Protein 8ZEQ (pdb70)

Secondary structure (DSSP, 8-state):
--PPP-EEEEE--TTS--SSS--B--SSSEEEEE--GGGTT---EEEE-PPPTTS---SS--EE---B-TT-SS-SSS-B------S-S--EEEEEETTEEEEEEE-B-----EETTTTEE--TTS-EEEE--TGGG-SSSTTHHHHHHHHHHT-SEEE------B-TT--TT-BS-TTS--STT--SS----HHHHHHHHHHHHHHH--EEE--B--S---SS-SS-SS-GGGB--TTT-TT-HHHHHHHHHHHHHHHHHHTT-TTSS-------SSTHHHHHHHHHHHHHHHH--HHHHHHHHHHHHHHHHHH----SS-------TT-------GGGSPSSS-----HHHHHHS--S-SSHHHHHHHHHHHHHHHHHHHHHHHHHHHHHHHHHHHHHHHHHHHHHT-SSS----S--SSS-SS--SEE--SPPP-SSTHHHHHT-HHHHHT-EE---B-TTS-TTS-S-SSS--SGGGS--B--SS---B---SSGGGSHHHHHHHHHHHHHHHHH-SEEEBSSTTTS-HHHHHHHHHHHHHH-SS-EEEE----SSHHHHHHHHHHH---EEEEESTT--SHHHHHHHHHHSS-EES------SEEE--------EEES--SSS--HHHHS-GGGHHHHHHHHHS-SS-EEEEHHHHS--SS---SSS---B------SSS--SSS---S-SSSHHHHHHHHHHHHHHHHHT--EE----SSTT--EE--B-TTT--BEEEE----SS-TTTS---S-----EEESEEEEEEEE-EEEE---PPP---SSB----TTEEEE---SB-TTT-SSEEEEEEEEEETTEEEEEEEESS--TT--EEEEEE--GGGHHHHHHHHHHHHTT-TTS-S-----SS--SS-S-TTHHHHHS--HHHHTTSS---SHHHHHT------STTTS---SS-HHHHHHHHHHHTTTT----HHHHHHHH--HHHHHHHHHHTTS-SHHHHHHHHHHHHHHHHSS-STT-HHHHHHHHHHHHHHHHHHHHHHSS-SSTTTS-HHHHHHHHHHHHH-B--SS--SPPPPTTSSS--EEE-TTT--EEE---B--SS--SS-SSTTS--SHHHHHHHHHHHHHT--HHHHHHHHHHHHHH-BTTB--S-B-SSS-B------SHHHHHHHHHHHHHHSTTGGGTTTSB-------SSSPPPPTTS---BHHHHHHHHHHHHHH-------S--SS--SS----S--S----BTTTTB-----SS---SS-------STT---SS-S----SB-SHHHHHHHHHHHHHHHHHHTTSS-------EETTEE----HHHHHHHHHHHHHHHT---SSS---S-S-TTTSSSTT---SSBSSS-TTTTSS--TTSHHHHHH-TTSS-TTHHHHHHHHHSSS---SSS--SS-TT-TT--S---SS---S-STTSSSTTTTSS---SSSTTHHHHHHHHHHHHH-HHHHHHHHHHHHHHHHHHHHHHHT-TTSS--S---TT---S-SS-S--STTSHHHHHHHHH-

Foldseek 3Di:
DPADQFEFEAADDLVDAAQLFFAEDALRHWYKYACHLQNFLADKWKKKQDDDPPDFGDQPDIDTFDWDDPLPDPGRRDIIGTDRDDFAFWIWMAMARVPHGRYTFTHGYAFFAAAAPVRDTDDQQQAFEAEDEPLQQAAPVSNPQVLVLVLLLQGLEYEYEDFAAADPLLFGPAHADLPWGYPRNADPVDGDTLVNLLVVQVCCRHVRRYAYAYEDDDFWYFQDHPPDDPALQFFDFCVLFVLCVVLVVLLLLVVVVLVCVQVPHPPVVHDQDDDDPDCSLVVVLVVVCVVSVVSDDPVVVVVVVVVLVVVVVVVDDDDPPDDADDDDPPDDDDDPSVSVDDPPDDDDDCNRLPNVDDFPDDDPVSVVVSVVVVVVVVVVNVVVVCVVVVVLLVQLSVVLSVVLVCQCPPPPHPNPDDADPVHHSDDRQFDDPDDDDDDPCPVVVVPDVPVRSPTFGADFDAPPDQLQDAQSDHPDCPSVSNRGDTDPTITGGDCDPDVVVPVPVLVVVLVSLCSVCSSHQEYEYDPPRNDHDPSLLVSLSSSCSSPSGYAYEYEDDPPDCSVVSSCCSRSPHQEYEDEQVVDPADVVNLVCLVPQAFAAPFDFDDDSHAHDFGDDGAYEYEQDDLPDDDCPQVFPVLCLLVSLLSNLLGRGYHYYYPCSQFSANDHDDSSDDNAHAAGAAADPDPQAFRHDHSAWARSVSSNLSSVSSNVVSVVDFRHWDFDDDDRAATWTWTADPQQGWTKIKGAFDGRDDCVVDPDDPDDDWDKDWAAFAWWAWWKDKDFDDDDDDDDDPHYTGHDPRIGIDIDGGAGQVRDPQKHWPDWDDPDPQTTITTIDGDHHDGSIMTMTGGDHDPPARVLQLVLLVVLCVLDVNSPDSHDDDDCPDPVDDCLQVVVLVDDDLAVLLALQFPQPQCCVPPNDPFCALVPPGHDGRTDPLLVVLVCSVCVSVSPCPDSVNVVVLVDDVSLVSSLCVQCVDDDNSVSVSVVSVVSCVSNVNHPPSSVVNSVVSVVVSVVVSSLVSVVVLFDPPQVSDDVLLSLLLVLLSNQWHWHLAAQAAAFDPVQPPFAWDAHPPVRDIDTGDIQAWFHDDPVDHRQNSDFALLSLLLCLLNCVLRPVLSVVLRVLLSQLLQDELLAGQGGDRNALETDRQARDRSLVSLLSVVVSQVVDPPSPVSQPFWGWRAAYDDPDGTDGIPPDGHGCLVVVLSSVLCVLVDDQDDPSVYCPPDDDAQDDDDGADWDFNDPPQLFTWTDDQRGARDPFAAADPDPVRDPHRGGGFHQTAHQQLVLLSVLLSLVVVVVCVVVVHSVPQFDQHQDPHGTDRDGSVVSNVSSLVNLLLQQPWDQPPDDPVDPPPVLAPHTLAGFRHDDDDDSVRTNFQALSNLSSCLSPVPSPDLPSVLVSLVVSPDPQQDLAAGALGDPVDPLADLDADQPDDDPDSCRHNRVCVRRRFGFQLSPLSSLLSQCVSDVVPDPVCNSVSSSVLSSNVSSVVVVQVPDSVSADQGGCGPPRDDDDPDDGHTSSNSSSVSVSSVSD

B-factor: mean 111.85, std 54.64, range [12.82, 262.92]

Structure (mmCIF, N/CA/C/O backbone):
data_8ZEQ
#
_entry.id   8ZEQ
#
_cell.length_a   1.00
_cell.length_b   1.00
_cell.length_c   1.00
_cell.angle_alpha   90.00
_cell.angle_beta   90.00
_cell.angle_gamma   90.00
#
_symmetry.space_group_name_H-M   'P 1'
#
loop_
_atom_site.group_PDB
_atom_site.id
_atom_site.type_symbol
_atom_site.label_atom_id
_atom_site.label_alt_id
_atom_site.label_comp_id
_atom_site.label_asym_id
_atom_site.label_entity_id
_atom_site.label_seq_id
_atom_site.pdbx_PDB_ins_code
_atom_site.Cartn_x
_atom_site.Cartn_y
_atom_site.Cartn_z
_atom_site.occupancy
_atom_site.B_iso_or_equiv
_atom_site.auth_seq_id
_atom_site.auth_comp_id
_atom_site.auth_asym_id
_atom_site.auth_atom_id
_atom_site.pdbx_PDB_model_num
ATOM 1 N N . MET A 1 1 ? 114.867 116.602 131.854 1.00 175.90 1 MET A N 1
ATOM 2 C CA . MET A 1 1 ? 116.182 116.656 132.481 1.00 178.40 1 MET A CA 1
ATOM 3 C C . MET A 1 1 ? 116.209 117.688 133.604 1.00 176.36 1 MET A C 1
ATOM 4 O O . MET A 1 1 ? 116.355 118.885 133.357 1.00 175.33 1 MET A O 1
ATOM 9 N N . GLY A 1 2 ? 116.067 117.215 134.840 1.00 176.04 2 GLY A N 1
ATOM 10 C CA . GLY A 1 2 ? 116.062 118.095 135.992 1.00 172.18 2 GLY A CA 1
ATOM 11 C C . GLY A 1 2 ? 117.450 118.492 136.451 1.00 166.53 2 GLY A C 1
ATOM 12 O O . GLY A 1 2 ? 117.920 118.033 137.496 1.00 160.04 2 GLY A O 1
ATOM 13 N N . HIS A 1 3 ? 118.117 119.342 135.675 1.00 166.94 3 HIS A N 1
ATOM 14 C CA . HIS A 1 3 ? 119.449 119.802 136.039 1.00 158.79 3 HIS A CA 1
ATOM 15 C C . HIS A 1 3 ? 119.392 120.680 137.283 1.00 149.41 3 HIS A C 1
ATOM 16 O O . HIS A 1 3 ? 118.441 121.441 137.485 1.00 145.86 3 HIS A O 1
ATOM 23 N N . SER A 1 4 ? 120.418 120.566 138.122 1.00 138.01 4 SER A N 1
ATOM 24 C CA . SER A 1 4 ? 120.482 121.361 139.340 1.00 123.67 4 SER A CA 1
ATOM 25 C C . SER A 1 4 ? 120.672 122.836 139.010 1.00 113.64 4 SER A C 1
ATOM 26 O O . SER A 1 4 ? 121.431 123.196 138.106 1.00 111.60 4 SER A O 1
ATOM 29 N N . LYS A 1 5 ? 119.969 123.691 139.749 1.00 104.61 5 LYS A N 1
ATOM 30 C CA . LYS A 1 5 ? 120.074 125.128 139.536 1.00 93.79 5 LYS A CA 1
ATOM 31 C C . LYS A 1 5 ? 121.457 125.630 139.932 1.00 88.52 5 LYS A C 1
ATOM 32 O O . LYS A 1 5 ? 122.028 125.203 140.939 1.00 88.95 5 LYS A O 1
ATOM 38 N N . GLN A 1 6 ? 121.995 126.543 139.129 1.00 79.09 6 GLN A N 1
ATOM 39 C CA . GLN A 1 6 ? 123.308 127.128 139.361 1.00 65.54 6 GLN A CA 1
ATOM 40 C C . GLN A 1 6 ? 123.148 128.592 139.746 1.00 60.20 6 GLN A C 1
ATOM 41 O O . GLN A 1 6 ? 122.461 129.349 139.053 1.00 53.65 6 GLN A O 1
ATOM 47 N N . ILE A 1 7 ? 123.783 128.983 140.848 1.00 62.67 7 ILE A N 1
ATOM 48 C CA . ILE A 1 7 ? 123.728 130.348 141.357 1.00 54.70 7 ILE A CA 1
ATOM 49 C C . ILE A 1 7 ? 125.146 130.899 141.403 1.00 54.14 7 ILE A C 1
ATOM 50 O O . ILE A 1 7 ? 126.041 130.273 141.982 1.00 59.10 7 ILE A O 1
ATOM 55 N N . ARG A 1 8 ? 125.346 132.064 140.794 1.00 47.45 8 ARG A N 1
ATOM 56 C CA . ARG A 1 8 ? 126.644 132.719 140.746 1.00 45.75 8 ARG A CA 1
ATOM 57 C C . ARG A 1 8 ? 126.631 133.959 141.629 1.00 44.99 8 ARG A C 1
ATOM 58 O O . ARG A 1 8 ? 125.683 134.749 141.593 1.00 46.67 8 ARG A O 1
ATOM 66 N N . ILE A 1 9 ? 127.688 134.123 142.420 1.00 48.26 9 ILE A N 1
ATOM 67 C CA . ILE A 1 9 ? 127.830 135.249 143.336 1.00 46.34 9 ILE A CA 1
ATOM 68 C C . ILE A 1 9 ? 128.883 136.189 142.767 1.00 51.18 9 ILE A C 1
ATOM 69 O O . ILE A 1 9 ? 130.022 135.778 142.514 1.00 60.44 9 ILE A O 1
ATOM 74 N N . LEU A 1 10 ? 128.503 137.448 142.565 1.00 48.72 10 LEU A N 1
ATOM 75 C CA . LEU A 1 10 ? 129.389 138.467 142.020 1.00 54.39 10 LEU A CA 1
ATOM 76 C C . LEU A 1 10 ? 129.593 139.561 143.057 1.00 59.19 10 LEU A C 1
ATOM 77 O O . LEU A 1 10 ? 128.623 140.064 143.634 1.00 56.85 10 LEU A O 1
ATOM 82 N N . LEU A 1 11 ? 130.850 139.926 143.289 1.00 63.95 11 LEU A N 1
ATOM 83 C CA . LEU A 1 11 ? 131.212 140.961 144.248 1.00 62.08 11 LEU A CA 1
ATOM 84 C C . LEU A 1 11 ? 131.657 142.209 143.500 1.00 74.99 11 LEU A C 1
ATOM 85 O O . LEU A 1 11 ? 132.509 142.133 142.608 1.00 78.08 11 LEU A O 1
ATOM 90 N N . LEU A 1 12 ? 131.081 143.351 143.863 1.00 80.98 12 LEU A N 1
ATOM 91 C CA . LEU A 1 12 ? 131.391 144.630 143.238 1.00 84.74 12 LEU A CA 1
ATOM 92 C C . LEU A 1 12 ? 132.127 145.517 144.232 1.00 88.30 12 LEU A C 1
ATOM 93 O O . LEU A 1 12 ? 131.670 145.699 145.366 1.00 82.38 12 LEU A O 1
ATOM 98 N N . ASN A 1 13 ? 133.263 146.064 143.805 1.00 93.54 13 ASN A N 1
ATOM 99 C CA . ASN A 1 13 ? 134.070 146.946 144.633 1.00 93.39 13 ASN A CA 1
ATOM 100 C C . ASN A 1 13 ? 134.433 148.195 143.843 1.00 94.74 13 ASN A C 1
ATOM 101 O O . ASN A 1 13 ? 134.549 148.161 142.615 1.00 97.14 13 ASN A O 1
ATOM 106 N N . GLU A 1 14 ? 134.613 149.299 144.563 1.00 92.48 14 GLU A N 1
ATOM 107 C CA . GLU A 1 14 ? 134.945 150.580 143.955 1.00 96.94 14 GLU A CA 1
ATOM 108 C C . GLU A 1 14 ? 136.443 150.774 143.756 1.00 101.03 14 GLU A C 1
ATOM 109 O O . GLU A 1 14 ? 136.851 151.798 143.197 1.00 100.32 14 GLU A O 1
ATOM 115 N N . MET A 1 15 ? 137.267 149.825 144.195 1.00 99.85 15 MET A N 1
ATOM 116 C CA . MET A 1 15 ? 138.713 149.937 144.062 1.00 100.54 15 MET A CA 1
ATOM 117 C C . MET A 1 15 ? 139.230 149.465 142.709 1.00 103.81 15 MET A C 1
ATOM 118 O O . MET A 1 15 ? 140.427 149.609 142.439 1.00 106.98 15 MET A O 1
ATOM 123 N N . GLU A 1 16 ? 138.368 148.912 141.859 1.00 102.44 16 GLU A N 1
ATOM 124 C CA . GLU A 1 16 ? 138.786 148.435 140.549 1.00 98.99 16 GLU A CA 1
ATOM 125 C C . GLU A 1 16 ? 137.611 148.528 139.587 1.00 89.92 16 GLU A C 1
ATOM 126 O O . GLU A 1 16 ? 136.450 148.610 139.997 1.00 88.16 16 GLU A O 1
ATOM 132 N N . LYS A 1 17 ? 137.930 148.517 138.297 1.00 83.78 17 LYS A N 1
ATOM 133 C CA . LYS A 1 17 ? 136.938 148.584 137.233 1.00 83.31 17 LYS A CA 1
ATOM 134 C C . LYS A 1 17 ? 136.919 147.263 136.477 1.00 84.01 17 LYS A C 1
ATOM 135 O O . LYS A 1 17 ? 137.970 146.772 136.052 1.00 84.06 17 LYS A O 1
ATOM 141 N N . LEU A 1 18 ? 135.727 146.693 136.314 1.00 80.50 18 LEU A N 1
ATOM 142 C CA . LEU A 1 18 ? 135.550 145.416 135.625 1.00 70.71 18 LEU A CA 1
ATOM 143 C C . LEU A 1 18 ? 135.078 145.710 134.204 1.00 69.20 18 LEU A C 1
ATOM 144 O O . LEU A 1 18 ? 133.880 145.773 133.925 1.00 67.20 18 LEU A O 1
ATOM 149 N N . GLU A 1 19 ? 136.039 145.891 133.297 1.00 73.73 19 GLU A N 1
ATOM 150 C CA . GLU A 1 19 ? 135.739 146.164 131.899 1.00 75.78 19 GLU A CA 1
ATOM 151 C C . GLU A 1 19 ? 136.401 145.201 130.925 1.00 74.58 19 GLU A C 1
ATOM 152 O O . GLU A 1 19 ? 136.019 145.190 129.749 1.00 71.81 19 GLU A O 1
ATOM 158 N N . LYS A 1 20 ? 137.370 144.397 131.365 1.00 71.29 20 LYS A N 1
ATOM 159 C CA . LYS A 1 20 ? 138.063 143.455 130.494 1.00 70.93 20 LYS A CA 1
ATOM 160 C C . LYS A 1 20 ? 138.027 142.044 131.070 1.00 75.23 20 LYS A C 1
ATOM 161 O O . LYS A 1 20 ? 138.921 141.236 130.806 1.00 84.30 20 LYS A O 1
ATOM 167 N N . THR A 1 21 ? 137.001 141.734 131.856 1.00 72.57 21 THR A N 1
ATOM 168 C CA . THR A 1 21 ? 136.841 140.424 132.473 1.00 72.76 21 THR A CA 1
ATOM 169 C C . THR A 1 21 ? 135.632 139.725 131.868 1.00 66.23 21 THR A C 1
ATOM 170 O O . THR A 1 21 ? 134.555 140.322 131.759 1.00 59.30 21 THR A O 1
ATOM 174 N N . LEU A 1 22 ? 135.815 138.468 131.472 1.00 68.61 22 LEU A N 1
ATOM 175 C CA . LEU A 1 22 ? 134.732 137.709 130.863 1.00 60.59 22 LEU A CA 1
ATOM 176 C C . LEU A 1 22 ? 133.628 137.438 131.878 1.00 54.74 22 LEU A C 1
ATOM 177 O O . LEU A 1 22 ? 133.890 137.066 133.025 1.00 64.05 22 LEU A O 1
ATOM 182 N N . PHE A 1 23 ? 132.384 137.627 131.445 1.00 44.25 23 PHE A N 1
ATOM 183 C CA . PHE A 1 23 ? 131.199 137.443 132.277 1.00 43.52 23 PHE A CA 1
ATOM 184 C C . PHE A 1 23 ? 130.144 136.645 131.522 1.00 39.40 23 PHE A C 1
ATOM 185 O O . PHE A 1 23 ? 128.974 137.025 131.444 1.00 41.36 23 PHE A O 1
ATOM 193 N N . ARG A 1 24 ? 130.557 135.524 130.937 1.00 38.04 24 ARG A N 1
ATOM 194 C CA . ARG A 1 24 ? 129.647 134.721 130.132 1.00 32.68 24 ARG A CA 1
ATOM 195 C C . ARG A 1 24 ? 128.805 133.807 131.014 1.00 34.34 24 ARG A C 1
ATOM 196 O O . ARG A 1 24 ? 129.332 132.920 131.692 1.00 41.53 24 ARG A O 1
ATOM 204 N N . LEU A 1 25 ? 127.491 134.027 131.003 1.00 30.59 25 LEU A N 1
ATOM 205 C CA . LEU A 1 25 ? 126.542 133.143 131.668 1.00 29.96 25 LEU A CA 1
ATOM 206 C C . LEU A 1 25 ? 125.404 132.843 130.705 1.00 29.88 25 LEU A C 1
ATOM 207 O O . LEU A 1 25 ? 124.910 133.748 130.026 1.00 34.04 25 LEU A O 1
ATOM 212 N N . GLU A 1 26 ? 124.991 131.579 130.649 1.00 31.98 26 GLU A N 1
ATOM 213 C CA . GLU A 1 26 ? 123.907 131.180 129.767 1.00 34.98 26 GLU A CA 1
ATOM 214 C C . GLU A 1 26 ? 122.558 131.463 130.426 1.00 37.05 26 GLU A C 1
ATOM 215 O O . GLU A 1 26 ? 122.473 131.985 131.542 1.00 45.06 26 GLU A O 1
ATOM 221 N N . GLN A 1 27 ? 121.482 131.117 129.715 1.00 31.64 27 GLN A N 1
ATOM 222 C CA . GLN A 1 27 ? 120.139 131.354 130.235 1.00 34.55 27 GLN A CA 1
ATOM 223 C C . GLN A 1 27 ? 119.869 130.518 131.479 1.00 41.09 27 GLN A C 1
ATOM 224 O O . GLN A 1 27 ? 119.221 130.986 132.423 1.00 47.26 27 GLN A O 1
ATOM 230 N N . GLY A 1 28 ? 120.351 129.273 131.497 1.00 37.15 28 GLY A N 1
ATOM 231 C CA . GLY A 1 28 ? 120.120 128.417 132.649 1.00 47.91 28 GLY A CA 1
ATOM 232 C C . GLY A 1 28 ? 120.791 128.929 133.910 1.00 48.45 28 GLY A C 1
ATOM 233 O O . GLY A 1 28 ? 120.231 128.828 135.005 1.00 49.95 28 GLY A O 1
ATOM 234 N N . TYR A 1 29 ? 121.995 129.479 133.777 1.00 44.59 29 TYR A N 1
ATOM 235 C CA . TYR A 1 29 ? 122.708 130.009 134.930 1.00 39.73 29 TYR A CA 1
ATOM 236 C C . TYR A 1 29 ? 122.016 131.258 135.467 1.00 41.98 29 TYR A C 1
ATOM 237 O O . TYR A 1 29 ? 121.426 132.042 134.719 1.00 38.32 29 TYR A O 1
ATOM 246 N N . GLU A 1 30 ? 122.096 131.435 136.782 1.00 52.59 30 GLU A N 1
ATOM 247 C CA . GLU A 1 30 ? 121.498 132.570 137.469 1.00 48.30 30 GLU A CA 1
ATOM 248 C C . GLU A 1 30 ? 122.597 133.436 138.067 1.00 45.88 30 GLU A C 1
ATOM 249 O O . GLU A 1 30 ? 123.519 132.921 138.709 1.00 53.75 30 GLU A O 1
ATOM 255 N N . LEU A 1 31 ? 122.498 134.745 137.854 1.00 34.57 31 LEU A N 1
ATOM 256 C CA . LEU A 1 31 ? 123.473 135.705 138.351 1.00 31.19 31 LEU A CA 1
ATOM 257 C C . LEU A 1 31 ? 122.868 136.485 139.510 1.00 32.08 31 LEU A C 1
ATOM 258 O O . LEU A 1 31 ? 121.747 136.995 139.403 1.00 38.70 31 LEU A O 1
ATOM 263 N N . GLN A 1 32 ? 123.609 136.575 140.611 1.00 36.57 32 GLN A N 1
ATOM 264 C CA . GLN A 1 32 ? 123.169 137.280 141.806 1.00 38.96 32 GLN A CA 1
ATOM 265 C C . GLN A 1 32 ? 124.126 138.423 142.108 1.00 38.81 32 GLN A C 1
ATOM 266 O O . GLN A 1 32 ? 125.335 138.312 141.879 1.00 41.48 32 GLN A O 1
ATOM 272 N N . PHE A 1 33 ? 123.580 139.520 142.623 1.00 38.74 33 PHE A N 1
ATOM 273 C CA . PHE A 1 33 ? 124.352 140.707 142.962 1.00 40.77 33 PHE A CA 1
ATOM 274 C C . PHE A 1 33 ? 124.486 140.809 144.475 1.00 48.70 33 PHE A C 1
ATOM 275 O O . PHE A 1 33 ? 123.489 140.715 145.199 1.00 55.89 33 PHE A O 1
ATOM 283 N N . ARG A 1 34 ? 125.714 141.000 144.946 1.00 53.51 34 ARG A N 1
ATOM 284 C CA . ARG A 1 34 ? 126.006 141.118 146.365 1.00 61.48 34 ARG A CA 1
ATOM 285 C C . ARG A 1 34 ? 126.524 142.516 146.677 1.00 71.29 34 ARG A C 1
ATOM 286 O O . ARG A 1 34 ? 127.128 143.177 145.827 1.00 75.99 34 ARG A O 1
ATOM 294 N N . LEU A 1 35 ? 126.272 142.963 147.909 1.00 73.11 35 LEU A N 1
ATOM 295 C CA . LEU A 1 35 ? 126.705 144.296 148.317 1.00 70.73 35 LEU A CA 1
ATOM 296 C C . LEU A 1 35 ? 128.223 144.420 148.285 1.00 67.37 35 LEU A C 1
ATOM 297 O O . LEU A 1 35 ? 128.761 145.426 147.808 1.00 62.22 35 LEU A O 1
ATOM 302 N N . GLY A 1 36 ? 128.929 143.407 148.779 1.00 69.89 36 GLY A N 1
ATOM 303 C CA . GLY A 1 36 ? 130.371 143.433 148.818 1.00 72.41 36 GLY A CA 1
ATOM 304 C C . GLY A 1 36 ? 130.903 143.640 150.221 1.00 70.78 36 GLY A C 1
ATOM 305 O O . GLY A 1 36 ? 130.288 144.319 151.049 1.00 75.05 36 GLY A O 1
ATOM 306 N N . PRO A 1 37 ? 132.061 143.045 150.517 1.00 63.26 37 PRO A N 1
ATOM 307 C CA . PRO A 1 37 ? 132.631 143.189 151.866 1.00 67.93 37 PRO A CA 1
ATOM 308 C C . PRO A 1 37 ? 132.979 144.621 152.234 1.00 74.60 37 PRO A C 1
ATOM 309 O O . PRO A 1 37 ? 132.853 144.996 153.407 1.00 73.92 37 PRO A O 1
ATOM 313 N N . THR A 1 38 ? 133.414 145.434 151.273 1.00 72.85 38 THR A N 1
ATOM 314 C CA . THR A 1 38 ? 133.805 146.809 151.549 1.00 66.03 38 THR A CA 1
ATOM 315 C C . THR A 1 38 ? 132.657 147.801 151.414 1.00 60.28 38 THR A C 1
ATOM 316 O O . THR A 1 38 ? 132.833 148.975 151.757 1.00 57.51 38 THR A O 1
ATOM 320 N N . LEU A 1 39 ? 131.497 147.366 150.927 1.00 65.61 39 LEU A N 1
ATOM 321 C CA . LEU A 1 39 ? 130.342 148.237 150.760 1.00 67.84 39 LEU A CA 1
ATOM 322 C C . LEU A 1 39 ? 129.286 148.028 151.837 1.00 69.70 39 LEU A C 1
ATOM 323 O O . LEU A 1 39 ? 128.172 148.546 151.706 1.00 69.56 39 LEU A O 1
ATOM 328 N N . GLN A 1 40 ? 129.605 147.280 152.890 1.00 69.10 40 GLN A N 1
ATOM 329 C CA . GLN A 1 40 ? 128.644 147.042 153.958 1.00 71.39 40 GLN A CA 1
ATOM 330 C C . GLN A 1 40 ? 128.348 148.334 154.710 1.00 69.73 40 GLN A C 1
ATOM 331 O O . GLN A 1 40 ? 129.226 149.182 154.892 1.00 67.44 40 GLN A O 1
ATOM 337 N N . GLY A 1 41 ? 127.100 148.478 155.147 1.00 65.96 41 GLY A N 1
ATOM 338 C CA . GLY A 1 41 ? 126.678 149.670 155.852 1.00 63.18 41 GLY A CA 1
ATOM 339 C C . GLY A 1 41 ? 126.265 150.827 154.972 1.00 67.34 41 GLY A C 1
ATOM 340 O O . GLY A 1 41 ? 126.002 151.916 155.494 1.00 68.40 41 GLY A O 1
ATOM 341 N N . LYS A 1 42 ? 126.198 150.631 153.657 1.00 72.94 42 LYS A N 1
ATOM 342 C CA . LYS A 1 42 ? 125.800 151.677 152.728 1.00 71.54 42 LYS A CA 1
ATOM 343 C C . LYS A 1 42 ? 124.674 151.170 151.839 1.00 69.35 42 LYS A C 1
ATOM 344 O O . LYS A 1 42 ? 124.599 149.979 151.523 1.00 72.24 42 LYS A O 1
ATOM 350 N N . ALA A 1 43 ? 123.799 152.087 151.440 1.00 65.06 43 ALA A N 1
ATOM 351 C CA . ALA A 1 43 ? 122.661 151.779 150.586 1.00 67.73 43 ALA A CA 1
ATOM 352 C C . ALA A 1 43 ? 122.929 152.294 149.180 1.00 67.10 43 ALA A C 1
ATOM 353 O O . ALA A 1 43 ? 123.257 153.471 148.997 1.00 74.14 43 ALA A O 1
ATOM 355 N N . VAL A 1 44 ? 122.787 151.411 148.190 1.00 56.13 44 VAL A N 1
ATOM 356 C CA . VAL A 1 44 ? 123.009 151.754 146.793 1.00 57.85 44 VAL A CA 1
ATOM 357 C C . VAL A 1 44 ? 121.869 151.188 145.959 1.00 56.17 44 VAL A C 1
ATOM 358 O O . VAL A 1 44 ? 121.148 150.280 146.379 1.00 52.22 44 VAL A O 1
ATOM 362 N N . THR A 1 45 ? 121.714 151.742 144.760 1.00 59.21 45 THR A N 1
ATOM 363 C CA . THR A 1 45 ? 120.685 151.324 143.819 1.00 50.83 45 THR A CA 1
ATOM 364 C C . THR A 1 45 ? 121.349 150.758 142.572 1.00 45.21 45 THR A C 1
ATOM 365 O O . THR A 1 45 ? 122.274 151.369 142.026 1.00 48.48 45 THR A O 1
ATOM 369 N N . VAL A 1 46 ? 120.878 149.596 142.128 1.00 39.11 46 VAL A N 1
ATOM 370 C CA . VAL A 1 46 ? 121.418 148.920 140.954 1.00 41.75 46 VAL A CA 1
ATOM 371 C C . VAL A 1 46 ? 120.484 149.167 139.779 1.00 39.88 46 VAL A C 1
ATOM 372 O O . VAL A 1 46 ? 119.277 148.908 139.868 1.00 40.00 46 VAL A O 1
ATOM 376 N N . TYR A 1 47 ? 121.040 149.668 138.678 1.00 41.37 47 TYR A N 1
ATOM 377 C CA . TYR A 1 47 ? 120.282 149.960 137.470 1.00 42.38 47 TYR A CA 1
ATOM 378 C C . TYR A 1 47 ? 120.784 149.076 136.338 1.00 44.91 47 TYR A C 1
ATOM 379 O O . TYR A 1 47 ? 121.994 148.990 136.102 1.00 43.72 47 TYR A O 1
ATOM 388 N N . THR A 1 48 ? 119.855 148.424 135.642 1.00 42.99 48 THR A N 1
ATOM 389 C CA . THR A 1 48 ? 120.190 147.554 134.526 1.00 35.71 48 THR A CA 1
ATOM 390 C C . THR A 1 48 ? 119.244 147.833 133.368 1.00 38.10 48 THR A C 1
ATOM 391 O O . THR A 1 48 ? 118.111 148.279 133.565 1.00 37.62 48 THR A O 1
ATOM 395 N N . ASN A 1 49 ? 119.725 147.568 132.156 1.00 38.13 49 ASN A N 1
ATOM 396 C CA . ASN A 1 49 ? 118.947 147.774 130.942 1.00 36.66 49 ASN A CA 1
ATOM 397 C C . ASN A 1 49 ? 118.212 146.518 130.490 1.00 34.79 49 ASN A C 1
ATOM 398 O O . ASN A 1 49 ? 117.603 146.526 129.415 1.00 33.42 49 ASN A O 1
ATOM 403 N N . TYR A 1 50 ? 118.260 145.449 131.274 1.00 36.84 50 TYR A N 1
ATOM 404 C CA . TYR A 1 50 ? 117.585 144.210 130.905 1.00 36.08 50 TYR A CA 1
ATOM 405 C C . TYR A 1 50 ? 116.076 144.413 130.923 1.00 42.85 50 TYR A C 1
ATOM 406 O O . TYR A 1 50 ? 115.526 144.810 131.959 1.00 47.65 50 TYR A O 1
ATOM 415 N N . PRO A 1 51 ? 115.374 144.160 129.824 1.00 44.48 51 PRO A N 1
ATOM 416 C CA . PRO A 1 51 ? 113.926 144.379 129.799 1.00 50.17 51 PRO A CA 1
ATOM 417 C C . PRO A 1 51 ? 113.168 143.254 130.488 1.00 59.53 51 PRO A C 1
ATOM 418 O O . PRO A 1 51 ? 113.672 142.147 130.685 1.00 63.92 51 PRO A O 1
ATOM 422 N N . PHE A 1 52 ? 111.928 143.566 130.857 1.00 61.43 52 PHE A N 1
ATOM 423 C CA . PHE A 1 52 ? 111.054 142.568 131.447 1.00 67.02 52 PHE A CA 1
ATOM 424 C C . PHE A 1 52 ? 110.659 141.528 130.399 1.00 70.81 52 PHE A C 1
ATOM 425 O O . PHE A 1 52 ? 110.579 141.837 129.207 1.00 70.67 52 PHE A O 1
ATOM 433 N N . PRO A 1 53 ? 110.425 140.284 130.816 1.00 72.40 53 PRO A N 1
ATOM 434 C CA . PRO A 1 53 ? 110.003 139.255 129.857 1.00 73.78 53 PRO A CA 1
ATOM 435 C C . PRO A 1 53 ? 108.684 139.623 129.192 1.00 84.25 53 PRO A C 1
ATOM 436 O O . PRO A 1 53 ? 107.788 140.193 129.817 1.00 85.38 53 PRO A O 1
ATOM 440 N N . GLY A 1 54 ? 108.575 139.289 127.908 1.00 84.39 54 GLY A N 1
ATOM 441 C CA . GLY A 1 54 ? 107.387 139.605 127.144 1.00 80.50 54 GLY A CA 1
ATOM 442 C C . GLY A 1 54 ? 107.312 141.024 126.629 1.00 84.07 54 GLY A C 1
ATOM 443 O O . GLY A 1 54 ? 106.261 141.422 126.112 1.00 85.18 54 GLY A O 1
ATOM 444 N N . GLU A 1 55 ? 108.386 141.800 126.750 1.00 81.60 55 GLU A N 1
ATOM 445 C CA . GLU A 1 55 ? 108.409 143.184 126.305 1.00 79.40 55 GLU A CA 1
ATOM 446 C C . GLU A 1 55 ? 109.605 143.409 125.391 1.00 76.56 55 GLU A C 1
ATOM 447 O O . GLU A 1 55 ? 110.598 142.678 125.440 1.00 65.81 55 GLU A O 1
ATOM 453 N N . THR A 1 56 ? 109.494 144.433 124.549 1.00 84.09 56 THR A N 1
ATOM 454 C CA . THR A 1 56 ? 110.565 144.761 123.619 1.00 78.81 56 THR A CA 1
ATOM 455 C C . THR A 1 56 ? 111.799 145.249 124.370 1.00 72.16 56 THR A C 1
ATOM 456 O O . THR A 1 56 ? 111.696 145.919 125.401 1.00 73.12 56 THR A O 1
ATOM 460 N N . PHE A 1 57 ? 112.972 144.907 123.844 1.00 66.37 57 PHE A N 1
ATOM 461 C CA . PHE A 1 57 ? 114.229 145.286 124.474 1.00 60.35 57 PHE A CA 1
ATOM 462 C C . PHE A 1 57 ? 114.614 146.704 124.073 1.00 58.88 57 PHE A C 1
ATOM 463 O O . PHE A 1 57 ? 114.640 147.038 122.884 1.00 61.49 57 PHE A O 1
ATOM 471 N N . ASN A 1 58 ? 114.913 147.536 125.067 1.00 60.59 58 ASN A N 1
ATOM 472 C CA . ASN A 1 58 ? 115.340 148.911 124.851 1.00 65.38 58 ASN A CA 1
ATOM 473 C C . ASN A 1 58 ? 116.716 149.109 125.470 1.00 62.14 58 ASN A C 1
ATOM 474 O O . ASN A 1 58 ? 116.921 148.802 126.649 1.00 61.93 58 ASN A O 1
ATOM 479 N N . ARG A 1 59 ? 117.654 149.623 124.672 1.00 61.31 59 ARG A N 1
ATOM 480 C CA . ARG A 1 59 ? 119.016 149.815 125.160 1.00 62.09 59 ARG A CA 1
ATOM 481 C C . ARG A 1 59 ? 119.105 151.005 126.108 1.00 58.72 59 ARG A C 1
ATOM 482 O O . ARG A 1 59 ? 119.793 150.939 127.134 1.00 59.29 59 ARG A O 1
ATOM 490 N N . GLU A 1 60 ? 118.412 152.096 125.791 1.00 58.45 60 GLU A N 1
ATOM 491 C CA . GLU A 1 60 ? 118.497 153.327 126.566 1.00 64.64 60 GLU A CA 1
ATOM 492 C C . GLU A 1 60 ? 117.572 153.342 127.776 1.00 60.39 60 GLU A C 1
ATOM 493 O O . GLU A 1 60 ? 117.599 154.310 128.543 1.00 60.30 60 GLU A O 1
ATOM 499 N N . LYS A 1 61 ? 116.761 152.306 127.969 1.00 60.52 61 LYS A N 1
ATOM 500 C CA . LYS A 1 61 ? 115.844 152.229 129.098 1.00 57.92 61 LYS A CA 1
ATOM 501 C C . LYS A 1 61 ? 116.469 151.397 130.210 1.00 54.87 61 LYS A C 1
ATOM 502 O O . LYS A 1 61 ? 116.971 150.296 129.961 1.00 59.41 61 LYS A O 1
ATOM 508 N N . PHE A 1 62 ? 116.435 151.926 131.430 1.00 50.84 62 PHE A N 1
ATOM 509 C CA . PHE A 1 62 ? 117.003 151.265 132.593 1.00 49.80 62 PHE A CA 1
ATOM 510 C C . PHE A 1 62 ? 115.921 151.030 133.639 1.00 52.86 62 PHE A C 1
ATOM 511 O O . PHE A 1 62 ? 114.966 151.804 133.753 1.00 62.15 62 PHE A O 1
ATOM 519 N N . ARG A 1 63 ? 116.082 149.952 134.403 1.00 43.80 63 ARG A N 1
ATOM 520 C CA . ARG A 1 63 ? 115.136 149.579 135.442 1.00 43.86 63 ARG A CA 1
ATOM 521 C C . ARG A 1 63 ? 115.881 149.344 136.749 1.00 45.09 63 ARG A C 1
ATOM 522 O O . ARG A 1 63 ? 117.081 149.058 136.764 1.00 51.45 63 ARG A O 1
ATOM 530 N N . SER A 1 64 ? 115.150 149.473 137.852 1.00 38.93 64 SER A N 1
ATOM 531 C CA . SER A 1 64 ? 115.698 149.303 139.189 1.00 39.46 64 SER A CA 1
ATOM 532 C C . SER A 1 64 ? 115.131 148.041 139.827 1.00 42.76 64 SER A C 1
ATOM 533 O O . SER A 1 64 ? 113.946 147.731 139.667 1.00 50.29 64 SER A O 1
ATOM 536 N N . LEU A 1 65 ? 115.983 147.319 140.548 1.00 38.88 65 LEU A N 1
ATOM 537 C CA . LEU A 1 65 ? 115.605 146.084 141.221 1.00 41.52 65 LEU A CA 1
ATOM 538 C C . LEU A 1 65 ? 115.568 146.319 142.724 1.00 48.18 65 LEU A C 1
ATOM 539 O O . LEU A 1 65 ? 116.513 146.877 143.293 1.00 44.81 65 LEU A O 1
ATOM 544 N N . ASP A 1 66 ? 114.480 145.895 143.361 1.00 57.60 66 ASP A N 1
ATOM 545 C CA . ASP A 1 66 ? 114.339 146.065 144.797 1.00 64.70 66 ASP A CA 1
ATOM 546 C C . ASP A 1 66 ? 115.227 145.075 145.547 1.00 62.90 66 ASP A C 1
ATOM 547 O O . ASP A 1 66 ? 115.719 144.090 144.990 1.00 58.29 66 ASP A O 1
ATOM 552 N N . TRP A 1 67 ? 115.427 145.351 146.832 1.00 60.82 67 TRP A N 1
ATOM 553 C CA . TRP A 1 67 ? 116.248 144.521 147.703 1.00 60.79 67 TRP A CA 1
ATOM 554 C C . TRP A 1 67 ? 115.348 143.714 148.628 1.00 71.19 67 TRP A C 1
ATOM 555 O O . TRP A 1 67 ? 114.444 144.268 149.261 1.00 75.48 67 TRP A O 1
ATOM 566 N N . GLU A 1 68 ? 115.598 142.409 148.702 1.00 70.46 68 GLU A N 1
ATOM 567 C CA . GLU A 1 68 ? 114.826 141.500 149.538 1.00 76.14 68 GLU A CA 1
ATOM 568 C C . GLU A 1 68 ? 115.754 140.831 150.540 1.00 83.31 68 GLU A C 1
ATOM 569 O O . GLU A 1 68 ? 116.847 140.382 150.177 1.00 76.64 68 GLU A O 1
ATOM 575 N N . ASN A 1 69 ? 115.318 140.767 151.798 1.00 95.68 69 ASN A N 1
ATOM 576 C CA . ASN A 1 69 ? 116.110 140.155 152.853 1.00 93.26 69 ASN A CA 1
ATOM 577 C C . ASN A 1 69 ? 115.532 138.789 153.187 1.00 93.11 69 ASN A C 1
ATOM 578 O O . ASN A 1 69 ? 114.418 138.717 153.730 1.00 97.19 69 ASN A O 1
ATOM 583 N N . PRO A 1 70 ? 116.226 137.691 152.879 1.00 91.90 70 PRO A N 1
ATOM 584 C CA . PRO A 1 70 ? 115.692 136.366 153.234 1.00 101.18 70 PRO A CA 1
ATOM 585 C C . PRO A 1 70 ? 115.502 136.171 154.728 1.00 107.06 70 PRO A C 1
ATOM 586 O O . PRO A 1 70 ? 114.574 135.462 155.138 1.00 111.68 70 PRO A O 1
ATOM 590 N N . THR A 1 71 ? 116.353 136.777 155.555 1.00 107.35 71 THR A N 1
ATOM 591 C CA . THR A 1 71 ? 116.244 136.638 157.001 1.00 105.36 71 THR A CA 1
ATOM 592 C C . THR A 1 71 ? 115.255 137.616 157.621 1.00 102.95 71 THR A C 1
ATOM 593 O O . THR A 1 71 ? 114.967 137.499 158.818 1.00 102.92 71 THR A O 1
ATOM 597 N N . GLU A 1 72 ? 114.728 138.561 156.839 1.00 102.00 72 GLU A N 1
ATOM 598 C CA . GLU A 1 72 ? 113.768 139.556 157.323 1.00 108.29 72 GLU A CA 1
ATOM 599 C C . GLU A 1 72 ? 114.334 140.363 158.490 1.00 110.05 72 GLU A C 1
ATOM 600 O O . GLU A 1 72 ? 113.635 140.660 159.461 1.00 112.10 72 GLU A O 1
ATOM 606 N N . ARG A 1 73 ? 115.613 140.722 158.396 1.00 109.56 73 ARG A N 1
ATOM 607 C CA . ARG A 1 73 ? 116.274 141.565 159.383 1.00 106.19 73 ARG A CA 1
ATOM 608 C C . ARG A 1 73 ? 116.886 142.772 158.682 1.00 102.54 73 ARG A C 1
ATOM 609 O O . ARG A 1 73 ? 116.798 142.923 157.459 1.00 105.30 73 ARG A O 1
ATOM 617 N N . GLU A 1 74 ? 117.512 143.640 159.472 1.00 95.74 74 GLU A N 1
ATOM 618 C CA . GLU A 1 74 ? 118.144 144.850 158.965 1.00 98.85 74 GLU A CA 1
ATOM 619 C C . GLU A 1 74 ? 119.583 144.630 158.518 1.00 100.96 74 GLU A C 1
ATOM 620 O O . GLU A 1 74 ? 120.203 145.564 157.998 1.00 102.56 74 GLU A O 1
ATOM 626 N N . ASP A 1 75 ? 120.129 143.432 158.710 1.00 100.20 75 ASP A N 1
ATOM 627 C CA . ASP A 1 75 ? 121.505 143.164 158.316 1.00 95.61 75 ASP A CA 1
ATOM 628 C C . ASP A 1 75 ? 121.647 143.201 156.799 1.00 88.14 75 ASP A C 1
ATOM 629 O O . ASP A 1 75 ? 120.767 142.746 156.063 1.00 82.31 75 ASP A O 1
ATOM 634 N N . ASP A 1 76 ? 122.764 143.757 156.333 1.00 86.06 76 ASP A N 1
ATOM 635 C CA . ASP A 1 76 ? 123.051 143.873 154.911 1.00 84.89 76 ASP A CA 1
ATOM 636 C C . ASP A 1 76 ? 124.017 142.803 154.416 1.00 82.75 76 ASP A C 1
ATOM 637 O O . ASP A 1 76 ? 124.447 142.860 153.260 1.00 86.45 76 ASP A O 1
ATOM 642 N N . SER A 1 77 ? 124.372 141.836 155.266 1.00 75.45 77 SER A N 1
ATOM 643 C CA . SER A 1 77 ? 125.289 140.782 154.845 1.00 76.52 77 SER A CA 1
ATOM 644 C C . SER A 1 77 ? 124.677 139.920 153.748 1.00 75.20 77 SER A C 1
ATOM 645 O O . SER A 1 77 ? 125.360 139.552 152.784 1.00 70.32 77 SER A O 1
ATOM 648 N N . ASP A 1 78 ? 123.396 139.589 153.874 1.00 73.87 78 ASP A N 1
ATOM 649 C CA . ASP A 1 78 ? 122.681 138.772 152.896 1.00 71.40 78 ASP A CA 1
ATOM 650 C C . ASP A 1 78 ? 121.621 139.653 152.239 1.00 71.53 78 ASP A C 1
ATOM 651 O O . ASP A 1 78 ? 120.510 139.804 152.751 1.00 78.51 78 ASP A O 1
ATOM 656 N N . LYS A 1 79 ? 121.974 140.237 151.093 1.00 67.03 79 LYS A N 1
ATOM 657 C CA . LYS A 1 79 ? 121.056 141.103 150.354 1.00 61.57 79 LYS A CA 1
ATOM 658 C C . LYS A 1 79 ? 121.366 140.940 148.869 1.00 62.50 79 LYS A C 1
ATOM 659 O O . LYS A 1 79 ? 122.352 141.495 148.375 1.00 59.25 79 LYS A O 1
ATOM 665 N N . TYR A 1 80 ? 120.525 140.181 148.170 1.00 63.20 80 TYR A N 1
ATOM 666 C CA . TYR A 1 80 ? 120.694 139.935 146.746 1.00 62.99 80 TYR A CA 1
ATOM 667 C C . TYR A 1 80 ? 119.358 140.086 146.035 1.00 68.40 80 TYR A C 1
ATOM 668 O O . TYR A 1 80 ? 118.293 139.912 146.634 1.00 72.82 80 TYR A O 1
ATOM 677 N N . CYS A 1 81 ? 119.426 140.413 144.748 1.00 70.85 81 CYS A N 1
ATOM 678 C CA . CYS A 1 81 ? 118.249 140.586 143.909 1.00 73.19 81 CYS A CA 1
ATOM 679 C C . CYS A 1 81 ? 118.220 139.493 142.850 1.00 69.53 81 CYS A C 1
ATOM 680 O O . CYS A 1 81 ? 119.236 139.229 142.198 1.00 57.94 81 CYS A O 1
ATOM 683 N N . LYS A 1 82 ? 117.061 138.862 142.687 1.00 70.04 82 LYS A N 1
ATOM 684 C CA . LYS A 1 82 ? 116.921 137.794 141.707 1.00 65.77 82 LYS A CA 1
ATOM 685 C C . LYS A 1 82 ? 117.041 138.345 140.291 1.00 66.30 82 LYS A C 1
ATOM 686 O O . LYS A 1 82 ? 116.506 139.410 139.972 1.00 71.07 82 LYS A O 1
ATOM 692 N N . LEU A 1 83 ? 117.753 137.607 139.438 1.00 59.18 83 LEU A N 1
ATOM 693 C CA . LEU A 1 83 ? 117.939 138.007 138.044 1.00 52.44 83 LEU A CA 1
ATOM 694 C C . LEU A 1 83 ? 118.086 136.733 137.217 1.00 53.10 83 LEU A C 1
ATOM 695 O O . LEU A 1 83 ? 119.173 136.151 137.158 1.00 56.93 83 LEU A O 1
ATOM 700 N N . ASN A 1 84 ? 116.993 136.310 136.586 1.00 52.05 84 ASN A N 1
ATOM 701 C CA . ASN A 1 84 ? 116.973 135.105 135.759 1.00 51.72 84 ASN A CA 1
ATOM 702 C C . ASN A 1 84 ? 117.061 135.531 134.298 1.00 45.18 84 ASN A C 1
ATOM 703 O O . ASN A 1 84 ? 116.070 135.964 133.704 1.00 44.94 84 ASN A O 1
ATOM 708 N N . LEU A 1 85 ? 118.254 135.410 133.721 1.00 40.93 85 LEU A N 1
ATOM 709 C CA . LEU A 1 85 ? 118.451 135.774 132.326 1.00 41.53 85 LEU A CA 1
ATOM 710 C C . LEU A 1 85 ? 117.730 134.792 131.410 1.00 38.78 85 LEU A C 1
ATOM 711 O O . LEU A 1 85 ? 117.767 133.577 131.621 1.00 41.08 85 LEU A O 1
ATOM 716 N N . GLN A 1 86 ? 117.066 135.331 130.382 1.00 32.81 86 GLN A N 1
ATOM 717 C CA . GLN A 1 86 ? 116.340 134.496 129.432 1.00 31.92 86 GLN A CA 1
ATOM 718 C C . GLN A 1 86 ? 116.548 134.949 127.990 1.00 31.85 86 GLN A C 1
ATOM 719 O O . GLN A 1 86 ? 115.773 134.555 127.110 1.00 38.60 86 GLN A O 1
ATOM 725 N N . GLN A 1 87 ? 117.568 135.762 127.724 1.00 28.78 87 GLN A N 1
ATOM 726 C CA . GLN A 1 87 ? 117.831 136.246 126.378 1.00 28.11 87 GLN A CA 1
ATOM 727 C C . GLN A 1 87 ? 119.327 136.465 126.211 1.00 28.57 87 GLN A C 1
ATOM 728 O O . GLN A 1 87 ? 120.066 136.613 127.188 1.00 30.77 87 GLN A O 1
ATOM 734 N N . SER A 1 88 ? 119.763 136.485 124.956 1.00 29.76 88 SER A N 1
ATOM 735 C CA . SER A 1 88 ? 121.164 136.686 124.612 1.00 30.15 88 SER A CA 1
ATOM 736 C C . SER A 1 88 ? 121.369 138.114 124.127 1.00 31.69 88 SER A C 1
ATOM 737 O O . SER A 1 88 ? 120.605 138.607 123.290 1.00 42.66 88 SER A O 1
ATOM 740 N N . GLY A 1 89 ? 122.394 138.771 124.651 1.00 25.15 89 GLY A N 1
ATOM 741 C CA . GLY A 1 89 ? 122.656 140.145 124.274 1.00 26.53 89 GLY A CA 1
ATOM 742 C C . GLY A 1 89 ? 123.885 140.680 124.968 1.00 24.13 89 GLY A C 1
ATOM 743 O O . GLY A 1 89 ? 124.724 139.919 125.455 1.00 26.64 89 GLY A O 1
ATOM 744 N N . SER A 1 90 ? 123.982 142.006 125.008 1.00 25.89 90 SER A N 1
ATOM 745 C CA . SER A 1 90 ? 125.105 142.719 125.608 1.00 26.59 90 SER A CA 1
ATOM 746 C C . SER A 1 90 ? 124.603 143.719 126.640 1.00 34.27 90 SER A C 1
ATOM 747 O O . SER A 1 90 ? 124.982 144.893 126.647 1.00 38.94 90 SER A O 1
ATOM 750 N N . PHE A 1 91 ? 123.723 143.256 127.525 1.00 33.25 91 PHE A N 1
ATOM 751 C CA . PHE A 1 91 ? 123.149 144.126 128.543 1.00 35.88 91 PHE A CA 1
ATOM 752 C C . PHE A 1 91 ? 124.231 144.651 129.480 1.00 32.68 91 PHE A C 1
ATOM 753 O O . PHE A 1 91 ? 125.167 143.933 129.843 1.00 32.95 91 PHE A O 1
ATOM 761 N N . GLN A 1 92 ? 124.095 145.915 129.870 1.00 31.94 92 GLN A N 1
ATOM 762 C CA . GLN A 1 92 ? 125.054 146.590 130.733 1.00 36.05 92 GLN A CA 1
ATOM 763 C C . GLN A 1 92 ? 124.405 146.888 132.077 1.00 39.64 92 GLN A C 1
ATOM 764 O O . GLN A 1 92 ? 123.264 147.360 132.130 1.00 42.30 92 GLN A O 1
ATOM 770 N N . TYR A 1 93 ? 125.132 146.614 133.157 1.00 36.68 93 TYR A N 1
ATOM 771 C CA . TYR A 1 93 ? 124.649 146.837 134.510 1.00 37.27 93 TYR A CA 1
ATOM 772 C C . TYR A 1 93 ? 125.617 147.737 135.265 1.00 40.43 93 TYR A C 1
ATOM 773 O O . TYR A 1 93 ? 126.835 147.670 135.070 1.00 46.29 93 TYR A O 1
ATOM 782 N N . TYR A 1 94 ? 125.063 148.586 136.126 1.00 38.53 94 TYR A N 1
ATOM 783 C CA . TYR A 1 94 ? 125.869 149.501 136.922 1.00 44.42 94 TYR A CA 1
ATOM 784 C C . TYR A 1 94 ? 125.101 149.863 138.183 1.00 43.56 94 TYR A C 1
ATOM 785 O O . TYR A 1 94 ? 123.879 149.707 138.256 1.00 45.93 94 TYR A O 1
ATOM 794 N N . PHE A 1 95 ? 125.838 150.351 139.178 1.00 44.09 95 PHE A N 1
ATOM 795 C CA . PHE A 1 95 ? 125.267 150.776 140.447 1.00 50.31 95 PHE A CA 1
ATOM 796 C C . PHE A 1 95 ? 125.726 152.193 140.755 1.00 60.71 95 PHE A C 1
ATOM 797 O O . PHE A 1 95 ? 126.862 152.568 140.447 1.00 65.51 95 PHE A O 1
ATOM 805 N N . LEU A 1 96 ? 124.838 152.976 141.361 1.00 65.02 96 LEU A N 1
ATOM 806 C CA . LEU A 1 96 ? 125.099 154.377 141.660 1.00 70.68 96 LEU A CA 1
ATOM 807 C C . LEU A 1 96 ? 125.384 154.545 143.146 1.00 77.75 96 LEU A C 1
ATOM 808 O O . LEU A 1 96 ? 124.636 154.038 143.989 1.00 73.22 96 LEU A O 1
ATOM 813 N N . GLN A 1 97 ? 126.466 155.256 143.462 1.00 83.13 97 GLN A N 1
ATOM 814 C CA . GLN A 1 97 ? 126.844 155.526 144.850 1.00 82.75 97 GLN A CA 1
ATOM 815 C C . GLN A 1 97 ? 126.117 156.780 145.337 1.00 86.22 97 GLN A C 1
ATOM 816 O O . GLN A 1 97 ? 126.705 157.831 145.599 1.00 89.12 97 GLN A O 1
ATOM 822 N N . GLY A 1 98 ? 124.798 156.647 145.449 1.00 88.81 98 GLY A N 1
ATOM 823 C CA . GLY A 1 98 ? 123.962 157.748 145.885 1.00 93.22 98 GLY A CA 1
ATOM 824 C C . GLY A 1 98 ? 123.636 158.719 144.771 1.00 88.61 98 GLY A C 1
ATOM 825 O O . GLY A 1 98 ? 122.512 158.737 144.261 1.00 89.69 98 GLY A O 1
ATOM 826 N N . ASN A 1 99 ? 124.617 159.536 144.383 1.00 84.69 99 ASN A N 1
ATOM 827 C CA . ASN A 1 99 ? 124.422 160.501 143.311 1.00 81.71 99 ASN A CA 1
ATOM 828 C C . ASN A 1 99 ? 125.591 160.578 142.338 1.00 86.52 99 ASN A C 1
ATOM 829 O O . ASN A 1 99 ? 125.514 161.348 141.376 1.00 86.68 99 ASN A O 1
ATOM 834 N N . GLU A 1 100 ? 126.660 159.817 142.551 1.00 87.49 100 GLU A N 1
ATOM 835 C CA . GLU A 1 100 ? 127.831 159.839 141.687 1.00 85.42 100 GLU A CA 1
ATOM 836 C C . GLU A 1 100 ? 128.111 158.439 141.160 1.00 82.99 100 GLU A C 1
ATOM 837 O O . GLU A 1 100 ? 128.000 157.454 141.897 1.00 78.80 100 GLU A O 1
ATOM 843 N N . LYS A 1 101 ? 128.469 158.358 139.881 1.00 85.28 101 LYS A N 1
ATOM 844 C CA . LYS A 1 101 ? 128.782 157.074 139.271 1.00 80.53 101 LYS A CA 1
ATOM 845 C C . LYS A 1 101 ? 130.076 156.510 139.843 1.00 78.88 101 LYS A C 1
ATOM 846 O O . LYS A 1 101 ? 131.030 157.246 140.111 1.00 82.84 101 LYS A O 1
ATOM 852 N N . SER A 1 102 ? 130.104 155.195 140.030 1.00 76.67 102 SER A N 1
ATOM 853 C CA . SER A 1 102 ? 131.266 154.505 140.579 1.00 80.87 102 SER A CA 1
ATOM 854 C C . SER A 1 102 ? 131.847 153.463 139.638 1.00 86.87 102 SER A C 1
ATOM 855 O O . SER A 1 102 ? 133.071 153.360 139.523 1.00 92.44 102 SER A O 1
ATOM 858 N N . GLY A 1 103 ? 131.007 152.689 138.963 1.00 80.01 103 GLY A N 1
ATOM 859 C CA . GLY A 1 103 ? 131.507 151.673 138.059 1.00 74.50 103 GLY A CA 1
ATOM 860 C C . GLY A 1 103 ? 130.372 150.850 137.494 1.00 66.27 103 GLY A C 1
ATOM 861 O O . GLY A 1 103 ? 129.195 151.130 137.733 1.00 64.31 103 GLY A O 1
ATOM 862 N N . GLY A 1 104 ? 130.745 149.824 136.734 1.00 60.32 104 GLY A N 1
ATOM 863 C CA . GLY A 1 104 ? 129.771 148.947 136.116 1.00 56.57 104 GLY A CA 1
ATOM 864 C C . GLY A 1 104 ? 130.383 147.698 135.519 1.00 57.69 104 GLY A C 1
ATOM 865 O O . GLY A 1 104 ? 131.414 147.214 135.994 1.00 61.05 104 GLY A O 1
ATOM 866 N N . GLY A 1 105 ? 129.756 147.167 134.476 1.00 55.31 105 GLY A N 1
ATOM 867 C CA . GLY A 1 105 ? 130.259 145.967 133.835 1.00 50.47 105 GLY A CA 1
ATOM 868 C C . GLY A 1 105 ? 129.358 145.566 132.689 1.00 44.27 105 GLY A C 1
ATOM 869 O O . GLY A 1 105 ? 128.394 146.259 132.350 1.00 40.97 105 GLY A O 1
ATOM 870 N N . TYR A 1 106 ? 129.689 144.423 132.092 1.00 39.22 106 TYR A N 1
ATOM 871 C CA . TYR A 1 106 ? 128.950 143.889 130.959 1.00 39.58 106 TYR A CA 1
ATOM 872 C C . TYR A 1 106 ? 128.621 142.424 131.204 1.00 38.91 106 TYR A C 1
ATOM 873 O O . TYR A 1 106 ? 129.385 141.697 131.846 1.00 36.24 106 TYR A O 1
ATOM 882 N N . ILE A 1 107 ? 127.474 141.997 130.682 1.00 34.15 107 ILE A N 1
ATOM 883 C CA . ILE A 1 107 ? 127.004 140.622 130.805 1.00 27.59 107 ILE A CA 1
ATOM 884 C C . ILE A 1 107 ? 126.839 140.048 129.405 1.00 29.05 107 ILE A C 1
ATOM 885 O O . ILE A 1 107 ? 126.184 140.659 128.552 1.00 32.85 107 ILE A O 1
ATOM 890 N N . VAL A 1 108 ? 127.431 138.880 129.173 1.00 24.59 108 VAL A N 1
ATOM 891 C CA . VAL A 1 108 ? 127.381 138.204 127.883 1.00 18.93 108 VAL A CA 1
ATOM 892 C C . VAL A 1 108 ? 126.623 136.896 128.055 1.00 21.95 108 VAL A C 1
ATOM 893 O O . VAL A 1 108 ? 126.936 136.105 128.953 1.00 31.62 108 VAL A O 1
ATOM 897 N N . VAL A 1 109 ? 125.629 136.673 127.200 1.00 19.84 109 VAL A N 1
ATOM 898 C CA . VAL A 1 109 ? 124.830 135.454 127.208 1.00 24.38 109 VAL A CA 1
ATOM 899 C C . VAL A 1 109 ? 124.977 134.782 125.851 1.00 30.90 109 VAL A C 1
ATOM 900 O O . VAL A 1 109 ? 124.768 135.418 124.812 1.00 42.84 109 VAL A O 1
ATOM 904 N N . ASP A 1 110 ? 125.339 133.501 125.862 1.00 29.31 110 ASP A N 1
ATOM 905 C CA . ASP A 1 110 ? 125.525 132.767 124.624 1.00 34.75 110 ASP A CA 1
ATOM 906 C C . ASP A 1 110 ? 124.188 132.532 123.917 1.00 37.79 110 ASP A C 1
ATOM 907 O O . ASP A 1 110 ? 123.125 132.560 124.544 1.00 35.58 110 ASP A O 1
ATOM 912 N N . PRO A 1 111 ? 124.213 132.351 122.593 1.00 37.30 111 PRO A N 1
ATOM 913 C CA . PRO A 1 111 ? 122.966 132.086 121.866 1.00 35.75 111 PRO A CA 1
ATOM 914 C C . PRO A 1 111 ? 122.670 130.600 121.749 1.00 34.61 111 PRO A C 1
ATOM 915 O O . PRO A 1 111 ? 123.459 129.763 122.201 1.00 29.19 111 PRO A O 1
ATOM 919 N N . ILE A 1 112 ? 121.532 130.263 121.143 1.00 39.17 112 ILE A N 1
ATOM 920 C CA . ILE A 1 112 ? 121.142 128.879 120.915 1.00 42.49 112 ILE A CA 1
ATOM 921 C C . ILE A 1 112 ? 120.761 128.717 119.450 1.00 49.01 112 ILE A C 1
ATOM 922 O O . ILE A 1 112 ? 120.413 129.679 118.761 1.00 54.17 112 ILE A O 1
ATOM 927 N N . LEU A 1 113 ? 120.846 127.477 118.973 1.00 46.02 113 LEU A N 1
ATOM 928 C CA . LEU A 1 113 ? 120.545 127.148 117.588 1.00 45.79 113 LEU A CA 1
ATOM 929 C C . LEU A 1 113 ? 119.573 125.979 117.539 1.00 54.08 113 LEU A C 1
ATOM 930 O O . LEU A 1 113 ? 119.692 125.027 118.316 1.00 61.30 113 LEU A O 1
ATOM 935 N N . ARG A 1 114 ? 118.613 126.058 116.622 1.00 56.00 114 ARG A N 1
ATOM 936 C CA . ARG A 1 114 ? 117.628 125.006 116.412 1.00 62.15 114 ARG A CA 1
ATOM 937 C C . ARG A 1 114 ? 117.975 124.246 115.140 1.00 62.85 114 ARG A C 1
ATOM 938 O O . ARG A 1 114 ? 118.140 124.852 114.076 1.00 66.14 114 ARG A O 1
ATOM 946 N N . VAL A 1 115 ? 118.083 122.925 115.252 1.00 67.46 115 VAL A N 1
ATOM 947 C CA . VAL A 1 115 ? 118.467 122.061 114.142 1.00 72.79 115 VAL A CA 1
ATOM 948 C C . VAL A 1 115 ? 117.325 121.095 113.865 1.00 71.58 115 VAL A C 1
ATOM 949 O O . VAL A 1 115 ? 116.852 120.408 114.778 1.00 74.33 115 VAL A O 1
ATOM 953 N N . GLY A 1 116 ? 116.885 121.046 112.610 1.00 63.06 116 GLY A N 1
ATOM 954 C CA . GLY A 1 116 ? 115.835 120.133 112.211 1.00 66.84 116 GLY A CA 1
ATOM 955 C C . GLY A 1 116 ? 114.460 120.584 112.668 1.00 75.26 116 GLY A C 1
ATOM 956 O O . GLY A 1 116 ? 114.268 121.658 113.241 1.00 74.95 116 GLY A O 1
ATOM 957 N N . ALA A 1 117 ? 113.476 119.723 112.399 1.00 74.53 117 ALA A N 1
ATOM 958 C CA . ALA A 1 117 ? 112.102 120.002 112.795 1.00 71.52 117 ALA A CA 1
ATOM 959 C C . ALA A 1 117 ? 111.867 119.807 114.287 1.00 79.14 117 ALA A C 1
ATOM 960 O O . ALA A 1 117 ? 110.910 120.370 114.828 1.00 81.22 117 ALA A O 1
ATOM 962 N N . ASP A 1 118 ? 112.713 119.026 114.960 1.00 76.56 118 ASP A N 1
ATOM 963 C CA . ASP A 1 118 ? 112.561 118.792 116.390 1.00 74.84 118 ASP A CA 1
ATOM 964 C C . ASP A 1 118 ? 113.084 119.942 117.240 1.00 76.39 118 ASP A C 1
ATOM 965 O O . ASP A 1 118 ? 112.790 119.982 118.440 1.00 77.13 118 ASP A O 1
ATOM 970 N N . ASN A 1 119 ? 113.845 120.867 116.650 1.00 76.93 119 ASN A N 1
ATOM 971 C CA . ASN A 1 119 ? 114.397 122.021 117.363 1.00 75.25 119 ASN A CA 1
ATOM 972 C C . ASN A 1 119 ? 115.233 121.588 118.566 1.00 76.15 119 ASN A C 1
ATOM 973 O O . ASN A 1 119 ? 115.195 122.211 119.629 1.00 73.55 119 ASN A O 1
ATOM 978 N N . HIS A 1 120 ? 115.994 120.510 118.397 1.00 78.97 120 HIS A N 1
ATOM 979 C CA . HIS A 1 120 ? 116.849 120.025 119.471 1.00 78.73 120 HIS A CA 1
ATOM 980 C C . HIS A 1 120 ? 118.038 120.957 119.669 1.00 73.08 120 HIS A C 1
ATOM 981 O O . HIS A 1 120 ? 118.578 121.516 118.710 1.00 65.25 120 HIS A O 1
ATOM 988 N N . VAL A 1 121 ? 118.446 121.122 120.927 1.00 73.36 121 VAL A N 1
ATOM 989 C CA . VAL A 1 121 ? 119.566 122.000 121.243 1.00 65.98 121 VAL A CA 1
ATOM 990 C C . VAL A 1 121 ? 120.865 121.338 120.809 1.00 65.54 121 VAL A C 1
ATOM 991 O O . VAL A 1 121 ? 121.156 120.194 121.185 1.00 73.58 121 VAL A O 1
ATOM 995 N N . LEU A 1 122 ? 121.656 122.057 120.012 1.00 56.67 122 LEU A N 1
ATOM 996 C CA . LEU A 1 122 ? 122.924 121.540 119.521 1.00 57.30 122 LEU A CA 1
ATOM 997 C C . LEU A 1 122 ? 124.061 122.143 120.328 1.00 55.11 122 LEU A C 1
ATOM 998 O O . LEU A 1 122 ? 124.281 123.362 120.253 1.00 51.68 122 LEU A O 1
ATOM 1003 N N . PRO A 1 123 ? 124.798 121.355 121.111 1.00 56.15 123 PRO A N 1
ATOM 1004 C CA . PRO A 1 123 ? 125.928 121.913 121.861 1.00 50.63 123 PRO A CA 1
ATOM 1005 C C . PRO A 1 123 ? 127.017 122.418 120.927 1.00 43.15 123 PRO A C 1
ATOM 1006 O O . PRO A 1 123 ? 127.207 121.908 119.821 1.00 40.09 123 PRO A O 1
ATOM 1010 N N . LEU A 1 124 ? 127.739 123.439 121.390 1.00 44.16 124 LEU A N 1
ATOM 1011 C CA . LEU A 1 124 ? 128.802 124.040 120.594 1.00 39.38 124 LEU A CA 1
ATOM 1012 C C . LEU A 1 124 ? 130.109 123.275 120.758 1.00 38.59 124 LEU A C 1
ATOM 1013 O O . LEU A 1 124 ? 131.144 123.864 121.085 1.00 37.93 124 LEU A O 1
ATOM 1018 N N . ASP A 1 125 ? 130.071 121.961 120.531 1.00 40.38 125 ASP A N 1
ATOM 1019 C CA . ASP A 1 125 ? 131.269 121.139 120.622 1.00 41.03 125 ASP A CA 1
ATOM 1020 C C . ASP A 1 125 ? 131.394 120.122 119.496 1.00 40.31 125 ASP A C 1
ATOM 1021 O O . ASP A 1 125 ? 132.400 119.407 119.449 1.00 43.67 125 ASP A O 1
ATOM 1026 N N . CYS A 1 126 ? 130.418 120.032 118.595 1.00 36.89 126 CYS A N 1
ATOM 1027 C CA . CYS A 1 126 ? 130.456 119.085 117.486 1.00 43.13 126 CYS A CA 1
ATOM 1028 C C . CYS A 1 126 ? 130.009 119.760 116.198 1.00 38.98 126 CYS A C 1
ATOM 1029 O O . CYS A 1 126 ? 129.238 119.197 115.413 1.00 41.68 126 CYS A O 1
ATOM 1032 N N . VAL A 1 127 ? 130.487 120.979 115.964 1.00 30.73 127 VAL A N 1
ATOM 1033 C CA . VAL A 1 127 ? 130.140 121.757 114.780 1.00 24.74 127 VAL A CA 1
ATOM 1034 C C . VAL A 1 127 ? 131.369 121.826 113.885 1.00 29.83 127 VAL A C 1
ATOM 1035 O O . VAL A 1 127 ? 132.443 122.255 114.326 1.00 38.83 127 VAL A O 1
ATOM 1039 N N . THR A 1 128 ? 131.213 121.405 112.633 1.00 29.01 128 THR A N 1
ATOM 1040 C CA . THR A 1 128 ? 132.291 121.414 111.647 1.00 28.95 128 THR A CA 1
ATOM 1041 C C . THR A 1 128 ? 131.945 122.450 110.583 1.00 29.12 128 THR A C 1
ATOM 1042 O O . THR A 1 128 ? 131.132 122.191 109.691 1.00 32.46 128 THR A O 1
ATOM 1046 N N . LEU A 1 129 ? 132.564 123.624 110.683 1.00 28.53 129 LEU A N 1
ATOM 1047 C CA . LEU A 1 129 ? 132.304 124.692 109.728 1.00 29.89 129 LEU A CA 1
ATOM 1048 C C . LEU A 1 129 ? 132.866 124.338 108.356 1.00 32.83 129 LEU A C 1
ATOM 1049 O O . LEU A 1 129 ? 133.979 123.820 108.236 1.00 38.28 129 LEU A O 1
ATOM 1054 N N . GLN A 1 130 ? 132.084 124.623 107.318 1.00 28.51 130 GLN A N 1
ATOM 1055 C CA . GLN A 1 130 ? 132.495 124.412 105.937 1.00 26.30 130 GLN A CA 1
ATOM 1056 C C . GLN A 1 130 ? 132.349 125.723 105.181 1.00 26.99 130 GLN A C 1
ATOM 1057 O O . GLN A 1 130 ? 131.300 126.371 105.255 1.00 29.12 130 GLN A O 1
ATOM 1063 N N . THR A 1 131 ? 133.395 126.108 104.456 1.00 28.59 131 THR A N 1
ATOM 1064 C CA . THR A 1 131 ? 133.425 127.374 103.737 1.00 29.07 131 THR A CA 1
ATOM 1065 C C . THR A 1 131 ? 133.044 127.153 102.279 1.00 30.63 131 THR A C 1
ATOM 1066 O O . THR A 1 131 ? 133.615 126.288 101.606 1.00 35.68 131 THR A O 1
ATOM 1070 N N . PHE A 1 132 ? 132.082 127.937 101.799 1.00 32.26 132 PHE A N 1
ATOM 1071 C CA . PHE A 1 132 ? 131.644 127.893 100.413 1.00 34.65 132 PHE A CA 1
ATOM 1072 C C . PHE A 1 132 ? 131.609 129.307 99.853 1.00 41.49 132 PHE A C 1
ATOM 1073 O O . PHE A 1 132 ? 131.288 130.264 100.561 1.00 47.50 132 PHE A O 1
ATOM 1081 N N . LEU A 1 133 ? 131.944 129.429 98.571 1.00 40.00 133 LEU A N 1
ATOM 1082 C CA . LEU A 1 133 ? 131.979 130.713 97.885 1.00 42.67 133 LEU A CA 1
ATOM 1083 C C . LEU A 1 133 ? 130.924 130.726 96.789 1.00 43.14 133 LEU A C 1
ATOM 1084 O O . LEU A 1 133 ? 130.740 129.726 96.087 1.00 54.01 133 LEU A O 1
ATOM 1089 N N . ALA A 1 134 ? 130.232 131.859 96.651 1.00 38.24 134 ALA A N 1
ATOM 1090 C CA . ALA A 1 134 ? 129.191 131.975 95.635 1.00 45.63 134 ALA A CA 1
ATOM 1091 C C . ALA A 1 134 ? 129.774 131.906 94.229 1.00 46.15 134 ALA A C 1
ATOM 1092 O O . ALA A 1 134 ? 129.144 131.357 93.317 1.00 47.60 134 ALA A O 1
ATOM 1094 N N . LYS A 1 135 ? 130.971 132.466 94.032 1.00 47.56 135 LYS A N 1
ATOM 1095 C CA . LYS A 1 135 ? 131.592 132.441 92.712 1.00 51.09 135 LYS A CA 1
ATOM 1096 C C . LYS A 1 135 ? 131.888 131.014 92.266 1.00 47.83 135 LYS A C 1
ATOM 1097 O O . LYS A 1 135 ? 131.682 130.666 91.097 1.00 46.43 135 LYS A O 1
ATOM 1103 N N . CYS A 1 136 ? 132.372 130.174 93.181 1.00 48.55 136 CYS A N 1
ATOM 1104 C CA . CYS A 1 136 ? 132.631 128.776 92.864 1.00 47.63 136 CYS A CA 1
ATOM 1105 C C . CYS A 1 136 ? 131.358 127.949 92.747 1.00 49.82 136 CYS A C 1
ATOM 1106 O O . CYS A 1 136 ? 131.418 126.818 92.252 1.00 57.17 136 CYS A O 1
ATOM 1109 N N . LEU A 1 137 ? 130.217 128.479 93.186 1.00 46.70 137 LEU A N 1
ATOM 1110 C CA . LEU A 1 137 ? 128.963 127.737 93.152 1.00 42.73 137 LEU A CA 1
ATOM 1111 C C . LEU A 1 137 ? 128.328 127.701 91.768 1.00 44.90 137 LEU A C 1
ATOM 1112 O O . LEU A 1 137 ? 127.412 126.902 91.548 1.00 50.05 137 LEU A O 1
ATOM 1117 N N . GLY A 1 138 ? 128.788 128.535 90.838 1.00 44.76 138 GLY A N 1
ATOM 1118 C CA . GLY A 1 138 ? 128.259 128.548 89.496 1.00 48.50 138 GLY A CA 1
ATOM 1119 C C . GLY A 1 138 ? 126.834 129.057 89.432 1.00 46.94 138 GLY A C 1
ATOM 1120 O O . GLY A 1 138 ? 126.415 129.906 90.226 1.00 49.88 138 GLY A O 1
ATOM 1121 N N . PRO A 1 139 ? 126.062 128.550 88.473 1.00 53.35 139 PRO A N 1
ATOM 1122 C CA . PRO A 1 139 ? 124.666 128.981 88.344 1.00 47.37 139 PRO A CA 1
ATOM 1123 C C . PRO A 1 139 ? 123.837 128.570 89.550 1.00 49.80 139 PRO A C 1
ATOM 1124 O O . PRO A 1 139 ? 124.127 127.583 90.230 1.00 54.95 139 PRO A O 1
ATOM 1128 N N . PHE A 1 140 ? 122.789 129.357 89.811 1.00 54.33 140 PHE A N 1
ATOM 1129 C CA . PHE A 1 140 ? 121.916 129.083 90.949 1.00 59.63 140 PHE A CA 1
ATOM 1130 C C . PHE A 1 140 ? 121.200 127.746 90.804 1.00 62.72 140 PHE A C 1
ATOM 1131 O O . PHE A 1 140 ? 120.943 127.069 91.806 1.00 64.33 140 PHE A O 1
ATOM 1139 N N . ASP A 1 141 ? 120.862 127.355 89.573 1.00 63.06 141 ASP A N 1
ATOM 1140 C CA . ASP A 1 141 ? 120.179 126.082 89.361 1.00 68.17 141 ASP A CA 1
ATOM 1141 C C . ASP A 1 141 ? 121.055 124.905 89.774 1.00 61.80 141 ASP A C 1
ATOM 1142 O O . ASP A 1 141 ? 120.570 123.944 90.382 1.00 59.23 141 ASP A O 1
ATOM 1147 N N . GLU A 1 142 ? 122.347 124.962 89.453 1.00 58.55 142 GLU A N 1
ATOM 1148 C CA . GLU A 1 142 ? 123.277 123.882 89.786 1.00 52.93 142 GLU A CA 1
ATOM 1149 C C . GLU A 1 142 ? 123.791 124.071 91.214 1.00 49.50 142 GLU A C 1
ATOM 1150 O O . GLU A 1 142 ? 124.938 124.448 91.464 1.00 47.74 142 GLU A O 1
ATOM 1156 N N . TRP A 1 143 ? 122.899 123.793 92.167 1.00 52.83 143 TRP A N 1
ATOM 1157 C CA . TRP A 1 143 ? 123.214 123.901 93.584 1.00 50.83 143 TRP A CA 1
ATOM 1158 C C . TRP A 1 143 ? 123.006 122.612 94.364 1.00 52.12 143 TRP A C 1
ATOM 1159 O O . TRP A 1 143 ? 123.584 122.471 95.446 1.00 48.59 143 TRP A O 1
ATOM 1170 N N . GLU A 1 144 ? 122.202 121.675 93.854 1.00 56.37 144 GLU A N 1
ATOM 1171 C CA . GLU A 1 144 ? 121.932 120.446 94.594 1.00 57.40 144 GLU A CA 1
ATOM 1172 C C . GLU A 1 144 ? 123.171 119.564 94.687 1.00 58.48 144 GLU A C 1
ATOM 1173 O O . GLU A 1 144 ? 123.401 118.917 95.716 1.00 62.07 144 GLU A O 1
ATOM 1179 N N . SER A 1 145 ? 123.975 119.516 93.622 1.00 54.89 145 SER A N 1
ATOM 1180 C CA . SER A 1 145 ? 125.155 118.655 93.623 1.00 55.93 145 SER A CA 1
ATOM 1181 C C . SER A 1 145 ? 126.168 119.099 94.671 1.00 57.24 145 SER A C 1
ATOM 1182 O O . SER A 1 145 ? 126.728 118.267 95.395 1.00 64.87 145 SER A O 1
ATOM 1185 N N . ARG A 1 146 ? 126.415 120.407 94.770 1.00 47.87 146 ARG A N 1
ATOM 1186 C CA . ARG A 1 146 ? 127.366 120.906 95.758 1.00 46.91 146 ARG A CA 1
ATOM 1187 C C . ARG A 1 146 ? 126.866 120.671 97.178 1.00 49.88 146 ARG A C 1
ATOM 1188 O O . ARG A 1 146 ? 127.647 120.309 98.066 1.00 48.43 146 ARG A O 1
ATOM 1196 N N . LEU A 1 147 ? 125.567 120.875 97.413 1.00 54.85 147 LEU A N 1
ATOM 1197 C CA . LEU A 1 147 ? 125.004 120.612 98.733 1.00 56.84 147 LEU A CA 1
ATOM 1198 C C . LEU A 1 147 ? 125.114 119.136 99.094 1.00 58.49 147 LEU A C 1
ATOM 1199 O O . LEU A 1 147 ? 125.433 118.792 100.238 1.00 57.73 147 LEU A O 1
ATOM 1204 N N . ARG A 1 148 ? 124.853 118.249 98.131 1.00 56.09 148 ARG A N 1
ATOM 1205 C CA . ARG A 1 148 ? 124.990 116.818 98.384 1.00 51.28 148 ARG A CA 1
ATOM 1206 C C . ARG A 1 148 ? 126.437 116.446 98.679 1.00 49.22 148 ARG A C 1
ATOM 1207 O O . ARG A 1 148 ? 126.707 115.624 99.563 1.00 56.43 148 ARG A O 1
ATOM 1215 N N . VAL A 1 149 ? 127.383 117.039 97.946 1.00 43.82 149 VAL A N 1
ATOM 1216 C CA . VAL A 1 149 ? 128.797 116.771 98.194 1.00 46.26 149 VAL A CA 1
ATOM 1217 C C . VAL A 1 149 ? 129.187 117.230 99.594 1.00 49.04 149 VAL A C 1
ATOM 1218 O O . VAL A 1 149 ? 129.888 116.519 100.326 1.00 55.76 149 VAL A O 1
ATOM 1222 N N . ALA A 1 150 ? 128.733 118.421 99.991 1.00 47.32 150 ALA A N 1
ATOM 1223 C CA . ALA A 1 150 ? 129.037 118.924 101.327 1.00 45.21 150 ALA A CA 1
ATOM 1224 C C . ALA A 1 150 ? 128.425 118.038 102.405 1.00 44.21 150 ALA A C 1
ATOM 1225 O O . ALA A 1 150 ? 129.058 117.774 103.435 1.00 42.81 150 ALA A O 1
ATOM 1227 N N . LYS A 1 151 ? 127.190 117.577 102.192 1.00 44.66 151 LYS A N 1
ATOM 1228 C CA . LYS A 1 151 ? 126.551 116.689 103.158 1.00 45.57 151 LYS A CA 1
ATOM 1229 C C . LYS A 1 151 ? 127.307 115.371 103.280 1.00 47.24 151 LYS A C 1
ATOM 1230 O O . LYS A 1 151 ? 127.512 114.863 104.389 1.00 49.16 151 LYS A O 1
ATOM 1236 N N . GLU A 1 152 ? 127.732 114.802 102.148 1.00 48.00 152 GLU A N 1
ATOM 1237 C CA . GLU A 1 152 ? 128.494 113.558 102.186 1.00 49.01 152 GLU A CA 1
ATOM 1238 C C . GLU A 1 152 ? 129.863 113.756 102.822 1.00 49.80 152 GLU A C 1
ATOM 1239 O O . GLU A 1 152 ? 130.417 112.815 103.402 1.00 54.74 152 GLU A O 1
ATOM 1245 N N . SER A 1 153 ? 130.426 114.963 102.720 1.00 43.45 153 SER A N 1
ATOM 1246 C CA . SER A 1 153 ? 131.713 115.234 103.353 1.00 41.21 153 SER A CA 1
ATOM 1247 C C . SER A 1 153 ? 131.622 115.157 104.872 1.00 44.80 153 SER A C 1
ATOM 1248 O O . SER A 1 153 ? 132.620 114.852 105.536 1.00 49.77 153 SER A O 1
ATOM 1251 N N . GLY A 1 154 ? 130.447 115.426 105.437 1.00 46.23 154 GLY A N 1
ATOM 1252 C CA . GLY A 1 154 ? 130.256 115.327 106.871 1.00 42.28 154 GLY A CA 1
ATOM 1253 C C . GLY A 1 154 ? 130.407 116.644 107.604 1.00 36.48 154 GLY A C 1
ATOM 1254 O O . GLY A 1 154 ? 131.098 116.716 108.624 1.00 39.51 154 GLY A O 1
ATOM 1255 N N . TYR A 1 155 ? 129.766 117.693 107.096 1.00 29.82 155 TYR A N 1
ATOM 1256 C CA . TYR A 1 155 ? 129.798 119.012 107.713 1.00 26.59 155 TYR A CA 1
ATOM 1257 C C . TYR A 1 155 ? 128.378 119.441 108.052 1.00 31.98 155 TYR A C 1
ATOM 1258 O O . TYR A 1 155 ? 127.504 119.454 107.179 1.00 34.92 155 TYR A O 1
ATOM 1267 N N . ASN A 1 156 ? 128.153 119.791 109.318 1.00 32.48 156 ASN A N 1
ATOM 1268 C CA . ASN A 1 156 ? 126.843 120.231 109.776 1.00 28.11 156 ASN A CA 1
ATOM 1269 C C . ASN A 1 156 ? 126.634 121.733 109.639 1.00 25.02 156 ASN A C 1
ATOM 1270 O O . ASN A 1 156 ? 125.512 122.207 109.848 1.00 30.00 156 ASN A O 1
ATOM 1275 N N . MET A 1 157 ? 127.675 122.488 109.295 1.00 23.72 157 MET A N 1
ATOM 1276 C CA . MET A 1 157 ? 127.582 123.930 109.125 1.00 26.10 157 MET A CA 1
ATOM 1277 C C . MET A 1 157 ? 128.249 124.325 107.816 1.00 28.67 157 MET A C 1
ATOM 1278 O O . MET A 1 157 ? 129.344 123.851 107.501 1.00 29.94 157 MET A O 1
ATOM 1283 N N . ILE A 1 158 ? 127.585 125.195 107.059 1.00 26.39 158 ILE A N 1
ATOM 1284 C CA . ILE A 1 158 ? 128.068 125.641 105.758 1.00 25.50 158 ILE A CA 1
ATOM 1285 C C . ILE A 1 158 ? 128.100 127.162 105.748 1.00 19.24 158 ILE A C 1
ATOM 1286 O O . ILE A 1 158 ? 127.103 127.811 106.085 1.00 17.75 158 ILE A O 1
ATOM 1291 N N . HIS A 1 159 ? 129.242 127.727 105.364 1.00 19.22 159 HIS A N 1
ATOM 1292 C CA . HIS A 1 159 ? 129.387 129.170 105.219 1.00 22.15 159 HIS A CA 1
ATOM 1293 C C . HIS A 1 159 ? 128.986 129.563 103.802 1.00 27.62 159 HIS A C 1
ATOM 1294 O O . HIS A 1 159 ? 129.563 129.065 102.829 1.00 32.33 159 HIS A O 1
ATOM 1301 N N . PHE A 1 160 ? 128.005 130.453 103.687 1.00 28.86 160 PHE A N 1
ATOM 1302 C CA . PHE A 1 160 ? 127.443 130.845 102.400 1.00 25.06 160 PHE A CA 1
ATOM 1303 C C . PHE A 1 160 ? 127.827 132.287 102.097 1.00 29.29 160 PHE A C 1
ATOM 1304 O O . PHE A 1 160 ? 127.566 133.186 102.904 1.00 35.95 160 PHE A O 1
ATOM 1312 N N . THR A 1 161 ? 128.442 132.499 100.941 1.00 31.05 161 THR A N 1
ATOM 1313 C CA . THR A 1 161 ? 128.772 133.850 100.504 1.00 40.80 161 THR A CA 1
ATOM 1314 C C . THR A 1 161 ? 127.496 134.583 100.103 1.00 54.28 161 THR A C 1
ATOM 1315 O O . THR A 1 161 ? 126.665 134.019 99.382 1.00 62.49 161 THR A O 1
ATOM 1319 N N . PRO A 1 162 ? 127.294 135.820 100.558 1.00 55.80 162 PRO A N 1
ATOM 1320 C CA . PRO A 1 162 ? 126.078 136.553 100.185 1.00 56.65 162 PRO A CA 1
ATOM 1321 C C . PRO A 1 162 ? 125.978 136.748 98.679 1.00 62.23 162 PRO A C 1
ATOM 1322 O O . PRO A 1 162 ? 126.980 136.961 97.992 1.00 60.01 162 PRO A O 1
ATOM 1326 N N . LEU A 1 163 ? 124.751 136.672 98.170 1.00 64.86 163 LEU A N 1
ATOM 1327 C CA . LEU A 1 163 ? 124.473 136.827 96.747 1.00 69.16 163 LEU A CA 1
ATOM 1328 C C . LEU A 1 163 ? 123.998 138.255 96.498 1.00 62.89 163 LEU A C 1
ATOM 1329 O O . LEU A 1 163 ? 122.872 138.614 96.857 1.00 65.83 163 LEU A O 1
ATOM 1334 N N . GLN A 1 164 ? 124.857 139.064 95.882 1.00 61.95 164 GLN A N 1
ATOM 1335 C CA . GLN A 1 164 ? 124.530 140.450 95.584 1.00 66.27 164 GLN A CA 1
ATOM 1336 C C . GLN A 1 164 ? 125.299 140.884 94.345 1.00 66.42 164 GLN A C 1
ATOM 1337 O O . GLN A 1 164 ? 126.286 140.256 93.951 1.00 70.02 164 GLN A O 1
ATOM 1343 N N . THR A 1 165 ? 124.829 141.967 93.731 1.00 62.22 165 THR A N 1
ATOM 1344 C CA . THR A 1 165 ? 125.473 142.485 92.532 1.00 64.47 165 THR A CA 1
ATOM 1345 C C . THR A 1 165 ? 126.883 142.969 92.849 1.00 70.79 165 THR A C 1
ATOM 1346 O O . THR A 1 165 ? 127.116 143.654 93.848 1.00 73.74 165 THR A O 1
ATOM 1350 N N . LEU A 1 166 ? 127.827 142.606 91.987 1.00 71.90 166 LEU A N 1
ATOM 1351 C CA . LEU A 1 166 ? 129.228 142.963 92.147 1.00 72.09 166 LEU A CA 1
ATOM 1352 C C . LEU A 1 166 ? 129.649 143.948 91.064 1.00 84.39 166 LEU A C 1
ATOM 1353 O O . LEU A 1 166 ? 128.953 144.155 90.067 1.00 86.78 166 LEU A O 1
ATOM 1358 N N . GLY A 1 167 ? 130.813 144.559 91.276 1.00 85.72 167 GLY A N 1
ATOM 1359 C CA . GLY A 1 167 ? 131.370 145.508 90.337 1.00 84.24 167 GLY A CA 1
ATOM 1360 C C . GLY A 1 167 ? 132.160 144.831 89.234 1.00 90.36 167 GLY A C 1
ATOM 1361 O O . GLY A 1 167 ? 132.174 143.607 89.090 1.00 92.77 167 GLY A O 1
ATOM 1362 N N . LEU A 1 168 ? 132.833 145.663 88.435 1.00 87.28 168 LEU A N 1
ATOM 1363 C CA . LEU A 1 168 ? 133.644 145.150 87.336 1.00 87.62 168 LEU A CA 1
ATOM 1364 C C . LEU A 1 168 ? 134.873 144.395 87.825 1.00 90.09 168 LEU A C 1
ATOM 1365 O O . LEU A 1 168 ? 135.455 143.623 87.056 1.00 93.63 168 LEU A O 1
ATOM 1370 N N . SER A 1 169 ? 135.281 144.599 89.080 1.00 88.02 169 SER A N 1
ATOM 1371 C CA . SER A 1 169 ? 136.445 143.900 89.611 1.00 87.02 169 SER A CA 1
ATOM 1372 C C . SER A 1 169 ? 136.197 142.408 89.788 1.00 85.85 169 SER A C 1
ATOM 1373 O O . SER A 1 169 ? 137.160 141.633 89.799 1.00 90.22 169 SER A O 1
ATOM 1376 N N . ARG A 1 170 ? 134.934 141.993 89.921 1.00 83.54 170 ARG A N 1
ATOM 1377 C CA . ARG A 1 170 ? 134.570 140.586 90.099 1.00 82.53 170 ARG A CA 1
ATOM 1378 C C . ARG A 1 170 ? 135.295 139.968 91.294 1.00 80.41 170 ARG A C 1
ATOM 1379 O O . ARG A 1 170 ? 135.797 138.844 91.227 1.00 75.93 170 ARG A O 1
ATOM 1387 N N . SER A 1 171 ? 135.351 140.711 92.396 1.00 77.23 171 SER A N 1
ATOM 1388 C CA . SER A 1 171 ? 136.017 140.269 93.611 1.00 73.15 171 SER A CA 1
ATOM 1389 C C . SER A 1 171 ? 135.000 140.106 94.732 1.00 69.38 171 SER A C 1
ATOM 1390 O O . SER A 1 171 ? 133.960 140.771 94.751 1.00 70.40 171 SER A O 1
ATOM 1393 N N . CYS A 1 172 ? 135.311 139.211 95.665 1.00 68.33 172 CYS A N 1
ATOM 1394 C CA . CYS A 1 172 ? 134.424 138.958 96.789 1.00 68.43 172 CYS A CA 1
ATOM 1395 C C . CYS A 1 172 ? 134.419 140.143 97.751 1.00 72.79 172 CYS A C 1
ATOM 1396 O O . CYS A 1 172 ? 135.344 140.960 97.781 1.00 78.13 172 CYS A O 1
ATOM 1399 N N . TYR A 1 173 ? 133.349 140.224 98.546 1.00 73.43 173 TYR A N 1
ATOM 1400 C CA . TYR A 1 173 ? 133.156 141.303 99.518 1.00 75.94 173 TYR A CA 1
ATOM 1401 C C . TYR A 1 173 ? 133.193 142.672 98.843 1.00 74.94 173 TYR A C 1
ATOM 1402 O O . TYR A 1 173 ? 133.720 143.643 99.390 1.00 76.01 173 TYR A O 1
ATOM 1411 N N . SER A 1 174 ? 132.627 142.750 97.642 1.00 69.90 174 SER A N 1
ATOM 1412 C CA . SER A 1 174 ? 132.565 143.979 96.857 1.00 67.05 174 SER A CA 1
ATOM 1413 C C . SER A 1 174 ? 131.164 144.174 96.293 1.00 75.85 174 SER A C 1
ATOM 1414 O O . SER A 1 174 ? 130.973 144.464 95.110 1.00 83.41 174 SER A O 1
ATOM 1417 N N . LEU A 1 175 ? 130.158 144.003 97.148 1.00 74.06 175 LEU A N 1
ATOM 1418 C CA . LEU A 1 175 ? 128.774 144.145 96.718 1.00 75.72 175 LEU A CA 1
ATOM 1419 C C . LEU A 1 175 ? 128.483 145.583 96.305 1.00 72.50 175 LEU A C 1
ATOM 1420 O O . LEU A 1 175 ? 128.895 146.535 96.973 1.00 72.02 175 LEU A O 1
ATOM 1425 N N . ALA A 1 176 ? 127.766 145.735 95.192 1.00 68.64 176 ALA A N 1
ATOM 1426 C CA . ALA A 1 176 ? 127.429 147.056 94.671 1.00 66.71 176 ALA A CA 1
ATOM 1427 C C . ALA A 1 176 ? 126.059 147.520 95.160 1.00 71.16 176 ALA A C 1
ATOM 1428 O O . ALA A 1 176 ? 125.944 148.561 95.813 1.00 73.40 176 ALA A O 1
ATOM 1430 N N . ASN A 1 177 ? 125.014 146.755 94.851 1.00 74.92 177 ASN A N 1
ATOM 1431 C CA . ASN A 1 177 ? 123.647 147.079 95.246 1.00 76.22 177 ASN A CA 1
ATOM 1432 C C . ASN A 1 177 ? 123.085 145.907 96.039 1.00 70.31 177 ASN A C 1
ATOM 1433 O O . ASN A 1 177 ? 122.862 144.826 95.485 1.00 67.14 177 ASN A O 1
ATOM 1438 N N . GLN A 1 178 ? 122.858 146.122 97.332 1.00 65.03 178 GLN A N 1
ATOM 1439 C CA . GLN A 1 178 ? 122.309 145.087 98.207 1.00 65.95 178 GLN A CA 1
ATOM 1440 C C . GLN A 1 178 ? 120.786 145.158 98.270 1.00 70.42 178 GLN A C 1
ATOM 1441 O O . GLN A 1 178 ? 120.187 145.215 99.343 1.00 76.08 178 GLN A O 1
ATOM 1447 N N . LEU A 1 179 ? 120.147 145.155 97.100 1.00 67.40 179 LEU A N 1
ATOM 1448 C CA . LEU A 1 179 ? 118.694 145.216 97.026 1.00 64.85 179 LEU A CA 1
ATOM 1449 C C . LEU A 1 179 ? 118.092 144.230 96.035 1.00 61.68 179 LEU A C 1
ATOM 1450 O O . LEU A 1 179 ? 116.863 144.135 95.963 1.00 56.33 179 LEU A O 1
ATOM 1455 N N . GLU A 1 180 ? 118.904 143.499 95.274 1.00 63.80 180 GLU A N 1
ATOM 1456 C CA . GLU A 1 180 ? 118.388 142.562 94.288 1.00 64.28 180 GLU A CA 1
ATOM 1457 C C . GLU A 1 180 ? 119.403 141.449 94.077 1.00 66.03 180 GLU A C 1
ATOM 1458 O O . GLU A 1 180 ? 120.577 141.573 94.438 1.00 65.22 180 GLU A O 1
ATOM 1464 N N . LEU A 1 181 ? 118.932 140.353 93.488 1.00 66.59 181 LEU A N 1
ATOM 1465 C CA . LEU A 1 181 ? 119.794 139.214 93.214 1.00 64.58 181 LEU A CA 1
ATOM 1466 C C . LEU A 1 181 ? 120.829 139.561 92.150 1.00 63.83 181 LEU A C 1
ATOM 1467 O O . LEU A 1 181 ? 120.609 140.417 91.289 1.00 65.84 181 LEU A O 1
ATOM 1472 N N . ASN A 1 182 ? 121.971 138.888 92.224 1.00 62.47 182 ASN A N 1
ATOM 1473 C CA . ASN A 1 182 ? 123.040 139.118 91.259 1.00 60.76 182 ASN A CA 1
ATOM 1474 C C . ASN A 1 182 ? 122.592 138.676 89.870 1.00 54.24 182 ASN A C 1
ATOM 1475 O O . ASN A 1 182 ? 122.067 137.566 89.718 1.00 54.44 182 ASN A O 1
ATOM 1480 N N . PRO A 1 183 ? 122.766 139.509 88.841 1.00 52.37 183 PRO A N 1
ATOM 1481 C CA . PRO A 1 183 ? 122.393 139.081 87.482 1.00 53.23 183 PRO A CA 1
ATOM 1482 C C . PRO A 1 183 ? 123.161 137.863 87.000 1.00 51.46 183 PRO A C 1
ATOM 1483 O O . PRO A 1 183 ? 122.651 137.118 86.153 1.00 50.72 183 PRO A O 1
ATOM 1487 N N . ASP A 1 184 ? 124.378 137.645 87.504 1.00 52.86 184 ASP A N 1
ATOM 1488 C CA . ASP A 1 184 ? 125.151 136.473 87.105 1.00 55.69 184 ASP A CA 1
ATOM 1489 C C . ASP A 1 184 ? 124.424 135.200 87.525 1.00 55.75 184 ASP A C 1
ATOM 1490 O O . ASP A 1 184 ? 124.280 134.260 86.733 1.00 55.94 184 ASP A O 1
ATOM 1495 N N . PHE A 1 185 ? 123.919 135.168 88.758 1.00 58.75 185 PHE A N 1
ATOM 1496 C CA . PHE A 1 185 ? 123.217 133.996 89.266 1.00 57.56 185 PHE A CA 1
ATOM 1497 C C . PHE A 1 185 ? 121.765 133.989 88.805 1.00 60.22 185 PHE A C 1
ATOM 1498 O O . PHE A 1 185 ? 120.848 133.881 89.625 1.00 64.35 185 PHE A O 1
ATOM 1506 N N . SER A 1 186 ? 121.548 134.104 87.497 1.00 55.91 186 SER A N 1
ATOM 1507 C CA . SER A 1 186 ? 120.204 134.105 86.939 1.00 61.05 186 SER A CA 1
ATOM 1508 C C . SER A 1 186 ? 120.283 133.716 85.471 1.00 68.11 186 SER A C 1
ATOM 1509 O O . SER A 1 186 ? 121.345 133.789 84.847 1.00 71.00 186 SER A O 1
ATOM 1512 N N . ARG A 1 187 ? 119.143 133.300 84.930 1.00 77.42 187 ARG A N 1
ATOM 1513 C CA . ARG A 1 187 ? 119.036 132.907 83.536 1.00 88.38 187 ARG A CA 1
ATOM 1514 C C . ARG A 1 187 ? 117.819 133.564 82.904 1.00 93.00 187 ARG A C 1
ATOM 1515 O O . ARG A 1 187 ? 116.834 133.849 83.592 1.00 92.27 187 ARG A O 1
ATOM 1523 N N . PRO A 1 188 ? 117.866 133.832 81.596 1.00 91.64 188 PRO A N 1
ATOM 1524 C CA . PRO A 1 188 ? 116.686 134.407 80.929 1.00 91.54 188 PRO A CA 1
ATOM 1525 C C . PRO A 1 188 ? 115.457 133.518 81.001 1.00 92.10 188 PRO A C 1
ATOM 1526 O O . PRO A 1 188 ? 114.334 134.035 81.062 1.00 95.38 188 PRO A O 1
ATOM 1530 N N . ASN A 1 189 ? 115.635 132.194 80.989 1.00 87.73 189 ASN A N 1
ATOM 1531 C CA . ASN A 1 189 ? 114.489 131.291 81.030 1.00 87.59 189 ASN A CA 1
ATOM 1532 C C . ASN A 1 189 ? 113.734 131.404 82.349 1.00 92.34 189 ASN A C 1
ATOM 1533 O O . ASN A 1 189 ? 112.498 131.434 82.362 1.00 93.39 189 ASN A O 1
ATOM 1538 N N . ARG A 1 190 ? 114.455 131.468 83.467 1.00 95.51 190 ARG A N 1
ATOM 1539 C CA . ARG A 1 190 ? 113.837 131.549 84.784 1.00 90.88 190 ARG A CA 1
ATOM 1540 C C . ARG A 1 190 ? 114.634 132.504 85.657 1.00 86.24 190 ARG A C 1
ATOM 1541 O O . ARG A 1 190 ? 115.855 132.369 85.774 1.00 82.27 190 ARG A O 1
ATOM 1549 N N . LYS A 1 191 ? 113.941 133.457 86.273 1.00 87.77 191 LYS A N 1
ATOM 1550 C CA . LYS A 1 191 ? 114.555 134.448 87.145 1.00 87.38 191 LYS A CA 1
ATOM 1551 C C . LYS A 1 191 ? 114.242 134.108 88.595 1.00 86.53 191 LYS A C 1
ATOM 1552 O O . LYS A 1 191 ? 113.083 133.859 88.943 1.00 87.11 191 LYS A O 1
ATOM 1558 N N . TYR A 1 192 ? 115.274 134.097 89.434 1.00 84.65 192 TYR A N 1
ATOM 1559 C CA . TYR A 1 192 ? 115.142 133.774 90.848 1.00 79.38 192 TYR A CA 1
ATOM 1560 C C . TYR A 1 192 ? 115.291 135.044 91.675 1.00 78.40 192 TYR A C 1
ATOM 1561 O O . TYR A 1 192 ? 116.258 135.793 91.503 1.00 76.58 192 TYR A O 1
ATOM 1570 N N . THR A 1 193 ? 114.334 135.280 92.566 1.00 73.92 193 THR A N 1
ATOM 1571 C CA . THR A 1 193 ? 114.337 136.442 93.437 1.00 63.69 193 THR A CA 1
ATOM 1572 C C . THR A 1 193 ? 114.802 136.038 94.835 1.00 64.22 193 THR A C 1
ATOM 1573 O O . THR A 1 193 ? 115.236 134.906 95.069 1.00 62.81 193 THR A O 1
ATOM 1577 N N . TRP A 1 194 ? 114.718 136.978 95.780 1.00 62.64 194 TRP A N 1
ATOM 1578 C CA . TRP A 1 194 ? 115.113 136.686 97.154 1.00 55.97 194 TRP A CA 1
ATOM 1579 C C . TRP A 1 194 ? 114.202 135.647 97.796 1.00 53.70 194 TRP A C 1
ATOM 1580 O O . TRP A 1 194 ? 114.650 134.877 98.653 1.00 53.86 194 TRP A O 1
ATOM 1591 N N . ASN A 1 195 ? 112.926 135.614 97.402 1.00 56.68 195 ASN A N 1
ATOM 1592 C CA . ASN A 1 195 ? 112.005 134.625 97.952 1.00 58.92 195 ASN A CA 1
ATOM 1593 C C . ASN A 1 195 ? 112.431 133.209 97.585 1.00 55.59 195 ASN A C 1
ATOM 1594 O O . ASN A 1 195 ? 112.350 132.294 98.414 1.00 52.74 195 ASN A O 1
ATOM 1599 N N . ASP A 1 196 ? 112.879 133.007 96.343 1.00 57.63 196 ASP A N 1
ATOM 1600 C CA . ASP A 1 196 ? 113.348 131.687 95.931 1.00 58.83 196 ASP A CA 1
ATOM 1601 C C . ASP A 1 196 ? 114.571 131.261 96.733 1.00 55.24 196 ASP A C 1
ATOM 1602 O O . ASP A 1 196 ? 114.668 130.106 97.167 1.00 52.23 196 ASP A O 1
ATOM 1607 N N . VAL A 1 197 ? 115.514 132.181 96.946 1.00 53.90 197 VAL A N 1
ATOM 1608 C CA . VAL A 1 197 ? 116.700 131.861 97.734 1.00 50.62 197 VAL A CA 1
ATOM 1609 C C . VAL A 1 197 ? 116.310 131.516 99.165 1.00 46.81 197 VAL A C 1
ATOM 1610 O O . VAL A 1 197 ? 116.821 130.552 99.749 1.00 44.16 197 VAL A O 1
ATOM 1614 N N . GLY A 1 198 ? 115.396 132.294 99.751 1.00 49.54 198 GLY A N 1
ATOM 1615 C CA . GLY A 1 198 ? 114.967 132.018 101.112 1.00 45.52 198 GLY A CA 1
ATOM 1616 C C . GLY A 1 198 ? 114.269 130.679 101.252 1.00 46.81 198 GLY A C 1
ATOM 1617 O O . GLY A 1 198 ? 114.521 129.933 102.204 1.00 47.73 198 GLY A O 1
ATOM 1618 N N . GLN A 1 199 ? 113.383 130.352 100.307 1.00 47.54 199 GLN A N 1
ATOM 1619 C CA . GLN A 1 199 ? 112.679 129.076 100.384 1.00 45.13 199 GLN A CA 1
ATOM 1620 C C . GLN A 1 199 ? 113.629 127.908 100.146 1.00 44.18 199 GLN A C 1
ATOM 1621 O O . GLN A 1 199 ? 113.499 126.859 100.787 1.00 45.14 199 GLN A O 1
ATOM 1627 N N . LEU A 1 200 ? 114.608 128.073 99.251 1.00 44.55 200 LEU A N 1
ATOM 1628 C CA . LEU A 1 200 ? 115.607 127.026 99.061 1.00 48.75 200 LEU A CA 1
ATOM 1629 C C . LEU A 1 200 ? 116.434 126.827 100.325 1.00 44.47 200 LEU A C 1
ATOM 1630 O O . LEU A 1 200 ? 116.720 125.689 100.717 1.00 44.79 200 LEU A O 1
ATOM 1635 N N . VAL A 1 201 ? 116.818 127.924 100.983 1.00 41.42 201 VAL A N 1
ATOM 1636 C CA . VAL A 1 201 ? 117.603 127.825 102.210 1.00 36.21 201 VAL A CA 1
ATOM 1637 C C . VAL A 1 201 ? 116.804 127.126 103.303 1.00 33.03 201 VAL A C 1
ATOM 1638 O O . VAL A 1 201 ? 117.322 126.250 104.007 1.00 34.18 201 VAL A O 1
ATOM 1642 N N . GLU A 1 202 ? 115.531 127.499 103.465 1.00 36.77 202 GLU A N 1
ATOM 1643 C CA . GLU A 1 202 ? 114.722 126.877 104.510 1.00 40.00 202 GLU A CA 1
ATOM 1644 C C . GLU A 1 202 ? 114.455 125.406 104.202 1.00 40.25 202 GLU A C 1
ATOM 1645 O O . GLU A 1 202 ? 114.435 124.573 105.115 1.00 41.96 202 GLU A O 1
ATOM 1651 N N . LYS A 1 203 ? 114.265 125.061 102.924 1.00 38.28 203 LYS A N 1
ATOM 1652 C CA . LYS A 1 203 ? 114.091 123.660 102.556 1.00 38.28 203 LYS A CA 1
ATOM 1653 C C . LYS A 1 203 ? 115.352 122.856 102.844 1.00 41.28 203 LYS A C 1
ATOM 1654 O O . LYS A 1 203 ? 115.278 121.732 103.356 1.00 42.58 203 LYS A O 1
ATOM 1660 N N . LEU A 1 204 ? 116.521 123.417 102.523 1.00 40.53 204 LEU A N 1
ATOM 1661 C CA . LEU A 1 204 ? 117.777 122.736 102.821 1.00 38.42 204 LEU A CA 1
ATOM 1662 C C . LEU A 1 204 ? 117.961 122.553 104.322 1.00 37.06 204 LEU A C 1
ATOM 1663 O O . LEU A 1 204 ? 118.409 121.493 104.777 1.00 36.89 204 LEU A O 1
ATOM 1668 N N . LYS A 1 205 ? 117.622 123.578 105.108 1.00 37.25 205 LYS A N 1
ATOM 1669 C CA . LYS A 1 205 ? 117.750 123.476 106.558 1.00 35.40 205 LYS A CA 1
ATOM 1670 C C . LYS A 1 205 ? 116.800 122.429 107.131 1.00 38.70 205 LYS A C 1
ATOM 1671 O O . LYS A 1 205 ? 117.172 121.677 108.039 1.00 40.45 205 LYS A O 1
ATOM 1677 N N . LYS A 1 206 ? 115.569 122.368 106.618 1.00 41.42 206 LYS A N 1
ATOM 1678 C CA . LYS A 1 206 ? 114.587 121.441 107.172 1.00 40.35 206 LYS A CA 1
ATOM 1679 C C . LYS A 1 206 ? 114.876 120.002 106.762 1.00 39.30 206 LYS A C 1
ATOM 1680 O O . LYS A 1 206 ? 114.750 119.083 107.580 1.00 41.98 206 LYS A O 1
ATOM 1686 N N . GLU A 1 207 ? 115.263 119.782 105.505 1.00 39.59 207 GLU A N 1
ATOM 1687 C CA . GLU A 1 207 ? 115.406 118.429 104.984 1.00 44.88 207 GLU A CA 1
ATOM 1688 C C . GLU A 1 207 ? 116.808 117.855 105.144 1.00 47.05 207 GLU A C 1
ATOM 1689 O O . GLU A 1 207 ? 116.973 116.634 105.040 1.00 46.16 207 GLU A O 1
ATOM 1695 N N . TRP A 1 208 ? 117.818 118.692 105.397 1.00 44.99 208 TRP A N 1
ATOM 1696 C CA . TRP A 1 208 ? 119.193 118.217 105.493 1.00 42.15 208 TRP A CA 1
ATOM 1697 C C . TRP A 1 208 ? 119.917 118.733 106.731 1.00 41.84 208 TRP A C 1
ATOM 1698 O O . TRP A 1 208 ? 121.127 118.506 106.856 1.00 42.78 208 TRP A O 1
ATOM 1709 N N . ASN A 1 209 ? 119.209 119.395 107.645 1.00 40.11 209 ASN A N 1
ATOM 1710 C CA . ASN A 1 209 ? 119.758 119.972 108.878 1.00 42.32 209 ASN A CA 1
ATOM 1711 C C . ASN A 1 209 ? 121.107 120.652 108.633 1.00 37.82 209 ASN A C 1
ATOM 1712 O O . ASN A 1 209 ? 122.136 120.300 109.210 1.00 31.88 209 ASN A O 1
ATOM 1717 N N . VAL A 1 210 ? 121.076 121.654 107.757 1.00 41.06 210 VAL A N 1
ATOM 1718 C CA . VAL A 1 210 ? 122.245 122.460 107.423 1.00 39.45 210 VAL A CA 1
ATOM 1719 C C . VAL A 1 210 ? 121.956 123.904 107.803 1.00 42.38 210 VAL A C 1
ATOM 1720 O O . VAL A 1 210 ? 120.903 124.446 107.447 1.00 39.08 210 VAL A O 1
ATOM 1724 N N . ILE A 1 211 ? 122.887 124.523 108.525 1.00 35.67 211 ILE A N 1
ATOM 1725 C CA . ILE A 1 211 ? 122.775 125.912 108.952 1.00 27.05 211 ILE A CA 1
ATOM 1726 C C . ILE A 1 211 ? 123.710 126.752 108.095 1.00 25.59 211 ILE A C 1
ATOM 1727 O O . ILE A 1 211 ? 124.896 126.428 107.957 1.00 28.13 211 ILE A O 1
ATOM 1732 N N . CYS A 1 212 ? 123.178 127.828 107.521 1.00 22.83 212 CYS A N 1
ATOM 1733 C CA . CYS A 1 212 ? 123.933 128.699 106.633 1.00 23.38 212 CYS A CA 1
ATOM 1734 C C . CYS A 1 212 ? 124.254 130.014 107.330 1.00 19.78 212 CYS A C 1
ATOM 1735 O O . CYS A 1 212 ? 123.402 130.596 108.007 1.00 21.37 212 CYS A O 1
ATOM 1738 N N . ILE A 1 213 ? 125.490 130.477 107.160 1.00 18.36 213 ILE A N 1
ATOM 1739 C CA . ILE A 1 213 ? 125.968 131.718 107.757 1.00 18.37 213 ILE A CA 1
ATOM 1740 C C . ILE A 1 213 ? 126.369 132.665 106.635 1.00 18.56 213 ILE A C 1
ATOM 1741 O O . ILE A 1 213 ? 127.151 132.294 105.752 1.00 21.85 213 ILE A O 1
ATOM 1746 N N . THR A 1 214 ? 125.833 133.882 106.670 1.00 19.97 214 THR A N 1
ATOM 1747 C CA . THR A 1 214 ? 126.098 134.888 105.655 1.00 22.20 214 THR A CA 1
ATOM 1748 C C . THR A 1 214 ? 127.106 135.910 106.177 1.00 26.00 214 THR A C 1
ATOM 1749 O O . THR A 1 214 ? 127.588 135.831 107.310 1.00 29.72 214 THR A O 1
ATOM 1753 N N . ASP A 1 215 ? 127.429 136.886 105.331 1.00 28.08 215 ASP A N 1
ATOM 1754 C CA . ASP A 1 215 ? 128.376 137.938 105.664 1.00 28.86 215 ASP A CA 1
ATOM 1755 C C . ASP A 1 215 ? 127.731 139.302 105.464 1.00 34.21 215 ASP A C 1
ATOM 1756 O O . ASP A 1 215 ? 126.864 139.479 104.603 1.00 42.18 215 ASP A O 1
ATOM 1761 N N . VAL A 1 216 ? 128.159 140.267 106.275 1.00 30.64 216 VAL A N 1
ATOM 1762 C CA . VAL A 1 216 ? 127.685 141.643 106.189 1.00 36.71 216 VAL A CA 1
ATOM 1763 C C . VAL A 1 216 ? 128.894 142.561 106.088 1.00 41.71 216 VAL A C 1
ATOM 1764 O O . VAL A 1 216 ? 129.859 142.411 106.845 1.00 37.60 216 VAL A O 1
ATOM 1768 N N . VAL A 1 217 ? 128.845 143.503 105.149 1.00 50.83 217 VAL A N 1
ATOM 1769 C CA . VAL A 1 217 ? 129.928 144.449 104.914 1.00 49.99 217 VAL A CA 1
ATOM 1770 C C . VAL A 1 217 ? 129.411 145.853 105.195 1.00 46.50 217 VAL A C 1
ATOM 1771 O O . VAL A 1 217 ? 128.346 146.239 104.699 1.00 47.26 217 VAL A O 1
ATOM 1775 N N . TYR A 1 218 ? 130.161 146.608 105.996 1.00 41.28 218 TYR A N 1
ATOM 1776 C CA . TYR A 1 218 ? 129.784 147.970 106.353 1.00 41.67 218 TYR A CA 1
ATOM 1777 C C . TYR A 1 218 ? 130.883 148.999 106.143 1.00 49.66 218 TYR A C 1
ATOM 1778 O O . TYR A 1 218 ? 130.562 150.179 105.954 1.00 59.41 218 TYR A O 1
ATOM 1787 N N . ASN A 1 219 ? 132.155 148.607 106.167 1.00 49.99 219 ASN A N 1
ATOM 1788 C CA . ASN A 1 219 ? 133.265 149.541 106.041 1.00 57.81 219 ASN A CA 1
ATOM 1789 C C . ASN A 1 219 ? 133.740 149.719 104.605 1.00 63.07 219 ASN A C 1
ATOM 1790 O O . ASN A 1 219 ? 134.646 150.523 104.364 1.00 70.68 219 ASN A O 1
ATOM 1795 N N . HIS A 1 220 ? 133.157 148.999 103.649 1.00 61.04 220 HIS A N 1
ATOM 1796 C CA . HIS A 1 220 ? 133.582 149.103 102.262 1.00 62.67 220 HIS A CA 1
ATOM 1797 C C . HIS A 1 220 ? 132.402 148.815 101.346 1.00 65.41 220 HIS A C 1
ATOM 1798 O O . HIS A 1 220 ? 131.423 148.176 101.740 1.00 64.63 220 HIS A O 1
ATOM 1805 N N . THR A 1 221 ? 132.511 149.299 100.111 1.00 68.13 221 THR A N 1
ATOM 1806 C CA . THR A 1 221 ? 131.483 149.091 99.102 1.00 70.13 221 THR A CA 1
ATOM 1807 C C . THR A 1 221 ? 132.116 149.242 97.727 1.00 77.76 221 THR A C 1
ATOM 1808 O O . THR A 1 221 ? 133.227 149.760 97.589 1.00 80.18 221 THR A O 1
ATOM 1812 N N . ALA A 1 222 ? 131.394 148.775 96.712 1.00 76.84 222 ALA A N 1
ATOM 1813 C CA . ALA A 1 222 ? 131.887 148.844 95.345 1.00 73.22 222 ALA A CA 1
ATOM 1814 C C . ALA A 1 222 ? 132.017 150.292 94.885 1.00 73.02 222 ALA A C 1
ATOM 1815 O O . ALA A 1 222 ? 131.229 151.163 95.263 1.00 66.64 222 ALA A O 1
ATOM 1817 N N . ALA A 1 223 ? 133.040 150.544 94.063 1.00 77.60 223 ALA A N 1
ATOM 1818 C CA . ALA A 1 223 ? 133.276 151.896 93.564 1.00 74.51 223 ALA A CA 1
ATOM 1819 C C . ALA A 1 223 ? 132.121 152.379 92.696 1.00 73.71 223 ALA A C 1
ATOM 1820 O O . ALA A 1 223 ? 131.687 153.531 92.812 1.00 79.78 223 ALA A O 1
ATOM 1822 N N . ASN A 1 224 ? 131.611 151.516 91.822 1.00 66.78 224 ASN A N 1
ATOM 1823 C CA . ASN A 1 224 ? 130.502 151.848 90.936 1.00 63.93 224 ASN A CA 1
ATOM 1824 C C . ASN A 1 224 ? 129.279 151.045 91.357 1.00 72.10 224 ASN A C 1
ATOM 1825 O O . ASN A 1 224 ? 129.337 149.813 91.432 1.00 85.51 224 ASN A O 1
ATOM 1830 N N . SER A 1 225 ? 128.179 151.742 91.629 1.00 67.68 225 SER A N 1
ATOM 1831 C CA . SER A 1 225 ? 126.947 151.090 92.047 1.00 73.61 225 SER A CA 1
ATOM 1832 C C . SER A 1 225 ? 125.779 152.027 91.781 1.00 76.85 225 SER A C 1
ATOM 1833 O O . SER A 1 225 ? 125.956 153.234 91.594 1.00 75.89 225 SER A O 1
ATOM 1836 N N . LYS A 1 226 ? 124.580 151.451 91.766 1.00 82.91 226 LYS A N 1
ATOM 1837 C CA . LYS A 1 226 ? 123.351 152.212 91.587 1.00 81.98 226 LYS A CA 1
ATOM 1838 C C . LYS A 1 226 ? 122.766 152.705 92.903 1.00 82.14 226 LYS A C 1
ATOM 1839 O O . LYS A 1 226 ? 121.735 153.385 92.890 1.00 80.84 226 LYS A O 1
ATOM 1845 N N . TRP A 1 227 ? 123.393 152.372 94.035 1.00 84.12 227 TRP A N 1
ATOM 1846 C CA . TRP A 1 227 ? 122.896 152.837 95.326 1.00 76.74 227 TRP A CA 1
ATOM 1847 C C . TRP A 1 227 ? 122.990 154.353 95.444 1.00 76.46 227 TRP A C 1
ATOM 1848 O O . TRP A 1 227 ? 122.080 154.997 95.978 1.00 74.89 227 TRP A O 1
ATOM 1859 N N . ILE A 1 228 ? 124.081 154.937 94.958 1.00 80.37 228 ILE A N 1
ATOM 1860 C CA . ILE A 1 228 ? 124.310 156.376 95.025 1.00 79.36 228 ILE A CA 1
ATOM 1861 C C . ILE A 1 228 ? 124.213 156.926 93.609 1.00 79.50 228 ILE A C 1
ATOM 1862 O O . ILE A 1 228 ? 125.052 156.616 92.754 1.00 76.07 228 ILE A O 1
ATOM 1867 N N . GLN A 1 229 ? 123.191 157.742 93.358 1.00 85.46 229 GLN A N 1
ATOM 1868 C CA . GLN A 1 229 ? 123.027 158.372 92.053 1.00 89.35 229 GLN A CA 1
ATOM 1869 C C . GLN A 1 229 ? 122.804 159.872 92.198 1.00 94.48 229 GLN A C 1
ATOM 1870 O O . GLN A 1 229 ? 123.158 160.646 91.303 1.00 96.65 229 GLN A O 1
ATOM 1876 N N . GLU A 1 230 ? 122.217 160.294 93.321 1.00 93.67 230 GLU A N 1
ATOM 1877 C CA . GLU A 1 230 ? 121.940 161.703 93.558 1.00 95.51 230 GLU A CA 1
ATOM 1878 C C . GLU A 1 230 ? 122.316 162.187 94.952 1.00 97.14 230 GLU A C 1
ATOM 1879 O O . GLU A 1 230 ? 122.379 163.404 95.160 1.00 102.21 230 GLU A O 1
ATOM 1885 N N . HIS A 1 231 ? 122.581 161.293 95.900 1.00 92.85 231 HIS A N 1
ATOM 1886 C CA . HIS A 1 231 ? 122.906 161.678 97.274 1.00 91.71 231 HIS A CA 1
ATOM 1887 C C . HIS A 1 231 ? 124.342 161.287 97.594 1.00 81.41 231 HIS A C 1
ATOM 1888 O O . HIS A 1 231 ? 124.616 160.114 97.906 1.00 77.27 231 HIS A O 1
ATOM 1895 N N . PRO A 1 232 ? 125.291 162.224 97.535 1.00 82.55 232 PRO A N 1
ATOM 1896 C CA . PRO A 1 232 ? 126.687 161.897 97.851 1.00 79.25 232 PRO A CA 1
ATOM 1897 C C . PRO A 1 232 ? 126.975 161.760 99.338 1.00 79.78 232 PRO A C 1
ATOM 1898 O O . PRO A 1 232 ? 128.109 161.426 99.700 1.00 77.35 232 PRO A O 1
ATOM 1902 N N . GLU A 1 233 ? 125.991 162.007 100.206 1.00 79.74 233 GLU A N 1
ATOM 1903 C CA . GLU A 1 233 ? 126.207 161.918 101.645 1.00 80.19 233 GLU A CA 1
ATOM 1904 C C . GLU A 1 233 ? 126.415 160.489 102.130 1.00 76.51 233 GLU A C 1
ATOM 1905 O O . GLU A 1 233 ? 126.813 160.301 103.285 1.00 74.87 233 GLU A O 1
ATOM 1911 N N . CYS A 1 234 ? 126.150 159.487 101.288 1.00 76.18 234 CYS A N 1
ATOM 1912 C CA . CYS A 1 234 ? 126.346 158.100 101.700 1.00 78.85 234 CYS A CA 1
ATOM 1913 C C . CYS A 1 234 ? 127.813 157.810 101.992 1.00 75.09 234 CYS A C 1
ATOM 1914 O O . CYS A 1 234 ? 128.135 157.111 102.960 1.00 68.25 234 CYS A O 1
ATOM 1917 N N . ALA A 1 235 ? 128.714 158.335 101.169 1.00 74.72 235 ALA A N 1
ATOM 1918 C CA . ALA A 1 235 ? 130.143 158.115 101.319 1.00 69.73 235 ALA A CA 1
ATOM 1919 C C . ALA A 1 235 ? 130.839 159.413 101.707 1.00 66.43 235 ALA A C 1
ATOM 1920 O O . ALA A 1 235 ? 130.358 160.509 101.408 1.00 65.20 235 ALA A O 1
ATOM 1922 N N . TYR A 1 236 ? 131.975 159.274 102.385 1.00 66.25 236 TYR A N 1
ATOM 1923 C CA . TYR A 1 236 ? 132.752 160.434 102.801 1.00 68.30 236 TYR A CA 1
ATOM 1924 C C . TYR A 1 236 ? 133.323 161.140 101.576 1.00 74.28 236 TYR A C 1
ATOM 1925 O O . TYR A 1 236 ? 133.918 160.505 100.700 1.00 80.83 236 TYR A O 1
ATOM 1934 N N . ASN A 1 237 ? 133.141 162.458 101.518 1.00 75.73 237 ASN A N 1
ATOM 1935 C CA . ASN A 1 237 ? 133.588 163.273 100.397 1.00 78.94 237 ASN A CA 1
ATOM 1936 C C . ASN A 1 237 ? 134.447 164.419 100.919 1.00 85.09 237 ASN A C 1
ATOM 1937 O O . ASN A 1 237 ? 134.590 164.620 102.129 1.00 90.12 237 ASN A O 1
ATOM 1942 N N . LEU A 1 238 ? 135.020 165.183 99.985 1.00 86.75 238 LEU A N 1
ATOM 1943 C CA . LEU A 1 238 ? 135.895 166.288 100.364 1.00 90.91 238 LEU A CA 1
ATOM 1944 C C . LEU A 1 238 ? 135.135 167.395 101.083 1.00 97.97 238 LEU A C 1
ATOM 1945 O O . LEU A 1 238 ? 135.714 168.099 101.918 1.00 103.99 238 LEU A O 1
ATOM 1950 N N . VAL A 1 239 ? 133.848 167.569 100.774 1.00 93.53 239 VAL A N 1
ATOM 1951 C CA . VAL A 1 239 ? 133.066 168.613 101.429 1.00 95.84 239 VAL A CA 1
ATOM 1952 C C . VAL A 1 239 ? 132.854 168.284 102.903 1.00 100.36 239 VAL A C 1
ATOM 1953 O O . VAL A 1 239 ? 132.709 169.184 103.739 1.00 98.55 239 VAL A O 1
ATOM 1957 N N . ASN A 1 240 ? 132.830 166.993 103.247 1.00 101.35 240 ASN A N 1
ATOM 1958 C CA . ASN A 1 240 ? 132.641 166.607 104.642 1.00 96.51 240 ASN A CA 1
ATOM 1959 C C . ASN A 1 240 ? 133.886 166.896 105.472 1.00 94.84 240 ASN A C 1
ATOM 1960 O O . ASN A 1 240 ? 133.787 167.425 106.585 1.00 101.34 240 ASN A O 1
ATOM 1965 N N . SER A 1 241 ? 135.064 166.558 104.950 1.00 89.60 241 SER A N 1
ATOM 1966 C CA . SER A 1 241 ? 136.336 166.761 105.643 1.00 98.98 241 SER A CA 1
ATOM 1967 C C . SER A 1 241 ? 137.293 167.480 104.702 1.00 106.72 241 SER A C 1
ATOM 1968 O O . SER A 1 241 ? 138.151 166.851 104.068 1.00 108.57 241 SER A O 1
ATOM 1971 N N . PRO A 1 242 ? 137.174 168.804 104.585 1.00 113.85 242 PRO A N 1
ATOM 1972 C CA . PRO A 1 242 ? 138.046 169.554 103.673 1.00 121.96 242 PRO A CA 1
ATOM 1973 C C . PRO A 1 242 ? 139.441 169.823 104.215 1.00 127.71 242 PRO A C 1
ATOM 1974 O O . PRO A 1 242 ? 140.241 170.457 103.518 1.00 133.45 242 PRO A O 1
ATOM 1978 N N . HIS A 1 243 ? 139.759 169.366 105.429 1.00 124.63 243 HIS A N 1
ATOM 1979 C CA . HIS A 1 243 ? 141.077 169.626 105.995 1.00 131.15 243 HIS A CA 1
ATOM 1980 C C . HIS A 1 243 ? 142.169 168.787 105.345 1.00 130.60 243 HIS A C 1
ATOM 1981 O O . HIS A 1 243 ? 143.346 169.151 105.434 1.00 134.21 243 HIS A O 1
ATOM 1988 N N . LEU A 1 244 ? 141.814 167.680 104.699 1.00 127.33 244 LEU A N 1
ATOM 1989 C CA . LEU A 1 244 ? 142.796 166.825 104.030 1.00 128.30 244 LEU A CA 1
ATOM 1990 C C . LEU A 1 244 ? 142.966 167.207 102.562 1.00 124.59 244 LEU A C 1
ATOM 1991 O O . LEU A 1 244 ? 142.912 166.365 101.667 1.00 121.39 244 LEU A O 1
ATOM 1996 N N . LYS A 1 245 ? 143.178 168.496 102.311 1.00 124.52 245 LYS A N 1
ATOM 1997 C CA . LYS A 1 245 ? 143.402 169.006 100.963 1.00 125.05 245 LYS A CA 1
ATOM 1998 C C . LYS A 1 245 ? 144.832 168.747 100.486 1.00 124.64 245 LYS A C 1
ATOM 1999 O O . LYS A 1 245 ? 145.015 168.291 99.348 1.00 123.82 245 LYS A O 1
ATOM 2005 N N . PRO A 1 246 ? 145.871 169.036 101.289 1.00 121.48 246 PRO A N 1
ATOM 2006 C CA . PRO A 1 246 ? 147.234 168.723 100.822 1.00 119.53 246 PRO A CA 1
ATOM 2007 C C . PRO A 1 246 ? 147.451 167.248 100.539 1.00 127.00 246 PRO A C 1
ATOM 2008 O O . PRO A 1 246 ? 148.196 166.906 99.613 1.00 131.85 246 PRO A O 1
ATOM 2012 N N . ALA A 1 247 ? 146.822 166.359 101.312 1.00 129.95 247 ALA A N 1
ATOM 2013 C CA . ALA A 1 247 ? 146.948 164.930 101.042 1.00 131.62 247 ALA A CA 1
ATOM 2014 C C . ALA A 1 247 ? 146.360 164.573 99.683 1.00 130.26 247 ALA A C 1
ATOM 2015 O O . ALA A 1 247 ? 146.967 163.819 98.913 1.00 130.11 247 ALA A O 1
ATOM 2017 N N . TRP A 1 248 ? 145.179 165.113 99.368 1.00 127.71 248 TRP A N 1
ATOM 2018 C CA . TRP A 1 248 ? 144.574 164.873 98.062 1.00 124.58 248 TRP A CA 1
ATOM 2019 C C . TRP A 1 248 ? 145.438 165.439 96.943 1.00 125.18 248 TRP A C 1
ATOM 2020 O O . TRP A 1 248 ? 145.606 164.803 95.895 1.00 124.27 248 TRP A O 1
ATOM 2031 N N . VAL A 1 249 ? 145.993 166.636 97.147 1.00 125.56 249 VAL A N 1
ATOM 2032 C CA . VAL A 1 249 ? 146.840 167.247 96.125 1.00 126.88 249 VAL A CA 1
ATOM 2033 C C . VAL A 1 249 ? 148.078 166.393 95.878 1.00 129.45 249 VAL A C 1
ATOM 2034 O O . VAL A 1 249 ? 148.459 166.145 94.727 1.00 131.14 249 VAL A O 1
ATOM 2038 N N . LEU A 1 250 ? 148.718 165.924 96.952 1.00 130.41 250 LEU A N 1
ATOM 2039 C CA . LEU A 1 250 ? 149.906 165.089 96.806 1.00 131.33 250 LEU A CA 1
ATOM 2040 C C . LEU A 1 250 ? 149.573 163.766 96.129 1.00 134.51 250 LEU A C 1
ATOM 2041 O O . LEU A 1 250 ? 150.334 163.287 95.280 1.00 140.26 250 LEU A O 1
ATOM 2046 N N . ASP A 1 251 ? 148.442 163.155 96.494 1.00 132.43 251 ASP A N 1
ATOM 2047 C CA . ASP A 1 251 ? 148.048 161.897 95.868 1.00 135.59 251 ASP A CA 1
ATOM 2048 C C . ASP A 1 251 ? 147.789 162.080 94.378 1.00 138.46 251 ASP A C 1
ATOM 2049 O O . ASP A 1 251 ? 148.219 161.257 93.559 1.00 144.25 251 ASP A O 1
ATOM 2054 N N . ARG A 1 252 ? 147.094 163.158 94.004 1.00 137.21 252 ARG A N 1
ATOM 2055 C CA . ARG A 1 252 ? 146.828 163.406 92.591 1.00 143.68 252 ARG A CA 1
ATOM 2056 C C . ARG A 1 252 ? 148.115 163.698 91.830 1.00 148.83 252 ARG A C 1
ATOM 2057 O O . ARG A 1 252 ? 148.288 163.243 90.693 1.00 151.65 252 ARG A O 1
ATOM 2065 N N . ALA A 1 253 ? 149.033 164.453 92.440 1.00 147.88 253 ALA A N 1
ATOM 2066 C CA . ALA A 1 253 ? 150.311 164.725 91.791 1.00 150.92 253 ALA A CA 1
ATOM 2067 C C . ALA A 1 253 ? 151.107 163.443 91.581 1.00 153.22 253 ALA A C 1
ATOM 2068 O O . ALA A 1 253 ? 151.700 163.239 90.515 1.00 157.62 253 ALA A O 1
ATOM 2070 N N . LEU A 1 254 ? 151.128 162.565 92.588 1.00 150.00 254 LEU A N 1
ATOM 2071 C CA . LEU A 1 254 ? 151.838 161.297 92.451 1.00 153.35 254 LEU A CA 1
ATOM 2072 C C . LEU A 1 254 ? 151.206 160.425 91.374 1.00 159.60 254 LEU A C 1
ATOM 2073 O O . LEU A 1 254 ? 151.916 159.788 90.585 1.00 164.21 254 LEU A O 1
ATOM 2078 N N . TRP A 1 255 ? 149.872 160.380 91.325 1.00 158.94 255 TRP A N 1
ATOM 2079 C CA . TRP A 1 255 ? 149.196 159.598 90.295 1.00 160.31 255 TRP A CA 1
ATOM 2080 C C . TRP A 1 255 ? 149.501 160.138 88.903 1.00 162.11 255 TRP A C 1
ATOM 2081 O O . TRP A 1 255 ? 149.756 159.365 87.970 1.00 163.69 255 TRP A O 1
ATOM 2092 N N . ARG A 1 256 ? 149.480 161.464 88.744 1.00 161.34 256 ARG A N 1
ATOM 2093 C CA . ARG A 1 256 ? 149.796 162.062 87.451 1.00 164.03 256 ARG A CA 1
ATOM 2094 C C . ARG A 1 256 ? 151.237 161.775 87.047 1.00 168.10 256 ARG A C 1
ATOM 2095 O O . ARG A 1 256 ? 151.512 161.468 85.881 1.00 170.31 256 ARG A O 1
ATOM 2103 N N . PHE A 1 257 ? 152.171 161.873 87.997 1.00 168.46 257 PHE A N 1
ATOM 2104 C CA . PHE A 1 257 ? 153.568 161.579 87.693 1.00 171.49 257 PHE A CA 1
ATOM 2105 C C . PHE A 1 257 ? 153.750 160.123 87.286 1.00 171.75 257 PHE A C 1
ATOM 2106 O O . PHE A 1 257 ? 154.479 159.824 86.333 1.00 172.92 257 PHE A O 1
ATOM 2114 N N . SER A 1 258 ? 153.094 159.201 87.997 1.00 168.91 258 SER A N 1
ATOM 2115 C CA . SER A 1 258 ? 153.190 157.788 87.646 1.00 169.86 258 SER A CA 1
ATOM 2116 C C . SER A 1 258 ? 152.603 157.522 86.265 1.00 170.07 258 SER A C 1
ATOM 2117 O O . SER A 1 258 ? 153.178 156.764 85.474 1.00 173.43 258 SER A O 1
ATOM 2120 N N . CYS A 1 259 ? 151.457 158.135 85.959 1.00 168.15 259 CYS A N 1
ATOM 2121 C CA . CYS A 1 259 ? 150.850 157.954 84.644 1.00 170.37 259 CYS A CA 1
ATOM 2122 C C . CYS A 1 259 ? 151.746 158.503 83.541 1.00 173.02 259 CYS A C 1
ATOM 2123 O O . CYS A 1 259 ? 151.886 157.884 82.480 1.00 176.03 259 CYS A O 1
ATOM 2126 N N . ASP A 1 260 ? 152.359 159.667 83.772 1.00 172.55 260 ASP A N 1
ATOM 2127 C CA . ASP A 1 260 ? 153.261 160.237 82.776 1.00 174.35 260 ASP A CA 1
ATOM 2128 C C . ASP A 1 260 ? 154.486 159.354 82.571 1.00 177.40 260 ASP A C 1
ATOM 2129 O O . ASP A 1 260 ? 154.914 159.129 81.433 1.00 177.79 260 ASP A O 1
ATOM 2134 N N . VAL A 1 261 ? 155.061 158.841 83.662 1.00 178.23 261 VAL A N 1
ATOM 2135 C CA . VAL A 1 261 ? 156.245 157.992 83.554 1.00 179.63 261 VAL A CA 1
ATOM 2136 C C . VAL A 1 261 ? 155.911 156.699 82.819 1.00 178.56 261 VAL A C 1
ATOM 2137 O O . VAL A 1 261 ? 156.690 156.223 81.984 1.00 179.31 261 VAL A O 1
ATOM 2141 N N . ALA A 1 262 ? 154.746 156.116 83.113 1.00 178.12 262 ALA A N 1
ATOM 2142 C CA . ALA A 1 262 ? 154.380 154.840 82.506 1.00 176.63 262 ALA A CA 1
ATOM 2143 C C . ALA A 1 262 ? 154.211 154.962 80.996 1.00 177.06 262 ALA A C 1
ATOM 2144 O O . ALA A 1 262 ? 154.580 154.049 80.248 1.00 177.56 262 ALA A O 1
ATOM 2146 N N . GLU A 1 263 ? 153.658 156.077 80.526 1.00 178.31 263 GLU A N 1
ATOM 2147 C CA . GLU A 1 263 ? 153.353 156.244 79.104 1.00 180.05 263 GLU A CA 1
ATOM 2148 C C . GLU A 1 263 ? 154.557 156.745 78.309 1.00 182.80 263 GLU A C 1
ATOM 2149 O O . GLU A 1 263 ? 154.466 157.713 77.554 1.00 182.67 263 GLU A O 1
ATOM 2155 N N . GLY A 1 264 ? 155.693 156.073 78.470 1.00 186.07 264 GLY A N 1
ATOM 2156 C CA . GLY A 1 264 ? 156.856 156.315 77.626 1.00 188.27 264 GLY A CA 1
ATOM 2157 C C . GLY A 1 264 ? 157.371 157.738 77.612 1.00 190.08 264 GLY A C 1
ATOM 2158 O O . GLY A 1 264 ? 157.665 158.275 76.537 1.00 191.46 264 GLY A O 1
ATOM 2159 N N . LYS A 1 265 ? 157.488 158.365 78.780 1.00 189.06 265 LYS A N 1
ATOM 2160 C CA . LYS A 1 265 ? 157.997 159.727 78.881 1.00 189.44 265 LYS A CA 1
ATOM 2161 C C . LYS A 1 265 ? 159.330 159.808 79.609 1.00 190.50 265 LYS A C 1
ATOM 2162 O O . LYS A 1 265 ? 160.289 160.380 79.082 1.00 192.57 265 LYS A O 1
ATOM 2168 N N . TYR A 1 266 ? 159.418 159.246 80.813 1.00 189.12 266 TYR A N 1
ATOM 2169 C CA . TYR A 1 266 ? 160.652 159.285 81.599 1.00 191.58 266 TYR A CA 1
ATOM 2170 C C . TYR A 1 266 ? 161.523 158.066 81.289 1.00 193.87 266 TYR A C 1
ATOM 2171 O O . TYR A 1 266 ? 161.864 157.262 82.156 1.00 195.84 266 TYR A O 1
ATOM 2180 N N . LYS A 1 267 ? 161.882 157.944 80.015 1.00 194.68 267 LYS A N 1
ATOM 2181 C CA . LYS A 1 267 ? 162.720 156.852 79.535 1.00 195.61 267 LYS A CA 1
ATOM 2182 C C . LYS A 1 267 ? 164.036 157.323 78.941 1.00 197.12 267 LYS A C 1
ATOM 2183 O O . LYS A 1 267 ? 165.058 156.654 79.113 1.00 196.30 267 LYS A O 1
ATOM 2189 N N . GLU A 1 268 ? 164.037 158.457 78.236 1.00 198.75 268 GLU A N 1
ATOM 2190 C CA . GLU A 1 268 ? 165.275 158.970 77.657 1.00 199.84 268 GLU A CA 1
ATOM 2191 C C . GLU A 1 268 ? 166.268 159.375 78.740 1.00 199.61 268 GLU A C 1
ATOM 2192 O O . GLU A 1 268 ? 167.476 159.148 78.598 1.00 201.39 268 GLU A O 1
ATOM 2198 N N . LYS A 1 269 ? 165.780 159.986 79.823 1.00 198.01 269 LYS A N 1
ATOM 2199 C CA . LYS A 1 269 ? 166.668 160.403 80.904 1.00 196.40 269 LYS A CA 1
ATOM 2200 C C . LYS A 1 269 ? 167.342 159.205 81.562 1.00 195.69 269 LYS A C 1
ATOM 2201 O O . LYS A 1 269 ? 168.542 159.244 81.859 1.00 194.03 269 LYS A O 1
ATOM 2207 N N . GLY A 1 270 ? 166.590 158.133 81.797 1.00 194.93 270 GLY A N 1
ATOM 2208 C CA . GLY A 1 270 ? 167.146 156.945 82.414 1.00 194.78 270 GLY A CA 1
ATOM 2209 C C . GLY A 1 270 ? 166.099 156.033 83.018 1.00 197.20 270 GLY A C 1
ATOM 2210 O O . GLY A 1 270 ? 165.117 156.502 83.601 1.00 196.77 270 GLY A O 1
ATOM 2211 N N . ILE A 1 271 ? 166.299 154.726 82.884 1.00 200.76 271 ILE A N 1
ATOM 2212 C CA . ILE A 1 271 ? 165.375 153.736 83.432 1.00 201.81 271 ILE A CA 1
ATOM 2213 C C . ILE A 1 271 ? 166.172 152.713 84.233 1.00 204.26 271 ILE A C 1
ATOM 2214 O O . ILE A 1 271 ? 167.140 152.139 83.712 1.00 204.49 271 ILE A O 1
ATOM 2219 N N . PRO A 1 272 ? 165.818 152.464 85.493 1.00 206.83 272 PRO A N 1
ATOM 2220 C CA . PRO A 1 272 ? 166.552 151.467 86.280 1.00 210.94 272 PRO A CA 1
ATOM 2221 C C . PRO A 1 272 ? 166.388 150.070 85.701 1.00 215.09 272 PRO A C 1
ATOM 2222 O O . PRO A 1 272 ? 165.356 149.728 85.120 1.00 214.79 272 PRO A O 1
ATOM 2226 N N . ALA A 1 273 ? 167.428 149.258 85.870 1.00 218.07 273 ALA A N 1
ATOM 2227 C CA . ALA A 1 273 ? 167.422 147.889 85.374 1.00 218.97 273 ALA A CA 1
ATOM 2228 C C . ALA A 1 273 ? 166.718 146.982 86.383 1.00 220.66 273 ALA A C 1
ATOM 2229 O O . ALA A 1 273 ? 166.110 147.443 87.353 1.00 219.43 273 ALA A O 1
ATOM 2231 N N . LEU A 1 274 ? 166.791 145.673 86.157 1.00 223.32 274 LEU A N 1
ATOM 2232 C CA . LEU A 1 274 ? 166.170 144.720 87.066 1.00 223.32 274 LEU A CA 1
ATOM 2233 C C . LEU A 1 274 ? 166.880 144.724 88.414 1.00 223.26 274 LEU A C 1
ATOM 2234 O O . LEU A 1 274 ? 168.105 144.856 88.491 1.00 224.21 274 LEU A O 1
ATOM 2239 N N . ILE A 1 275 ? 166.102 144.578 89.481 1.00 222.56 275 ILE A N 1
ATOM 2240 C CA . ILE A 1 275 ? 166.649 144.579 90.833 1.00 224.96 275 ILE A CA 1
ATOM 2241 C C . ILE A 1 275 ? 167.291 143.227 91.110 1.00 228.14 275 ILE A C 1
ATOM 2242 O O . ILE A 1 275 ? 166.659 142.178 90.944 1.00 228.12 275 ILE A O 1
ATOM 2247 N N . GLU A 1 276 ? 168.554 143.251 91.536 1.00 230.10 276 GLU A N 1
ATOM 2248 C CA . GLU A 1 276 ? 169.280 142.025 91.842 1.00 231.14 276 GLU A CA 1
ATOM 2249 C C . GLU A 1 276 ? 169.970 142.131 93.195 1.00 232.33 276 GLU A C 1
ATOM 2250 O O . GLU A 1 276 ? 169.760 143.100 93.932 1.00 230.97 276 GLU A O 1
ATOM 2256 N N . ASN A 1 277 ? 170.795 141.140 93.531 1.00 233.86 277 ASN A N 1
ATOM 2257 C CA . ASN A 1 277 ? 171.525 141.133 94.800 1.00 234.11 277 ASN A CA 1
ATOM 2258 C C . ASN A 1 277 ? 172.817 141.938 94.648 1.00 233.83 277 ASN A C 1
ATOM 2259 O O . ASN A 1 277 ? 173.932 141.413 94.651 1.00 233.37 277 ASN A O 1
ATOM 2264 N N . ASP A 1 278 ? 172.640 143.249 94.511 1.00 234.10 278 ASP A N 1
ATOM 2265 C CA . ASP A 1 278 ? 173.755 144.170 94.339 1.00 233.95 278 ASP A CA 1
ATOM 2266 C C . ASP A 1 278 ? 173.375 145.507 94.966 1.00 231.09 278 ASP A C 1
ATOM 2267 O O . ASP A 1 278 ? 172.404 145.605 95.722 1.00 229.80 278 ASP A O 1
ATOM 2272 N N . HIS A 1 279 ? 174.149 146.544 94.647 1.00 230.75 279 HIS A N 1
ATOM 2273 C CA . HIS A 1 279 ? 173.923 147.885 95.168 1.00 230.50 279 HIS A CA 1
ATOM 2274 C C . HIS A 1 279 ? 172.921 148.679 94.336 1.00 229.83 279 HIS A C 1
ATOM 2275 O O . HIS A 1 279 ? 172.841 149.905 94.483 1.00 228.71 279 HIS A O 1
ATOM 2282 N N . HIS A 1 280 ? 172.160 148.011 93.466 1.00 229.42 280 HIS A N 1
ATOM 2283 C CA . HIS A 1 280 ? 171.178 148.706 92.642 1.00 226.44 280 HIS A CA 1
ATOM 2284 C C . HIS A 1 280 ? 170.031 149.283 93.462 1.00 224.42 280 HIS A C 1
ATOM 2285 O O . HIS A 1 280 ? 169.370 150.221 93.003 1.00 223.62 280 HIS A O 1
ATOM 2292 N N . MET A 1 281 ? 169.777 148.741 94.656 1.00 225.38 281 MET A N 1
ATOM 2293 C CA . MET A 1 281 ? 168.704 149.267 95.495 1.00 223.90 281 MET A CA 1
ATOM 2294 C C . MET A 1 281 ? 168.982 150.706 95.911 1.00 222.01 281 MET A C 1
ATOM 2295 O O . MET A 1 281 ? 168.072 151.544 95.917 1.00 219.26 281 MET A O 1
ATOM 2300 N N . ASN A 1 282 ? 170.232 151.009 96.268 1.00 222.20 282 ASN A N 1
ATOM 2301 C CA . ASN A 1 282 ? 170.585 152.376 96.638 1.00 219.63 282 ASN A CA 1
ATOM 2302 C C . ASN A 1 282 ? 170.408 153.330 95.463 1.00 219.25 282 ASN A C 1
ATOM 2303 O O . ASN A 1 282 ? 169.910 154.449 95.631 1.00 217.27 282 ASN A O 1
ATOM 2308 N N . SER A 1 283 ? 170.815 152.904 94.264 1.00 220.77 283 SER A N 1
ATOM 2309 C CA . SER A 1 283 ? 170.637 153.741 93.082 1.00 218.90 283 SER A CA 1
ATOM 2310 C C . SER A 1 283 ? 169.161 153.976 92.788 1.00 216.94 283 SER A C 1
ATOM 2311 O O . SER A 1 283 ? 168.760 155.091 92.434 1.00 213.98 283 SER A O 1
ATOM 2314 N N . ILE A 1 284 ? 168.337 152.934 92.927 1.00 218.42 284 ILE A N 1
ATOM 2315 C CA . ILE A 1 284 ? 166.901 153.082 92.701 1.00 216.64 284 ILE A CA 1
ATOM 2316 C C . ILE A 1 284 ? 166.299 154.047 93.715 1.00 214.92 284 ILE A C 1
ATOM 2317 O O . ILE A 1 284 ? 165.487 154.913 93.365 1.00 212.66 284 ILE A O 1
ATOM 2322 N N . ARG A 1 285 ? 166.693 153.920 94.985 1.00 216.86 285 ARG A N 1
ATOM 2323 C CA . ARG A 1 285 ? 166.184 154.822 96.013 1.00 215.35 285 ARG A CA 1
ATOM 2324 C C . ARG A 1 285 ? 166.601 156.262 95.741 1.00 212.91 285 ARG A C 1
ATOM 2325 O O . ARG A 1 285 ? 165.801 157.190 95.908 1.00 210.86 285 ARG A O 1
ATOM 2333 N N . LYS A 1 286 ? 167.852 156.469 95.322 1.00 213.14 286 LYS A N 1
ATOM 2334 C CA . LYS A 1 286 ? 168.316 157.819 95.015 1.00 210.79 286 LYS A CA 1
ATOM 2335 C C . LYS A 1 286 ? 167.570 158.406 93.822 1.00 209.06 286 LYS A C 1
ATOM 2336 O O . LYS A 1 286 ? 167.201 159.587 93.835 1.00 206.98 286 LYS A O 1
ATOM 2342 N N . ILE A 1 287 ? 167.344 157.600 92.781 1.00 210.04 287 ILE A N 1
ATOM 2343 C CA . ILE A 1 287 ? 166.639 158.097 91.604 1.00 207.29 287 ILE A CA 1
ATOM 2344 C C . ILE A 1 287 ? 165.174 158.367 91.926 1.00 206.17 287 ILE A C 1
ATOM 2345 O O . ILE A 1 287 ? 164.545 159.233 91.305 1.00 201.90 287 ILE A O 1
ATOM 2350 N N . ILE A 1 288 ? 164.600 157.634 92.883 1.00 210.17 288 ILE A N 1
ATOM 2351 C CA . ILE A 1 288 ? 163.239 157.928 93.319 1.00 208.22 288 ILE A CA 1
ATOM 2352 C C . ILE A 1 288 ? 163.203 159.225 94.116 1.00 205.87 288 ILE A C 1
ATOM 2353 O O . ILE A 1 288 ? 162.311 160.062 93.928 1.00 203.07 288 ILE A O 1
ATOM 2355 N N . TRP A 1 289 ? 164.169 159.412 95.019 1.00 207.05 289 TRP A N 1
ATOM 2356 C CA . TRP A 1 289 ? 164.180 160.596 95.872 1.00 204.00 289 TRP A CA 1
ATOM 2357 C C . TRP A 1 289 ? 164.433 161.866 95.068 1.00 203.53 289 TRP A C 1
ATOM 2358 O O . TRP A 1 289 ? 163.834 162.912 95.349 1.00 202.06 289 TRP A O 1
ATOM 2369 N N . GLU A 1 290 ? 165.314 161.797 94.065 1.00 204.54 290 GLU A N 1
ATOM 2370 C CA . GLU A 1 290 ? 165.665 162.990 93.302 1.00 203.91 290 GLU A CA 1
ATOM 2371 C C . GLU A 1 290 ? 164.483 163.559 92.529 1.00 202.49 290 GLU A C 1
ATOM 2372 O O . GLU A 1 290 ? 164.537 164.720 92.108 1.00 200.78 290 GLU A O 1
ATOM 2378 N N . ASP A 1 291 ? 163.423 162.773 92.324 1.00 202.63 291 ASP A N 1
ATOM 2379 C CA . ASP A 1 291 ? 162.189 163.283 91.746 1.00 201.58 291 ASP A CA 1
ATOM 2380 C C . ASP A 1 291 ? 161.069 163.446 92.762 1.00 201.60 291 ASP A C 1
ATOM 2381 O O . ASP A 1 291 ? 160.168 164.259 92.534 1.00 199.46 291 ASP A O 1
ATOM 2386 N N . ILE A 1 292 ? 161.100 162.700 93.869 1.00 203.46 292 ILE A N 1
ATOM 2387 C CA . ILE A 1 292 ? 160.080 162.860 94.900 1.00 201.39 292 ILE A CA 1
ATOM 2388 C C . ILE A 1 292 ? 160.254 164.189 95.626 1.00 201.41 292 ILE A C 1
ATOM 2389 O O . ILE A 1 292 ? 159.275 164.896 95.896 1.00 200.02 292 ILE A O 1
ATOM 2394 N N . PHE A 1 293 ? 161.497 164.551 95.950 1.00 201.63 293 PHE A N 1
ATOM 2395 C CA . PHE A 1 293 ? 161.741 165.784 96.699 1.00 200.31 293 PHE A CA 1
ATOM 2396 C C . PHE A 1 293 ? 161.257 167.035 95.972 1.00 200.68 293 PHE A C 1
ATOM 2397 O O . PHE A 1 293 ? 160.569 167.856 96.604 1.00 201.51 293 PHE A O 1
ATOM 2405 N N . PRO A 1 294 ? 161.565 167.261 94.687 1.00 200.95 294 PRO A N 1
ATOM 2406 C CA . PRO A 1 294 ? 161.029 168.460 94.019 1.00 199.86 294 PRO A CA 1
ATOM 2407 C C . PRO A 1 294 ? 159.520 168.445 93.853 1.00 198.28 294 PRO A C 1
ATOM 2408 O O . PRO A 1 294 ? 158.930 169.514 93.647 1.00 195.05 294 PRO A O 1
ATOM 2412 N N . LYS A 1 295 ? 158.878 167.277 93.927 1.00 199.17 295 LYS A N 1
ATOM 2413 C CA . LYS A 1 295 ? 157.428 167.215 93.763 1.00 195.90 295 LYS A CA 1
ATOM 2414 C C . LYS A 1 295 ? 156.710 167.939 94.895 1.00 194.43 295 LYS A C 1
ATOM 2415 O O . LYS A 1 295 ? 155.699 168.614 94.666 1.00 192.78 295 LYS A O 1
ATOM 2421 N N . LEU A 1 296 ? 157.211 167.806 96.120 1.00 194.82 296 LEU A N 1
ATOM 2422 C CA . LEU A 1 296 ? 156.583 168.454 97.262 1.00 194.79 296 LEU A CA 1
ATOM 2423 C C . LEU A 1 296 ? 156.702 169.970 97.155 1.00 199.21 296 LEU A C 1
ATOM 2424 O O . LEU A 1 296 ? 157.730 170.501 96.726 1.00 200.19 296 LEU A O 1
ATOM 2429 N N . LYS A 1 297 ? 155.638 170.665 97.549 1.00 201.01 297 LYS A N 1
ATOM 2430 C CA . LYS A 1 297 ? 155.571 172.120 97.502 1.00 200.87 297 LYS A CA 1
ATOM 2431 C C . LYS A 1 297 ? 155.427 172.704 98.903 1.00 201.09 297 LYS A C 1
ATOM 2432 O O . LYS A 1 297 ? 154.654 173.637 99.132 1.00 201.10 297 LYS A O 1
ATOM 2434 N N . LEU A 1 298 ? 156.172 172.148 99.862 1.00 201.08 298 LEU A N 1
ATOM 2435 C CA . LEU A 1 298 ? 156.120 172.657 101.229 1.00 203.12 298 LEU A CA 1
ATOM 2436 C C . LEU A 1 298 ? 156.652 174.082 101.310 1.00 202.22 298 LEU A C 1
ATOM 2437 O O . LEU A 1 298 ? 156.102 174.918 102.038 1.00 201.32 298 LEU A O 1
ATOM 2442 N N . TRP A 1 299 ? 157.729 174.376 100.577 1.00 201.83 299 TRP A N 1
ATOM 2443 C CA . TRP A 1 299 ? 158.289 175.724 100.588 1.00 203.78 299 TRP A CA 1
ATOM 2444 C C . TRP A 1 299 ? 157.302 176.739 100.025 1.00 207.55 299 TRP A C 1
ATOM 2445 O O . TRP A 1 299 ? 157.168 177.847 100.557 1.00 210.46 299 TRP A O 1
ATOM 2456 N N . GLU A 1 300 ? 156.605 176.380 98.943 1.00 207.50 300 GLU A N 1
ATOM 2457 C CA . GLU A 1 300 ? 155.611 177.283 98.370 1.00 207.69 300 GLU A CA 1
ATOM 2458 C C . GLU A 1 300 ? 154.470 177.538 99.347 1.00 209.71 300 GLU A C 1
ATOM 2459 O O . GLU A 1 300 ? 154.004 178.676 99.486 1.00 210.15 300 GLU A O 1
ATOM 2465 N N . PHE A 1 301 ? 154.003 176.489 100.030 1.00 209.04 301 PHE A N 1
ATOM 2466 C CA . PHE A 1 301 ? 152.945 176.663 101.019 1.00 208.06 301 PHE A CA 1
ATOM 2467 C C . PHE A 1 301 ? 153.405 177.552 102.167 1.00 209.95 301 PHE A C 1
ATOM 2468 O O . PHE A 1 301 ? 152.659 178.426 102.624 1.00 208.60 301 PHE A O 1
ATOM 2476 N N . PHE A 1 302 ? 154.636 177.351 102.642 1.00 212.01 302 PHE A N 1
ATOM 2477 C CA . PHE A 1 302 ? 155.159 178.190 103.715 1.00 213.31 302 PHE A CA 1
ATOM 2478 C C . PHE A 1 302 ? 155.266 179.645 103.275 1.00 213.75 302 PHE A C 1
ATOM 2479 O O . PHE A 1 302 ? 154.911 180.558 104.031 1.00 213.88 302 PHE A O 1
ATOM 2487 N N . GLN A 1 303 ? 155.743 179.882 102.050 1.00 213.34 303 GLN A N 1
ATOM 2488 C CA . GLN A 1 303 ? 155.902 181.254 101.580 1.00 211.95 303 GLN A CA 1
ATOM 2489 C C . GLN A 1 303 ? 154.551 181.929 101.368 1.00 213.52 303 GLN A C 1
ATOM 2490 O O . GLN A 1 303 ? 154.396 183.118 101.670 1.00 215.27 303 GLN A O 1
ATOM 2496 N N . VAL A 1 304 ? 153.550 181.190 100.878 1.00 213.71 304 VAL A N 1
ATOM 2497 C CA . VAL A 1 304 ? 152.235 181.794 100.688 1.00 214.04 304 VAL A CA 1
ATOM 2498 C C . VAL A 1 304 ? 151.566 182.049 102.035 1.00 213.36 304 VAL A C 1
ATOM 2499 O O . VAL A 1 304 ? 150.848 183.043 102.206 1.00 210.79 304 VAL A O 1
ATOM 2503 N N . ASP A 1 305 ? 151.807 181.178 103.021 1.00 214.09 305 ASP A N 1
ATOM 2504 C CA . ASP A 1 305 ? 151.300 181.431 104.365 1.00 213.20 305 ASP A CA 1
ATOM 2505 C C . ASP A 1 305 ? 151.942 182.674 104.969 1.00 213.24 305 ASP A C 1
ATOM 2506 O O . ASP A 1 305 ? 151.258 183.490 105.596 1.00 213.48 305 ASP A O 1
ATOM 2511 N N . VAL A 1 306 ? 153.254 182.836 104.783 1.00 213.62 306 VAL A N 1
ATOM 2512 C CA . VAL A 1 306 ? 153.937 184.028 105.280 1.00 213.92 306 VAL A CA 1
ATOM 2513 C C . VAL A 1 306 ? 153.396 185.277 104.594 1.00 214.68 306 VAL A C 1
ATOM 2514 O O . VAL A 1 306 ? 153.174 186.313 105.237 1.00 215.18 306 VAL A O 1
ATOM 2518 N N . ASN A 1 307 ? 153.180 185.202 103.278 1.00 214.10 307 ASN A N 1
ATOM 2519 C CA . ASN A 1 307 ? 152.645 186.345 102.546 1.00 213.40 307 ASN A CA 1
ATOM 2520 C C . ASN A 1 307 ? 151.249 186.714 103.032 1.00 213.01 307 ASN A C 1
ATOM 2521 O O . ASN A 1 307 ? 150.947 187.896 103.234 1.00 212.91 307 ASN A O 1
ATOM 2526 N N . LYS A 1 308 ? 150.382 185.718 103.235 1.00 212.25 308 LYS A N 1
ATOM 2527 C CA . LYS A 1 308 ? 149.035 186.014 103.712 1.00 211.28 308 LYS A CA 1
ATOM 2528 C C . LYS A 1 308 ? 149.066 186.566 105.134 1.00 213.12 308 LYS A C 1
ATOM 2529 O O . LYS A 1 308 ? 148.291 187.467 105.473 1.00 211.17 308 LYS A O 1
ATOM 2535 N N . ALA A 1 309 ? 149.977 186.060 105.973 1.00 215.87 309 ALA A N 1
ATOM 2536 C CA . ALA A 1 309 ? 150.084 186.565 107.337 1.00 213.15 309 ALA A CA 1
ATOM 2537 C C . ALA A 1 309 ? 150.543 188.017 107.357 1.00 211.65 309 ALA A C 1
ATOM 2538 O O . ALA A 1 309 ? 149.984 188.842 108.090 1.00 211.85 309 ALA A O 1
ATOM 2540 N N . VAL A 1 310 ? 151.559 188.352 106.558 1.00 210.89 310 VAL A N 1
ATOM 2541 C CA . VAL A 1 310 ? 152.047 189.728 106.542 1.00 211.77 310 VAL A CA 1
ATOM 2542 C C . VAL A 1 310 ? 151.011 190.657 105.916 1.00 213.43 310 VAL A C 1
ATOM 2543 O O . VAL A 1 310 ? 150.860 191.809 106.338 1.00 214.73 310 VAL A O 1
ATOM 2547 N N . GLU A 1 311 ? 150.266 190.172 104.915 1.00 212.71 311 GLU A N 1
ATOM 2548 C CA . GLU A 1 311 ? 149.197 190.980 104.338 1.00 211.28 311 GLU A CA 1
ATOM 2549 C C . GLU A 1 311 ? 148.098 191.253 105.358 1.00 212.00 311 GLU A C 1
ATOM 2550 O O . GLU A 1 311 ? 147.593 192.379 105.447 1.00 211.06 311 GLU A O 1
ATOM 2556 N N . GLN A 1 312 ? 147.715 190.237 106.136 1.00 212.39 312 GLN A N 1
ATOM 2557 C CA . GLN A 1 312 ? 146.710 190.438 107.175 1.00 210.14 312 GLN A CA 1
ATOM 2558 C C . GLN A 1 312 ? 147.212 191.396 108.248 1.00 210.36 312 GLN A C 1
ATOM 2559 O O . GLN A 1 312 ? 146.453 192.239 108.742 1.00 209.16 312 GLN A O 1
ATOM 2565 N N . PHE A 1 313 ? 148.486 191.275 108.629 1.00 212.81 313 PHE A N 1
ATOM 2566 C CA . PHE A 1 313 ? 149.051 192.181 109.624 1.00 214.83 313 PHE A CA 1
ATOM 2567 C C . PHE A 1 313 ? 149.059 193.620 109.122 1.00 214.13 313 PHE A C 1
ATOM 2568 O O . PHE A 1 313 ? 148.733 194.549 109.870 1.00 213.81 313 PHE A O 1
ATOM 2576 N N . ARG A 1 314 ? 149.436 193.824 107.857 1.00 213.53 314 ARG A N 1
ATOM 2577 C CA . ARG A 1 314 ? 149.430 195.169 107.289 1.00 214.27 314 ARG A CA 1
ATOM 2578 C C . ARG A 1 314 ? 148.015 195.726 107.198 1.00 215.53 314 ARG A C 1
ATOM 2579 O O . ARG A 1 314 ? 147.788 196.908 107.482 1.00 217.13 314 ARG A O 1
ATOM 2587 N N . ARG A 1 315 ? 147.051 194.893 106.796 1.00 214.12 315 ARG A N 1
ATOM 2588 C CA . ARG A 1 315 ? 145.668 195.349 106.704 1.00 213.82 315 ARG A CA 1
ATOM 2589 C C . ARG A 1 315 ? 145.109 195.710 108.075 1.00 213.70 315 ARG A C 1
ATOM 2590 O O . ARG A 1 315 ? 144.391 196.707 108.216 1.00 213.92 315 ARG A O 1
ATOM 2598 N N . LEU A 1 316 ? 145.421 194.912 109.092 1.00 212.48 316 LEU A N 1
ATOM 2599 C CA . LEU A 1 316 ? 144.931 195.183 110.436 1.00 210.57 316 LEU A CA 1
ATOM 2600 C C . LEU A 1 316 ? 145.580 196.440 111.001 1.00 211.16 316 LEU A C 1
ATOM 2601 O O . LEU A 1 316 ? 146.751 196.729 110.738 1.00 211.31 316 LEU A O 1
ATOM 2606 N N . LEU A 1 317 ? 144.809 197.190 111.785 1.00 212.95 317 LEU A N 1
ATOM 2607 C CA . LEU A 1 317 ? 145.276 198.423 112.399 1.00 217.37 317 LEU A CA 1
ATOM 2608 C C . LEU A 1 317 ? 144.888 198.441 113.870 1.00 220.78 317 LEU A C 1
ATOM 2609 O O . LEU A 1 317 ? 143.922 197.792 114.282 1.00 221.79 317 LEU A O 1
ATOM 2614 N N . THR A 1 318 ? 145.656 199.188 114.658 1.00 223.38 318 THR A N 1
ATOM 2615 C CA . THR A 1 318 ? 145.393 199.287 116.086 1.00 227.43 318 THR A CA 1
ATOM 2616 C C . THR A 1 318 ? 144.079 200.014 116.342 1.00 228.13 318 THR A C 1
ATOM 2617 O O . THR A 1 318 ? 143.748 200.993 115.668 1.00 226.91 318 THR A O 1
ATOM 2621 N N . GLN A 1 319 ? 143.327 199.526 117.325 1.00 229.45 319 GLN A N 1
ATOM 2622 C CA . GLN A 1 319 ? 142.041 200.098 117.701 1.00 231.23 319 GLN A CA 1
ATOM 2623 C C . GLN A 1 319 ? 142.132 200.646 119.117 1.00 231.10 319 GLN A C 1
ATOM 2624 O O . GLN A 1 319 ? 142.651 199.974 120.014 1.00 230.65 319 GLN A O 1
ATOM 2630 N N . GLU A 1 320 ? 141.633 201.869 119.310 1.00 230.05 320 GLU A N 1
ATOM 2631 C CA . GLU A 1 320 ? 141.656 202.477 120.638 1.00 227.40 320 GLU A CA 1
ATOM 2632 C C . GLU A 1 320 ? 140.805 201.686 121.623 1.00 228.65 320 GLU A C 1
ATOM 2633 O O . GLU A 1 320 ? 141.204 201.482 122.776 1.00 228.03 320 GLU A O 1
ATOM 2639 N N . ASN A 1 321 ? 139.628 201.233 121.190 1.00 229.15 321 ASN A N 1
ATOM 2640 C CA . ASN A 1 321 ? 138.734 200.447 122.039 1.00 229.54 321 ASN A CA 1
ATOM 2641 C C . ASN A 1 321 ? 139.174 198.986 121.985 1.00 229.54 321 ASN A C 1
ATOM 2642 O O . ASN A 1 321 ? 138.591 198.144 121.298 1.00 228.24 321 ASN A O 1
ATOM 2647 N N . ARG A 1 322 ? 140.233 198.687 122.732 1.00 230.87 322 ARG A N 1
ATOM 2648 C CA . ARG A 1 322 ? 140.806 197.350 122.796 1.00 230.88 322 ARG A CA 1
ATOM 2649 C C . ARG A 1 322 ? 140.522 196.739 124.160 1.00 231.17 322 ARG A C 1
ATOM 2650 O O . ARG A 1 322 ? 140.750 197.379 125.192 1.00 232.60 322 ARG A O 1
ATOM 2658 N N . ARG A 1 323 ? 140.026 195.505 124.161 1.00 230.42 323 ARG A N 1
ATOM 2659 C CA . ARG A 1 323 ? 139.715 194.776 125.382 1.00 230.36 323 ARG A CA 1
ATOM 2660 C C . ARG A 1 323 ? 140.730 193.658 125.573 1.00 234.64 323 ARG A C 1
ATOM 2661 O O . ARG A 1 323 ? 140.976 192.873 124.650 1.00 236.55 323 ARG A O 1
ATOM 2669 N N .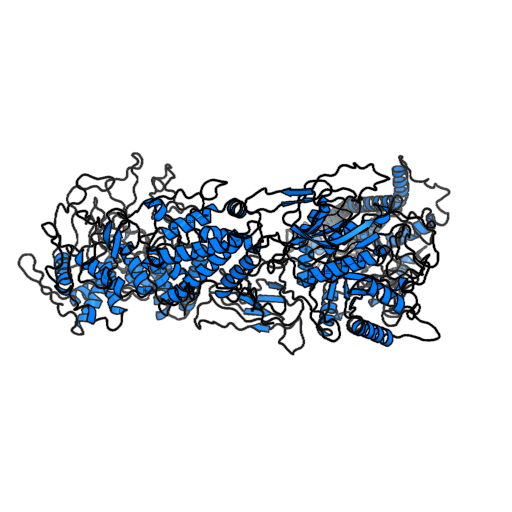 VAL A 1 324 ? 141.315 193.589 126.766 1.00 236.58 324 VAL A N 1
ATOM 2670 C CA . VAL A 1 324 ? 142.325 192.593 127.102 1.00 239.11 324 VAL A CA 1
ATOM 2671 C C . VAL A 1 324 ? 141.797 191.741 128.246 1.00 241.85 324 VAL A C 1
ATOM 2672 O O . VAL A 1 324 ? 141.379 192.273 129.282 1.00 242.19 324 VAL A O 1
ATOM 2676 N N . THR A 1 325 ? 141.816 190.426 128.059 1.00 244.41 325 THR A N 1
ATOM 2677 C CA . THR A 1 325 ? 141.361 189.481 129.066 1.00 245.57 325 THR A CA 1
ATOM 2678 C C . THR A 1 325 ? 142.553 188.830 129.757 1.00 243.45 325 THR A C 1
ATOM 2679 O O . THR A 1 325 ? 143.600 188.599 129.146 1.00 243.76 325 THR A O 1
ATOM 2683 N N . LYS A 1 326 ? 142.383 188.538 131.044 1.00 240.13 326 LYS A N 1
ATOM 2684 C CA . LYS A 1 326 ? 143.439 187.922 131.844 1.00 240.14 326 LYS A CA 1
ATOM 2685 C C . LYS A 1 326 ? 143.612 186.474 131.405 1.00 242.76 326 LYS A C 1
ATOM 2686 O O . LYS A 1 326 ? 142.806 185.605 131.745 1.00 244.49 326 LYS A O 1
ATOM 2692 N N . SER A 1 327 ? 144.669 186.209 130.645 1.00 244.88 327 SER A N 1
ATOM 2693 C CA . SER A 1 327 ? 144.957 184.869 130.160 1.00 248.23 327 SER A CA 1
ATOM 2694 C C . SER A 1 327 ? 145.795 184.098 131.175 1.00 250.80 327 SER A C 1
ATOM 2695 O O . SER A 1 327 ? 146.375 184.667 132.103 1.00 251.80 327 SER A O 1
ATOM 2698 N N . ASP A 1 328 ? 145.848 182.786 130.987 1.00 251.26 328 ASP A N 1
ATOM 2699 C CA . ASP A 1 328 ? 146.631 181.937 131.875 1.00 253.04 328 ASP A CA 1
ATOM 2700 C C . ASP A 1 328 ? 148.119 182.168 131.635 1.00 254.39 328 ASP A C 1
ATOM 2701 O O . ASP A 1 328 ? 148.575 182.090 130.487 1.00 254.78 328 ASP A O 1
ATOM 2706 N N . PRO A 1 329 ? 148.901 182.467 132.675 1.00 254.53 329 PRO A N 1
ATOM 2707 C CA . PRO A 1 329 ? 150.345 182.669 132.469 1.00 255.50 329 PRO A CA 1
ATOM 2708 C C . PRO A 1 329 ? 151.056 181.446 131.918 1.00 259.00 329 PRO A C 1
ATOM 2709 O O . PRO A 1 329 ? 152.020 181.592 131.156 1.00 260.71 329 PRO A O 1
ATOM 2713 N N . ASN A 1 330 ? 150.612 180.242 132.280 1.00 259.76 330 ASN A N 1
ATOM 2714 C CA . ASN A 1 330 ? 151.236 179.020 131.792 1.00 260.09 330 ASN A CA 1
ATOM 2715 C C . ASN A 1 330 ? 150.887 178.710 130.342 1.00 259.55 330 ASN A C 1
ATOM 2716 O O . ASN A 1 330 ? 151.553 177.867 129.731 1.00 259.42 330 ASN A O 1
ATOM 2721 N N . GLN A 1 331 ? 149.869 179.359 129.783 1.00 258.73 331 GLN A N 1
ATOM 2722 C CA . GLN A 1 331 ? 149.487 179.107 128.401 1.00 257.97 331 GLN A CA 1
ATOM 2723 C C . GLN A 1 331 ? 150.557 179.622 127.445 1.00 256.29 331 GLN A C 1
ATOM 2724 O O . GLN A 1 331 ? 151.195 180.649 127.693 1.00 256.06 331 GLN A O 1
ATOM 2730 N N . HIS A 1 332 ? 150.749 178.898 126.346 1.00 253.72 332 HIS A N 1
ATOM 2731 C CA . HIS A 1 332 ? 151.728 179.250 125.330 1.00 249.33 332 HIS A CA 1
ATOM 2732 C C . HIS A 1 332 ? 151.031 179.484 123.998 1.00 244.50 332 HIS A C 1
ATOM 2733 O O . HIS A 1 332 ? 150.003 178.867 123.699 1.00 243.79 332 HIS A O 1
ATOM 2740 N N . LEU A 1 333 ? 151.600 180.382 123.198 1.00 242.77 333 LEU A N 1
ATOM 2741 C CA . LEU A 1 333 ? 151.041 180.718 121.892 1.00 240.32 333 LEU A CA 1
ATOM 2742 C C . LEU A 1 333 ? 151.344 179.588 120.917 1.00 239.26 333 LEU A C 1
ATOM 2743 O O . LEU A 1 333 ? 152.506 179.348 120.572 1.00 239.80 333 LEU A O 1
ATOM 2748 N N . THR A 1 334 ? 150.300 178.890 120.473 1.00 236.94 334 THR A N 1
ATOM 2749 C CA . THR A 1 334 ? 150.442 177.788 119.534 1.00 234.13 334 THR A CA 1
ATOM 2750 C C . THR A 1 334 ? 149.372 177.902 118.459 1.00 230.20 334 THR A C 1
ATOM 2751 O O . THR A 1 334 ? 148.311 178.493 118.677 1.00 229.28 334 THR A O 1
ATOM 2755 N N . ILE A 1 335 ? 149.662 177.329 117.295 1.00 227.43 335 ILE A N 1
ATOM 2756 C CA . ILE A 1 335 ? 148.749 177.332 116.157 1.00 222.28 335 ILE A CA 1
ATOM 2757 C C . ILE A 1 335 ? 148.301 175.899 115.910 1.00 221.53 335 ILE A C 1
ATOM 2758 O O . ILE A 1 335 ? 149.133 175.007 115.701 1.00 221.66 335 ILE A O 1
ATOM 2763 N N . ILE A 1 336 ? 146.986 175.678 115.935 1.00 217.85 336 ILE A N 1
ATOM 2764 C CA . ILE A 1 336 ? 146.404 174.361 115.720 1.00 212.61 336 ILE A CA 1
ATOM 2765 C C . ILE A 1 336 ? 145.287 174.478 114.692 1.00 205.19 336 ILE A C 1
ATOM 2766 O O . ILE A 1 336 ? 144.736 175.556 114.456 1.00 202.91 336 ILE A O 1
ATOM 2771 N N . GLN A 1 337 ? 144.956 173.337 114.082 1.00 200.91 337 GLN A N 1
ATOM 2772 C CA . GLN A 1 337 ? 143.904 173.250 113.068 1.00 194.53 337 GLN A CA 1
ATOM 2773 C C . GLN A 1 337 ? 144.155 174.230 111.922 1.00 192.65 337 GLN A C 1
ATOM 2774 O O . GLN A 1 337 ? 143.261 174.957 111.485 1.00 190.91 337 GLN A O 1
ATOM 2780 N N . ASP A 1 338 ? 145.399 174.250 111.442 1.00 194.41 338 ASP A N 1
ATOM 2781 C CA . ASP A 1 338 ? 145.752 175.133 110.331 1.00 193.46 338 ASP A CA 1
ATOM 2782 C C . ASP A 1 338 ? 144.960 174.841 109.060 1.00 189.35 338 ASP A C 1
ATOM 2783 O O . ASP A 1 338 ? 144.445 175.797 108.453 1.00 186.03 338 ASP A O 1
ATOM 2788 N N . PRO A 1 339 ? 144.816 173.594 108.597 1.00 187.55 339 PRO A N 1
ATOM 2789 C CA . PRO A 1 339 ? 144.014 173.354 107.392 1.00 179.44 339 PRO A CA 1
ATOM 2790 C C . PRO A 1 339 ? 142.514 173.311 107.636 1.00 175.28 339 PRO A C 1
ATOM 2791 O O . PRO A 1 339 ? 141.760 173.060 106.688 1.00 165.65 339 PRO A O 1
ATOM 2795 N N . GLU A 1 340 ? 142.060 173.540 108.871 1.00 180.70 340 GLU A N 1
ATOM 2796 C CA . GLU A 1 340 ? 140.626 173.523 109.148 1.00 181.91 340 GLU A CA 1
ATOM 2797 C C . GLU A 1 340 ? 139.907 174.650 108.418 1.00 181.68 340 GLU A C 1
ATOM 2798 O O . GLU A 1 340 ? 138.810 174.452 107.883 1.00 181.41 340 GLU A O 1
ATOM 2804 N N . TYR A 1 341 ? 140.507 175.836 108.384 1.00 181.86 341 TYR A N 1
ATOM 2805 C CA . TYR A 1 341 ? 139.923 176.992 107.718 1.00 180.09 341 TYR A CA 1
ATOM 2806 C C . TYR A 1 341 ? 140.619 177.219 106.383 1.00 180.35 341 TYR A C 1
ATOM 2807 O O . TYR A 1 341 ? 141.852 177.208 106.309 1.00 182.84 341 TYR A O 1
ATOM 2816 N N . ARG A 1 342 ? 139.826 177.419 105.333 1.00 176.93 342 ARG A N 1
ATOM 2817 C CA . ARG A 1 342 ? 140.376 177.633 104.005 1.00 176.33 342 ARG A CA 1
ATOM 2818 C C . ARG A 1 342 ? 141.038 179.006 103.908 1.00 183.95 342 ARG A C 1
ATOM 2819 O O . ARG A 1 342 ? 140.763 179.919 104.692 1.00 187.70 342 ARG A O 1
ATOM 2827 N N . ARG A 1 343 ? 141.925 179.140 102.925 1.00 184.85 343 ARG A N 1
ATOM 2828 C CA . ARG A 1 343 ? 142.630 180.392 102.710 1.00 186.58 343 ARG A CA 1
ATOM 2829 C C . ARG A 1 343 ? 141.680 181.453 102.156 1.00 189.55 343 ARG A C 1
ATOM 2830 O O . ARG A 1 343 ? 140.561 181.164 101.720 1.00 189.66 343 ARG A O 1
ATOM 2838 N N . PHE A 1 344 ? 142.147 182.703 102.183 1.00 192.03 344 PHE A N 1
ATOM 2839 C CA . PHE A 1 344 ? 141.384 183.857 101.706 1.00 192.51 344 PHE A CA 1
ATOM 2840 C C . PHE A 1 344 ? 140.055 183.981 102.455 1.00 194.63 344 PHE A C 1
ATOM 2841 O O . PHE A 1 344 ? 138.968 183.871 101.883 1.00 193.45 344 PHE A O 1
ATOM 2849 N N . GLY A 1 345 ? 140.165 184.214 103.760 1.00 198.36 345 GLY A N 1
ATOM 2850 C CA . GLY A 1 345 ? 138.996 184.334 104.609 1.00 200.43 345 GLY A CA 1
ATOM 2851 C C . GLY A 1 345 ? 139.165 183.656 105.953 1.00 205.61 345 GLY A C 1
ATOM 2852 O O . GLY A 1 345 ? 138.250 183.669 106.782 1.00 208.35 345 GLY A O 1
ATOM 2853 N N . CYS A 1 346 ? 140.331 183.056 106.177 1.00 204.60 346 CYS A N 1
ATOM 2854 C CA . CYS A 1 346 ? 140.606 182.398 107.446 1.00 204.78 346 CYS A CA 1
ATOM 2855 C C . CYS A 1 346 ? 140.690 183.420 108.573 1.00 211.20 346 CYS A C 1
ATOM 2856 O O . CYS A 1 346 ? 141.185 184.536 108.388 1.00 211.37 346 CYS A O 1
ATOM 2859 N N . THR A 1 347 ? 140.202 183.032 109.748 1.00 214.47 347 THR A N 1
ATOM 2860 C CA . THR A 1 347 ? 140.186 183.892 110.923 1.00 220.68 347 THR A CA 1
ATOM 2861 C C . THR A 1 347 ? 141.034 183.263 112.019 1.00 221.91 347 THR A C 1
ATOM 2862 O O . THR A 1 347 ? 140.909 182.066 112.296 1.00 216.67 347 THR A O 1
ATOM 2866 N N . VAL A 1 348 ? 141.892 184.073 112.640 1.00 224.75 348 VAL A N 1
ATOM 2867 C CA . VAL A 1 348 ? 142.766 183.624 113.713 1.00 226.99 348 VAL A CA 1
ATOM 2868 C C . VAL A 1 348 ? 142.642 184.596 114.879 1.00 230.34 348 VAL A C 1
ATOM 2869 O O . VAL A 1 348 ? 142.202 185.738 114.725 1.00 229.39 348 VAL A O 1
ATOM 2873 N N . ASP A 1 349 ? 143.028 184.122 116.061 1.00 234.43 349 ASP A N 1
ATOM 2874 C CA . ASP A 1 349 ? 142.946 184.906 117.287 1.00 238.33 349 ASP A CA 1
ATOM 2875 C C . ASP A 1 349 ? 144.321 185.478 117.611 1.00 239.38 349 ASP A C 1
ATOM 2876 O O . ASP A 1 349 ? 145.283 184.726 117.800 1.00 241.19 349 ASP A O 1
ATOM 2881 N N . MET A 1 350 ? 144.407 186.806 117.674 1.00 238.87 350 MET A N 1
ATOM 2882 C CA . MET A 1 350 ? 145.648 187.497 117.995 1.00 240.55 350 MET A CA 1
ATOM 2883 C C . MET A 1 350 ? 145.775 187.836 119.474 1.00 242.26 350 MET A C 1
ATOM 2884 O O . MET A 1 350 ? 146.861 188.237 119.908 1.00 242.47 350 MET A O 1
ATOM 2889 N N . ASN A 1 351 ? 144.711 187.645 120.260 1.00 241.79 351 ASN A N 1
ATOM 2890 C CA . ASN A 1 351 ? 144.739 188.031 121.668 1.00 241.30 351 ASN A CA 1
ATOM 2891 C C . ASN A 1 351 ? 145.804 187.271 122.450 1.00 243.69 351 ASN A C 1
ATOM 2892 O O . ASN A 1 351 ? 146.334 187.791 123.438 1.00 245.29 351 ASN A O 1
ATOM 2897 N N . ILE A 1 352 ? 146.125 186.044 122.033 1.00 244.01 352 ILE A N 1
ATOM 2898 C CA . ILE A 1 352 ? 147.174 185.282 122.708 1.00 245.66 352 ILE A CA 1
ATOM 2899 C C . ILE A 1 352 ? 148.517 185.987 122.563 1.00 248.58 352 ILE A C 1
ATOM 2900 O O . ILE A 1 352 ? 149.276 186.125 123.530 1.00 251.22 352 ILE A O 1
ATOM 2905 N N . ALA A 1 353 ? 148.827 186.449 121.349 1.00 247.98 353 ALA A N 1
ATOM 2906 C CA . ALA A 1 353 ? 150.069 187.183 121.129 1.00 248.35 353 ALA A CA 1
ATOM 2907 C C . ALA A 1 353 ? 150.074 188.504 121.888 1.00 248.42 353 ALA A C 1
ATOM 2908 O O . ALA A 1 353 ? 151.110 188.915 122.423 1.00 250.00 353 ALA A O 1
ATOM 2910 N N . LEU A 1 354 ? 148.927 189.187 121.935 1.00 246.61 354 LEU A N 1
ATOM 2911 C CA . LEU A 1 354 ? 148.842 190.446 122.670 1.00 247.59 354 LEU A CA 1
ATOM 2912 C C . LEU A 1 354 ? 149.090 190.234 124.158 1.00 249.40 354 LEU A C 1
ATOM 2913 O O . LEU A 1 354 ? 149.768 191.041 124.804 1.00 249.90 354 LEU A O 1
ATOM 2918 N N . THR A 1 355 ? 148.541 189.157 124.724 1.00 249.28 355 THR A N 1
ATOM 2919 C CA . THR A 1 355 ? 148.771 188.869 126.135 1.00 248.96 355 THR A CA 1
ATOM 2920 C C . THR A 1 355 ? 150.198 188.399 126.391 1.00 250.90 355 THR A C 1
ATOM 2921 O O . THR A 1 355 ? 150.746 188.651 127.471 1.00 250.98 355 THR A O 1
ATOM 2925 N N . THR A 1 356 ? 150.810 187.713 125.422 1.00 252.76 356 THR A N 1
ATOM 2926 C CA . THR A 1 356 ? 152.161 187.196 125.619 1.00 252.33 356 THR A CA 1
ATOM 2927 C C . THR A 1 356 ? 153.178 188.321 125.776 1.00 253.41 356 THR A C 1
ATOM 2928 O O . THR A 1 356 ? 154.054 188.255 126.647 1.00 252.61 356 THR A O 1
ATOM 2932 N N . PHE A 1 357 ? 153.081 189.360 124.948 1.00 254.96 357 PHE A N 1
ATOM 2933 C CA . PHE A 1 357 ? 154.026 190.471 124.961 1.00 254.87 357 PHE A CA 1
ATOM 2934 C C . PHE A 1 357 ? 153.297 191.740 125.376 1.00 254.41 357 PHE A C 1
ATOM 2935 O O . PHE A 1 357 ? 152.300 192.118 124.753 1.00 254.13 357 PHE A O 1
ATOM 2943 N N . ILE A 1 358 ? 153.801 192.398 126.412 1.00 254.36 358 ILE A N 1
ATOM 2944 C CA . ILE A 1 358 ? 153.209 193.623 126.941 1.00 255.56 358 ILE A CA 1
ATOM 2945 C C . ILE A 1 358 ? 154.008 194.805 126.402 1.00 256.79 358 ILE A C 1
ATOM 2946 O O . ILE A 1 358 ? 155.200 194.926 126.724 1.00 256.50 358 ILE A O 1
ATOM 2951 N N . PRO A 1 359 ? 153.414 195.677 125.588 1.00 257.08 359 PRO A N 1
ATOM 2952 C CA . PRO A 1 359 ? 154.159 196.834 125.079 1.00 257.11 359 PRO A CA 1
ATOM 2953 C C . PRO A 1 359 ? 154.551 197.782 126.202 1.00 256.66 359 PRO A C 1
ATOM 2954 O O . PRO A 1 359 ? 153.844 197.926 127.202 1.00 256.33 359 PRO A O 1
ATOM 2958 N N . HIS A 1 360 ? 155.705 198.430 126.025 1.00 256.22 360 HIS A N 1
ATOM 2959 C CA . HIS A 1 360 ? 156.193 199.364 127.035 1.00 256.09 360 HIS A CA 1
ATOM 2960 C C . HIS A 1 360 ? 155.265 200.565 127.176 1.00 255.83 360 HIS A C 1
ATOM 2961 O O . HIS A 1 360 ? 154.971 201.004 128.294 1.00 256.44 360 HIS A O 1
ATOM 2968 N N . ASP A 1 361 ? 154.796 201.108 126.058 1.00 255.64 361 ASP A N 1
ATOM 2969 C CA . ASP A 1 361 ? 153.916 202.271 126.068 1.00 254.46 361 ASP A CA 1
ATOM 2970 C C . ASP A 1 361 ? 153.103 202.266 124.778 1.00 251.98 361 ASP A C 1
ATOM 2971 O O . ASP A 1 361 ? 153.089 201.278 124.036 1.00 252.16 361 ASP A O 1
ATOM 2976 N N . LYS A 1 362 ? 152.419 203.377 124.511 1.00 249.80 362 LYS A N 1
ATOM 2977 C CA . LYS A 1 362 ? 151.606 203.529 123.313 1.00 247.87 362 LYS A CA 1
ATOM 2978 C C . LYS A 1 362 ? 152.346 204.220 122.175 1.00 248.40 362 LYS A C 1
ATOM 2979 O O . LYS A 1 362 ? 151.741 204.483 121.131 1.00 247.60 362 LYS A O 1
ATOM 2985 N N . GLY A 1 363 ? 153.630 204.519 122.349 1.00 249.01 363 GLY A N 1
ATOM 2986 C CA . GLY A 1 363 ? 154.402 205.187 121.328 1.00 247.61 363 GLY A CA 1
ATOM 2987 C C . GLY A 1 363 ? 154.686 204.292 120.140 1.00 247.16 363 GLY A C 1
ATOM 2988 O O . GLY A 1 363 ? 154.594 203.063 120.221 1.00 247.56 363 GLY A O 1
ATOM 2989 N N . PRO A 1 364 ? 155.027 204.901 119.000 1.00 246.14 364 PRO A N 1
ATOM 2990 C CA . PRO A 1 364 ? 155.331 204.096 117.804 1.00 245.30 364 PRO A CA 1
ATOM 2991 C C . PRO A 1 364 ? 156.499 203.144 117.993 1.00 246.84 364 PRO A C 1
ATOM 2992 O O . PRO A 1 364 ? 156.497 202.054 117.407 1.00 248.23 364 PRO A O 1
ATOM 2996 N N . ALA A 1 365 ? 157.501 203.525 118.789 1.00 246.44 365 ALA A N 1
ATOM 2997 C CA . ALA A 1 365 ? 158.640 202.642 119.020 1.00 247.52 365 ALA A CA 1
ATOM 2998 C C . ALA A 1 365 ? 158.213 201.363 119.731 1.00 249.94 365 ALA A C 1
ATOM 2999 O O . ALA A 1 365 ? 158.667 200.268 119.379 1.00 250.18 365 ALA A O 1
ATOM 3001 N N . ALA A 1 366 ? 157.343 201.484 120.736 1.00 249.91 366 ALA A N 1
ATOM 3002 C CA . ALA A 1 366 ? 156.865 200.302 121.447 1.00 249.56 366 ALA A CA 1
ATOM 3003 C C . ALA A 1 366 ? 156.057 199.394 120.528 1.00 249.80 366 ALA A C 1
ATOM 3004 O O . ALA A 1 366 ? 156.190 198.166 120.583 1.00 249.37 366 ALA A O 1
ATOM 3006 N N . ILE A 1 367 ? 155.213 199.980 119.676 1.00 250.18 367 ILE A N 1
ATOM 3007 C CA . ILE A 1 367 ? 154.424 199.184 118.739 1.00 249.93 367 ILE A CA 1
ATOM 3008 C C . ILE A 1 367 ? 155.334 198.464 117.753 1.00 249.07 367 ILE A C 1
ATOM 3009 O O . ILE A 1 367 ? 155.122 197.287 117.433 1.00 248.05 367 ILE A O 1
ATOM 3014 N N . GLU A 1 368 ? 156.356 199.161 117.247 1.00 249.55 368 GLU A N 1
ATOM 3015 C CA . GLU A 1 368 ? 157.298 198.532 116.327 1.00 249.20 368 GLU A CA 1
ATOM 3016 C C . GLU A 1 368 ? 158.053 197.394 117.002 1.00 249.85 368 GLU A C 1
ATOM 3017 O O . GLU A 1 368 ? 158.246 196.327 116.407 1.00 250.25 368 GLU A O 1
ATOM 3023 N N . GLU A 1 369 ? 158.489 197.601 118.247 1.00 249.66 369 GLU A N 1
ATOM 3024 C CA . GLU A 1 369 ? 159.182 196.540 118.970 1.00 249.43 369 GLU A CA 1
ATOM 3025 C C . GLU A 1 369 ? 158.271 195.338 119.188 1.00 248.02 369 GLU A C 1
ATOM 3026 O O . GLU A 1 369 ? 158.697 194.188 119.019 1.00 247.45 369 GLU A O 1
ATOM 3032 N N . CYS A 1 370 ? 157.011 195.584 119.556 1.00 247.47 370 CYS A N 1
ATOM 3033 C CA . CYS A 1 370 ? 156.074 194.488 119.777 1.00 246.26 370 CYS A CA 1
ATOM 3034 C C . CYS A 1 370 ? 155.808 193.716 118.491 1.00 246.32 370 CYS A C 1
ATOM 3035 O O . CYS A 1 370 ? 155.768 192.480 118.498 1.00 245.47 370 CYS A O 1
ATOM 3038 N N . CYS A 1 371 ? 155.622 194.426 117.374 1.00 246.92 371 CYS A N 1
ATOM 3039 C CA . CYS A 1 371 ? 155.363 193.742 116.111 1.00 244.92 371 CYS A CA 1
ATOM 3040 C C . CYS A 1 371 ? 156.584 192.956 115.650 1.00 244.23 371 CYS A C 1
ATOM 3041 O O . CYS A 1 371 ? 156.450 191.844 115.125 1.00 242.49 371 CYS A O 1
ATOM 3044 N N . ASN A 1 372 ? 157.785 193.511 115.841 1.00 246.60 372 ASN A N 1
ATOM 3045 C CA . ASN A 1 372 ? 158.999 192.778 115.498 1.00 246.74 372 ASN A CA 1
ATOM 3046 C C . ASN A 1 372 ? 159.146 191.523 116.350 1.00 247.31 372 ASN A C 1
ATOM 3047 O O . ASN A 1 372 ? 159.520 190.459 115.843 1.00 245.70 372 ASN A O 1
ATOM 3052 N N . TRP A 1 373 ? 158.858 191.630 117.651 1.00 248.38 373 TRP A N 1
ATOM 3053 C CA . TRP A 1 373 ? 158.930 190.461 118.522 1.00 247.64 373 TRP A CA 1
ATOM 3054 C C . TRP A 1 373 ? 157.913 189.403 118.112 1.00 245.42 373 TRP A C 1
ATOM 3055 O O . TRP A 1 373 ? 158.220 188.206 118.108 1.00 244.18 373 TRP A O 1
ATOM 3066 N N . PHE A 1 374 ? 156.694 189.827 117.768 1.00 245.46 374 PHE A N 1
ATOM 3067 C CA . PHE A 1 374 ? 155.678 188.878 117.322 1.00 243.99 374 PHE A CA 1
ATOM 3068 C C . PHE A 1 374 ? 156.092 188.195 116.024 1.00 242.11 374 PHE A C 1
ATOM 3069 O O . PHE A 1 374 ? 155.897 186.984 115.861 1.00 240.78 374 PHE A O 1
ATOM 3077 N N . HIS A 1 375 ? 156.662 188.957 115.086 1.00 242.10 375 HIS A N 1
ATOM 3078 C CA . HIS A 1 375 ? 157.127 188.369 113.835 1.00 240.33 375 HIS A CA 1
ATOM 3079 C C . HIS A 1 375 ? 158.249 187.368 114.080 1.00 240.99 375 HIS A C 1
ATOM 3080 O O . HIS A 1 375 ? 158.271 186.289 113.476 1.00 240.54 375 HIS A O 1
ATOM 3087 N N . LYS A 1 376 ? 159.191 187.707 114.964 1.00 241.91 376 LYS A N 1
ATOM 3088 C CA . LYS A 1 376 ? 160.269 186.778 115.285 1.00 241.58 376 LYS A CA 1
ATOM 3089 C C . LYS A 1 376 ? 159.729 185.510 115.934 1.00 241.53 376 LYS A C 1
ATOM 3090 O O . LYS A 1 376 ? 160.172 184.400 115.612 1.00 242.54 376 LYS A O 1
ATOM 3096 N N . ARG A 1 377 ? 158.770 185.655 116.853 1.00 241.27 377 ARG A N 1
ATOM 3097 C CA . ARG A 1 377 ? 158.186 184.489 117.507 1.00 240.40 377 ARG A CA 1
ATOM 3098 C C . ARG A 1 377 ? 157.457 183.599 116.509 1.00 241.34 377 ARG A C 1
ATOM 3099 O O . ARG A 1 377 ? 157.581 182.369 116.556 1.00 241.92 377 ARG A O 1
ATOM 3107 N N . MET A 1 378 ? 156.692 184.199 115.593 1.00 240.42 378 MET A N 1
ATOM 3108 C CA . MET A 1 378 ? 155.966 183.397 114.613 1.00 238.88 378 MET A CA 1
ATOM 3109 C C . MET A 1 378 ? 156.923 182.731 113.629 1.00 238.49 378 MET A C 1
ATOM 3110 O O . MET A 1 378 ? 156.689 181.593 113.205 1.00 236.73 378 MET A O 1
ATOM 3115 N N . GLU A 1 379 ? 158.018 183.410 113.271 1.00 239.91 379 GLU A N 1
ATOM 3116 C CA . GLU A 1 379 ? 159.020 182.789 112.411 1.00 238.55 379 GLU A CA 1
ATOM 3117 C C . GLU A 1 379 ? 159.687 181.610 113.106 1.00 237.42 379 GLU A C 1
ATOM 3118 O O . GLU A 1 379 ? 159.909 180.561 112.489 1.00 236.51 379 GLU A O 1
ATOM 3124 N N . GLU A 1 380 ? 160.014 181.763 114.392 1.00 238.89 380 GLU A N 1
ATOM 3125 C CA . GLU A 1 380 ? 160.601 180.658 115.143 1.00 238.49 380 GLU A CA 1
ATOM 3126 C C . GLU A 1 380 ? 159.630 179.489 115.251 1.00 236.79 380 GLU A C 1
ATOM 3127 O O . GLU A 1 380 ? 160.030 178.325 115.122 1.00 235.49 380 GLU A O 1
ATOM 3133 N N . LEU A 1 381 ? 158.348 179.778 115.490 1.00 237.70 381 LEU A N 1
ATOM 3134 C CA . LEU A 1 381 ? 157.349 178.716 115.563 1.00 236.22 381 LEU A CA 1
ATOM 3135 C C . LEU A 1 381 ? 157.213 177.993 114.229 1.00 234.51 381 LEU A C 1
ATOM 3136 O O . LEU A 1 381 ? 157.116 176.760 114.189 1.00 232.42 381 LEU A O 1
ATOM 3141 N N . ASN A 1 382 ? 157.200 178.743 113.123 1.00 234.98 382 ASN A N 1
ATOM 3142 C CA . ASN A 1 382 ? 157.114 178.122 111.806 1.00 233.16 382 ASN A CA 1
ATOM 3143 C C . ASN A 1 382 ? 158.337 177.260 111.521 1.00 232.74 382 ASN A C 1
ATOM 3144 O O . ASN A 1 382 ? 158.216 176.160 110.970 1.00 229.60 382 ASN A O 1
ATOM 3149 N N . SER A 1 383 ? 159.527 177.746 111.885 1.00 235.27 383 SER A N 1
ATOM 3150 C CA . SER A 1 383 ? 160.741 176.959 111.686 1.00 233.09 383 SER A CA 1
ATOM 3151 C C . SER A 1 383 ? 160.712 175.680 112.514 1.00 232.51 383 SER A C 1
ATOM 3152 O O . SER A 1 383 ? 161.100 174.610 112.030 1.00 229.91 383 SER A O 1
ATOM 3155 N N . GLU A 1 384 ? 160.258 175.773 113.767 1.00 234.98 384 GLU A N 1
ATOM 3156 C CA . GLU A 1 384 ? 160.161 174.586 114.609 1.00 234.36 384 GLU A CA 1
ATOM 3157 C C . GLU A 1 384 ? 159.162 173.586 114.042 1.00 230.73 384 GLU A C 1
ATOM 3158 O O . GLU A 1 384 ? 159.415 172.376 114.042 1.00 228.51 384 GLU A O 1
ATOM 3164 N N . LYS A 1 385 ? 158.018 174.074 113.554 1.00 230.39 385 LYS A N 1
ATOM 3165 C CA . LYS A 1 385 ? 157.030 173.182 112.953 1.00 228.24 385 LYS A CA 1
ATOM 3166 C C . LYS A 1 385 ? 157.583 172.510 111.702 1.00 225.31 385 LYS A C 1
ATOM 3167 O O . LYS A 1 385 ? 157.362 171.312 111.482 1.00 222.62 385 LYS A O 1
ATOM 3173 N N . HIS A 1 386 ? 158.301 173.266 110.868 1.00 225.62 386 HIS A N 1
ATOM 3174 C CA . HIS A 1 386 ? 158.900 172.686 109.670 1.00 223.30 386 HIS A CA 1
ATOM 3175 C C . HIS A 1 386 ? 159.932 171.625 110.030 1.00 222.30 386 HIS A C 1
ATOM 3176 O O . HIS A 1 386 ? 159.980 170.558 109.406 1.00 220.26 386 HIS A O 1
ATOM 3183 N N . ARG A 1 387 ? 160.764 171.898 111.038 1.00 224.30 387 ARG A N 1
ATOM 3184 C CA . ARG A 1 387 ? 161.746 170.911 111.474 1.00 223.05 387 ARG A CA 1
ATOM 3185 C C . ARG A 1 387 ? 161.066 169.659 112.015 1.00 221.94 387 ARG A C 1
ATOM 3186 O O . ARG A 1 387 ? 161.516 168.537 111.755 1.00 219.26 387 ARG A O 1
ATOM 3194 N N . LEU A 1 388 ? 159.982 169.833 112.776 1.00 223.14 388 LEU A N 1
ATOM 3195 C CA . LEU A 1 388 ? 159.266 168.685 113.322 1.00 221.11 388 LEU A CA 1
ATOM 3196 C C . LEU A 1 388 ? 158.634 167.844 112.219 1.00 217.53 388 LEU A C 1
ATOM 3197 O O . LEU A 1 388 ? 158.680 166.609 112.271 1.00 213.24 388 LEU A O 1
ATOM 3202 N N . ILE A 1 389 ? 158.041 168.489 111.211 1.00 218.46 389 ILE A N 1
ATOM 3203 C CA . ILE A 1 389 ? 157.375 167.733 110.154 1.00 215.02 389 ILE A CA 1
ATOM 3204 C C . ILE A 1 389 ? 158.357 167.170 109.133 1.00 209.80 389 ILE A C 1
ATOM 3205 O O . ILE A 1 389 ? 158.003 166.237 108.401 1.00 204.13 389 ILE A O 1
ATOM 3210 N N . ASN A 1 390 ? 159.578 167.706 109.058 1.00 212.68 390 ASN A N 1
ATOM 3211 C CA . ASN A 1 390 ? 160.567 167.155 108.136 1.00 209.58 390 ASN A CA 1
ATOM 3212 C C . ASN A 1 390 ? 160.923 165.719 108.500 1.00 207.67 390 ASN A C 1
ATOM 3213 O O . ASN A 1 390 ? 161.046 164.860 107.619 1.00 205.21 390 ASN A O 1
ATOM 3218 N N . TYR A 1 391 ? 161.097 165.441 109.795 1.00 208.59 391 TYR A N 1
ATOM 3219 C CA . TYR A 1 391 ? 161.399 164.080 110.225 1.00 206.94 391 TYR A CA 1
ATOM 3220 C C . TYR A 1 391 ? 160.252 163.132 109.903 1.00 203.81 391 TYR A C 1
ATOM 3221 O O . TYR A 1 391 ? 160.478 162.000 109.457 1.00 202.00 391 TYR A O 1
ATOM 3230 N N . HIS A 1 392 ? 159.011 163.575 110.123 1.00 203.26 392 HIS A N 1
ATOM 3231 C CA . HIS A 1 392 ? 157.858 162.742 109.797 1.00 200.56 392 HIS A CA 1
ATOM 3232 C C . HIS A 1 392 ? 157.780 162.467 108.301 1.00 198.55 392 HIS A C 1
ATOM 3233 O O . HIS A 1 392 ? 157.493 161.339 107.884 1.00 197.89 392 HIS A O 1
ATOM 3240 N N . GLN A 1 393 ? 158.028 163.489 107.477 1.00 198.09 393 GLN A N 1
ATOM 3241 C CA . GLN A 1 393 ? 158.010 163.296 106.031 1.00 195.14 393 GLN A CA 1
ATOM 3242 C C . GLN A 1 393 ? 159.101 162.329 105.589 1.00 196.99 393 GLN A C 1
ATOM 3243 O O . GLN A 1 393 ? 158.867 161.465 104.736 1.00 195.60 393 GLN A O 1
ATOM 3249 N N . GLU A 1 394 ? 160.303 162.460 106.159 1.00 200.18 394 GLU A N 1
ATOM 3250 C CA . GLU A 1 394 ? 161.388 161.545 105.818 1.00 200.55 394 GLU A CA 1
ATOM 3251 C C . GLU A 1 394 ? 161.054 160.116 106.227 1.00 200.20 394 GLU A C 1
ATOM 3252 O O . GLU A 1 394 ? 161.318 159.169 105.476 1.00 200.40 394 GLU A O 1
ATOM 3258 N N . GLN A 1 395 ? 160.474 159.940 107.417 1.00 199.49 395 GLN A N 1
ATOM 3259 C CA . GLN A 1 395 ? 160.087 158.606 107.864 1.00 198.68 395 GLN A CA 1
ATOM 3260 C C . GLN A 1 395 ? 159.020 158.008 106.956 1.00 196.17 395 GLN A C 1
ATOM 3261 O O . GLN A 1 395 ? 159.079 156.821 106.615 1.00 195.43 395 GLN A O 1
ATOM 3267 N N . ALA A 1 396 ? 158.034 158.815 106.555 1.00 195.09 396 ALA A N 1
ATOM 3268 C CA . ALA A 1 396 ? 156.995 158.324 105.656 1.00 190.64 396 ALA A CA 1
ATOM 3269 C C . ALA A 1 396 ? 157.574 157.940 104.300 1.00 194.00 396 ALA A C 1
ATOM 3270 O O . ALA A 1 396 ? 157.191 156.916 103.721 1.00 193.72 396 ALA A O 1
ATOM 3272 N N . VAL A 1 397 ? 158.498 158.750 103.778 1.00 196.22 397 VAL A N 1
ATOM 3273 C CA . VAL A 1 397 ? 159.127 158.438 102.497 1.00 195.82 397 VAL A CA 1
ATOM 3274 C C . VAL A 1 397 ? 159.923 157.143 102.595 1.00 196.57 397 VAL A C 1
ATOM 3275 O O . VAL A 1 397 ? 159.864 156.290 101.699 1.00 194.98 397 VAL A O 1
ATOM 3279 N N . ASN A 1 398 ? 160.677 156.972 103.684 1.00 197.94 398 ASN A N 1
ATOM 3280 C CA . ASN A 1 398 ? 161.448 155.746 103.867 1.00 198.17 398 ASN A CA 1
ATOM 3281 C C . ASN A 1 398 ? 160.536 154.530 103.984 1.00 198.20 398 ASN A C 1
ATOM 3282 O O . ASN A 1 398 ? 160.828 153.469 103.419 1.00 198.77 398 ASN A O 1
ATOM 3287 N N . CYS A 1 399 ? 159.427 154.665 104.716 1.00 198.58 399 CYS A N 1
ATOM 3288 C CA . CYS A 1 399 ? 158.489 153.555 104.851 1.00 200.01 399 CYS A CA 1
ATOM 3289 C C . CYS A 1 399 ? 157.863 153.196 103.509 1.00 201.06 399 CYS A C 1
ATOM 3290 O O . CYS A 1 399 ? 157.718 152.012 103.181 1.00 201.66 399 CYS A O 1
ATOM 3293 N N . LEU A 1 400 ? 157.482 154.204 102.721 1.00 200.24 400 LEU A N 1
ATOM 3294 C CA . LEU A 1 400 ? 156.915 153.939 101.402 1.00 199.07 400 LEU A CA 1
ATOM 3295 C C . LEU A 1 400 ? 157.932 153.264 100.490 1.00 200.83 400 LEU A C 1
ATOM 3296 O O . LEU A 1 400 ? 157.591 152.335 99.746 1.00 199.84 400 LEU A O 1
ATOM 3301 N N . LEU A 1 401 ? 159.188 153.719 100.531 1.00 201.29 401 LEU A N 1
ATOM 3302 C CA . LEU A 1 401 ? 160.228 153.098 99.718 1.00 203.03 401 LEU A CA 1
ATOM 3303 C C . LEU A 1 401 ? 160.453 151.648 100.127 1.00 204.62 401 LEU A C 1
ATOM 3304 O O . LEU A 1 401 ? 160.588 150.767 99.270 1.00 205.67 401 LEU A O 1
ATOM 3309 N N . GLY A 1 402 ? 160.491 151.379 101.433 1.00 203.87 402 GLY A N 1
ATOM 3310 C CA . GLY A 1 402 ? 160.643 150.006 101.889 1.00 203.25 402 GLY A CA 1
ATOM 3311 C C . GLY A 1 402 ? 159.476 149.127 101.483 1.00 205.79 402 GLY A C 1
ATOM 3312 O O . GLY A 1 402 ? 159.664 147.979 101.071 1.00 206.67 402 GLY A O 1
ATOM 3313 N N . ASN A 1 403 ? 158.254 149.656 101.586 1.00 205.68 403 ASN A N 1
ATOM 3314 C CA . ASN A 1 403 ? 157.077 148.886 101.198 1.00 206.68 403 ASN A CA 1
ATOM 3315 C C . ASN A 1 403 ? 157.087 148.574 99.706 1.00 207.03 403 ASN A C 1
ATOM 3316 O O . ASN A 1 403 ? 156.784 147.446 99.300 1.00 207.10 403 ASN A O 1
ATOM 3321 N N . VAL A 1 404 ? 157.434 149.559 98.873 1.00 206.86 404 VAL A N 1
ATOM 3322 C CA . VAL A 1 404 ? 157.458 149.314 97.434 1.00 206.82 404 VAL A CA 1
ATOM 3323 C C . VAL A 1 404 ? 158.594 148.363 97.065 1.00 208.90 404 VAL A C 1
ATOM 3324 O O . VAL A 1 404 ? 158.450 147.546 96.147 1.00 208.01 404 VAL A O 1
ATOM 3328 N N . PHE A 1 405 ? 159.729 148.438 97.768 1.00 208.76 405 PHE A N 1
ATOM 3329 C CA . PHE A 1 405 ? 160.814 147.494 97.520 1.00 208.27 405 PHE A CA 1
ATOM 3330 C C . PHE A 1 405 ? 160.404 146.075 97.892 1.00 207.97 405 PHE A C 1
ATOM 3331 O O . PHE A 1 405 ? 160.712 145.123 97.165 1.00 208.31 405 PHE A O 1
ATOM 3339 N N . TYR A 1 406 ? 159.714 145.913 99.024 1.00 207.02 406 TYR A N 1
ATOM 3340 C CA . TYR A 1 406 ? 159.239 144.591 99.419 1.00 208.81 406 TYR A CA 1
ATOM 3341 C C . TYR A 1 406 ? 158.209 144.057 98.431 1.00 208.77 406 TYR A C 1
ATOM 3342 O O . TYR A 1 406 ? 158.226 142.870 98.085 1.00 212.11 406 TYR A O 1
ATOM 3351 N N . GLU A 1 407 ? 157.299 144.920 97.970 1.00 205.63 407 GLU A N 1
ATOM 3352 C CA . GLU A 1 407 ? 156.284 144.489 97.014 1.00 205.71 407 GLU A CA 1
ATOM 3353 C C . GLU A 1 407 ? 156.908 144.088 95.682 1.00 206.33 407 GLU A C 1
ATOM 3354 O O . GLU A 1 407 ? 156.501 143.089 95.076 1.00 204.09 407 GLU A O 1
ATOM 3360 N N . ARG A 1 408 ? 157.896 144.852 95.209 1.00 207.72 408 ARG A N 1
ATOM 3361 C CA . ARG A 1 408 ? 158.524 144.547 93.929 1.00 208.31 408 ARG A CA 1
ATOM 3362 C C . ARG A 1 408 ? 159.462 143.350 94.010 1.00 211.33 408 ARG A C 1
ATOM 3363 O O . ARG A 1 408 ? 159.792 142.768 92.971 1.00 207.47 408 ARG A O 1
ATOM 3371 N N . LEU A 1 409 ? 159.896 142.970 95.209 1.00 214.91 409 LEU A N 1
ATOM 3372 C CA . LEU A 1 409 ? 160.823 141.860 95.410 1.00 214.31 409 LEU A CA 1
ATOM 3373 C C . LEU A 1 409 ? 160.252 140.868 96.414 1.00 212.82 409 LEU A C 1
ATOM 3374 O O . LEU A 1 409 ? 160.925 140.425 97.347 1.00 210.74 409 LEU A O 1
ATOM 3379 N N . ALA A 1 410 ? 158.985 140.506 96.230 1.00 213.57 410 ALA A N 1
ATOM 3380 C CA . ALA A 1 410 ? 158.302 139.560 97.102 1.00 213.83 410 ALA A CA 1
ATOM 3381 C C . ALA A 1 410 ? 158.355 138.173 96.474 1.00 215.84 410 ALA A C 1
ATOM 3382 O O . ALA A 1 410 ? 157.877 137.977 95.351 1.00 215.53 410 ALA A O 1
ATOM 3384 N N . GLY A 1 411 ? 158.939 137.217 97.198 1.00 218.83 411 GLY A N 1
ATOM 3385 C CA . GLY A 1 411 ? 159.013 135.858 96.687 1.00 220.78 411 GLY A CA 1
ATOM 3386 C C . GLY A 1 411 ? 157.652 135.199 96.571 1.00 222.19 411 GLY A C 1
ATOM 3387 O O . GLY A 1 411 ? 157.372 134.499 95.594 1.00 221.17 411 GLY A O 1
ATOM 3388 N N . HIS A 1 412 ? 156.789 135.411 97.562 1.00 223.83 412 HIS A N 1
ATOM 3389 C CA . HIS A 1 412 ? 155.451 134.838 97.570 1.00 225.60 412 HIS A CA 1
ATOM 3390 C C . HIS A 1 412 ? 154.404 135.763 96.963 1.00 223.13 412 HIS A C 1
ATOM 3391 O O . HIS A 1 412 ? 153.219 135.414 96.959 1.00 221.80 412 HIS A O 1
ATOM 3398 N N . GLY A 1 413 ? 154.808 136.926 96.454 1.00 219.78 413 GLY A N 1
ATOM 3399 C CA . GLY A 1 413 ? 153.873 137.857 95.870 1.00 213.52 413 GLY A CA 1
ATOM 3400 C C . GLY A 1 413 ? 153.437 137.437 94.484 1.00 208.06 413 GLY A C 1
ATOM 3401 O O . GLY A 1 413 ? 153.918 136.451 93.909 1.00 208.51 413 GLY A O 1
ATOM 3402 N N . PRO A 1 414 ? 152.490 138.196 93.928 1.00 204.72 414 PRO A N 1
ATOM 3403 C CA . PRO A 1 414 ? 152.005 137.884 92.572 1.00 200.74 414 PRO A CA 1
ATOM 3404 C C . PRO A 1 414 ? 153.091 137.938 91.512 1.00 197.32 414 PRO A C 1
ATOM 3405 O O . PRO A 1 414 ? 153.035 137.165 90.547 1.00 196.56 414 PRO A O 1
ATOM 3409 N N . LYS A 1 415 ? 154.074 138.827 91.664 1.00 196.76 415 LYS A N 1
ATOM 3410 C CA . LYS A 1 415 ? 155.173 138.985 90.710 1.00 195.82 415 LYS A CA 1
ATOM 3411 C C . LYS A 1 415 ? 154.640 139.285 89.307 1.00 195.40 415 LYS A C 1
ATOM 3412 O O . LYS A 1 415 ? 154.847 138.531 88.354 1.00 194.57 415 LYS A O 1
ATOM 3418 N N . LEU A 1 416 ? 153.934 140.414 89.203 1.00 196.80 416 LEU A N 1
ATOM 3419 C CA . LEU A 1 416 ? 153.364 140.816 87.920 1.00 197.68 416 LEU A CA 1
ATOM 3420 C C . LEU A 1 416 ? 154.455 141.113 86.899 1.00 198.01 416 LEU A C 1
ATOM 3421 O O . LEU A 1 416 ? 154.337 140.739 85.726 1.00 199.10 416 LEU A O 1
ATOM 3426 N N . GLY A 1 417 ? 155.522 141.785 87.323 1.00 197.57 417 GLY A N 1
ATOM 3427 C CA . GLY A 1 417 ? 156.619 142.105 86.441 1.00 195.38 417 GLY A CA 1
ATOM 3428 C C . GLY A 1 417 ? 156.604 143.553 85.997 1.00 192.37 417 GLY A C 1
ATOM 3429 O O . GLY A 1 417 ? 156.710 144.478 86.810 1.00 190.15 417 GLY A O 1
ATOM 3430 N N . PRO A 1 418 ? 156.482 143.776 84.689 1.00 188.43 418 PRO A N 1
ATOM 3431 C CA . PRO A 1 418 ? 156.464 145.150 84.175 1.00 183.10 418 PRO A CA 1
ATOM 3432 C C . PRO A 1 418 ? 155.247 145.918 84.671 1.00 182.08 418 PRO A C 1
ATOM 3433 O O . PRO A 1 418 ? 154.175 145.353 84.899 1.00 182.17 418 PRO A O 1
ATOM 3437 N N . VAL A 1 419 ? 155.428 147.224 84.836 1.00 181.31 419 VAL A N 1
ATOM 3438 C CA . VAL A 1 419 ? 154.355 148.094 85.303 1.00 178.02 419 VAL A CA 1
ATOM 3439 C C . VAL A 1 419 ? 153.479 148.483 84.120 1.00 177.24 419 VAL A C 1
ATOM 3440 O O . VAL A 1 419 ? 153.973 148.977 83.099 1.00 176.10 419 VAL A O 1
ATOM 3444 N N . THR A 1 420 ? 152.174 148.260 84.253 1.00 176.01 420 THR A N 1
ATOM 3445 C CA . THR A 1 420 ? 151.209 148.571 83.210 1.00 173.71 420 THR A CA 1
ATOM 3446 C C . THR A 1 420 ? 150.098 149.436 83.788 1.00 169.58 420 THR A C 1
ATOM 3447 O O . THR A 1 420 ? 149.983 149.614 85.004 1.00 170.49 420 THR A O 1
ATOM 3451 N N . ARG A 1 421 ? 149.275 149.986 82.891 1.00 165.20 421 ARG A N 1
ATOM 3452 C CA . ARG A 1 421 ? 148.156 150.817 83.324 1.00 164.67 421 ARG A CA 1
ATOM 3453 C C . ARG A 1 421 ? 147.139 150.006 84.117 1.00 165.16 421 ARG A C 1
ATOM 3454 O O . ARG A 1 421 ? 146.594 150.488 85.118 1.00 165.78 421 ARG A O 1
ATOM 3462 N N . LYS A 1 422 ? 146.867 148.773 83.683 1.00 166.35 422 LYS A N 1
ATOM 3463 C CA . LYS A 1 422 ? 145.899 147.935 84.383 1.00 166.29 422 LYS A CA 1
ATOM 3464 C C . LYS A 1 422 ? 146.386 147.551 85.775 1.00 167.11 422 LYS A C 1
ATOM 3465 O O . LYS A 1 422 ? 145.573 147.400 86.695 1.00 166.68 422 LYS A O 1
ATOM 3471 N N . HIS A 1 423 ? 147.700 147.401 85.955 1.00 168.38 423 HIS A N 1
ATOM 3472 C CA . HIS A 1 423 ? 148.299 147.016 87.231 1.00 165.99 423 HIS A CA 1
ATOM 3473 C C . HIS A 1 423 ? 149.356 148.050 87.601 1.00 167.85 423 HIS A C 1
ATOM 3474 O O . HIS A 1 423 ? 150.559 147.824 87.402 1.00 165.79 423 HIS A O 1
ATOM 3481 N N . PRO A 1 424 ? 148.945 149.199 88.135 1.00 170.29 424 PRO A N 1
ATOM 3482 C CA . PRO A 1 424 ? 149.923 150.220 88.526 1.00 168.97 424 PRO A CA 1
ATOM 3483 C C . PRO A 1 424 ? 150.780 149.757 89.693 1.00 167.89 424 PRO A C 1
ATOM 3484 O O . PRO A 1 424 ? 150.367 148.932 90.512 1.00 169.63 424 PRO A O 1
ATOM 3488 N N . LEU A 1 425 ? 151.998 150.302 89.755 1.00 165.18 425 LEU A N 1
ATOM 3489 C CA . LEU A 1 425 ? 152.915 149.940 90.831 1.00 165.97 425 LEU A CA 1
ATOM 3490 C C . LEU A 1 425 ? 152.382 150.388 92.187 1.00 164.96 425 LEU A C 1
ATOM 3491 O O . LEU A 1 425 ? 152.525 149.672 93.185 1.00 169.58 425 LEU A O 1
ATOM 3496 N N . VAL A 1 426 ? 151.766 151.566 92.245 1.00 156.65 426 VAL A N 1
ATOM 3497 C CA . VAL A 1 426 ? 151.197 152.108 93.472 1.00 146.66 426 VAL A CA 1
ATOM 3498 C C . VAL A 1 426 ? 149.710 152.340 93.247 1.00 146.67 426 VAL A C 1
ATOM 3499 O O . VAL A 1 426 ? 149.322 153.034 92.299 1.00 151.20 426 VAL A O 1
ATOM 3503 N N . THR A 1 427 ? 148.884 151.759 94.112 1.00 143.46 427 THR A N 1
ATOM 3504 C CA . THR A 1 427 ? 147.443 151.936 94.007 1.00 142.85 427 THR A CA 1
ATOM 3505 C C . THR A 1 427 ? 147.058 153.376 94.324 1.00 137.45 427 THR A C 1
ATOM 3506 O O . THR A 1 427 ? 147.602 153.994 95.244 1.00 137.79 427 THR A O 1
ATOM 3510 N N . ARG A 1 428 ? 146.115 153.910 93.552 1.00 132.83 428 ARG A N 1
ATOM 3511 C CA . ARG A 1 428 ? 145.665 155.280 93.759 1.00 131.03 428 ARG A CA 1
ATOM 3512 C C . ARG A 1 428 ? 144.890 155.389 95.066 1.00 126.43 428 ARG A C 1
ATOM 3513 O O . ARG A 1 428 ? 143.987 154.591 95.335 1.00 122.82 428 ARG A O 1
ATOM 3521 N N . TYR A 1 429 ? 145.250 156.383 95.882 1.00 125.53 429 TYR A N 1
ATOM 3522 C CA . TYR A 1 429 ? 144.565 156.576 97.157 1.00 116.80 429 TYR A CA 1
ATOM 3523 C C . TYR A 1 429 ? 143.135 157.059 96.951 1.00 110.60 429 TYR A C 1
ATOM 3524 O O . TYR A 1 429 ? 142.225 156.653 97.684 1.00 104.26 429 TYR A O 1
ATOM 3533 N N . PHE A 1 430 ? 142.917 157.922 95.962 1.00 110.16 430 PHE A N 1
ATOM 3534 C CA . PHE A 1 430 ? 141.608 158.499 95.700 1.00 104.03 430 PHE A CA 1
ATOM 3535 C C . PHE A 1 430 ? 141.300 158.410 94.212 1.00 104.35 430 PHE A C 1
ATOM 3536 O O . PHE A 1 430 ? 142.200 158.340 93.371 1.00 106.09 430 PHE A O 1
ATOM 3544 N N . THR A 1 431 ? 140.008 158.414 93.895 1.00 103.30 431 THR A N 1
ATOM 3545 C CA . THR A 1 431 ? 139.529 158.329 92.522 1.00 109.15 431 THR A CA 1
ATOM 3546 C C . THR A 1 431 ? 139.000 159.687 92.081 1.00 114.22 431 THR A C 1
ATOM 3547 O O . THR A 1 431 ? 138.221 160.321 92.800 1.00 114.79 431 THR A O 1
ATOM 3551 N N . PHE A 1 432 ? 139.435 160.133 90.903 1.00 118.11 432 PHE A N 1
ATOM 3552 C CA . PHE A 1 432 ? 139.021 161.414 90.331 1.00 123.70 432 PHE A CA 1
ATOM 3553 C C . PHE A 1 432 ? 138.534 161.171 88.910 1.00 121.72 432 PHE A C 1
ATOM 3554 O O . PHE A 1 432 ? 139.317 161.242 87.952 1.00 121.02 432 PHE A O 1
ATOM 3562 N N . PRO A 1 433 ? 137.245 160.867 88.734 1.00 117.55 433 PRO A N 1
ATOM 3563 C CA . PRO A 1 433 ? 136.725 160.648 87.374 1.00 121.37 433 PRO A CA 1
ATOM 3564 C C . PRO A 1 433 ? 136.872 161.856 86.465 1.00 127.63 433 PRO A C 1
ATOM 3565 O O . PRO A 1 433 ? 137.037 161.689 85.250 1.00 128.61 433 PRO A O 1
ATOM 3569 N N . PHE A 1 434 ? 136.816 163.066 87.014 1.00 128.51 434 PHE A N 1
ATOM 3570 C CA . PHE A 1 434 ? 136.950 164.266 86.205 1.00 135.65 434 PHE A CA 1
ATOM 3571 C C . PHE A 1 434 ? 138.400 164.453 85.759 1.00 140.18 434 PHE A C 1
ATOM 3572 O O . PHE A 1 434 ? 139.318 163.763 86.212 1.00 139.35 434 PHE A O 1
ATOM 3580 N N . GLU A 1 435 ? 138.597 165.404 84.849 1.00 144.22 435 GLU A N 1
ATOM 3581 C CA . GLU A 1 435 ? 139.925 165.671 84.316 1.00 147.17 435 GLU A CA 1
ATOM 3582 C C . GLU A 1 435 ? 140.839 166.237 85.396 1.00 151.04 435 GLU A C 1
ATOM 3583 O O . GLU A 1 435 ? 140.404 166.995 86.268 1.00 151.79 435 GLU A O 1
ATOM 3589 N N . GLU A 1 436 ? 142.113 165.861 85.334 1.00 155.68 436 GLU A N 1
ATOM 3590 C CA . GLU A 1 436 ? 143.094 166.325 86.300 1.00 158.49 436 GLU A CA 1
ATOM 3591 C C . GLU A 1 436 ? 143.440 167.792 86.058 1.00 165.74 436 GLU A C 1
ATOM 3592 O O . GLU A 1 436 ? 143.209 168.345 84.979 1.00 165.16 436 GLU A O 1
ATOM 3598 N N . ILE A 1 437 ? 144.001 168.422 87.089 1.00 169.27 437 ILE A N 1
ATOM 3599 C CA . ILE A 1 437 ? 144.395 169.822 86.988 1.00 168.08 437 ILE A CA 1
ATOM 3600 C C . ILE A 1 437 ? 145.649 169.937 86.134 1.00 170.27 437 ILE A C 1
ATOM 3601 O O . ILE A 1 437 ? 146.649 169.246 86.372 1.00 170.30 437 ILE A O 1
ATOM 3606 N N . ASP A 1 438 ? 145.603 170.814 85.131 1.00 173.64 438 ASP A N 1
ATOM 3607 C CA . ASP A 1 438 ? 146.721 171.009 84.220 1.00 179.24 438 ASP A CA 1
ATOM 3608 C C . ASP A 1 438 ? 147.333 172.400 84.336 1.00 184.70 438 ASP A C 1
ATOM 3609 O O . ASP A 1 438 ? 148.533 172.522 84.599 1.00 185.33 438 ASP A O 1
ATOM 3614 N N . PHE A 1 439 ? 146.546 173.461 84.146 1.00 187.28 439 PHE A N 1
ATOM 3615 C CA . PHE A 1 439 ? 147.103 174.809 84.115 1.00 191.06 439 PHE A CA 1
ATOM 3616 C C . PHE A 1 439 ? 146.562 175.713 85.215 1.00 191.69 439 PHE A C 1
ATOM 3617 O O . PHE A 1 439 ? 147.342 176.184 86.050 1.00 192.34 439 PHE A O 1
ATOM 3625 N N . SER A 1 440 ? 145.252 175.976 85.251 1.00 192.33 440 SER A N 1
ATOM 3626 C CA . SER A 1 440 ? 144.732 177.007 86.140 1.00 193.55 440 SER A CA 1
ATOM 3627 C C . SER A 1 440 ? 143.393 176.689 86.793 1.00 185.96 440 SER A C 1
ATOM 3628 O O . SER A 1 440 ? 142.855 177.555 87.489 1.00 186.05 440 SER A O 1
ATOM 3631 N N . MET A 1 441 ? 142.836 175.496 86.603 1.00 176.70 441 MET A N 1
ATOM 3632 C CA . MET A 1 441 ? 141.516 175.201 87.148 1.00 169.36 441 MET A CA 1
ATOM 3633 C C . MET A 1 441 ? 141.555 174.678 88.581 1.00 165.66 441 MET A C 1
ATOM 3634 O O . MET A 1 441 ? 140.500 174.330 89.123 1.00 165.84 441 MET A O 1
ATOM 3639 N N . GLU A 1 442 ? 142.730 174.645 89.215 1.00 164.40 442 GLU A N 1
ATOM 3640 C CA . GLU A 1 442 ? 142.802 174.247 90.619 1.00 161.41 442 GLU A CA 1
ATOM 3641 C C . GLU A 1 442 ? 142.006 175.198 91.505 1.00 161.14 442 GLU A C 1
ATOM 3642 O O . GLU A 1 442 ? 141.304 174.760 92.425 1.00 158.50 442 GLU A O 1
ATOM 3648 N N . GLU A 1 443 ? 142.107 176.505 91.247 1.00 164.38 443 GLU A N 1
ATOM 3649 C CA . GLU A 1 443 ? 141.366 177.478 92.045 1.00 163.04 443 GLU A CA 1
ATOM 3650 C C . GLU A 1 443 ? 139.862 177.285 91.896 1.00 161.19 443 GLU A C 1
ATOM 3651 O O . GLU A 1 443 ? 139.119 177.361 92.882 1.00 160.19 443 GLU A O 1
ATOM 3657 N N . SER A 1 444 ? 139.394 177.042 90.670 1.00 162.32 444 SER A N 1
ATOM 3658 C CA . SER A 1 444 ? 137.973 176.788 90.457 1.00 159.51 444 SER A CA 1
ATOM 3659 C C . SER A 1 444 ? 137.535 175.496 91.135 1.00 156.75 444 SER A C 1
ATOM 3660 O O . SER A 1 444 ? 136.437 175.426 91.701 1.00 154.39 444 SER A O 1
ATOM 3663 N N . MET A 1 445 ? 138.377 174.461 91.083 1.00 155.79 445 MET A N 1
ATOM 3664 C CA . MET A 1 445 ? 138.050 173.196 91.734 1.00 149.79 445 MET A CA 1
ATOM 3665 C C . MET A 1 445 ? 137.940 173.362 93.244 1.00 150.59 445 MET A C 1
ATOM 3666 O O . MET A 1 445 ? 137.052 172.779 93.877 1.00 149.75 445 MET A O 1
ATOM 3671 N N . ILE A 1 446 ? 138.842 174.146 93.840 1.00 154.16 446 ILE A N 1
ATOM 3672 C CA . ILE A 1 446 ? 138.810 174.354 95.286 1.00 152.63 446 ILE A CA 1
ATOM 3673 C C . ILE A 1 446 ? 137.532 175.079 95.690 1.00 150.03 446 ILE A C 1
ATOM 3674 O O . ILE A 1 446 ? 136.860 174.702 96.658 1.00 144.27 446 ILE A O 1
ATOM 3679 N N . HIS A 1 447 ? 137.172 176.126 94.949 1.00 151.69 447 HIS A N 1
ATOM 3680 C CA . HIS A 1 447 ? 135.981 176.920 95.254 1.00 147.35 447 HIS A CA 1
ATOM 3681 C C . HIS A 1 447 ? 134.777 176.415 94.457 1.00 142.70 447 HIS A C 1
ATOM 3682 O O . HIS A 1 447 ? 134.177 177.125 93.650 1.00 143.96 447 HIS A O 1
ATOM 3689 N N . LEU A 1 448 ? 134.426 175.154 94.704 1.00 137.31 448 LEU A N 1
ATOM 3690 C CA . LEU A 1 448 ? 133.278 174.538 94.049 1.00 132.08 448 LEU A CA 1
ATOM 3691 C C . LEU A 1 448 ? 132.765 173.368 94.881 1.00 128.08 448 LEU A C 1
ATOM 3692 O O . LEU A 1 448 ? 133.083 172.209 94.585 1.00 128.60 448 LEU A O 1
ATOM 3697 N N . PRO A 1 449 ? 131.983 173.630 95.931 1.00 124.28 449 PRO A N 1
ATOM 3698 C CA . PRO A 1 449 ? 131.451 172.522 96.742 1.00 117.27 449 PRO A CA 1
ATOM 3699 C C . PRO A 1 449 ? 130.560 171.569 95.964 1.00 112.19 449 PRO A C 1
ATOM 3700 O O . PRO A 1 449 ? 130.525 170.373 96.280 1.00 109.11 449 PRO A O 1
ATOM 3704 N N . ASN A 1 450 ? 129.835 172.064 94.956 1.00 117.54 450 ASN A N 1
ATOM 3705 C CA . ASN A 1 450 ? 128.921 171.205 94.208 1.00 118.27 450 ASN A CA 1
ATOM 3706 C C . ASN A 1 450 ? 129.669 170.090 93.487 1.00 118.64 450 ASN A C 1
ATOM 3707 O O . ASN A 1 450 ? 129.240 168.930 93.509 1.00 114.64 450 ASN A O 1
ATOM 3712 N N . LYS A 1 451 ? 130.789 170.420 92.842 1.00 123.18 451 LYS A N 1
ATOM 3713 C CA . LYS A 1 451 ? 131.580 169.400 92.164 1.00 118.35 451 LYS A CA 1
ATOM 3714 C C . LYS A 1 451 ? 132.374 168.547 93.145 1.00 117.61 451 LYS A C 1
ATOM 3715 O O . LYS A 1 451 ? 132.582 167.355 92.894 1.00 117.50 451 LYS A O 1
ATOM 3721 N N . ALA A 1 452 ? 132.824 169.133 94.258 1.00 117.83 452 ALA A N 1
ATOM 3722 C CA . ALA A 1 452 ? 133.572 168.373 95.252 1.00 112.99 452 ALA A CA 1
ATOM 3723 C C . ALA A 1 452 ? 132.694 167.391 96.015 1.00 110.18 452 ALA A C 1
ATOM 3724 O O . ALA A 1 452 ? 133.218 166.437 96.599 1.00 99.32 452 ALA A O 1
ATOM 3726 N N . CYS A 1 453 ? 131.376 167.608 96.032 1.00 117.25 453 CYS A N 1
ATOM 3727 C CA . CYS A 1 453 ? 130.481 166.675 96.711 1.00 109.65 453 CYS A CA 1
ATOM 3728 C C . CYS A 1 453 ? 130.491 165.309 96.035 1.00 101.52 453 CYS A C 1
ATOM 3729 O O . CYS A 1 453 ? 130.443 164.274 96.710 1.00 95.71 453 CYS A O 1
ATOM 3732 N N . PHE A 1 454 ? 130.556 165.286 94.703 1.00 105.97 454 PHE A N 1
ATOM 3733 C CA . PHE A 1 454 ? 130.543 164.033 93.957 1.00 111.04 454 PHE A CA 1
ATOM 3734 C C . PHE A 1 454 ? 131.831 163.235 94.112 1.00 110.67 454 PHE A C 1
ATOM 3735 O O . PHE A 1 454 ? 131.883 162.087 93.657 1.00 109.22 454 PHE A O 1
ATOM 3743 N N . LEU A 1 455 ? 132.864 163.811 94.725 1.00 105.66 455 LEU A N 1
ATOM 3744 C CA . LEU A 1 455 ? 134.128 163.105 94.893 1.00 100.90 455 LEU A CA 1
ATOM 3745 C C . LEU A 1 455 ? 133.946 161.868 95.763 1.00 93.18 455 LEU A C 1
ATOM 3746 O O . LEU A 1 455 ? 133.197 161.880 96.744 1.00 92.04 455 LEU A O 1
ATOM 3751 N N . MET A 1 456 ? 134.639 160.793 95.395 1.00 90.65 456 MET A N 1
ATOM 3752 C CA . MET A 1 456 ? 134.584 159.532 96.116 1.00 93.86 456 MET A CA 1
ATOM 3753 C C . MET A 1 456 ? 135.917 159.271 96.803 1.00 90.54 456 MET A C 1
ATOM 3754 O O . MET A 1 456 ? 136.952 159.826 96.420 1.00 96.14 456 MET A O 1
ATOM 3759 N N . ALA A 1 457 ? 135.883 158.419 97.826 1.00 84.00 457 ALA A N 1
ATOM 3760 C CA . ALA A 1 457 ? 137.063 158.088 98.608 1.00 78.31 457 ALA A CA 1
ATOM 3761 C C . ALA A 1 457 ? 137.109 156.590 98.868 1.00 82.51 457 ALA A C 1
ATOM 3762 O O . ALA A 1 457 ? 136.083 155.905 98.834 1.00 83.90 457 ALA A O 1
ATOM 3764 N N . HIS A 1 458 ? 138.313 156.088 99.130 1.00 84.84 458 HIS A N 1
ATOM 3765 C CA . HIS A 1 458 ? 138.535 154.680 99.409 1.00 82.07 458 HIS A CA 1
ATOM 3766 C C . HIS A 1 458 ? 138.862 154.485 100.888 1.00 85.83 458 HIS A C 1
ATOM 3767 O O . HIS A 1 458 ? 138.956 155.438 101.665 1.00 85.61 458 HIS A O 1
ATOM 3774 N N . ASN A 1 459 ? 139.036 153.225 101.279 1.00 87.79 459 ASN A N 1
ATOM 3775 C CA . ASN A 1 459 ? 139.357 152.877 102.655 1.00 93.51 459 ASN A CA 1
ATOM 3776 C C . ASN A 1 459 ? 140.480 151.851 102.667 1.00 93.65 459 ASN A C 1
ATOM 3777 O O . ASN A 1 459 ? 140.673 151.097 101.710 1.00 89.09 459 ASN A O 1
ATOM 3782 N N . GLY A 1 460 ? 141.221 151.829 103.772 1.00 97.25 460 GLY A N 1
ATOM 3783 C CA . GLY A 1 460 ? 142.322 150.895 103.921 1.00 102.39 460 GLY A CA 1
ATOM 3784 C C . GLY A 1 460 ? 142.709 150.748 105.375 1.00 114.04 460 GLY A C 1
ATOM 3785 O O . GLY A 1 460 ? 142.212 151.457 106.253 1.00 119.65 460 GLY A O 1
ATOM 3786 N N . TRP A 1 461 ? 143.616 149.804 105.618 1.00 117.04 461 TRP A N 1
ATOM 3787 C CA . TRP A 1 461 ? 144.104 149.523 106.959 1.00 120.59 461 TRP A CA 1
ATOM 3788 C C . TRP A 1 461 ? 145.614 149.346 106.920 1.00 124.48 461 TRP A C 1
ATOM 3789 O O . TRP A 1 461 ? 146.181 148.932 105.905 1.00 123.62 461 TRP A O 1
ATOM 3800 N N . VAL A 1 462 ? 146.260 149.666 108.039 1.00 128.36 462 VAL A N 1
ATOM 3801 C CA . VAL A 1 462 ? 147.706 149.558 108.185 1.00 132.39 462 VAL A CA 1
ATOM 3802 C C . VAL A 1 462 ? 147.999 148.638 109.361 1.00 134.31 462 VAL A C 1
ATOM 3803 O O . VAL A 1 462 ? 147.457 148.831 110.455 1.00 134.73 462 VAL A O 1
ATOM 3807 N N . MET A 1 463 ? 148.852 147.643 109.134 1.00 135.34 463 MET A N 1
ATOM 3808 C CA . MET A 1 463 ? 149.220 146.681 110.173 1.00 134.36 463 MET A CA 1
ATOM 3809 C C . MET A 1 463 ? 150.413 147.170 110.991 1.00 135.00 463 MET A C 1
ATOM 3810 O O . MET A 1 463 ? 151.419 146.478 111.139 1.00 136.74 463 MET A O 1
ATOM 3815 N N . GLY A 1 464 ? 150.300 148.380 111.532 1.00 136.17 464 GLY A N 1
ATOM 3816 C CA . GLY A 1 464 ? 151.358 148.947 112.345 1.00 137.41 464 GLY A CA 1
ATOM 3817 C C . GLY A 1 464 ? 150.838 149.710 113.545 1.00 136.84 464 GLY A C 1
ATOM 3818 O O . GLY A 1 464 ? 151.617 150.282 114.313 1.00 135.83 464 GLY A O 1
ATOM 3819 N N . ASP A 1 465 ? 149.518 149.724 113.717 1.00 137.24 465 ASP A N 1
ATOM 3820 C CA . ASP A 1 465 ? 148.898 150.429 114.829 1.00 137.00 465 ASP A CA 1
ATOM 3821 C C . ASP A 1 465 ? 147.536 149.810 115.102 1.00 134.37 465 ASP A C 1
ATOM 3822 O O . ASP A 1 465 ? 146.982 149.088 114.269 1.00 133.32 465 ASP A O 1
ATOM 3827 N N . ASP A 1 466 ? 147.007 150.102 116.284 1.00 129.87 466 ASP A N 1
ATOM 3828 C CA . ASP A 1 466 ? 145.702 149.576 116.664 1.00 126.03 466 ASP A CA 1
ATOM 3829 C C . ASP A 1 466 ? 144.610 150.265 115.853 1.00 124.02 466 ASP A C 1
ATOM 3830 O O . ASP A 1 466 ? 144.530 151.500 115.853 1.00 123.19 466 ASP A O 1
ATOM 3835 N N . PRO A 1 467 ? 143.756 149.516 115.156 1.00 121.15 467 PRO A N 1
ATOM 3836 C CA . PRO A 1 467 ? 142.691 150.131 114.356 1.00 115.88 467 PRO A CA 1
ATOM 3837 C C . PRO A 1 467 ? 141.461 150.546 115.149 1.00 117.23 467 PRO A C 1
ATOM 3838 O O . PRO A 1 467 ? 140.467 150.951 114.539 1.00 116.07 467 PRO A O 1
ATOM 3842 N N . LEU A 1 468 ? 141.496 150.457 116.481 1.00 119.24 468 LEU A N 1
ATOM 3843 C CA . LEU A 1 468 ? 140.341 150.838 117.286 1.00 118.17 468 LEU A CA 1
ATOM 3844 C C . LEU A 1 468 ? 140.074 152.337 117.251 1.00 117.70 468 LEU A C 1
ATOM 3845 O O . LEU A 1 468 ? 138.941 152.756 117.507 1.00 117.49 468 LEU A O 1
ATOM 3850 N N . ARG A 1 469 ? 141.084 153.148 116.946 1.00 118.67 469 ARG A N 1
ATOM 3851 C CA . ARG A 1 469 ? 140.894 154.590 116.884 1.00 118.61 469 ARG A CA 1
ATOM 3852 C C . ARG A 1 469 ? 140.012 154.964 115.699 1.00 116.40 469 ARG A C 1
ATOM 3853 O O . ARG A 1 469 ? 140.141 154.407 114.606 1.00 115.47 469 ARG A O 1
ATOM 3861 N N . ASN A 1 470 ? 139.108 155.914 115.925 1.00 113.04 470 ASN A N 1
ATOM 3862 C CA . ASN A 1 470 ? 138.211 156.361 114.870 1.00 112.66 470 ASN A CA 1
ATOM 3863 C C . ASN A 1 470 ? 138.982 157.121 113.797 1.00 112.70 470 ASN A C 1
ATOM 3864 O O . ASN A 1 470 ? 139.852 157.943 114.097 1.00 113.93 470 ASN A O 1
ATOM 3869 N N . PHE A 1 471 ? 138.656 156.840 112.538 1.00 110.67 471 PHE A N 1
ATOM 3870 C CA . PHE A 1 471 ? 139.299 157.488 111.403 1.00 107.70 471 PHE A CA 1
ATOM 3871 C C . PHE A 1 471 ? 138.558 158.730 110.928 1.00 110.20 471 PHE A C 1
ATOM 3872 O O . PHE A 1 471 ? 139.029 159.398 110.001 1.00 108.54 471 PHE A O 1
ATOM 3880 N N . ALA A 1 472 ? 137.419 159.056 111.534 1.00 113.48 472 ALA A N 1
ATOM 3881 C CA . ALA A 1 472 ? 136.637 160.224 111.151 1.00 114.53 472 ALA A CA 1
ATOM 3882 C C . ALA A 1 472 ? 136.954 161.454 111.991 1.00 117.26 472 ALA A C 1
ATOM 3883 O O . ALA A 1 472 ? 136.311 162.493 111.807 1.00 122.60 472 ALA A O 1
ATOM 3885 N N . GLU A 1 473 ? 137.917 161.363 112.903 1.00 115.39 473 GLU A N 1
ATOM 3886 C CA . GLU A 1 473 ? 138.264 162.506 113.733 1.00 121.24 473 GLU A CA 1
ATOM 3887 C C . GLU A 1 473 ? 138.899 163.603 112.881 1.00 127.40 473 GLU A C 1
ATOM 3888 O O . GLU A 1 473 ? 139.613 163.307 111.917 1.00 122.87 473 GLU A O 1
ATOM 3894 N N . PRO A 1 474 ? 138.655 164.872 113.203 1.00 136.43 474 PRO A N 1
ATOM 3895 C CA . PRO A 1 474 ? 139.270 165.958 112.433 1.00 138.50 474 PRO A CA 1
ATOM 3896 C C . PRO A 1 474 ? 140.782 165.971 112.590 1.00 140.31 474 PRO A C 1
ATOM 3897 O O . PRO A 1 474 ? 141.329 165.580 113.624 1.00 141.31 474 PRO A O 1
ATOM 3901 N N . GLY A 1 475 ? 141.455 166.433 111.542 1.00 138.79 475 GLY A N 1
ATOM 3902 C CA . GLY A 1 475 ? 142.907 166.480 111.542 1.00 136.66 475 GLY A CA 1
ATOM 3903 C C . GLY A 1 475 ? 143.570 165.120 111.577 1.00 138.95 475 GLY A C 1
ATOM 3904 O O . GLY A 1 475 ? 144.543 164.928 112.317 1.00 140.84 475 GLY A O 1
ATOM 3905 N N . SER A 1 476 ? 143.064 164.168 110.797 1.00 139.20 476 SER A N 1
ATOM 3906 C CA . SER A 1 476 ? 143.645 162.834 110.765 1.00 143.35 476 SER A CA 1
ATOM 3907 C C . SER A 1 476 ? 145.041 162.870 110.154 1.00 147.07 476 SER A C 1
ATOM 3908 O O . SER A 1 476 ? 145.283 163.550 109.153 1.00 148.42 476 SER A O 1
ATOM 3911 N N . GLU A 1 477 ? 145.964 162.128 110.766 1.00 146.42 477 GLU A N 1
ATOM 3912 C CA . GLU A 1 477 ? 147.345 162.073 110.311 1.00 146.99 477 GLU A CA 1
ATOM 3913 C C . GLU A 1 477 ? 147.763 160.696 109.815 1.00 144.85 477 GLU A C 1
ATOM 3914 O O . GLU A 1 477 ? 148.905 160.539 109.366 1.00 146.24 477 GLU A O 1
ATOM 3920 N N . VAL A 1 478 ? 146.882 159.696 109.885 1.00 141.55 478 VAL A N 1
ATOM 3921 C CA . VAL A 1 478 ? 147.239 158.359 109.421 1.00 137.83 478 VAL A CA 1
ATOM 3922 C C . VAL A 1 478 ? 147.426 158.349 107.907 1.00 133.69 478 VAL A C 1
ATOM 3923 O O . VAL A 1 478 ? 148.318 157.670 107.383 1.00 133.63 478 VAL A O 1
ATOM 3927 N N . TYR A 1 479 ? 146.601 159.108 107.182 1.00 132.79 479 TYR A N 1
ATOM 3928 C CA . TYR A 1 479 ? 146.728 159.163 105.729 1.00 126.10 479 TYR A CA 1
ATOM 3929 C C . TYR A 1 479 ? 148.026 159.835 105.300 1.00 132.38 479 TYR A C 1
ATOM 3930 O O . TYR A 1 479 ? 148.546 159.541 104.218 1.00 126.84 479 TYR A O 1
ATOM 3939 N N . LEU A 1 480 ? 148.562 160.737 106.127 1.00 140.67 480 LEU A N 1
ATOM 3940 C CA . LEU A 1 480 ? 149.808 161.414 105.789 1.00 146.27 480 LEU A CA 1
ATOM 3941 C C . LEU A 1 480 ? 151.015 160.490 105.876 1.00 149.64 480 LEU A C 1
ATOM 3942 O O . LEU A 1 480 ? 152.075 160.825 105.337 1.00 153.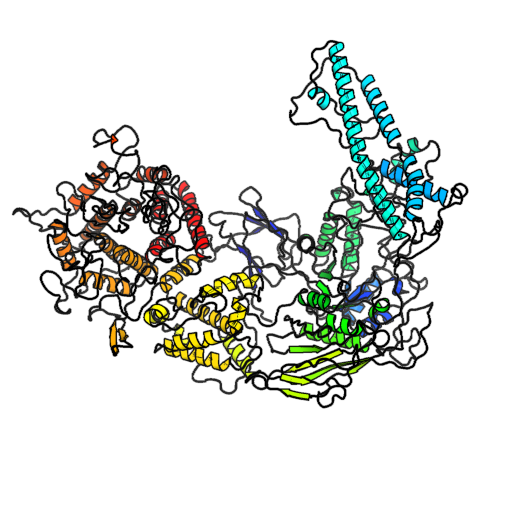97 480 LEU A O 1
ATOM 3947 N N . ARG A 1 481 ? 150.881 159.339 106.541 1.00 150.64 481 ARG A N 1
ATOM 3948 C CA . ARG A 1 481 ? 151.999 158.410 106.664 1.00 153.67 481 ARG A CA 1
ATOM 3949 C C . ARG A 1 481 ? 152.348 157.741 105.341 1.00 153.42 481 ARG A C 1
ATOM 3950 O O . ARG A 1 481 ? 153.431 157.154 105.229 1.00 155.60 481 ARG A O 1
ATOM 3958 N N . ARG A 1 482 ? 151.459 157.811 104.347 1.00 151.11 482 ARG A N 1
ATOM 3959 C CA . ARG A 1 482 ? 151.672 157.203 103.032 1.00 149.00 482 ARG A CA 1
ATOM 3960 C C . ARG A 1 482 ? 151.896 155.696 103.133 1.00 150.32 482 ARG A C 1
ATOM 3961 O O . ARG A 1 482 ? 152.643 155.112 102.344 1.00 155.62 482 ARG A O 1
ATOM 3969 N N . GLU A 1 483 ? 151.251 155.054 104.108 1.00 146.48 483 GLU A N 1
ATOM 3970 C CA . GLU A 1 483 ? 151.335 153.611 104.279 1.00 146.03 483 GLU A CA 1
ATOM 3971 C C . GLU A 1 483 ? 150.000 152.909 104.078 1.00 139.55 483 GLU A C 1
ATOM 3972 O O . GLU A 1 483 ? 149.923 151.691 104.279 1.00 137.01 483 GLU A O 1
ATOM 3978 N N . LEU A 1 484 ? 148.954 153.633 103.692 1.00 134.35 484 LEU A N 1
ATOM 3979 C CA . LEU A 1 484 ? 147.644 153.025 103.511 1.00 127.70 484 LEU A CA 1
ATOM 3980 C C . LEU A 1 484 ? 147.631 152.123 102.283 1.00 130.12 484 LEU A C 1
ATOM 3981 O O . LEU A 1 484 ? 148.201 152.456 101.240 1.00 133.82 484 LEU A O 1
ATOM 3986 N N . ILE A 1 485 ? 146.976 150.973 102.413 1.00 128.30 485 ILE A N 1
ATOM 3987 C CA . ILE A 1 485 ? 146.800 150.027 101.318 1.00 125.55 485 ILE A CA 1
ATOM 3988 C C . ILE A 1 485 ? 145.306 149.883 101.069 1.00 123.35 485 ILE A C 1
ATOM 3989 O O . ILE A 1 485 ? 144.552 149.522 101.981 1.00 123.73 485 ILE A O 1
ATOM 3994 N N . CYS A 1 486 ? 144.881 150.161 99.838 1.00 117.67 486 CYS A N 1
ATOM 3995 C CA . CYS A 1 486 ? 143.473 150.128 99.475 1.00 110.94 486 CYS A CA 1
ATOM 3996 C C . CYS A 1 486 ? 143.292 149.376 98.166 1.00 104.68 486 CYS A C 1
ATOM 3997 O O . CYS A 1 486 ? 144.197 149.322 97.329 1.00 106.16 486 CYS A O 1
ATOM 4000 N N . TRP A 1 487 ? 142.108 148.792 98.000 1.00 96.62 487 TRP A N 1
ATOM 4001 C CA . TRP A 1 487 ? 141.774 148.075 96.782 1.00 94.00 487 TRP A CA 1
ATOM 4002 C C . TRP A 1 487 ? 141.307 149.047 95.700 1.00 89.85 487 TRP A C 1
ATOM 4003 O O . TRP A 1 487 ? 141.064 150.232 95.948 1.00 94.17 487 TRP A O 1
ATOM 4014 N N . GLY A 1 488 ? 141.183 148.529 94.481 1.00 86.90 488 GLY A N 1
ATOM 4015 C CA . GLY A 1 488 ? 140.753 149.329 93.354 1.00 92.98 488 GLY A CA 1
ATOM 4016 C C . GLY A 1 488 ? 139.265 149.558 93.243 1.00 95.05 488 GLY A C 1
ATOM 4017 O O . GLY A 1 488 ? 138.829 150.300 92.358 1.00 99.48 488 GLY A O 1
ATOM 4018 N N . ASP A 1 489 ? 138.466 148.943 94.114 1.00 91.13 489 ASP A N 1
ATOM 4019 C CA . ASP A 1 489 ? 137.017 149.105 94.082 1.00 85.36 489 ASP A CA 1
ATOM 4020 C C . ASP A 1 489 ? 136.393 149.426 95.431 1.00 74.81 489 ASP A C 1
ATOM 4021 O O . ASP A 1 489 ? 135.244 149.885 95.457 1.00 70.76 489 ASP A O 1
ATOM 4026 N N . SER A 1 490 ? 137.092 149.204 96.542 1.00 76.66 490 SER A N 1
ATOM 4027 C CA . SER A 1 490 ? 136.527 149.491 97.853 1.00 77.81 490 SER A CA 1
ATOM 4028 C C . SER A 1 490 ? 136.374 150.994 98.055 1.00 77.20 490 SER A C 1
ATOM 4029 O O . SER A 1 490 ? 137.255 151.779 97.695 1.00 79.75 490 SER A O 1
ATOM 4032 N N . VAL A 1 491 ? 135.245 151.390 98.639 1.00 76.52 491 VAL A N 1
ATOM 4033 C CA . VAL A 1 491 ? 134.934 152.790 98.900 1.00 76.38 491 VAL A CA 1
ATOM 4034 C C . VAL A 1 491 ? 134.572 152.934 100.371 1.00 75.66 491 VAL A C 1
ATOM 4035 O O . VAL A 1 491 ? 133.750 152.170 100.890 1.00 74.67 491 VAL A O 1
ATOM 4039 N N . LYS A 1 492 ? 135.190 153.905 101.041 1.00 78.00 492 LYS A N 1
ATOM 4040 C CA . LYS A 1 492 ? 134.914 154.140 102.451 1.00 75.03 492 LYS A CA 1
ATOM 4041 C C . LYS A 1 492 ? 133.478 154.609 102.648 1.00 71.11 492 LYS A C 1
ATOM 4042 O O . LYS A 1 492 ? 132.937 155.371 101.841 1.00 76.51 492 LYS A O 1
ATOM 4048 N N . LEU A 1 493 ? 132.861 154.150 103.733 1.00 66.31 493 LEU A N 1
ATOM 4049 C CA . LEU A 1 493 ? 131.495 154.513 104.083 1.00 68.29 493 LEU A CA 1
ATOM 4050 C C . LEU A 1 493 ? 131.507 155.349 105.355 1.00 68.61 493 LEU A C 1
ATOM 4051 O O . LEU A 1 493 ? 132.115 154.954 106.356 1.00 73.54 493 LEU A O 1
ATOM 4056 N N . ARG A 1 494 ? 130.838 156.497 105.313 1.00 67.25 494 ARG A N 1
ATOM 4057 C CA . ARG A 1 494 ? 130.770 157.417 106.440 1.00 72.38 494 ARG A CA 1
ATOM 4058 C C . ARG A 1 494 ? 129.369 157.391 107.033 1.00 71.53 494 ARG A C 1
ATOM 4059 O O . ARG A 1 494 ? 128.378 157.500 106.302 1.00 68.45 494 ARG A O 1
ATOM 4067 N N . TYR A 1 495 ? 129.291 157.245 108.357 1.00 73.61 495 TYR A N 1
ATOM 4068 C CA . TYR A 1 495 ? 128.016 157.207 109.059 1.00 73.08 495 TYR A CA 1
ATOM 4069 C C . TYR A 1 495 ? 127.774 158.412 109.955 1.00 79.62 495 TYR A C 1
ATOM 4070 O O . TYR A 1 495 ? 126.628 158.638 110.356 1.00 91.01 495 TYR A O 1
ATOM 4079 N N . GLY A 1 496 ? 128.809 159.182 110.275 1.00 79.65 496 GLY A N 1
ATOM 4080 C CA . GLY A 1 496 ? 128.666 160.352 111.113 1.00 95.35 496 GLY A CA 1
ATOM 4081 C C . GLY A 1 496 ? 128.728 160.028 112.595 1.00 98.51 496 GLY A C 1
ATOM 4082 O O . GLY A 1 496 ? 128.724 158.871 113.023 1.00 91.34 496 GLY A O 1
ATOM 4083 N N . ASN A 1 497 ? 128.792 161.094 113.396 1.00 100.94 497 ASN A N 1
ATOM 4084 C CA . ASN A 1 497 ? 128.849 160.930 114.845 1.00 98.92 497 ASN A CA 1
ATOM 4085 C C . ASN A 1 497 ? 127.551 160.347 115.391 1.00 92.67 497 ASN A C 1
ATOM 4086 O O . ASN A 1 497 ? 127.575 159.505 116.296 1.00 80.34 497 ASN A O 1
ATOM 4091 N N . LYS A 1 498 ? 126.414 160.780 114.857 1.00 97.92 498 LYS A N 1
ATOM 4092 C CA . LYS A 1 498 ? 125.113 160.323 115.315 1.00 100.51 498 LYS A CA 1
ATOM 4093 C C . LYS A 1 498 ? 124.272 159.867 114.133 1.00 96.12 498 LYS A C 1
ATOM 4094 O O . LYS A 1 498 ? 124.433 160.374 113.018 1.00 93.43 498 LYS A O 1
ATOM 4100 N N . PRO A 1 499 ? 123.369 158.905 114.347 1.00 91.79 499 PRO A N 1
ATOM 4101 C CA . PRO A 1 499 ? 122.501 158.456 113.246 1.00 88.05 499 PRO A CA 1
ATOM 4102 C C . PRO A 1 499 ? 121.540 159.522 112.750 1.00 88.93 499 PRO A C 1
ATOM 4103 O O . PRO A 1 499 ? 121.016 159.386 111.637 1.00 91.36 499 PRO A O 1
ATOM 4107 N N . GLU A 1 500 ? 121.288 160.573 113.533 1.00 92.17 500 GLU A N 1
ATOM 4108 C CA . GLU A 1 500 ? 120.335 161.605 113.143 1.00 99.55 500 GLU A CA 1
ATOM 4109 C C . GLU A 1 500 ? 120.808 162.443 111.962 1.00 102.41 500 GLU A C 1
ATOM 4110 O O . GLU A 1 500 ? 120.001 163.187 111.395 1.00 101.31 500 GLU A O 1
ATOM 4116 N N . ASP A 1 501 ? 122.087 162.352 111.585 1.00 103.79 501 ASP A N 1
ATOM 4117 C CA . ASP A 1 501 ? 122.579 163.126 110.450 1.00 103.76 501 ASP A CA 1
ATOM 4118 C C . ASP A 1 501 ? 121.904 162.699 109.152 1.00 101.72 501 ASP A C 1
ATOM 4119 O O . ASP A 1 501 ? 121.497 163.545 108.347 1.00 98.13 501 ASP A O 1
ATOM 4124 N N . CYS A 1 502 ? 121.775 161.392 108.931 1.00 102.76 502 CYS A N 1
ATOM 4125 C CA . CYS A 1 502 ? 121.124 160.840 107.743 1.00 100.20 502 CYS A CA 1
ATOM 4126 C C . CYS A 1 502 ? 120.122 159.784 108.191 1.00 96.18 502 CYS A C 1
ATOM 4127 O O . CYS A 1 502 ? 120.377 158.578 108.068 1.00 91.90 502 CYS A O 1
ATOM 4130 N N . PRO A 1 503 ? 118.973 160.204 108.732 1.00 98.65 503 PRO A N 1
ATOM 4131 C CA . PRO A 1 503 ? 117.994 159.214 109.217 1.00 98.08 503 PRO A CA 1
ATOM 4132 C C . PRO A 1 503 ? 117.503 158.262 108.140 1.00 95.93 503 PRO A C 1
ATOM 4133 O O . PRO A 1 503 ? 117.297 157.074 108.420 1.00 87.93 503 PRO A O 1
ATOM 4137 N N . TYR A 1 504 ? 117.315 158.747 106.910 1.00 101.11 504 TYR A N 1
ATOM 4138 C CA . TYR A 1 504 ? 116.817 157.880 105.847 1.00 100.48 504 TYR A CA 1
ATOM 4139 C C . TYR A 1 504 ? 117.848 156.824 105.462 1.00 101.96 504 TYR A C 1
ATOM 4140 O O . TYR A 1 504 ? 117.497 155.658 105.243 1.00 104.49 504 TYR A O 1
ATOM 4149 N N . LEU A 1 505 ? 119.124 157.209 105.382 1.00 102.11 505 LEU A N 1
ATOM 4150 C CA . LEU A 1 505 ? 120.169 156.241 105.063 1.00 101.89 505 LEU A CA 1
ATOM 4151 C C . LEU A 1 505 ? 120.299 155.192 106.160 1.00 88.21 505 LEU A C 1
ATOM 4152 O O . LEU A 1 505 ? 120.447 153.997 105.874 1.00 79.73 505 LEU A O 1
ATOM 4157 N N . TRP A 1 506 ? 120.248 155.623 107.423 1.00 87.24 506 TRP A N 1
ATOM 4158 C CA . TRP A 1 506 ? 120.319 154.676 108.530 1.00 86.84 506 TRP A CA 1
ATOM 4159 C C . TRP A 1 506 ? 119.127 153.729 108.520 1.00 86.47 506 TRP A C 1
ATOM 4160 O O . TRP A 1 506 ? 119.280 152.528 108.766 1.00 82.91 506 TRP A O 1
ATOM 4171 N N . ALA A 1 507 ? 117.931 154.250 108.235 1.00 90.40 507 ALA A N 1
ATOM 4172 C CA . ALA A 1 507 ? 116.749 153.396 108.166 1.00 88.91 507 ALA A CA 1
ATOM 4173 C C . ALA A 1 507 ? 116.862 152.385 107.031 1.00 82.43 507 ALA A C 1
ATOM 4174 O O . ALA A 1 507 ? 116.515 151.210 107.200 1.00 80.15 507 ALA A O 1
ATOM 4176 N N . HIS A 1 508 ? 117.345 152.823 105.865 1.00 81.24 508 HIS A N 1
ATOM 4177 C CA . HIS A 1 508 ? 117.511 151.905 104.742 1.00 79.65 508 HIS A CA 1
ATOM 4178 C C . HIS A 1 508 ? 118.535 150.822 105.059 1.00 78.46 508 HIS A C 1
ATOM 4179 O O . HIS A 1 508 ? 118.323 149.644 104.745 1.00 76.14 508 HIS A O 1
ATOM 4186 N N . MET A 1 509 ? 119.653 151.201 105.683 1.00 79.09 509 MET A N 1
ATOM 4187 C CA . MET A 1 509 ? 120.668 150.213 106.036 1.00 70.35 509 MET A CA 1
ATOM 4188 C C . MET A 1 509 ? 120.147 149.240 107.089 1.00 66.81 509 MET A C 1
ATOM 4189 O O . MET A 1 509 ? 120.442 148.040 107.033 1.00 61.34 509 MET A O 1
ATOM 4194 N N . LYS A 1 510 ? 119.372 149.738 108.056 1.00 73.83 510 LYS A N 1
ATOM 4195 C CA . LYS A 1 510 ? 118.772 148.859 109.054 1.00 73.58 510 LYS A CA 1
ATOM 4196 C C . LYS A 1 510 ? 117.794 147.884 108.410 1.00 69.11 510 LYS A C 1
ATOM 4197 O O . LYS A 1 510 ? 117.749 146.704 108.778 1.00 64.36 510 LYS A O 1
ATOM 4203 N N . LYS A 1 511 ? 116.998 148.361 107.449 1.00 73.92 511 LYS A N 1
ATOM 4204 C CA . LYS A 1 511 ? 116.073 147.472 106.753 1.00 73.73 511 LYS A CA 1
ATOM 4205 C C . LYS A 1 511 ? 116.828 146.422 105.945 1.00 70.61 511 LYS A C 1
ATOM 4206 O O . LYS A 1 511 ? 116.419 145.257 105.893 1.00 72.89 511 LYS A O 1
ATOM 4212 N N . TYR A 1 512 ? 117.946 146.810 105.322 1.00 69.15 512 TYR A N 1
ATOM 4213 C CA . TYR A 1 512 ? 118.755 145.837 104.595 1.00 67.86 512 TYR A CA 1
ATOM 4214 C C . TYR A 1 512 ? 119.333 144.788 105.538 1.00 63.51 512 TYR A C 1
ATOM 4215 O O . TYR A 1 512 ? 119.323 143.589 105.231 1.00 58.23 512 TYR A O 1
ATOM 4224 N N . THR A 1 513 ? 119.836 145.222 106.697 1.00 65.21 513 THR A N 1
ATOM 4225 C CA . THR A 1 513 ? 120.402 144.280 107.657 1.00 55.16 513 THR A CA 1
ATOM 4226 C C . THR A 1 513 ? 119.337 143.334 108.196 1.00 58.92 513 THR A C 1
ATOM 4227 O O . THR A 1 513 ? 119.590 142.136 108.364 1.00 63.57 513 THR A O 1
ATOM 4231 N N . GLU A 1 514 ? 118.135 143.848 108.473 1.00 65.16 514 GLU A N 1
ATOM 4232 C CA . GLU A 1 514 ? 117.076 142.980 108.977 1.00 65.10 514 GLU A CA 1
ATOM 4233 C C . GLU A 1 514 ? 116.575 142.026 107.898 1.00 60.77 514 GLU A C 1
ATOM 4234 O O . GLU A 1 514 ? 116.215 140.884 108.207 1.00 60.82 514 GLU A O 1
ATOM 4240 N N . ILE A 1 515 ? 116.564 142.458 106.634 1.00 57.33 515 ILE A N 1
ATOM 4241 C CA . ILE A 1 515 ? 116.213 141.553 105.542 1.00 60.24 515 ILE A CA 1
ATOM 4242 C C . ILE A 1 515 ? 117.244 140.437 105.431 1.00 60.65 515 ILE A C 1
ATOM 4243 O O . ILE A 1 515 ? 116.896 139.261 105.260 1.00 57.97 515 ILE A O 1
ATOM 4248 N N . THR A 1 516 ? 118.529 140.785 105.538 1.00 62.39 516 THR A N 1
ATOM 4249 C CA . THR A 1 516 ? 119.574 139.767 105.523 1.00 57.11 516 THR A CA 1
ATOM 4250 C C . THR A 1 516 ? 119.421 138.805 106.697 1.00 50.83 516 THR A C 1
ATOM 4251 O O . THR A 1 516 ? 119.560 137.586 106.535 1.00 49.05 516 THR A O 1
ATOM 4255 N N . ALA A 1 517 ? 119.118 139.335 107.884 1.00 53.36 517 ALA A N 1
ATOM 4256 C CA . ALA A 1 517 ? 118.972 138.492 109.067 1.00 47.80 517 ALA A CA 1
ATOM 4257 C C . ALA A 1 517 ? 117.790 137.537 108.933 1.00 50.39 517 ALA A C 1
ATOM 4258 O O . ALA A 1 517 ? 117.894 136.359 109.293 1.00 56.36 517 ALA A O 1
ATOM 4260 N N . THR A 1 518 ? 116.656 138.025 108.425 1.00 47.63 518 THR A N 1
ATOM 4261 C CA . THR A 1 518 ? 115.492 137.161 108.270 1.00 50.83 518 THR A CA 1
ATOM 4262 C C . THR A 1 518 ? 115.614 136.226 107.073 1.00 52.81 518 THR A C 1
ATOM 4263 O O . THR A 1 518 ? 114.870 135.243 106.995 1.00 51.05 518 THR A O 1
ATOM 4267 N N . TYR A 1 519 ? 116.530 136.506 106.145 1.00 54.22 519 TYR A N 1
ATOM 4268 C CA . TYR A 1 519 ? 116.774 135.600 105.030 1.00 52.85 519 TYR A CA 1
ATOM 4269 C C . TYR A 1 519 ? 117.863 134.580 105.331 1.00 47.35 519 TYR A C 1
ATOM 4270 O O . TYR A 1 519 ? 117.775 133.437 104.868 1.00 45.81 519 TYR A O 1
ATOM 4279 N N . PHE A 1 520 ? 118.885 134.964 106.095 1.00 47.09 520 PHE A N 1
ATOM 4280 C CA . PHE A 1 520 ? 119.966 134.064 106.480 1.00 36.18 520 PHE A CA 1
ATOM 4281 C C . PHE A 1 520 ? 120.098 134.090 107.995 1.00 37.26 520 PHE A C 1
ATOM 4282 O O . PHE A 1 520 ? 120.323 135.155 108.581 1.00 44.60 520 PHE A O 1
ATOM 4290 N N . GLN A 1 521 ? 119.961 132.921 108.625 1.00 35.12 521 GLN A N 1
ATOM 4291 C CA . GLN A 1 521 ? 120.008 132.854 110.083 1.00 37.24 521 GLN A CA 1
ATOM 4292 C C . GLN A 1 521 ? 121.379 133.252 110.617 1.00 39.24 521 GLN A C 1
ATOM 4293 O O . GLN A 1 521 ? 121.479 133.999 111.597 1.00 40.38 521 GLN A O 1
ATOM 4299 N N . GLY A 1 522 ? 122.448 132.765 109.987 1.00 40.37 522 GLY A N 1
ATOM 4300 C CA . GLY A 1 522 ? 123.785 133.076 110.441 1.00 27.80 522 GLY A CA 1
ATOM 4301 C C . GLY A 1 522 ? 124.260 134.444 109.991 1.00 23.83 522 GLY A C 1
ATOM 4302 O O . GLY A 1 522 ? 123.648 135.109 109.156 1.00 26.16 522 GLY A O 1
ATOM 4303 N N . VAL A 1 523 ? 125.385 134.866 110.569 1.00 14.65 523 VAL A N 1
ATOM 4304 C CA . VAL A 1 523 ? 126.007 136.139 110.221 1.00 13.73 523 VAL A CA 1
ATOM 4305 C C . VAL A 1 523 ? 127.476 136.060 110.606 1.00 14.29 523 VAL A C 1
ATOM 4306 O O . VAL A 1 523 ? 127.871 135.257 111.453 1.00 14.99 523 VAL A O 1
ATOM 4310 N N . ARG A 1 524 ? 128.296 136.893 109.968 1.00 12.82 524 ARG A N 1
ATOM 4311 C CA . ARG A 1 524 ? 129.725 136.936 110.238 1.00 15.16 524 ARG A CA 1
ATOM 4312 C C . ARG A 1 524 ? 130.208 138.376 110.153 1.00 24.16 524 ARG A C 1
ATOM 4313 O O . ARG A 1 524 ? 129.597 139.221 109.495 1.00 37.89 524 ARG A O 1
ATOM 4321 N N . LEU A 1 525 ? 131.321 138.647 110.831 1.00 25.84 525 LEU A N 1
ATOM 4322 C CA . LEU A 1 525 ? 131.921 139.973 110.867 1.00 30.46 525 LEU A CA 1
ATOM 4323 C C . LEU A 1 525 ? 133.307 139.919 110.242 1.00 38.02 525 LEU A C 1
ATOM 4324 O O . LEU A 1 525 ? 134.125 139.069 110.609 1.00 38.92 525 LEU A O 1
ATOM 4329 N N . ASP A 1 526 ? 133.564 140.823 109.300 1.00 46.38 526 ASP A N 1
ATOM 4330 C CA . ASP A 1 526 ? 134.852 140.926 108.629 1.00 56.45 526 ASP A CA 1
ATOM 4331 C C . ASP A 1 526 ? 135.441 142.303 108.893 1.00 65.65 526 ASP A C 1
ATOM 4332 O O . ASP A 1 526 ? 134.764 143.319 108.695 1.00 70.96 526 ASP A O 1
ATOM 4337 N N . ASN A 1 527 ? 136.700 142.331 109.335 1.00 65.96 527 ASN A N 1
ATOM 4338 C CA . ASN A 1 527 ? 137.400 143.576 109.658 1.00 70.88 527 ASN A CA 1
ATOM 4339 C C . ASN A 1 527 ? 136.614 144.404 110.672 1.00 80.51 527 ASN A C 1
ATOM 4340 O O . ASN A 1 527 ? 136.459 145.619 110.532 1.00 85.64 527 ASN A O 1
ATOM 4345 N N . CYS A 1 528 ? 136.109 143.731 111.709 1.00 81.90 528 CYS A N 1
ATOM 4346 C CA . CYS A 1 528 ? 135.321 144.408 112.733 1.00 86.13 528 CYS A CA 1
ATOM 4347 C C . CYS A 1 528 ? 136.151 145.376 113.566 1.00 90.30 528 CYS A C 1
ATOM 4348 O O . CYS A 1 528 ? 135.580 146.255 114.220 1.00 90.11 528 CYS A O 1
ATOM 4351 N N . HIS A 1 529 ? 137.476 145.238 113.560 1.00 89.04 529 HIS A N 1
ATOM 4352 C CA . HIS A 1 529 ? 138.338 146.111 114.346 1.00 91.15 529 HIS A CA 1
ATOM 4353 C C . HIS A 1 529 ? 138.516 147.491 113.727 1.00 93.91 529 HIS A C 1
ATOM 4354 O O . HIS A 1 529 ? 139.052 148.384 114.393 1.00 104.83 529 HIS A O 1
ATOM 4361 N N . SER A 1 530 ? 138.087 147.690 112.482 1.00 86.42 530 SER A N 1
ATOM 4362 C CA . SER A 1 530 ? 138.233 148.976 111.810 1.00 89.74 530 SER A CA 1
ATOM 4363 C C . SER A 1 530 ? 136.934 149.763 111.723 1.00 86.74 530 SER A C 1
ATOM 4364 O O . SER A 1 530 ? 136.970 150.997 111.764 1.00 85.12 530 SER A O 1
ATOM 4367 N N . THR A 1 531 ? 135.796 149.086 111.601 1.00 86.78 531 THR A N 1
ATOM 4368 C CA . THR A 1 531 ? 134.522 149.778 111.512 1.00 84.03 531 THR A CA 1
ATOM 4369 C C . THR A 1 531 ? 134.178 150.440 112.847 1.00 81.87 531 THR A C 1
ATOM 4370 O O . THR A 1 531 ? 134.543 149.934 113.912 1.00 83.65 531 THR A O 1
ATOM 4374 N N . PRO A 1 532 ? 133.493 151.583 112.814 1.00 77.81 532 PRO A N 1
ATOM 4375 C CA . PRO A 1 532 ? 133.073 152.225 114.066 1.00 72.99 532 PRO A CA 1
ATOM 4376 C C . PRO A 1 532 ? 132.151 151.324 114.874 1.00 68.08 532 PRO A C 1
ATOM 4377 O O . PRO A 1 532 ? 131.367 150.545 114.329 1.00 69.53 532 PRO A O 1
ATOM 4381 N N . LEU A 1 533 ? 132.262 151.439 116.199 1.00 66.66 533 LEU A N 1
ATOM 4382 C CA . LEU A 1 533 ? 131.557 150.531 117.097 1.00 68.26 533 LEU A CA 1
ATOM 4383 C C . LEU A 1 533 ? 130.066 150.831 117.191 1.00 70.14 533 LEU A C 1
ATOM 4384 O O . LEU A 1 533 ? 129.267 149.904 117.361 1.00 70.22 533 LEU A O 1
ATOM 4389 N N . HIS A 1 534 ? 129.673 152.105 117.096 1.00 68.52 534 HIS A N 1
ATOM 4390 C CA . HIS A 1 534 ? 128.275 152.466 117.319 1.00 63.99 534 HIS A CA 1
ATOM 4391 C C . HIS A 1 534 ? 127.360 151.865 116.258 1.00 60.63 534 HIS A C 1
ATOM 4392 O O . HIS A 1 534 ? 126.298 151.317 116.582 1.00 57.97 534 HIS A O 1
ATOM 4399 N N . VAL A 1 535 ? 127.751 151.957 114.985 1.00 62.78 535 VAL A N 1
ATOM 4400 C CA . VAL A 1 535 ? 126.907 151.436 113.914 1.00 64.10 535 VAL A CA 1
ATOM 4401 C C . VAL A 1 535 ? 126.776 149.921 114.020 1.00 59.13 535 VAL A C 1
ATOM 4402 O O . VAL A 1 535 ? 125.678 149.369 113.881 1.00 59.46 535 VAL A O 1
ATOM 4406 N N . ALA A 1 536 ? 127.888 149.225 114.274 1.00 61.49 536 ALA A N 1
ATOM 4407 C CA . ALA A 1 536 ? 127.835 147.774 114.418 1.00 62.45 536 ALA A CA 1
ATOM 4408 C C . ALA A 1 536 ? 126.976 147.371 115.608 1.00 63.52 536 ALA A C 1
ATOM 4409 O O . ALA A 1 536 ? 126.200 146.411 115.528 1.00 64.45 536 ALA A O 1
ATOM 4411 N N . GLU A 1 537 ? 127.099 148.096 116.723 1.00 62.08 537 GLU A N 1
ATOM 4412 C CA . GLU A 1 537 ? 126.267 147.811 117.886 1.00 57.03 537 GLU A CA 1
ATOM 4413 C C . GLU A 1 537 ? 124.792 147.997 117.555 1.00 58.70 537 GLU A C 1
ATOM 4414 O O . GLU A 1 537 ? 123.954 147.175 117.940 1.00 60.39 537 GLU A O 1
ATOM 4420 N N . TYR A 1 538 ? 124.460 149.066 116.827 1.00 57.94 538 TYR A N 1
ATOM 4421 C CA . TYR A 1 538 ? 123.069 149.307 116.454 1.00 58.44 538 TYR A CA 1
ATOM 4422 C C . TYR A 1 538 ? 122.537 148.191 115.559 1.00 59.80 538 TYR A C 1
ATOM 4423 O O . TYR A 1 538 ? 121.408 147.718 115.741 1.00 59.88 538 TYR A O 1
ATOM 4432 N N . MET A 1 539 ? 123.338 147.758 114.581 1.00 55.86 539 MET A N 1
ATOM 4433 C CA . MET A 1 539 ? 122.882 146.700 113.681 1.00 50.21 539 MET A CA 1
ATOM 4434 C C . MET A 1 539 ? 122.708 145.376 114.415 1.00 52.99 539 MET A C 1
ATOM 4435 O O . MET A 1 539 ? 121.737 144.651 114.170 1.00 54.03 539 MET A O 1
ATOM 4440 N N . LEU A 1 540 ? 123.635 145.038 115.316 1.00 51.62 540 LEU A N 1
ATOM 4441 C CA . LEU A 1 540 ? 123.477 143.815 116.099 1.00 48.91 540 LEU A CA 1
ATOM 4442 C C . LEU A 1 540 ? 122.264 143.897 117.020 1.00 57.34 540 LEU A C 1
ATOM 4443 O O . LEU A 1 540 ? 121.554 142.903 117.210 1.00 61.75 540 LEU A O 1
ATOM 4448 N N . ASP A 1 541 ? 122.008 145.073 117.599 1.00 60.45 541 ASP A N 1
ATOM 4449 C CA . ASP A 1 541 ? 120.828 145.244 118.442 1.00 62.22 541 ASP A CA 1
ATOM 4450 C C . ASP A 1 541 ? 119.560 145.036 117.621 1.00 57.66 541 ASP A C 1
ATOM 4451 O O . ASP A 1 541 ? 118.637 144.337 118.056 1.00 63.43 541 ASP A O 1
ATOM 4456 N N . ALA A 1 542 ? 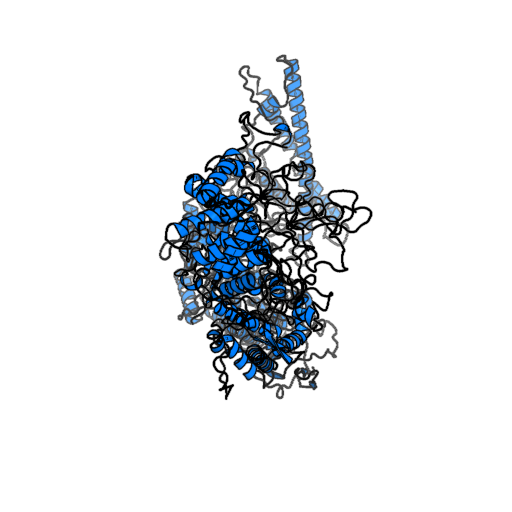119.508 145.617 116.420 1.00 50.65 542 ALA A N 1
ATOM 4457 C CA . ALA A 1 542 ? 118.340 145.443 115.562 1.00 56.21 542 ALA A CA 1
ATOM 4458 C C . ALA A 1 542 ? 118.159 143.984 115.157 1.00 54.38 542 ALA A C 1
ATOM 4459 O O . ALA A 1 542 ? 117.033 143.473 115.135 1.00 54.32 542 ALA A O 1
ATOM 4461 N N . ALA A 1 543 ? 119.258 143.300 114.828 1.00 52.94 543 ALA A N 1
ATOM 4462 C CA . ALA A 1 543 ? 119.171 141.892 114.453 1.00 49.25 543 ALA A CA 1
ATOM 4463 C C . ALA A 1 543 ? 118.677 141.039 115.615 1.00 49.65 543 ALA A C 1
ATOM 4464 O O . ALA A 1 543 ? 117.863 140.128 115.424 1.00 54.73 543 ALA A O 1
ATOM 4466 N N . ARG A 1 544 ? 119.165 141.315 116.827 1.00 48.43 544 ARG A N 1
ATOM 4467 C CA . ARG A 1 544 ? 118.700 140.579 117.998 1.00 51.20 544 ARG A CA 1
ATOM 4468 C C . ARG A 1 544 ? 117.227 140.854 118.270 1.00 56.85 544 ARG A C 1
ATOM 4469 O O . ARG A 1 544 ? 116.480 139.950 118.664 1.00 59.69 544 ARG A O 1
ATOM 4477 N N . ASN A 1 545 ? 116.793 142.102 118.082 1.00 54.95 545 ASN A N 1
ATOM 4478 C CA . ASN A 1 545 ? 115.385 142.434 118.273 1.00 56.36 545 ASN A CA 1
ATOM 4479 C C . ASN A 1 545 ? 114.506 141.694 117.273 1.00 55.44 545 ASN A C 1
ATOM 4480 O O . ASN A 1 545 ? 113.461 141.141 117.635 1.00 59.50 545 ASN A O 1
ATOM 4485 N N . LEU A 1 546 ? 114.915 141.672 116.002 1.00 55.02 546 LEU A N 1
ATOM 4486 C CA . LEU A 1 546 ? 114.139 140.959 114.992 1.00 63.58 546 LEU A CA 1
ATOM 4487 C C . LEU A 1 546 ? 114.253 139.450 115.171 1.00 63.18 546 LEU A C 1
ATOM 4488 O O . LEU A 1 546 ? 113.246 138.734 115.151 1.00 62.28 546 LEU A O 1
ATOM 4493 N N . GLN A 1 547 ? 115.473 138.949 115.349 1.00 63.57 547 GLN A N 1
ATOM 4494 C CA . GLN A 1 547 ? 115.711 137.518 115.496 1.00 58.00 547 GLN A CA 1
ATOM 4495 C C . GLN A 1 547 ? 116.157 137.212 116.918 1.00 57.35 547 GLN A C 1
ATOM 4496 O O . GLN A 1 547 ? 117.261 137.620 117.314 1.00 56.96 547 GLN A O 1
ATOM 4502 N N . PRO A 1 548 ? 115.348 136.513 117.718 1.00 57.77 548 PRO A N 1
ATOM 4503 C CA . PRO A 1 548 ? 115.772 136.199 119.094 1.00 59.02 548 PRO A CA 1
ATOM 4504 C C . PRO A 1 548 ? 117.052 135.385 119.165 1.00 56.15 548 PRO A C 1
ATOM 4505 O O . PRO A 1 548 ? 117.833 135.559 120.108 1.00 55.12 548 PRO A O 1
ATOM 4509 N N . ASN A 1 549 ? 117.292 134.503 118.199 1.00 56.76 549 ASN A N 1
ATOM 4510 C CA . ASN A 1 549 ? 118.486 133.667 118.167 1.00 57.17 549 ASN A CA 1
ATOM 4511 C C . ASN A 1 549 ? 119.329 134.055 116.960 1.00 56.72 549 ASN A C 1
ATOM 4512 O O . ASN A 1 549 ? 118.835 134.054 115.827 1.00 65.30 549 ASN A O 1
ATOM 4517 N N . LEU A 1 550 ? 120.596 134.383 117.204 1.00 41.58 550 LEU A N 1
ATOM 4518 C CA . LEU A 1 550 ? 121.514 134.760 116.140 1.00 30.58 550 LEU A CA 1
ATOM 4519 C C . LEU A 1 550 ? 122.917 134.305 116.513 1.00 25.82 550 LEU A C 1
ATOM 4520 O O . LEU A 1 550 ? 123.301 134.358 117.684 1.00 26.80 550 LEU A O 1
ATOM 4525 N N . TYR A 1 551 ? 123.674 133.865 115.513 1.00 30.61 551 TYR A N 1
ATOM 4526 C CA . TYR A 1 551 ? 125.038 133.390 115.701 1.00 27.59 551 TYR A CA 1
ATOM 4527 C C . TYR A 1 551 ? 126.008 134.380 115.073 1.00 25.38 551 TYR A C 1
ATOM 4528 O O . TYR A 1 551 ? 125.888 134.706 113.888 1.00 31.34 551 TYR A O 1
ATOM 4537 N N . VAL A 1 552 ? 126.966 134.852 115.867 1.00 20.40 552 VAL A N 1
ATOM 4538 C CA . VAL A 1 552 ? 127.950 135.835 115.430 1.00 20.76 552 VAL A CA 1
ATOM 4539 C C . VAL A 1 552 ? 129.335 135.219 115.554 1.00 23.68 552 VAL A C 1
ATOM 4540 O O . VAL A 1 552 ? 129.714 134.741 116.630 1.00 33.96 552 VAL A O 1
ATOM 4544 N N . VAL A 1 553 ? 130.086 135.231 114.456 1.00 20.97 553 VAL A N 1
ATOM 4545 C CA . VAL A 1 553 ? 131.445 134.703 114.410 1.00 19.89 553 VAL A CA 1
ATOM 4546 C C . VAL A 1 553 ? 132.365 135.802 113.898 1.00 25.84 553 VAL A C 1
ATOM 4547 O O . VAL A 1 553 ? 132.091 136.414 112.860 1.00 34.85 553 VAL A O 1
ATOM 4551 N N . ALA A 1 554 ? 133.452 136.050 114.626 1.00 21.46 554 ALA A N 1
ATOM 4552 C CA . ALA A 1 554 ? 134.415 137.069 114.237 1.00 25.20 554 ALA A CA 1
ATOM 4553 C C . ALA A 1 554 ? 135.801 136.652 114.705 1.00 37.62 554 ALA A C 1
ATOM 4554 O O . ALA A 1 554 ? 135.951 135.842 115.624 1.00 45.70 554 ALA A O 1
ATOM 4556 N N . GLU A 1 555 ? 136.817 137.218 114.058 1.00 43.83 555 GLU A N 1
ATOM 4557 C CA . GLU A 1 555 ? 138.209 136.934 114.376 1.00 55.62 555 GLU A CA 1
ATOM 4558 C C . GLU A 1 555 ? 138.999 138.233 114.421 1.00 60.41 555 GLU A C 1
ATOM 4559 O O . GLU A 1 555 ? 138.676 139.193 113.714 1.00 65.05 555 GLU A O 1
ATOM 4565 N N . LEU A 1 556 ? 140.032 138.259 115.261 1.00 59.35 556 LEU A N 1
ATOM 4566 C CA . LEU A 1 556 ? 140.906 139.415 115.398 1.00 66.57 556 LEU A CA 1
ATOM 4567 C C . LEU A 1 556 ? 142.355 138.955 115.465 1.00 71.63 556 LEU A C 1
ATOM 4568 O O . LEU A 1 556 ? 142.646 137.813 115.831 1.00 73.33 556 LEU A O 1
ATOM 4573 N N . PHE A 1 557 ? 143.263 139.862 115.105 1.00 75.52 557 PHE A N 1
ATOM 4574 C CA . PHE A 1 557 ? 144.697 139.595 115.121 1.00 80.78 557 PHE A CA 1
ATOM 4575 C C . PHE A 1 557 ? 145.434 140.567 116.038 1.00 80.93 557 PHE A C 1
ATOM 4576 O O . PHE A 1 557 ? 146.577 140.940 115.769 1.00 80.23 557 PHE A O 1
ATOM 4584 N N . THR A 1 558 ? 144.786 140.984 117.127 1.00 81.76 558 THR A N 1
ATOM 4585 C CA . THR A 1 558 ? 145.398 141.921 118.062 1.00 84.86 558 THR A CA 1
ATOM 4586 C C . THR A 1 558 ? 146.524 141.298 118.876 1.00 89.69 558 THR A C 1
ATOM 4587 O O . THR A 1 558 ? 147.299 142.038 119.493 1.00 88.00 558 THR A O 1
ATOM 4591 N N . GLY A 1 559 ? 146.635 139.973 118.896 1.00 93.87 559 GLY A N 1
ATOM 4592 C CA . GLY A 1 559 ? 147.680 139.312 119.653 1.00 97.79 559 GLY A CA 1
ATOM 4593 C C . GLY A 1 559 ? 147.291 139.034 121.090 1.00 96.82 559 GLY A C 1
ATOM 4594 O O . GLY A 1 559 ? 147.055 137.882 121.463 1.00 99.00 559 GLY A O 1
ATOM 4595 N N . SER A 1 560 ? 147.223 140.082 121.906 1.00 95.76 560 SER A N 1
ATOM 4596 C CA . SER A 1 560 ? 146.836 139.919 123.299 1.00 95.30 560 SER A CA 1
ATOM 4597 C C . SER A 1 560 ? 145.344 139.622 123.408 1.00 92.40 560 SER A C 1
ATOM 4598 O O . SER A 1 560 ? 144.543 140.010 122.554 1.00 88.32 560 SER A O 1
ATOM 4601 N N . GLU A 1 561 ? 144.975 138.921 124.480 1.00 89.99 561 GLU A N 1
ATOM 4602 C CA . GLU A 1 561 ? 143.590 138.518 124.686 1.00 89.26 561 GLU A CA 1
ATOM 4603 C C . GLU A 1 561 ? 142.733 139.608 125.314 1.00 85.19 561 GLU A C 1
ATOM 4604 O O . GLU A 1 561 ? 141.510 139.444 125.382 1.00 82.35 561 GLU A O 1
ATOM 4610 N N . ASP A 1 562 ? 143.335 140.708 125.776 1.00 87.65 562 ASP A N 1
ATOM 4611 C CA . ASP A 1 562 ? 142.554 141.766 126.410 1.00 87.61 562 ASP A CA 1
ATOM 4612 C C . ASP A 1 562 ? 141.595 142.420 125.422 1.00 83.39 562 ASP A C 1
ATOM 4613 O O . ASP A 1 562 ? 140.422 142.647 125.742 1.00 80.51 562 ASP A O 1
ATOM 4618 N N . LEU A 1 563 ? 142.077 142.733 124.216 1.00 80.27 563 LEU A N 1
ATOM 4619 C CA . LEU A 1 563 ? 141.215 143.351 123.213 1.00 76.70 563 LEU A CA 1
ATOM 4620 C C . LEU A 1 563 ? 140.097 142.407 122.789 1.00 70.88 563 LEU A C 1
ATOM 4621 O O . LEU A 1 563 ? 138.946 142.828 122.629 1.00 66.19 563 LEU A O 1
ATOM 4626 N N . ASP A 1 564 ? 140.416 141.124 122.603 1.00 73.73 564 ASP A N 1
ATOM 4627 C CA . ASP A 1 564 ? 139.388 140.154 122.239 1.00 71.76 564 ASP A CA 1
ATOM 4628 C C . ASP A 1 564 ? 138.340 140.027 123.337 1.00 67.53 564 ASP A C 1
ATOM 4629 O O . ASP A 1 564 ? 137.137 139.973 123.055 1.00 64.78 564 ASP A O 1
ATOM 4634 N N . ASN A 1 565 ? 138.778 139.985 124.598 1.00 70.73 565 ASN A N 1
ATOM 4635 C CA . ASN A 1 565 ? 137.836 139.883 125.707 1.00 68.95 565 ASN A CA 1
ATOM 4636 C C . ASN A 1 565 ? 136.948 141.118 125.796 1.00 62.36 565 ASN A C 1
ATOM 4637 O O . ASN A 1 565 ? 135.737 141.005 126.019 1.00 62.32 565 ASN A O 1
ATOM 4642 N N . VAL A 1 566 ? 137.529 142.308 125.621 1.00 60.11 566 VAL A N 1
ATOM 4643 C CA . VAL A 1 566 ? 136.731 143.527 125.716 1.00 59.66 566 VAL A CA 1
ATOM 4644 C C . VAL A 1 566 ? 135.748 143.615 124.552 1.00 57.34 566 VAL A C 1
ATOM 4645 O O . VAL A 1 566 ? 134.606 144.059 124.722 1.00 53.39 566 VAL A O 1
ATOM 4649 N N . PHE A 1 567 ? 136.156 143.162 123.361 1.00 59.63 567 PHE A N 1
ATOM 4650 C CA . PHE A 1 567 ? 135.240 143.154 122.225 1.00 56.01 567 PHE A CA 1
ATOM 4651 C C . PHE A 1 567 ? 134.110 142.155 122.437 1.00 49.70 567 PHE A C 1
ATOM 4652 O O . PHE A 1 567 ? 132.958 142.430 122.083 1.00 46.85 567 PHE A O 1
ATOM 4660 N N . VAL A 1 568 ? 134.420 140.990 123.012 1.00 47.62 568 VAL A N 1
ATOM 4661 C CA . VAL A 1 568 ? 133.383 140.007 123.309 1.00 41.97 568 VAL A CA 1
ATOM 4662 C C . VAL A 1 568 ? 132.395 140.566 124.326 1.00 43.33 568 VAL A C 1
ATOM 4663 O O . VAL A 1 568 ? 131.176 140.414 124.180 1.00 43.06 568 VAL A O 1
ATOM 4667 N N . THR A 1 569 ? 132.904 141.226 125.369 1.00 45.36 569 THR A N 1
ATOM 4668 C CA . THR A 1 569 ? 132.021 141.790 126.386 1.00 38.64 569 THR A CA 1
ATOM 4669 C C . THR A 1 569 ? 131.153 142.908 125.819 1.00 38.98 569 THR A C 1
ATOM 4670 O O . THR A 1 569 ? 129.966 143.006 126.152 1.00 40.53 569 THR A O 1
ATOM 4674 N N . ARG A 1 570 ? 131.720 143.760 124.962 1.00 39.69 570 ARG A N 1
ATOM 4675 C CA . ARG A 1 570 ? 130.975 144.912 124.463 1.00 38.55 570 ARG A CA 1
ATOM 4676 C C . ARG A 1 570 ? 130.010 144.520 123.347 1.00 34.78 570 ARG A C 1
ATOM 4677 O O . ARG A 1 570 ? 128.792 144.677 123.482 1.00 30.18 570 ARG A O 1
ATOM 4685 N N . LEU A 1 571 ? 130.540 144.011 122.232 1.00 40.95 571 LEU A N 1
ATOM 4686 C CA . LEU A 1 571 ? 129.688 143.700 121.087 1.00 38.84 571 LEU A CA 1
ATOM 4687 C C . LEU A 1 571 ? 128.831 142.467 121.347 1.00 42.32 571 LEU A C 1
ATOM 4688 O O . LEU A 1 571 ? 127.633 142.463 121.040 1.00 39.71 571 LEU A O 1
ATOM 4693 N N . GLY A 1 572 ? 129.420 141.415 121.908 1.00 45.63 572 GLY A N 1
ATOM 4694 C CA . GLY A 1 572 ? 128.691 140.187 122.150 1.00 36.73 572 GLY A CA 1
ATOM 4695 C C . GLY A 1 572 ? 129.126 139.049 121.250 1.00 37.49 572 GLY A C 1
ATOM 4696 O O . GLY A 1 572 ? 128.307 138.220 120.845 1.00 40.79 572 GLY A O 1
ATOM 4697 N N . ILE A 1 573 ? 130.419 139.003 120.928 1.00 38.07 573 ILE A N 1
ATOM 4698 C CA . ILE A 1 573 ? 130.943 137.950 120.067 1.00 32.52 573 ILE A CA 1
ATOM 4699 C C . ILE A 1 573 ? 130.937 136.629 120.823 1.00 40.87 573 ILE A C 1
ATOM 4700 O O . ILE A 1 573 ? 131.430 136.539 121.955 1.00 52.53 573 ILE A O 1
ATOM 4705 N N . SER A 1 574 ? 130.375 135.594 120.199 1.00 31.96 574 SER A N 1
ATOM 4706 C CA . SER A 1 574 ? 130.242 134.289 120.834 1.00 33.63 574 SER A CA 1
ATOM 4707 C C . SER A 1 574 ? 131.260 133.269 120.347 1.00 32.00 574 SER A C 1
ATOM 4708 O O . SER A 1 574 ? 131.586 132.337 121.091 1.00 39.66 574 SER A O 1
ATOM 4711 N N . SER A 1 575 ? 131.771 133.415 119.127 1.00 31.03 575 SER A N 1
ATOM 4712 C CA . SER A 1 575 ? 132.712 132.463 118.558 1.00 31.22 575 SER A CA 1
ATOM 4713 C C . SER A 1 575 ? 133.915 133.199 117.987 1.00 32.13 575 SER A C 1
ATOM 4714 O O . SER A 1 575 ? 133.800 134.321 117.487 1.00 39.88 575 SER A O 1
ATOM 4717 N N . LEU A 1 576 ? 135.074 132.549 118.064 1.00 30.52 576 LEU A N 1
ATOM 4718 C CA . LEU A 1 576 ? 136.323 133.104 117.567 1.00 32.30 576 LEU A CA 1
ATOM 4719 C C . LEU A 1 576 ? 136.988 132.108 116.629 1.00 38.67 576 LEU A C 1
ATOM 4720 O O . LEU A 1 576 ? 136.815 130.894 116.763 1.00 42.66 576 LEU A O 1
ATOM 4725 N N . ILE A 1 577 ? 137.752 132.635 115.676 1.00 39.55 577 ILE A N 1
ATOM 4726 C CA . ILE A 1 577 ? 138.464 131.830 114.690 1.00 41.85 577 ILE A CA 1
ATOM 4727 C C . ILE A 1 577 ? 139.956 132.053 114.889 1.00 46.71 577 ILE A C 1
ATOM 4728 O O . ILE A 1 577 ? 140.428 133.197 114.871 1.00 48.72 577 ILE A O 1
ATOM 4733 N N . ARG A 1 578 ? 140.697 130.964 115.079 1.00 44.95 578 ARG A N 1
ATOM 4734 C CA . ARG A 1 578 ? 142.138 131.010 115.284 1.00 43.74 578 ARG A CA 1
ATOM 4735 C C . ARG A 1 578 ? 142.826 130.204 114.193 1.00 51.86 578 ARG A C 1
ATOM 4736 O O . ARG A 1 578 ? 142.414 129.079 113.893 1.00 55.09 578 ARG A O 1
ATOM 4744 N N . GLU A 1 579 ? 143.870 130.781 113.604 1.00 59.66 579 GLU A N 1
ATOM 4745 C CA . GLU A 1 579 ? 144.606 130.113 112.541 1.00 67.92 579 GLU A CA 1
ATOM 4746 C C . GLU A 1 579 ? 145.590 129.105 113.121 1.00 69.83 579 GLU A C 1
ATOM 4747 O O . GLU A 1 579 ? 146.300 129.392 114.089 1.00 69.27 579 GLU A O 1
ATOM 4753 N N . ALA A 1 580 ? 145.627 127.918 112.521 1.00 72.51 580 ALA A N 1
ATOM 4754 C CA . ALA A 1 580 ? 146.522 126.853 112.950 1.00 81.05 580 ALA A CA 1
ATOM 4755 C C . ALA A 1 580 ? 147.843 126.845 112.192 1.00 87.58 580 ALA A C 1
ATOM 4756 O O . ALA A 1 580 ? 148.671 125.959 112.429 1.00 92.07 580 ALA A O 1
ATOM 4758 N N . MET A 1 581 ? 148.061 127.804 111.291 1.00 83.29 581 MET A N 1
ATOM 4759 C CA . MET A 1 581 ? 149.295 127.862 110.519 1.00 86.11 581 MET A CA 1
ATOM 4760 C C . MET A 1 581 ? 150.485 128.358 111.330 1.00 93.02 581 MET A C 1
ATOM 4761 O O . MET A 1 581 ? 151.619 128.279 110.844 1.00 97.29 581 MET A O 1
ATOM 4766 N N . SER A 1 582 ? 150.261 128.863 112.544 1.00 93.58 582 SER A N 1
ATOM 4767 C CA . SER A 1 582 ? 151.355 129.351 113.375 1.00 98.01 582 SER A CA 1
ATOM 4768 C C . SER A 1 582 ? 152.227 128.231 113.925 1.00 97.61 582 SER A C 1
ATOM 4769 O O . SER A 1 582 ? 153.303 128.516 114.461 1.00 98.57 582 SER A O 1
ATOM 4772 N N . ALA A 1 583 ? 151.797 126.977 113.810 1.00 94.11 583 ALA A N 1
ATOM 4773 C CA . ALA A 1 583 ? 152.559 125.844 114.319 1.00 95.77 583 ALA A CA 1
ATOM 4774 C C . ALA A 1 583 ? 153.479 125.319 113.223 1.00 98.79 583 ALA A C 1
ATOM 4775 O O . ALA A 1 583 ? 153.008 124.814 112.198 1.00 97.22 583 ALA A O 1
ATOM 4777 N N . TYR A 1 584 ? 154.788 125.439 113.440 1.00 99.65 584 TYR A N 1
ATOM 4778 C CA . TYR A 1 584 ? 155.786 124.974 112.488 1.00 94.92 584 TYR A CA 1
ATOM 4779 C C . TYR A 1 584 ? 156.430 123.656 112.895 1.00 94.41 584 TYR A C 1
ATOM 4780 O O . TYR A 1 584 ? 157.289 123.151 112.164 1.00 97.55 584 TYR A O 1
ATOM 4789 N N . ASN A 1 585 ? 156.042 123.088 114.031 1.00 95.96 585 ASN A N 1
ATOM 4790 C CA . ASN A 1 585 ? 156.608 121.831 114.507 1.00 99.91 585 ASN A CA 1
ATOM 4791 C C . ASN A 1 585 ? 155.600 121.179 115.448 1.00 98.66 585 ASN A C 1
ATOM 4792 O O . ASN A 1 585 ? 154.482 121.673 115.626 1.00 99.00 585 ASN A O 1
ATOM 4797 N N . SER A 1 586 ? 156.001 120.060 116.055 1.00 95.95 586 SER A N 1
ATOM 4798 C CA . SER A 1 586 ? 155.093 119.328 116.933 1.00 93.69 586 SER A CA 1
ATOM 4799 C C . SER A 1 586 ? 154.927 120.028 118.276 1.00 94.88 586 SER A C 1
ATOM 4800 O O . SER A 1 586 ? 153.849 119.971 118.880 1.00 94.59 586 SER A O 1
ATOM 4803 N N . HIS A 1 587 ? 155.981 120.687 118.763 1.00 96.95 587 HIS A N 1
ATOM 4804 C CA . HIS A 1 587 ? 155.917 121.327 120.075 1.00 101.31 587 HIS A CA 1
ATOM 4805 C C . HIS A 1 587 ? 154.898 122.461 120.089 1.00 98.85 587 HIS A C 1
ATOM 4806 O O . HIS A 1 587 ? 154.054 122.545 120.990 1.00 95.51 587 HIS A O 1
ATOM 4813 N N . GLU A 1 588 ? 154.964 123.348 119.093 1.00 98.96 588 GLU A N 1
ATOM 4814 C CA . GLU A 1 588 ? 154.029 124.467 119.036 1.00 97.08 588 GLU A CA 1
ATOM 4815 C C . GLU A 1 588 ? 152.602 123.987 118.801 1.00 91.12 588 GLU A C 1
ATOM 4816 O O . GLU A 1 588 ? 151.657 124.537 119.376 1.00 83.13 588 GLU A O 1
ATOM 4822 N N . GLU A 1 589 ? 152.425 122.967 117.958 1.00 91.11 589 GLU A N 1
ATOM 4823 C CA . GLU A 1 589 ? 151.090 122.421 117.732 1.00 86.05 589 GLU A CA 1
ATOM 4824 C C . GLU A 1 589 ? 150.514 121.828 119.013 1.00 82.95 589 GLU A C 1
ATOM 4825 O O . GLU A 1 589 ? 149.338 122.042 119.331 1.00 84.23 589 GLU A O 1
ATOM 4831 N N . GLY A 1 590 ? 151.330 121.086 119.764 1.00 85.40 590 GLY A N 1
ATOM 4832 C CA . GLY A 1 590 ? 150.862 120.535 121.024 1.00 83.95 590 GLY A CA 1
ATOM 4833 C C . GLY A 1 590 ? 150.532 121.609 122.042 1.00 81.79 590 GLY A C 1
ATOM 4834 O O . GLY A 1 590 ? 149.540 121.504 122.769 1.00 75.52 590 GLY A O 1
ATOM 4835 N N . ARG A 1 591 ? 151.359 122.655 122.110 1.00 86.55 591 ARG A N 1
ATOM 4836 C CA . ARG A 1 591 ? 151.075 123.761 123.019 1.00 86.23 591 ARG A CA 1
ATOM 4837 C C . ARG A 1 591 ? 149.775 124.463 122.643 1.00 82.25 591 ARG A C 1
ATOM 4838 O O . ARG A 1 591 ? 148.973 124.811 123.518 1.00 82.94 591 ARG A O 1
ATOM 4846 N N . LEU A 1 592 ? 149.550 124.677 121.344 1.00 77.49 592 LEU A N 1
ATOM 4847 C CA . LEU A 1 592 ? 148.308 125.297 120.895 1.00 75.30 592 LEU A CA 1
ATOM 4848 C C . LEU A 1 592 ? 147.105 124.425 121.226 1.00 71.85 592 LEU A C 1
ATOM 4849 O O . LEU A 1 592 ? 146.060 124.933 121.650 1.00 72.05 592 LEU A O 1
ATOM 4854 N N . VAL A 1 593 ? 147.230 123.110 121.034 1.00 71.54 593 VAL A N 1
ATOM 4855 C CA . VAL A 1 593 ? 146.126 122.205 121.343 1.00 68.59 593 VAL A CA 1
ATOM 4856 C C . VAL A 1 593 ? 145.822 122.222 122.836 1.00 68.74 593 VAL A C 1
ATOM 4857 O O . VAL A 1 593 ? 144.657 122.287 123.248 1.00 70.58 593 VAL A O 1
ATOM 4861 N N . TYR A 1 594 ? 146.863 122.168 123.671 1.00 68.72 594 TYR A N 1
ATOM 4862 C CA . TYR A 1 594 ? 146.655 122.148 125.116 1.00 69.76 594 TYR A CA 1
ATOM 4863 C C . TYR A 1 594 ? 146.060 123.460 125.616 1.00 70.86 594 TYR A C 1
ATOM 4864 O O . TYR A 1 594 ? 145.149 123.453 126.452 1.00 73.78 594 TYR A O 1
ATOM 4873 N N . ARG A 1 595 ? 146.558 124.593 125.121 1.00 69.01 595 ARG A N 1
ATOM 4874 C CA . ARG A 1 595 ? 146.105 125.891 125.603 1.00 69.45 595 ARG A CA 1
ATOM 4875 C C . ARG A 1 595 ? 144.740 126.296 125.057 1.00 64.40 595 ARG A C 1
ATOM 4876 O O . ARG A 1 595 ? 144.076 127.140 125.668 1.00 66.55 595 ARG A O 1
ATOM 4884 N N . TYR A 1 596 ? 144.298 125.713 123.942 1.00 66.21 596 TYR A N 1
ATOM 4885 C CA . TYR A 1 596 ? 143.005 126.060 123.351 1.00 67.73 596 TYR A CA 1
ATOM 4886 C C . TYR A 1 596 ? 141.895 125.271 124.047 1.00 63.59 596 TYR A C 1
ATOM 4887 O O . TYR A 1 596 ? 141.312 124.327 123.510 1.00 51.56 596 TYR A O 1
ATOM 4896 N N . GLY A 1 597 ? 141.608 125.686 125.279 1.00 68.24 597 GLY A N 1
ATOM 4897 C CA . GLY A 1 597 ? 140.565 125.060 126.063 1.00 66.52 597 GLY A CA 1
ATOM 4898 C C . GLY A 1 597 ? 141.006 123.749 126.684 1.00 66.16 597 GLY A C 1
ATOM 4899 O O . GLY A 1 597 ? 142.155 123.315 126.577 1.00 67.88 597 GLY A O 1
ATOM 4900 N N . GLY A 1 598 ? 140.054 123.105 127.352 1.00 62.80 598 GLY A N 1
ATOM 4901 C CA . GLY A 1 598 ? 140.302 121.837 128.003 1.00 59.31 598 GLY A CA 1
ATOM 4902 C C . GLY A 1 598 ? 140.884 122.000 129.395 1.00 60.46 598 GLY A C 1
ATOM 4903 O O . GLY A 1 598 ? 141.301 123.079 129.819 1.00 70.39 598 GLY A O 1
ATOM 4904 N N . GLU A 1 599 ? 140.910 120.888 130.122 1.00 55.60 599 GLU A N 1
ATOM 4905 C CA . GLU A 1 599 ? 141.432 120.841 131.477 1.00 57.23 599 GLU A CA 1
ATOM 4906 C C . GLU A 1 599 ? 142.316 119.613 131.631 1.00 58.82 599 GLU A C 1
ATOM 4907 O O . GLU A 1 599 ? 142.110 118.607 130.942 1.00 66.57 599 GLU A O 1
ATOM 4913 N N . PRO A 1 600 ? 143.311 119.669 132.516 1.00 59.48 600 PRO A N 1
ATOM 4914 C CA . PRO A 1 600 ? 144.149 118.488 132.754 1.00 61.08 600 PRO A CA 1
ATOM 4915 C C . PRO A 1 600 ? 143.340 117.351 133.360 1.00 59.67 600 PRO A C 1
ATOM 4916 O O . PRO A 1 600 ? 142.355 117.567 134.069 1.00 55.91 600 PRO A O 1
ATOM 4920 N N . VAL A 1 601 ? 143.770 116.124 133.067 1.00 63.41 601 VAL A N 1
ATOM 4921 C CA . VAL A 1 601 ? 143.074 114.946 133.569 1.00 72.85 601 VAL A CA 1
ATOM 4922 C C . VAL A 1 601 ? 143.264 114.848 135.075 1.00 77.26 601 VAL A C 1
ATOM 4923 O O . VAL A 1 601 ? 144.396 114.845 135.578 1.00 84.73 601 VAL A O 1
ATOM 4927 N N . GLY A 1 602 ? 142.154 114.767 135.804 1.00 74.83 602 GLY A N 1
ATOM 4928 C CA . GLY A 1 602 ? 142.198 114.694 137.250 1.00 78.44 602 GLY A CA 1
ATOM 4929 C C . GLY A 1 602 ? 141.884 116.019 137.912 1.00 79.92 602 GLY A C 1
ATOM 4930 O O . GLY A 1 602 ? 142.744 116.902 137.988 1.00 78.75 602 GLY A O 1
ATOM 4931 N N . SER A 1 603 ? 140.654 116.170 138.397 1.00 77.35 603 SER A N 1
ATOM 4932 C CA . SER A 1 603 ? 140.235 117.407 139.040 1.00 74.34 603 SER A CA 1
ATOM 4933 C C . SER A 1 603 ? 139.093 117.102 139.996 1.00 78.65 603 SER A C 1
ATOM 4934 O O . SER A 1 603 ? 138.435 116.063 139.896 1.00 82.40 603 SER A O 1
ATOM 4937 N N . PHE A 1 604 ? 138.866 118.027 140.924 1.00 77.30 604 PHE A N 1
ATOM 4938 C CA . PHE A 1 604 ? 137.801 117.888 141.907 1.00 72.34 604 PHE A CA 1
ATOM 4939 C C . PHE A 1 604 ? 136.482 118.362 141.298 1.00 66.60 604 PHE A C 1
ATOM 4940 O O . PHE A 1 604 ? 136.380 118.625 140.096 1.00 61.72 604 PHE A O 1
ATOM 4948 N N . VAL A 1 605 ? 135.449 118.478 142.129 1.00 71.73 605 VAL A N 1
ATOM 4949 C CA . VAL A 1 605 ? 134.127 118.919 141.701 1.00 75.57 605 VAL A CA 1
ATOM 4950 C C . VAL A 1 605 ? 133.861 120.294 142.298 1.00 72.64 605 VAL A C 1
ATOM 4951 O O . VAL A 1 605 ? 134.019 120.495 143.509 1.00 73.70 605 VAL A O 1
ATOM 4955 N N . GLN A 1 606 ? 133.472 121.238 141.448 1.00 71.66 606 GLN A N 1
ATOM 4956 C CA . GLN A 1 606 ? 133.197 122.587 141.916 1.00 66.81 606 GLN A CA 1
ATOM 4957 C C . GLN A 1 606 ? 131.916 122.607 142.748 1.00 67.92 606 GLN A C 1
ATOM 4958 O O . GLN A 1 606 ? 130.961 121.888 142.437 1.00 71.52 606 GLN A O 1
ATOM 4964 N N . PRO A 1 607 ? 131.866 123.410 143.809 1.00 65.83 607 PRO A N 1
ATOM 4965 C CA . PRO A 1 607 ? 130.640 123.496 144.608 1.00 67.27 607 PRO A CA 1
ATOM 4966 C C . PRO A 1 607 ? 129.509 124.147 143.828 1.00 70.06 607 PRO A C 1
ATOM 4967 O O . PRO A 1 607 ? 129.729 124.943 142.912 1.00 75.04 607 PRO A O 1
ATOM 4971 N N . CYS A 1 608 ? 128.279 123.785 144.203 1.00 67.32 608 CYS A N 1
ATOM 4972 C CA . CYS A 1 608 ? 127.108 124.358 143.546 1.00 67.18 608 CYS A CA 1
ATOM 4973 C C . CYS A 1 608 ? 127.029 125.863 143.772 1.00 69.47 608 CYS A C 1
ATOM 4974 O O . CYS A 1 608 ? 126.710 126.621 142.848 1.00 68.63 608 CYS A O 1
ATOM 4977 N N . LEU A 1 609 ? 127.315 126.313 144.991 1.00 70.60 609 LEU A N 1
ATOM 4978 C CA . LEU A 1 609 ? 127.314 127.736 145.331 1.00 73.75 609 LEU A CA 1
ATOM 4979 C C . LEU A 1 609 ? 128.767 128.194 145.400 1.00 66.02 609 LEU A C 1
ATOM 4980 O O . LEU A 1 609 ? 129.435 128.057 146.425 1.00 57.79 609 LEU A O 1
ATOM 4985 N N . ARG A 1 610 ? 129.257 128.743 144.293 1.00 61.80 610 ARG A N 1
ATOM 4986 C CA . ARG A 1 610 ? 130.634 129.195 144.187 1.00 61.91 610 ARG A CA 1
ATOM 4987 C C . ARG A 1 610 ? 130.679 130.605 143.618 1.00 56.44 610 ARG A C 1
ATOM 4988 O O . ARG A 1 610 ? 129.802 130.994 142.840 1.00 50.81 610 ARG A O 1
ATOM 4996 N N . PRO A 1 611 ? 131.685 131.392 143.994 1.00 60.49 611 PRO A N 1
ATOM 4997 C CA . PRO A 1 611 ? 131.810 132.741 143.432 1.00 54.46 611 PRO A CA 1
ATOM 4998 C C . PRO A 1 611 ? 132.122 132.702 141.945 1.00 60.74 611 PRO A C 1
ATOM 4999 O O . PRO A 1 611 ? 132.731 131.758 141.436 1.00 68.23 611 PRO A O 1
ATOM 5003 N N . LEU A 1 612 ? 131.688 133.749 141.248 1.00 61.15 612 LEU A N 1
ATOM 5004 C CA . LEU A 1 612 ? 131.909 133.837 139.812 1.00 61.89 612 LEU A CA 1
ATOM 5005 C C . LEU A 1 612 ? 133.394 133.981 139.503 1.00 77.45 612 LEU A C 1
ATOM 5006 O O . LEU A 1 612 ? 134.133 134.663 140.219 1.00 87.28 612 LEU A O 1
ATOM 5011 N N . MET A 1 613 ? 133.829 133.331 138.428 1.00 76.10 613 MET A N 1
ATOM 5012 C CA . MET A 1 613 ? 135.214 133.364 137.992 1.00 74.77 613 MET A CA 1
ATOM 5013 C C . MET A 1 613 ? 135.282 133.666 136.503 1.00 76.55 613 MET A C 1
ATOM 5014 O O . MET A 1 613 ? 134.354 133.340 135.756 1.00 75.47 613 MET A O 1
ATOM 5016 N N . PRO A 1 614 ? 136.363 134.299 136.047 1.00 79.17 614 PRO A N 1
ATOM 5017 C CA . PRO A 1 614 ? 136.506 134.566 134.611 1.00 74.85 614 PRO A CA 1
ATOM 5018 C C . PRO A 1 614 ? 136.585 133.276 133.810 1.00 75.80 614 PRO A C 1
ATOM 5019 O O . PRO A 1 614 ? 137.111 132.260 134.271 1.00 86.26 614 PRO A O 1
ATOM 5023 N N . ALA A 1 615 ? 136.053 133.327 132.594 1.00 64.61 615 ALA A N 1
ATOM 5024 C CA . ALA A 1 615 ? 136.018 132.189 131.689 1.00 69.59 615 ALA A CA 1
ATOM 5025 C C . ALA A 1 615 ? 136.924 132.448 130.489 1.00 66.87 615 ALA A C 1
ATOM 5026 O O . ALA A 1 615 ? 137.611 133.470 130.403 1.00 64.91 615 ALA A O 1
ATOM 5028 N N . ILE A 1 616 ? 136.918 131.502 129.554 1.00 63.10 616 ILE A N 1
ATOM 5029 C CA . ILE A 1 616 ? 137.722 131.575 128.339 1.00 57.48 616 ILE A CA 1
ATOM 5030 C C . ILE A 1 616 ? 136.781 131.572 127.144 1.00 52.92 616 ILE A C 1
ATOM 5031 O O . ILE A 1 616 ? 135.886 130.723 127.054 1.00 55.53 616 ILE A O 1
ATOM 5036 N N . ALA A 1 617 ? 136.982 132.521 126.233 1.00 48.45 617 ALA A N 1
ATOM 5037 C CA . ALA A 1 617 ? 136.136 132.618 125.052 1.00 47.51 617 ALA A CA 1
ATOM 5038 C C . ALA A 1 617 ? 136.345 131.418 124.137 1.00 46.22 617 ALA A C 1
ATOM 5039 O O . ALA A 1 617 ? 137.463 130.916 123.988 1.00 48.19 617 ALA A O 1
ATOM 5041 N N . HIS A 1 618 ? 135.257 130.957 123.527 1.00 44.71 618 HIS A N 1
ATOM 5042 C CA . HIS A 1 618 ? 135.326 129.825 122.616 1.00 43.12 618 HIS A CA 1
ATOM 5043 C C . HIS A 1 618 ? 136.107 130.191 121.358 1.00 43.24 618 HIS A C 1
ATOM 5044 O O . HIS A 1 618 ? 136.067 131.328 120.882 1.00 48.40 618 HIS A O 1
ATOM 5051 N N . ALA A 1 619 ? 136.824 129.207 120.820 1.00 36.58 619 ALA A N 1
ATOM 5052 C CA . ALA A 1 619 ? 137.639 129.392 119.630 1.00 34.88 619 ALA A CA 1
ATOM 5053 C C . ALA A 1 619 ? 137.422 128.232 118.670 1.00 33.47 619 ALA A C 1
ATOM 5054 O O . ALA A 1 619 ? 137.047 127.129 119.077 1.00 40.05 619 ALA A O 1
ATOM 5056 N N . LEU A 1 620 ? 137.662 128.494 117.389 1.00 33.33 620 LEU A N 1
ATOM 5057 C CA . LEU A 1 620 ? 137.514 127.501 116.334 1.00 34.62 620 LEU A CA 1
ATOM 5058 C C . LEU A 1 620 ? 138.891 127.094 115.827 1.00 33.78 620 LEU A C 1
ATOM 5059 O O . LEU A 1 620 ? 139.723 127.955 115.520 1.00 35.21 620 LEU A O 1
ATOM 5064 N N . PHE A 1 621 ? 139.125 125.785 115.741 1.00 35.97 621 PHE A N 1
ATOM 5065 C CA . PHE A 1 621 ? 140.407 125.247 115.288 1.00 39.81 621 PHE A CA 1
ATOM 5066 C C . PHE A 1 621 ? 140.312 124.967 113.790 1.00 42.34 621 PHE A C 1
ATOM 5067 O O . PHE A 1 621 ? 140.188 123.826 113.344 1.00 43.83 621 PHE A O 1
ATOM 5075 N N . MET A 1 622 ? 140.369 126.041 113.007 1.00 41.08 622 MET A N 1
ATOM 5076 C CA . MET A 1 622 ? 140.333 125.911 111.557 1.00 39.62 622 MET A CA 1
ATOM 5077 C C . MET A 1 622 ? 141.611 125.256 111.048 1.00 50.01 622 MET A C 1
ATOM 5078 O O . MET A 1 622 ? 142.700 125.480 111.583 1.00 58.68 622 MET A O 1
ATOM 5083 N N . ASP A 1 623 ? 141.472 124.440 110.002 1.00 49.79 623 ASP A N 1
ATOM 5084 C CA . ASP A 1 623 ? 142.627 123.750 109.438 1.00 49.89 623 ASP A CA 1
ATOM 5085 C C . ASP A 1 623 ? 143.441 124.680 108.544 1.00 56.52 623 ASP A C 1
ATOM 5086 O O . ASP A 1 623 ? 144.615 124.952 108.817 1.00 65.87 623 ASP A O 1
ATOM 5091 N N . ILE A 1 624 ? 142.829 125.178 107.469 1.00 56.22 624 ILE A N 1
ATOM 5092 C CA . ILE A 1 624 ? 143.484 126.086 106.539 1.00 66.06 624 ILE A CA 1
ATOM 5093 C C . ILE A 1 624 ? 142.559 127.264 106.270 1.00 69.68 624 ILE A C 1
ATOM 5094 O O . ILE A 1 624 ? 141.354 127.213 106.526 1.00 66.30 624 ILE A O 1
ATOM 5099 N N . THR A 1 625 ? 143.144 128.337 105.749 1.00 76.29 625 THR A N 1
ATOM 5100 C CA . THR A 1 625 ? 142.421 129.556 105.425 1.00 84.80 625 THR A CA 1
ATOM 5101 C C . THR A 1 625 ? 142.365 129.736 103.912 1.00 90.20 625 THR A C 1
ATOM 5102 O O . THR A 1 625 ? 143.065 129.057 103.156 1.00 90.14 625 THR A O 1
ATOM 5106 N N . HIS A 1 626 ? 141.508 130.655 103.474 1.00 91.31 626 HIS A N 1
ATOM 5107 C CA . HIS A 1 626 ? 141.353 130.964 102.059 1.00 90.19 626 HIS A CA 1
ATOM 5108 C C . HIS A 1 626 ? 142.202 132.147 101.611 1.00 94.48 626 HIS A C 1
ATOM 5109 O O . HIS A 1 626 ? 142.114 132.545 100.445 1.00 97.74 626 HIS A O 1
ATOM 5116 N N . ASP A 1 627 ? 143.015 132.716 102.497 1.00 96.19 627 ASP A N 1
ATOM 5117 C CA . ASP A 1 627 ? 143.849 133.871 102.182 1.00 99.68 627 ASP A CA 1
ATOM 5118 C C . ASP A 1 627 ? 145.274 133.659 102.672 1.00 103.43 627 ASP A C 1
ATOM 5119 O O . ASP A 1 627 ? 145.888 134.551 103.265 1.00 105.27 627 ASP A O 1
ATOM 5124 N N . ASN A 1 628 ? 145.824 132.473 102.429 1.00 102.42 628 ASN A N 1
ATOM 5125 C CA . ASN A 1 628 ? 147.192 132.167 102.825 1.00 104.66 628 ASN A CA 1
ATOM 5126 C C . ASN A 1 628 ? 147.721 131.063 101.922 1.00 101.11 628 ASN A C 1
ATOM 5127 O O . ASN A 1 628 ? 146.968 130.420 101.187 1.00 97.10 628 ASN A O 1
ATOM 5132 N N . GLU A 1 629 ? 149.035 130.859 101.983 1.00 100.64 629 GLU A N 1
ATOM 5133 C CA . GLU A 1 629 ? 149.662 129.815 101.185 1.00 100.99 629 GLU A CA 1
ATOM 5134 C C . GLU A 1 629 ? 149.143 128.443 101.599 1.00 98.75 629 GLU A C 1
ATOM 5135 O O . GLU A 1 629 ? 148.950 128.164 102.785 1.00 95.44 629 GLU A O 1
ATOM 5141 N N . CYS A 1 630 ? 148.910 127.593 100.609 1.00 98.81 630 CYS A N 1
ATOM 5142 C CA . CYS A 1 630 ? 148.395 126.254 100.870 1.00 94.72 630 CYS A CA 1
ATOM 5143 C C . CYS A 1 630 ? 149.461 125.405 101.555 1.00 96.93 630 CYS A C 1
ATOM 5144 O O . CYS A 1 630 ? 150.621 125.416 101.131 1.00 96.88 630 CYS A O 1
ATOM 5147 N N . PRO A 1 631 ? 149.120 124.676 102.619 1.00 96.32 631 PRO A N 1
ATOM 5148 C CA . PRO A 1 631 ? 150.111 123.781 103.239 1.00 93.94 631 PRO A CA 1
ATOM 5149 C C . PRO A 1 631 ? 150.569 122.658 102.324 1.00 93.19 631 PRO A C 1
ATOM 5150 O O . PRO A 1 631 ? 151.638 122.084 102.565 1.00 94.97 631 PRO A O 1
ATOM 5154 N N . ILE A 1 632 ? 149.792 122.325 101.289 1.00 91.87 632 ILE A N 1
ATOM 5155 C CA . ILE A 1 632 ? 150.138 121.201 100.422 1.00 91.42 632 ILE A CA 1
ATOM 5156 C C . ILE A 1 632 ? 151.435 121.477 99.670 1.00 94.47 632 ILE A C 1
ATOM 5157 O O . ILE A 1 632 ? 152.327 120.623 99.608 1.00 94.25 632 ILE A O 1
ATOM 5162 N N . VAL A 1 633 ? 151.562 122.671 99.083 1.00 96.05 633 VAL A N 1
ATOM 5163 C CA . VAL A 1 633 ? 152.778 123.014 98.346 1.00 98.12 633 VAL A CA 1
ATOM 5164 C C . VAL A 1 633 ? 153.980 123.229 99.252 1.00 99.70 633 VAL A C 1
ATOM 5165 O O . VAL A 1 633 ? 155.082 122.778 98.916 1.00 98.91 633 VAL A O 1
ATOM 5169 N N . HIS A 1 634 ? 153.806 123.907 100.386 1.00 100.26 634 HIS A N 1
ATOM 5170 C CA . HIS A 1 634 ? 154.896 124.187 101.315 1.00 104.25 634 HIS A CA 1
ATOM 5171 C C . HIS A 1 634 ? 155.380 122.944 102.053 1.00 103.42 634 HIS A C 1
ATOM 5172 O O . HIS A 1 634 ? 156.590 122.717 102.157 1.00 104.20 634 HIS A O 1
ATOM 5179 N N . ARG A 1 635 ? 154.463 122.131 102.566 1.00 101.43 635 ARG A N 1
ATOM 5180 C CA . ARG A 1 635 ? 154.795 120.950 103.349 1.00 99.59 635 ARG A CA 1
ATOM 5181 C C . ARG A 1 635 ? 154.551 119.689 102.524 1.00 98.21 635 ARG A C 1
ATOM 5182 O O . ARG A 1 635 ? 154.235 119.743 101.333 1.00 96.26 635 ARG A O 1
ATOM 5190 N N . SER A 1 636 ? 154.718 118.539 103.172 1.00 97.11 636 SER A N 1
ATOM 5191 C CA . SER A 1 636 ? 154.482 117.266 102.511 1.00 96.17 636 SER A CA 1
ATOM 5192 C C . SER A 1 636 ? 152.987 117.036 102.299 1.00 89.40 636 SER A C 1
ATOM 5193 O O . SER A 1 636 ? 152.136 117.588 103.002 1.00 87.18 636 SER A O 1
ATOM 5196 N N . ALA A 1 637 ? 152.673 116.200 101.307 1.00 88.01 637 ALA A N 1
ATOM 5197 C CA . ALA A 1 637 ? 151.283 115.898 100.986 1.00 80.50 637 ALA A CA 1
ATOM 5198 C C . ALA A 1 637 ? 150.637 114.944 101.981 1.00 78.66 637 ALA A C 1
ATOM 5199 O O . ALA A 1 637 ? 149.413 114.774 101.942 1.00 76.42 637 ALA A O 1
ATOM 5201 N N . TYR A 1 638 ? 151.415 114.324 102.864 1.00 80.67 638 TYR A N 1
ATOM 5202 C CA . TYR A 1 638 ? 150.891 113.377 103.838 1.00 82.69 638 TYR A CA 1
ATOM 5203 C C . TYR A 1 638 ? 150.550 114.023 105.175 1.00 82.51 638 TYR A C 1
ATOM 5204 O O . TYR A 1 638 ? 150.168 113.311 106.110 1.00 82.76 638 TYR A O 1
ATOM 5213 N N . ASP A 1 639 ? 150.677 115.345 105.291 1.00 81.98 639 ASP A N 1
ATOM 5214 C CA . ASP A 1 639 ? 150.392 116.032 106.544 1.00 76.14 639 ASP A CA 1
ATOM 5215 C C . ASP A 1 639 ? 148.907 116.294 106.758 1.00 71.74 639 ASP A C 1
ATOM 5216 O O . ASP A 1 639 ? 148.530 116.765 107.837 1.00 70.87 639 ASP A O 1
ATOM 5221 N N . ALA A 1 640 ? 148.061 116.012 105.764 1.00 73.21 640 ALA A N 1
ATOM 5222 C CA . ALA A 1 640 ? 146.631 116.261 105.915 1.00 67.78 640 ALA A CA 1
ATOM 5223 C C . ALA A 1 640 ? 146.019 115.376 106.995 1.00 63.48 640 ALA A C 1
ATOM 5224 O O . ALA A 1 640 ? 145.210 115.846 107.803 1.00 67.99 640 ALA A O 1
ATOM 5226 N N . LEU A 1 641 ? 146.386 114.094 107.020 1.00 60.58 641 LEU A N 1
ATOM 5227 C CA . LEU A 1 641 ? 145.819 113.181 108.012 1.00 67.06 641 LEU A CA 1
ATOM 5228 C C . LEU A 1 641 ? 146.172 113.564 109.445 1.00 65.60 641 LEU A C 1
ATOM 5229 O O . LEU A 1 641 ? 145.261 113.582 110.293 1.00 63.56 641 LEU A O 1
ATOM 5234 N N . PRO A 1 642 ? 147.434 113.851 109.800 1.00 64.80 642 PRO A N 1
ATOM 5235 C CA . PRO A 1 642 ? 147.701 114.298 111.179 1.00 60.57 642 PRO A CA 1
ATOM 5236 C C . PRO A 1 642 ? 146.957 115.566 111.557 1.00 56.25 642 PRO A C 1
ATOM 5237 O O . PRO A 1 642 ? 146.486 115.686 112.693 1.00 57.69 642 PRO A O 1
ATOM 5241 N N . SER A 1 643 ? 146.821 116.515 110.628 1.00 56.57 643 SER A N 1
ATOM 5242 C CA . SER A 1 643 ? 146.088 117.740 110.932 1.00 58.72 643 SER A CA 1
ATOM 5243 C C . SER A 1 643 ? 144.620 117.446 111.215 1.00 57.25 643 SER A C 1
ATOM 5244 O O . SER A 1 643 ? 144.038 117.996 112.158 1.00 58.61 643 SER A O 1
ATOM 5247 N N . THR A 1 644 ? 144.004 116.581 110.405 1.00 52.45 644 THR A N 1
ATOM 5248 C CA . THR A 1 644 ? 142.607 116.225 110.629 1.00 45.40 644 THR A CA 1
ATOM 5249 C C . THR A 1 644 ? 142.430 115.488 111.950 1.00 51.59 644 THR A C 1
ATOM 5250 O O . THR A 1 644 ? 141.487 115.763 112.701 1.00 54.28 644 THR A O 1
ATOM 5254 N N . THR A 1 645 ? 143.333 114.553 112.259 1.00 55.85 645 THR A N 1
ATOM 5255 C CA . THR A 1 645 ? 143.218 113.807 113.506 1.00 53.55 645 THR A CA 1
ATOM 5256 C C . THR A 1 645 ? 143.558 114.659 114.723 1.00 50.50 645 THR A C 1
ATOM 5257 O O . THR A 1 645 ? 143.180 114.297 115.842 1.00 50.03 645 THR A O 1
ATOM 5261 N N . ILE A 1 646 ? 144.258 115.778 114.532 1.00 52.51 646 ILE A N 1
ATOM 5262 C CA . ILE A 1 646 ? 144.531 116.683 115.643 1.00 53.33 646 ILE A CA 1
ATOM 5263 C C . ILE A 1 646 ? 143.348 117.612 115.880 1.00 54.76 646 ILE A C 1
ATOM 5264 O O . ILE A 1 646 ? 142.903 117.797 117.019 1.00 53.97 646 ILE A O 1
ATOM 5269 N N . VAL A 1 647 ? 142.813 118.207 114.809 1.00 53.84 647 VAL A N 1
ATOM 5270 C CA . VAL A 1 647 ? 141.676 119.108 114.962 1.00 47.32 647 VAL A CA 1
ATOM 5271 C C . VAL A 1 647 ? 140.405 118.359 115.344 1.00 48.10 647 VAL A C 1
ATOM 5272 O O . VAL A 1 647 ? 139.509 118.948 115.960 1.00 45.50 647 VAL A O 1
ATOM 5276 N N . SER A 1 648 ? 140.297 117.074 114.996 1.00 47.96 648 SER A N 1
ATOM 5277 C CA . SER A 1 648 ? 139.128 116.299 115.399 1.00 43.58 648 SER A CA 1
ATOM 5278 C C . SER A 1 648 ? 139.137 116.026 116.897 1.00 48.59 648 SER A C 1
ATOM 5279 O O . SER A 1 648 ? 138.080 116.018 117.540 1.00 55.48 648 SER A O 1
ATOM 5282 N N . MET A 1 649 ? 140.316 115.802 117.468 1.00 49.48 649 MET A N 1
ATOM 5283 C CA . MET A 1 649 ? 140.459 115.504 118.885 1.00 50.90 649 MET A CA 1
ATOM 5284 C C . MET A 1 649 ? 140.564 116.758 119.742 1.00 46.01 649 MET A C 1
ATOM 5285 O O . MET A 1 649 ? 140.706 116.646 120.965 1.00 48.15 649 MET A O 1
ATOM 5290 N N . ALA A 1 650 ? 140.501 117.940 119.135 1.00 39.76 650 ALA A N 1
ATOM 5291 C CA . ALA A 1 650 ? 140.564 119.184 119.888 1.00 38.72 650 ALA A CA 1
ATOM 5292 C C . ALA A 1 650 ? 139.320 119.356 120.752 1.00 42.62 650 ALA A C 1
ATOM 5293 O O . ALA A 1 650 ? 138.241 118.844 120.441 1.00 40.86 650 ALA A O 1
ATOM 5295 N N . CYS A 1 651 ? 139.482 120.090 121.851 1.00 46.36 651 CYS A N 1
ATOM 5296 C CA . CYS A 1 651 ? 138.417 120.293 122.823 1.00 45.67 651 CYS A CA 1
ATOM 5297 C C . CYS A 1 651 ? 137.638 121.583 122.603 1.00 46.95 651 CYS A C 1
ATOM 5298 O O . CYS A 1 651 ? 136.773 121.910 123.422 1.00 46.07 651 CYS A O 1
ATOM 5301 N N . CYS A 1 652 ? 137.915 122.322 121.529 1.00 51.91 652 CYS A N 1
ATOM 5302 C CA . CYS A 1 652 ? 137.255 123.598 121.283 1.00 42.98 652 CYS A CA 1
ATOM 5303 C C . CYS A 1 652 ? 136.297 123.536 120.099 1.00 37.53 652 CYS A C 1
ATOM 5304 O O . CYS A 1 652 ? 135.103 123.803 120.261 1.00 34.36 652 CYS A O 1
ATOM 5307 N N . ALA A 1 653 ? 136.784 123.172 118.917 1.00 41.50 653 ALA A N 1
ATOM 5308 C CA . ALA A 1 653 ? 135.964 123.124 117.709 1.00 43.04 653 ALA A CA 1
ATOM 5309 C C . ALA A 1 653 ? 136.781 122.460 116.607 1.00 42.51 653 ALA A C 1
ATOM 5310 O O . ALA A 1 653 ? 137.940 122.081 116.805 1.00 43.27 653 ALA A O 1
ATOM 5312 N N . SER A 1 654 ? 136.161 122.324 115.436 1.00 36.96 654 SER A N 1
ATOM 5313 C CA . SER A 1 654 ? 136.821 121.763 114.267 1.00 38.68 654 SER A CA 1
ATOM 5314 C C . SER A 1 654 ? 136.145 122.303 113.016 1.00 38.66 654 SER A C 1
ATOM 5315 O O . SER A 1 654 ? 135.002 122.765 113.055 1.00 35.70 654 SER A O 1
ATOM 5318 N N . GLY A 1 655 ? 136.868 122.242 111.901 1.00 40.74 655 GLY A N 1
ATOM 5319 C CA . GLY A 1 655 ? 136.326 122.697 110.635 1.00 37.80 655 GLY A CA 1
ATOM 5320 C C . GLY A 1 655 ? 137.346 122.763 109.518 1.00 41.12 655 GLY A C 1
ATOM 5321 O O . GLY A 1 655 ? 138.555 122.790 109.770 1.00 43.69 655 GLY A O 1
ATOM 5322 N N . SER A 1 656 ? 136.868 122.793 108.277 1.00 37.55 656 SER A N 1
ATOM 5323 C CA . SER A 1 656 ? 137.743 122.877 107.115 1.00 35.08 656 SER A CA 1
ATOM 5324 C C . SER A 1 656 ? 136.942 123.419 105.941 1.00 36.26 656 SER A C 1
ATOM 5325 O O . SER A 1 656 ? 135.709 123.420 105.955 1.00 40.40 656 SER A O 1
ATOM 5328 N N . THR A 1 657 ? 137.663 123.880 104.924 1.00 37.23 657 THR A N 1
ATOM 5329 C CA . THR A 1 657 ? 137.059 124.437 103.727 1.00 39.52 657 THR A CA 1
ATOM 5330 C C . THR A 1 657 ? 137.071 123.397 102.607 1.00 40.84 657 THR A C 1
ATOM 5331 O O . THR A 1 657 ? 137.456 122.240 102.803 1.00 45.40 657 THR A O 1
ATOM 5335 N N . ARG A 1 658 ? 136.644 123.812 101.412 1.00 34.35 658 ARG A N 1
ATOM 5336 C CA . ARG A 1 658 ? 136.613 122.906 100.271 1.00 38.65 658 ARG A CA 1
ATOM 5337 C C . ARG A 1 658 ? 138.007 122.564 99.761 1.00 44.26 658 ARG A C 1
ATOM 5338 O O . ARG A 1 658 ? 138.167 121.562 99.057 1.00 41.42 658 ARG A O 1
ATOM 5346 N N . GLY A 1 659 ? 139.017 123.365 100.103 1.00 46.56 659 GLY A N 1
ATOM 5347 C CA . GLY A 1 659 ? 140.367 123.107 99.641 1.00 51.75 659 GLY A CA 1
ATOM 5348 C C . GLY A 1 659 ? 141.083 121.971 100.337 1.00 56.45 659 GLY A C 1
ATOM 5349 O O . GLY A 1 659 ? 142.158 121.567 99.885 1.00 53.63 659 GLY A O 1
ATOM 5350 N N . TYR A 1 660 ? 140.516 121.447 101.425 1.00 58.95 660 TYR A N 1
ATOM 5351 C CA . TYR A 1 660 ? 141.119 120.334 102.145 1.00 52.19 660 TYR A CA 1
ATOM 5352 C C . TYR A 1 660 ? 140.535 118.981 101.762 1.00 50.47 660 TYR A C 1
ATOM 5353 O O . TYR A 1 660 ? 141.187 117.957 101.994 1.00 49.36 660 TYR A O 1
ATOM 5362 N N . ASP A 1 661 ? 139.327 118.951 101.193 1.00 51.53 661 ASP A N 1
ATOM 5363 C CA . ASP A 1 661 ? 138.740 117.684 100.769 1.00 52.70 661 ASP A CA 1
ATOM 5364 C C . ASP A 1 661 ? 139.552 117.047 99.649 1.00 51.90 661 ASP A C 1
ATOM 5365 O O . ASP A 1 661 ? 139.761 115.829 99.638 1.00 47.30 661 ASP A O 1
ATOM 5370 N N . GLU A 1 662 ? 140.016 117.854 98.699 1.00 58.75 662 GLU A N 1
ATOM 5371 C CA . GLU A 1 662 ? 140.826 117.384 97.584 1.00 62.52 662 GLU A CA 1
ATOM 5372 C C . GLU A 1 662 ? 142.232 117.952 97.711 1.00 73.78 662 GLU A C 1
ATOM 5373 O O . GLU A 1 662 ? 142.402 119.159 97.915 1.00 82.92 662 GLU A O 1
ATOM 5379 N N . LEU A 1 663 ? 143.235 117.082 97.589 1.00 69.95 663 LEU A N 1
ATOM 5380 C CA . LEU A 1 663 ? 144.636 117.484 97.718 1.00 75.33 663 LEU A CA 1
ATOM 5381 C C . LEU A 1 663 ? 145.144 117.999 96.370 1.00 84.17 663 LEU A C 1
ATOM 5382 O O . LEU A 1 663 ? 146.001 117.406 95.712 1.00 91.77 663 LEU A O 1
ATOM 5387 N N . VAL A 1 664 ? 144.588 119.133 95.963 1.00 82.31 664 VAL A N 1
ATOM 5388 C CA . VAL A 1 664 ? 144.992 119.744 94.691 1.00 84.88 664 VAL A CA 1
ATOM 5389 C C . VAL A 1 664 ? 146.383 120.351 94.842 1.00 93.09 664 VAL A C 1
ATOM 5390 O O . VAL A 1 664 ? 146.725 120.848 95.932 1.00 94.63 664 VAL A O 1
ATOM 5394 N N . PRO A 1 665 ? 147.237 120.293 93.809 1.00 95.38 665 PRO A N 1
ATOM 5395 C CA . PRO A 1 665 ? 148.579 120.882 93.883 1.00 96.81 665 PRO A CA 1
ATOM 5396 C C . PRO A 1 665 ? 148.624 122.344 93.440 1.00 94.13 665 PRO A C 1
ATOM 5397 O O . PRO A 1 665 ? 149.470 122.746 92.633 1.00 97.79 665 PRO A O 1
ATOM 5401 N N . HIS A 1 666 ? 147.712 123.156 93.970 1.00 92.66 666 HIS A N 1
ATOM 5402 C CA . HIS A 1 666 ? 147.676 124.572 93.632 1.00 99.07 666 HIS A CA 1
ATOM 5403 C C . HIS A 1 666 ? 146.920 125.321 94.718 1.00 99.76 666 HIS A C 1
ATOM 5404 O O . HIS A 1 666 ? 146.217 124.723 95.537 1.00 99.48 666 HIS A O 1
ATOM 5411 N N . GLN A 1 667 ? 147.076 126.642 94.711 1.00 98.08 667 GLN A N 1
ATOM 5412 C CA . GLN A 1 667 ? 146.420 127.519 95.671 1.00 97.67 667 GLN A CA 1
ATOM 5413 C C . GLN A 1 667 ? 145.265 128.242 94.992 1.00 95.38 667 GLN A C 1
ATOM 5414 O O . GLN A 1 667 ? 145.441 128.838 93.923 1.00 93.15 667 GLN A O 1
ATOM 5420 N N . ILE A 1 668 ? 144.092 128.190 95.613 1.00 96.31 668 ILE A N 1
ATOM 5421 C CA . ILE A 1 668 ? 142.899 128.813 95.052 1.00 99.09 668 ILE A CA 1
ATOM 5422 C C . ILE A 1 668 ? 142.929 130.306 95.350 1.00 102.02 668 ILE A C 1
ATOM 5423 O O . ILE A 1 668 ? 143.084 130.719 96.505 1.00 103.11 668 ILE A O 1
ATOM 5428 N N . SER A 1 669 ? 142.782 131.119 94.307 1.00 98.21 669 SER A N 1
ATOM 5429 C CA . SER A 1 669 ? 142.776 132.570 94.429 1.00 92.16 669 SER A CA 1
ATOM 5430 C C . SER A 1 669 ? 141.365 133.090 94.191 1.00 88.85 669 SER A C 1
ATOM 5431 O O . SER A 1 669 ? 140.765 132.816 93.146 1.00 87.54 669 SER A O 1
ATOM 5434 N N . VAL A 1 670 ? 140.840 133.836 95.165 1.00 91.46 670 VAL A N 1
ATOM 5435 C CA . VAL A 1 670 ? 139.492 134.380 95.042 1.00 89.38 670 VAL A CA 1
ATOM 5436 C C . VAL A 1 670 ? 139.443 135.462 93.970 1.00 84.76 670 VAL A C 1
ATOM 5437 O O . VAL A 1 670 ? 138.458 135.579 93.231 1.00 80.15 670 VAL A O 1
ATOM 5441 N N . VAL A 1 671 ? 140.498 136.274 93.873 1.00 87.57 671 VAL A N 1
ATOM 5442 C CA . VAL A 1 671 ? 140.496 137.391 92.932 1.00 84.13 671 VAL A CA 1
ATOM 5443 C C . VAL A 1 671 ? 140.496 136.890 91.492 1.00 83.55 671 VAL A C 1
ATOM 5444 O O . VAL A 1 671 ? 139.872 137.494 90.612 1.00 82.48 671 VAL A O 1
ATOM 5448 N N . SER A 1 672 ? 141.191 135.784 91.225 1.00 82.75 672 SER A N 1
ATOM 5449 C CA . SER A 1 672 ? 141.323 135.234 89.874 1.00 87.06 672 SER A CA 1
ATOM 5450 C C . SER A 1 672 ? 140.813 133.796 89.884 1.00 85.68 672 SER A C 1
ATOM 5451 O O . SER A 1 672 ? 141.543 132.872 90.255 1.00 88.47 672 SER A O 1
ATOM 5454 N N . GLU A 1 673 ? 139.560 133.610 89.471 1.00 84.30 673 GLU A N 1
ATOM 5455 C CA . GLU A 1 673 ? 138.976 132.278 89.373 1.00 82.91 673 GLU A CA 1
ATOM 5456 C C . GLU A 1 673 ? 137.769 132.338 88.450 1.00 83.47 673 GLU A C 1
ATOM 5457 O O . GLU A 1 673 ? 136.969 133.274 88.536 1.00 83.62 673 GLU A O 1
ATOM 5463 N N . GLU A 1 674 ? 137.644 131.339 87.571 1.00 81.65 674 GLU A N 1
ATOM 5464 C CA . GLU A 1 674 ? 136.511 131.247 86.658 1.00 80.33 674 GLU A CA 1
ATOM 5465 C C . GLU A 1 674 ? 135.920 129.839 86.664 1.00 77.66 674 GLU A C 1
ATOM 5466 O O . GLU A 1 674 ? 134.734 129.655 86.363 1.00 73.52 674 GLU A O 1
ATOM 5472 N N . ARG A 1 675 ? 136.721 128.846 87.039 1.00 79.50 675 ARG A N 1
ATOM 5473 C CA . ARG A 1 675 ? 136.333 127.443 87.014 1.00 78.60 675 ARG A CA 1
ATOM 5474 C C . ARG A 1 675 ? 135.237 127.176 88.037 1.00 73.81 675 ARG A C 1
ATOM 5475 O O . ARG A 1 675 ? 135.172 127.835 89.080 1.00 73.36 675 ARG A O 1
ATOM 5483 N N . PHE A 1 676 ? 134.380 126.207 87.730 1.00 70.13 676 PHE A N 1
ATOM 5484 C CA . PHE A 1 676 ? 133.297 125.823 88.620 1.00 60.05 676 PHE A CA 1
ATOM 5485 C C . PHE A 1 676 ? 133.726 124.662 89.517 1.00 68.61 676 PHE A C 1
ATOM 5486 O O . 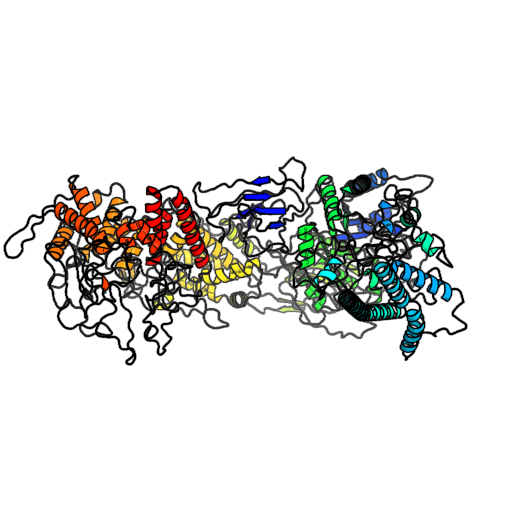PHE A 1 676 ? 134.890 124.253 89.545 1.00 78.70 676 PHE A O 1
ATOM 5494 N N . TYR A 1 677 ? 132.760 124.129 90.261 1.00 60.37 677 TYR A N 1
ATOM 5495 C CA . TYR A 1 677 ? 133.004 123.000 91.149 1.00 60.43 677 TYR A CA 1
ATOM 5496 C C . TYR A 1 677 ? 132.772 121.691 90.395 1.00 63.16 677 TYR A C 1
ATOM 5497 O O . TYR A 1 677 ? 132.600 121.667 89.173 1.00 63.10 677 TYR A O 1
ATOM 5506 N N . THR A 1 678 ? 132.764 120.580 91.126 1.00 63.22 678 THR A N 1
ATOM 5507 C CA . THR A 1 678 ? 132.563 119.256 90.552 1.00 63.88 678 THR A CA 1
ATOM 5508 C C . THR A 1 678 ? 131.179 118.741 90.922 1.00 61.18 678 THR A C 1
ATOM 5509 O O . THR A 1 678 ? 130.784 118.791 92.092 1.00 55.52 678 THR A O 1
ATOM 5513 N N . LYS A 1 679 ? 130.448 118.249 89.925 1.00 63.71 679 LYS A N 1
ATOM 5514 C CA . LYS A 1 679 ? 129.103 117.743 90.156 1.00 64.67 679 LYS A CA 1
ATOM 5515 C C . LYS A 1 679 ? 129.139 116.435 90.940 1.00 69.41 679 LYS A C 1
ATOM 5516 O O . LYS A 1 679 ? 130.044 115.611 90.783 1.00 81.91 679 LYS A O 1
ATOM 5522 N N . TRP A 1 680 ? 128.136 116.254 91.796 1.00 68.50 680 TRP A N 1
ATOM 5523 C CA . TRP A 1 680 ? 128.034 115.040 92.595 1.00 69.62 680 TRP A CA 1
ATOM 5524 C C . TRP A 1 680 ? 127.643 113.857 91.717 1.00 78.05 680 TRP A C 1
ATOM 5525 O O . TRP A 1 680 ? 126.722 113.953 90.901 1.00 79.62 680 TRP A O 1
ATOM 5536 N N . ASN A 1 681 ? 128.348 112.740 91.886 1.00 81.58 681 ASN A N 1
ATOM 5537 C CA . ASN A 1 681 ? 128.085 111.525 91.115 1.00 86.89 681 ASN A CA 1
ATOM 5538 C C . ASN A 1 681 ? 128.555 110.332 91.933 1.00 89.76 681 ASN A C 1
ATOM 5539 O O . ASN A 1 681 ? 129.759 110.031 91.977 1.00 93.42 681 ASN A O 1
ATOM 5544 N N . PRO A 1 682 ? 127.639 109.623 92.597 1.00 86.70 682 PRO A N 1
ATOM 5545 C CA . PRO A 1 682 ? 128.052 108.483 93.427 1.00 85.76 682 PRO A CA 1
ATOM 5546 C C . PRO A 1 682 ? 128.495 107.285 92.601 1.00 98.90 682 PRO A C 1
ATOM 5547 O O . PRO A 1 682 ? 127.665 106.589 92.006 1.00 103.94 682 PRO A O 1
ATOM 5551 N N . GLU A 1 683 ? 129.808 107.043 92.566 1.00 100.75 683 GLU A N 1
ATOM 5552 C CA . GLU A 1 683 ? 130.400 105.913 91.857 1.00 106.15 683 GLU A CA 1
ATOM 5553 C C . GLU A 1 683 ? 130.008 105.891 90.384 1.00 107.20 683 GLU A C 1
ATOM 5554 O O . GLU A 1 683 ? 129.539 106.900 89.844 1.00 101.63 683 GLU A O 1
ATOM 5560 N N . ALA A 1 684 ? 130.207 104.744 89.731 1.00 110.24 684 ALA A N 1
ATOM 5561 C CA . ALA A 1 684 ? 129.855 104.554 88.323 1.00 110.66 684 ALA A CA 1
ATOM 5562 C C . ALA A 1 684 ? 130.509 105.612 87.437 1.00 112.60 684 ALA A C 1
ATOM 5563 O O . ALA A 1 684 ? 129.906 106.122 86.490 1.00 111.95 684 ALA A O 1
ATOM 5565 N N . LEU A 1 685 ? 131.765 105.945 87.749 1.00 116.71 685 LEU A N 1
ATOM 5566 C CA . LEU A 1 685 ? 132.486 106.959 86.993 1.00 112.57 685 LEU A CA 1
ATOM 5567 C C . LEU A 1 685 ? 133.977 106.736 87.160 1.00 114.36 685 LEU A C 1
ATOM 5568 O O . LEU A 1 685 ? 134.411 106.348 88.254 1.00 117.63 685 LEU A O 1
ATOM 5570 N N . PRO A 1 686 ? 134.786 106.961 86.120 1.00 112.81 686 PRO A N 1
ATOM 5571 C CA . PRO A 1 686 ? 136.240 106.792 86.271 1.00 113.95 686 PRO A CA 1
ATOM 5572 C C . PRO A 1 686 ? 136.876 107.788 87.224 1.00 111.42 686 PRO A C 1
ATOM 5573 O O . PRO A 1 686 ? 137.996 107.538 87.688 1.00 108.05 686 PRO A O 1
ATOM 5577 N N . SER A 1 687 ? 136.206 108.903 87.523 1.00 111.09 687 SER A N 1
ATOM 5578 C CA . SER A 1 687 ? 136.714 109.932 88.432 1.00 112.05 687 SER A CA 1
ATOM 5579 C C . SER A 1 687 ? 138.053 110.486 87.940 1.00 110.37 687 SER A C 1
ATOM 5580 O O . SER A 1 687 ? 139.091 110.364 88.594 1.00 107.79 687 SER A O 1
ATOM 5583 N N . ASN A 1 688 ? 138.008 111.106 86.761 1.00 108.91 688 ASN A N 1
ATOM 5584 C CA . ASN A 1 688 ? 139.205 111.680 86.154 1.00 108.20 688 ASN A CA 1
ATOM 5585 C C . ASN A 1 688 ? 139.365 113.157 86.508 1.00 110.54 688 ASN A C 1
ATOM 5586 O O . ASN A 1 688 ? 140.369 113.552 87.109 1.00 118.08 688 ASN A O 1
ATOM 5591 N N . THR A 1 689 ? 138.388 113.978 86.144 1.00 103.54 689 THR A N 1
ATOM 5592 C CA . THR A 1 689 ? 138.484 115.413 86.390 1.00 98.93 689 THR A CA 1
ATOM 5593 C C . THR A 1 689 ? 137.299 115.977 87.159 1.00 94.40 689 THR A C 1
ATOM 5594 O O . THR A 1 689 ? 137.491 116.828 88.030 1.00 87.38 689 THR A O 1
ATOM 5598 N N . GLY A 1 690 ? 136.081 115.528 86.863 1.00 96.66 690 GLY A N 1
ATOM 5599 C CA . GLY A 1 690 ? 134.908 116.084 87.507 1.00 93.11 690 GLY A CA 1
ATOM 5600 C C . GLY A 1 690 ? 133.820 115.073 87.803 1.00 99.37 690 GLY A C 1
ATOM 5601 O O . GLY A 1 690 ? 132.658 115.443 87.992 1.00 85.34 690 GLY A O 1
ATOM 5602 N N . GLU A 1 691 ? 134.181 113.794 87.847 1.00 106.14 691 GLU A N 1
ATOM 5603 C CA . GLU A 1 691 ? 133.236 112.708 88.092 1.00 101.90 691 GLU A CA 1
ATOM 5604 C C . GLU A 1 691 ? 133.694 111.865 89.274 1.00 104.39 691 GLU A C 1
ATOM 5605 O O . GLU A 1 691 ? 133.686 110.633 89.236 1.00 109.77 691 GLU A O 1
ATOM 5611 N N . VAL A 1 692 ? 134.101 112.535 90.355 1.00 97.05 692 VAL A N 1
ATOM 5612 C CA . VAL A 1 692 ? 134.574 111.829 91.539 1.00 99.71 692 VAL A CA 1
ATOM 5613 C C . VAL A 1 692 ? 133.431 111.040 92.167 1.00 100.58 692 VAL A C 1
ATOM 5614 O O . VAL A 1 692 ? 132.249 111.384 92.025 1.00 98.82 692 VAL A O 1
ATOM 5618 N N . ASN A 1 693 ? 133.785 109.962 92.861 1.00 98.18 693 ASN A N 1
ATOM 5619 C CA . ASN A 1 693 ? 132.807 109.084 93.482 1.00 95.79 693 ASN A CA 1
ATOM 5620 C C . ASN A 1 693 ? 132.445 109.613 94.870 1.00 91.35 693 ASN A C 1
ATOM 5621 O O . ASN A 1 693 ? 132.816 110.725 95.252 1.00 91.48 693 ASN A O 1
ATOM 5626 N N . PHE A 1 694 ? 131.703 108.812 95.638 1.00 91.17 694 PHE A N 1
ATOM 5627 C CA . PHE A 1 694 ? 131.299 109.229 96.977 1.00 91.00 694 PHE A CA 1
ATOM 5628 C C . PHE A 1 694 ? 132.505 109.385 97.894 1.00 84.85 694 PHE A C 1
ATOM 5629 O O . PHE A 1 694 ? 132.631 110.388 98.607 1.00 85.66 694 PHE A O 1
ATOM 5637 N N . GLN A 1 695 ? 133.406 108.404 97.888 1.00 76.26 695 GLN A N 1
ATOM 5638 C CA . GLN A 1 695 ? 134.599 108.454 98.731 1.00 75.17 695 GLN A CA 1
ATOM 5639 C C . GLN A 1 695 ? 135.621 107.479 98.173 1.00 78.47 695 GLN A C 1
ATOM 5640 O O . GLN A 1 695 ? 135.372 106.270 98.154 1.00 79.97 695 GLN A O 1
ATOM 5642 N N . SER A 1 696 ? 136.764 107.995 97.722 1.00 79.47 696 SER A N 1
ATOM 5643 C CA . SER A 1 696 ? 137.819 107.158 97.166 1.00 78.12 696 SER A CA 1
ATOM 5644 C C . SER A 1 696 ? 139.082 107.172 98.019 1.00 82.16 696 SER A C 1
ATOM 5645 O O . SER A 1 696 ? 139.521 106.118 98.486 1.00 81.46 696 SER A O 1
ATOM 5648 N N . GLY A 1 697 ? 139.682 108.340 98.239 1.00 85.66 697 GLY A N 1
ATOM 5649 C CA . GLY A 1 697 ? 140.916 108.391 98.999 1.00 88.42 697 GLY A CA 1
ATOM 5650 C C . GLY A 1 697 ? 140.942 109.333 100.186 1.00 88.41 697 GLY A C 1
ATOM 5651 O O . GLY A 1 697 ? 141.687 109.099 101.142 1.00 92.50 697 GLY A O 1
ATOM 5652 N N . ILE A 1 698 ? 140.143 110.399 100.148 1.00 75.08 698 ILE A N 1
ATOM 5653 C CA . ILE A 1 698 ? 140.209 111.423 101.187 1.00 59.80 698 ILE A CA 1
ATOM 5654 C C . ILE A 1 698 ? 138.830 111.650 101.792 1.00 54.13 698 ILE A C 1
ATOM 5655 O O . ILE A 1 698 ? 138.710 112.060 102.952 1.00 48.36 698 ILE A O 1
ATOM 5660 N N . ILE A 1 699 ? 137.779 111.380 101.016 1.00 57.32 699 ILE A N 1
ATOM 5661 C CA . ILE A 1 699 ? 136.427 111.672 101.484 1.00 57.27 699 ILE A CA 1
ATOM 5662 C C . ILE A 1 699 ? 136.026 110.721 102.604 1.00 59.75 699 ILE A C 1
ATOM 5663 O O . ILE A 1 699 ? 135.388 111.129 103.582 1.00 62.93 699 ILE A O 1
ATOM 5668 N N . ALA A 1 700 ? 136.378 109.439 102.478 1.00 60.85 700 ALA A N 1
ATOM 5669 C CA . ALA A 1 700 ? 136.055 108.478 103.529 1.00 59.62 700 ALA A CA 1
ATOM 5670 C C . ALA A 1 700 ? 136.769 108.819 104.831 1.00 56.59 700 ALA A C 1
ATOM 5671 O O . ALA A 1 700 ? 136.173 108.747 105.913 1.00 53.95 700 ALA A O 1
ATOM 5673 N N . ALA A 1 701 ? 138.048 109.192 104.746 1.00 55.63 701 ALA A N 1
ATOM 5674 C CA . ALA A 1 701 ? 138.790 109.572 105.943 1.00 53.92 701 ALA A CA 1
ATOM 5675 C C . ALA A 1 701 ? 138.197 110.818 106.588 1.00 49.14 701 ALA A C 1
ATOM 5676 O O . ALA A 1 701 ? 138.084 110.896 107.816 1.00 46.42 701 ALA A O 1
ATOM 5678 N N . ARG A 1 702 ? 137.812 111.804 105.773 1.00 51.90 702 ARG A N 1
ATOM 5679 C CA . ARG A 1 702 ? 137.198 113.013 106.314 1.00 48.46 702 ARG A CA 1
ATOM 5680 C C . ARG A 1 702 ? 135.864 112.704 106.981 1.00 48.76 702 ARG A C 1
ATOM 5681 O O . ARG A 1 702 ? 135.552 113.253 108.045 1.00 50.12 702 ARG A O 1
ATOM 5689 N N . CYS A 1 703 ? 135.061 111.831 106.369 1.00 46.82 703 CYS A N 1
ATOM 5690 C CA . CYS A 1 703 ? 133.787 111.447 106.970 1.00 46.23 703 CYS A CA 1
ATOM 5691 C C . CYS A 1 703 ? 133.999 110.724 108.295 1.00 48.64 703 CYS A C 1
ATOM 5692 O O . CYS A 1 703 ? 133.280 110.976 109.269 1.00 50.24 703 CYS A O 1
ATOM 5695 N N . ALA A 1 704 ? 134.979 109.819 108.348 1.00 47.18 704 ALA A N 1
ATOM 5696 C CA . ALA A 1 704 ? 135.276 109.124 109.597 1.00 44.66 704 ALA A CA 1
ATOM 5697 C C . ALA A 1 704 ? 135.751 110.096 110.670 1.00 40.28 704 ALA A C 1
ATOM 5698 O O . ALA A 1 704 ? 135.365 109.980 111.840 1.00 39.71 704 ALA A O 1
ATOM 5700 N N . ILE A 1 705 ? 136.590 111.062 110.289 1.00 39.62 705 ILE A N 1
ATOM 5701 C CA . ILE A 1 705 ? 137.072 112.060 111.240 1.00 38.63 705 ILE A CA 1
ATOM 5702 C C . ILE A 1 705 ? 135.914 112.893 111.774 1.00 40.71 705 ILE A C 1
ATOM 5703 O O . ILE A 1 705 ? 135.827 113.164 112.979 1.00 40.35 705 ILE A O 1
ATOM 5708 N N . SER A 1 706 ? 135.005 113.310 110.888 1.00 41.42 706 SER A N 1
ATOM 5709 C CA . SER A 1 706 ? 133.853 114.094 111.320 1.00 39.29 706 SER A CA 1
ATOM 5710 C C . SER A 1 706 ? 132.949 113.288 112.244 1.00 40.06 706 SER A C 1
ATOM 5711 O O . SER A 1 706 ? 132.444 113.813 113.243 1.00 47.08 706 SER A O 1
ATOM 5714 N N . LYS A 1 707 ? 132.730 112.009 111.925 1.00 39.59 707 LYS A N 1
ATOM 5715 C CA . LYS A 1 707 ? 131.911 111.161 112.785 1.00 42.57 707 LYS A CA 1
ATOM 5716 C C . LYS A 1 707 ? 132.549 110.990 114.159 1.00 42.62 707 LYS A C 1
ATOM 5717 O O . LYS A 1 707 ? 131.859 111.052 115.184 1.00 39.39 707 LYS A O 1
ATOM 5723 N N . LEU A 1 708 ? 133.867 110.778 114.198 1.00 42.11 708 LEU A N 1
ATOM 5724 C CA . LEU A 1 708 ? 134.558 110.646 115.477 1.00 39.30 708 LEU A CA 1
ATOM 5725 C C . LEU A 1 708 ? 134.470 111.934 116.287 1.00 41.35 708 LEU A C 1
ATOM 5726 O O . LEU A 1 708 ? 134.250 111.897 117.504 1.00 42.48 708 LEU A O 1
ATOM 5731 N N . HIS A 1 709 ? 134.641 113.084 115.629 1.00 44.51 709 HIS A N 1
ATOM 5732 C CA . HIS A 1 709 ? 134.538 114.360 116.330 1.00 44.49 709 HIS A CA 1
ATOM 5733 C C . HIS A 1 709 ? 133.134 114.577 116.880 1.00 45.72 709 HIS A C 1
ATOM 5734 O O . HIS A 1 709 ? 132.968 115.048 118.012 1.00 44.46 709 HIS A O 1
ATOM 5741 N N . GLN A 1 710 ? 132.109 114.243 116.092 1.00 47.53 710 GLN A N 1
ATOM 5742 C CA . GLN A 1 710 ? 130.735 114.388 116.563 1.00 40.78 710 GLN A CA 1
ATOM 5743 C C . GLN A 1 710 ? 130.456 113.466 117.743 1.00 46.06 710 GLN A C 1
ATOM 5744 O O . GLN A 1 710 ? 129.794 113.865 118.709 1.00 53.48 710 GLN A O 1
ATOM 5750 N N . GLU A 1 711 ? 130.951 112.227 117.682 1.00 42.21 711 GLU A N 1
ATOM 5751 C CA . GLU A 1 711 ? 130.766 111.302 118.795 1.00 43.71 711 GLU A CA 1
ATOM 5752 C C . GLU A 1 711 ? 131.466 111.804 120.052 1.00 41.96 711 GLU A C 1
ATOM 5753 O O . GLU A 1 711 ? 130.917 111.710 121.156 1.00 39.57 711 GLU A O 1
ATOM 5759 N N . LEU A 1 712 ? 132.680 112.340 119.903 1.00 41.15 712 LEU A N 1
ATOM 5760 C CA . LEU A 1 712 ? 133.397 112.882 121.054 1.00 39.28 712 LEU A CA 1
ATOM 5761 C C . LEU A 1 712 ? 132.665 114.080 121.646 1.00 42.77 712 LEU A C 1
ATOM 5762 O O . LEU A 1 712 ? 132.581 114.222 122.871 1.00 49.23 712 LEU A O 1
ATOM 5767 N N . GLY A 1 713 ? 132.135 114.956 120.790 1.00 45.41 713 GLY A N 1
ATOM 5768 C CA . GLY A 1 713 ? 131.386 116.098 121.287 1.00 43.10 713 GLY A CA 1
ATOM 5769 C C . GLY A 1 713 ? 130.107 115.695 121.997 1.00 41.79 713 GLY A C 1
ATOM 5770 O O . GLY A 1 713 ? 129.740 116.285 123.016 1.00 37.09 713 GLY A O 1
ATOM 5771 N N . ALA A 1 714 ? 129.410 114.686 121.468 1.00 45.63 714 ALA A N 1
ATOM 5772 C CA . ALA A 1 714 ? 128.185 114.220 122.107 1.00 43.41 714 ALA A CA 1
ATOM 5773 C C . ALA A 1 714 ? 128.470 113.496 123.417 1.00 49.46 714 ALA A C 1
ATOM 5774 O O . ALA A 1 714 ? 127.660 113.566 124.349 1.00 52.60 714 ALA A O 1
ATOM 5776 N N . LYS A 1 715 ? 129.603 112.794 123.505 1.00 47.72 715 LYS A N 1
ATOM 5777 C CA . LYS A 1 715 ? 129.931 112.069 124.728 1.00 39.88 715 LYS A CA 1
ATOM 5778 C C . LYS A 1 715 ? 130.147 113.021 125.899 1.00 36.95 715 LYS A C 1
ATOM 5779 O O . LYS A 1 715 ? 129.696 112.751 127.019 1.00 36.27 715 LYS A O 1
ATOM 5785 N N . GLY A 1 716 ? 130.831 114.137 125.663 1.00 41.33 716 GLY A N 1
ATOM 5786 C CA . GLY A 1 716 ? 131.058 115.109 126.714 1.00 43.22 716 GLY A CA 1
ATOM 5787 C C . GLY A 1 716 ? 132.443 115.044 127.324 1.00 46.63 716 GLY A C 1
ATOM 5788 O O . GLY A 1 716 ? 132.588 115.091 128.549 1.00 46.53 716 GLY A O 1
ATOM 5789 N N . PHE A 1 717 ? 133.468 114.925 126.485 1.00 50.68 717 PHE A N 1
ATOM 5790 C CA . PHE A 1 717 ? 134.850 114.867 126.946 1.00 55.05 717 PHE A CA 1
ATOM 5791 C C . PHE A 1 717 ? 135.398 116.285 127.063 1.00 51.15 717 PHE A C 1
ATOM 5792 O O . PHE A 1 717 ? 135.384 117.043 126.087 1.00 50.25 717 PHE A O 1
ATOM 5800 N N . ILE A 1 718 ? 135.879 116.643 128.254 1.00 51.15 718 ILE A N 1
ATOM 5801 C CA . ILE A 1 718 ? 136.427 117.975 128.488 1.00 53.31 718 ILE A CA 1
ATOM 5802 C C . ILE A 1 718 ? 137.908 117.867 128.829 1.00 57.69 718 ILE A C 1
ATOM 5803 O O . ILE A 1 718 ? 138.687 118.788 128.557 1.00 61.51 718 ILE A O 1
ATOM 5808 N N . GLN A 1 719 ? 138.304 116.747 129.426 1.00 51.34 719 GLN A N 1
ATOM 5809 C CA . GLN A 1 719 ? 139.685 116.571 129.852 1.00 53.33 719 GLN A CA 1
ATOM 5810 C C . GLN A 1 719 ? 140.615 116.440 128.650 1.00 49.66 719 GLN A C 1
ATOM 5811 O O . GLN A 1 719 ? 140.245 115.906 127.602 1.00 50.90 719 GLN A O 1
ATOM 5817 N N . VAL A 1 720 ? 141.839 116.947 128.812 1.00 52.97 720 VAL A N 1
ATOM 5818 C CA . VAL A 1 720 ? 142.868 116.866 127.785 1.00 56.01 720 VAL A CA 1
ATOM 5819 C C . VAL A 1 720 ? 144.181 116.455 128.441 1.00 57.62 720 VAL A C 1
ATOM 5820 O O . VAL A 1 720 ? 144.376 116.611 129.648 1.00 58.55 720 VAL A O 1
ATOM 5824 N N . TYR A 1 721 ? 145.083 115.912 127.625 1.00 62.55 721 TYR A N 1
ATOM 5825 C CA . TYR A 1 721 ? 146.391 115.477 128.112 1.00 63.38 721 TYR A CA 1
ATOM 5826 C C . TYR A 1 721 ? 147.354 115.435 126.938 1.00 62.30 721 TYR A C 1
ATOM 5827 O O . TYR A 1 721 ? 147.112 114.710 125.967 1.00 59.95 721 TYR A O 1
ATOM 5836 N N . VAL A 1 722 ? 148.436 116.205 127.022 1.00 68.94 722 VAL A N 1
ATOM 5837 C CA . VAL A 1 722 ? 149.455 116.260 125.981 1.00 71.80 722 VAL A CA 1
ATOM 5838 C C . VAL A 1 722 ? 150.815 116.031 126.624 1.00 84.12 722 VAL A C 1
ATOM 5839 O O . VAL A 1 722 ? 151.171 116.713 127.591 1.00 90.28 722 VAL A O 1
ATOM 5843 N N . ASP A 1 723 ? 151.570 115.074 126.088 1.00 85.79 723 ASP A N 1
ATOM 5844 C CA . ASP A 1 723 ? 152.910 114.768 126.566 1.00 95.37 723 ASP A CA 1
ATOM 5845 C C . ASP A 1 723 ? 153.857 114.660 125.380 1.00 96.72 723 ASP A C 1
ATOM 5846 O O . ASP A 1 723 ? 153.466 114.232 124.291 1.00 89.98 723 ASP A O 1
ATOM 5851 N N . GLN A 1 724 ? 155.110 115.054 125.601 1.00 103.02 724 GLN A N 1
ATOM 5852 C CA . GLN A 1 724 ? 156.119 115.044 124.547 1.00 106.66 724 GLN A CA 1
ATOM 5853 C C . GLN A 1 724 ? 157.402 114.431 125.085 1.00 107.37 724 GLN A C 1
ATOM 5854 O O . GLN A 1 724 ? 157.937 114.893 126.098 1.00 109.34 724 GLN A O 1
ATOM 5860 N N . VAL A 1 725 ? 157.890 113.392 124.405 1.00 104.79 725 VAL A N 1
ATOM 5861 C CA . VAL A 1 725 ? 159.156 112.753 124.731 1.00 109.32 725 VAL A CA 1
ATOM 5862 C C . VAL A 1 725 ? 160.144 112.834 123.575 1.00 110.36 725 VAL A C 1
ATOM 5863 O O . VAL A 1 725 ? 161.333 113.102 123.786 1.00 110.60 725 VAL A O 1
ATOM 5867 N N . ASP A 1 726 ? 159.679 112.614 122.350 1.00 109.03 726 ASP A N 1
ATOM 5868 C CA . ASP A 1 726 ? 160.508 112.678 121.154 1.00 107.09 726 ASP A CA 1
ATOM 5869 C C . ASP A 1 726 ? 159.888 113.664 120.162 1.00 104.11 726 ASP A C 1
ATOM 5870 O O . ASP A 1 726 ? 158.944 114.392 120.484 1.00 100.42 726 ASP A O 1
ATOM 5875 N N . GLU A 1 727 ? 160.433 113.686 118.943 1.00 103.76 727 GLU A N 1
ATOM 5876 C CA . GLU A 1 727 ? 160.026 114.695 117.970 1.00 100.63 727 GLU A CA 1
ATOM 5877 C C . GLU A 1 727 ? 158.594 114.473 117.490 1.00 102.59 727 GLU A C 1
ATOM 5878 O O . GLU A 1 727 ? 157.863 115.440 117.245 1.00 103.73 727 GLU A O 1
ATOM 5884 N N . ASP A 1 728 ? 158.169 113.211 117.348 1.00 101.74 728 ASP A N 1
ATOM 5885 C CA . ASP A 1 728 ? 156.810 112.881 116.903 1.00 97.29 728 ASP A CA 1
ATOM 5886 C C . ASP A 1 728 ? 156.239 111.820 117.843 1.00 93.49 728 ASP A C 1
ATOM 5887 O O . ASP A 1 728 ? 156.304 110.621 117.563 1.00 93.37 728 ASP A O 1
ATOM 5892 N N . ILE A 1 729 ? 155.676 112.271 118.962 1.00 94.64 729 ILE A N 1
ATOM 5893 C CA . ILE A 1 729 ? 155.032 111.377 119.918 1.00 94.12 729 ILE A CA 1
ATOM 5894 C C . ILE A 1 729 ? 153.696 111.980 120.338 1.00 96.05 729 ILE A C 1
ATOM 5895 O O . ILE A 1 729 ? 153.079 111.541 121.316 1.00 98.45 729 ILE A O 1
ATOM 5900 N N . VAL A 1 730 ? 153.233 112.981 119.583 1.00 94.01 730 VAL A N 1
ATOM 5901 C CA . VAL A 1 730 ? 152.036 113.723 119.965 1.00 89.48 730 VAL A CA 1
ATOM 5902 C C . VAL A 1 730 ? 150.846 112.781 120.068 1.00 79.38 730 VAL A C 1
ATOM 5903 O O . VAL A 1 730 ? 150.622 111.929 119.198 1.00 75.26 730 VAL A O 1
ATOM 5907 N N . ALA A 1 731 ? 150.082 112.923 121.149 1.00 80.55 731 ALA A N 1
ATOM 5908 C CA . ALA A 1 731 ? 148.934 112.067 121.403 1.00 75.67 731 ALA A CA 1
ATOM 5909 C C . ALA A 1 731 ? 147.911 112.839 122.221 1.00 73.67 731 ALA A C 1
ATOM 5910 O O . ALA A 1 731 ? 148.231 113.835 122.874 1.00 81.05 731 ALA A O 1
ATOM 5912 N N . VAL A 1 732 ? 146.669 112.363 122.176 1.00 66.19 732 VAL A N 1
ATOM 5913 C CA . VAL A 1 732 ? 145.557 112.971 122.896 1.00 62.26 732 VAL A CA 1
ATOM 5914 C C . VAL A 1 732 ? 144.898 111.891 123.743 1.00 66.41 732 VAL A C 1
ATOM 5915 O O . VAL A 1 732 ? 144.603 110.800 123.243 1.00 71.59 732 VAL A O 1
ATOM 5919 N N . THR A 1 733 ? 144.671 112.192 125.020 1.00 64.35 733 THR A N 1
ATOM 5920 C CA . THR A 1 733 ? 144.218 111.214 126.006 1.00 60.61 733 THR A CA 1
ATOM 5921 C C . THR A 1 733 ? 143.049 111.769 126.816 1.00 59.66 733 THR A C 1
ATOM 5922 O O . THR A 1 733 ? 143.060 111.778 128.049 1.00 69.62 733 THR A O 1
ATOM 5926 N N . ARG A 1 734 ? 142.032 112.276 126.120 1.00 56.52 734 ARG A N 1
ATOM 5927 C CA . ARG A 1 734 ? 140.837 112.770 126.794 1.00 58.02 734 ARG A CA 1
ATOM 5928 C C . ARG A 1 734 ? 140.200 111.674 127.641 1.00 59.55 734 ARG A C 1
ATOM 5929 O O . ARG A 1 734 ? 140.077 110.524 127.211 1.00 63.29 734 ARG A O 1
ATOM 5937 N N . HIS A 1 735 ? 139.794 112.041 128.855 1.00 61.85 735 HIS A N 1
ATOM 5938 C CA . HIS A 1 735 ? 139.205 111.108 129.806 1.00 66.00 735 HIS A CA 1
ATOM 5939 C C . HIS A 1 735 ? 137.850 111.634 130.252 1.00 64.75 735 HIS A C 1
ATOM 5940 O O . HIS A 1 735 ? 137.719 112.815 130.588 1.00 69.67 735 HIS A O 1
ATOM 5947 N N . SER A 1 736 ? 136.847 110.758 130.254 1.00 63.06 736 SER A N 1
ATOM 5948 C CA . SER A 1 736 ? 135.505 111.132 130.683 1.00 59.03 736 SER A CA 1
ATOM 5949 C C . SER A 1 736 ? 135.361 110.888 132.179 1.00 64.32 736 SER A C 1
ATOM 5950 O O . SER A 1 736 ? 135.563 109.753 132.630 1.00 63.30 736 SER A O 1
ATOM 5953 N N . PRO A 1 737 ? 135.022 111.903 132.979 1.00 61.53 737 PRO A N 1
ATOM 5954 C CA . PRO A 1 737 ? 134.886 111.686 134.428 1.00 60.21 737 PRO A CA 1
ATOM 5955 C C . PRO A 1 737 ? 133.680 110.846 134.818 1.00 64.88 737 PRO A C 1
ATOM 5956 O O . PRO A 1 737 ? 133.631 110.367 135.959 1.00 68.02 737 PRO A O 1
ATOM 5960 N N . SER A 1 738 ? 132.713 110.651 133.921 1.00 60.63 738 SER A N 1
ATOM 5961 C CA . SER A 1 738 ? 131.504 109.911 134.273 1.00 62.46 738 SER A CA 1
ATOM 5962 C C . SER A 1 738 ? 131.717 108.404 134.163 1.00 67.17 738 SER A C 1
ATOM 5963 O O . SER A 1 738 ? 131.577 107.672 135.148 1.00 66.19 738 SER A O 1
ATOM 5966 N N . ILE A 1 739 ? 132.057 107.924 132.964 1.00 66.66 739 ILE A N 1
ATOM 5967 C CA . ILE A 1 739 ? 132.191 106.490 132.716 1.00 58.58 739 ILE A CA 1
ATOM 5968 C C . ILE A 1 739 ? 133.640 106.020 132.831 1.00 61.06 739 ILE A C 1
ATOM 5969 O O . ILE A 1 739 ? 133.880 104.808 132.967 1.00 68.86 739 ILE A O 1
ATOM 5974 N N . HIS A 1 740 ? 134.605 106.942 132.832 1.00 62.66 740 HIS A N 1
ATOM 5975 C CA . HIS A 1 740 ? 136.032 106.628 132.935 1.00 67.76 740 HIS A CA 1
ATOM 5976 C C . HIS A 1 740 ? 136.504 105.791 131.744 1.00 70.79 740 HIS A C 1
ATOM 5977 O O . HIS A 1 740 ? 136.980 104.662 131.884 1.00 81.35 740 HIS A O 1
ATOM 5984 N N . GLN A 1 741 ? 136.361 106.375 130.556 1.00 65.26 741 GLN A N 1
ATOM 5985 C CA . GLN A 1 741 ? 136.898 105.816 129.323 1.00 65.55 741 GLN A CA 1
ATOM 5986 C C . GLN A 1 741 ? 137.857 106.823 128.706 1.00 60.76 741 GLN A C 1
ATOM 5987 O O . GLN A 1 741 ? 137.533 108.010 128.602 1.00 61.41 741 GLN A O 1
ATOM 5993 N N . SER A 1 742 ? 139.032 106.349 128.300 1.00 68.28 742 SER A N 1
ATOM 5994 C CA . SER A 1 742 ? 140.051 107.191 127.692 1.00 70.00 742 SER A CA 1
ATOM 5995 C C . SER A 1 742 ? 140.410 106.651 126.316 1.00 79.10 742 SER A C 1
ATOM 5996 O O . SER A 1 742 ? 140.572 105.440 126.136 1.00 90.05 742 SER A O 1
ATOM 5999 N N . VAL A 1 743 ? 140.533 107.556 125.348 1.00 74.08 743 VAL A N 1
ATOM 6000 C CA . VAL A 1 743 ? 140.872 107.214 123.973 1.00 68.02 743 VAL A CA 1
ATOM 6001 C C . VAL A 1 743 ? 142.227 107.828 123.652 1.00 72.24 743 VAL A C 1
ATOM 6002 O O . VAL A 1 743 ? 142.438 109.026 123.873 1.00 80.21 743 VAL A O 1
ATOM 6006 N N . VAL A 1 744 ? 143.139 107.010 123.134 1.00 66.01 744 VAL A N 1
ATOM 6007 C CA . VAL A 1 744 ? 144.499 107.431 122.820 1.00 66.58 744 VAL A CA 1
ATOM 6008 C C . VAL A 1 744 ? 144.713 107.296 121.320 1.00 69.30 744 VAL A C 1
ATOM 6009 O O . VAL A 1 744 ? 144.441 106.237 120.742 1.00 74.27 744 VAL A O 1
ATOM 6013 N N . ALA A 1 745 ? 145.199 108.365 120.695 1.00 67.00 745 ALA A N 1
ATOM 6014 C CA . ALA A 1 745 ? 145.494 108.386 119.269 1.00 72.78 745 ALA A CA 1
ATOM 6015 C C . ALA A 1 745 ? 146.988 108.593 119.073 1.00 74.10 745 ALA A C 1
ATOM 6016 O O . ALA A 1 745 ? 147.581 109.483 119.691 1.00 75.33 745 ALA A O 1
ATOM 6018 N N . VAL A 1 746 ? 147.591 107.774 118.215 1.00 71.51 746 VAL A N 1
ATOM 6019 C CA . VAL A 1 746 ? 149.024 107.822 117.944 1.00 64.42 746 VAL A CA 1
ATOM 6020 C C . VAL A 1 746 ? 149.217 108.240 116.493 1.00 73.45 746 VAL A C 1
ATOM 6021 O O . VAL A 1 746 ? 148.697 107.590 115.577 1.00 77.70 746 VAL A O 1
ATOM 6025 N N . SER A 1 747 ? 149.963 109.319 116.285 1.00 77.49 747 SER A N 1
ATOM 6026 C CA . SER A 1 747 ? 150.249 109.837 114.960 1.00 77.09 747 SER A CA 1
ATOM 6027 C C . SER A 1 747 ? 151.597 109.305 114.476 1.00 79.43 747 SER A C 1
ATOM 6028 O O . SER A 1 747 ? 152.212 108.437 115.104 1.00 83.29 747 SER A O 1
ATOM 6031 N N . ARG A 1 748 ? 152.066 109.827 113.346 1.00 78.93 748 ARG A N 1
ATOM 6032 C CA . ARG A 1 748 ? 153.340 109.420 112.769 1.00 85.16 748 ARG A CA 1
ATOM 6033 C C . ARG A 1 748 ? 154.038 110.664 112.229 1.00 91.68 748 ARG A C 1
ATOM 6034 O O . ARG A 1 748 ? 153.600 111.796 112.458 1.00 86.47 748 ARG A O 1
ATOM 6042 N N . THR A 1 749 ? 155.134 110.452 111.506 1.00 99.96 749 THR A N 1
ATOM 6043 C CA . THR A 1 749 ? 155.917 111.543 110.941 1.00 100.35 749 THR A CA 1
ATOM 6044 C C . THR A 1 749 ? 155.356 111.913 109.574 1.00 100.69 749 THR A C 1
ATOM 6045 O O . THR A 1 749 ? 155.270 111.063 108.681 1.00 102.06 749 THR A O 1
ATOM 6049 N N . ALA A 1 750 ? 154.977 113.181 109.412 1.00 99.76 750 ALA A N 1
ATOM 6050 C CA . ALA A 1 750 ? 154.441 113.659 108.143 1.00 94.98 750 ALA A CA 1
ATOM 6051 C C . ALA A 1 750 ? 155.010 114.994 107.689 1.00 97.16 750 ALA A C 1
ATOM 6052 O O . ALA A 1 750 ? 154.792 115.363 106.532 1.00 93.11 750 ALA A O 1
ATOM 6054 N N . PHE A 1 751 ? 155.719 115.734 108.546 1.00 102.05 751 PHE A N 1
ATOM 6055 C CA . PHE A 1 751 ? 156.273 117.020 108.136 1.00 99.39 751 PHE A CA 1
ATOM 6056 C C . PHE A 1 751 ? 157.328 116.851 107.049 1.00 105.61 751 PHE A C 1
ATOM 6057 O O . PHE A 1 751 ? 157.377 117.638 106.096 1.00 106.08 751 PHE A O 1
ATOM 6065 N N . ARG A 1 752 ? 158.177 115.835 107.171 1.00 109.37 752 ARG A N 1
ATOM 6066 C CA . ARG A 1 752 ? 159.239 115.577 106.209 1.00 111.66 752 ARG A CA 1
ATOM 6067 C C . ARG A 1 752 ? 158.845 114.413 105.311 1.00 112.76 752 ARG A C 1
ATOM 6068 O O . ARG A 1 752 ? 158.395 113.371 105.799 1.00 112.69 752 ARG A O 1
ATOM 6076 N N . ASN A 1 753 ? 159.012 114.596 104.007 1.00 114.41 753 ASN A N 1
ATOM 6077 C CA . ASN A 1 753 ? 158.673 113.544 103.055 1.00 120.78 753 ASN A CA 1
ATOM 6078 C C . ASN A 1 753 ? 159.625 112.364 103.223 1.00 127.64 753 ASN A C 1
ATOM 6079 O O . ASN A 1 753 ? 160.840 112.565 103.330 1.00 128.99 753 ASN A O 1
ATOM 6084 N N . PRO A 1 754 ? 159.117 111.129 103.263 1.00 128.54 754 PRO A N 1
ATOM 6085 C CA . PRO A 1 754 ? 160.018 109.971 103.394 1.00 130.26 754 PRO A CA 1
ATOM 6086 C C . PRO A 1 754 ? 161.010 109.842 102.251 1.00 133.44 754 PRO A C 1
ATOM 6087 O O . PRO A 1 754 ? 162.132 109.366 102.467 1.00 134.00 754 PRO A O 1
ATOM 6091 N N . LYS A 1 755 ? 160.631 110.246 101.037 1.00 133.17 755 LYS A N 1
ATOM 6092 C CA . LYS A 1 755 ? 161.540 110.141 99.901 1.00 135.04 755 LYS A CA 1
ATOM 6093 C C . LYS A 1 755 ? 162.499 111.325 99.843 1.00 138.76 755 LYS A C 1
ATOM 6094 O O . LYS A 1 755 ? 163.705 111.147 99.643 1.00 140.30 755 LYS A O 1
ATOM 6100 N N . THR A 1 756 ? 161.976 112.543 100.008 1.00 138.43 756 THR A N 1
ATOM 6101 C CA . THR A 1 756 ? 162.823 113.729 99.940 1.00 139.08 756 THR A CA 1
ATOM 6102 C C . THR A 1 756 ? 163.820 113.771 101.093 1.00 138.00 756 THR A C 1
ATOM 6103 O O . THR A 1 756 ? 164.988 114.125 100.897 1.00 140.22 756 THR A O 1
ATOM 6107 N N . SER A 1 757 ? 163.381 113.415 102.296 1.00 134.18 757 SER A N 1
ATOM 6108 C CA . SER A 1 757 ? 164.222 113.441 103.485 1.00 136.12 757 SER A CA 1
ATOM 6109 C C . SER A 1 757 ? 164.447 112.020 103.981 1.00 139.54 757 SER A C 1
ATOM 6110 O O . SER A 1 757 ? 163.496 111.239 104.094 1.00 139.54 757 SER A O 1
ATOM 6113 N N . PHE A 1 758 ? 165.703 111.690 104.273 1.00 141.53 758 PHE A N 1
ATOM 6114 C CA . PHE A 1 758 ? 166.036 110.359 104.761 1.00 140.13 758 PHE A CA 1
ATOM 6115 C C . PHE A 1 758 ? 165.416 110.120 106.132 1.00 138.64 758 PHE A C 1
ATOM 6116 O O . PHE A 1 758 ? 165.319 111.032 106.957 1.00 135.83 758 PHE A O 1
ATOM 6124 N N . TYR A 1 759 ? 164.996 108.880 106.371 1.00 139.88 759 TYR A N 1
ATOM 6125 C CA . TYR A 1 759 ? 164.366 108.495 107.624 1.00 139.16 759 TYR A CA 1
ATOM 6126 C C . TYR A 1 759 ? 164.979 107.195 108.127 1.00 140.52 759 TYR A C 1
ATOM 6127 O O . TYR A 1 759 ? 165.511 106.393 107.356 1.00 140.88 759 TYR A O 1
ATOM 6136 N N . SER A 1 760 ? 164.896 106.999 109.440 1.00 140.79 760 SER A N 1
ATOM 6137 C CA . SER A 1 760 ? 165.432 105.813 110.095 1.00 146.84 760 SER A CA 1
ATOM 6138 C C . SER A 1 760 ? 164.317 104.795 110.296 1.00 150.05 760 SER A C 1
ATOM 6139 O O . SER A 1 760 ? 163.231 105.142 110.773 1.00 145.34 760 SER A O 1
ATOM 6142 N N . LYS A 1 761 ? 164.589 103.542 109.924 1.00 155.91 761 LYS A N 1
ATOM 6143 C CA . LYS A 1 761 ? 163.588 102.490 110.074 1.00 155.80 761 LYS A CA 1
ATOM 6144 C C . LYS A 1 761 ? 163.250 102.252 111.541 1.00 156.56 761 LYS A C 1
ATOM 6145 O O . LYS A 1 761 ? 162.081 102.052 111.891 1.00 151.90 761 LYS A O 1
ATOM 6151 N N . GLU A 1 762 ? 164.258 102.263 112.409 1.00 159.55 762 GLU A N 1
ATOM 6152 C CA . GLU A 1 762 ? 164.024 102.061 113.832 1.00 157.21 762 GLU A CA 1
ATOM 6153 C C . GLU A 1 762 ? 163.241 103.230 114.417 1.00 156.90 762 GLU A C 1
ATOM 6154 O O . GLU A 1 762 ? 163.507 104.395 114.110 1.00 157.78 762 GLU A O 1
ATOM 6160 N N . VAL A 1 763 ? 162.269 102.910 115.266 1.00 157.03 763 VAL A N 1
ATOM 6161 C CA . VAL A 1 763 ? 161.419 103.921 115.891 1.00 156.52 763 VAL A CA 1
ATOM 6162 C C . VAL A 1 763 ? 161.342 103.617 117.384 1.00 150.89 763 VAL A C 1
ATOM 6163 O O . VAL A 1 763 ? 161.443 102.446 117.781 1.00 147.14 763 VAL A O 1
ATOM 6167 N N . PRO A 1 764 ? 161.211 104.624 118.247 1.00 149.13 764 PRO A N 1
ATOM 6168 C CA . PRO A 1 764 ? 161.012 104.343 119.672 1.00 145.86 764 PRO A CA 1
ATOM 6169 C C . PRO A 1 764 ? 159.686 103.643 119.925 1.00 143.27 764 PRO A C 1
ATOM 6170 O O . PRO A 1 764 ? 158.703 103.838 119.206 1.00 142.18 764 PRO A O 1
ATOM 6174 N N . GLN A 1 765 ? 159.672 102.816 120.966 1.00 139.65 765 GLN A N 1
ATOM 6175 C CA . GLN A 1 765 ? 158.495 102.047 121.344 1.00 134.91 765 GLN A CA 1
ATOM 6176 C C . GLN A 1 765 ? 157.738 102.775 122.446 1.00 134.84 765 GLN A C 1
ATOM 6177 O O . GLN A 1 765 ? 158.335 103.195 123.443 1.00 136.38 765 GLN A O 1
ATOM 6183 N N . MET A 1 766 ? 156.429 102.922 122.263 1.00 135.69 766 MET A N 1
ATOM 6184 C CA . MET A 1 766 ? 155.563 103.595 123.220 1.00 131.49 766 MET A CA 1
ATOM 6185 C C . MET A 1 766 ? 154.706 102.562 123.938 1.00 132.66 766 MET A C 1
ATOM 6186 O O . MET A 1 766 ? 154.097 101.700 123.296 1.00 134.89 766 MET A O 1
ATOM 6191 N N . CYS A 1 767 ? 154.666 102.649 125.265 1.00 133.80 767 CYS A N 1
ATOM 6192 C CA . CYS A 1 767 ? 153.882 101.740 126.090 1.00 139.10 767 CYS A CA 1
ATOM 6193 C C . CYS A 1 767 ? 152.566 102.415 126.458 1.00 136.77 767 CYS A C 1
ATOM 6194 O O . CYS A 1 767 ? 152.565 103.485 127.076 1.00 134.62 767 CYS A O 1
ATOM 6197 N N . ILE A 1 768 ? 151.458 101.792 126.080 1.00 135.93 768 ILE A N 1
ATOM 6198 C CA . ILE A 1 768 ? 150.121 102.321 126.335 1.00 133.07 768 ILE A CA 1
ATOM 6199 C C . ILE A 1 768 ? 149.576 101.644 127.588 1.00 132.79 768 ILE A C 1
ATOM 6200 O O . ILE A 1 768 ? 149.426 100.413 127.595 1.00 133.85 768 ILE A O 1
ATOM 6205 N N . PRO A 1 769 ? 149.283 102.387 128.655 1.00 133.06 769 PRO A N 1
ATOM 6206 C CA . PRO A 1 769 ? 148.693 101.765 129.845 1.00 139.10 769 PRO A CA 1
ATOM 6207 C C . PRO A 1 769 ? 147.320 101.182 129.541 1.00 137.20 769 PRO A C 1
ATOM 6208 O O . PRO A 1 769 ? 146.578 101.688 128.697 1.00 133.54 769 PRO A O 1
ATOM 6212 N N . GLY A 1 770 ? 146.988 100.104 130.246 1.00 143.77 770 GLY A N 1
ATOM 6213 C CA . GLY A 1 770 ? 145.726 99.426 130.039 1.00 139.72 770 GLY A CA 1
ATOM 6214 C C . GLY A 1 770 ? 145.775 98.451 128.878 1.00 144.19 770 GLY A C 1
ATOM 6215 O O . GLY A 1 770 ? 146.810 98.212 128.255 1.00 148.19 770 GLY A O 1
ATOM 6216 N N . LYS A 1 771 ? 144.612 97.876 128.586 1.00 138.93 771 LYS A N 1
ATOM 6217 C CA . LYS A 1 771 ? 144.461 96.889 127.525 1.00 136.97 771 LYS A CA 1
ATOM 6218 C C . LYS A 1 771 ? 143.596 97.463 126.412 1.00 126.06 771 LYS A C 1
ATOM 6219 O O . LYS A 1 771 ? 142.516 98.004 126.675 1.00 119.05 771 LYS A O 1
ATOM 6225 N N . ILE A 1 772 ? 144.072 97.343 125.173 1.00 121.90 772 ILE A N 1
ATOM 6226 C CA . ILE A 1 772 ? 143.325 97.847 124.027 1.00 109.22 772 ILE A CA 1
ATOM 6227 C C . ILE A 1 772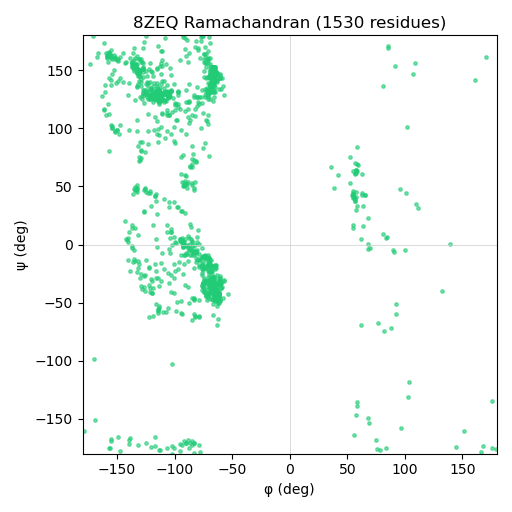 ? 142.128 96.944 123.769 1.00 107.04 772 ILE A C 1
ATOM 6228 O O . ILE A 1 772 ? 142.257 95.714 123.711 1.00 111.12 772 ILE A O 1
ATOM 6233 N N . GLU A 1 773 ? 140.953 97.552 123.612 1.00 98.35 773 GLU A N 1
ATOM 6234 C CA . GLU A 1 773 ? 139.713 96.816 123.395 1.00 96.84 773 GLU A CA 1
ATOM 6235 C C . GLU A 1 773 ? 139.320 96.747 121.924 1.00 98.31 773 GLU A C 1
ATOM 6236 O O . GLU A 1 773 ? 139.022 95.663 121.413 1.00 104.32 773 GLU A O 1
ATOM 6242 N N . GLU A 1 774 ? 139.313 97.883 121.230 1.00 93.11 774 GLU A N 1
ATOM 6243 C CA . GLU A 1 774 ? 138.912 97.924 119.832 1.00 92.14 774 GLU A CA 1
ATOM 6244 C C . GLU A 1 774 ? 139.566 99.123 119.161 1.00 85.57 774 GLU A C 1
ATOM 6245 O O . GLU A 1 774 ? 139.619 100.212 119.737 1.00 78.91 774 GLU A O 1
ATOM 6251 N N . VAL A 1 775 ? 140.065 98.912 117.946 1.00 87.03 775 VAL A N 1
ATOM 6252 C CA . VAL A 1 775 ? 140.683 99.973 117.159 1.00 80.06 775 VAL A CA 1
ATOM 6253 C C . VAL A 1 775 ? 139.584 100.649 116.348 1.00 81.52 775 VAL A C 1
ATOM 6254 O O . VAL A 1 775 ? 139.039 100.061 115.410 1.00 86.91 775 VAL A O 1
ATOM 6258 N N . VAL A 1 776 ? 139.257 101.892 116.708 1.00 76.89 776 VAL A N 1
ATOM 6259 C CA . VAL A 1 776 ? 138.171 102.599 116.036 1.00 74.31 776 VAL A CA 1
ATOM 6260 C C . VAL A 1 776 ? 138.624 103.263 114.741 1.00 72.48 776 VAL A C 1
ATOM 6261 O O . VAL A 1 776 ? 137.784 103.565 113.885 1.00 75.66 776 VAL A O 1
ATOM 6265 N N . LEU A 1 777 ? 139.924 103.494 114.566 1.00 69.00 777 LEU A N 1
ATOM 6266 C CA . LEU A 1 777 ? 140.439 104.130 113.362 1.00 69.17 777 LEU A CA 1
ATOM 6267 C C . LEU A 1 777 ? 141.723 103.440 112.931 1.00 73.33 777 LEU A C 1
ATOM 6268 O O . LEU A 1 777 ? 142.566 103.100 113.766 1.00 73.50 777 LEU A O 1
ATOM 6273 N N . GLU A 1 778 ? 141.866 103.240 111.620 1.00 77.86 778 GLU A N 1
ATOM 6274 C CA . GLU A 1 778 ? 143.067 102.620 111.061 1.00 76.94 778 GLU A CA 1
ATOM 6275 C C . GLU A 1 778 ? 143.206 103.111 109.623 1.00 79.93 778 GLU A C 1
ATOM 6276 O O . GLU A 1 778 ? 142.505 102.627 108.729 1.00 84.56 778 GLU A O 1
ATOM 6282 N N . ALA A 1 779 ? 144.108 104.065 109.410 1.00 73.91 779 ALA A N 1
ATOM 6283 C CA . ALA A 1 779 ? 144.345 104.651 108.098 1.00 78.75 779 ALA A CA 1
ATOM 6284 C C . ALA A 1 779 ? 145.771 104.351 107.662 1.00 83.27 779 ALA A C 1
ATOM 6285 O O . ALA A 1 779 ? 146.717 104.564 108.428 1.00 75.42 779 ALA A O 1
ATOM 6287 N N . ARG A 1 780 ? 145.921 103.856 106.435 1.00 94.31 780 ARG A N 1
ATOM 6288 C CA . ARG A 1 780 ? 147.223 103.548 105.860 1.00 95.18 780 ARG A CA 1
ATOM 6289 C C . ARG A 1 780 ? 147.352 104.253 104.520 1.00 95.38 780 ARG A C 1
ATOM 6290 O O . ARG A 1 780 ? 146.434 104.195 103.695 1.00 91.03 780 ARG A O 1
ATOM 6298 N N . THR A 1 781 ? 148.485 104.914 104.305 1.00 94.09 781 THR A N 1
ATOM 6299 C CA . THR A 1 781 ? 148.740 105.659 103.080 1.00 91.63 781 THR A CA 1
ATOM 6300 C C . THR A 1 781 ? 149.714 104.884 102.202 1.00 95.27 781 THR A C 1
ATOM 6301 O O . THR A 1 781 ? 150.786 104.478 102.664 1.00 94.60 781 THR A O 1
ATOM 6305 N N . ILE A 1 782 ? 149.338 104.683 100.939 1.00 92.70 782 ILE A N 1
ATOM 6306 C CA . ILE A 1 782 ? 150.161 103.968 99.975 1.00 94.24 782 ILE A CA 1
ATOM 6307 C C . ILE A 1 782 ? 150.174 104.724 98.653 1.00 93.45 782 ILE A C 1
ATOM 6308 O O . ILE A 1 782 ? 149.408 105.667 98.439 1.00 87.94 782 ILE A O 1
ATOM 6313 N N . GLU A 1 783 ? 151.067 104.299 97.764 1.00 98.90 783 GLU A N 1
ATOM 6314 C CA . GLU A 1 783 ? 151.215 104.894 96.443 1.00 99.85 783 GLU A CA 1
ATOM 6315 C C . GLU A 1 783 ? 150.784 103.888 95.385 1.00 101.72 783 GLU A C 1
ATOM 6316 O O . GLU A 1 783 ? 151.272 102.753 95.366 1.00 107.72 783 GLU A O 1
ATOM 6322 N N . ARG A 1 784 ? 149.874 104.305 94.512 1.00 96.59 784 ARG A N 1
ATOM 6323 C CA . ARG A 1 784 ? 149.351 103.470 93.442 1.00 100.53 784 ARG A CA 1
ATOM 6324 C C . ARG A 1 784 ? 149.789 104.025 92.090 1.00 105.68 784 ARG A C 1
ATOM 6325 O O . ARG A 1 784 ? 150.536 105.003 92.000 1.00 111.39 784 ARG A O 1
ATOM 6333 N N . ASN A 1 785 ? 149.310 103.385 91.027 1.00 105.79 785 ASN A N 1
ATOM 6334 C CA . ASN A 1 785 ? 149.618 103.780 89.659 1.00 109.07 785 ASN A CA 1
ATOM 6335 C C . ASN A 1 785 ? 148.396 104.443 89.039 1.00 108.42 785 ASN A C 1
ATOM 6336 O O . ASN A 1 785 ? 147.296 103.882 89.072 1.00 106.05 785 ASN A O 1
ATOM 6341 N N . THR A 1 786 ? 148.594 105.631 88.476 1.00 113.83 786 THR A N 1
ATOM 6342 C CA . THR A 1 786 ? 147.508 106.384 87.863 1.00 115.46 786 THR A CA 1
ATOM 6343 C C . THR A 1 786 ? 148.102 107.353 86.851 1.00 107.38 786 THR A C 1
ATOM 6344 O O . THR A 1 786 ? 149.310 107.599 86.829 1.00 106.89 786 THR A O 1
ATOM 6348 N N . LYS A 1 787 ? 147.231 107.893 86.001 1.00 100.76 787 LYS A N 1
ATOM 6349 C CA . LYS A 1 787 ? 147.664 108.854 85.002 1.00 101.74 787 LYS A CA 1
ATOM 6350 C C . LYS A 1 787 ? 148.174 110.128 85.675 1.00 105.06 787 LYS A C 1
ATOM 6351 O O . LYS A 1 787 ? 147.656 110.540 86.717 1.00 106.04 787 LYS A O 1
ATOM 6357 N N . PRO A 1 788 ? 149.197 110.764 85.103 1.00 105.79 788 PRO A N 1
ATOM 6358 C CA . PRO A 1 788 ? 149.727 111.993 85.706 1.00 106.26 788 PRO A CA 1
ATOM 6359 C C . PRO A 1 788 ? 148.692 113.107 85.710 1.00 105.46 788 PRO A C 1
ATOM 6360 O O . PRO A 1 788 ? 147.854 113.213 84.812 1.00 109.10 788 PRO A O 1
ATOM 6364 N N . TYR A 1 789 ? 148.758 113.940 86.745 1.00 102.69 789 TYR A N 1
ATOM 6365 C CA . TYR A 1 789 ? 147.825 115.051 86.875 1.00 103.33 789 TYR A CA 1
ATOM 6366 C C . TYR A 1 789 ? 148.064 116.084 85.781 1.00 101.21 789 TYR A C 1
ATOM 6367 O O . TYR A 1 789 ? 149.207 116.395 85.435 1.00 103.68 789 TYR A O 1
ATOM 6376 N N . ARG A 1 790 ? 146.972 116.615 85.237 1.00 100.51 790 ARG A N 1
ATOM 6377 C CA . ARG A 1 790 ? 147.029 117.629 84.195 1.00 105.17 790 ARG A CA 1
ATOM 6378 C C . ARG A 1 790 ? 146.124 118.792 84.569 1.00 104.21 790 ARG A C 1
ATOM 6379 O O . ARG A 1 790 ? 145.067 118.607 85.179 1.00 101.46 790 ARG A O 1
ATOM 6387 N N . LYS A 1 791 ? 146.552 119.996 84.200 1.00 102.96 791 LYS A N 1
ATOM 6388 C CA . LYS A 1 791 ? 145.775 121.190 84.499 1.00 100.73 791 LYS A CA 1
ATOM 6389 C C . LYS A 1 791 ? 144.474 121.195 83.706 1.00 98.96 791 LYS A C 1
ATOM 6390 O O . LYS A 1 791 ? 144.446 120.849 82.522 1.00 101.60 791 LYS A O 1
ATOM 6396 N N . ASP A 1 792 ? 143.391 121.591 84.370 1.00 94.14 792 ASP A N 1
ATOM 6397 C CA . ASP A 1 792 ? 142.071 121.671 83.761 1.00 94.51 792 ASP A CA 1
ATOM 6398 C C . ASP A 1 792 ? 141.625 123.124 83.732 1.00 92.38 792 ASP A C 1
ATOM 6399 O O . ASP A 1 792 ? 141.779 123.844 84.724 1.00 85.63 792 ASP A O 1
ATOM 6404 N N . GLU A 1 793 ? 141.084 123.554 82.595 1.00 94.64 793 GLU A N 1
ATOM 6405 C CA . GLU A 1 793 ? 140.610 124.920 82.425 1.00 91.56 793 GLU A CA 1
ATOM 6406 C C . GLU A 1 793 ? 139.115 125.067 82.682 1.00 94.18 793 GLU A C 1
ATOM 6407 O O . GLU A 1 793 ? 138.581 126.169 82.521 1.00 90.18 793 GLU A O 1
ATOM 6413 N N . ASN A 1 794 ? 138.432 123.995 83.076 1.00 98.43 794 ASN A N 1
ATOM 6414 C CA . ASN A 1 794 ? 136.994 124.026 83.317 1.00 94.99 794 ASN A CA 1
ATOM 6415 C C . ASN A 1 794 ? 136.616 123.811 84.773 1.00 92.98 794 ASN A C 1
ATOM 6416 O O . ASN A 1 794 ? 135.655 124.419 85.250 1.00 86.06 794 ASN A O 1
ATOM 6421 N N . SER A 1 795 ? 137.343 122.961 85.495 1.00 90.90 795 SER A N 1
ATOM 6422 C CA . SER A 1 795 ? 137.034 122.674 86.888 1.00 82.19 795 SER A CA 1
ATOM 6423 C C . SER A 1 795 ? 138.333 122.394 87.632 1.00 82.09 795 SER A C 1
ATOM 6424 O O . SER A 1 795 ? 139.428 122.475 87.068 1.00 81.52 795 SER A O 1
ATOM 6427 N N . ILE A 1 796 ? 138.202 122.059 88.913 1.00 82.61 796 ILE A N 1
ATOM 6428 C CA . ILE A 1 796 ? 139.336 121.769 89.782 1.00 86.40 796 ILE A CA 1
ATOM 6429 C C . ILE A 1 796 ? 139.270 120.302 90.181 1.00 85.89 796 ILE A C 1
ATOM 6430 O O . ILE A 1 796 ? 138.240 119.836 90.683 1.00 87.53 796 ILE A O 1
ATOM 6435 N N . ASN A 1 797 ? 140.365 119.580 89.958 1.00 81.72 797 ASN A N 1
ATOM 6436 C CA . ASN A 1 797 ? 140.452 118.163 90.278 1.00 87.85 797 ASN A CA 1
ATOM 6437 C C . ASN A 1 797 ? 141.652 117.916 91.178 1.00 91.31 797 ASN A C 1
ATOM 6438 O O . ASN A 1 797 ? 142.728 118.484 90.966 1.00 91.29 797 ASN A O 1
ATOM 6443 N N . GLY A 1 798 ? 141.462 117.063 92.185 1.00 93.91 798 GLY A N 1
ATOM 6444 C CA . GLY A 1 798 ? 142.538 116.725 93.090 1.00 94.38 798 GLY A CA 1
ATOM 6445 C C . GLY A 1 798 ? 143.468 115.669 92.524 1.00 101.38 798 GLY A C 1
ATOM 6446 O O . GLY A 1 798 ? 143.250 115.109 91.450 1.00 102.33 798 GLY A O 1
ATOM 6447 N N . THR A 1 799 ? 144.530 115.398 93.274 1.00 94.97 799 THR A N 1
ATOM 6448 C CA . THR A 1 799 ? 145.508 114.400 92.860 1.00 86.95 799 THR A CA 1
ATOM 6449 C C . THR A 1 799 ? 144.955 113.002 93.107 1.00 84.95 799 THR A C 1
ATOM 6450 O O . THR A 1 799 ? 144.621 112.673 94.250 1.00 87.15 799 THR A O 1
ATOM 6454 N N . PRO A 1 800 ? 144.842 112.158 92.082 1.00 86.08 800 PRO A N 1
ATOM 6455 C CA . PRO A 1 800 ? 144.307 110.804 92.271 1.00 96.30 800 PRO A CA 1
ATOM 6456 C C . PRO A 1 800 ? 145.343 109.749 92.630 1.00 97.34 800 PRO A C 1
ATOM 6457 O O . PRO A 1 800 ? 144.966 108.588 92.827 1.00 96.06 800 PRO A O 1
ATOM 6461 N N . ASP A 1 801 ? 146.622 110.111 92.720 1.00 95.30 801 ASP A N 1
ATOM 6462 C CA . ASP A 1 801 ? 147.667 109.146 93.034 1.00 91.60 801 ASP A CA 1
ATOM 6463 C C . ASP A 1 801 ? 147.813 108.887 94.528 1.00 91.66 801 ASP A C 1
ATOM 6464 O O . ASP A 1 801 ? 148.578 107.996 94.912 1.00 98.49 801 ASP A O 1
ATOM 6469 N N . ILE A 1 802 ? 147.107 109.634 95.373 1.00 82.05 802 ILE A N 1
ATOM 6470 C CA . ILE A 1 802 ? 147.180 109.480 96.821 1.00 81.09 802 ILE A CA 1
ATOM 6471 C C . ILE A 1 802 ? 145.816 109.022 97.316 1.00 81.52 802 ILE A C 1
ATOM 6472 O O . ILE A 1 802 ? 144.801 109.677 97.049 1.00 78.26 802 ILE A O 1
ATOM 6477 N N . THR A 1 803 ? 145.793 107.900 98.033 1.00 86.22 803 THR A N 1
ATOM 6478 C CA . THR A 1 803 ? 144.558 107.365 98.586 1.00 82.02 803 THR A CA 1
ATOM 6479 C C . THR A 1 803 ? 144.883 106.554 99.830 1.00 82.96 803 THR A C 1
ATOM 6480 O O . THR A 1 803 ? 145.966 105.973 99.945 1.00 87.00 803 THR A O 1
ATOM 6484 N N . VAL A 1 804 ? 143.931 106.521 100.764 1.00 79.88 804 VAL A N 1
ATOM 6485 C CA . VAL A 1 804 ? 144.077 105.784 102.011 1.00 84.29 804 VAL A CA 1
ATOM 6486 C C . VAL A 1 804 ? 142.854 104.897 102.204 1.00 90.06 804 VAL A C 1
ATOM 6487 O O . VAL A 1 804 ? 141.797 105.112 101.607 1.00 94.18 804 VAL A O 1
ATOM 6491 N N . GLU A 1 805 ? 143.017 103.883 103.049 1.00 88.67 805 GLU A N 1
ATOM 6492 C CA . GLU A 1 805 ? 141.952 102.946 103.380 1.00 88.73 805 GLU A CA 1
ATOM 6493 C C . GLU A 1 805 ? 141.667 103.026 104.872 1.00 85.27 805 GLU A C 1
ATOM 6494 O O . GLU A 1 805 ? 142.598 103.067 105.684 1.00 82.32 805 GLU A O 1
ATOM 6500 N N . ILE A 1 806 ? 140.386 103.045 105.228 1.00 87.19 806 ILE A N 1
ATOM 6501 C CA . ILE A 1 806 ? 139.960 103.145 106.618 1.00 90.43 806 ILE A CA 1
ATOM 6502 C C . ILE A 1 806 ? 139.400 101.801 107.060 1.00 93.66 806 ILE A C 1
ATOM 6503 O O . ILE A 1 806 ? 138.959 100.984 106.242 1.00 96.98 806 ILE A O 1
ATOM 6508 N N . ARG A 1 807 ? 139.438 101.566 108.370 1.00 87.87 807 ARG A N 1
ATOM 6509 C CA . ARG A 1 807 ? 138.928 100.337 108.959 1.00 85.42 807 ARG A CA 1
ATOM 6510 C C . ARG A 1 807 ? 138.307 100.651 110.311 1.00 81.45 807 ARG A C 1
ATOM 6511 O O . ARG A 1 807 ? 138.845 101.454 111.079 1.00 71.32 807 ARG A O 1
ATOM 6519 N N . GLU A 1 808 ? 137.174 100.014 110.596 1.00 89.87 808 GLU A N 1
ATOM 6520 C CA . GLU A 1 808 ? 136.456 100.217 111.845 1.00 90.97 808 GLU A CA 1
ATOM 6521 C C . GLU A 1 808 ? 136.073 98.871 112.443 1.00 99.76 808 GLU A C 1
ATOM 6522 O O . GLU A 1 808 ? 135.807 97.906 111.721 1.00 105.27 808 GLU A O 1
ATOM 6528 N N . HIS A 1 809 ? 136.048 98.823 113.776 1.00 95.03 809 HIS A N 1
ATOM 6529 C CA . HIS A 1 809 ? 135.677 97.627 114.533 1.00 95.00 809 HIS A CA 1
ATOM 6530 C C . HIS A 1 809 ? 136.572 96.442 114.163 1.00 97.53 809 HIS A C 1
ATOM 6531 O O . HIS A 1 809 ? 136.118 95.410 113.664 1.00 98.46 809 HIS A O 1
ATOM 6538 N N . ILE A 1 810 ? 137.867 96.612 114.419 1.00 98.51 810 ILE A N 1
ATOM 6539 C CA . ILE A 1 810 ? 138.872 95.592 114.150 1.00 105.18 810 ILE A CA 1
ATOM 6540 C C . ILE A 1 810 ? 139.568 95.248 115.459 1.00 108.44 810 ILE A C 1
ATOM 6541 O O . ILE A 1 810 ? 140.037 96.143 116.172 1.00 104.44 810 ILE A O 1
ATOM 6546 N N . GLN A 1 811 ? 139.632 93.957 115.772 1.00 113.18 811 GLN A N 1
ATOM 6547 C CA . GLN A 1 811 ? 140.287 93.513 116.991 1.00 111.29 811 GLN A CA 1
ATOM 6548 C C . GLN A 1 811 ? 141.803 93.633 116.862 1.00 113.55 811 GLN A C 1
ATOM 6549 O O . GLN A 1 811 ? 142.365 93.640 115.763 1.00 118.00 811 GLN A O 1
ATOM 6555 N N . LEU A 1 812 ? 142.467 93.736 118.016 1.00 111.08 812 LEU A N 1
ATOM 6556 C CA . LEU A 1 812 ? 143.923 93.836 118.027 1.00 116.55 812 LEU A CA 1
ATOM 6557 C C . LEU A 1 812 ? 144.569 92.565 117.489 1.00 118.81 812 LEU A C 1
ATOM 6558 O O . LEU A 1 812 ? 145.555 92.628 116.744 1.00 119.28 812 LEU A O 1
ATOM 6563 N N . ASN A 1 813 ? 144.032 91.401 117.862 1.00 118.18 813 ASN A N 1
ATOM 6564 C CA . ASN A 1 813 ? 144.585 90.140 117.376 1.00 119.66 813 ASN A CA 1
ATOM 6565 C C . ASN A 1 813 ? 144.421 90.008 115.867 1.00 122.87 813 ASN A C 1
ATOM 6566 O O . ASN A 1 813 ? 145.332 89.540 115.174 1.00 118.65 813 ASN A O 1
ATOM 6571 N N . GLU A 1 814 ? 143.265 90.414 115.339 1.00 126.33 814 GLU A N 1
ATOM 6572 C CA . GLU A 1 814 ? 143.014 90.323 113.906 1.00 127.65 814 GLU A CA 1
ATOM 6573 C C . GLU A 1 814 ? 143.761 91.380 113.104 1.00 130.02 814 GLU A C 1
ATOM 6574 O O . GLU A 1 814 ? 143.794 91.287 111.873 1.00 133.60 814 GLU A O 1
ATOM 6580 N N . SER A 1 815 ? 144.353 92.375 113.762 1.00 129.08 815 SER A N 1
ATOM 6581 C CA . SER A 1 815 ? 145.082 93.415 113.050 1.00 129.10 815 SER A CA 1
ATOM 6582 C C . SER A 1 815 ? 146.371 92.851 112.464 1.00 133.73 815 SER A C 1
ATOM 6583 O O . SER A 1 815 ? 147.140 92.178 113.157 1.00 133.69 815 SER A O 1
ATOM 6586 N N . LYS A 1 816 ? 146.604 93.126 111.182 1.00 135.88 816 LYS A N 1
ATOM 6587 C CA . LYS A 1 816 ? 147.786 92.646 110.480 1.00 136.30 816 LYS A CA 1
ATOM 6588 C C . LYS A 1 816 ? 148.890 93.690 110.384 1.00 132.52 816 LYS A C 1
ATOM 6589 O O . LYS A 1 816 ? 149.934 93.412 109.787 1.00 126.25 816 LYS A O 1
ATOM 6595 N N . ILE A 1 817 ? 148.690 94.874 110.953 1.00 130.49 817 ILE A N 1
ATOM 6596 C CA . ILE A 1 817 ? 149.682 95.939 110.901 1.00 126.27 817 ILE A CA 1
ATOM 6597 C C . ILE A 1 817 ? 150.475 96.034 112.199 1.00 127.48 817 ILE A C 1
ATOM 6598 O O . ILE A 1 817 ? 151.694 96.206 112.172 1.00 127.12 817 ILE A O 1
ATOM 6603 N N . VAL A 1 818 ? 149.804 95.909 113.343 1.00 128.42 818 VAL A N 1
ATOM 6604 C CA . VAL A 1 818 ? 150.454 95.993 114.642 1.00 127.90 818 VAL A CA 1
ATOM 6605 C C . VAL A 1 818 ? 150.205 94.695 115.400 1.00 133.83 818 VAL A C 1
ATOM 6606 O O . VAL A 1 818 ? 149.244 93.965 115.141 1.00 134.38 818 VAL A O 1
ATOM 6610 N N . LYS A 1 819 ? 151.103 94.405 116.339 1.00 137.10 819 LYS A N 1
ATOM 6611 C CA . LYS A 1 819 ? 151.018 93.200 117.150 1.00 139.04 819 LYS A CA 1
ATOM 6612 C C . LYS A 1 819 ? 151.334 93.545 118.597 1.00 143.98 819 LYS A C 1
ATOM 6613 O O . LYS A 1 819 ? 152.026 94.524 118.889 1.00 141.32 819 LYS A O 1
ATOM 6619 N N . GLN A 1 820 ? 150.816 92.723 119.507 1.00 151.79 820 GLN A N 1
ATOM 6620 C CA . GLN A 1 820 ? 151.030 92.906 120.939 1.00 154.70 820 GLN A CA 1
ATOM 6621 C C . GLN A 1 820 ? 152.351 92.250 121.323 1.00 157.32 820 GLN A C 1
ATOM 6622 O O . GLN A 1 820 ? 152.478 91.022 121.285 1.00 152.52 820 GLN A O 1
ATOM 6628 N N . ALA A 1 821 ? 153.339 93.072 121.688 1.00 160.32 821 ALA A N 1
ATOM 6629 C CA . ALA A 1 821 ? 154.639 92.539 122.082 1.00 159.67 821 ALA A CA 1
ATOM 6630 C C . ALA A 1 821 ? 154.536 91.712 123.357 1.00 157.90 821 ALA A C 1
ATOM 6631 O O . ALA A 1 821 ? 155.159 90.649 123.469 1.00 160.02 821 ALA A O 1
ATOM 6633 N N . GLY A 1 822 ? 153.758 92.179 124.326 1.00 155.24 822 GLY A N 1
ATOM 6634 C CA . GLY A 1 822 ? 153.609 91.459 125.572 1.00 157.42 822 GLY A CA 1
ATOM 6635 C C . GLY A 1 822 ? 152.927 92.324 126.612 1.00 162.77 822 GLY A C 1
ATOM 6636 O O . GLY A 1 822 ? 152.462 93.429 126.323 1.00 161.70 822 GLY A O 1
ATOM 6637 N N . VAL A 1 823 ? 152.879 91.794 127.832 1.00 167.26 823 VAL A N 1
ATOM 6638 C CA . VAL A 1 823 ? 152.262 92.466 128.969 1.00 171.53 823 VAL A CA 1
ATOM 6639 C C . VAL A 1 823 ? 153.337 92.718 130.016 1.00 175.16 823 VAL A C 1
ATOM 6640 O O . VAL A 1 823 ? 154.028 91.785 130.441 1.00 171.39 823 VAL A O 1
ATOM 6644 N N . ALA A 1 824 ? 153.475 93.976 130.429 1.00 176.06 824 ALA A N 1
ATOM 6645 C CA . ALA A 1 824 ? 154.449 94.379 131.433 1.00 180.66 824 ALA A CA 1
ATOM 6646 C C . ALA A 1 824 ? 153.716 94.889 132.664 1.00 184.52 824 ALA A C 1
ATOM 6647 O O . ALA A 1 824 ? 152.790 95.699 132.550 1.00 179.40 824 ALA A O 1
ATOM 6649 N N . THR A 1 825 ? 154.131 94.415 133.836 1.00 194.08 825 THR A N 1
ATOM 6650 C CA . THR A 1 825 ? 153.525 94.796 135.109 1.00 201.94 825 THR A CA 1
ATOM 6651 C C . THR A 1 825 ? 154.569 95.556 135.923 1.00 209.53 825 THR A C 1
ATOM 6652 O O . THR A 1 825 ? 155.391 94.950 136.615 1.00 211.66 825 THR A O 1
ATOM 6656 N N . LYS A 1 826 ? 154.531 96.883 135.836 1.00 210.72 826 LYS A N 1
ATOM 6657 C CA . LYS A 1 826 ? 155.450 97.739 136.573 1.00 213.18 826 LYS A CA 1
ATOM 6658 C C . LYS A 1 826 ? 154.953 98.076 137.973 1.00 215.45 826 LYS A C 1
ATOM 6659 O O . LYS A 1 826 ? 155.681 98.722 138.734 1.00 217.87 826 LYS A O 1
ATOM 6665 N N . GLY A 1 827 ? 153.741 97.658 138.330 1.00 216.75 827 GLY A N 1
ATOM 6666 C CA . GLY A 1 827 ? 153.195 97.929 139.637 1.00 222.06 827 GLY A CA 1
ATOM 6667 C C . GLY A 1 827 ? 152.081 96.970 140.003 1.00 226.19 827 GLY A C 1
ATOM 6668 O O . GLY A 1 827 ? 151.491 96.308 139.143 1.00 223.94 827 GLY A O 1
ATOM 6669 N N . PRO A 1 828 ? 151.779 96.869 141.300 1.00 230.69 828 PRO A N 1
ATOM 6670 C CA . PRO A 1 828 ? 150.696 95.970 141.731 1.00 230.06 828 PRO A CA 1
ATOM 6671 C C . PRO A 1 828 ? 149.341 96.325 141.145 1.00 230.65 828 PRO A C 1
ATOM 6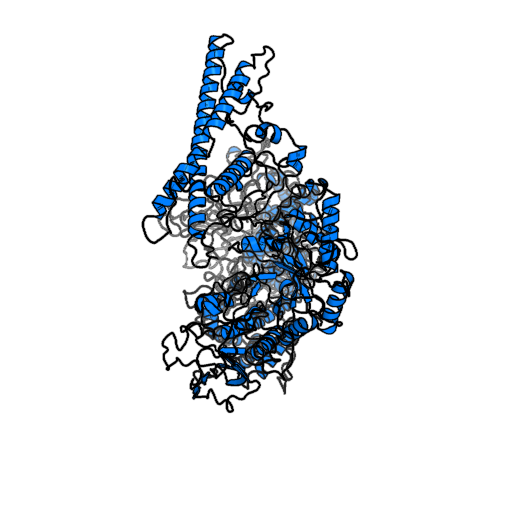672 O O . PRO A 1 828 ? 148.535 95.424 140.881 1.00 231.67 828 PRO A O 1
ATOM 6676 N N . ASN A 1 829 ? 149.063 97.613 140.931 1.00 229.79 829 ASN A N 1
ATOM 6677 C CA . ASN A 1 829 ? 147.782 98.058 140.393 1.00 227.96 829 ASN A CA 1
ATOM 6678 C C . ASN A 1 829 ? 147.940 98.791 139.065 1.00 223.80 829 ASN A C 1
ATOM 6679 O O . ASN A 1 829 ? 147.022 99.500 138.639 1.00 225.63 829 ASN A O 1
ATOM 6684 N N . GLU A 1 830 ? 149.083 98.638 138.403 1.00 218.39 830 GLU A N 1
ATOM 6685 C CA . GLU A 1 830 ? 149.356 99.296 137.133 1.00 209.07 830 GLU A CA 1
ATOM 6686 C C . GLU A 1 830 ? 149.448 98.252 136.029 1.00 201.11 830 GLU A C 1
ATOM 6687 O O . GLU A 1 830 ? 150.200 97.279 136.149 1.00 201.58 830 GLU A O 1
ATOM 6693 N N . TYR A 1 831 ? 148.684 98.457 134.960 1.00 189.71 831 TYR A N 1
ATOM 6694 C CA . TYR A 1 831 ? 148.674 97.566 133.807 1.00 176.15 831 TYR A CA 1
ATOM 6695 C C . TYR A 1 831 ? 149.265 98.303 132.613 1.00 164.95 831 TYR A C 1
ATOM 6696 O O . TYR A 1 831 ? 148.782 99.378 132.242 1.00 159.39 831 TYR A O 1
ATOM 6705 N N . ILE A 1 832 ? 150.305 97.726 132.017 1.00 163.73 832 ILE A N 1
ATOM 6706 C CA . ILE A 1 832 ? 151.001 98.321 130.883 1.00 160.17 832 ILE A CA 1
ATOM 6707 C C . ILE A 1 832 ? 151.062 97.294 129.762 1.00 161.59 832 ILE A C 1
ATOM 6708 O O . ILE A 1 832 ? 151.455 96.144 129.988 1.00 162.48 832 ILE A O 1
ATOM 6713 N N . GLN A 1 833 ? 150.673 97.708 128.559 1.00 157.00 833 GLN A N 1
ATOM 6714 C CA . GLN A 1 833 ? 150.706 96.856 127.379 1.00 153.99 833 GLN A CA 1
ATOM 6715 C C . GLN A 1 833 ? 151.770 97.357 126.412 1.00 152.32 833 GLN A C 1
ATOM 6716 O O . GLN A 1 833 ? 151.911 98.566 126.200 1.00 149.79 833 GLN A O 1
ATOM 6722 N N . GLU A 1 834 ? 152.516 96.424 125.829 1.00 152.90 834 GLU A N 1
ATOM 6723 C CA . GLU A 1 834 ? 153.595 96.743 124.905 1.00 152.41 834 GLU A CA 1
ATOM 6724 C C . GLU A 1 834 ? 153.145 96.472 123.476 1.00 150.83 834 GLU A C 1
ATOM 6725 O O . GLU A 1 834 ? 152.607 95.400 123.181 1.00 152.26 834 GLU A O 1
ATOM 6731 N N . ILE A 1 835 ? 153.368 97.445 122.595 1.00 146.51 835 ILE A N 1
ATOM 6732 C CA . ILE A 1 835 ? 153.015 97.340 121.185 1.00 145.93 835 ILE A CA 1
ATOM 6733 C C . ILE A 1 835 ? 154.276 97.555 120.360 1.00 145.51 835 ILE A C 1
ATOM 6734 O O . ILE A 1 835 ? 155.030 98.503 120.604 1.00 140.84 835 ILE A O 1
ATOM 6739 N N . GLU A 1 836 ? 154.504 96.672 119.392 1.00 146.54 836 GLU A N 1
ATOM 6740 C CA . GLU A 1 836 ? 155.684 96.725 118.540 1.00 143.78 836 GLU A CA 1
ATOM 6741 C C . GLU A 1 836 ? 155.308 97.281 117.173 1.00 137.88 836 GLU A C 1
ATOM 6742 O O . GLU A 1 836 ? 154.316 96.852 116.574 1.00 138.74 836 GLU A O 1
ATOM 6748 N N . PHE A 1 837 ? 156.101 98.231 116.686 1.00 132.21 837 PHE A N 1
ATOM 6749 C CA . PHE A 1 837 ? 155.877 98.842 115.382 1.00 132.28 837 PHE A CA 1
ATOM 6750 C C . PHE A 1 837 ? 156.602 98.023 114.321 1.00 134.86 837 PHE A C 1
ATOM 6751 O O . PHE A 1 837 ? 157.834 97.920 114.344 1.00 132.04 837 PHE A O 1
ATOM 6759 N N . GLU A 1 838 ? 155.841 97.443 113.393 1.00 136.86 838 GLU A N 1
ATOM 6760 C CA . GLU A 1 838 ? 156.394 96.571 112.366 1.00 135.57 838 GLU A CA 1
ATOM 6761 C C . GLU A 1 838 ? 156.261 97.165 110.969 1.00 131.13 838 GLU A C 1
ATOM 6762 O O . GLU A 1 838 ? 157.259 97.293 110.254 1.00 131.42 838 GLU A O 1
ATOM 6768 N N . ASN A 1 839 ? 155.050 97.534 110.559 1.00 126.50 839 ASN A N 1
ATOM 6769 C CA . ASN A 1 839 ? 154.788 98.042 109.215 1.00 123.20 839 ASN A CA 1
ATOM 6770 C C . ASN A 1 839 ? 153.928 99.298 109.279 1.00 118.08 839 ASN A C 1
ATOM 6771 O O . ASN A 1 839 ? 152.942 99.448 108.554 1.00 114.97 839 ASN A O 1
ATOM 6776 N N . LEU A 1 840 ? 154.296 100.223 110.162 1.00 116.26 840 LEU A N 1
ATOM 6777 C CA . LEU A 1 840 ? 153.589 101.495 110.296 1.00 111.88 840 LEU A CA 1
ATOM 6778 C C . LEU A 1 840 ? 154.306 102.529 109.437 1.00 102.98 840 LEU A C 1
ATOM 6779 O O . LEU A 1 840 ? 155.323 103.096 109.843 1.00 97.69 840 LEU A O 1
ATOM 6784 N N . SER A 1 841 ? 153.774 102.772 108.242 1.00 100.75 841 SER A N 1
ATOM 6785 C CA . SER A 1 841 ? 154.382 103.731 107.335 1.00 101.72 841 SER A CA 1
ATOM 6786 C C . SER A 1 841 ? 154.215 105.153 107.869 1.00 98.64 841 SER A C 1
ATOM 6787 O O . SER A 1 841 ? 153.247 105.451 108.574 1.00 97.64 841 SER A O 1
ATOM 6790 N N . PRO A 1 842 ? 155.154 106.047 107.557 1.00 94.39 842 PRO A N 1
ATOM 6791 C CA . PRO A 1 842 ? 155.014 107.442 107.990 1.00 86.95 842 PRO A CA 1
ATOM 6792 C C . PRO A 1 842 ? 153.786 108.094 107.372 1.00 86.16 842 PRO A C 1
ATOM 6793 O O . PRO A 1 842 ? 153.387 107.784 106.248 1.00 90.27 842 PRO A O 1
ATOM 6797 N N . GLY A 1 843 ? 153.187 109.011 108.128 1.00 85.08 843 GLY A N 1
ATOM 6798 C CA . GLY A 1 843 ? 151.984 109.683 107.685 1.00 82.45 843 GLY A CA 1
ATOM 6799 C C . GLY A 1 843 ? 150.699 108.928 107.931 1.00 78.09 843 GLY A C 1
ATOM 6800 O O . GLY A 1 843 ? 149.637 109.385 107.493 1.00 72.81 843 GLY A O 1
ATOM 6801 N N . SER A 1 844 ? 150.757 107.789 108.616 1.00 82.07 844 SER A N 1
ATOM 6802 C CA . SER A 1 844 ? 149.584 106.980 108.915 1.00 83.52 844 SER A CA 1
ATOM 6803 C C . SER A 1 844 ? 149.230 107.133 110.387 1.00 79.46 844 SER A C 1
ATOM 6804 O O . SER A 1 844 ? 150.105 107.032 111.254 1.00 77.67 844 SER A O 1
ATOM 6807 N N . VAL A 1 845 ? 147.952 107.374 110.664 1.00 79.04 845 VAL A N 1
ATOM 6808 C CA . VAL A 1 845 ? 147.477 107.583 112.023 1.00 72.26 845 VAL A CA 1
ATOM 6809 C C . VAL A 1 845 ? 146.610 106.399 112.436 1.00 68.97 845 VAL A C 1
ATOM 6810 O O . VAL A 1 845 ? 146.014 105.704 111.606 1.00 71.47 845 VAL A O 1
ATOM 6814 N N . ILE A 1 846 ? 146.561 106.160 113.743 1.00 67.35 846 ILE A N 1
ATOM 6815 C CA . ILE A 1 846 ? 145.760 105.083 114.313 1.00 73.38 846 ILE A CA 1
ATOM 6816 C C . ILE A 1 846 ? 145.347 105.492 115.720 1.00 71.19 846 ILE A C 1
ATOM 6817 O O . ILE A 1 846 ? 146.140 106.069 116.470 1.00 71.94 846 ILE A O 1
ATOM 6822 N N . ILE A 1 847 ? 144.098 105.200 116.073 1.00 68.88 847 ILE A N 1
ATOM 6823 C CA . ILE A 1 847 ? 143.528 105.570 117.362 1.00 61.25 847 ILE A CA 1
ATOM 6824 C C . ILE A 1 847 ? 143.186 104.297 118.122 1.00 66.38 847 ILE A C 1
ATOM 6825 O O . ILE A 1 847 ? 142.529 103.401 117.579 1.00 73.24 847 ILE A O 1
ATOM 6830 N N . PHE A 1 848 ? 143.629 104.221 119.374 1.00 66.99 848 PHE A N 1
ATOM 6831 C CA . PHE A 1 848 ? 143.381 103.074 120.236 1.00 70.24 848 PHE A CA 1
ATOM 6832 C C . PHE A 1 848 ? 142.349 103.445 121.292 1.00 73.21 848 PHE A C 1
ATOM 6833 O O . PHE A 1 848 ? 142.493 104.465 121.974 1.00 77.44 848 PHE A O 1
ATOM 6841 N N . ARG A 1 849 ? 141.314 102.619 121.422 1.00 70.86 849 ARG A N 1
ATOM 6842 C CA . ARG A 1 849 ? 140.281 102.802 122.441 1.00 72.19 849 ARG A CA 1
ATOM 6843 C C . ARG A 1 849 ? 140.605 101.858 123.594 1.00 87.60 849 ARG A C 1
ATOM 6844 O O . ARG A 1 849 ? 140.120 100.727 123.654 1.00 98.23 849 ARG A O 1
ATOM 6852 N N . VAL A 1 850 ? 141.440 102.334 124.521 1.00 92.88 850 VAL A N 1
ATOM 6853 C CA . VAL A 1 850 ? 141.861 101.496 125.636 1.00 104.64 850 VAL A CA 1
ATOM 6854 C C . VAL A 1 850 ? 140.722 101.351 126.643 1.00 110.77 850 VAL A C 1
ATOM 6855 O O . VAL A 1 850 ? 139.779 102.150 126.690 1.00 92.46 850 VAL A O 1
ATOM 6859 N N . SER A 1 851 ? 140.813 100.301 127.457 1.00 127.07 851 SER A N 1
ATOM 6860 C CA . SER A 1 851 ? 139.817 100.008 128.475 1.00 131.83 851 SER A CA 1
ATOM 6861 C C . SER A 1 851 ? 140.502 99.826 129.822 1.00 127.07 851 SER A C 1
ATOM 6862 O O . SER A 1 851 ? 141.669 99.431 129.897 1.00 120.87 851 SER A O 1
ATOM 6865 N N . LEU A 1 852 ? 139.761 100.121 130.887 1.00 124.72 852 LEU A N 1
ATOM 6866 C CA . LEU A 1 852 ? 140.281 100.003 132.239 1.00 128.65 852 LEU A CA 1
ATOM 6867 C C . LEU A 1 852 ? 140.334 98.535 132.661 1.00 130.70 852 LEU A C 1
ATOM 6868 O O . LEU A 1 852 ? 139.961 97.628 131.912 1.00 131.11 852 LEU A O 1
ATOM 6873 N N . ASP A 1 853 ? 140.810 98.300 133.882 1.00 130.31 853 ASP A N 1
ATOM 6874 C CA . ASP A 1 853 ? 140.879 96.947 134.406 1.00 133.73 853 ASP A CA 1
ATOM 6875 C C . ASP A 1 853 ? 139.471 96.393 134.628 1.00 134.15 853 ASP A C 1
ATOM 6876 O O . ASP A 1 853 ? 138.530 97.152 134.877 1.00 129.94 853 ASP A O 1
ATOM 6881 N N . PRO A 1 854 ? 139.299 95.071 134.524 1.00 138.44 854 PRO A N 1
ATOM 6882 C CA . PRO A 1 854 ? 137.954 94.497 134.709 1.00 139.93 854 PRO A CA 1
ATOM 6883 C C . PRO A 1 854 ? 137.342 94.802 136.066 1.00 140.10 854 PRO A C 1
ATOM 6884 O O . PRO A 1 854 ? 136.127 95.012 136.158 1.00 138.97 854 PRO A O 1
ATOM 6888 N N . HIS A 1 855 ? 138.148 94.832 137.124 1.00 139.56 855 HIS A N 1
ATOM 6889 C CA . HIS A 1 855 ? 137.647 95.130 138.466 1.00 137.97 855 HIS A CA 1
ATOM 6890 C C . HIS A 1 855 ? 137.743 96.620 138.782 1.00 132.36 855 HIS A C 1
ATOM 6891 O O . HIS A 1 855 ? 138.281 97.027 139.812 1.00 131.28 855 HIS A O 1
ATOM 6898 N N . ALA A 1 856 ? 137.218 97.446 137.889 1.00 127.65 856 ALA A N 1
ATOM 6899 C CA . ALA A 1 856 ? 137.210 98.893 138.079 1.00 123.88 856 ALA A CA 1
ATOM 6900 C C . ALA A 1 856 ? 135.834 99.510 137.887 1.00 113.64 856 ALA A C 1
ATOM 6901 O O . ALA A 1 856 ? 135.501 100.475 138.581 1.00 109.31 856 ALA A O 1
ATOM 6903 N N . GLN A 1 857 ? 135.031 98.985 136.959 1.00 113.38 857 GLN A N 1
ATOM 6904 C CA . GLN A 1 857 ? 133.725 99.576 136.686 1.00 109.91 857 GLN A CA 1
ATOM 6905 C C . GLN A 1 857 ? 132.803 99.474 137.895 1.00 107.39 857 GLN A C 1
ATOM 6906 O O . GLN A 1 857 ? 132.111 100.439 138.238 1.00 106.43 857 GLN A O 1
ATOM 6912 N N . VAL A 1 858 ? 132.786 98.316 138.558 1.00 109.79 858 VAL A N 1
ATOM 6913 C CA . VAL A 1 858 ? 131.921 98.143 139.721 1.00 110.78 858 VAL A CA 1
ATOM 6914 C C . VAL A 1 858 ? 132.372 99.044 140.866 1.00 111.01 858 VAL A C 1
ATOM 6915 O O . VAL A 1 858 ? 131.543 99.633 141.572 1.00 106.54 858 VAL A O 1
ATOM 6919 N N . ALA A 1 859 ? 133.687 99.173 141.064 1.00 111.38 859 ALA A N 1
ATOM 6920 C CA . ALA A 1 859 ? 134.197 100.052 142.112 1.00 104.52 859 ALA A CA 1
ATOM 6921 C C . ALA A 1 859 ? 133.838 101.505 141.833 1.00 106.17 859 ALA A C 1
ATOM 6922 O O . ALA A 1 859 ? 133.420 102.236 142.739 1.00 104.09 859 ALA A O 1
ATOM 6924 N N . VAL A 1 860 ? 133.983 101.939 140.579 1.00 106.41 860 VAL A N 1
ATOM 6925 C CA . VAL A 1 860 ? 133.608 103.303 140.216 1.00 100.02 860 VAL A CA 1
ATOM 6926 C C . VAL A 1 860 ? 132.117 103.517 140.437 1.00 98.87 860 VAL A C 1
ATOM 6927 O O . VAL A 1 860 ? 131.693 104.561 140.948 1.00 98.24 860 VAL A O 1
ATOM 6931 N N . GLY A 1 861 ? 131.300 102.527 140.070 1.00 101.79 861 GLY A N 1
ATOM 6932 C CA . GLY A 1 861 ? 129.864 102.660 140.252 1.00 103.03 861 GLY A CA 1
ATOM 6933 C C . GLY A 1 861 ? 129.464 102.785 141.710 1.00 102.59 861 GLY A C 1
ATOM 6934 O O . GLY A 1 861 ? 128.658 103.646 142.073 1.00 105.62 861 GLY A O 1
ATOM 6935 N N . ILE A 1 862 ? 130.023 101.929 142.570 1.00 98.23 862 ILE A N 1
ATOM 6936 C CA . ILE A 1 862 ? 129.652 101.985 143.982 1.00 97.52 862 ILE A CA 1
ATOM 6937 C C . ILE A 1 862 ? 130.180 103.265 144.622 1.00 98.43 862 ILE A C 1
ATOM 6938 O O . ILE A 1 862 ? 129.514 103.863 145.476 1.00 99.03 862 ILE A O 1
ATOM 6943 N N . LEU A 1 863 ? 131.376 103.711 144.221 1.00 92.44 863 LEU A N 1
ATOM 6944 C CA . LEU A 1 863 ? 131.900 104.969 144.743 1.00 88.24 863 LEU A CA 1
ATOM 6945 C C . LEU A 1 863 ? 131.019 106.144 144.337 1.00 92.32 863 LEU A C 1
ATOM 6946 O O . LEU A 1 863 ? 130.736 107.029 145.154 1.00 97.80 863 LEU A O 1
ATOM 6951 N N . ARG A 1 864 ? 130.573 106.170 143.078 1.00 90.34 864 ARG A N 1
ATOM 6952 C CA . ARG A 1 864 ? 129.690 107.240 142.626 1.00 85.05 864 ARG A CA 1
ATOM 6953 C C . ARG A 1 864 ? 128.350 107.194 143.348 1.00 91.53 864 ARG A C 1
ATOM 6954 O O . ARG A 1 864 ? 127.794 108.240 143.702 1.00 99.48 864 ARG A O 1
ATOM 6962 N N . ASN A 1 865 ? 127.813 105.991 143.571 1.00 90.86 865 ASN A N 1
ATOM 6963 C CA . ASN A 1 865 ? 126.557 105.868 144.304 1.00 93.55 865 ASN A CA 1
ATOM 6964 C C . ASN A 1 865 ? 126.703 106.372 145.735 1.00 95.97 865 ASN A C 1
ATOM 6965 O O . ASN A 1 865 ? 125.821 107.071 146.248 1.00 97.61 865 ASN A O 1
ATOM 6970 N N . HIS A 1 866 ? 127.812 106.027 146.394 1.00 92.92 866 HIS A N 1
ATOM 6971 C CA . HIS A 1 866 ? 128.047 106.511 147.751 1.00 95.45 866 HIS A CA 1
ATOM 6972 C C . HIS A 1 866 ? 128.208 108.026 147.777 1.00 96.07 866 HIS A C 1
ATOM 6973 O O . HIS A 1 866 ? 127.709 108.696 148.689 1.00 100.64 866 HIS A O 1
ATOM 6980 N N . LEU A 1 867 ? 128.910 108.584 146.787 1.00 92.16 867 LEU A N 1
ATOM 6981 C CA . LEU A 1 867 ? 129.089 110.032 146.731 1.00 87.38 867 LEU A CA 1
ATOM 6982 C C . LEU A 1 867 ? 127.762 110.748 146.508 1.00 96.04 867 LEU A C 1
ATOM 6983 O O . LEU A 1 867 ? 127.499 111.789 147.122 1.00 107.77 867 LEU A O 1
ATOM 6988 N N . THR A 1 868 ? 126.912 110.207 145.633 1.00 96.89 868 THR A N 1
ATOM 6989 C CA . THR A 1 868 ? 125.635 110.837 145.326 1.00 98.61 868 THR A CA 1
ATOM 6990 C C . THR A 1 868 ? 124.560 110.551 146.368 1.00 100.34 868 THR A C 1
ATOM 6991 O O . THR A 1 868 ? 123.521 111.220 146.356 1.00 102.07 868 THR A O 1
ATOM 6995 N N . GLN A 1 869 ? 124.780 109.585 147.264 1.00 100.09 869 GLN A N 1
ATOM 6996 C CA . GLN A 1 869 ? 123.800 109.312 148.308 1.00 107.10 869 GLN A CA 1
ATOM 6997 C C . GLN A 1 869 ? 123.754 110.412 149.361 1.00 109.92 869 GLN A C 1
ATOM 6998 O O . GLN A 1 869 ? 122.775 110.494 150.110 1.00 112.25 869 GLN A O 1
ATOM 7004 N N . PHE A 1 870 ? 124.782 111.258 149.431 1.00 107.39 870 PHE A N 1
ATOM 7005 C CA . PHE A 1 870 ? 124.818 112.349 150.397 1.00 109.49 870 PHE A CA 1
ATOM 7006 C C . PHE A 1 870 ? 124.146 113.608 149.858 1.00 114.40 870 PHE A C 1
ATOM 7007 O O . PHE A 1 870 ? 123.289 114.193 150.528 1.00 119.55 870 PHE A O 1
ATOM 7015 N N . SER A 1 871 ? 124.523 114.036 148.658 1.00 109.79 871 SER A N 1
ATOM 7016 C CA . SER A 1 871 ? 123.967 115.227 148.039 1.00 112.41 871 SER A CA 1
ATOM 7017 C C . SER A 1 871 ? 123.545 114.924 146.610 1.00 112.36 871 SER A C 1
ATOM 7018 O O . SER A 1 871 ? 124.139 114.064 145.951 1.00 109.98 871 SER A O 1
ATOM 7021 N N . PRO A 1 872 ? 122.524 115.617 146.104 1.00 114.37 872 PRO A N 1
ATOM 7022 C CA . PRO A 1 872 ? 122.078 115.403 144.722 1.00 113.50 872 PRO A CA 1
ATOM 7023 C C . PRO A 1 872 ? 122.930 116.091 143.666 1.00 111.14 872 PRO A C 1
ATOM 7024 O O . PRO A 1 872 ? 122.495 116.177 142.514 1.00 112.24 872 PRO A O 1
ATOM 7028 N N . HIS A 1 873 ? 124.116 116.590 144.024 1.00 108.62 873 HIS A N 1
ATOM 7029 C CA . HIS A 1 873 ? 124.961 117.270 143.047 1.00 105.39 873 HIS A CA 1
ATOM 7030 C C . HIS A 1 873 ? 125.399 116.324 141.936 1.00 105.84 873 HIS A C 1
ATOM 7031 O O . HIS A 1 873 ? 125.416 116.702 140.759 1.00 101.83 873 HIS A O 1
ATOM 7038 N N . PHE A 1 874 ? 125.758 115.092 142.288 1.00 110.96 874 PHE A N 1
ATOM 7039 C CA . PHE A 1 874 ? 126.201 114.103 141.307 1.00 111.39 874 PHE A CA 1
ATOM 7040 C C . PHE A 1 874 ? 124.976 113.551 140.590 1.00 114.15 874 PHE A C 1
ATOM 7041 O O . PHE A 1 874 ? 124.270 112.685 141.112 1.00 113.20 874 PHE A O 1
ATOM 7049 N N . LYS A 1 875 ? 124.721 114.054 139.384 1.00 115.59 875 LYS A N 1
ATOM 7050 C CA . LYS A 1 875 ? 123.575 113.600 138.609 1.00 119.48 875 LYS A CA 1
ATOM 7051 C C . LYS A 1 875 ? 123.828 112.202 138.058 1.00 116.95 875 LYS A C 1
ATOM 7052 O O . LYS A 1 875 ? 124.901 111.924 137.513 1.00 114.89 875 LYS A O 1
ATOM 7058 N N . SER A 1 876 ? 122.837 111.329 138.203 1.00 117.13 876 SER A N 1
ATOM 7059 C CA . SER A 1 876 ? 122.892 109.936 137.723 1.00 118.48 876 SER A CA 1
ATOM 7060 C C . SER A 1 876 ? 124.086 109.257 138.404 1.00 121.44 876 SER A C 1
ATOM 7061 O O . SER A 1 876 ? 124.283 109.430 139.616 1.00 120.81 876 SER A O 1
ATOM 7064 N N . GLY A 1 877 ? 124.891 108.497 137.669 1.00 123.56 877 GLY A N 1
ATOM 7065 C CA . GLY A 1 877 ? 126.031 107.818 138.267 1.00 119.75 877 GLY A CA 1
ATOM 7066 C C . GLY A 1 877 ? 125.651 106.757 139.277 1.00 118.04 877 GLY A C 1
ATOM 7067 O O . GLY A 1 877 ? 126.281 106.658 140.337 1.00 108.75 877 GLY A O 1
ATOM 7068 N N . SER A 1 878 ? 124.632 105.958 138.971 1.00 127.37 878 SER A N 1
ATOM 7069 C CA . SER A 1 878 ? 124.165 104.897 139.853 1.00 130.13 878 SER A CA 1
ATOM 7070 C C . SER A 1 878 ? 124.361 103.553 139.168 1.00 139.38 878 SER A C 1
ATOM 7071 O O . SER A 1 878 ? 123.965 103.378 138.011 1.00 142.80 878 SER A O 1
ATOM 7074 N N . LEU A 1 879 ? 124.968 102.610 139.883 1.00 136.50 879 LEU A N 1
ATOM 7075 C CA . LEU A 1 879 ? 125.221 101.270 139.376 1.00 145.95 879 LEU A CA 1
ATOM 7076 C C . LEU A 1 879 ? 124.600 100.243 140.312 1.00 154.08 879 LEU A C 1
ATOM 7077 O O . LEU A 1 879 ? 124.659 100.391 141.537 1.00 149.60 879 LEU A O 1
ATOM 7082 N N . ALA A 1 880 ? 124.003 99.208 139.729 1.00 164.43 880 ALA A N 1
ATOM 7083 C CA . ALA A 1 880 ? 123.383 98.156 140.522 1.00 171.52 880 ALA A CA 1
ATOM 7084 C C . ALA A 1 880 ? 124.435 97.391 141.316 1.00 169.63 880 ALA A C 1
ATOM 7085 O O . ALA A 1 880 ? 125.534 97.118 140.824 1.00 163.09 880 ALA A O 1
ATOM 7087 N N . VAL A 1 881 ? 124.091 97.045 142.552 1.00 176.27 881 VAL A N 1
ATOM 7088 C CA . VAL A 1 881 ? 124.987 96.319 143.439 1.00 183.60 881 VAL A CA 1
ATOM 7089 C C . VAL A 1 881 ? 124.429 94.919 143.665 1.00 188.41 881 VAL A C 1
ATOM 7090 O O . VAL A 1 881 ? 123.230 94.661 143.516 1.00 187.15 881 VAL A O 1
ATOM 7094 N N . ASP A 1 882 ? 125.326 93.996 144.016 1.00 192.55 882 ASP A N 1
ATOM 7095 C CA . ASP A 1 882 ? 124.921 92.615 144.258 1.00 194.93 882 ASP A CA 1
ATOM 7096 C C . ASP A 1 882 ? 124.375 92.437 145.671 1.00 195.57 882 ASP A C 1
ATOM 7097 O O . ASP A 1 882 ? 123.206 92.084 145.858 1.00 192.98 882 ASP A O 1
ATOM 7102 N N . ASN A 1 883 ? 125.206 92.678 146.675 1.00 198.36 883 ASN A N 1
ATOM 7103 C CA . ASN A 1 883 ? 124.790 92.536 148.067 1.00 198.35 883 ASN A CA 1
ATOM 7104 C C . ASN A 1 883 ? 125.064 93.777 148.901 1.00 197.35 883 ASN A C 1
ATOM 7105 O O . ASN A 1 883 ? 124.259 94.106 149.777 1.00 195.72 883 ASN A O 1
ATOM 7110 N N . ALA A 1 884 ? 126.172 94.469 148.652 1.00 197.46 884 ALA A N 1
ATOM 7111 C CA . ALA A 1 884 ? 126.578 95.665 149.403 1.00 196.00 884 ALA A CA 1
ATOM 7112 C C . ALA A 1 884 ? 126.681 95.292 150.885 1.00 190.81 884 ALA A C 1
ATOM 7113 O O . ALA A 1 884 ? 127.043 94.159 151.229 1.00 190.21 884 ALA A O 1
ATOM 7115 N N . ASP A 1 885 ? 126.370 96.234 151.772 1.00 185.81 885 ASP A N 1
ATOM 7116 C CA . ASP A 1 885 ? 126.400 95.999 153.216 1.00 178.26 885 ASP A CA 1
ATOM 7117 C C . ASP A 1 885 ? 125.001 96.182 153.785 1.00 173.98 885 ASP A C 1
ATOM 7118 O O . ASP A 1 885 ? 124.570 97.324 154.025 1.00 172.09 885 ASP A O 1
ATOM 7123 N N . PRO A 1 886 ? 124.250 95.100 154.006 1.00 173.89 886 PRO A N 1
ATOM 7124 C CA . PRO A 1 886 ? 122.904 95.251 154.585 1.00 171.25 886 PRO A CA 1
ATOM 7125 C C . PRO A 1 886 ? 122.906 95.875 155.969 1.00 170.32 886 PRO A C 1
ATOM 7126 O O . PRO A 1 886 ? 121.957 96.590 156.316 1.00 170.67 886 PRO A O 1
ATOM 7130 N N . ILE A 1 887 ? 123.940 95.620 156.774 1.00 171.32 887 ILE A N 1
ATOM 7131 C CA . ILE A 1 887 ? 123.995 96.185 158.119 1.00 171.97 887 ILE A CA 1
ATOM 7132 C C . ILE A 1 887 ? 124.115 97.703 158.062 1.00 171.37 887 ILE A C 1
ATOM 7133 O O . ILE A 1 887 ? 123.454 98.420 158.823 1.00 170.02 887 ILE A O 1
ATOM 7138 N N . LEU A 1 888 ? 124.955 98.218 157.167 1.00 169.88 888 LEU A N 1
ATOM 7139 C CA . LEU A 1 888 ? 125.182 99.654 157.044 1.00 163.13 888 LEU A CA 1
ATOM 7140 C C . LEU A 1 888 ? 124.135 100.241 156.103 1.00 159.53 888 LEU A C 1
ATOM 7141 O O . LEU A 1 888 ? 124.198 100.036 154.886 1.00 160.76 888 LEU A O 1
ATOM 7146 N N . LYS A 1 889 ? 123.178 100.971 156.665 1.00 152.89 889 LYS A N 1
ATOM 7147 C CA . LYS A 1 889 ? 122.125 101.619 155.892 1.00 148.97 889 LYS A CA 1
ATOM 7148 C C . LYS A 1 889 ? 122.070 103.122 156.102 1.00 142.07 889 LYS A C 1
ATOM 7149 O O . LYS A 1 889 ? 121.767 103.860 155.161 1.00 141.03 889 LYS A O 1
ATOM 7155 N N . ILE A 1 890 ? 122.355 103.597 157.310 1.00 139.01 890 ILE A N 1
ATOM 7156 C CA . ILE A 1 890 ? 122.361 105.028 157.605 1.00 133.11 890 ILE A CA 1
ATOM 7157 C C . ILE A 1 890 ? 123.670 105.379 158.305 1.00 131.19 890 ILE A C 1
ATOM 7158 O O . ILE A 1 890 ? 123.676 105.639 159.517 1.00 128.76 890 ILE A O 1
ATOM 7163 N N . PRO A 1 891 ? 124.798 105.393 157.589 1.00 129.01 891 PRO A N 1
ATOM 7164 C CA . PRO A 1 891 ? 126.080 105.694 158.249 1.00 124.26 891 PRO A CA 1
ATOM 7165 C C . PRO A 1 891 ? 126.137 107.075 158.876 1.00 126.66 891 PRO A C 1
ATOM 7166 O O . PRO A 1 891 ? 126.793 107.248 159.911 1.00 124.18 891 PRO A O 1
ATOM 7170 N N . PHE A 1 892 ? 125.471 108.066 158.284 1.00 128.61 892 PHE A N 1
ATOM 7171 C CA . PHE A 1 892 ? 125.493 109.430 158.796 1.00 124.79 892 PHE A CA 1
ATOM 7172 C C . PHE A 1 892 ? 124.142 109.921 159.292 1.00 126.81 892 PHE A C 1
ATOM 7173 O O . PHE A 1 892 ? 124.101 110.774 160.180 1.00 128.14 892 PHE A O 1
ATOM 7181 N N . ALA A 1 893 ? 123.040 109.411 158.736 1.00 128.35 893 ALA A N 1
ATOM 7182 C CA . ALA A 1 893 ? 121.720 109.820 159.204 1.00 128.74 893 ALA A CA 1
ATOM 7183 C C . ALA A 1 893 ? 121.485 109.389 160.647 1.00 124.58 893 ALA A C 1
ATOM 7184 O O . ALA A 1 893 ? 120.911 110.144 161.440 1.00 123.16 893 ALA A O 1
ATOM 7186 N N . SER A 1 894 ? 121.916 108.176 161.003 1.00 123.97 894 SER A N 1
ATOM 7187 C CA . SER A 1 894 ? 121.769 107.711 162.378 1.00 125.14 894 SER A CA 1
ATOM 7188 C C . SER A 1 894 ? 122.605 108.549 163.338 1.00 120.82 894 SER A C 1
ATOM 7189 O O . SER A 1 894 ? 122.164 108.848 164.454 1.00 119.42 894 SER A O 1
ATOM 7192 N N . LEU A 1 895 ? 123.814 108.935 162.923 1.00 117.47 895 LEU A N 1
ATOM 7193 C CA . LEU A 1 895 ? 124.675 109.744 163.777 1.00 116.14 895 LEU A CA 1
ATOM 7194 C C . LEU A 1 895 ? 124.173 111.174 163.925 1.00 119.39 895 LEU A C 1
ATOM 7195 O O . LEU A 1 895 ? 124.699 111.917 164.760 1.00 118.65 895 LEU A O 1
ATOM 7200 N N . ALA A 1 896 ? 123.184 111.583 163.128 1.00 121.72 896 ALA A N 1
ATOM 7201 C CA . ALA A 1 896 ? 122.632 112.926 163.273 1.00 117.49 896 ALA A CA 1
ATOM 7202 C C . ALA A 1 896 ? 121.749 113.033 164.510 1.00 116.83 896 ALA A C 1
ATOM 7203 O O . ALA A 1 896 ? 121.742 114.069 165.186 1.00 112.43 896 ALA A O 1
ATOM 7205 N N . SER A 1 897 ? 120.993 111.976 164.819 1.00 118.94 897 SER A N 1
ATOM 7206 C CA . SER A 1 897 ? 120.074 112.023 165.953 1.00 119.80 897 SER A CA 1
ATOM 7207 C C . SER A 1 897 ? 120.819 112.144 167.277 1.00 119.48 897 SER A C 1
ATOM 7208 O O . SER A 1 897 ? 120.427 112.934 168.145 1.00 118.56 897 SER A O 1
ATOM 7211 N N . ARG A 1 898 ? 121.890 111.376 167.453 1.00 117.09 898 ARG A N 1
ATOM 7212 C CA . ARG A 1 898 ? 122.674 111.376 168.687 1.00 111.37 898 ARG A CA 1
ATOM 7213 C C . ARG A 1 898 ? 123.983 112.115 168.422 1.00 109.07 898 ARG A C 1
ATOM 7214 O O . ARG A 1 898 ? 124.717 111.788 167.486 1.00 114.09 898 ARG A O 1
ATOM 7222 N N . LEU A 1 899 ? 124.268 113.121 169.245 1.00 103.89 899 LEU A N 1
ATOM 7223 C CA . LEU A 1 899 ? 125.455 113.947 169.084 1.00 101.01 899 LEU A CA 1
ATOM 7224 C C . LEU A 1 899 ? 125.831 114.566 170.421 1.00 100.95 899 LEU A C 1
ATOM 7225 O O . LEU A 1 899 ? 124.959 114.968 171.197 1.00 103.63 899 LEU A O 1
ATOM 7230 N N . THR A 1 900 ? 127.135 114.641 170.683 1.00 99.15 900 THR A N 1
ATOM 7231 C CA . THR A 1 900 ? 127.650 115.266 171.891 1.00 104.90 900 THR A CA 1
ATOM 7232 C C . THR A 1 900 ? 128.820 116.167 171.522 1.00 101.44 900 THR A C 1
ATOM 7233 O O . THR A 1 900 ? 129.469 115.979 170.489 1.00 100.44 900 THR A O 1
ATOM 7237 N N . LEU A 1 901 ? 129.070 117.165 172.371 1.00 100.41 901 LEU A N 1
ATOM 7238 C CA . LEU A 1 901 ? 130.127 118.132 172.094 1.00 98.80 901 LEU A CA 1
ATOM 7239 C C . LEU A 1 901 ? 131.517 117.558 172.336 1.00 101.51 901 LEU A C 1
ATOM 7240 O O . LEU A 1 901 ? 132.451 117.883 171.594 1.00 98.98 901 LEU A O 1
ATOM 7245 N N . ALA A 1 902 ? 131.675 116.715 173.360 1.00 108.05 902 ALA A N 1
ATOM 7246 C CA . ALA A 1 902 ? 132.997 116.202 173.706 1.00 112.26 902 ALA A CA 1
ATOM 7247 C C . ALA A 1 902 ? 133.581 115.361 172.577 1.00 111.93 902 ALA A C 1
ATOM 7248 O O . ALA A 1 902 ? 134.758 115.504 172.225 1.00 113.76 902 ALA A O 1
ATOM 7250 N N . GLU A 1 903 ? 132.771 114.475 171.994 1.00 107.60 903 GLU A N 1
ATOM 7251 C CA . GLU A 1 903 ? 133.262 113.639 170.903 1.00 105.44 903 GLU A CA 1
ATOM 7252 C C . GLU A 1 903 ? 133.392 114.424 169.604 1.00 99.45 903 GLU A C 1
ATOM 7253 O O . GLU A 1 903 ? 134.311 114.167 168.817 1.00 101.11 903 GLU A O 1
ATOM 7259 N N . LEU A 1 904 ? 132.487 115.375 169.359 1.00 94.92 904 LEU A N 1
ATOM 7260 C CA . LEU A 1 904 ? 132.557 116.164 168.134 1.00 94.50 904 LEU A CA 1
ATOM 7261 C C . LEU A 1 904 ? 133.795 117.053 168.113 1.00 96.61 904 LEU A C 1
ATOM 7262 O O . LEU A 1 904 ? 134.432 117.214 167.065 1.00 105.43 904 LEU A O 1
ATOM 7267 N N . ASN A 1 905 ? 134.155 117.636 169.259 1.00 93.32 905 ASN A N 1
ATOM 7268 C CA . ASN A 1 905 ? 135.285 118.553 169.347 1.00 93.59 905 ASN A CA 1
ATOM 7269 C C . ASN A 1 905 ? 136.577 117.859 169.762 1.00 100.04 905 ASN A C 1
ATOM 7270 O O . ASN A 1 905 ? 137.445 118.491 170.379 1.00 104.40 905 ASN A O 1
ATOM 7275 N N . GLN A 1 906 ? 136.730 116.573 169.440 1.00 98.47 906 GLN A N 1
ATOM 7276 C CA . GLN A 1 906 ? 137.958 115.848 169.727 1.00 94.05 906 GLN A CA 1
ATOM 7277 C C . GLN A 1 906 ? 138.695 115.377 168.483 1.00 99.00 906 GLN A C 1
ATOM 7278 O O . GLN A 1 906 ? 139.904 115.137 168.557 1.00 111.50 906 GLN A O 1
ATOM 7284 N N . ILE A 1 907 ? 138.006 115.239 167.351 1.00 100.24 907 ILE A N 1
ATOM 7285 C CA . ILE A 1 907 ? 138.623 114.750 166.123 1.00 106.23 907 ILE A CA 1
ATOM 7286 C C . ILE A 1 907 ? 138.364 115.730 164.987 1.00 105.58 907 ILE A C 1
ATOM 7287 O O . ILE A 1 907 ? 138.291 115.334 163.818 1.00 109.73 907 ILE A O 1
ATOM 7292 N N . LEU A 1 908 ? 138.220 117.015 165.319 1.00 99.88 908 LEU A N 1
ATOM 7293 C CA . LEU A 1 908 ? 137.925 118.014 164.296 1.00 98.01 908 LEU A CA 1
ATOM 7294 C C . LEU A 1 908 ? 139.100 118.180 163.337 1.00 112.47 908 LEU A C 1
ATOM 7295 O O . LEU A 1 908 ? 138.970 117.949 162.129 1.00 120.67 908 LEU A O 1
ATOM 7300 N N . TYR A 1 909 ? 140.261 118.580 163.857 1.00 116.05 909 TYR A N 1
ATOM 7301 C CA . TYR A 1 909 ? 141.460 118.706 163.033 1.00 125.10 909 TYR A CA 1
ATOM 7302 C C . TYR A 1 909 ? 142.723 118.149 163.671 1.00 130.59 909 TYR A C 1
ATOM 7303 O O . TYR A 1 909 ? 143.705 117.950 162.947 1.00 127.39 909 TYR A O 1
ATOM 7312 N N . ARG A 1 910 ? 142.741 117.879 164.978 1.00 137.48 910 ARG A N 1
ATOM 7313 C CA . ARG A 1 910 ? 143.945 117.440 165.685 1.00 144.13 910 ARG A CA 1
ATOM 7314 C C . ARG A 1 910 ? 145.108 118.392 165.412 1.00 145.70 910 ARG A C 1
ATOM 7315 O O . ARG A 1 910 ? 146.194 117.988 164.991 1.00 145.10 910 ARG A O 1
ATOM 7323 N N . CYS A 1 911 ? 144.859 119.682 165.651 1.00 144.49 911 CYS A N 1
ATOM 7324 C CA . CYS A 1 911 ? 145.811 120.717 165.261 1.00 140.19 911 CYS A CA 1
ATOM 7325 C C . CYS A 1 911 ? 147.142 120.556 165.986 1.00 146.08 911 CYS A C 1
ATOM 7326 O O . CYS A 1 911 ? 148.180 120.308 165.361 1.00 145.93 911 CYS A O 1
ATOM 7329 N N . GLU A 1 912 ? 147.134 120.691 167.311 1.00 147.57 912 GLU A N 1
ATOM 7330 C CA . GLU A 1 912 ? 148.380 120.651 168.072 1.00 148.04 912 GLU A CA 1
ATOM 7331 C C . GLU A 1 912 ? 148.305 119.876 169.377 1.00 149.97 912 GLU A C 1
ATOM 7332 O O . GLU A 1 912 ? 149.356 119.442 169.863 1.00 145.26 912 GLU A O 1
ATOM 7338 N N . SER A 1 913 ? 147.126 119.686 169.973 1.00 153.95 913 SER A N 1
ATOM 7339 C CA . SER A 1 913 ? 147.045 118.980 171.248 1.00 152.48 913 SER A CA 1
ATOM 7340 C C . SER A 1 913 ? 147.507 117.535 171.107 1.00 150.39 913 SER A C 1
ATOM 7341 O O . SER A 1 913 ? 148.289 117.039 171.926 1.00 152.77 913 SER A O 1
ATOM 7344 N N . GLU A 1 914 ? 147.038 116.846 170.063 1.00 149.15 914 GLU A N 1
ATOM 7345 C CA . GLU A 1 914 ? 147.413 115.449 169.866 1.00 149.82 914 GLU A CA 1
ATOM 7346 C C . GLU A 1 914 ? 148.906 115.305 169.599 1.00 154.71 914 GLU A C 1
ATOM 7347 O O . GLU A 1 914 ? 149.552 114.393 170.130 1.00 158.91 914 GLU A O 1
ATOM 7353 N N . GLU A 1 915 ? 149.471 116.189 168.774 1.00 151.85 915 GLU A N 1
ATOM 7354 C CA . GLU A 1 915 ? 150.902 116.131 168.495 1.00 152.56 915 GLU A CA 1
ATOM 7355 C C . GLU A 1 915 ? 151.723 116.424 169.744 1.00 155.05 915 GLU A C 1
ATOM 7356 O O . GLU A 1 915 ? 152.744 115.773 169.994 1.00 158.91 915 GLU A O 1
ATOM 7362 N N . LYS A 1 916 ? 151.293 117.404 170.543 1.00 154.52 916 LYS A N 1
ATOM 7363 C CA . LYS A 1 916 ? 152.054 117.788 171.726 1.00 156.41 916 LYS A CA 1
ATOM 7364 C C . LYS A 1 916 ? 151.876 116.814 172.883 1.00 156.45 916 LYS A C 1
ATOM 7365 O O . LYS A 1 916 ? 152.701 116.813 173.803 1.00 156.02 916 LYS A O 1
ATOM 7371 N N . GLU A 1 917 ? 150.830 115.987 172.865 1.00 155.18 917 GLU A N 1
ATOM 7372 C CA . GLU A 1 917 ? 150.595 115.046 173.953 1.00 149.84 917 GLU A CA 1
ATOM 7373 C C . GLU A 1 917 ? 151.041 113.626 173.635 1.00 148.60 917 GLU A C 1
ATOM 7374 O O . GLU A 1 917 ? 151.404 112.886 174.554 1.00 149.19 917 GLU A O 1
ATOM 7380 N N . ASP A 1 918 ? 151.025 113.226 172.371 1.00 150.67 918 ASP A N 1
ATOM 7381 C CA . ASP A 1 918 ? 151.417 111.869 172.007 1.00 155.64 918 ASP A CA 1
ATOM 7382 C C . ASP A 1 918 ? 152.462 111.822 170.904 1.00 160.80 918 ASP A C 1
ATOM 7383 O O . ASP A 1 918 ? 153.362 110.980 170.955 1.00 159.81 918 ASP A O 1
ATOM 7388 N N . GLY A 1 919 ? 152.367 112.701 169.910 1.00 164.20 919 GLY A N 1
ATOM 7389 C CA . GLY A 1 919 ? 153.298 112.683 168.800 1.00 166.71 919 GLY A CA 1
ATOM 7390 C C . GLY A 1 919 ? 152.939 111.643 167.759 1.00 168.77 919 GLY A C 1
ATOM 7391 O O . GLY A 1 919 ? 152.594 110.508 168.102 1.00 169.85 919 GLY A O 1
ATOM 7392 N N . GLY A 1 920 ? 153.014 112.015 166.485 1.00 171.50 920 GLY A N 1
ATOM 7393 C CA . GLY A 1 920 ? 152.688 111.091 165.417 1.00 171.27 920 GLY A CA 1
ATOM 7394 C C . GLY A 1 920 ? 153.614 111.197 164.225 1.00 170.42 920 GLY A C 1
ATOM 7395 O O . GLY A 1 920 ? 153.395 110.541 163.202 1.00 166.35 920 GLY A O 1
ATOM 7396 N N . GLY A 1 921 ? 154.656 112.014 164.346 1.00 173.97 921 GLY A N 1
ATOM 7397 C CA . GLY A 1 921 ? 155.585 112.203 163.243 1.00 169.90 921 GLY A CA 1
ATOM 7398 C C . GLY A 1 921 ? 154.947 112.809 162.012 1.00 166.98 921 GLY A C 1
ATOM 7399 O O . GLY A 1 921 ? 155.189 112.338 160.894 1.00 167.89 921 GLY A O 1
ATOM 7400 N N . CYS A 1 922 ? 154.126 113.841 162.194 1.00 167.93 922 CYS A N 1
ATOM 7401 C CA . CYS A 1 922 ? 153.430 114.457 161.073 1.00 168.07 922 CYS A CA 1
ATOM 7402 C C . CYS A 1 922 ? 154.425 115.108 160.120 1.00 164.66 922 CYS A C 1
ATOM 7403 O O . CYS A 1 922 ? 155.316 115.851 160.544 1.00 165.11 922 CYS A O 1
ATOM 7406 N N . TYR A 1 923 ? 154.270 114.825 158.827 1.00 161.15 923 TYR A N 1
ATOM 7407 C CA . TYR A 1 923 ? 155.131 115.390 157.789 1.00 160.29 923 TYR A CA 1
ATOM 7408 C C . TYR A 1 923 ? 154.332 116.452 157.037 1.00 158.58 923 TYR A C 1
ATOM 7409 O O . TYR A 1 923 ? 153.348 116.174 156.351 1.00 154.95 923 TYR A O 1
ATOM 7418 N N . ASP A 1 924 ? 154.769 117.701 157.191 1.00 162.91 924 ASP A N 1
ATOM 7419 C CA . ASP A 1 924 ? 154.042 118.827 156.620 1.00 166.71 924 ASP A CA 1
ATOM 7420 C C . ASP A 1 924 ? 154.784 119.382 155.412 1.00 168.25 924 ASP A C 1
ATOM 7421 O O . ASP A 1 924 ? 155.891 119.908 155.545 1.00 172.81 924 ASP A O 1
ATOM 7426 N N . ILE A 1 925 ? 154.159 119.286 154.240 1.00 164.68 925 ILE A N 1
ATOM 7427 C CA . ILE A 1 925 ? 154.727 119.799 152.992 1.00 164.59 925 ILE A CA 1
ATOM 7428 C C . ILE A 1 925 ? 156.138 119.239 152.836 1.00 171.09 925 ILE A C 1
ATOM 7429 O O . ILE A 1 925 ? 157.122 119.952 153.085 1.00 173.12 925 ILE A O 1
ATOM 7434 N N . PRO A 1 926 ? 156.281 117.961 152.464 1.00 173.26 926 PRO A N 1
ATOM 7435 C CA . PRO A 1 926 ? 157.595 117.301 152.523 1.00 174.53 926 PRO A CA 1
ATOM 7436 C C . PRO A 1 926 ? 158.684 118.004 151.727 1.00 178.32 926 PRO A C 1
ATOM 7437 O O . PRO A 1 926 ? 159.863 117.933 152.089 1.00 178.66 926 PRO A O 1
ATOM 7441 N N . ASN A 1 927 ? 158.304 118.674 150.640 1.00 180.77 927 ASN A N 1
ATOM 7442 C CA . ASN A 1 927 ? 159.279 119.300 149.755 1.00 182.72 927 ASN A CA 1
ATOM 7443 C C . ASN A 1 927 ? 160.072 120.400 150.453 1.00 184.45 927 ASN A C 1
ATOM 7444 O O . ASN A 1 927 ? 161.307 120.385 150.432 1.00 185.73 927 ASN A O 1
ATOM 7449 N N . TRP A 1 928 ? 159.381 121.357 151.074 1.00 184.76 928 TRP A N 1
ATOM 7450 C CA . TRP A 1 928 ? 160.067 122.496 151.672 1.00 185.81 928 TRP A CA 1
ATOM 7451 C C . TRP A 1 928 ? 160.562 122.208 153.085 1.00 184.09 928 TRP A C 1
ATOM 7452 O O . TRP A 1 928 ? 161.774 122.184 153.327 1.00 184.71 928 TRP A O 1
ATOM 7463 N N . SER A 1 929 ? 159.639 121.973 154.019 1.00 182.71 929 SER A N 1
ATOM 7464 C CA . SER A 1 929 ? 159.998 121.780 155.421 1.00 182.91 929 SER A CA 1
ATOM 7465 C C . SER A 1 929 ? 158.808 121.296 156.240 1.00 178.90 929 SER A C 1
ATOM 7466 O O . SER A 1 929 ? 158.508 120.098 156.264 1.00 176.80 929 SER A O 1
ATOM 7469 N N . ALA A 1 930 ? 158.140 122.223 156.929 1.00 176.81 930 ALA A N 1
ATOM 7470 C CA . ALA A 1 930 ? 156.969 121.904 157.738 1.00 169.65 930 ALA A CA 1
ATOM 7471 C C . ALA A 1 930 ? 156.084 123.134 157.905 1.00 170.79 930 ALA A C 1
ATOM 7472 O O . ALA A 1 930 ? 156.399 124.025 158.701 1.00 175.76 930 ALA A O 1
ATOM 7474 N N . LEU A 1 931 ? 154.976 123.195 157.166 1.00 163.91 931 LEU A N 1
ATOM 7475 C CA . LEU A 1 931 ? 154.122 124.377 157.198 1.00 161.49 931 LEU A CA 1
ATOM 7476 C C . LEU A 1 931 ? 152.746 124.085 157.786 1.00 154.70 931 LEU A C 1
ATOM 7477 O O . LEU A 1 931 ? 152.335 124.729 158.757 1.00 152.81 931 LEU A O 1
ATOM 7482 N N . LYS A 1 932 ? 152.025 123.124 157.213 1.00 153.50 932 LYS A N 1
ATOM 7483 C CA . LYS A 1 932 ? 150.655 122.824 157.612 1.00 148.96 932 LYS A CA 1
ATOM 7484 C C . LYS A 1 932 ? 150.589 121.405 158.161 1.00 144.46 932 LYS A C 1
ATOM 7485 O O . LYS A 1 932 ? 150.713 120.435 157.405 1.00 147.19 932 LYS A O 1
ATOM 7491 N N . TYR A 1 933 ? 150.389 121.293 159.474 1.00 139.60 933 TYR A N 1
ATOM 7492 C CA . TYR A 1 933 ? 150.414 120.011 160.168 1.00 135.91 933 TYR A CA 1
ATOM 7493 C C . TYR A 1 933 ? 149.313 119.059 159.715 1.00 129.75 933 TYR A C 1
ATOM 7494 O O . TYR A 1 933 ? 149.591 118.044 159.068 1.00 130.26 933 TYR A O 1
ATOM 7503 N N . ALA A 1 934 ? 148.063 119.376 160.046 1.00 129.53 934 ALA A N 1
ATOM 7504 C CA . ALA A 1 934 ? 146.929 118.525 159.714 1.00 125.87 934 ALA A CA 1
ATOM 7505 C C . ALA A 1 934 ? 145.690 119.286 159.272 1.00 131.21 934 ALA A C 1
ATOM 7506 O O . ALA A 1 934 ? 144.762 118.665 158.748 1.00 131.50 934 ALA A O 1
ATOM 7508 N N . GLY A 1 935 ? 145.646 120.601 159.475 1.00 135.13 935 GLY A N 1
ATOM 7509 C CA . GLY A 1 935 ? 144.432 121.373 159.286 1.00 120.63 935 GLY A CA 1
ATOM 7510 C C . GLY A 1 935 ? 143.811 121.289 157.908 1.00 116.84 935 GLY A C 1
ATOM 7511 O O . GLY A 1 935 ? 144.485 121.499 156.895 1.00 119.21 935 GLY A O 1
ATOM 7512 N N . LEU A 1 936 ? 142.516 120.978 157.863 1.00 115.59 936 LEU A N 1
ATOM 7513 C CA . LEU A 1 936 ? 141.767 120.969 156.614 1.00 120.40 936 LEU A CA 1
ATOM 7514 C C . LEU A 1 936 ? 141.644 122.386 156.072 1.00 119.64 936 LEU A C 1
ATOM 7515 O O . LEU A 1 936 ? 141.683 122.599 154.856 1.00 114.68 936 LEU A O 1
ATOM 7520 N N . GLN A 1 937 ? 141.491 123.360 156.973 1.00 119.37 937 GLN A N 1
ATOM 7521 C CA . GLN A 1 937 ? 141.401 124.754 156.553 1.00 108.48 937 GLN A CA 1
ATOM 7522 C C . GLN A 1 937 ? 142.703 125.226 155.917 1.00 110.89 937 GLN A C 1
ATOM 7523 O O . GLN A 1 937 ? 142.690 126.089 155.031 1.00 112.12 937 GLN A O 1
ATOM 7529 N N . GLY A 1 938 ? 143.836 124.671 156.353 1.00 120.91 938 GLY A N 1
ATOM 7530 C CA . GLY A 1 938 ? 145.108 125.050 155.757 1.00 128.28 938 GLY A CA 1
ATOM 7531 C C . GLY A 1 938 ? 145.179 124.717 154.280 1.00 126.51 938 GLY A C 1
ATOM 7532 O O . GLY A 1 938 ? 145.632 125.528 153.467 1.00 121.85 938 GLY A O 1
ATOM 7533 N N . LEU A 1 939 ? 144.733 123.515 153.911 1.00 125.06 939 LEU A N 1
ATOM 7534 C CA . LEU A 1 939 ? 144.669 123.149 152.502 1.00 125.23 939 LEU A CA 1
ATOM 7535 C C . LEU A 1 939 ? 143.516 123.842 151.789 1.00 130.13 939 LEU A C 1
ATOM 7536 O O . LEU A 1 939 ? 143.618 124.137 150.592 1.00 131.05 939 LEU A O 1
ATOM 7541 N N . MET A 1 940 ? 142.420 124.113 152.504 1.00 132.11 940 MET A N 1
ATOM 7542 C CA . MET A 1 940 ? 141.278 124.787 151.897 1.00 129.62 940 MET A CA 1
ATOM 7543 C C . MET A 1 940 ? 141.614 126.217 151.497 1.00 128.79 940 MET A C 1
ATOM 7544 O O . MET A 1 940 ? 141.078 126.721 150.505 1.00 120.13 940 MET A O 1
ATOM 7549 N N . SER A 1 941 ? 142.484 126.885 152.257 1.00 130.87 941 SER A N 1
ATOM 7550 C CA . SER A 1 941 ? 142.888 128.241 151.899 1.00 133.22 941 SER A CA 1
ATOM 7551 C C . SER A 1 941 ? 143.584 128.266 150.544 1.00 133.30 941 SER A C 1
ATOM 7552 O O . SER A 1 941 ? 143.329 129.155 149.722 1.00 135.35 941 SER A O 1
ATOM 7555 N N . VAL A 1 942 ? 144.469 127.300 150.293 1.00 129.39 942 VAL A N 1
ATOM 7556 C CA . VAL A 1 942 ? 145.127 127.212 148.994 1.00 130.20 942 VAL A CA 1
ATOM 7557 C C . VAL A 1 942 ? 144.141 126.767 147.921 1.00 130.43 942 VAL A C 1
ATOM 7558 O O . VAL A 1 942 ? 144.179 127.254 146.783 1.00 134.99 942 VAL A O 1
ATOM 7562 N N . LEU A 1 943 ? 143.251 125.829 148.258 1.00 129.08 943 LEU A N 1
ATOM 7563 C CA . LEU A 1 943 ? 142.307 125.309 147.273 1.00 132.25 943 LEU A CA 1
ATOM 7564 C C . LEU A 1 943 ? 141.365 126.398 146.774 1.00 132.83 943 LEU A C 1
ATOM 7565 O O . LEU A 1 943 ? 141.102 126.496 145.570 1.00 129.50 943 LEU A O 1
ATOM 7570 N N . ALA A 1 944 ? 140.853 127.231 147.682 1.00 133.27 944 ALA A N 1
ATOM 7571 C CA . ALA A 1 944 ? 139.952 128.307 147.289 1.00 137.51 944 ALA A CA 1
ATOM 7572 C C . ALA A 1 944 ? 140.659 129.384 146.479 1.00 135.96 944 ALA A C 1
ATOM 7573 O O . ALA A 1 944 ? 139.990 130.180 145.812 1.00 132.87 944 ALA A O 1
ATOM 7575 N N . GLU A 1 945 ? 141.990 129.430 146.525 1.00 137.93 945 GLU A N 1
ATOM 7576 C CA . GLU A 1 945 ? 142.749 130.383 145.727 1.00 134.03 945 GLU A CA 1
ATOM 7577 C C . GLU A 1 945 ? 143.183 129.807 144.387 1.00 132.92 945 GLU A C 1
ATOM 7578 O O . GLU A 1 945 ? 143.407 130.569 143.439 1.00 134.44 945 GLU A O 1
ATOM 7584 N N . ILE A 1 946 ? 143.308 128.484 144.284 1.00 134.34 946 ILE A N 1
ATOM 7585 C CA . ILE A 1 946 ? 143.722 127.858 143.033 1.00 136.97 946 ILE A CA 1
ATOM 7586 C C . ILE A 1 946 ? 142.551 127.298 142.228 1.00 136.05 946 ILE A C 1
ATOM 7587 O O . ILE A 1 946 ? 142.687 127.125 141.007 1.00 138.92 946 ILE A O 1
ATOM 7592 N N . ARG A 1 947 ? 141.417 127.004 142.867 1.00 132.67 947 ARG A N 1
ATOM 7593 C CA . ARG A 1 947 ? 140.272 126.470 142.131 1.00 129.75 947 ARG A CA 1
ATOM 7594 C C . ARG A 1 947 ? 139.732 127.438 141.085 1.00 132.15 947 ARG A C 1
ATOM 7595 O O . ARG A 1 947 ? 139.490 127.002 139.946 1.00 128.60 947 ARG A O 1
ATOM 7603 N N . PRO A 1 948 ? 139.502 128.726 141.379 1.00 133.52 948 PRO A N 1
ATOM 7604 C CA . PRO A 1 948 ? 139.063 129.636 140.307 1.00 136.53 948 PRO A CA 1
ATOM 7605 C C . PRO A 1 948 ? 140.064 129.759 139.172 1.00 140.97 948 PRO A C 1
ATOM 7606 O O . PRO A 1 948 ? 139.658 129.930 138.015 1.00 148.94 948 PRO A O 1
ATOM 7610 N N . LYS A 1 949 ? 141.361 129.678 139.465 1.00 139.33 949 LYS A N 1
ATOM 7611 C CA . LYS A 1 949 ? 142.392 129.768 138.442 1.00 140.03 949 LYS A CA 1
ATOM 7612 C C . LYS A 1 949 ? 142.707 128.427 137.792 1.00 139.03 949 LYS A C 1
ATOM 7613 O O . LYS A 1 949 ? 143.443 128.400 136.799 1.00 135.28 949 LYS A O 1
ATOM 7619 N N . ASN A 1 950 ? 142.167 127.327 138.322 1.00 142.58 950 ASN A N 1
ATOM 7620 C CA . ASN A 1 950 ? 142.406 125.985 137.788 1.00 149.10 950 ASN A CA 1
ATOM 7621 C C . ASN A 1 950 ? 143.899 125.675 137.710 1.00 150.37 950 ASN A C 1
ATOM 7622 O O . ASN A 1 950 ? 144.387 125.091 136.741 1.00 150.18 950 ASN A O 1
ATOM 7627 N N . ASP A 1 951 ? 144.632 126.074 138.747 1.00 153.03 951 ASP A N 1
ATOM 7628 C CA . ASP A 1 951 ? 146.078 125.867 138.810 1.00 160.52 951 ASP A CA 1
ATOM 7629 C C . ASP A 1 951 ? 146.343 124.526 139.484 1.00 158.08 951 ASP A C 1
ATOM 7630 O O . ASP A 1 951 ? 146.389 124.433 140.713 1.00 152.86 951 ASP A O 1
ATOM 7635 N N . LEU A 1 952 ? 146.520 123.484 138.677 1.00 159.02 952 LEU A N 1
ATOM 7636 C CA . LEU A 1 952 ? 146.805 122.147 139.179 1.00 155.23 952 LEU A CA 1
ATOM 7637 C C . LEU A 1 952 ? 148.297 121.864 139.299 1.00 156.83 952 LEU A C 1
ATOM 7638 O O . LEU A 1 952 ? 148.672 120.766 139.722 1.00 158.43 952 LEU A O 1
ATOM 7643 N N . GLY A 1 953 ? 149.149 122.818 138.940 1.00 159.79 953 GLY A N 1
ATOM 7644 C CA . GLY A 1 953 ? 150.586 122.663 139.006 1.00 160.21 953 GLY A CA 1
ATOM 7645 C C . GLY A 1 953 ? 151.219 123.053 140.323 1.00 161.00 953 GLY A C 1
ATOM 7646 O O . GLY A 1 953 ? 152.450 123.092 140.414 1.00 157.34 953 GLY A O 1
ATOM 7647 N N . HIS A 1 954 ? 150.419 123.350 141.344 1.00 161.52 954 HIS A N 1
ATOM 7648 C CA . HIS A 1 954 ? 150.966 123.744 142.631 1.00 157.39 954 HIS A CA 1
ATOM 7649 C C . HIS A 1 954 ? 151.709 122.576 143.279 1.00 154.37 954 HIS A C 1
ATOM 7650 O O . HIS A 1 954 ? 151.332 121.414 143.102 1.00 149.46 954 HIS A O 1
ATOM 7657 N N . PRO A 1 955 ? 152.780 122.860 144.026 1.00 158.43 955 PRO A N 1
ATOM 7658 C CA . PRO A 1 955 ? 153.525 121.771 144.681 1.00 157.17 955 PRO A CA 1
ATOM 7659 C C . PRO A 1 955 ? 152.694 120.973 145.670 1.00 147.91 955 PRO A C 1
ATOM 7660 O O . PRO A 1 955 ? 152.979 119.787 145.886 1.00 142.78 955 PRO A O 1
ATOM 7664 N N . PHE A 1 956 ? 151.682 121.589 146.289 1.00 146.27 956 PHE A N 1
ATOM 7665 C CA . PHE A 1 956 ? 150.856 120.862 147.248 1.00 140.95 956 PHE A CA 1
ATOM 7666 C C . PHE A 1 956 ? 150.112 119.716 146.572 1.00 141.89 956 PHE A C 1
ATOM 7667 O O . PHE A 1 956 ? 150.036 118.609 147.118 1.00 139.29 956 PHE A O 1
ATOM 7675 N N . CYS A 1 957 ? 149.584 119.950 145.368 1.00 144.76 957 CYS A N 1
ATOM 7676 C CA . CYS A 1 957 ? 148.942 118.871 144.625 1.00 142.51 957 CYS A CA 1
ATOM 7677 C C . CYS A 1 957 ? 149.950 117.792 144.252 1.00 143.99 957 CYS A C 1
ATOM 7678 O O . CYS A 1 957 ? 149.639 116.595 144.300 1.00 142.25 957 CYS A O 1
ATOM 7681 N N . ASN A 1 958 ? 151.167 118.198 143.881 1.00 146.88 958 ASN A N 1
ATOM 7682 C CA . ASN A 1 958 ? 152.190 117.233 143.494 1.00 142.40 958 ASN A CA 1
ATOM 7683 C C . ASN A 1 958 ? 152.548 116.311 144.654 1.00 139.19 958 ASN A C 1
ATOM 7684 O O . ASN A 1 958 ? 152.638 115.090 144.484 1.00 134.38 958 ASN A O 1
ATOM 7689 N N . ASN A 1 959 ? 152.748 116.875 145.848 1.00 143.76 959 ASN A N 1
ATOM 7690 C CA . ASN A 1 959 ? 153.092 116.033 146.989 1.00 145.52 959 ASN A CA 1
ATOM 7691 C C . ASN A 1 959 ? 151.892 115.279 147.549 1.00 139.60 959 ASN A C 1
ATOM 7692 O O . ASN A 1 959 ? 152.080 114.228 148.172 1.00 133.68 959 ASN A O 1
ATOM 7697 N N . LEU A 1 960 ? 150.669 115.780 147.349 1.00 139.83 960 LEU A N 1
ATOM 7698 C CA . LEU A 1 960 ? 149.492 114.987 147.692 1.00 135.45 960 LEU A CA 1
ATOM 7699 C C . LEU A 1 960 ? 149.364 113.770 146.784 1.00 130.23 960 LEU A C 1
ATOM 7700 O O . LEU A 1 960 ? 149.021 112.676 147.248 1.00 127.15 960 LEU A O 1
ATOM 7705 N N . ARG A 1 961 ? 149.630 113.939 145.489 1.00 132.27 961 ARG A N 1
ATOM 7706 C CA . ARG A 1 961 ? 149.553 112.830 144.547 1.00 133.44 961 ARG A CA 1
ATOM 7707 C C . ARG A 1 961 ? 150.773 111.919 144.594 1.00 140.28 961 ARG A C 1
ATOM 7708 O O . ARG A 1 961 ? 150.701 110.792 144.091 1.00 139.71 961 ARG A O 1
ATOM 7716 N N . SER A 1 962 ? 151.886 112.377 145.173 1.00 141.96 962 SER A N 1
ATOM 7717 C CA . SER A 1 962 ? 153.086 111.547 145.233 1.00 144.84 962 SER A CA 1
ATOM 7718 C C . SER A 1 962 ? 152.867 110.310 146.096 1.00 144.74 962 SER A C 1
ATOM 7719 O O . SER A 1 962 ? 153.291 109.207 145.731 1.00 138.31 962 SER A O 1
ATOM 7722 N N . GLY A 1 963 ? 152.206 110.471 147.246 1.00 147.35 963 GLY A N 1
ATOM 7723 C CA . GLY A 1 963 ? 151.981 109.363 148.147 1.00 143.18 963 GLY A CA 1
ATOM 7724 C C . GLY A 1 963 ? 150.638 109.483 148.841 1.00 140.86 963 GLY A C 1
ATOM 7725 O O . GLY A 1 963 ? 150.009 110.543 148.847 1.00 138.37 963 GLY A O 1
ATOM 7726 N N . ASP A 1 964 ? 150.212 108.366 149.431 1.00 137.77 964 ASP A N 1
ATOM 7727 C CA . ASP A 1 964 ? 148.935 108.280 150.130 1.00 136.32 964 ASP A CA 1
ATOM 7728 C C . ASP A 1 964 ? 149.129 108.029 151.622 1.00 135.99 964 ASP A C 1
ATOM 7729 O O . ASP A 1 964 ? 148.259 107.456 152.280 1.00 136.58 964 ASP A O 1
ATOM 7734 N N . TRP A 1 965 ? 150.271 108.453 152.169 1.00 136.56 965 TRP A N 1
ATOM 7735 C CA . TRP A 1 965 ? 150.521 108.256 153.593 1.00 132.91 965 TRP A CA 1
ATOM 7736 C C . TRP A 1 965 ? 149.645 109.162 154.451 1.00 125.81 965 TRP A C 1
ATOM 7737 O O . TRP A 1 965 ? 149.414 108.860 155.628 1.00 120.26 965 TRP A O 1
ATOM 7748 N N . MET A 1 966 ? 149.155 110.269 153.887 1.00 125.43 966 MET A N 1
ATOM 7749 C CA . MET A 1 966 ? 148.249 111.139 154.632 1.00 119.89 966 MET A CA 1
ATOM 7750 C C . MET A 1 966 ? 146.960 110.411 154.990 1.00 115.36 966 MET A C 1
ATOM 7751 O O . MET A 1 966 ? 146.446 110.554 156.106 1.00 117.70 966 MET A O 1
ATOM 7756 N N . ILE A 1 967 ? 146.423 109.626 154.053 1.00 115.31 967 ILE A N 1
ATOM 7757 C CA . ILE A 1 967 ? 145.200 108.872 154.315 1.00 114.45 967 ILE A CA 1
ATOM 7758 C C . ILE A 1 967 ? 145.426 107.858 155.429 1.00 115.09 967 ILE A C 1
ATOM 7759 O O . ILE A 1 967 ? 144.592 107.709 156.333 1.00 115.16 967 ILE A O 1
ATOM 7764 N N . ASP A 1 968 ? 146.553 107.143 155.381 1.00 115.80 968 ASP A N 1
ATOM 7765 C CA . ASP A 1 968 ? 146.858 106.166 156.421 1.00 115.29 968 ASP A CA 1
ATOM 7766 C C . ASP A 1 968 ? 147.028 106.837 157.779 1.00 118.59 968 ASP A C 1
ATOM 7767 O O . ASP A 1 968 ? 146.548 106.325 158.796 1.00 118.03 968 ASP A O 1
ATOM 7772 N N . TYR A 1 969 ? 147.714 107.983 157.814 1.00 120.37 969 TYR A N 1
ATOM 7773 C CA . TYR A 1 969 ? 147.892 108.704 159.070 1.00 121.70 969 TYR A CA 1
ATOM 7774 C C . TYR A 1 969 ? 146.555 109.175 159.631 1.00 119.30 969 TYR A C 1
ATOM 7775 O O . TYR A 1 969 ? 146.306 109.066 160.839 1.00 120.76 969 TYR A O 1
ATOM 7784 N N . VAL A 1 970 ? 145.681 109.696 158.767 1.00 119.13 970 VAL A N 1
ATOM 7785 C CA . VAL A 1 970 ? 144.368 110.155 159.214 1.00 116.08 970 VAL A CA 1
ATOM 7786 C C . VAL A 1 970 ? 143.554 108.988 159.758 1.00 114.72 970 VAL A C 1
ATOM 7787 O O . VAL A 1 970 ? 142.906 109.099 160.806 1.00 115.82 970 VAL A O 1
ATOM 7791 N N . SER A 1 971 ? 143.579 107.848 159.061 1.00 116.38 971 SER A N 1
ATOM 7792 C CA . SER A 1 971 ? 142.844 106.678 159.532 1.00 120.00 971 SER A CA 1
ATOM 7793 C C . SER A 1 971 ? 143.382 106.189 160.871 1.00 124.48 971 SER A C 1
ATOM 7794 O O . SER A 1 971 ? 142.606 105.849 161.774 1.00 125.84 971 SER A O 1
ATOM 7797 N N . ASN A 1 972 ? 144.709 106.149 161.021 1.00 124.17 972 ASN A N 1
ATOM 7798 C CA . ASN A 1 972 ? 145.303 105.702 162.276 1.00 125.00 972 ASN A CA 1
ATOM 7799 C C . ASN A 1 972 ? 144.936 106.635 163.423 1.00 124.76 972 ASN A C 1
ATOM 7800 O O . ASN A 1 972 ? 144.647 106.179 164.536 1.00 121.03 972 ASN A O 1
ATOM 7805 N N . ARG A 1 973 ? 144.945 107.947 163.173 1.00 126.17 973 ARG A N 1
ATOM 7806 C CA . ARG A 1 973 ? 144.546 108.892 164.210 1.00 122.80 973 ARG A CA 1
ATOM 7807 C C . ARG A 1 973 ? 143.064 108.770 164.543 1.00 124.78 973 ARG A C 1
ATOM 7808 O O . ARG A 1 973 ? 142.674 108.956 165.701 1.00 124.91 973 ARG A O 1
ATOM 7816 N N . LEU A 1 974 ? 142.227 108.463 163.549 1.00 130.69 974 LEU A N 1
ATOM 7817 C CA . LEU A 1 974 ? 140.793 108.362 163.797 1.00 129.01 974 LEU A CA 1
ATOM 7818 C C . LEU A 1 974 ? 140.430 107.085 164.544 1.00 121.50 974 LEU A C 1
ATOM 7819 O O . LEU A 1 974 ? 139.492 107.089 165.349 1.00 113.18 974 LEU A O 1
ATOM 7824 N N . ILE A 1 975 ? 141.148 105.990 164.299 1.00 124.47 975 ILE A N 1
ATOM 7825 C CA . ILE A 1 975 ? 140.833 104.718 164.945 1.00 128.64 975 ILE A CA 1
ATOM 7826 C C . ILE A 1 975 ? 141.515 104.638 166.305 1.00 131.79 975 ILE A C 1
ATOM 7827 O O . ILE A 1 975 ? 141.460 103.602 166.977 1.00 130.68 975 ILE A O 1
ATOM 7832 N N . SER A 1 976 ? 142.168 105.728 166.716 1.00 129.97 976 SER A N 1
ATOM 7833 C CA . SER A 1 976 ? 142.857 105.735 168.003 1.00 126.12 976 SER A CA 1
ATOM 7834 C C . SER A 1 976 ? 141.875 105.628 169.164 1.00 125.66 976 SER A C 1
ATOM 7835 O O . SER A 1 976 ? 142.132 104.909 170.137 1.00 124.59 976 SER A O 1
ATOM 7838 N N . ARG A 1 977 ? 140.749 106.332 169.083 1.00 130.28 977 ARG A N 1
ATOM 7839 C CA . ARG A 1 977 ? 139.770 106.351 170.159 1.00 132.76 977 ARG A CA 1
ATOM 7840 C C . ARG A 1 977 ? 138.786 105.193 169.990 1.00 128.47 977 ARG A C 1
ATOM 7841 O O . ARG A 1 977 ? 138.931 104.346 169.104 1.00 125.58 977 ARG A O 1
ATOM 7849 N N . SER A 1 978 ? 137.766 105.148 170.846 1.00 126.67 978 SER A N 1
ATOM 7850 C CA . SER A 1 978 ? 136.766 104.092 170.824 1.00 127.50 978 SER A CA 1
ATOM 7851 C C . SER A 1 978 ? 135.375 104.695 170.956 1.00 122.91 978 SER A C 1
ATOM 7852 O O . SER A 1 978 ? 135.202 105.787 171.504 1.00 112.85 978 SER A O 1
ATOM 7855 N N . GLY A 1 979 ? 134.387 103.973 170.447 1.00 126.25 979 GLY A N 1
ATOM 7856 C CA . GLY A 1 979 ? 133.004 104.417 170.501 1.00 124.09 979 GLY A CA 1
ATOM 7857 C C . GLY A 1 979 ? 132.542 104.962 169.156 1.00 126.66 979 GLY A C 1
ATOM 7858 O O . GLY A 1 979 ? 132.728 104.321 168.122 1.00 124.42 979 GLY A O 1
ATOM 7859 N N . THR A 1 980 ? 131.929 106.148 169.177 1.00 126.97 980 THR A N 1
ATOM 7860 C CA . THR A 1 980 ? 131.522 106.793 167.932 1.00 123.82 980 THR A CA 1
ATOM 7861 C C . THR A 1 980 ? 132.733 107.129 167.071 1.00 121.02 980 THR A C 1
ATOM 7862 O O . THR A 1 980 ? 132.675 107.039 165.839 1.00 116.93 980 THR A O 1
ATOM 7866 N N . ILE A 1 981 ? 133.839 107.525 167.706 1.00 122.16 981 ILE A N 1
ATOM 7867 C CA . ILE A 1 981 ? 135.071 107.785 166.968 1.00 118.11 981 ILE A CA 1
ATOM 7868 C C . ILE A 1 981 ? 135.565 106.510 166.295 1.00 118.24 981 ILE A C 1
ATOM 7869 O O . ILE A 1 981 ? 135.991 106.528 165.135 1.00 120.21 981 ILE A O 1
ATOM 7874 N N . ALA A 1 982 ? 135.512 105.383 167.009 1.00 121.85 982 ALA A N 1
ATOM 7875 C CA . ALA A 1 982 ? 135.898 104.112 166.407 1.00 121.69 982 ALA A CA 1
ATOM 7876 C C . ALA A 1 982 ? 134.981 103.750 165.245 1.00 118.01 982 ALA A C 1
ATOM 7877 O O . ALA A 1 982 ? 135.444 103.257 164.210 1.00 117.41 982 ALA A O 1
ATOM 7879 N N . GLU A 1 983 ? 133.676 103.986 165.400 1.00 116.74 983 GLU A N 1
ATOM 7880 C CA . GLU A 1 983 ? 132.731 103.664 164.335 1.00 121.07 983 GLU A CA 1
ATOM 7881 C C . GLU A 1 983 ? 132.999 104.496 163.085 1.00 117.74 983 GLU A C 1
ATOM 7882 O O . GLU A 1 983 ? 133.015 103.970 161.965 1.00 112.69 983 GLU A O 1
ATOM 7888 N N . VAL A 1 984 ? 133.219 105.802 163.256 1.00 113.92 984 VAL A N 1
ATOM 7889 C CA . VAL A 1 984 ? 133.471 106.648 162.093 1.00 104.38 984 VAL A CA 1
ATOM 7890 C C . VAL A 1 984 ? 134.824 106.315 161.471 1.00 102.92 984 VAL A C 1
ATOM 7891 O O . VAL A 1 984 ? 134.979 106.352 160.245 1.00 98.11 984 VAL A O 1
ATOM 7895 N N . GLY A 1 985 ? 135.819 105.970 162.294 1.00 109.68 985 GLY A N 1
ATOM 7896 C CA . GLY A 1 985 ? 137.093 105.536 161.745 1.00 104.76 985 GLY A CA 1
ATOM 7897 C C . GLY A 1 985 ? 136.963 104.268 160.924 1.00 107.52 985 GLY A C 1
ATOM 7898 O O . GLY A 1 985 ? 137.564 104.144 159.855 1.00 109.18 985 GLY A O 1
ATOM 7899 N N . LYS A 1 986 ? 136.165 103.313 161.409 1.00 111.97 986 LYS A N 1
ATOM 7900 C CA . LYS A 1 986 ? 135.906 102.101 160.640 1.00 111.95 986 LYS A CA 1
ATOM 7901 C C . LYS A 1 986 ? 135.177 102.418 159.341 1.00 109.01 986 LYS A C 1
ATOM 7902 O O . LYS A 1 986 ? 135.450 101.807 158.302 1.00 106.34 986 LYS A O 1
ATOM 7908 N N . TRP A 1 987 ? 134.235 103.364 159.382 1.00 104.97 987 TRP A N 1
ATOM 7909 C CA . TRP A 1 987 ? 133.516 103.735 158.166 1.00 98.30 987 TRP A CA 1
ATOM 7910 C C . TRP A 1 987 ? 134.454 104.355 157.134 1.00 97.27 987 TRP A C 1
ATOM 7911 O O . TRP A 1 987 ? 134.393 104.011 155.946 1.00 95.58 987 TRP A O 1
ATOM 7922 N N . LEU A 1 988 ? 135.334 105.263 157.568 1.00 98.76 988 LEU A N 1
ATOM 7923 C CA . LEU A 1 988 ? 136.312 105.832 156.643 1.00 95.02 988 LEU A CA 1
ATOM 7924 C C . LEU A 1 988 ? 137.278 104.772 156.129 1.00 90.42 988 LEU A C 1
ATOM 7925 O O . LEU A 1 988 ? 137.675 104.807 154.961 1.00 89.53 988 LEU A O 1
ATOM 7930 N N . GLN A 1 989 ? 137.674 103.825 156.983 1.00 91.15 989 GLN A N 1
ATOM 7931 C CA . GLN A 1 989 ? 138.552 102.749 156.529 1.00 94.49 989 GLN A CA 1
ATOM 7932 C C . GLN A 1 989 ? 137.875 101.899 155.461 1.00 95.45 989 GLN A C 1
ATOM 7933 O O . GLN A 1 989 ? 138.497 101.538 154.454 1.00 95.01 989 GLN A O 1
ATOM 7939 N N . ALA A 1 990 ? 136.595 101.573 155.662 1.00 94.29 990 ALA A N 1
ATOM 7940 C CA . ALA A 1 990 ? 135.854 100.812 154.662 1.00 92.77 990 ALA A CA 1
ATOM 7941 C C . ALA A 1 990 ? 135.723 101.594 153.361 1.00 92.41 990 ALA A C 1
ATOM 7942 O O . ALA A 1 990 ? 135.859 101.026 152.270 1.00 92.65 990 ALA A O 1
ATOM 7944 N N . MET A 1 991 ? 135.460 102.900 153.455 1.00 88.88 991 MET A N 1
ATOM 7945 C CA . MET A 1 991 ? 135.379 103.722 152.251 1.00 84.75 991 MET A CA 1
ATOM 7946 C C . MET A 1 991 ? 136.711 103.751 151.510 1.00 86.04 991 MET A C 1
ATOM 7947 O O . MET A 1 991 ? 136.748 103.643 150.278 1.00 90.61 991 MET A O 1
ATOM 7952 N N . PHE A 1 992 ? 137.817 103.891 152.246 1.00 83.96 992 PHE A N 1
ATOM 7953 C CA . PHE A 1 992 ? 139.136 103.898 151.623 1.00 82.92 992 PHE A CA 1
ATOM 7954 C C . PHE A 1 992 ? 139.433 102.565 150.950 1.00 82.19 992 PHE A C 1
ATOM 7955 O O . PHE A 1 992 ? 140.000 102.527 149.852 1.00 84.60 992 PHE A O 1
ATOM 7963 N N . PHE A 1 993 ? 139.064 101.459 151.601 1.00 80.29 993 PHE A N 1
ATOM 7964 C CA . PHE A 1 993 ? 139.235 100.145 150.989 1.00 83.19 993 PHE A CA 1
ATOM 7965 C C . PHE A 1 993 ? 138.417 100.044 149.706 1.00 87.77 993 PHE A C 1
ATOM 7966 O O . PHE A 1 993 ? 138.895 99.526 148.690 1.00 90.58 993 PHE A O 1
ATOM 7974 N N . TYR A 1 994 ? 137.185 100.559 149.730 1.00 90.75 994 TYR A N 1
ATOM 7975 C CA . TYR A 1 994 ? 136.342 100.529 148.538 1.00 89.75 994 TYR A CA 1
ATOM 7976 C C . TYR A 1 994 ? 136.952 101.344 147.403 1.00 80.17 994 TYR A C 1
ATOM 7977 O O . TYR A 1 994 ? 136.907 100.929 146.239 1.00 83.67 994 TYR A O 1
ATOM 7986 N N . LEU A 1 995 ? 137.527 102.504 147.719 1.00 75.59 995 LEU A N 1
ATOM 7987 C CA . LEU A 1 995 ? 138.083 103.382 146.697 1.00 79.67 995 LEU A CA 1
ATOM 7988 C C . LEU A 1 995 ? 139.554 103.113 146.400 1.00 83.31 995 LEU A C 1
ATOM 7989 O O . LEU A 1 995 ? 140.151 103.850 145.608 1.00 89.01 995 LEU A O 1
ATOM 7994 N N . LYS A 1 996 ? 140.151 102.084 147.001 1.00 85.61 996 LYS A N 1
ATOM 7995 C CA . LYS A 1 996 ? 141.550 101.754 146.757 1.00 89.07 996 LYS A CA 1
ATOM 7996 C C . LYS A 1 996 ? 141.747 100.840 145.551 1.00 88.34 996 LYS A C 1
ATOM 7997 O O . LYS A 1 996 ? 142.811 100.219 145.429 1.00 82.69 996 LYS A O 1
ATOM 8003 N N . GLN A 1 997 ? 140.761 100.742 144.664 1.00 94.08 997 GLN A N 1
ATOM 8004 C CA . GLN A 1 997 ? 140.834 99.903 143.474 1.00 102.28 997 GLN A CA 1
ATOM 8005 C C . GLN A 1 997 ? 140.598 100.726 142.213 1.00 106.54 997 GLN A C 1
ATOM 8006 O O . GLN A 1 997 ? 139.856 100.323 141.314 1.00 112.55 997 GLN A O 1
ATOM 8012 N N . ILE A 1 998 ? 141.229 101.894 142.133 1.00 102.70 998 ILE A N 1
ATOM 8013 C CA . ILE A 1 998 ? 141.038 102.806 141.007 1.00 101.51 998 ILE A CA 1
ATOM 8014 C C . ILE A 1 998 ? 142.383 103.092 140.346 1.00 104.94 998 ILE A C 1
ATOM 8015 O O . ILE A 1 998 ? 143.429 103.036 141.010 1.00 100.68 998 ILE A O 1
ATOM 8020 N N . PRO A 1 999 ? 142.409 103.373 139.038 1.00 107.30 999 PRO A N 1
ATOM 8021 C CA . PRO A 1 999 ? 143.680 103.682 138.371 1.00 106.41 999 PRO A CA 1
ATOM 8022 C C . PRO A 1 999 ? 143.983 105.172 138.334 1.00 107.20 999 PRO A C 1
ATOM 8023 O O . PRO A 1 999 ? 143.213 105.985 138.856 1.00 108.76 999 PRO A O 1
ATOM 8027 N N . ARG A 1 1000 ? 145.129 105.524 137.742 1.00 106.46 1000 ARG A N 1
ATOM 8028 C CA . ARG A 1 1000 ? 145.542 106.902 137.485 1.00 104.83 1000 ARG A CA 1
ATOM 8029 C C . ARG A 1 1000 ? 145.884 107.661 138.763 1.00 101.32 1000 ARG A C 1
ATOM 8030 O O . ARG A 1 1000 ? 146.313 108.818 138.700 1.00 96.40 1000 ARG A O 1
ATOM 8038 N N . TYR A 1 1001 ? 145.708 107.018 139.917 1.00 102.91 1001 TYR A N 1
ATOM 8039 C CA . TYR A 1 1001 ? 146.065 107.590 141.216 1.00 98.51 1001 TYR A CA 1
ATOM 8040 C C . TYR A 1 1001 ? 145.418 108.959 141.426 1.00 97.16 1001 TYR A C 1
ATOM 8041 O O . TYR A 1 1001 ? 146.044 109.904 141.912 1.00 98.92 1001 TYR A O 1
ATOM 8050 N N . LEU A 1 1002 ? 144.141 109.062 141.052 1.00 95.50 1002 LEU A N 1
ATOM 8051 C CA . LEU A 1 1002 ? 143.359 110.272 141.282 1.00 90.25 1002 LEU A CA 1
ATOM 8052 C C . LEU A 1 1002 ? 142.614 110.236 142.613 1.00 87.59 1002 LEU A C 1
ATOM 8053 O O . LEU A 1 1002 ? 141.573 110.890 142.764 1.00 86.34 1002 LEU A O 1
ATOM 8058 N N . ILE A 1 1003 ? 143.143 109.496 143.584 1.00 87.33 1003 ILE A N 1
ATOM 8059 C CA . ILE A 1 1003 ? 142.582 109.353 144.928 1.00 83.44 1003 ILE A CA 1
ATOM 8060 C C . ILE A 1 1003 ? 142.336 110.699 145.610 1.00 86.12 1003 ILE A C 1
ATOM 8061 O O . ILE A 1 1003 ? 141.285 110.858 146.250 1.00 90.05 1003 ILE A O 1
ATOM 8066 N N . PRO A 1 1004 ? 143.248 111.682 145.533 1.00 84.65 1004 PRO A N 1
ATOM 8067 C CA . PRO A 1 1004 ? 142.995 112.949 146.246 1.00 84.90 1004 PRO A CA 1
ATOM 8068 C C . PRO A 1 1004 ? 141.694 113.633 145.862 1.00 78.76 1004 PRO A C 1
ATOM 8069 O O . PRO A 1 1004 ? 141.096 114.305 146.710 1.00 76.07 1004 PRO A O 1
ATOM 8073 N N . CYS A 1 1005 ? 141.229 113.487 144.619 1.00 74.80 1005 CYS A N 1
ATOM 8074 C CA . CYS A 1 1005 ? 139.946 114.075 144.242 1.00 73.63 1005 CYS A CA 1
ATOM 8075 C C . CYS A 1 1005 ? 138.804 113.464 145.047 1.00 73.01 1005 CYS A C 1
ATOM 8076 O O . CYS A 1 1005 ? 137.957 114.181 145.595 1.00 81.13 1005 CYS A O 1
ATOM 8079 N N . TYR A 1 1006 ? 138.775 112.132 145.141 1.00 69.61 1006 TYR A N 1
ATOM 8080 C CA . TYR A 1 1006 ? 137.737 111.470 145.924 1.00 75.35 1006 TYR A CA 1
ATOM 8081 C C . TYR A 1 1006 ? 137.884 111.778 147.409 1.00 74.34 1006 TYR A C 1
ATOM 8082 O O . TYR A 1 1006 ? 136.884 111.903 148.125 1.00 71.38 1006 TYR A O 1
ATOM 8091 N N . PHE A 1 1007 ? 139.125 111.896 147.889 1.00 72.25 1007 PHE A N 1
ATOM 8092 C CA . PHE A 1 1007 ? 139.342 112.265 149.285 1.00 69.53 1007 PHE A CA 1
ATOM 8093 C C . PHE A 1 1007 ? 138.787 113.653 149.576 1.00 74.80 1007 PHE A C 1
ATOM 8094 O O . PHE A 1 1007 ? 138.132 113.866 150.603 1.00 80.12 1007 PHE A O 1
ATOM 8102 N N . ASP A 1 1008 ? 139.025 114.608 148.674 1.00 70.18 1008 ASP A N 1
ATOM 8103 C CA . ASP A 1 1008 ? 138.473 115.947 148.846 1.00 68.42 1008 ASP A CA 1
ATOM 8104 C C . ASP A 1 1008 ? 136.952 115.925 148.789 1.00 70.24 1008 ASP A C 1
ATOM 8105 O O . ASP A 1 1008 ? 136.285 116.629 149.556 1.00 69.77 1008 ASP A O 1
ATOM 8110 N N . ALA A 1 1009 ? 136.383 115.122 147.886 1.00 73.42 1009 ALA A N 1
ATOM 8111 C CA . ALA A 1 1009 ? 134.928 115.039 147.782 1.00 69.85 1009 ALA A CA 1
ATOM 8112 C C . ALA A 1 1009 ? 134.310 114.490 149.065 1.00 66.96 1009 ALA A C 1
ATOM 8113 O O . ALA A 1 1009 ? 133.329 115.041 149.583 1.00 73.64 1009 ALA A O 1
ATOM 8115 N N . ILE A 1 1010 ? 134.875 113.403 149.597 1.00 61.72 1010 ILE A N 1
ATOM 8116 C CA . ILE A 1 1010 ? 134.318 112.820 150.815 1.00 64.90 1010 ILE A CA 1
ATOM 8117 C C . ILE A 1 1010 ? 134.557 113.734 152.012 1.00 66.88 1010 ILE A C 1
ATOM 8118 O O . ILE A 1 1010 ? 133.721 113.800 152.921 1.00 66.08 1010 ILE A O 1
ATOM 8123 N N . LEU A 1 1011 ? 135.682 114.456 152.039 1.00 67.47 1011 LEU A N 1
ATOM 8124 C CA . LEU A 1 1011 ? 135.905 115.425 153.107 1.00 69.97 1011 LEU A CA 1
ATOM 8125 C C . LEU A 1 1011 ? 134.882 116.552 153.048 1.00 71.22 1011 LEU A C 1
ATOM 8126 O O . LEU A 1 1011 ? 134.368 116.989 154.084 1.00 69.83 1011 LEU A O 1
ATOM 8131 N N . ILE A 1 1012 ? 134.572 117.033 151.841 1.00 66.64 1012 ILE A N 1
ATOM 8132 C CA . ILE A 1 1012 ? 133.547 118.061 151.681 1.00 58.36 1012 ILE A CA 1
ATOM 8133 C C . ILE A 1 1012 ? 132.197 117.545 152.160 1.00 60.12 1012 ILE A C 1
ATOM 8134 O O . ILE A 1 1012 ? 131.463 118.245 152.868 1.00 63.64 1012 ILE A O 1
ATOM 8139 N N . GLY A 1 1013 ? 131.851 116.311 151.786 1.00 64.49 1013 GLY A N 1
ATOM 8140 C CA . GLY A 1 1013 ? 130.589 115.743 152.236 1.00 65.27 1013 GLY A CA 1
ATOM 8141 C C . GLY A 1 1013 ? 130.513 115.619 153.746 1.00 65.20 1013 GLY A C 1
ATOM 8142 O O . GLY A 1 1013 ? 129.508 115.986 154.365 1.00 69.93 1013 GLY A O 1
ATOM 8143 N N . ALA A 1 1014 ? 131.580 115.102 154.361 1.00 64.64 1014 ALA A N 1
ATOM 8144 C CA . ALA A 1 1014 ? 131.602 114.947 155.812 1.00 67.69 1014 ALA A CA 1
ATOM 8145 C C . ALA A 1 1014 ? 131.513 116.295 156.513 1.00 64.03 1014 ALA A C 1
ATOM 8146 O O . ALA A 1 1014 ? 130.809 116.433 157.520 1.00 67.80 1014 ALA A O 1
ATOM 8148 N N . TYR A 1 1015 ? 132.221 117.303 155.996 1.00 58.46 1015 TYR A N 1
ATOM 8149 C CA . TYR A 1 1015 ? 132.139 118.639 156.575 1.00 59.14 1015 TYR A CA 1
ATOM 8150 C C . TYR A 1 1015 ? 130.733 119.208 156.448 1.00 59.32 1015 TYR A C 1
ATOM 8151 O O . TYR A 1 1015 ? 130.237 119.866 157.369 1.00 54.63 1015 TYR A O 1
ATOM 8160 N N . THR A 1 1016 ? 130.075 118.968 155.311 1.00 66.40 1016 THR A N 1
ATOM 8161 C CA . THR A 1 1016 ? 128.710 119.452 155.127 1.00 62.87 1016 THR A CA 1
ATOM 8162 C C . THR A 1 1016 ? 127.761 118.814 156.135 1.00 63.69 1016 THR A C 1
ATOM 8163 O O . THR A 1 1016 ? 126.949 119.504 156.764 1.00 69.60 1016 THR A O 1
ATOM 8167 N N . THR A 1 1017 ? 127.855 117.491 156.309 1.00 61.45 1017 THR A N 1
ATOM 8168 C CA . THR A 1 1017 ? 126.990 116.826 157.283 1.00 63.37 1017 THR A CA 1
ATOM 8169 C C . THR A 1 1017 ? 127.294 117.284 158.705 1.00 66.21 1017 THR A C 1
ATOM 8170 O O . THR A 1 1017 ? 126.376 117.456 159.517 1.00 66.18 1017 THR A O 1
ATOM 8174 N N . LEU A 1 1018 ? 128.575 117.478 159.032 1.00 67.86 1018 LEU A N 1
ATOM 8175 C CA . LEU A 1 1018 ? 128.931 117.953 160.366 1.00 67.25 1018 LEU A CA 1
ATOM 8176 C C . LEU A 1 1018 ? 128.374 119.348 160.622 1.00 74.46 1018 LEU A C 1
ATOM 8177 O O . LEU A 1 1018 ? 127.820 119.617 161.694 1.00 75.13 1018 LEU A O 1
ATOM 8182 N N . LEU A 1 1019 ? 128.502 120.247 159.643 1.00 76.03 1019 LEU A N 1
ATOM 8183 C CA . LEU A 1 1019 ? 127.955 121.590 159.794 1.00 69.87 1019 LEU A CA 1
ATOM 8184 C C . LEU A 1 1019 ? 126.440 121.553 159.934 1.00 67.93 1019 LEU A C 1
ATOM 8185 O O . LEU A 1 1019 ? 125.867 122.281 160.753 1.00 63.66 1019 LEU A O 1
ATOM 8190 N N . ASP A 1 1020 ? 125.773 120.701 159.151 1.00 73.72 1020 ASP A N 1
ATOM 8191 C CA . ASP A 1 1020 ? 124.321 120.593 159.247 1.00 74.45 1020 ASP A CA 1
ATOM 8192 C C . ASP A 1 1020 ? 123.895 120.105 160.627 1.00 73.41 1020 ASP A C 1
ATOM 8193 O O . ASP A 1 1020 ? 123.038 120.716 161.278 1.00 72.65 1020 ASP A O 1
ATOM 8198 N N . THR A 1 1021 ? 124.495 119.007 161.099 1.00 71.98 1021 THR A N 1
ATOM 8199 C CA . THR A 1 1021 ? 124.111 118.452 162.392 1.00 74.50 1021 THR A CA 1
ATOM 8200 C C . THR A 1 1021 ? 124.517 119.352 163.552 1.00 72.90 1021 THR A C 1
ATOM 8201 O O . THR A 1 1021 ? 123.922 119.254 164.630 1.00 74.02 1021 THR A O 1
ATOM 8205 N N . ALA A 1 1022 ? 125.511 120.224 163.362 1.00 70.82 1022 ALA A N 1
ATOM 8206 C CA . ALA A 1 1022 ? 125.804 121.227 164.378 1.00 65.19 1022 ALA A CA 1
ATOM 8207 C C . ALA A 1 1022 ? 124.783 122.357 164.347 1.00 75.89 1022 ALA A C 1
ATOM 8208 O O . ALA A 1 1022 ? 124.430 122.908 165.396 1.00 72.94 1022 ALA A O 1
ATOM 8210 N N . TRP A 1 1023 ? 124.303 122.715 163.153 1.00 83.60 1023 TRP A N 1
ATOM 8211 C CA . TRP A 1 1023 ? 123.289 123.758 163.043 1.00 75.50 1023 TRP A CA 1
ATOM 8212 C C . TRP A 1 1023 ? 121.967 123.315 163.659 1.00 73.63 1023 TRP A C 1
ATOM 8213 O O . TRP A 1 1023 ? 121.296 124.106 164.332 1.00 65.21 1023 TRP A O 1
ATOM 8224 N N . LYS A 1 1024 ? 121.568 122.058 163.434 1.00 79.18 1024 LYS A N 1
ATOM 8225 C CA . LYS A 1 1024 ? 120.335 121.566 164.045 1.00 76.40 1024 LYS A CA 1
ATOM 8226 C C . LYS A 1 1024 ? 120.441 121.542 165.565 1.00 77.97 1024 LYS A C 1
ATOM 8227 O O . LYS A 1 1024 ? 119.491 121.908 166.267 1.00 80.95 1024 LYS A O 1
ATOM 8233 N N . GLN A 1 1025 ? 121.589 121.117 166.094 1.00 77.76 1025 GLN A N 1
ATOM 8234 C CA . GLN A 1 1025 ? 121.805 121.081 167.541 1.00 74.27 1025 GLN A CA 1
ATOM 8235 C C . GLN A 1 1025 ? 122.324 122.441 168.010 1.00 74.19 1025 GLN A C 1
ATOM 8236 O O . GLN A 1 1025 ? 123.462 122.603 168.454 1.00 77.51 1025 GLN A O 1
ATOM 8242 N N . MET A 1 1026 ? 121.446 123.435 167.902 1.00 72.91 1026 MET A N 1
ATOM 8243 C CA . MET A 1 1026 ? 121.779 124.804 168.267 1.00 70.61 1026 MET A CA 1
ATOM 8244 C C . MET A 1 1026 ? 120.483 125.551 168.548 1.00 71.66 1026 MET A C 1
ATOM 8245 O O . MET A 1 1026 ? 119.392 125.097 168.194 1.00 76.33 1026 MET A O 1
ATOM 8250 N N . SER A 1 1027 ? 120.616 126.707 169.194 1.00 66.58 1027 SER A N 1
ATOM 8251 C CA . SER A 1 1027 ? 119.464 127.542 169.494 1.00 65.77 1027 SER A CA 1
ATOM 8252 C C . SER A 1 1027 ? 118.911 128.155 168.207 1.00 64.93 1027 SER A C 1
ATOM 8253 O O . SER A 1 1027 ? 119.434 127.951 167.108 1.00 67.69 1027 SER A O 1
ATOM 8256 N N . SER A 1 1028 ? 117.832 128.928 168.350 1.00 69.25 1028 SER A N 1
ATOM 8257 C CA . SER A 1 1028 ? 117.152 129.544 167.216 1.00 75.13 1028 SER A CA 1
ATOM 8258 C C . SER A 1 1028 ? 117.648 130.956 166.927 1.00 69.54 1028 SER A C 1
ATOM 8259 O O . SER A 1 1028 ? 116.886 131.783 166.409 1.00 62.09 1028 SER A O 1
ATOM 8262 N N . PHE A 1 1029 ? 118.907 131.255 167.247 1.00 70.58 1029 PHE A N 1
ATOM 8263 C CA . PHE A 1 1029 ? 119.475 132.581 167.036 1.00 64.89 1029 PHE A CA 1
ATOM 8264 C C . PHE A 1 1029 ? 120.388 132.644 165.817 1.00 67.70 1029 PHE A C 1
ATOM 8265 O O . PHE A 1 1029 ? 120.357 133.627 165.071 1.00 70.53 1029 PHE A O 1
ATOM 8273 N N . VAL A 1 1030 ? 121.206 131.611 165.600 1.00 61.04 1030 VAL A N 1
ATOM 8274 C CA . VAL A 1 1030 ? 122.153 131.643 164.489 1.00 55.17 1030 VAL A CA 1
ATOM 8275 C C . VAL A 1 1030 ? 121.437 131.522 163.147 1.00 63.73 1030 VAL A C 1
ATOM 8276 O O . VAL A 1 1030 ? 121.903 132.068 162.140 1.00 65.08 1030 VAL A O 1
ATOM 8280 N N . GLN A 1 1031 ? 120.306 130.810 163.101 1.00 64.86 1031 GLN A N 1
ATOM 8281 C CA . GLN A 1 1031 ? 119.575 130.673 161.844 1.00 69.06 1031 GLN A CA 1
ATOM 8282 C C . GLN A 1 1031 ? 118.996 132.008 161.394 1.00 68.50 1031 GLN A C 1
ATOM 8283 O O . GLN A 1 1031 ? 119.021 132.331 160.200 1.00 67.02 1031 GLN A O 1
ATOM 8289 N N . ASN A 1 1032 ? 118.465 132.794 162.333 1.00 70.74 1032 ASN A N 1
ATOM 8290 C CA . ASN A 1 1032 ? 117.901 134.093 161.981 1.00 77.44 1032 ASN A CA 1
ATOM 8291 C C . ASN A 1 1032 ? 118.974 135.061 161.499 1.00 76.48 1032 ASN A C 1
ATOM 8292 O O . ASN A 1 1032 ? 118.718 135.868 160.598 1.00 83.28 1032 ASN A O 1
ATOM 8297 N N . GLY A 1 1033 ? 120.171 134.997 162.077 1.00 69.67 1033 GLY A N 1
ATOM 8298 C CA . GLY A 1 1033 ? 121.251 135.875 161.686 1.00 67.45 1033 GLY A CA 1
ATOM 8299 C C . GLY A 1 1033 ? 121.902 135.455 160.382 1.00 65.67 1033 GLY A C 1
ATOM 8300 O O . GLY A 1 1033 ? 121.546 134.457 159.755 1.00 67.28 1033 GLY A O 1
ATOM 8301 N N . SER A 1 1034 ? 122.886 136.249 159.970 1.00 63.01 1034 SER A N 1
ATOM 8302 C CA . SER A 1 1034 ? 123.602 136.000 158.729 1.00 64.31 1034 SER A CA 1
ATOM 8303 C C . SER A 1 1034 ? 124.627 134.883 158.924 1.00 63.07 1034 SER A C 1
ATOM 8304 O O . SER A 1 1034 ? 124.753 134.294 160.001 1.00 67.37 1034 SER A O 1
ATOM 8307 N N . THR A 1 1035 ? 125.373 134.586 157.857 1.00 66.03 1035 THR A N 1
ATOM 8308 C CA . THR A 1 1035 ? 126.379 133.532 157.919 1.00 64.83 1035 THR A CA 1
ATOM 8309 C C . THR A 1 1035 ? 127.552 133.898 158.820 1.00 58.61 1035 THR A C 1
ATOM 8310 O O . THR A 1 1035 ? 128.275 133.000 159.266 1.00 53.36 1035 THR A O 1
ATOM 8314 N N . PHE A 1 1036 ? 127.758 135.188 159.094 1.00 57.77 1036 PHE A N 1
ATOM 8315 C CA . PHE A 1 1036 ? 128.840 135.590 159.988 1.00 53.39 1036 PHE A CA 1
ATOM 8316 C C . PHE A 1 1036 ? 128.609 135.068 161.401 1.00 49.77 1036 PHE A C 1
ATOM 8317 O O . PHE A 1 1036 ? 129.548 134.611 162.063 1.00 44.31 1036 PHE A O 1
ATOM 8325 N N . VAL A 1 1037 ? 127.364 135.129 161.879 1.00 53.85 1037 VAL A N 1
ATOM 8326 C CA . VAL A 1 1037 ? 127.047 134.616 163.209 1.00 46.75 1037 VAL A CA 1
ATOM 8327 C C . VAL A 1 1037 ? 127.288 133.114 163.273 1.00 48.53 1037 VAL A C 1
ATOM 8328 O O . VAL A 1 1037 ? 127.840 132.599 164.254 1.00 52.29 1037 VAL A O 1
ATOM 8332 N N . LYS A 1 1038 ? 126.872 132.386 162.232 1.00 46.55 1038 LYS A N 1
ATOM 8333 C CA . LYS A 1 1038 ? 127.097 130.944 162.199 1.00 46.99 1038 LYS A CA 1
ATOM 8334 C C . LYS A 1 1038 ? 128.584 130.617 162.184 1.00 44.46 1038 LYS A C 1
ATOM 8335 O O . LYS A 1 1038 ? 129.032 129.695 162.877 1.00 43.28 1038 LYS A O 1
ATOM 8341 N N . HIS A 1 1039 ? 129.366 131.359 161.396 1.00 46.42 1039 HIS A N 1
ATOM 8342 C CA . HIS A 1 1039 ? 130.807 131.128 161.352 1.00 43.86 1039 HIS A CA 1
ATOM 8343 C C . HIS A 1 1039 ? 131.453 131.408 162.703 1.00 44.34 1039 HIS A C 1
ATOM 8344 O O . HIS A 1 1039 ? 132.323 130.652 163.151 1.00 45.76 1039 HIS A O 1
ATOM 8351 N N . LEU A 1 1040 ? 131.041 132.492 163.366 1.00 46.79 1040 LEU A N 1
ATOM 8352 C CA . LEU A 1 1040 ? 131.588 132.808 164.681 1.00 44.63 1040 LEU A CA 1
ATOM 8353 C C . LEU A 1 1040 ? 131.229 131.735 165.701 1.00 42.30 1040 LEU A C 1
ATOM 8354 O O . LEU A 1 1040 ? 132.067 131.343 166.522 1.00 42.39 1040 LEU A O 1
ATOM 8359 N N . SER A 1 1041 ? 129.986 131.248 165.665 1.00 42.08 1041 SER A N 1
ATOM 8360 C CA . SER A 1 1041 ? 129.580 130.187 166.581 1.00 41.16 1041 SER A CA 1
ATOM 8361 C C . SER A 1 1041 ? 130.370 128.908 166.328 1.00 49.56 1041 SER A C 1
ATOM 8362 O O . SER A 1 1041 ? 130.799 128.238 167.275 1.00 50.27 1041 SER A O 1
ATOM 8365 N N . LEU A 1 1042 ? 130.569 128.554 165.056 1.00 53.36 1042 LEU A N 1
ATOM 8366 C CA . LEU A 1 1042 ? 131.349 127.364 164.731 1.00 44.94 1042 LEU A CA 1
ATOM 8367 C C . LEU A 1 1042 ? 132.793 127.507 165.196 1.00 50.87 1042 LEU A C 1
ATOM 8368 O O . LEU A 1 1042 ? 133.380 126.555 165.723 1.00 58.85 1042 LEU A O 1
ATOM 8373 N N . GLY A 1 1043 ? 133.382 128.690 165.007 1.00 52.64 1043 GLY A N 1
ATOM 8374 C CA . GLY A 1 1043 ? 134.741 128.909 165.473 1.00 55.61 1043 GLY A CA 1
ATOM 8375 C C . GLY A 1 1043 ? 134.859 128.839 166.983 1.00 56.55 1043 GLY A C 1
ATOM 8376 O O . GLY A 1 1043 ? 135.824 128.283 167.515 1.00 56.77 1043 GLY A O 1
ATOM 8377 N N . SER A 1 1044 ? 133.883 129.408 167.695 1.00 54.18 1044 SER A N 1
ATOM 8378 C CA . SER A 1 1044 ? 133.894 129.340 169.153 1.00 54.74 1044 SER A CA 1
ATOM 8379 C C . SER A 1 1044 ? 133.737 127.906 169.643 1.00 61.12 1044 SER A C 1
ATOM 8380 O O . SER A 1 1044 ? 134.406 127.494 170.598 1.00 64.66 1044 SER A O 1
ATOM 8383 N N . VAL A 1 1045 ? 132.854 127.133 169.007 1.00 64.28 1045 VAL A N 1
ATOM 8384 C CA . VAL A 1 1045 ? 132.662 125.741 169.403 1.00 63.70 1045 VAL A CA 1
ATOM 8385 C C . VAL A 1 1045 ? 133.921 124.926 169.133 1.00 64.37 1045 VAL A C 1
ATOM 8386 O O . VAL A 1 1045 ? 134.362 124.140 169.980 1.00 64.21 1045 VAL A O 1
ATOM 8390 N N . GLN A 1 1046 ? 134.525 125.106 167.955 1.00 73.31 1046 GLN A N 1
ATOM 8391 C CA . GLN A 1 1046 ? 135.711 124.337 167.595 1.00 81.97 1046 GLN A CA 1
ATOM 8392 C C . GLN A 1 1046 ? 136.933 124.722 168.420 1.00 80.00 1046 GLN A C 1
ATOM 8393 O O . GLN A 1 1046 ? 137.901 123.956 168.461 1.00 84.51 1046 GLN A O 1
ATOM 8399 N N . LEU A 1 1047 ? 136.913 125.890 169.068 1.00 72.72 1047 LEU A N 1
ATOM 8400 C CA . LEU A 1 1047 ? 138.053 126.305 169.879 1.00 78.31 1047 LEU A CA 1
ATOM 8401 C C . LEU A 1 1047 ? 138.253 125.375 171.071 1.00 83.38 1047 LEU A C 1
ATOM 8402 O O . LEU A 1 1047 ? 139.389 125.023 171.409 1.00 88.57 1047 LEU A O 1
ATOM 8407 N N . CYS A 1 1048 ? 137.164 124.971 171.718 1.00 87.08 1048 CYS A N 1
ATOM 8408 C CA . CYS A 1 1048 ? 137.261 124.118 172.894 1.00 98.59 1048 CYS A CA 1
ATOM 8409 C C . CYS A 1 1048 ? 137.737 122.719 172.514 1.00 103.37 1048 CYS A C 1
ATOM 8410 O O . CYS A 1 1048 ? 137.536 122.251 171.390 1.00 94.16 1048 CYS A O 1
ATOM 8413 N N . GLY A 1 1049 ? 138.380 122.056 173.468 1.00 114.71 1049 GLY A N 1
ATOM 8414 C CA . GLY A 1 1049 ? 138.875 120.712 173.246 1.00 120.40 1049 GLY A CA 1
ATOM 8415 C C . GLY A 1 1049 ? 139.272 120.066 174.552 1.00 127.87 1049 GLY A C 1
ATOM 8416 O O . GLY A 1 1049 ? 139.431 120.737 175.578 1.00 121.93 1049 GLY A O 1
ATOM 8417 N N . VAL A 1 1050 ? 139.430 118.746 174.500 1.00 137.44 1050 VAL A N 1
ATOM 8418 C CA . VAL A 1 1050 ? 139.788 117.942 175.662 1.00 145.51 1050 VAL A CA 1
ATOM 8419 C C . VAL A 1 1050 ? 141.067 117.181 175.348 1.00 147.57 1050 VAL A C 1
ATOM 8420 O O . VAL A 1 1050 ? 141.138 116.462 174.344 1.00 141.10 1050 VAL A O 1
ATOM 8424 N N . GLY A 1 1051 ? 142.076 117.340 176.207 1.00 149.17 1051 GLY A N 1
ATOM 8425 C CA . GLY A 1 1051 ? 143.320 116.616 176.066 1.00 152.44 1051 GLY A CA 1
ATOM 8426 C C . GLY A 1 1051 ? 143.345 115.348 176.902 1.00 159.94 1051 GLY A C 1
ATOM 8427 O O . GLY A 1 1051 ? 142.377 114.981 177.565 1.00 161.97 1051 GLY A O 1
ATOM 8428 N N . LYS A 1 1052 ? 144.492 114.666 176.854 1.00 163.95 1052 LYS A N 1
ATOM 8429 C CA . LYS A 1 1052 ? 144.655 113.445 177.638 1.00 169.46 1052 LYS A CA 1
ATOM 8430 C C . LYS A 1 1052 ? 144.616 113.739 179.133 1.00 175.95 1052 LYS A C 1
ATOM 8431 O O . LYS A 1 1052 ? 144.010 112.989 179.906 1.00 179.07 1052 LYS A O 1
ATOM 8437 N N . PHE A 1 1053 ? 145.258 114.828 179.559 1.00 177.72 1053 PHE A N 1
ATOM 8438 C CA . PHE A 1 1053 ? 145.278 115.205 180.964 1.00 179.05 1053 PHE A CA 1
ATOM 8439 C C . PHE A 1 1053 ? 144.172 116.209 181.235 1.00 178.57 1053 PHE A C 1
ATOM 8440 O O . PHE A 1 1053 ? 144.202 117.313 180.668 1.00 175.10 1053 PHE A O 1
ATOM 8448 N N . PRO A 1 1054 ? 143.184 115.881 182.068 1.00 181.40 1054 PRO A N 1
ATOM 8449 C CA . PRO A 1 1054 ? 142.118 116.845 182.361 1.00 182.19 1054 PRO A CA 1
ATOM 8450 C C . PRO A 1 1054 ? 142.655 118.063 183.097 1.00 177.27 1054 PRO A C 1
ATOM 8451 O O . PRO A 1 1054 ? 143.614 117.982 183.868 1.00 176.99 1054 PRO A O 1
ATOM 8455 N N . SER A 1 1055 ? 142.018 119.207 182.848 1.00 166.66 1055 SER A N 1
ATOM 8456 C CA . SER A 1 1055 ? 142.395 120.463 183.482 1.00 154.95 1055 SER A CA 1
ATOM 8457 C C . SER A 1 1055 ? 141.359 120.986 184.464 1.00 157.56 1055 SER A C 1
ATOM 8458 O O . SER A 1 1055 ? 141.731 121.637 185.442 1.00 156.45 1055 SER A O 1
ATOM 8461 N N . LEU A 1 1056 ? 140.077 120.722 184.228 1.00 161.34 1056 LEU A N 1
ATOM 8462 C CA . LEU A 1 1056 ? 139.043 121.188 185.135 1.00 163.05 1056 LEU A CA 1
ATOM 8463 C C . LEU A 1 1056 ? 139.041 120.354 186.416 1.00 164.65 1056 LEU A C 1
ATOM 8464 O O . LEU A 1 1056 ? 139.385 119.169 186.396 1.00 166.97 1056 LEU A O 1
ATOM 8469 N N . PRO A 1 1057 ? 138.665 120.952 187.544 1.00 166.43 1057 PRO A N 1
ATOM 8470 C CA . PRO A 1 1057 ? 138.581 120.185 188.791 1.00 172.44 1057 PRO A CA 1
ATOM 8471 C C . PRO A 1 1057 ? 137.495 119.123 188.720 1.00 177.38 1057 PRO A C 1
ATOM 8472 O O . PRO A 1 1057 ? 136.512 119.251 187.986 1.00 176.53 1057 PRO A O 1
ATOM 8476 N N . ILE A 1 1058 ? 137.691 118.058 189.497 1.00 179.60 1058 ILE A N 1
ATOM 8477 C CA . ILE A 1 1058 ? 136.734 116.959 189.522 1.00 182.24 1058 ILE A CA 1
ATOM 8478 C C . ILE A 1 1058 ? 135.416 117.448 190.106 1.00 181.89 1058 ILE A C 1
ATOM 8479 O O . ILE A 1 1058 ? 135.376 118.023 191.202 1.00 178.73 1058 ILE A O 1
ATOM 8484 N N . LEU A 1 1059 ? 134.329 117.220 189.374 1.00 180.95 1059 LEU A N 1
ATOM 8485 C CA . LEU A 1 1059 ? 133.016 117.661 189.817 1.00 179.14 1059 LEU A CA 1
ATOM 8486 C C . LEU A 1 1059 ? 132.498 116.770 190.944 1.00 180.57 1059 LEU A C 1
ATOM 8487 O O . LEU A 1 1059 ? 132.911 115.618 191.107 1.00 181.38 1059 LEU A O 1
ATOM 8492 N N . SER A 1 1060 ? 131.582 117.327 191.731 1.00 180.86 1060 SER A N 1
ATOM 8493 C CA . SER A 1 1060 ? 130.985 116.582 192.825 1.00 185.10 1060 SER A CA 1
ATOM 8494 C C . SER A 1 1060 ? 130.120 115.443 192.284 1.00 187.19 1060 SER A C 1
ATOM 8495 O O . SER A 1 1060 ? 129.498 115.573 191.226 1.00 185.25 1060 SER A O 1
ATOM 8498 N N . PRO A 1 1061 ? 130.076 114.309 192.989 1.00 189.98 1061 PRO A N 1
ATOM 8499 C CA . PRO A 1 1061 ? 129.232 113.194 192.525 1.00 188.18 1061 PRO A CA 1
ATOM 8500 C C . PRO A 1 1061 ? 127.757 113.544 192.439 1.00 184.26 1061 PRO A C 1
ATOM 8501 O O . PRO A 1 1061 ? 127.044 112.977 191.601 1.00 184.84 1061 PRO A O 1
ATOM 8505 N N . ALA A 1 1062 ? 127.275 114.460 193.282 1.00 181.77 1062 ALA A N 1
ATOM 8506 C CA . ALA A 1 1062 ? 125.867 114.838 193.251 1.00 181.84 1062 ALA A CA 1
ATOM 8507 C C . ALA A 1 1062 ? 125.497 115.612 191.993 1.00 181.69 1062 ALA A C 1
ATOM 8508 O O . ALA A 1 1062 ? 124.307 115.721 191.677 1.00 183.23 1062 ALA A O 1
ATOM 8510 N N . LEU A 1 1063 ? 126.479 116.151 191.275 1.00 177.23 1063 LEU A N 1
ATOM 8511 C CA . LEU A 1 1063 ? 126.198 116.890 190.053 1.00 172.87 1063 LEU A CA 1
ATOM 8512 C C . LEU A 1 1063 ? 125.661 115.961 188.970 1.00 170.36 1063 LEU A C 1
ATOM 8513 O O . LEU A 1 1063 ? 126.002 114.777 188.907 1.00 174.42 1063 LEU A O 1
ATOM 8518 N N . MET A 1 1064 ? 124.811 116.514 188.111 1.00 164.67 1064 MET A N 1
ATOM 8519 C CA . MET A 1 1064 ? 124.181 115.764 187.036 1.00 164.21 1064 MET A CA 1
ATOM 8520 C C . MET A 1 1064 ? 124.835 116.097 185.700 1.00 166.14 1064 MET A C 1
ATOM 8521 O O . MET A 1 1064 ? 125.368 117.193 185.504 1.00 163.64 1064 MET A O 1
ATOM 8526 N N . ASP A 1 1065 ? 124.794 115.127 184.784 1.00 170.37 1065 ASP A N 1
ATOM 8527 C CA . ASP A 1 1065 ? 125.416 115.237 183.464 1.00 170.66 1065 ASP A CA 1
ATOM 8528 C C . ASP A 1 1065 ? 126.912 115.535 183.587 1.00 170.81 1065 ASP A C 1
ATOM 8529 O O . ASP A 1 1065 ? 127.416 116.560 183.122 1.00 168.13 1065 ASP A O 1
ATOM 8534 N N . VAL A 1 1066 ? 127.617 114.611 184.227 1.00 174.88 1066 VAL A N 1
ATOM 8535 C CA . VAL A 1 1066 ? 129.061 114.707 184.426 1.00 178.27 1066 VAL A CA 1
ATOM 8536 C C . VAL A 1 1066 ? 129.733 113.732 183.466 1.00 181.44 1066 VAL A C 1
ATOM 8537 O O . VAL A 1 1066 ? 129.591 112.513 183.643 1.00 182.45 1066 VAL A O 1
ATOM 8541 N N . PRO A 1 1067 ? 130.453 114.208 182.452 1.00 181.17 1067 PRO A N 1
ATOM 8542 C CA . PRO A 1 1067 ? 131.117 113.287 181.525 1.00 185.18 1067 PRO A CA 1
ATOM 8543 C C . PRO A 1 1067 ? 132.218 112.494 182.212 1.00 186.94 1067 PRO A C 1
ATOM 8544 O O . PRO A 1 1067 ? 132.880 112.971 183.136 1.00 185.00 1067 PRO A O 1
ATOM 8548 N N . TYR A 1 1068 ? 132.407 111.262 181.743 1.00 190.33 1068 TYR A N 1
ATOM 8549 C CA . TYR A 1 1068 ? 133.418 110.370 182.287 1.00 193.42 1068 TYR A CA 1
ATOM 8550 C C . TYR A 1 1068 ? 134.135 109.663 181.146 1.00 197.46 1068 TYR A C 1
ATOM 8551 O O . TYR A 1 1068 ? 133.577 109.476 180.062 1.00 201.41 1068 TYR A O 1
ATOM 8560 N N . ARG A 1 1069 ? 135.380 109.270 181.404 1.00 198.45 1069 ARG A N 1
ATOM 8561 C CA . ARG A 1 1069 ? 136.188 108.578 180.411 1.00 204.31 1069 ARG A CA 1
ATOM 8562 C C . ARG A 1 1069 ? 137.239 107.739 181.122 1.00 206.44 1069 ARG A C 1
ATOM 8563 O O . ARG A 1 1069 ? 137.530 107.942 182.304 1.00 204.35 1069 ARG A O 1
ATOM 8571 N N . LEU A 1 1070 ? 137.806 106.790 180.384 1.00 208.36 1070 LEU A N 1
ATOM 8572 C CA . LEU A 1 1070 ? 138.835 105.896 180.896 1.00 208.46 1070 LEU A CA 1
ATOM 8573 C C . LEU A 1 1070 ? 140.187 106.298 180.325 1.00 209.19 1070 LEU A C 1
ATOM 8574 O O . LEU A 1 1070 ? 140.336 106.431 179.105 1.00 209.48 1070 LEU A O 1
ATOM 8579 N N . ASN A 1 1071 ? 141.164 106.495 181.206 1.00 210.04 1071 ASN A N 1
ATOM 8580 C CA . ASN A 1 1071 ? 142.503 106.866 180.771 1.00 210.73 1071 ASN A CA 1
ATOM 8581 C C . ASN A 1 1071 ? 143.161 105.716 180.020 1.00 212.89 1071 ASN A C 1
ATOM 8582 O O . ASN A 1 1071 ? 143.015 104.546 180.386 1.00 210.85 1071 ASN A O 1
ATOM 8587 N N . GLU A 1 1072 ? 143.893 106.055 178.958 1.00 213.39 1072 GLU A N 1
ATOM 8588 C CA . GLU A 1 1072 ? 144.576 105.053 178.151 1.00 210.61 1072 GLU A CA 1
ATOM 8589 C C . GLU A 1 1072 ? 145.901 104.604 178.751 1.00 212.61 1072 GLU A C 1
ATOM 8590 O O . GLU A 1 1072 ? 146.471 103.614 178.278 1.00 213.99 1072 GLU A O 1
ATOM 8596 N N . ILE A 1 1073 ? 146.404 105.297 179.771 1.00 211.23 1073 ILE A N 1
ATOM 8597 C CA . ILE A 1 1073 ? 147.672 104.959 180.413 1.00 208.58 1073 ILE A CA 1
ATOM 8598 C C . ILE A 1 1073 ? 147.447 104.357 181.798 1.00 208.12 1073 ILE A C 1
ATOM 8599 O O . ILE A 1 1073 ? 147.865 103.230 182.070 1.00 206.17 1073 ILE A O 1
ATOM 8604 N N . THR A 1 1074 ? 146.784 105.096 182.687 1.00 209.81 1074 THR A N 1
ATOM 8605 C CA . THR A 1 1074 ? 146.541 104.623 184.044 1.00 211.99 1074 THR A CA 1
ATOM 8606 C C . THR A 1 1074 ? 145.393 103.626 184.132 1.00 213.87 1074 THR A C 1
ATOM 8607 O O . THR A 1 1074 ? 145.242 102.980 185.175 1.00 214.75 1074 THR A O 1
ATOM 8611 N N . LYS A 1 1075 ? 144.594 103.486 183.071 1.00 212.77 1075 LYS A N 1
ATOM 8612 C CA . LYS A 1 1075 ? 143.450 102.571 183.050 1.00 211.06 1075 LYS A CA 1
ATOM 8613 C C . LYS A 1 1075 ? 142.494 102.850 184.208 1.00 210.72 1075 LYS A C 1
ATOM 8614 O O . LYS A 1 1075 ? 141.988 101.931 184.857 1.00 210.41 1075 LYS A O 1
ATOM 8620 N N . GLU A 1 1076 ? 142.244 104.130 184.470 1.00 212.61 1076 GLU A N 1
ATOM 8621 C CA . GLU A 1 1076 ? 141.358 104.555 185.543 1.00 212.29 1076 GLU A CA 1
ATOM 8622 C C . GLU A 1 1076 ? 140.311 105.511 184.991 1.00 211.70 1076 GLU A C 1
ATOM 8623 O O . GLU A 1 1076 ? 140.554 106.232 184.020 1.00 212.89 1076 GLU A O 1
ATOM 8629 N N . LYS A 1 1077 ? 139.140 105.510 185.624 1.00 209.29 1077 LYS A N 1
ATOM 8630 C CA . LYS A 1 1077 ? 138.041 106.367 185.200 1.00 206.82 1077 LYS A CA 1
ATOM 8631 C C . LYS A 1 1077 ? 138.249 107.774 185.748 1.00 202.22 1077 LYS A C 1
ATOM 8632 O O . LYS A 1 1077 ? 138.308 107.971 186.967 1.00 199.20 1077 LYS A O 1
ATOM 8638 N N . GLU A 1 1078 ? 138.361 108.750 184.849 1.00 200.33 1078 GLU A N 1
ATOM 8639 C CA . GLU A 1 1078 ? 138.558 110.141 185.222 1.00 199.26 1078 GLU A CA 1
ATOM 8640 C C . GLU A 1 1078 ? 137.604 111.023 184.429 1.00 198.04 1078 GLU A C 1
ATOM 8641 O O . GLU A 1 1078 ? 137.215 110.691 183.306 1.00 197.81 1078 GLU A O 1
ATOM 8647 N N . GLN A 1 1079 ? 137.230 112.149 185.029 1.00 193.68 1079 GLN A N 1
ATOM 8648 C CA . GLN A 1 1079 ? 136.328 113.084 184.371 1.00 186.14 1079 GLN A CA 1
ATOM 8649 C C . GLN A 1 1079 ? 137.006 113.726 183.167 1.00 183.12 1079 GLN A C 1
ATOM 8650 O O . GLN A 1 1079 ? 138.198 114.047 183.200 1.00 179.98 1079 GLN A O 1
ATOM 8656 N N . CYS A 1 1080 ? 136.237 113.911 182.098 1.00 186.03 1080 CYS A N 1
ATOM 8657 C CA . CYS A 1 1080 ? 136.722 114.497 180.855 1.00 185.37 1080 CYS A CA 1
ATOM 8658 C C . CYS A 1 1080 ? 136.012 115.813 180.560 1.00 180.55 1080 CYS A C 1
ATOM 8659 O O . CYS A 1 1080 ? 135.604 116.081 179.427 1.00 175.44 1080 CYS A O 1
ATOM 8662 N N . CYS A 1 1081 ? 135.850 116.646 181.585 1.00 178.04 1081 CYS A N 1
ATOM 8663 C CA . CYS A 1 1081 ? 135.198 117.936 181.409 1.00 167.90 1081 CYS A CA 1
ATOM 8664 C C . CYS A 1 1081 ? 136.026 118.835 180.500 1.00 161.09 1081 CYS A C 1
ATOM 8665 O O . CYS A 1 1081 ? 137.258 118.855 180.570 1.00 155.87 1081 CYS A O 1
ATOM 8668 N N . VAL A 1 1082 ? 135.340 119.583 179.642 1.00 158.44 1082 VAL A N 1
ATOM 8669 C CA . VAL A 1 1082 ? 136.006 120.455 178.682 1.00 151.28 1082 VAL A CA 1
ATOM 8670 C C . VAL A 1 1082 ? 136.452 121.728 179.387 1.00 140.64 1082 VAL A C 1
ATOM 8671 O O . VAL A 1 1082 ? 135.652 122.403 180.046 1.00 133.19 1082 VAL A O 1
ATOM 8675 N N . SER A 1 1083 ? 137.732 122.061 179.247 1.00 137.12 1083 SER A N 1
ATOM 8676 C CA . SER A 1 1083 ? 138.309 123.263 179.833 1.00 124.94 1083 SER A CA 1
ATOM 8677 C C . SER A 1 1083 ? 138.556 124.286 178.734 1.00 116.92 1083 SER A C 1
ATOM 8678 O O . SER A 1 1083 ? 139.162 123.965 177.705 1.00 122.96 1083 SER A O 1
ATOM 8681 N N . LEU A 1 1084 ? 138.087 125.511 178.953 1.00 99.02 1084 LEU A N 1
ATOM 8682 C CA . LEU A 1 1084 ? 138.200 126.572 177.962 1.00 82.94 1084 LEU A CA 1
ATOM 8683 C C . LEU A 1 1084 ? 139.497 127.344 178.169 1.00 77.72 1084 LEU A C 1
ATOM 8684 O O . LEU A 1 1084 ? 139.831 127.721 179.297 1.00 83.49 1084 LEU A O 1
ATOM 8689 N N . ALA A 1 1085 ? 140.223 127.574 177.077 1.00 74.57 1085 ALA A N 1
ATOM 8690 C CA . ALA A 1 1085 ? 141.485 128.296 177.117 1.00 77.09 1085 ALA A CA 1
ATOM 8691 C C . ALA A 1 1085 ? 141.655 129.079 175.825 1.00 80.95 1085 ALA A C 1
ATOM 8692 O O . ALA A 1 1085 ? 141.008 128.798 174.813 1.00 86.29 1085 ALA A O 1
ATOM 8694 N N . ALA A 1 1086 ? 142.543 130.074 175.870 1.00 76.43 1086 ALA A N 1
ATOM 8695 C CA . ALA A 1 1086 ? 142.825 130.921 174.712 1.00 75.43 1086 ALA A CA 1
ATOM 8696 C C . ALA A 1 1086 ? 143.680 130.130 173.726 1.00 73.95 1086 ALA A C 1
ATOM 8697 O O . ALA A 1 1086 ? 144.908 130.234 173.685 1.00 68.40 1086 ALA A O 1
ATOM 8699 N N . GLY A 1 1087 ? 143.008 129.320 172.914 1.00 78.45 1087 GLY A N 1
ATOM 8700 C CA . GLY A 1 1087 ? 143.688 128.486 171.949 1.00 80.49 1087 GLY A CA 1
ATOM 8701 C C . GLY A 1 1087 ? 144.363 127.289 172.592 1.00 91.55 1087 GLY A C 1
ATOM 8702 O O . GLY A 1 1087 ? 144.142 126.952 173.759 1.00 99.88 1087 GLY A O 1
ATOM 8703 N N . LEU A 1 1088 ? 145.208 126.636 171.799 1.00 97.13 1088 LEU A N 1
ATOM 8704 C CA . LEU A 1 1088 ? 145.971 125.467 172.237 1.00 102.17 1088 LEU A CA 1
ATOM 8705 C C . LEU A 1 1088 ? 147.437 125.652 171.863 1.00 97.40 1088 LEU A C 1
ATOM 8706 O O . LEU A 1 1088 ? 147.950 124.988 170.954 1.00 104.47 1088 LEU A O 1
ATOM 8711 N N . PRO A 1 1089 ? 148.145 126.555 172.549 1.00 96.46 1089 PRO A N 1
ATOM 8712 C CA . PRO A 1 1089 ? 149.567 126.753 172.246 1.00 104.18 1089 PRO A CA 1
ATOM 8713 C C . PRO A 1 1089 ? 150.461 125.840 173.069 1.00 115.12 1089 PRO A C 1
ATOM 8714 O O . PRO A 1 1089 ? 149.977 125.097 173.929 1.00 118.76 1089 PRO A O 1
ATOM 8718 N N . HIS A 1 1090 ? 151.769 125.885 172.811 1.00 117.39 1090 HIS A N 1
ATOM 8719 C CA . HIS A 1 1090 ? 152.711 125.084 173.580 1.00 115.17 1090 HIS A CA 1
ATOM 8720 C C . HIS A 1 1090 ? 152.966 125.650 174.971 1.00 117.83 1090 HIS A C 1
ATOM 8721 O O . HIS A 1 1090 ? 153.436 124.916 175.847 1.00 117.84 1090 HIS A O 1
ATOM 8728 N N . PHE A 1 1091 ? 152.673 126.935 175.189 1.00 117.95 1091 PHE A N 1
ATOM 8729 C CA . PHE A 1 1091 ? 152.892 127.535 176.502 1.00 117.23 1091 PHE A CA 1
ATOM 8730 C C . PHE A 1 1091 ? 151.980 126.918 177.555 1.00 113.91 1091 PHE A C 1
ATOM 8731 O O . PHE A 1 1091 ? 152.417 126.645 178.679 1.00 110.63 1091 PHE A O 1
ATOM 8739 N N . SER A 1 1092 ? 150.714 126.690 177.214 1.00 112.11 1092 SER A N 1
ATOM 8740 C CA . SER A 1 1092 ? 149.728 126.150 178.141 1.00 110.63 1092 SER A CA 1
ATOM 8741 C C . SER A 1 1092 ? 149.359 124.738 177.707 1.00 113.58 1092 SER A C 1
ATOM 8742 O O . SER A 1 1092 ? 148.954 124.523 176.559 1.00 114.24 1092 SER A O 1
ATOM 8745 N N . SER A 1 1093 ? 149.497 123.780 178.625 1.00 118.67 1093 SER A N 1
ATOM 8746 C CA . SER A 1 1093 ? 149.156 122.388 178.338 1.00 115.77 1093 SER A CA 1
ATOM 8747 C C . SER A 1 1093 ? 148.665 121.754 179.637 1.00 114.81 1093 SER A C 1
ATOM 8748 O O . SER A 1 1093 ? 149.473 121.287 180.446 1.00 114.94 1093 SER A O 1
ATOM 8751 N N . GLY A 1 1094 ? 147.348 121.743 179.826 1.00 113.38 1094 GLY A N 1
ATOM 8752 C CA . GLY A 1 1094 ? 146.755 121.116 180.991 1.00 117.90 1094 GLY A CA 1
ATOM 8753 C C . GLY A 1 1094 ? 146.882 121.927 182.264 1.00 116.65 1094 GLY A C 1
ATOM 8754 O O . GLY A 1 1094 ? 145.881 122.416 182.798 1.00 118.56 1094 GLY A O 1
ATOM 8755 N N . ILE A 1 1095 ? 148.110 122.072 182.766 1.00 114.16 1095 ILE A N 1
ATOM 8756 C CA . ILE A 1 1095 ? 148.322 122.789 184.020 1.00 113.74 1095 ILE A CA 1
ATOM 8757 C C . ILE A 1 1095 ? 147.998 124.271 183.858 1.00 112.07 1095 ILE A C 1
ATOM 8758 O O . ILE A 1 1095 ? 147.489 124.912 184.785 1.00 112.56 1095 ILE A O 1
ATOM 8763 N N . PHE A 1 1096 ? 148.282 124.839 182.687 1.00 111.31 1096 PHE A N 1
ATOM 8764 C CA . PHE A 1 1096 ? 148.019 126.244 182.413 1.00 114.77 1096 PHE A CA 1
ATOM 8765 C C . PHE A 1 1096 ? 146.785 126.453 181.545 1.00 115.09 1096 PHE A C 1
ATOM 8766 O O . PHE A 1 1096 ? 146.558 127.569 181.065 1.00 116.99 1096 PHE A O 1
ATOM 8774 N N . ARG A 1 1097 ? 145.984 125.407 181.331 1.00 111.85 1097 ARG A N 1
ATOM 8775 C CA . ARG A 1 1097 ? 144.789 125.522 180.504 1.00 113.40 1097 ARG A CA 1
ATOM 8776 C C . ARG A 1 1097 ? 143.660 126.278 181.191 1.00 115.07 1097 ARG A C 1
ATOM 8777 O O . ARG A 1 1097 ? 142.660 126.589 180.535 1.00 119.44 1097 ARG A O 1
ATOM 8785 N N . CYS A 1 1098 ? 143.788 126.577 182.481 1.00 115.42 1098 CYS A N 1
ATOM 8786 C CA . CYS A 1 1098 ? 142.757 127.273 183.237 1.00 108.31 1098 CYS A CA 1
ATOM 8787 C C . CYS A 1 1098 ? 143.298 128.600 183.748 1.00 94.94 1098 CYS A C 1
ATOM 8788 O O . CYS A 1 1098 ? 144.444 128.681 184.202 1.00 99.21 1098 CYS A O 1
ATOM 8791 N N . TRP A 1 1099 ? 142.465 129.634 183.677 1.00 85.25 1099 TRP A N 1
ATOM 8792 C CA . TRP A 1 1099 ? 142.826 130.974 184.124 1.00 95.59 1099 TRP A CA 1
ATOM 8793 C C . TRP A 1 1099 ? 141.630 131.563 184.865 1.00 95.30 1099 TRP A C 1
ATOM 8794 O O . TRP A 1 1099 ? 140.686 130.852 185.225 1.00 93.15 1099 TRP A O 1
ATOM 8805 N N . GLY A 1 1100 ? 141.666 132.872 185.096 1.00 91.58 1100 GLY A N 1
ATOM 8806 C CA . GLY A 1 1100 ? 140.649 133.517 185.903 1.00 89.31 1100 GLY A CA 1
ATOM 8807 C C . GLY A 1 1100 ? 139.585 134.276 185.136 1.00 92.89 1100 GLY A C 1
ATOM 8808 O O . GLY A 1 1100 ? 138.664 133.675 184.575 1.00 93.24 1100 GLY A O 1
ATOM 8809 N N . ARG A 1 1101 ? 139.706 135.607 185.114 1.00 94.19 1101 ARG A N 1
ATOM 8810 C CA . ARG A 1 1101 ? 138.638 136.447 184.579 1.00 93.69 1101 ARG A CA 1
ATOM 8811 C C . ARG A 1 1101 ? 138.451 136.245 183.079 1.00 90.09 1101 ARG A C 1
ATOM 8812 O O . ARG A 1 1101 ? 137.319 136.285 182.582 1.00 84.40 1101 ARG A O 1
ATOM 8820 N N . ASP A 1 1102 ? 139.543 136.038 182.338 1.00 91.70 1102 ASP A N 1
ATOM 8821 C CA . ASP A 1 1102 ? 139.426 135.840 180.896 1.00 83.73 1102 ASP A CA 1
ATOM 8822 C C . ASP A 1 1102 ? 138.648 134.568 180.581 1.00 78.99 1102 ASP A C 1
ATOM 8823 O O . ASP A 1 1102 ? 137.725 134.576 179.757 1.00 86.27 1102 ASP A O 1
ATOM 8828 N N . THR A 1 1103 ? 138.994 133.464 181.248 1.00 74.05 1103 THR A N 1
ATOM 8829 C CA . THR A 1 1103 ? 138.256 132.223 181.046 1.00 80.58 1103 THR A CA 1
ATOM 8830 C C . THR A 1 1103 ? 136.816 132.361 181.517 1.00 75.22 1103 THR A C 1
ATOM 8831 O O . THR A 1 1103 ? 135.898 131.809 180.899 1.00 75.00 1103 THR A O 1
ATOM 8835 N N . PHE A 1 1104 ? 136.596 133.099 182.608 1.00 77.05 1104 PHE A N 1
ATOM 8836 C CA . PHE A 1 1104 ? 135.241 133.282 183.117 1.00 80.27 1104 PHE A CA 1
ATOM 8837 C C . PHE A 1 1104 ? 134.366 134.015 182.106 1.00 82.04 1104 PHE A C 1
ATOM 8838 O O . PHE A 1 1104 ? 133.248 133.579 181.806 1.00 82.75 1104 PHE A O 1
ATOM 8846 N N . ILE A 1 1105 ? 134.863 135.128 181.561 1.00 80.76 1105 ILE A N 1
ATOM 8847 C CA . ILE A 1 1105 ? 134.068 135.888 180.600 1.00 68.18 1105 ILE A CA 1
ATOM 8848 C C . ILE A 1 1105 ? 133.902 135.104 179.303 1.00 70.27 1105 ILE A C 1
ATOM 8849 O O . ILE A 1 1105 ? 132.841 135.156 178.665 1.00 68.05 1105 ILE A O 1
ATOM 8854 N N . ALA A 1 1106 ? 134.929 134.351 178.897 1.00 76.00 1106 ALA A N 1
ATOM 8855 C CA . ALA A 1 1106 ? 134.805 133.530 177.697 1.00 75.39 1106 ALA A CA 1
ATOM 8856 C C . ALA A 1 1106 ? 133.718 132.475 177.866 1.00 82.77 1106 ALA A C 1
ATOM 8857 O O . ALA A 1 1106 ? 132.866 132.298 176.986 1.00 82.50 1106 ALA A O 1
ATOM 8859 N N . LEU A 1 1107 ? 133.728 131.767 178.999 1.00 86.50 1107 LEU A N 1
ATOM 8860 C CA . LEU A 1 1107 ? 132.712 130.749 179.240 1.00 85.44 1107 LEU A CA 1
ATOM 8861 C C . LEU A 1 1107 ? 131.330 131.377 179.352 1.00 79.51 1107 LEU A C 1
ATOM 8862 O O . LEU A 1 1107 ? 130.344 130.812 178.868 1.00 85.68 1107 LEU A O 1
ATOM 8867 N N . ARG A 1 1108 ? 131.238 132.556 179.971 1.00 69.39 1108 ARG A N 1
ATOM 8868 C CA . ARG A 1 1108 ? 129.962 133.260 180.005 1.00 68.96 1108 ARG A CA 1
ATOM 8869 C C . ARG A 1 1108 ? 129.456 133.514 178.592 1.00 68.74 1108 ARG A C 1
ATOM 8870 O O . ARG A 1 1108 ? 128.294 133.237 178.277 1.00 72.59 1108 ARG A O 1
ATOM 8878 N N . GLY A 1 1109 ? 130.340 133.986 177.709 1.00 69.72 1109 GLY A N 1
ATOM 8879 C CA . GLY A 1 1109 ? 129.930 134.253 176.340 1.00 71.43 1109 GLY A CA 1
ATOM 8880 C C . GLY A 1 1109 ? 129.451 133.009 175.614 1.00 73.52 1109 GLY A C 1
ATOM 8881 O O . GLY A 1 1109 ? 128.364 132.998 175.031 1.00 77.55 1109 GLY A O 1
ATOM 8882 N N . ILE A 1 1110 ? 130.240 131.932 175.666 1.00 69.82 1110 ILE A N 1
ATOM 8883 C CA . ILE A 1 1110 ? 129.883 130.732 174.905 1.00 66.86 1110 ILE A CA 1
ATOM 8884 C C . ILE A 1 1110 ? 128.614 130.090 175.457 1.00 65.99 1110 ILE A C 1
ATOM 8885 O O . ILE A 1 1110 ? 127.695 129.756 174.701 1.00 67.98 1110 ILE A O 1
ATOM 8890 N N . LEU A 1 1111 ? 128.534 129.913 176.776 1.00 66.60 1111 LEU A N 1
ATOM 8891 C CA . LEU A 1 1111 ? 127.392 129.225 177.363 1.00 71.05 1111 LEU A CA 1
ATOM 8892 C C . LEU A 1 1111 ? 126.195 130.136 177.615 1.00 74.39 1111 LEU A C 1
ATOM 8893 O O . LEU A 1 1111 ? 125.186 129.663 178.148 1.00 81.68 1111 LEU A O 1
ATOM 8898 N N . LEU A 1 1112 ? 126.269 131.419 177.252 1.00 72.24 1112 LEU A N 1
ATOM 8899 C CA . LEU A 1 1112 ? 125.075 132.247 177.183 1.00 67.90 1112 LEU A CA 1
ATOM 8900 C C . LEU A 1 1112 ? 124.700 132.635 175.761 1.00 69.00 1112 LEU A C 1
ATOM 8901 O O . LEU A 1 1112 ? 123.630 133.220 175.560 1.00 65.12 1112 LEU A O 1
ATOM 8906 N N . ILE A 1 1113 ? 125.541 132.329 174.776 1.00 75.66 1113 ILE A N 1
ATOM 8907 C CA . ILE A 1 1113 ? 125.160 132.487 173.377 1.00 76.84 1113 ILE A CA 1
ATOM 8908 C C . ILE A 1 1113 ? 124.626 131.182 172.802 1.00 73.54 1113 ILE A C 1
ATOM 8909 O O . ILE A 1 1113 ? 123.569 131.157 172.166 1.00 69.45 1113 ILE A O 1
ATOM 8914 N N . THR A 1 1114 ? 125.348 130.079 173.018 1.00 72.95 1114 THR A N 1
ATOM 8915 C CA . THR A 1 1114 ? 124.874 128.780 172.552 1.00 78.82 1114 THR A CA 1
ATOM 8916 C C . THR A 1 1114 ? 123.625 128.347 173.313 1.00 85.24 1114 THR A C 1
ATOM 8917 O O . THR A 1 1114 ? 122.635 127.919 172.708 1.00 81.64 1114 THR A O 1
ATOM 8921 N N . GLY A 1 1115 ? 123.649 128.461 174.638 1.00 91.36 1115 GLY A N 1
ATOM 8922 C CA . GLY A 1 1115 ? 122.507 128.086 175.449 1.00 94.27 1115 GLY A CA 1
ATOM 8923 C C . GLY A 1 1115 ? 122.743 126.860 176.306 1.00 95.81 1115 GLY A C 1
ATOM 8924 O O . GLY A 1 1115 ? 121.811 126.095 176.574 1.00 99.29 1115 GLY A O 1
ATOM 8925 N N . ARG A 1 1116 ? 123.987 126.659 176.744 1.00 92.26 1116 ARG A N 1
ATOM 8926 C CA . ARG A 1 1116 ? 124.341 125.520 177.591 1.00 92.60 1116 ARG A CA 1
ATOM 8927 C C . ARG A 1 1116 ? 124.050 125.887 179.044 1.00 96.57 1116 ARG A C 1
ATOM 8928 O O . ARG A 1 1116 ? 124.916 126.338 179.799 1.00 95.00 1116 ARG A O 1
ATOM 8936 N N . TYR A 1 1117 ? 122.790 125.687 179.438 1.00 98.38 1117 TYR A N 1
ATOM 8937 C CA . TYR A 1 1117 ? 122.372 126.047 180.790 1.00 99.45 1117 TYR A CA 1
ATOM 8938 C C . TYR A 1 1117 ? 122.939 125.084 181.827 1.00 102.39 1117 TYR A C 1
ATOM 8939 O O . TYR A 1 1117 ? 123.405 125.514 182.889 1.00 107.14 1117 TYR A O 1
ATOM 8948 N N . VAL A 1 1118 ? 122.906 123.780 181.542 1.00 99.59 1118 VAL A N 1
ATOM 8949 C CA . VAL A 1 1118 ? 123.388 122.802 182.512 1.00 107.36 1118 VAL A CA 1
ATOM 8950 C C . VAL A 1 1118 ? 124.901 122.910 182.681 1.00 106.21 1118 VAL A C 1
ATOM 8951 O O . VAL A 1 1118 ? 125.425 122.766 183.792 1.00 109.10 1118 VAL A O 1
ATOM 8955 N N . GLU A 1 1119 ? 125.625 123.181 181.592 1.00 99.65 1119 GLU A N 1
ATOM 8956 C CA . GLU A 1 1119 ? 127.068 123.372 181.697 1.00 96.12 1119 GLU A CA 1
ATOM 8957 C C . GLU A 1 1119 ? 127.398 124.615 182.515 1.00 92.15 1119 GLU A C 1
ATOM 8958 O O . GLU A 1 1119 ? 128.327 124.601 183.331 1.00 89.65 1119 GLU A O 1
ATOM 8964 N N . ALA A 1 1120 ? 126.645 125.699 182.311 1.00 92.89 1120 ALA A N 1
ATOM 8965 C CA . ALA A 1 1120 ? 126.851 126.906 183.105 1.00 95.89 1120 ALA A CA 1
ATOM 8966 C C . ALA A 1 1120 ? 126.559 126.651 184.578 1.00 94.86 1120 ALA A C 1
ATOM 8967 O O . ALA A 1 1120 ? 127.286 127.133 185.455 1.00 91.33 1120 ALA A O 1
ATOM 8969 N N . ARG A 1 1121 ? 125.495 125.899 184.870 1.00 91.70 1121 ARG A N 1
ATOM 8970 C CA . ARG A 1 1121 ? 125.181 125.567 186.256 1.00 90.60 1121 ARG A CA 1
ATOM 8971 C C . ARG A 1 1121 ? 126.289 124.732 186.887 1.00 98.60 1121 ARG A C 1
ATOM 8972 O O . ARG A 1 1121 ? 126.669 124.963 188.041 1.00 99.80 1121 ARG A O 1
ATOM 8980 N N . ASN A 1 1122 ? 126.817 123.755 186.145 1.00 103.64 1122 ASN A N 1
ATOM 8981 C CA . ASN A 1 1122 ? 127.911 122.940 186.664 1.00 107.32 1122 ASN A CA 1
ATOM 8982 C C . ASN A 1 1122 ? 129.156 123.782 186.917 1.00 102.99 1122 ASN A C 1
ATOM 8983 O O . ASN A 1 1122 ? 129.839 123.604 187.933 1.00 106.32 1122 ASN A O 1
ATOM 8988 N N . ILE A 1 1123 ? 129.467 124.704 186.002 1.00 98.69 1123 ILE A N 1
ATOM 8989 C CA . ILE A 1 1123 ? 130.627 125.574 186.181 1.00 95.43 1123 ILE A CA 1
ATOM 8990 C C . ILE A 1 1123 ? 130.446 126.459 187.408 1.00 98.32 1123 ILE A C 1
ATOM 8991 O O . ILE A 1 1123 ? 131.380 126.650 188.198 1.00 95.98 1123 ILE A O 1
ATOM 8996 N N . ILE A 1 1124 ? 129.244 127.013 187.587 1.00 94.90 1124 ILE A N 1
ATOM 8997 C CA . ILE A 1 1124 ? 128.974 127.861 188.745 1.00 89.71 1124 ILE A CA 1
ATOM 8998 C C . ILE A 1 1124 ? 129.105 127.062 190.036 1.00 93.22 1124 ILE A C 1
ATOM 8999 O O . ILE A 1 1124 ? 129.682 127.537 191.022 1.00 89.94 1124 ILE A O 1
ATOM 9004 N N . LEU A 1 1125 ? 128.570 125.838 190.052 1.00 96.62 1125 LEU A N 1
ATOM 9005 C CA . LEU A 1 1125 ? 128.677 124.997 191.241 1.00 95.06 1125 LEU A CA 1
ATOM 9006 C C . LEU A 1 1125 ? 130.130 124.663 191.554 1.00 96.66 1125 LEU A C 1
ATOM 9007 O O . LEU A 1 1125 ? 130.544 124.694 192.719 1.00 100.81 1125 LEU A O 1
ATOM 9012 N N . ALA A 1 1126 ? 130.920 124.339 190.526 1.00 97.82 1126 ALA A N 1
ATOM 9013 C CA . ALA A 1 1126 ? 132.332 124.040 190.745 1.00 98.83 1126 ALA A CA 1
ATOM 9014 C C . ALA A 1 1126 ? 133.080 125.257 191.275 1.00 100.37 1126 ALA A C 1
ATOM 9015 O O . ALA A 1 1126 ? 133.918 125.136 192.177 1.00 103.65 1126 ALA A O 1
ATOM 9017 N N . PHE A 1 1127 ? 132.792 126.439 190.725 1.00 96.06 1127 PHE A N 1
ATOM 9018 C CA . PHE A 1 1127 ? 133.447 127.655 191.198 1.00 92.18 1127 PHE A CA 1
ATOM 9019 C C . PHE A 1 1127 ? 133.069 127.960 192.641 1.00 95.51 1127 PHE A C 1
ATOM 9020 O O . PHE A 1 1127 ? 133.917 128.378 193.438 1.00 95.35 1127 PHE A O 1
ATOM 9028 N N . ALA A 1 1128 ? 131.796 127.766 192.994 1.00 95.74 1128 ALA A N 1
ATOM 9029 C CA . ALA A 1 1128 ? 131.370 127.978 194.374 1.00 95.44 1128 ALA A CA 1
ATOM 9030 C C . ALA A 1 1128 ? 132.042 126.986 195.316 1.00 97.27 1128 ALA A C 1
ATOM 9031 O O . ALA A 1 1128 ? 132.445 127.349 196.427 1.00 94.07 1128 ALA A O 1
ATOM 9033 N N . GLY A 1 1129 ? 132.166 125.728 194.890 1.00 105.21 1129 GLY A N 1
ATOM 9034 C CA . GLY A 1 1129 ? 132.822 124.737 195.726 1.00 109.17 1129 GLY A CA 1
ATOM 9035 C C . GLY A 1 1129 ? 134.301 125.016 195.920 1.00 109.28 1129 GLY A C 1
ATOM 9036 O O . GLY A 1 1129 ? 134.839 124.823 197.014 1.00 116.21 1129 GLY A O 1
ATOM 9037 N N . THR A 1 1130 ? 134.978 125.473 194.866 1.00 106.58 1130 THR A N 1
ATOM 9038 C CA . THR A 1 1130 ? 136.403 125.764 194.953 1.00 108.57 1130 THR A CA 1
ATOM 9039 C C . THR A 1 1130 ? 136.696 127.158 195.495 1.00 102.41 1130 THR A C 1
ATOM 9040 O O . THR A 1 1130 ? 137.868 127.484 195.712 1.00 98.00 1130 THR A O 1
ATOM 9044 N N . LEU A 1 1131 ? 135.673 127.979 195.717 1.00 100.09 1131 LEU A N 1
ATOM 9045 C CA . LEU A 1 1131 ? 135.889 129.321 196.238 1.00 105.61 1131 LEU A CA 1
ATOM 9046 C C . LEU A 1 1131 ? 136.368 129.267 197.684 1.00 103.96 1131 LEU A C 1
ATOM 9047 O O . LEU A 1 1131 ? 135.854 128.495 198.498 1.00 109.99 1131 LEU A O 1
ATOM 9052 N N . ARG A 1 1132 ? 137.360 130.096 198.000 1.00 101.51 1132 ARG A N 1
ATOM 9053 C CA . ARG A 1 1132 ? 137.915 130.183 199.344 1.00 108.48 1132 ARG A CA 1
ATOM 9054 C C . ARG A 1 1132 ? 137.930 131.638 199.785 1.00 106.02 1132 ARG A C 1
ATOM 9055 O O . ARG A 1 1132 ? 138.486 132.494 199.088 1.00 109.53 1132 ARG A O 1
ATOM 9063 N N . HIS A 1 1133 ? 137.316 131.912 200.938 1.00 104.91 1133 HIS A N 1
ATOM 9064 C CA . HIS A 1 1133 ? 137.259 133.255 201.518 1.00 111.45 1133 HIS A CA 1
ATOM 9065 C C . HIS A 1 1133 ? 136.628 134.263 200.561 1.00 115.37 1133 HIS A C 1
ATOM 9066 O O . HIS A 1 1133 ? 136.946 135.454 200.598 1.00 112.30 1133 HIS A O 1
ATOM 9073 N N . GLY A 1 1134 ? 135.725 133.795 199.702 1.00 117.31 1134 GLY A N 1
ATOM 9074 C CA . GLY A 1 1134 ? 135.083 134.670 198.736 1.00 103.87 1134 GLY A CA 1
ATOM 9075 C C . GLY A 1 1134 ? 136.031 135.285 197.732 1.00 93.21 1134 GLY A C 1
ATOM 9076 O O . GLY A 1 1134 ? 135.808 136.418 197.292 1.00 91.66 1134 GLY A O 1
ATOM 9077 N N . LEU A 1 1135 ? 137.086 134.568 197.355 1.00 93.81 1135 LEU A N 1
ATOM 9078 C CA . LEU A 1 1135 ? 138.063 135.053 196.392 1.00 91.52 1135 LEU A CA 1
ATOM 9079 C C . LEU A 1 1135 ? 138.324 133.980 195.346 1.00 99.16 1135 LEU A C 1
ATOM 9080 O O . LEU A 1 1135 ? 138.434 132.795 195.674 1.00 108.84 1135 LEU A O 1
ATOM 9085 N N . ILE A 1 1136 ? 138.419 134.401 194.092 1.00 94.87 1136 ILE A N 1
ATOM 9086 C CA . ILE A 1 1136 ? 138.704 133.459 193.004 1.00 98.22 1136 ILE A CA 1
ATOM 9087 C C . ILE A 1 1136 ? 140.153 132.995 193.111 1.00 103.26 1136 ILE A C 1
ATOM 9088 O O . ILE A 1 1136 ? 141.063 133.837 193.218 1.00 109.40 1136 ILE A O 1
ATOM 9093 N N . PRO A 1 1137 ? 140.418 131.686 193.104 1.00 99.53 1137 PRO A N 1
ATOM 9094 C CA . PRO A 1 1137 ? 141.811 131.220 193.211 1.00 102.57 1137 PRO A CA 1
ATOM 9095 C C . PRO A 1 1137 ? 142.708 131.716 192.091 1.00 104.19 1137 PRO A C 1
ATOM 9096 O O . PRO A 1 1137 ? 143.905 131.932 192.322 1.00 112.93 1137 PRO A O 1
ATOM 9100 N N . ASN A 1 1138 ? 142.171 131.879 190.881 1.00 97.70 1138 ASN A N 1
ATOM 9101 C CA . ASN A 1 1138 ? 142.860 132.368 189.687 1.00 96.14 1138 ASN A CA 1
ATOM 9102 C C . ASN A 1 1138 ? 143.911 131.395 189.168 1.00 106.02 1138 ASN A C 1
ATOM 9103 O O . ASN A 1 1138 ? 144.515 131.661 188.121 1.00 101.76 1138 ASN A O 1
ATOM 9108 N N . LEU A 1 1139 ? 144.148 130.278 189.853 1.00 113.69 1139 LEU A N 1
ATOM 9109 C CA . LEU A 1 1139 ? 145.119 129.284 189.401 1.00 109.09 1139 LEU A CA 1
ATOM 9110 C C . LEU A 1 1139 ? 144.815 127.975 190.107 1.00 112.52 1139 LEU A C 1
ATOM 9111 O O . LEU A 1 1139 ? 144.933 127.893 191.334 1.00 120.45 1139 LEU A O 1
ATOM 9116 N N . LEU A 1 1140 ? 144.425 126.958 189.344 1.00 111.15 1140 LEU A N 1
ATOM 9117 C CA . LEU A 1 1140 ? 144.074 125.652 189.888 1.00 119.78 1140 LEU A CA 1
ATOM 9118 C C . LEU A 1 1140 ? 145.102 124.630 189.422 1.00 123.62 1140 LEU A C 1
ATOM 9119 O O . LEU A 1 1140 ? 145.284 124.433 188.215 1.00 127.57 1140 LEU A O 1
ATOM 9124 N N . GLY A 1 1141 ? 145.767 123.986 190.376 1.00 127.33 1141 GLY A N 1
ATOM 9125 C CA . GLY A 1 1141 ? 146.757 122.969 190.097 1.00 137.37 1141 GLY A CA 1
ATOM 9126 C C . GLY A 1 1141 ? 146.299 121.543 190.308 1.00 140.91 1141 GLY A C 1
ATOM 9127 O O . GLY A 1 1141 ? 147.144 120.640 190.336 1.00 138.98 1141 GLY A O 1
ATOM 9128 N N . GLU A 1 1142 ? 144.992 121.310 190.456 1.00 139.10 1142 GLU A N 1
ATOM 9129 C CA . GLU A 1 1142 ? 144.444 119.976 190.713 1.00 141.17 1142 GLU A CA 1
ATOM 9130 C C . GLU A 1 1142 ? 145.079 119.344 191.950 1.00 139.85 1142 GLU A C 1
ATOM 9131 O O . GLU A 1 1142 ? 145.393 118.152 191.971 1.00 141.51 1142 GLU A O 1
ATOM 9137 N N . GLY A 1 1143 ? 145.270 120.152 192.991 1.00 136.25 1143 GLY A N 1
ATOM 9138 C CA . GLY A 1 1143 ? 145.875 119.675 194.218 1.00 129.22 1143 GLY A CA 1
ATOM 9139 C C . GLY A 1 1143 ? 146.103 120.771 195.237 1.00 124.29 1143 GLY A C 1
ATOM 9140 O O . GLY A 1 1143 ? 145.219 121.599 195.479 1.00 120.78 1143 GLY A O 1
ATOM 9141 N N . ILE A 1 1144 ? 147.293 120.787 195.845 1.00 126.95 1144 ILE A N 1
ATOM 9142 C CA . ILE A 1 1144 ? 147.612 121.788 196.862 1.00 129.15 1144 ILE A CA 1
ATOM 9143 C C . ILE A 1 1144 ? 148.043 123.119 196.273 1.00 132.24 1144 ILE A C 1
ATOM 9144 O O . ILE A 1 1144 ? 148.235 124.083 197.026 1.00 138.99 1144 ILE A O 1
ATOM 9149 N N . TYR A 1 1145 ? 148.207 123.204 194.954 1.00 131.21 1145 TYR A N 1
ATOM 9150 C CA . TYR A 1 1145 ? 148.642 124.446 194.330 1.00 134.91 1145 TYR A CA 1
ATOM 9151 C C . TYR A 1 1145 ? 147.548 125.502 194.434 1.00 132.56 1145 TYR A C 1
ATOM 9152 O O . TYR A 1 1145 ? 146.383 125.240 194.118 1.00 126.12 1145 TYR A O 1
ATOM 9161 N N . ALA A 1 1146 ? 147.927 126.700 194.876 1.00 134.28 1146 ALA A N 1
ATOM 9162 C CA . ALA A 1 1146 ? 146.987 127.804 195.017 1.00 132.88 1146 ALA A CA 1
ATOM 9163 C C . ALA A 1 1146 ? 147.769 129.107 195.060 1.00 133.34 1146 ALA A C 1
ATOM 9164 O O . ALA A 1 1146 ? 148.741 129.221 195.812 1.00 139.04 1146 ALA A O 1
ATOM 9166 N N . ARG A 1 1147 ? 147.344 130.083 194.256 1.00 123.84 1147 ARG A N 1
ATOM 9167 C CA . ARG A 1 1147 ? 147.995 131.391 194.173 1.00 122.57 1147 ARG A CA 1
ATOM 9168 C C . ARG A 1 1147 ? 146.920 132.464 194.324 1.00 123.13 1147 ARG A C 1
ATOM 9169 O O . ARG A 1 1147 ? 146.363 132.942 193.333 1.00 122.56 1147 ARG A O 1
ATOM 9177 N N . TYR A 1 1148 ? 146.636 132.844 195.569 1.00 126.01 1148 TYR A N 1
ATOM 9178 C CA . TYR A 1 1148 ? 145.632 133.870 195.858 1.00 117.77 1148 TYR A CA 1
ATOM 9179 C C . TYR A 1 1148 ? 146.284 135.253 195.917 1.00 118.72 1148 TYR A C 1
ATOM 9180 O O . TYR A 1 1148 ? 146.238 135.961 196.922 1.00 126.48 1148 TYR A O 1
ATOM 9189 N N . ASN A 1 1149 ? 146.902 135.630 194.800 1.00 118.48 1149 ASN A N 1
ATOM 9190 C CA . ASN A 1 1149 ? 147.603 136.902 194.690 1.00 112.39 1149 ASN A CA 1
ATOM 9191 C C . ASN A 1 1149 ? 146.732 138.019 194.129 1.00 105.71 1149 ASN A C 1
ATOM 9192 O O . ASN A 1 1149 ? 147.217 139.147 193.986 1.00 109.39 1149 ASN A O 1
ATOM 9197 N N . CYS A 1 1150 ? 145.470 137.742 193.811 1.00 107.79 1150 CYS A N 1
ATOM 9198 C CA . CYS A 1 1150 ? 144.568 138.741 193.260 1.00 114.93 1150 CYS A CA 1
ATOM 9199 C C . CYS A 1 1150 ? 143.245 138.714 194.011 1.00 115.28 1150 CYS A C 1
ATOM 9200 O O . CYS A 1 1150 ? 142.780 137.658 194.449 1.00 115.81 1150 CYS A O 1
ATOM 9203 N N . ARG A 1 1151 ? 142.646 139.894 194.161 1.00 108.44 1151 ARG A N 1
ATOM 9204 C CA . ARG A 1 1151 ? 141.356 140.046 194.819 1.00 99.46 1151 ARG A CA 1
ATOM 9205 C C . ARG A 1 1151 ? 140.220 140.286 193.833 1.00 97.60 1151 ARG A C 1
ATOM 9206 O O . ARG A 1 1151 ? 139.085 140.527 194.256 1.00 94.52 1151 ARG A O 1
ATOM 9214 N N . ASP A 1 1152 ? 140.498 140.222 192.534 1.00 97.30 1152 ASP A N 1
ATOM 9215 C CA . ASP A 1 1152 ? 139.499 140.491 191.512 1.00 88.50 1152 ASP A CA 1
ATOM 9216 C C . ASP A 1 1152 ? 138.757 139.202 191.159 1.00 85.22 1152 ASP A C 1
ATOM 9217 O O . ASP A 1 1152 ? 138.857 138.189 191.856 1.00 87.69 1152 ASP A O 1
ATOM 9222 N N . ALA A 1 1153 ? 137.982 139.245 190.073 1.00 79.20 1153 ALA A N 1
ATOM 9223 C CA . ALA A 1 1153 ? 137.204 138.143 189.512 1.00 71.14 1153 ALA A CA 1
ATOM 9224 C C . ALA A 1 1153 ? 136.047 137.710 190.405 1.00 61.07 1153 ALA A C 1
ATOM 9225 O O . ALA A 1 1153 ? 135.321 136.778 190.039 1.00 55.23 1153 ALA A O 1
ATOM 9227 N N . VAL A 1 1154 ? 135.846 138.347 191.559 1.00 60.00 1154 VAL A N 1
ATOM 9228 C CA . VAL A 1 1154 ? 134.693 138.027 192.394 1.00 54.75 1154 VAL A CA 1
ATOM 9229 C C . VAL A 1 1154 ? 133.459 138.778 191.909 1.00 62.88 1154 VAL A C 1
ATOM 9230 O O . VAL A 1 1154 ? 132.381 138.194 191.745 1.00 65.61 1154 VAL A O 1
ATOM 9234 N N . TRP A 1 1155 ? 133.602 140.084 191.672 1.00 61.13 1155 TRP A N 1
ATOM 9235 C CA . TRP A 1 1155 ? 132.499 140.860 191.116 1.00 48.17 1155 TRP A CA 1
ATOM 9236 C C . TRP A 1 1155 ? 132.151 140.397 189.708 1.00 49.72 1155 TRP A C 1
ATOM 9237 O O . TRP A 1 1155 ? 130.976 140.408 189.324 1.00 52.40 1155 TRP A O 1
ATOM 9248 N N . TRP A 1 1156 ? 133.154 139.986 188.927 1.00 49.97 1156 TRP A N 1
ATOM 9249 C CA . TRP A 1 1156 ? 132.881 139.429 187.607 1.00 49.01 1156 TRP A CA 1
ATOM 9250 C C . TRP A 1 1156 ? 132.053 138.154 187.710 1.00 52.91 1156 TRP A C 1
ATOM 9251 O O . TRP A 1 1156 ? 131.105 137.957 186.942 1.00 52.67 1156 TRP A O 1
ATOM 9262 N N . TRP A 1 1157 ? 132.393 137.279 188.661 1.00 56.80 1157 TRP A N 1
ATOM 9263 C CA . TRP A 1 1157 ? 131.616 136.059 188.859 1.00 60.10 1157 TRP A CA 1
ATOM 9264 C C . TRP A 1 1157 ? 130.198 136.376 189.318 1.00 56.86 1157 TRP A C 1
ATOM 9265 O O . TRP A 1 1157 ? 129.237 135.727 188.885 1.00 58.81 1157 TRP A O 1
ATOM 9276 N N . LEU A 1 1158 ? 130.048 137.365 190.203 1.00 53.12 1158 LEU A N 1
ATOM 9277 C CA . LEU A 1 1158 ? 128.715 137.757 190.651 1.00 51.35 1158 LEU A CA 1
ATOM 9278 C C . LEU A 1 1158 ? 127.878 138.288 189.494 1.00 56.74 1158 LEU A C 1
ATOM 9279 O O . LEU A 1 1158 ? 126.701 137.936 189.356 1.00 62.94 1158 LEU A O 1
ATOM 9284 N N . GLN A 1 1159 ? 128.473 139.128 188.644 1.00 57.05 1159 GLN A N 1
ATOM 9285 C CA . GLN A 1 1159 ? 127.754 139.631 187.478 1.00 60.86 1159 GLN A CA 1
ATOM 9286 C C . GLN A 1 1159 ? 127.388 138.498 186.527 1.00 63.86 1159 GLN A C 1
ATOM 9287 O O . GLN A 1 1159 ? 126.278 138.470 185.981 1.00 69.45 1159 GLN A O 1
ATOM 9293 N N . CYS A 1 1160 ? 128.308 137.552 186.323 1.00 62.35 1160 CYS A N 1
ATOM 9294 C CA . CYS A 1 1160 ? 128.040 136.431 185.429 1.00 64.93 1160 CYS A CA 1
ATOM 9295 C C . CYS A 1 1160 ? 126.877 135.588 185.938 1.00 70.05 1160 CYS A C 1
ATOM 9296 O O . CYS A 1 1160 ? 125.967 135.241 185.176 1.00 69.98 1160 CYS A O 1
ATOM 9299 N N . ILE A 1 1161 ? 126.883 135.259 187.231 1.00 73.30 1161 ILE A N 1
ATOM 9300 C CA . ILE A 1 1161 ? 125.809 134.433 187.773 1.00 73.53 1161 ILE A CA 1
ATOM 9301 C C . ILE A 1 1161 ? 124.491 135.201 187.775 1.00 68.92 1161 ILE A C 1
ATOM 9302 O O . ILE A 1 1161 ? 123.425 134.623 187.526 1.00 74.20 1161 ILE A O 1
ATOM 9307 N N . GLN A 1 1162 ? 124.535 136.515 188.024 1.00 68.03 1162 GLN A N 1
ATOM 9308 C CA . GLN A 1 1162 ? 123.302 137.294 188.021 1.00 75.27 1162 GLN A CA 1
ATOM 9309 C C . GLN A 1 1162 ? 122.702 137.379 186.620 1.00 77.92 1162 GLN A C 1
ATOM 9310 O O . GLN A 1 1162 ? 121.482 137.260 186.458 1.00 80.55 1162 GLN A O 1
ATOM 9316 N N . ASP A 1 1163 ? 123.539 137.543 185.588 1.00 76.16 1163 ASP A N 1
ATOM 9317 C CA . ASP A 1 1163 ? 122.989 137.597 184.237 1.00 75.09 1163 ASP A CA 1
ATOM 9318 C C . ASP A 1 1163 ? 122.537 136.221 183.767 1.00 75.87 1163 ASP A C 1
ATOM 9319 O O . ASP A 1 1163 ? 121.564 136.118 183.012 1.00 76.83 1163 ASP A O 1
ATOM 9324 N N . TYR A 1 1164 ? 123.217 135.156 184.202 1.00 74.84 1164 TYR A N 1
ATOM 9325 C CA . TYR A 1 1164 ? 122.746 133.811 183.892 1.00 78.05 1164 TYR A CA 1
ATOM 9326 C C . TYR A 1 1164 ? 121.386 133.548 184.526 1.00 82.27 1164 TYR A C 1
ATOM 9327 O O . TYR A 1 1164 ? 120.507 132.943 183.901 1.00 88.80 1164 TYR A O 1
ATOM 9336 N N . CYS A 1 1165 ? 121.196 133.990 185.772 1.00 82.12 1165 CYS A N 1
ATOM 9337 C CA . CYS A 1 1165 ? 119.905 133.821 186.430 1.00 81.16 1165 CYS A CA 1
ATOM 9338 C C . CYS A 1 1165 ? 118.822 134.656 185.757 1.00 75.26 1165 CYS A C 1
ATOM 9339 O O . CYS A 1 1165 ? 117.688 134.192 185.590 1.00 78.02 1165 CYS A O 1
ATOM 9342 N N . LYS A 1 1166 ? 119.149 135.890 185.365 1.00 75.62 1166 LYS A N 1
ATOM 9343 C CA . LYS A 1 1166 ? 118.142 136.769 184.781 1.00 79.80 1166 LYS A CA 1
ATOM 9344 C C . LYS A 1 1166 ? 117.785 136.378 183.350 1.00 81.25 1166 LYS A C 1
ATOM 9345 O O . LYS A 1 1166 ? 116.653 136.618 182.915 1.00 78.00 1166 LYS A O 1
ATOM 9351 N N . MET A 1 1167 ? 118.719 135.780 182.607 1.00 86.05 1167 MET A N 1
ATOM 9352 C CA . MET A 1 1167 ? 118.442 135.421 181.220 1.00 88.40 1167 MET A CA 1
ATOM 9353 C C . MET A 1 1167 ? 117.564 134.180 181.118 1.00 97.25 1167 MET A C 1
ATOM 9354 O O . MET A 1 1167 ? 116.682 134.112 180.254 1.00 100.64 1167 MET A O 1
ATOM 9359 N N . VAL A 1 1168 ? 117.785 133.195 181.982 1.00 100.87 1168 VAL A N 1
ATOM 9360 C CA . VAL A 1 1168 ? 117.043 131.938 181.925 1.00 105.11 1168 VAL A CA 1
ATOM 9361 C C . VAL A 1 1168 ? 115.663 132.138 182.540 1.00 111.35 1168 VAL A C 1
ATOM 9362 O O . VAL A 1 1168 ? 115.558 132.513 183.717 1.00 109.24 1168 VAL A O 1
ATOM 9366 N N . PRO A 1 1169 ? 114.586 131.910 181.790 1.00 119.54 1169 PRO A N 1
ATOM 9367 C CA . PRO A 1 1169 ? 113.246 132.029 182.373 1.00 123.74 1169 PRO A CA 1
ATOM 9368 C C . PRO A 1 1169 ? 112.994 130.954 183.418 1.00 124.51 1169 PRO A C 1
ATOM 9369 O O . PRO A 1 1169 ? 113.509 129.836 183.330 1.00 120.88 1169 PRO A O 1
ATOM 9373 N N . ASN A 1 1170 ? 112.181 131.312 184.414 1.00 125.69 1170 ASN A N 1
ATOM 9374 C CA . ASN A 1 1170 ? 111.818 130.407 185.506 1.00 126.83 1170 ASN A CA 1
ATOM 9375 C C . ASN A 1 1170 ? 113.059 129.845 186.196 1.00 134.34 1170 ASN A C 1
ATOM 9376 O O . ASN A 1 1170 ? 113.133 128.659 186.525 1.00 144.08 1170 ASN A O 1
ATOM 9381 N N . GLY A 1 1171 ? 114.044 130.709 186.417 1.00 130.86 1171 GLY A N 1
ATOM 9382 C CA . GLY A 1 1171 ? 115.291 130.331 187.045 1.00 127.14 1171 GLY A CA 1
ATOM 9383 C C . GLY A 1 1171 ? 115.282 130.335 188.557 1.00 133.93 1171 GLY A C 1
ATOM 9384 O O . GLY A 1 1171 ? 116.323 130.071 189.169 1.00 130.80 1171 GLY A O 1
ATOM 9385 N N . LEU A 1 1172 ? 114.140 130.625 189.184 1.00 141.20 1172 LEU A N 1
ATOM 9386 C CA . LEU A 1 1172 ? 114.059 130.665 190.639 1.00 148.19 1172 LEU A CA 1
ATOM 9387 C C . LEU A 1 1172 ? 114.190 129.291 191.282 1.00 150.48 1172 LEU A C 1
ATOM 9388 O O . LEU A 1 1172 ? 114.385 129.214 192.500 1.00 151.84 1172 LEU A O 1
ATOM 9393 N N . ASP A 1 1173 ? 114.091 128.213 190.504 1.00 150.47 1173 ASP A N 1
ATOM 9394 C CA . ASP A 1 1173 ? 114.196 126.866 191.050 1.00 155.34 1173 ASP A CA 1
ATOM 9395 C C . ASP A 1 1173 ? 115.636 126.418 191.260 1.00 151.80 1173 ASP A C 1
ATOM 9396 O O . ASP A 1 1173 ? 115.854 125.337 191.817 1.00 150.50 1173 ASP A O 1
ATOM 9401 N N . ILE A 1 1174 ? 116.617 127.213 190.835 1.00 149.57 1174 ILE A N 1
ATOM 9402 C CA . ILE A 1 1174 ? 118.019 126.844 190.992 1.00 148.68 1174 ILE A CA 1
ATOM 9403 C C . ILE A 1 1174 ? 118.686 127.542 192.175 1.00 146.55 1174 ILE A C 1
ATOM 9404 O O . ILE A 1 1174 ? 119.761 127.102 192.610 1.00 146.04 1174 ILE A O 1
ATOM 9409 N N . LEU A 1 1175 ? 118.086 128.610 192.708 1.00 147.38 1175 LEU A N 1
ATOM 9410 C CA . LEU A 1 1175 ? 118.677 129.290 193.855 1.00 149.86 1175 LEU A CA 1
ATOM 9411 C C . LEU A 1 1175 ? 118.569 128.454 195.123 1.00 152.48 1175 LEU A C 1
ATOM 9412 O O . LEU A 1 1175 ? 119.463 128.505 195.976 1.00 148.73 1175 LEU A O 1
ATOM 9417 N N . LYS A 1 1176 ? 117.493 127.685 195.268 1.00 153.68 1176 LYS A N 1
ATOM 9418 C CA . LYS A 1 1176 ? 117.271 126.869 196.454 1.00 150.63 1176 LYS A CA 1
ATOM 9419 C C . LYS A 1 1176 ? 117.825 125.456 196.321 1.00 145.86 1176 LYS A C 1
ATOM 9420 O O . LYS A 1 1176 ? 117.658 124.653 197.245 1.00 144.04 1176 LYS A O 1
ATOM 9426 N N . CYS A 1 1177 ? 118.471 125.133 195.203 1.00 144.55 1177 CYS A N 1
ATOM 9427 C CA . CYS A 1 1177 ? 119.024 123.801 195.027 1.00 144.89 1177 CYS A CA 1
ATOM 9428 C C . CYS A 1 1177 ? 120.205 123.585 195.973 1.00 140.21 1177 CYS A C 1
ATOM 9429 O O . CYS A 1 1177 ? 120.938 124.525 196.291 1.00 138.99 1177 CYS A O 1
ATOM 9432 N N . PRO A 1 1178 ? 120.396 122.357 196.454 1.00 134.79 1178 PRO A N 1
ATOM 9433 C CA . PRO A 1 1178 ? 121.534 122.084 197.341 1.00 132.28 1178 PRO A CA 1
ATOM 9434 C C . PRO A 1 1178 ? 122.861 122.269 196.620 1.00 132.15 1178 PRO A C 1
ATOM 9435 O O . PRO A 1 1178 ? 122.985 122.014 195.421 1.00 128.58 1178 PRO A O 1
ATOM 9439 N N . VAL A 1 1179 ? 123.860 122.722 197.374 1.00 137.58 1179 VAL A N 1
ATOM 9440 C CA . VAL A 1 1179 ? 125.210 122.931 196.866 1.00 135.32 1179 VAL A CA 1
ATOM 9441 C C . VAL A 1 1179 ? 126.171 122.122 197.726 1.00 136.62 1179 VAL A C 1
ATOM 9442 O O . VAL A 1 1179 ? 126.166 122.247 198.956 1.00 136.12 1179 VAL A O 1
ATOM 9446 N N . SER A 1 1180 ? 126.990 121.297 197.080 1.00 134.93 1180 SER A N 1
ATOM 9447 C CA . SER A 1 1180 ? 127.946 120.429 197.762 1.00 139.21 1180 SER A CA 1
ATOM 9448 C C . SER A 1 1180 ? 129.347 120.994 197.549 1.00 133.02 1180 SER A C 1
ATOM 9449 O O . SER A 1 1180 ? 129.969 120.760 196.509 1.00 133.86 1180 SER A O 1
ATOM 9452 N N . ARG A 1 1181 ? 129.836 121.741 198.535 1.00 129.07 1181 ARG A N 1
ATOM 9453 C CA . ARG A 1 1181 ? 131.189 122.275 198.468 1.00 126.03 1181 ARG A CA 1
ATOM 9454 C C . ARG A 1 1181 ? 132.205 121.145 198.577 1.00 129.22 1181 ARG A C 1
ATOM 9455 O O . ARG A 1 1181 ? 132.060 120.233 199.396 1.00 134.32 1181 ARG A O 1
ATOM 9463 N N . MET A 1 1182 ? 133.245 121.208 197.742 1.00 135.00 1182 MET A N 1
ATOM 9464 C CA . MET A 1 1182 ? 134.219 120.132 197.646 1.00 141.19 1182 MET A CA 1
ATOM 9465 C C . MET A 1 1182 ? 135.636 120.523 198.039 1.00 139.36 1182 MET A C 1
ATOM 9466 O O . MET A 1 1182 ? 136.452 119.627 198.284 1.00 136.72 1182 MET A O 1
ATOM 9471 N N . TYR A 1 1183 ? 135.958 121.813 198.107 1.00 138.29 1183 TYR A N 1
ATOM 9472 C CA . TYR A 1 1183 ? 137.314 122.275 198.405 1.00 134.57 1183 TYR A CA 1
ATOM 9473 C C . TYR A 1 1183 ? 137.280 123.303 199.530 1.00 130.67 1183 TYR A C 1
ATOM 9474 O O . TYR A 1 1183 ? 137.442 124.507 199.295 1.00 122.53 1183 TYR A O 1
ATOM 9483 N N . PRO A 1 1184 ? 137.071 122.860 200.774 1.00 137.52 1184 PRO A N 1
ATOM 9484 C CA . PRO A 1 1184 ? 137.153 123.774 201.922 1.00 139.46 1184 PRO A CA 1
ATOM 9485 C C . PRO A 1 1184 ? 138.598 123.965 202.354 1.00 139.30 1184 PRO A C 1
ATOM 9486 O O . PRO A 1 1184 ? 139.231 123.046 202.886 1.00 141.86 1184 PRO A O 1
ATOM 9490 N N . THR A 1 1185 ? 139.127 125.164 202.127 1.00 131.62 1185 THR A N 1
ATOM 9491 C CA . THR A 1 1185 ? 140.505 125.505 202.473 1.00 128.07 1185 THR A CA 1
ATOM 9492 C C . THR A 1 1185 ? 140.473 126.719 203.397 1.00 123.67 1185 THR A C 1
ATOM 9493 O O . THR A 1 1185 ? 140.570 127.862 202.945 1.00 124.10 1185 THR A O 1
ATOM 9497 N N . ASP A 1 1186 ? 140.337 126.465 204.699 1.00 121.57 1186 ASP A N 1
ATOM 9498 C CA . ASP A 1 1186 ? 140.315 127.522 205.702 1.00 116.86 1186 ASP A CA 1
ATOM 9499 C C . ASP A 1 1186 ? 141.519 127.450 206.632 1.00 118.95 1186 ASP A C 1
ATOM 9500 O O . ASP A 1 1186 ? 142.259 128.429 206.765 1.00 113.26 1186 ASP A O 1
ATOM 9505 N N . ASP A 1 1187 ? 141.739 126.307 207.284 1.00 127.75 1187 ASP A N 1
ATOM 9506 C CA . ASP A 1 1187 ? 142.866 126.159 208.193 1.00 129.72 1187 ASP A CA 1
ATOM 9507 C C . ASP A 1 1187 ? 143.541 124.796 208.123 1.00 128.92 1187 ASP A C 1
ATOM 9508 O O . ASP A 1 1187 ? 144.462 124.549 208.908 1.00 126.82 1187 ASP A O 1
ATOM 9513 N N . SER A 1 1188 ? 143.124 123.912 207.224 1.00 130.66 1188 SER A N 1
ATOM 9514 C CA . SER A 1 1188 ? 143.703 122.577 207.127 1.00 134.46 1188 SER A CA 1
ATOM 9515 C C . SER A 1 1188 ? 143.457 122.047 205.718 1.00 135.50 1188 SER A C 1
ATOM 9516 O O . SER A 1 1188 ? 142.937 122.758 204.851 1.00 132.24 1188 SER A O 1
ATOM 9519 N N . ALA A 1 1189 ? 143.837 120.793 205.490 1.00 135.37 1189 ALA A N 1
ATOM 9520 C CA . ALA A 1 1189 ? 143.644 120.183 204.184 1.00 132.82 1189 ALA A CA 1
ATOM 9521 C C . ALA A 1 1189 ? 142.155 119.968 203.917 1.00 133.17 1189 ALA A C 1
ATOM 9522 O O . ALA A 1 1189 ? 141.392 119.681 204.845 1.00 133.23 1189 ALA A O 1
ATOM 9524 N N . PRO A 1 1190 ? 141.712 120.108 202.668 1.00 134.49 1190 PRO A N 1
ATOM 9525 C CA . PRO A 1 1190 ? 140.292 119.897 202.363 1.00 135.60 1190 PRO A CA 1
ATOM 9526 C C . PRO A 1 1190 ? 139.876 118.452 202.593 1.00 139.83 1190 PRO A C 1
ATOM 9527 O O . PRO A 1 1190 ? 140.656 117.516 202.403 1.00 143.45 1190 PRO A O 1
ATOM 9531 N N . LEU A 1 1191 ? 138.624 118.280 203.008 1.00 139.35 1191 LEU A N 1
ATOM 9532 C CA . LEU A 1 1191 ? 138.044 116.967 203.236 1.00 146.68 1191 LEU A CA 1
ATOM 9533 C C . LEU A 1 1191 ? 137.268 116.505 202.009 1.00 149.37 1191 LEU A C 1
ATOM 9534 O O . LEU A 1 1191 ? 136.877 117.319 201.166 1.00 145.42 1191 LEU A O 1
ATOM 9539 N N . PRO A 1 1192 ? 137.046 115.197 201.865 1.00 151.72 1192 PRO A N 1
ATOM 9540 C CA . PRO A 1 1192 ? 136.255 114.709 200.729 1.00 149.41 1192 PRO A CA 1
ATOM 9541 C C . PRO A 1 1192 ? 134.843 115.278 200.743 1.00 149.08 1192 PRO A C 1
ATOM 9542 O O . PRO A 1 1192 ? 134.246 115.496 201.799 1.00 148.18 1192 PRO A O 1
ATOM 9546 N N . ALA A 1 1193 ? 134.316 115.518 199.545 1.00 150.71 1193 ALA A N 1
ATOM 9547 C CA . ALA A 1 1193 ? 133.008 116.136 199.398 1.00 152.58 1193 ALA A CA 1
ATOM 9548 C C . ALA A 1 1193 ? 131.903 115.183 199.852 1.00 154.51 1193 ALA A C 1
ATOM 9549 O O . ALA A 1 1193 ? 132.134 114.011 200.166 1.00 157.39 1193 ALA A O 1
ATOM 9551 N N . GLY A 1 1194 ? 130.679 115.706 199.879 1.00 152.17 1194 GLY A N 1
ATOM 9552 C CA . GLY A 1 1194 ? 129.526 114.953 200.320 1.00 157.58 1194 GLY A CA 1
ATOM 9553 C C . GLY A 1 1194 ? 129.224 115.043 201.799 1.00 162.31 1194 GLY A C 1
ATOM 9554 O O . GLY A 1 1194 ? 128.204 114.496 202.239 1.00 166.07 1194 GLY A O 1
ATOM 9555 N N . THR A 1 1195 ? 130.078 115.706 202.582 1.00 162.74 1195 THR A N 1
ATOM 9556 C CA . THR A 1 1195 ? 129.821 115.842 204.013 1.00 164.21 1195 THR A CA 1
ATOM 9557 C C . THR A 1 1195 ? 128.575 116.680 204.277 1.00 161.89 1195 THR A C 1
ATOM 9558 O O . THR A 1 1195 ? 127.776 116.351 205.161 1.00 165.78 1195 THR A O 1
ATOM 9562 N N . LEU A 1 1196 ? 128.392 117.762 203.523 1.00 155.06 1196 LEU A N 1
ATOM 9563 C CA . LEU A 1 1196 ? 127.256 118.651 203.709 1.00 153.06 1196 LEU A CA 1
ATOM 9564 C C . LEU A 1 1196 ? 126.768 119.140 202.353 1.00 154.34 1196 LEU A C 1
ATOM 9565 O O . LEU A 1 1196 ? 127.508 119.147 201.367 1.00 153.43 1196 LEU A O 1
ATOM 9570 N N . ASP A 1 1197 ? 125.503 119.551 202.318 1.00 151.73 1197 ASP A N 1
ATOM 9571 C CA . ASP A 1 1197 ? 124.849 120.054 201.113 1.00 143.41 1197 ASP A CA 1
ATOM 9572 C C . ASP A 1 1197 ? 124.101 121.345 201.419 1.00 143.37 1197 ASP A C 1
ATOM 9573 O O . ASP A 1 1197 ? 122.939 121.527 201.051 1.00 144.83 1197 ASP A O 1
ATOM 9578 N N . GLN A 1 1198 ? 124.773 122.262 202.110 1.00 145.30 1198 GLN A N 1
ATOM 9579 C CA . GLN A 1 1198 ? 124.150 123.519 202.488 1.00 145.62 1198 GLN A CA 1
ATOM 9580 C C . GLN A 1 1198 ? 123.895 124.386 201.254 1.00 139.18 1198 GLN A C 1
ATOM 9581 O O . GLN A 1 1198 ? 124.636 124.314 200.270 1.00 135.45 1198 GLN A O 1
ATOM 9587 N N . PRO A 1 1199 ? 122.845 125.204 201.278 1.00 137.50 1199 PRO A N 1
ATOM 9588 C CA . PRO A 1 1199 ? 122.572 126.086 200.139 1.00 137.61 1199 PRO A CA 1
ATOM 9589 C C . PRO A 1 1199 ? 123.659 127.135 199.970 1.00 130.92 1199 PRO A C 1
ATOM 9590 O O . PRO A 1 1199 ? 124.334 127.529 200.924 1.00 128.08 1199 PRO A O 1
ATOM 9594 N N . LEU A 1 1200 ? 123.825 127.587 198.725 1.00 129.43 1200 LEU A N 1
ATOM 9595 C CA . LEU A 1 1200 ? 124.845 128.580 198.408 1.00 131.51 1200 LEU A CA 1
ATOM 9596 C C . LEU A 1 1200 ? 124.528 129.960 198.967 1.00 130.39 1200 LEU A C 1
ATOM 9597 O O . LEU A 1 1200 ? 125.408 130.829 198.949 1.00 126.93 1200 LEU A O 1
ATOM 9602 N N . PHE A 1 1201 ? 123.304 130.187 199.449 1.00 129.85 1201 PHE A N 1
ATOM 9603 C CA . PHE A 1 1201 ? 122.955 131.491 200.007 1.00 121.90 1201 PHE A CA 1
ATOM 9604 C C . PHE A 1 1201 ? 123.796 131.801 201.239 1.00 125.38 1201 PHE A C 1
ATOM 9605 O O . PHE A 1 1201 ? 124.329 132.908 201.383 1.00 121.80 1201 PHE A O 1
ATOM 9613 N N . GLU A 1 1202 ? 123.939 130.825 202.139 1.00 133.67 1202 GLU A N 1
ATOM 9614 C CA . GLU A 1 1202 ? 124.797 131.030 203.300 1.00 133.43 1202 GLU A CA 1
ATOM 9615 C C . GLU A 1 1202 ? 126.256 131.185 202.890 1.00 133.00 1202 GLU A C 1
ATOM 9616 O O . GLU A 1 1202 ? 126.997 131.943 203.524 1.00 131.59 1202 GLU A O 1
ATOM 9622 N N . VAL A 1 1203 ? 126.676 130.504 201.821 1.00 133.91 1203 VAL A N 1
ATOM 9623 C CA . VAL A 1 1203 ? 128.057 130.616 201.360 1.00 128.52 1203 VAL A CA 1
ATOM 9624 C C . VAL A 1 1203 ? 128.343 132.031 200.870 1.00 126.39 1203 VAL A C 1
ATOM 9625 O O . VAL A 1 1203 ? 129.356 132.639 201.236 1.00 130.35 1203 VAL A O 1
ATOM 9629 N N . ILE A 1 1204 ? 127.453 132.581 200.038 1.00 123.88 1204 ILE A N 1
ATOM 9630 C CA . ILE A 1 1204 ? 127.677 133.931 199.531 1.00 122.26 1204 ILE A CA 1
ATOM 9631 C C . ILE A 1 1204 ? 127.532 134.957 200.650 1.00 118.72 1204 ILE A C 1
ATOM 9632 O O . ILE A 1 1204 ? 128.252 135.963 200.671 1.00 111.19 1204 ILE A O 1
ATOM 9637 N N . GLN A 1 1205 ? 126.622 134.726 201.604 1.00 119.80 1205 GLN A N 1
ATOM 9638 C CA . GLN A 1 1205 ? 126.512 135.634 202.742 1.00 117.91 1205 GLN A CA 1
ATOM 9639 C C . GLN A 1 1205 ? 127.794 135.643 203.568 1.00 118.73 1205 GLN A C 1
ATOM 9640 O O . GLN A 1 1205 ? 128.275 136.710 203.970 1.00 118.31 1205 GLN A O 1
ATOM 9646 N N . GLU A 1 1206 ? 128.368 134.464 203.823 1.00 121.56 1206 GLU A N 1
ATOM 9647 C CA . GLU A 1 1206 ? 129.623 134.393 204.565 1.00 118.79 1206 GLU A CA 1
ATOM 9648 C C . GLU A 1 1206 ? 130.762 135.039 203.788 1.00 116.98 1206 GLU A C 1
ATOM 9649 O O . GLU A 1 1206 ? 131.622 135.704 204.376 1.00 115.75 1206 GLU A O 1
ATOM 9655 N N . ALA A 1 1207 ? 130.792 134.847 202.466 1.00 118.80 1207 ALA A N 1
ATOM 9656 C CA . ALA A 1 1207 ? 131.822 135.482 201.651 1.00 111.57 1207 ALA A CA 1
ATOM 9657 C C . ALA A 1 1207 ? 131.714 137.001 201.712 1.00 108.99 1207 ALA A C 1
ATOM 9658 O O . ALA A 1 1207 ? 132.727 137.699 201.835 1.00 110.75 1207 ALA A O 1
ATOM 9660 N N . MET A 1 1208 ? 130.490 137.529 201.629 1.00 105.42 1208 MET A N 1
ATOM 9661 C CA . MET A 1 1208 ? 130.296 138.972 201.729 1.00 105.98 1208 MET A CA 1
ATOM 9662 C C . MET A 1 1208 ? 130.692 139.487 203.107 1.00 107.74 1208 MET A C 1
ATOM 9663 O O . MET A 1 1208 ? 131.300 140.558 203.227 1.00 105.35 1208 MET A O 1
ATOM 9668 N N . GLN A 1 1209 ? 130.351 138.740 204.161 1.00 110.15 1209 GLN A N 1
ATOM 9669 C CA . GLN A 1 1209 ? 130.737 139.143 205.510 1.00 106.44 1209 GLN A CA 1
ATOM 9670 C C . GLN A 1 1209 ? 132.253 139.175 205.663 1.00 108.83 1209 GLN A C 1
ATOM 9671 O O . GLN A 1 1209 ? 132.806 140.106 206.259 1.00 109.71 1209 GLN A O 1
ATOM 9677 N N . LYS A 1 1210 ? 132.941 138.161 205.131 1.00 110.48 1210 LYS A N 1
ATOM 9678 C CA . LYS A 1 1210 ? 134.399 138.132 205.202 1.00 109.35 1210 LYS A CA 1
ATOM 9679 C C . LYS A 1 1210 ? 135.015 139.274 204.405 1.00 108.83 1210 LYS A C 1
ATOM 9680 O O . LYS A 1 1210 ? 135.994 139.889 204.842 1.00 113.69 1210 LYS A O 1
ATOM 9686 N N . HIS A 1 1211 ? 134.460 139.566 203.225 1.00 106.31 1211 HIS A N 1
ATOM 9687 C CA . HIS A 1 1211 ? 134.971 140.673 202.422 1.00 102.73 1211 HIS A CA 1
ATOM 9688 C C . HIS A 1 1211 ? 134.790 142.005 203.139 1.00 106.16 1211 HIS A C 1
ATOM 9689 O O . HIS A 1 1211 ? 135.691 142.852 203.127 1.00 107.24 1211 HIS A O 1
ATOM 9696 N N . MET A 1 1212 ? 133.628 142.211 203.764 1.00 109.75 1212 MET A N 1
ATOM 9697 C CA . MET A 1 1212 ? 133.398 143.444 204.511 1.00 110.39 1212 MET A CA 1
ATOM 9698 C C . MET A 1 1212 ? 134.329 143.547 205.713 1.00 109.06 1212 MET A C 1
ATOM 9699 O O . MET A 1 1212 ? 134.882 144.618 205.986 1.00 104.39 1212 MET A O 1
ATOM 9704 N N . GLN A 1 1213 ? 134.514 142.445 206.443 1.00 114.95 1213 GLN A N 1
ATOM 9705 C CA . GLN A 1 1213 ? 135.400 142.469 207.603 1.00 120.95 1213 GLN A CA 1
ATOM 9706 C C . GLN A 1 1213 ? 136.864 142.494 207.182 1.00 126.04 1213 GLN A C 1
ATOM 9707 O O . GLN A 1 1213 ? 137.684 143.179 207.805 1.00 123.67 1213 GLN A O 1
ATOM 9713 N N . GLY A 1 1214 ? 137.210 141.761 206.135 1.00 129.25 1214 GLY A N 1
ATOM 9714 C CA . GLY A 1 1214 ? 138.571 141.690 205.652 1.00 135.62 1214 GLY A CA 1
ATOM 9715 C C . GLY A 1 1214 ? 139.209 140.340 205.944 1.00 144.39 1214 GLY A C 1
ATOM 9716 O O . GLY A 1 1214 ? 138.814 139.608 206.857 1.00 143.27 1214 GLY A O 1
ATOM 9717 N N . ILE A 1 1215 ? 140.218 140.014 205.141 1.00 147.12 1215 ILE A N 1
ATOM 9718 C CA . ILE A 1 1215 ? 140.956 138.761 205.253 1.00 153.30 1215 ILE A CA 1
ATOM 9719 C C . ILE A 1 1215 ? 142.429 139.091 205.451 1.00 156.00 1215 ILE A C 1
ATOM 9720 O O . ILE A 1 1215 ? 143.003 139.874 204.685 1.00 151.56 1215 ILE A O 1
ATOM 9725 N N . GLN A 1 1216 ? 143.035 138.498 206.476 1.00 157.74 1216 GLN A N 1
ATOM 9726 C CA . GLN A 1 1216 ? 144.420 138.768 206.851 1.00 155.74 1216 GLN A CA 1
ATOM 9727 C C . GLN A 1 1216 ? 145.167 137.467 207.118 1.00 157.91 1216 GLN A C 1
ATOM 9728 O O . GLN A 1 1216 ? 145.867 137.316 208.122 1.00 163.37 1216 GLN A O 1
ATOM 9734 N N . PHE A 1 1217 ? 145.024 136.501 206.214 1.00 154.81 1217 PHE A N 1
ATOM 9735 C CA . PHE A 1 1217 ? 145.729 135.236 206.346 1.00 159.23 1217 PHE A CA 1
ATOM 9736 C C . PHE A 1 1217 ? 147.201 135.413 205.975 1.00 158.53 1217 PHE A C 1
ATOM 9737 O O . PHE A 1 1217 ? 147.653 136.500 205.606 1.00 157.57 1217 PHE A O 1
ATOM 9745 N N . ARG A 1 1218 ? 147.963 134.327 206.074 1.00 155.31 1218 ARG A N 1
ATOM 9746 C CA . ARG A 1 1218 ? 149.384 134.369 205.761 1.00 153.58 1218 ARG A CA 1
ATOM 9747 C C . ARG A 1 1218 ? 149.841 132.981 205.338 1.00 153.88 1218 ARG A C 1
ATOM 9748 O O . ARG A 1 1218 ? 149.333 131.970 205.832 1.00 157.26 1218 ARG A O 1
ATOM 9756 N N . GLU A 1 1219 ? 150.807 132.951 204.417 1.00 152.21 1219 GLU A N 1
ATOM 9757 C CA . GLU A 1 1219 ? 151.407 131.713 203.920 1.00 152.87 1219 GLU A CA 1
ATOM 9758 C C . GLU A 1 1219 ? 150.343 130.783 203.331 1.00 149.64 1219 GLU A C 1
ATOM 9759 O O . GLU A 1 1219 ? 150.096 129.680 203.821 1.00 149.48 1219 GLU A O 1
ATOM 9765 N N . ARG A 1 1220 ? 149.712 131.256 202.256 1.00 148.97 1220 ARG A N 1
ATOM 9766 C CA . ARG A 1 1220 ? 148.662 130.491 201.594 1.00 146.35 1220 ARG A CA 1
ATOM 9767 C C . ARG A 1 1220 ? 149.246 129.470 200.618 1.00 145.68 1220 ARG A C 1
ATOM 9768 O O . ARG A 1 1220 ? 148.774 129.337 199.483 1.00 148.25 1220 ARG A O 1
ATOM 9776 N N . ASN A 1 1221 ? 150.228 128.700 201.092 1.00 144.55 1221 ASN A N 1
ATOM 9777 C CA . ASN A 1 1221 ? 150.925 127.662 200.321 1.00 150.84 1221 ASN A CA 1
ATOM 9778 C C . ASN A 1 1221 ? 151.170 128.093 198.875 1.00 159.28 1221 ASN A C 1
ATOM 9779 O O . ASN A 1 1221 ? 150.899 127.362 197.920 1.00 158.81 1221 ASN A O 1
ATOM 9784 N N . ALA A 1 1222 ? 151.701 129.304 198.721 1.00 164.52 1222 ALA A N 1
ATOM 9785 C CA . ALA A 1 1222 ? 151.990 129.878 197.414 1.00 168.84 1222 ALA A CA 1
ATOM 9786 C C . ALA A 1 1222 ? 153.474 130.199 197.319 1.00 174.28 1222 ALA A C 1
ATOM 9787 O O . ALA A 1 1222 ? 154.018 130.900 198.179 1.00 172.58 1222 ALA A O 1
ATOM 9789 N N . GLY A 1 1223 ? 154.119 129.692 196.270 1.00 176.98 1223 GLY A N 1
ATOM 9790 C CA . GLY A 1 1223 ? 155.524 129.935 196.037 1.00 178.77 1223 GLY A CA 1
ATOM 9791 C C . GLY A 1 1223 ? 156.412 129.457 197.169 1.00 178.10 1223 GLY A C 1
ATOM 9792 O O . GLY A 1 1223 ? 157.020 130.258 197.886 1.00 177.26 1223 GLY A O 1
ATOM 9793 N N . PRO A 1 1224 ? 156.502 128.135 197.358 1.00 181.20 1224 PRO A N 1
ATOM 9794 C CA . PRO A 1 1224 ? 157.331 127.607 198.451 1.00 186.50 1224 PRO A CA 1
ATOM 9795 C C . PRO A 1 1224 ? 158.816 127.864 198.239 1.00 189.73 1224 PRO A C 1
ATOM 9796 O O . PRO A 1 1224 ? 159.493 128.388 199.129 1.00 189.46 1224 PRO A O 1
ATOM 9800 N N . GLN A 1 1225 ? 159.332 127.498 197.062 1.00 190.88 1225 GLN A N 1
ATOM 9801 C CA . GLN A 1 1225 ? 160.743 127.705 196.762 1.00 192.26 1225 GLN A CA 1
ATOM 9802 C C . GLN A 1 1225 ? 160.982 128.170 195.330 1.00 190.95 1225 GLN A C 1
ATOM 9803 O O . GLN A 1 1225 ? 162.137 128.183 194.886 1.00 189.35 1225 GLN A O 1
ATOM 9809 N N . ILE A 1 1226 ? 159.940 128.551 194.595 1.00 189.72 1226 ILE A N 1
ATOM 9810 C CA . ILE A 1 1226 ? 160.058 128.970 193.203 1.00 189.88 1226 ILE A CA 1
ATOM 9811 C C . ILE A 1 1226 ? 159.702 130.446 193.108 1.00 189.65 1226 ILE A C 1
ATOM 9812 O O . ILE A 1 1226 ? 158.647 130.871 193.596 1.00 186.62 1226 ILE A O 1
ATOM 9817 N N . ASP A 1 1227 ? 160.583 131.226 192.483 1.00 190.18 1227 ASP A N 1
ATOM 9818 C CA . ASP A 1 1227 ? 160.344 132.656 192.301 1.00 184.78 1227 ASP A CA 1
ATOM 9819 C C . ASP A 1 1227 ? 161.184 133.125 191.121 1.00 184.64 1227 ASP A C 1
ATOM 9820 O O . ASP A 1 1227 ? 162.415 133.147 191.209 1.00 186.50 1227 ASP A O 1
ATOM 9825 N N . ARG A 1 1228 ? 160.522 133.495 190.026 1.00 183.40 1228 ARG A N 1
ATOM 9826 C CA . ARG A 1 1228 ? 161.193 133.962 188.820 1.00 186.62 1228 ARG A CA 1
ATOM 9827 C C . ARG A 1 1228 ? 161.074 135.466 188.625 1.00 185.53 1228 ARG A C 1
ATOM 9828 O O . ARG A 1 1228 ? 162.089 136.152 188.470 1.00 184.84 1228 ARG A O 1
ATOM 9836 N N . ASN A 1 1229 ? 159.857 135.997 188.629 1.00 183.01 1229 ASN A N 1
ATOM 9837 C CA . ASN A 1 1229 ? 159.623 137.427 188.464 1.00 182.00 1229 ASN A CA 1
ATOM 9838 C C . ASN A 1 1229 ? 158.874 138.049 189.630 1.00 175.38 1229 ASN A C 1
ATOM 9839 O O . ASN A 1 1229 ? 159.165 139.188 190.004 1.00 170.62 1229 ASN A O 1
ATOM 9844 N N . MET A 1 1230 ? 157.915 137.335 190.212 1.00 173.02 1230 MET A N 1
ATOM 9845 C CA . MET A 1 1230 ? 157.170 137.863 191.347 1.00 170.13 1230 MET A CA 1
ATOM 9846 C C . MET A 1 1230 ? 158.066 137.965 192.575 1.00 170.54 1230 MET A C 1
ATOM 9847 O O . MET A 1 1230 ? 158.881 137.079 192.847 1.00 173.57 1230 MET A O 1
ATOM 9852 N N . LYS A 1 1231 ? 157.911 139.056 193.318 1.00 170.16 1231 LYS A N 1
ATOM 9853 C CA . LYS A 1 1231 ? 158.683 139.309 194.527 1.00 166.52 1231 LYS A CA 1
ATOM 9854 C C . LYS A 1 1231 ? 157.766 139.216 195.739 1.00 161.22 1231 LYS A C 1
ATOM 9855 O O . LYS A 1 1231 ? 156.719 139.870 195.782 1.00 162.86 1231 LYS A O 1
ATOM 9861 N N . ASP A 1 1232 ? 158.163 138.407 196.717 1.00 160.17 1232 ASP A N 1
ATOM 9862 C CA . ASP A 1 1232 ? 157.387 138.188 197.935 1.00 162.01 1232 ASP A CA 1
ATOM 9863 C C . ASP A 1 1232 ? 158.185 138.752 199.109 1.00 163.13 1232 ASP A C 1
ATOM 9864 O O . ASP A 1 1232 ? 158.964 138.044 199.750 1.00 161.19 1232 ASP A O 1
ATOM 9869 N N . GLU A 1 1233 ? 157.984 140.038 199.386 1.00 164.40 1233 GLU A N 1
ATOM 9870 C CA . GLU A 1 1233 ? 158.643 140.709 200.496 1.00 166.46 1233 GLU A CA 1
ATOM 9871 C C . GLU A 1 1233 ? 157.634 141.585 201.222 1.00 162.38 1233 GLU A C 1
ATOM 9872 O O . GLU A 1 1233 ? 156.654 142.048 200.633 1.00 159.16 1233 GLU A O 1
ATOM 9878 N N . GLY A 1 1234 ? 157.887 141.811 202.510 1.00 164.19 1234 GLY A N 1
ATOM 9879 C CA . GLY A 1 1234 ? 156.981 142.618 203.302 1.00 161.58 1234 GLY A CA 1
ATOM 9880 C C . GLY A 1 1234 ? 155.653 141.916 203.534 1.00 161.51 1234 GLY A C 1
ATOM 9881 O O . GLY A 1 1234 ? 155.553 140.685 203.528 1.00 160.85 1234 GLY A O 1
ATOM 9882 N N . PHE A 1 1235 ? 154.613 142.719 203.742 1.00 162.52 1235 PHE A N 1
ATOM 9883 C CA . PHE A 1 1235 ? 153.263 142.223 203.976 1.00 163.58 1235 PHE A CA 1
ATOM 9884 C C . PHE A 1 1235 ? 152.382 142.621 202.799 1.00 157.73 1235 PHE A C 1
ATOM 9885 O O . PHE A 1 1235 ? 152.267 143.809 202.479 1.00 153.40 1235 PHE A O 1
ATOM 9893 N N . ASN A 1 1236 ? 151.770 141.626 202.156 1.00 154.10 1236 ASN A N 1
ATOM 9894 C CA . ASN A 1 1236 ? 150.855 141.876 201.042 1.00 153.30 1236 ASN A CA 1
ATOM 9895 C C . ASN A 1 1236 ? 149.846 140.731 201.012 1.00 150.84 1236 ASN A C 1
ATOM 9896 O O . ASN A 1 1236 ? 150.126 139.671 200.446 1.00 147.17 1236 ASN A O 1
ATOM 9901 N N . ILE A 1 1237 ? 148.680 140.953 201.616 1.00 151.31 1237 ILE A N 1
ATOM 9902 C CA . ILE A 1 1237 ? 147.639 139.933 201.664 1.00 149.20 1237 ILE A CA 1
ATOM 9903 C C . ILE A 1 1237 ? 146.362 140.472 201.033 1.00 138.61 1237 ILE A C 1
ATOM 9904 O O . ILE A 1 1237 ? 145.888 139.946 200.020 1.00 124.76 1237 ILE A O 1
ATOM 9909 N N . THR A 1 1238 ? 145.804 141.528 201.623 1.00 143.28 1238 THR A N 1
ATOM 9910 C CA . THR A 1 1238 ? 144.561 142.113 201.133 1.00 143.96 1238 THR A CA 1
ATOM 9911 C C . THR A 1 1238 ? 144.406 143.503 201.730 1.00 139.11 1238 THR A C 1
ATOM 9912 O O . THR A 1 1238 ? 144.500 143.668 202.950 1.00 142.69 1238 THR A O 1
ATOM 9916 N N . ALA A 1 1239 ? 144.170 144.493 200.872 1.00 136.36 1239 ALA A N 1
ATOM 9917 C CA . ALA A 1 1239 ? 143.953 145.868 201.295 1.00 137.85 1239 ALA A CA 1
ATOM 9918 C C . ALA A 1 1239 ? 142.682 146.398 200.651 1.00 139.74 1239 ALA A C 1
ATOM 9919 O O . ALA A 1 1239 ? 142.381 146.079 199.497 1.00 134.85 1239 ALA A O 1
ATOM 9921 N N . GLY A 1 1240 ? 141.941 147.201 201.399 1.00 139.16 1240 GLY A N 1
ATOM 9922 C CA . GLY A 1 1240 ? 140.708 147.777 200.907 1.00 134.63 1240 GLY A CA 1
ATOM 9923 C C . GLY A 1 1240 ? 139.745 148.025 202.051 1.00 133.10 1240 GLY A C 1
ATOM 9924 O O . GLY A 1 1240 ? 140.146 148.096 203.209 1.00 135.50 1240 GLY A O 1
ATOM 9925 N N . VAL A 1 1241 ? 138.468 148.157 201.685 1.00 129.54 1241 VAL A N 1
ATOM 9926 C CA . VAL A 1 1241 ? 137.377 148.391 202.628 1.00 134.24 1241 VAL A CA 1
ATOM 9927 C C . VAL A 1 1241 ? 137.635 149.673 203.409 1.00 138.65 1241 VAL A C 1
ATOM 9928 O O . VAL A 1 1241 ? 138.170 149.641 204.523 1.00 140.79 1241 VAL A O 1
ATOM 9932 N N . ASP A 1 1242 ? 137.258 150.809 202.829 1.00 137.45 1242 ASP A N 1
ATOM 9933 C CA . ASP A 1 1242 ? 137.418 152.112 203.458 1.00 138.39 1242 ASP A CA 1
ATOM 9934 C C . ASP A 1 1242 ? 136.053 152.644 203.871 1.00 136.41 1242 ASP A C 1
ATOM 9935 O O . ASP A 1 1242 ? 135.113 152.644 203.068 1.00 131.94 1242 ASP A O 1
ATOM 9940 N N . GLU A 1 1243 ? 135.948 153.091 205.119 1.00 135.97 1243 GLU A N 1
ATOM 9941 C CA . GLU A 1 1243 ? 134.691 153.592 205.647 1.00 134.07 1243 GLU A CA 1
ATOM 9942 C C . GLU A 1 1243 ? 134.440 155.026 205.181 1.00 133.60 1243 GLU A C 1
ATOM 9943 O O . GLU A 1 1243 ? 135.315 155.691 204.621 1.00 136.34 1243 GLU A O 1
ATOM 9949 N N . GLU A 1 1244 ? 133.206 155.482 205.398 1.00 135.13 1244 GLU A N 1
ATOM 9950 C CA . GLU A 1 1244 ? 132.729 156.842 205.146 1.00 135.41 1244 GLU A CA 1
ATOM 9951 C C . GLU A 1 1244 ? 132.961 157.312 203.711 1.00 129.16 1244 GLU A C 1
ATOM 9952 O O . GLU A 1 1244 ? 132.810 158.507 203.422 1.00 123.95 1244 GLU A O 1
ATOM 9958 N N . THR A 1 1245 ? 133.282 156.403 202.790 1.00 129.42 1245 THR A N 1
ATOM 9959 C CA . THR A 1 1245 ? 133.488 156.764 201.393 1.00 122.22 1245 THR A CA 1
ATOM 9960 C C . THR A 1 1245 ? 132.751 155.875 200.402 1.00 118.16 1245 THR A C 1
ATOM 9961 O O . THR A 1 1245 ? 132.541 156.307 199.262 1.00 105.05 1245 THR A O 1
ATOM 9965 N N . GLY A 1 1246 ? 132.353 154.663 200.784 1.00 126.77 1246 GLY A N 1
ATOM 9966 C CA . GLY A 1 1246 ? 131.643 153.791 199.870 1.00 118.84 1246 GLY A CA 1
ATOM 9967 C C . GLY A 1 1246 ? 132.462 153.289 198.705 1.00 113.22 1246 GLY A C 1
ATOM 9968 O O . GLY A 1 1246 ? 131.892 152.913 197.677 1.00 110.27 1246 GLY A O 1
ATOM 9969 N N . PHE A 1 1247 ? 133.786 153.268 198.833 1.00 116.90 1247 PHE A N 1
ATOM 9970 C CA . PHE A 1 1247 ? 134.671 152.829 197.765 1.00 115.49 1247 PHE A CA 1
ATOM 9971 C C . PHE A 1 1247 ? 135.616 151.758 198.290 1.00 119.61 1247 PHE A C 1
ATOM 9972 O O . PHE A 1 1247 ? 135.937 151.718 199.481 1.00 124.87 1247 PHE A O 1
ATOM 9980 N N . VAL A 1 1248 ? 136.059 150.889 197.385 1.00 119.56 1248 VAL A N 1
ATOM 9981 C CA . VAL A 1 1248 ? 136.973 149.800 197.705 1.00 121.47 1248 VAL A CA 1
ATOM 9982 C C . VAL A 1 1248 ? 138.278 150.037 196.958 1.00 120.54 1248 VAL A C 1
ATOM 9983 O O . VAL A 1 1248 ? 138.271 150.292 195.748 1.00 116.39 1248 VAL A O 1
ATOM 9987 N N . TYR A 1 1249 ? 139.391 149.964 197.679 1.00 125.63 1249 TYR A N 1
ATOM 9988 C CA . TYR A 1 1249 ? 140.718 150.172 197.116 1.00 128.48 1249 TYR A CA 1
ATOM 9989 C C . TYR A 1 1249 ? 141.535 148.887 197.257 1.00 129.10 1249 TYR A C 1
ATOM 9990 O O . TYR A 1 1249 ? 141.026 147.841 197.667 1.00 125.24 1249 TYR A O 1
ATOM 9999 N N . GLY A 1 1250 ? 142.808 148.974 196.907 1.00 130.36 1250 GLY A N 1
ATOM 10000 C CA . GLY A 1 1250 ? 143.691 147.830 197.001 1.00 125.26 1250 GLY A CA 1
ATOM 10001 C C . GLY A 1 1250 ? 144.973 148.073 196.235 1.00 127.59 1250 GLY A C 1
ATOM 10002 O O . GLY A 1 1250 ? 145.193 149.139 195.660 1.00 128.51 1250 GLY A O 1
ATOM 10003 N N . GLY A 1 1251 ? 145.816 147.052 196.244 1.00 127.11 1251 GLY A N 1
ATOM 10004 C CA . GLY A 1 1251 ? 147.091 147.130 195.550 1.00 130.09 1251 GLY A CA 1
ATOM 10005 C C . GLY A 1 1251 ? 148.209 147.625 196.444 1.00 129.76 1251 GLY A C 1
ATOM 10006 O O . GLY A 1 1251 ? 148.000 148.348 197.418 1.00 131.95 1251 GLY A O 1
ATOM 10007 N N . ASN A 1 1252 ? 149.429 147.222 196.099 1.00 131.33 1252 ASN A N 1
ATOM 10008 C CA . ASN A 1 1252 ? 150.624 147.592 196.841 1.00 133.65 1252 ASN A CA 1
ATOM 10009 C C . ASN A 1 1252 ? 151.722 147.992 195.864 1.00 138.58 1252 ASN A C 1
ATOM 10010 O O . ASN A 1 1252 ? 151.641 147.732 194.661 1.00 139.51 1252 ASN A O 1
ATOM 10015 N N . ARG A 1 1253 ? 152.753 148.650 196.397 1.00 140.83 1253 ARG A N 1
ATOM 10016 C CA . ARG A 1 1253 ? 153.884 149.045 195.563 1.00 141.86 1253 ARG A CA 1
ATOM 10017 C C . ARG A 1 1253 ? 154.630 147.829 195.028 1.00 143.47 1253 ARG A C 1
ATOM 10018 O O . ARG A 1 1253 ? 155.014 147.794 193.853 1.00 144.29 1253 ARG A O 1
ATOM 10026 N N . PHE A 1 1254 ? 154.844 146.823 195.873 1.00 141.84 1254 PHE A N 1
ATOM 10027 C CA . PHE A 1 1254 ? 155.578 145.623 195.495 1.00 141.53 1254 PHE A CA 1
ATOM 10028 C C . PHE A 1 1254 ? 154.674 144.449 195.141 1.00 142.61 1254 PHE A C 1
ATOM 10029 O O . PHE A 1 1254 ? 155.182 143.362 194.850 1.00 145.16 1254 PHE A O 1
ATOM 10037 N N . ASN A 1 1255 ? 153.356 144.635 195.157 1.00 142.90 1255 ASN A N 1
ATOM 10038 C CA . ASN A 1 1255 ? 152.412 143.571 194.846 1.00 140.96 1255 ASN A CA 1
ATOM 10039 C C . ASN A 1 1255 ? 151.419 144.056 193.800 1.00 137.95 1255 ASN A C 1
ATOM 10040 O O . ASN A 1 1255 ? 150.911 145.177 193.887 1.00 136.99 1255 ASN A O 1
ATOM 10045 N N . CYS A 1 1256 ? 151.142 143.204 192.817 1.00 134.32 1256 CYS A N 1
ATOM 10046 C CA . CYS A 1 1256 ? 150.214 143.517 191.739 1.00 134.59 1256 CYS A CA 1
ATOM 10047 C C . CYS A 1 1256 ? 148.947 142.691 191.906 1.00 135.79 1256 CYS A C 1
ATOM 10048 O O . CYS A 1 1256 ? 149.006 141.457 191.951 1.00 135.21 1256 CYS A O 1
ATOM 10051 N N . GLY A 1 1257 ? 147.807 143.371 191.995 1.00 136.90 1257 GLY A N 1
ATOM 10052 C CA . GLY A 1 1257 ? 146.534 142.696 192.149 1.00 132.30 1257 GLY A CA 1
ATOM 10053 C C . GLY A 1 1257 ? 145.715 142.663 190.875 1.00 128.53 1257 GLY A C 1
ATOM 10054 O O . GLY A 1 1257 ? 144.667 142.013 190.819 1.00 127.11 1257 GLY A O 1
ATOM 10055 N N . THR A 1 1258 ? 146.183 143.363 189.845 1.00 130.19 1258 THR A N 1
ATOM 10056 C CA . THR A 1 1258 ? 145.495 143.405 188.566 1.00 131.75 1258 THR A CA 1
ATOM 10057 C C . THR A 1 1258 ? 146.046 142.323 187.639 1.00 138.08 1258 THR A C 1
ATOM 10058 O O . THR A 1 1258 ? 146.962 141.574 187.987 1.00 140.34 1258 THR A O 1
ATOM 10062 N N . TRP A 1 1259 ? 145.480 142.238 186.439 1.00 133.39 1259 TRP A N 1
ATOM 10063 C CA . TRP A 1 1259 ? 145.910 141.249 185.451 1.00 133.24 1259 TRP A CA 1
ATOM 10064 C C . TRP A 1 1259 ? 146.998 141.808 184.538 1.00 134.22 1259 TRP A C 1
ATOM 10065 O O . TRP A 1 1259 ? 146.925 141.711 183.314 1.00 134.56 1259 TRP A O 1
ATOM 10076 N N . MET A 1 1260 ? 148.033 142.387 185.144 1.00 136.62 1260 MET A N 1
ATOM 10077 C CA . MET A 1 1260 ? 149.166 142.950 184.419 1.00 141.58 1260 MET A CA 1
ATOM 10078 C C . MET A 1 1260 ? 150.399 142.117 184.729 1.00 143.68 1260 MET A C 1
ATOM 10079 O O . MET A 1 1260 ? 150.760 141.952 185.899 1.00 144.94 1260 MET A O 1
ATOM 10084 N N . ASP A 1 1261 ? 151.044 141.592 183.684 1.00 146.50 1261 ASP A N 1
ATOM 10085 C CA . ASP A 1 1261 ? 152.260 140.801 183.866 1.00 150.68 1261 ASP A CA 1
ATOM 10086 C C . ASP A 1 1261 ? 153.074 140.896 182.576 1.00 156.17 1261 ASP A C 1
ATOM 10087 O O . ASP A 1 1261 ? 152.777 140.197 181.604 1.00 157.96 1261 ASP A O 1
ATOM 10092 N N . LYS A 1 1262 ? 154.092 141.757 182.583 1.00 158.53 1262 LYS A N 1
ATOM 10093 C CA . LYS A 1 1262 ? 154.976 141.902 181.429 1.00 164.78 1262 LYS A CA 1
ATOM 10094 C C . LYS A 1 1262 ? 156.275 142.534 181.909 1.00 174.52 1262 LYS A C 1
ATOM 10095 O O . LYS A 1 1262 ? 156.283 143.706 182.298 1.00 172.61 1262 LYS A O 1
ATOM 10101 N N . MET A 1 1263 ? 157.361 141.766 181.879 1.00 181.05 1263 MET A N 1
ATOM 10102 C CA . MET A 1 1263 ? 158.661 142.264 182.305 1.00 183.92 1263 MET A CA 1
ATOM 10103 C C . MET A 1 1263 ? 159.749 141.425 181.655 1.00 184.27 1263 MET A C 1
ATOM 10104 O O . MET A 1 1263 ? 159.500 140.319 181.168 1.00 183.22 1263 MET A O 1
ATOM 10109 N N . GLY A 1 1264 ? 160.962 141.969 181.655 1.00 186.12 1264 GLY A N 1
ATOM 10110 C CA . GLY A 1 1264 ? 162.115 141.295 181.095 1.00 186.99 1264 GLY A CA 1
ATOM 10111 C C . GLY A 1 1264 ? 163.111 140.893 182.168 1.00 190.14 1264 GLY A C 1
ATOM 10112 O O . GLY A 1 1264 ? 163.273 141.577 183.175 1.00 190.37 1264 GLY A O 1
ATOM 10113 N N . GLU A 1 1265 ? 163.780 139.766 181.936 1.00 189.85 1265 GLU A N 1
ATOM 10114 C CA . GLU A 1 1265 ? 164.761 139.236 182.873 1.00 188.26 1265 GLU A CA 1
ATOM 10115 C C . GLU A 1 1265 ? 166.182 139.693 182.571 1.00 189.61 1265 GLU A C 1
ATOM 10116 O O . GLU A 1 1265 ? 167.110 139.289 183.281 1.00 189.85 1265 GLU A O 1
ATOM 10122 N N . SER A 1 1266 ? 166.377 140.514 181.543 1.00 191.41 1266 SER A N 1
ATOM 10123 C CA . SER A 1 1266 ? 167.711 140.987 181.205 1.00 191.78 1266 SER A CA 1
ATOM 10124 C C . SER A 1 1266 ? 168.230 141.941 182.274 1.00 190.79 1266 SER A C 1
ATOM 10125 O O . SER A 1 1266 ? 167.471 142.719 182.858 1.00 190.31 1266 SER A O 1
ATOM 10128 N N . ASP A 1 1267 ? 169.539 141.871 182.531 1.00 188.18 1267 ASP A N 1
ATOM 10129 C CA . ASP A 1 1267 ? 170.147 142.754 183.522 1.00 187.05 1267 ASP A CA 1
ATOM 10130 C C . ASP A 1 1267 ? 170.071 144.212 183.085 1.00 188.89 1267 ASP A C 1
ATOM 10131 O O . ASP A 1 1267 ? 169.803 145.100 183.903 1.00 189.28 1267 ASP A O 1
ATOM 10136 N N . ARG A 1 1268 ? 170.313 144.479 181.799 1.00 188.23 1268 ARG A N 1
ATOM 10137 C CA . ARG A 1 1268 ? 170.240 145.848 181.300 1.00 184.75 1268 ARG A CA 1
ATOM 10138 C C . ARG A 1 1268 ? 168.821 146.397 181.395 1.00 182.78 1268 ARG A C 1
ATOM 10139 O O . ARG A 1 1268 ? 168.621 147.563 181.758 1.00 177.20 1268 ARG A O 1
ATOM 10147 N N . ALA A 1 1269 ? 167.824 145.573 181.074 1.00 185.32 1269 ALA A N 1
ATOM 10148 C CA . ALA A 1 1269 ? 166.422 145.969 181.125 1.00 186.07 1269 ALA A CA 1
ATOM 10149 C C . ALA A 1 1269 ? 165.739 145.513 182.409 1.00 185.63 1269 ALA A C 1
ATOM 10150 O O . ALA A 1 1269 ? 164.541 145.208 182.402 1.00 188.58 1269 ALA A O 1
ATOM 10152 N N . ARG A 1 1270 ? 166.479 145.458 183.514 1.00 183.53 1270 ARG A N 1
ATOM 10153 C CA . ARG A 1 1270 ? 165.922 145.023 184.791 1.00 180.26 1270 ARG A CA 1
ATOM 10154 C C . ARG A 1 1270 ? 164.982 146.096 185.328 1.00 176.83 1270 ARG A C 1
ATOM 10155 O O . ARG A 1 1270 ? 165.423 147.185 185.710 1.00 174.00 1270 ARG A O 1
ATOM 10163 N N . ASN A 1 1271 ? 163.688 145.792 185.358 1.00 175.58 1271 ASN A N 1
ATOM 10164 C CA . ASN A 1 1271 ? 162.661 146.703 185.848 1.00 174.85 1271 ASN A CA 1
ATOM 10165 C C . ASN A 1 1271 ? 161.889 146.078 187.004 1.00 173.69 1271 ASN A C 1
ATOM 10166 O O . ASN A 1 1271 ? 160.659 146.141 187.063 1.00 173.30 1271 ASN A O 1
ATOM 10171 N N . ARG A 1 1272 ? 162.609 145.463 187.938 1.00 172.90 1272 ARG A N 1
ATOM 10172 C CA . ARG A 1 1272 ? 161.989 144.803 189.079 1.00 170.58 1272 ARG A CA 1
ATOM 10173 C C . ARG A 1 1272 ? 161.583 145.846 190.120 1.00 169.83 1272 ARG A C 1
ATOM 10174 O O . ARG A 1 1272 ? 161.660 147.056 189.891 1.00 168.64 1272 ARG A O 1
ATOM 10182 N N . GLY A 1 1273 ? 161.144 145.379 191.286 1.00 169.97 1273 GLY A N 1
ATOM 10183 C CA . GLY A 1 1273 ? 160.699 146.270 192.339 1.00 168.99 1273 GLY A CA 1
ATOM 10184 C C . GLY A 1 1273 ? 159.211 146.546 192.286 1.00 164.11 1273 GLY A C 1
ATOM 10185 O O . GLY A 1 1273 ? 158.485 146.259 193.243 1.00 158.93 1273 GLY A O 1
ATOM 10186 N N . ILE A 1 1274 ? 158.746 147.102 191.173 1.00 163.65 1274 ILE A N 1
ATOM 10187 C CA . ILE A 1 1274 ? 157.336 147.397 190.954 1.00 159.84 1274 ILE A CA 1
ATOM 10188 C C . ILE A 1 1274 ? 156.798 146.379 189.949 1.00 154.87 1274 ILE A C 1
ATOM 10189 O O . ILE A 1 1274 ? 157.182 146.410 188.770 1.00 151.85 1274 ILE A O 1
ATOM 10194 N N . PRO A 1 1275 ? 155.921 145.461 190.360 1.00 149.97 1275 PRO A N 1
ATOM 10195 C CA . PRO A 1 1275 ? 155.397 144.468 189.413 1.00 141.99 1275 PRO A CA 1
ATOM 10196 C C . PRO A 1 1275 ? 154.413 145.071 188.422 1.00 139.35 1275 PRO A C 1
ATOM 10197 O O . PRO A 1 1275 ? 153.277 145.396 188.783 1.00 136.75 1275 PRO A O 1
ATOM 10201 N N . ALA A 1 1276 ? 154.848 145.216 187.175 1.00 139.98 1276 ALA A N 1
ATOM 10202 C CA . ALA A 1 1276 ? 154.034 145.770 186.078 1.00 136.94 1276 ALA A CA 1
ATOM 10203 C C . ALA A 1 1276 ? 153.588 147.177 186.492 1.00 131.48 1276 ALA A C 1
ATOM 10204 O O . ALA A 1 1276 ? 154.388 147.934 187.064 1.00 134.57 1276 ALA A O 1
ATOM 10206 N N . THR A 1 1277 ? 152.340 147.558 186.225 1.00 128.37 1277 THR A N 1
ATOM 10207 C CA . THR A 1 1277 ? 151.815 148.879 186.570 1.00 129.64 1277 THR A CA 1
ATOM 10208 C C . THR A 1 1277 ? 150.507 148.698 187.327 1.00 125.69 1277 THR A C 1
ATOM 10209 O O . THR A 1 1277 ? 149.418 148.810 186.748 1.00 127.72 1277 THR A O 1
ATOM 10213 N N . PRO A 1 1278 ? 150.576 148.408 188.625 1.00 120.04 1278 PRO A N 1
ATOM 10214 C CA . PRO A 1 1278 ? 149.347 148.238 189.407 1.00 113.32 1278 PRO A CA 1
ATOM 10215 C C . PRO A 1 1278 ? 148.561 149.535 189.506 1.00 114.88 1278 PRO A C 1
ATOM 10216 O O . PRO A 1 1278 ? 149.120 150.635 189.506 1.00 118.60 1278 PRO A O 1
ATOM 10220 N N . ARG A 1 1279 ? 147.242 149.393 189.592 1.00 116.63 1279 ARG A N 1
ATOM 10221 C CA . ARG A 1 1279 ? 146.319 150.522 189.687 1.00 118.24 1279 ARG A CA 1
ATOM 10222 C C . ARG A 1 1279 ? 145.756 150.548 191.107 1.00 119.20 1279 ARG A C 1
ATOM 10223 O O . ARG A 1 1279 ? 144.744 149.911 191.402 1.00 116.75 1279 ARG A O 1
ATOM 10231 N N . ASP A 1 1280 ? 146.426 151.289 191.986 1.00 121.63 1280 ASP A N 1
ATOM 10232 C CA . ASP A 1 1280 ? 145.972 151.407 193.364 1.00 116.26 1280 ASP A CA 1
ATOM 10233 C C . ASP A 1 1280 ? 144.670 152.195 193.433 1.00 114.51 1280 ASP A C 1
ATOM 10234 O O . ASP A 1 1280 ? 144.496 153.202 192.742 1.00 117.49 1280 ASP A O 1
ATOM 10239 N N . GLY A 1 1281 ? 143.756 151.732 194.275 1.00 112.06 1281 GLY A N 1
ATOM 10240 C CA . GLY A 1 1281 ? 142.466 152.367 194.431 1.00 112.50 1281 GLY A CA 1
ATOM 10241 C C . GLY A 1 1281 ? 141.382 151.703 193.607 1.00 108.56 1281 GLY A C 1
ATOM 10242 O O . GLY A 1 1281 ? 141.471 150.538 193.213 1.00 106.05 1281 GLY A O 1
ATOM 10243 N N . SER A 1 1282 ? 140.329 152.475 193.350 1.00 107.00 1282 SER A N 1
ATOM 10244 C CA . SER A 1 1282 ? 139.211 151.980 192.560 1.00 98.16 1282 SER A CA 1
ATOM 10245 C C . SER A 1 1282 ? 139.639 151.737 191.117 1.00 90.87 1282 SER A C 1
ATOM 10246 O O . SER A 1 1282 ? 140.388 152.525 190.532 1.00 94.10 1282 SER A O 1
ATOM 10249 N N . ALA A 1 1283 ? 139.156 150.635 190.543 1.00 82.54 1283 ALA A N 1
ATOM 10250 C CA . ALA A 1 1283 ? 139.480 150.247 189.177 1.00 83.59 1283 ALA A CA 1
ATOM 10251 C C . ALA A 1 1283 ? 138.331 150.511 188.209 1.00 83.65 1283 ALA A C 1
ATOM 10252 O O . ALA A 1 1283 ? 138.152 149.762 187.243 1.00 83.70 1283 ALA A O 1
ATOM 10254 N N . VAL A 1 1284 ? 137.540 151.555 188.466 1.00 84.02 1284 VAL A N 1
ATOM 10255 C CA . VAL A 1 1284 ? 136.459 151.996 187.585 1.00 78.75 1284 VAL A CA 1
ATOM 10256 C C . VAL A 1 1284 ? 135.401 150.910 187.433 1.00 74.48 1284 VAL A C 1
ATOM 10257 O O . VAL A 1 1284 ? 134.271 151.061 187.913 1.00 75.05 1284 VAL A O 1
ATOM 10261 N N . GLU A 1 1285 ? 135.753 149.812 186.758 1.00 68.71 1285 GLU A N 1
ATOM 10262 C CA . GLU A 1 1285 ? 134.770 148.768 186.482 1.00 70.76 1285 GLU A CA 1
ATOM 10263 C C . GLU A 1 1285 ? 134.309 148.064 187.752 1.00 68.60 1285 GLU A C 1
ATOM 10264 O O . GLU A 1 1285 ? 133.180 147.564 187.802 1.00 69.48 1285 GLU A O 1
ATOM 10270 N N . ILE A 1 1286 ? 135.157 148.013 188.782 1.00 71.99 1286 ILE A N 1
ATOM 10271 C CA . ILE A 1 1286 ? 134.762 147.364 190.029 1.00 71.63 1286 ILE A CA 1
ATOM 10272 C C . ILE A 1 1286 ? 133.641 148.144 190.706 1.00 65.98 1286 ILE A C 1
ATOM 10273 O O . ILE A 1 1286 ? 132.709 147.555 191.269 1.00 61.85 1286 ILE A O 1
ATOM 10278 N N . VAL A 1 1287 ? 133.704 149.477 190.655 1.00 61.55 1287 VAL A N 1
ATOM 10279 C CA . VAL A 1 1287 ? 132.646 150.298 191.236 1.00 62.71 1287 VAL A CA 1
ATOM 10280 C C . VAL A 1 1287 ? 131.327 150.057 190.512 1.00 66.30 1287 VAL A C 1
ATOM 10281 O O . VAL A 1 1287 ? 130.270 149.926 191.142 1.00 67.23 1287 VAL A O 1
ATOM 10285 N N . GLY A 1 1288 ? 131.367 149.998 189.179 1.00 65.19 1288 GLY A N 1
ATOM 10286 C CA . GLY A 1 1288 ? 130.155 149.720 188.425 1.00 59.14 1288 GLY A CA 1
ATOM 10287 C C . GLY A 1 1288 ? 129.593 148.341 188.711 1.00 58.33 1288 GLY A C 1
ATOM 10288 O O . GLY A 1 1288 ? 128.376 148.167 188.826 1.00 58.65 1288 GLY A O 1
ATOM 10289 N N . LEU A 1 1289 ? 130.470 147.339 188.825 1.00 57.93 1289 LEU A N 1
ATOM 10290 C CA . LEU A 1 1289 ? 130.014 145.992 189.152 1.00 52.17 1289 LEU A CA 1
ATOM 10291 C C . LEU A 1 1289 ? 129.370 145.948 190.532 1.00 57.19 1289 LEU A C 1
ATOM 10292 O O . LEU A 1 1289 ? 128.328 145.308 190.719 1.00 66.20 1289 LEU A O 1
ATOM 10297 N N . SER A 1 1290 ? 129.973 146.626 191.512 1.00 50.57 1290 SER A N 1
ATOM 10298 C CA . SER A 1 1290 ? 129.393 146.668 192.850 1.00 51.29 1290 SER A CA 1
ATOM 10299 C C . SER A 1 1290 ? 128.048 147.384 192.847 1.00 62.09 1290 SER A C 1
ATOM 10300 O O . SER A 1 1290 ? 127.107 146.958 193.529 1.00 64.06 1290 SER A O 1
ATOM 10303 N N . LYS A 1 1291 ? 127.941 148.481 192.092 1.00 65.13 1291 LYS A N 1
ATOM 10304 C CA . LYS A 1 1291 ? 126.671 149.193 191.997 1.00 63.51 1291 LYS A CA 1
ATOM 10305 C C . LYS A 1 1291 ? 125.595 148.316 191.369 1.00 67.53 1291 LYS A C 1
ATOM 10306 O O . LYS A 1 1291 ? 124.454 148.280 191.847 1.00 71.74 1291 LYS A O 1
ATOM 10312 N N . SER A 1 1292 ? 125.942 147.592 190.303 1.00 65.83 1292 SER A N 1
ATOM 10313 C CA . SER A 1 1292 ? 124.980 146.686 189.684 1.00 66.54 1292 SER A CA 1
ATOM 10314 C C . SER A 1 1292 ? 124.567 145.582 190.649 1.00 67.38 1292 SER A C 1
ATOM 10315 O O . SER A 1 1292 ? 123.385 145.222 190.724 1.00 69.16 1292 SER A O 1
ATOM 10318 N N . ALA A 1 1293 ? 125.526 145.038 191.402 1.00 67.30 1293 ALA A N 1
ATOM 10319 C CA . ALA A 1 1293 ? 125.216 143.971 192.348 1.00 70.60 1293 ALA A CA 1
ATOM 10320 C C . ALA A 1 1293 ? 124.277 144.459 193.445 1.00 76.30 1293 ALA A C 1
ATOM 10321 O O . ALA A 1 1293 ? 123.302 143.780 193.789 1.00 83.14 1293 ALA A O 1
ATOM 10323 N N . VAL A 1 1294 ? 124.551 145.639 194.009 1.00 73.21 1294 VAL A N 1
ATOM 10324 C CA . VAL A 1 1294 ? 123.700 146.143 195.083 1.00 79.29 1294 VAL A CA 1
ATOM 10325 C C . VAL A 1 1294 ? 122.325 146.528 194.545 1.00 81.54 1294 VAL A C 1
ATOM 10326 O O . VAL A 1 1294 ? 121.309 146.350 195.228 1.00 82.63 1294 VAL A O 1
ATOM 10330 N N . ARG A 1 1295 ? 122.262 147.052 193.316 1.00 77.84 1295 ARG A N 1
ATOM 10331 C CA . ARG A 1 1295 ? 120.967 147.351 192.713 1.00 75.13 1295 ARG A CA 1
ATOM 10332 C C . ARG A 1 1295 ? 120.151 146.081 192.504 1.00 81.87 1295 ARG A C 1
ATOM 10333 O O . ARG A 1 1295 ? 118.945 146.055 192.782 1.00 85.38 1295 ARG A O 1
ATOM 10341 N N . TRP A 1 1296 ? 120.793 145.015 192.019 1.00 80.21 1296 TRP A N 1
ATOM 10342 C CA . TRP A 1 1296 ? 120.096 143.744 191.846 1.00 76.21 1296 TRP A CA 1
ATOM 10343 C C . TRP A 1 1296 ? 119.633 143.184 193.185 1.00 82.06 1296 TRP A C 1
ATOM 10344 O O . TRP A 1 1296 ? 118.525 142.645 193.292 1.00 90.82 1296 TRP A O 1
ATOM 10355 N N . LEU A 1 1297 ? 120.472 143.297 194.218 1.00 81.30 1297 LEU A N 1
ATOM 10356 C CA . LEU A 1 1297 ? 120.085 142.823 195.543 1.00 90.95 1297 LEU A CA 1
ATOM 10357 C C . LEU A 1 1297 ? 118.886 143.596 196.079 1.00 93.99 1297 LEU A C 1
ATOM 10358 O O . LEU A 1 1297 ? 117.965 143.006 196.654 1.00 97.68 1297 LEU A O 1
ATOM 10363 N N . LEU A 1 1298 ? 118.882 144.920 195.901 1.00 88.81 1298 LEU A N 1
ATOM 10364 C CA . LEU A 1 1298 ? 117.748 145.724 196.346 1.00 93.59 1298 LEU A CA 1
ATOM 10365 C C . LEU A 1 1298 ? 116.482 145.370 195.574 1.00 99.86 1298 LEU A C 1
ATOM 10366 O O . LEU A 1 1298 ? 115.395 145.280 196.157 1.00 104.99 1298 LEU A O 1
ATOM 10371 N N . GLU A 1 1299 ? 116.605 145.163 194.260 1.00 99.16 1299 GLU A N 1
ATOM 10372 C CA . GLU A 1 1299 ? 115.444 144.783 193.461 1.00 99.79 1299 GLU A CA 1
ATOM 10373 C C . GLU A 1 1299 ? 114.890 143.434 193.903 1.00 98.54 1299 GLU A C 1
ATOM 10374 O O . GLU A 1 1299 ? 113.670 143.251 193.983 1.00 98.98 1299 GLU A O 1
ATOM 10380 N N . LEU A 1 1300 ? 115.774 142.475 194.190 1.00 98.49 1300 LEU A N 1
ATOM 10381 C CA . LEU A 1 1300 ? 115.325 141.174 194.677 1.00 102.63 1300 LEU A CA 1
ATOM 10382 C C . LEU A 1 1300 ? 114.657 141.293 196.042 1.00 106.92 1300 LEU A C 1
ATOM 10383 O O . LEU A 1 1300 ? 113.622 140.663 196.289 1.00 113.25 1300 LEU A O 1
ATOM 10388 N N . SER A 1 1301 ? 115.235 142.096 196.941 1.00 103.89 1301 SER A N 1
ATOM 10389 C CA . SER A 1 1301 ? 114.654 142.263 198.269 1.00 107.26 1301 SER A CA 1
ATOM 10390 C C . SER A 1 1301 ? 113.312 142.979 198.212 1.00 108.93 1301 SER A C 1
ATOM 10391 O O . SER A 1 1301 ? 112.464 142.773 199.088 1.00 110.55 1301 SER A O 1
ATOM 10394 N N . LYS A 1 1302 ? 113.102 143.822 197.198 1.00 107.58 1302 LYS A N 1
ATOM 10395 C CA . LYS A 1 1302 ? 111.815 144.490 197.044 1.00 104.81 1302 LYS A CA 1
ATOM 10396 C C . LYS A 1 1302 ? 110.686 143.509 196.754 1.00 107.31 1302 LYS A C 1
ATOM 10397 O O . LYS A 1 1302 ? 109.518 143.843 196.980 1.00 111.36 1302 LYS A O 1
ATOM 10403 N N . LYS A 1 1303 ? 111.005 142.312 196.261 1.00 108.42 1303 LYS A N 1
ATOM 10404 C CA . LYS A 1 1303 ? 110.012 141.288 195.961 1.00 110.39 1303 LYS A CA 1
ATOM 10405 C C . LYS A 1 1303 ? 110.185 140.049 196.836 1.00 109.19 1303 LYS A C 1
ATOM 10406 O O . LYS A 1 1303 ? 110.019 138.923 196.364 1.00 107.81 1303 LYS A O 1
ATOM 10412 N N . ASN A 1 1304 ? 110.550 140.249 198.103 1.00 108.07 1304 ASN A N 1
ATOM 10413 C CA . ASN A 1 1304 ? 110.682 139.223 199.138 1.00 110.76 1304 ASN A CA 1
ATOM 10414 C C . ASN A 1 1304 ? 111.742 138.169 198.822 1.00 116.42 1304 ASN A C 1
ATOM 10415 O O . ASN A 1 1304 ? 111.900 137.210 199.588 1.00 121.64 1304 ASN A O 1
ATOM 10420 N N . ILE A 1 1305 ? 112.480 138.323 197.728 1.00 116.38 1305 ILE A N 1
ATOM 10421 C CA . ILE A 1 1305 ? 113.552 137.402 197.369 1.00 117.35 1305 ILE A CA 1
ATOM 10422 C C . ILE A 1 1305 ? 114.833 137.859 198.052 1.00 117.59 1305 ILE A C 1
ATOM 10423 O O . ILE A 1 1305 ? 115.127 139.059 198.105 1.00 115.52 1305 ILE A O 1
ATOM 10428 N N . PHE A 1 1306 ? 115.593 136.897 198.588 1.00 124.00 1306 PHE A N 1
ATOM 10429 C CA . PHE A 1 1306 ? 116.847 137.158 199.289 1.00 129.03 1306 PHE A CA 1
ATOM 10430 C C . PHE A 1 1306 ? 116.590 138.086 200.473 1.00 134.74 1306 PHE A C 1
ATOM 10431 O O . PHE A 1 1306 ? 117.007 139.251 200.452 1.00 138.24 1306 PHE A O 1
ATOM 10439 N N . PRO A 1 1307 ? 115.897 137.614 201.520 1.00 135.03 1307 PRO A N 1
ATOM 10440 C CA . PRO A 1 1307 ? 115.528 138.492 202.644 1.00 138.71 1307 PRO A CA 1
ATOM 10441 C C . PRO A 1 1307 ? 116.597 138.536 203.736 1.00 145.57 1307 PRO A C 1
ATOM 10442 O O . PRO A 1 1307 ? 116.323 138.323 204.922 1.00 150.79 1307 PRO A O 1
ATOM 10446 N N . TYR A 1 1308 ? 117.833 138.816 203.334 1.00 143.60 1308 TYR A N 1
ATOM 10447 C CA . TYR A 1 1308 ? 118.950 139.002 204.257 1.00 140.18 1308 TYR A CA 1
ATOM 10448 C C . TYR A 1 1308 ? 119.618 140.345 204.002 1.00 138.65 1308 TYR A C 1
ATOM 10449 O O . TYR A 1 1308 ? 120.841 140.459 203.898 1.00 136.77 1308 TYR A O 1
ATOM 10458 N N . HIS A 1 1309 ? 118.796 141.392 203.891 1.00 137.76 1309 HIS A N 1
ATOM 10459 C CA . HIS A 1 1309 ? 119.323 142.734 203.671 1.00 137.32 1309 HIS A CA 1
ATOM 10460 C C . HIS A 1 1309 ? 120.119 143.223 204.875 1.00 135.88 1309 HIS A C 1
ATOM 10461 O O . HIS A 1 1309 ? 121.120 143.931 204.718 1.00 131.97 1309 HIS A O 1
ATOM 10468 N N . GLU A 1 1310 ? 119.686 142.864 206.081 1.00 134.82 1310 GLU A N 1
ATOM 10469 C CA . GLU A 1 1310 ? 120.391 143.279 207.285 1.00 132.81 1310 GLU A CA 1
ATOM 10470 C C . GLU A 1 1310 ? 121.783 142.661 207.332 1.00 128.01 1310 GLU A C 1
ATOM 10471 O O . GLU A 1 1310 ? 121.979 141.498 206.968 1.00 132.95 1310 GLU A O 1
ATOM 10477 N N . VAL A 1 1311 ? 122.754 143.451 207.784 1.00 125.08 1311 VAL A N 1
ATOM 10478 C CA . VAL A 1 1311 ? 124.147 143.031 207.875 1.00 120.21 1311 VAL A CA 1
ATOM 10479 C C . VAL A 1 1311 ? 124.548 143.034 209.343 1.00 116.97 1311 VAL A C 1
ATOM 10480 O O . VAL A 1 1311 ? 124.335 144.027 210.048 1.00 115.09 1311 VAL A O 1
ATOM 10484 N N . THR A 1 1312 ? 125.125 141.924 209.800 1.00 119.16 1312 THR A N 1
ATOM 10485 C CA . THR A 1 1312 ? 125.508 141.746 211.200 1.00 119.78 1312 THR A CA 1
ATOM 10486 C C . THR A 1 1312 ? 127.012 141.879 211.404 1.00 117.33 1312 THR A C 1
ATOM 10487 O O . THR A 1 1312 ? 127.600 141.168 212.224 1.00 113.46 1312 THR A O 1
ATOM 10491 N N . VAL A 1 1313 ? 127.660 142.780 210.672 1.00 115.09 1313 VAL A N 1
ATOM 10492 C CA . VAL A 1 1313 ? 129.096 142.989 210.819 1.00 111.69 1313 VAL A CA 1
ATOM 10493 C C . VAL A 1 1313 ? 129.349 143.874 212.032 1.00 114.50 1313 VAL A C 1
ATOM 10494 O O . VAL A 1 1313 ? 128.769 144.959 212.160 1.00 115.94 1313 VAL A O 1
ATOM 10498 N N . LYS A 1 1314 ? 130.209 143.407 212.933 1.00 116.43 1314 LYS A N 1
ATOM 10499 C CA . LYS A 1 1314 ? 130.550 144.129 214.151 1.00 115.76 1314 LYS A CA 1
ATOM 10500 C C . LYS A 1 1314 ? 132.035 144.457 214.144 1.00 114.47 1314 LYS A C 1
ATOM 10501 O O . LYS A 1 1314 ? 132.868 143.581 213.887 1.00 114.36 1314 LYS A O 1
ATOM 10507 N N . ARG A 1 1315 ? 132.362 145.717 214.425 1.00 112.72 1315 ARG A N 1
ATOM 10508 C CA . ARG A 1 1315 ? 133.742 146.170 214.497 1.00 114.40 1315 ARG A CA 1
ATOM 10509 C C . ARG A 1 1315 ? 133.950 146.969 215.775 1.00 120.09 1315 ARG A C 1
ATOM 10510 O O . ARG A 1 1315 ? 133.032 147.630 216.269 1.00 121.80 1315 ARG A O 1
ATOM 10518 N N . HIS A 1 1316 ? 135.166 146.872 216.320 1.00 123.37 1316 HIS A N 1
ATOM 10519 C CA . HIS A 1 1316 ? 135.596 147.597 217.522 1.00 120.36 1316 HIS A CA 1
ATOM 10520 C C . HIS A 1 1316 ? 134.668 147.358 218.716 1.00 121.20 1316 HIS A C 1
ATOM 10521 O O . HIS A 1 1316 ? 134.716 148.094 219.706 1.00 118.01 1316 HIS A O 1
ATOM 10528 N N . GLY A 1 1317 ? 133.842 146.314 218.658 1.00 124.07 1317 GLY A N 1
ATOM 10529 C CA . GLY A 1 1317 ? 132.933 145.988 219.735 1.00 124.02 1317 GLY A CA 1
ATOM 10530 C C . GLY A 1 1317 ? 131.500 146.427 219.530 1.00 120.80 1317 GLY A C 1
ATOM 10531 O O . GLY A 1 1317 ? 130.649 146.110 220.371 1.00 118.21 1317 GLY A O 1
ATOM 10532 N N . LYS A 1 1318 ? 131.203 147.142 218.448 1.00 118.03 1318 LYS A N 1
ATOM 10533 C CA . LYS A 1 1318 ? 129.858 147.617 218.160 1.00 114.53 1318 LYS A CA 1
ATOM 10534 C C . LYS A 1 1318 ? 129.398 147.073 216.815 1.00 114.16 1318 LYS A C 1
ATOM 10535 O O . LYS A 1 1318 ? 130.177 147.016 215.858 1.00 111.29 1318 LYS A O 1
ATOM 10541 N N . ALA A 1 1319 ? 128.131 146.675 216.749 1.00 115.04 1319 ALA A N 1
ATOM 10542 C CA . ALA A 1 1319 ? 127.544 146.121 215.538 1.00 115.42 1319 ALA A CA 1
ATOM 10543 C C . ALA A 1 1319 ? 126.726 147.184 214.818 1.00 111.96 1319 ALA A C 1
ATOM 10544 O O . ALA A 1 1319 ? 126.001 147.959 215.448 1.00 112.52 1319 ALA A O 1
ATOM 10546 N N . ILE A 1 1320 ? 126.848 147.214 213.493 1.00 108.27 1320 ILE A N 1
ATOM 10547 C CA . ILE A 1 1320 ? 126.155 148.180 212.650 1.00 110.10 1320 ILE A CA 1
ATOM 10548 C C . ILE A 1 1320 ? 125.171 147.435 211.762 1.00 118.97 1320 ILE A C 1
ATOM 10549 O O . ILE A 1 1320 ? 125.501 146.388 211.193 1.00 119.37 1320 ILE A O 1
ATOM 10554 N N . LYS A 1 1321 ? 123.961 147.978 211.643 1.00 124.92 1321 LYS A N 1
ATOM 10555 C CA . LYS A 1 1321 ? 122.891 147.384 210.849 1.00 123.53 1321 LYS A CA 1
ATOM 10556 C C . LYS A 1 1321 ? 122.617 148.200 209.588 1.00 116.83 1321 LYS A C 1
ATOM 10557 O O . LYS A 1 1321 ? 121.468 148.384 209.183 1.00 118.24 1321 LYS A O 1
ATOM 10563 N N . VAL A 1 1322 ? 123.679 148.700 208.957 1.00 111.33 1322 VAL A N 1
ATOM 10564 C CA . VAL A 1 1322 ? 123.531 149.508 207.753 1.00 114.84 1322 VAL A CA 1
ATOM 10565 C C . VAL A 1 1322 ? 123.077 148.623 206.599 1.00 119.78 1322 VAL A C 1
ATOM 10566 O O . VAL A 1 1322 ? 123.653 147.556 206.348 1.00 118.64 1322 VAL A O 1
ATOM 10570 N N . SER A 1 1323 ? 122.036 149.060 205.898 1.00 124.59 1323 SER A N 1
ATOM 10571 C CA . SER A 1 1323 ? 121.504 148.327 204.761 1.00 121.30 1323 SER A CA 1
ATOM 10572 C C . SER A 1 1323 ? 122.180 148.778 203.467 1.00 113.33 1323 SER A C 1
ATOM 10573 O O . SER A 1 1323 ? 122.895 149.781 203.421 1.00 108.01 1323 SER A O 1
ATOM 10576 N N . TYR A 1 1324 ? 121.941 148.012 202.399 1.00 114.36 1324 TYR A N 1
ATOM 10577 C CA . TYR A 1 1324 ? 122.543 148.323 201.108 1.00 114.70 1324 TYR A CA 1
ATOM 10578 C C . TYR A 1 1324 ? 121.965 149.583 200.478 1.00 108.92 1324 TYR A C 1
ATOM 10579 O O . TYR A 1 1324 ? 122.624 150.190 199.627 1.00 104.82 1324 TYR A O 1
ATOM 10588 N N . ASP A 1 1325 ? 120.751 149.984 200.865 1.00 107.81 1325 ASP A N 1
ATOM 10589 C CA . ASP A 1 1325 ? 120.140 151.171 200.272 1.00 105.07 1325 ASP A CA 1
ATOM 10590 C C . ASP A 1 1325 ? 120.949 152.425 200.581 1.00 104.04 1325 ASP A C 1
ATOM 10591 O O . ASP A 1 1325 ? 121.197 153.248 199.691 1.00 103.67 1325 ASP A O 1
ATOM 10596 N N . GLU A 1 1326 ? 121.372 152.588 201.837 1.00 104.10 1326 GLU A N 1
ATOM 10597 C CA . GLU A 1 1326 ? 122.194 153.740 202.193 1.00 100.99 1326 GLU A CA 1
ATOM 10598 C C . GLU A 1 1326 ? 123.541 153.681 201.484 1.00 102.92 1326 GLU A C 1
ATOM 10599 O O . GLU A 1 1326 ? 124.043 154.705 201.007 1.00 102.22 1326 GLU A O 1
ATOM 10605 N N . TRP A 1 1327 ? 124.139 152.489 201.406 1.00 105.85 1327 TRP A N 1
ATOM 10606 C CA . TRP A 1 1327 ? 125.400 152.336 200.687 1.00 104.80 1327 TRP A CA 1
ATOM 10607 C C . TRP A 1 1327 ? 125.230 152.650 199.206 1.00 103.66 1327 TRP A C 1
ATOM 10608 O O . TRP A 1 1327 ? 126.094 153.292 198.596 1.00 107.06 1327 TRP A O 1
ATOM 10619 N N . ASN A 1 1328 ? 124.125 152.197 198.608 1.00 100.09 1328 ASN A N 1
ATOM 10620 C CA . ASN A 1 1328 ? 123.869 152.496 197.202 1.00 96.17 1328 ASN A CA 1
ATOM 10621 C C . ASN A 1 1328 ? 123.706 153.994 196.977 1.00 95.77 1328 ASN A C 1
ATOM 10622 O O . ASN A 1 1328 ? 124.253 154.548 196.016 1.00 95.12 1328 ASN A O 1
ATOM 10627 N N . ARG A 1 1329 ? 122.963 154.668 197.858 1.00 96.99 1329 ARG A N 1
ATOM 10628 C CA . ARG A 1 1329 ? 122.800 156.113 197.728 1.00 96.31 1329 ARG A CA 1
ATOM 10629 C C . ARG A 1 1329 ? 124.134 156.834 197.885 1.00 100.95 1329 ARG A C 1
ATOM 10630 O O . ARG A 1 1329 ? 124.433 157.774 197.138 1.00 101.85 1329 ARG A O 1
ATOM 10638 N N . LYS A 1 1330 ? 124.951 156.401 198.848 1.00 102.62 1330 LYS A N 1
ATOM 10639 C CA . LYS A 1 1330 ? 126.247 157.035 199.064 1.00 102.46 1330 LYS A CA 1
ATOM 10640 C C . LYS A 1 1330 ? 127.164 156.848 197.862 1.00 101.36 1330 LYS A C 1
ATOM 10641 O O . LYS A 1 1330 ? 127.839 157.792 197.435 1.00 103.54 1330 LYS A O 1
ATOM 10647 N N . ILE A 1 1331 ? 127.201 155.638 197.297 1.00 101.97 1331 ILE A N 1
ATOM 10648 C CA . ILE A 1 1331 ? 128.072 155.394 196.151 1.00 103.71 1331 ILE A CA 1
ATOM 10649 C C . ILE A 1 1331 ? 127.567 156.147 194.924 1.00 104.23 1331 ILE A C 1
ATOM 10650 O O . ILE A 1 1331 ? 128.363 156.644 194.118 1.00 106.65 1331 ILE A O 1
ATOM 10655 N N . GLN A 1 1332 ? 126.244 156.266 194.768 1.00 104.08 1332 GLN A N 1
ATOM 10656 C CA . GLN A 1 1332 ? 125.703 157.049 193.662 1.00 104.17 1332 GLN A CA 1
ATOM 10657 C C . GLN A 1 1332 ? 126.069 158.521 193.802 1.00 105.88 1332 GLN A C 1
ATOM 10658 O O . GLN A 1 1332 ? 126.458 159.169 192.822 1.00 106.31 1332 GLN A O 1
ATOM 10664 N N . ASP A 1 1333 ? 125.959 159.066 195.017 1.00 105.31 1333 ASP A N 1
ATOM 10665 C CA . ASP A 1 1333 ? 126.345 160.455 195.242 1.00 108.77 1333 ASP A CA 1
ATOM 10666 C C . ASP A 1 1333 ? 127.834 160.661 194.990 1.00 110.44 1333 ASP A C 1
ATOM 10667 O O . ASP A 1 1333 ? 128.238 161.669 194.398 1.00 117.30 1333 ASP A O 1
ATOM 10672 N N . ASN A 1 1334 ? 128.666 159.715 195.435 1.00 101.22 1334 ASN A N 1
ATOM 10673 C CA . ASN A 1 1334 ? 130.102 159.825 195.205 1.00 101.33 1334 ASN A CA 1
ATOM 10674 C C . ASN A 1 1334 ? 130.428 159.789 193.717 1.00 104.06 1334 ASN A C 1
ATOM 10675 O O . ASN A 1 1334 ? 131.276 160.553 193.242 1.00 111.21 1334 ASN A O 1
ATOM 10680 N N . PHE A 1 1335 ? 129.765 158.907 192.965 1.00 102.61 1335 PHE A N 1
ATOM 10681 C CA . PHE A 1 1335 ? 129.988 158.850 191.524 1.00 104.40 1335 PHE A CA 1
ATOM 10682 C C . PHE A 1 1335 ? 129.530 160.133 190.841 1.00 111.63 1335 PHE A C 1
ATOM 10683 O O . PHE A 1 1335 ? 130.194 160.624 189.921 1.00 116.20 1335 PHE A O 1
ATOM 10691 N N . GLU A 1 1336 ? 128.397 160.690 191.275 1.00 111.97 1336 GLU A N 1
ATOM 10692 C CA . GLU A 1 1336 ? 127.874 161.897 190.646 1.00 118.24 1336 GLU A CA 1
ATOM 10693 C C . GLU A 1 1336 ? 128.643 163.151 191.045 1.00 120.34 1336 GLU A C 1
ATOM 10694 O O . GLU A 1 1336 ? 128.560 164.161 190.339 1.00 130.55 1336 GLU A O 1
ATOM 10700 N N . LYS A 1 1337 ? 129.380 163.117 192.156 1.00 116.44 1337 LYS A N 1
ATOM 10701 C CA . LYS A 1 1337 ? 130.115 164.288 192.625 1.00 120.79 1337 LYS A CA 1
ATOM 10702 C C . LYS A 1 1337 ? 131.591 164.242 192.238 1.00 123.66 1337 LYS A C 1
ATOM 10703 O O . LYS A 1 1337 ? 132.090 165.159 191.579 1.00 127.47 1337 LYS A O 1
ATOM 10709 N N . LEU A 1 1338 ? 132.302 163.187 192.642 1.00 124.25 1338 LEU A N 1
ATOM 10710 C CA . LEU A 1 1338 ? 133.743 163.130 192.414 1.00 121.76 1338 LEU A CA 1
ATOM 10711 C C . LEU A 1 1338 ? 134.067 162.950 190.936 1.00 123.92 1338 LEU A C 1
ATOM 10712 O O . LEU A 1 1338 ? 134.962 163.615 190.401 1.00 130.06 1338 LEU A O 1
ATOM 10717 N N . PHE A 1 1339 ? 133.352 162.057 190.258 1.00 124.45 1339 PHE A N 1
ATOM 10718 C CA . PHE A 1 1339 ? 133.629 161.750 188.854 1.00 126.11 1339 PHE A CA 1
ATOM 10719 C C . PHE A 1 1339 ? 132.830 162.647 187.912 1.00 131.63 1339 PHE A C 1
ATOM 10720 O O . PHE A 1 1339 ? 132.140 162.179 187.008 1.00 129.38 1339 PHE A O 1
ATOM 10728 N N . HIS A 1 1340 ? 132.928 163.957 188.122 1.00 139.65 1340 HIS A N 1
ATOM 10729 C CA . HIS A 1 1340 ? 132.255 164.959 187.300 1.00 144.04 1340 HIS A CA 1
ATOM 10730 C C . HIS A 1 1340 ? 133.210 166.097 186.967 1.00 148.08 1340 HIS A C 1
ATOM 10731 O O . HIS A 1 1340 ? 132.886 167.279 187.105 1.00 152.03 1340 HIS A O 1
ATOM 10738 N N . VAL A 1 1341 ? 134.421 165.745 186.527 1.00 151.81 1341 VAL A N 1
ATOM 10739 C CA . VAL A 1 1341 ? 135.407 166.757 186.169 1.00 154.86 1341 VAL A CA 1
ATOM 10740 C C . VAL A 1 1341 ? 134.919 167.537 184.958 1.00 158.34 1341 VAL A C 1
ATOM 10741 O O . VAL A 1 1341 ? 134.451 166.960 183.968 1.00 158.80 1341 VAL A O 1
ATOM 10745 N N . SER A 1 1342 ? 135.018 168.861 185.036 1.00 161.99 1342 SER A N 1
ATOM 10746 C CA . SER A 1 1342 ? 134.523 169.756 184.000 1.00 165.87 1342 SER A CA 1
ATOM 10747 C C . SER A 1 1342 ? 135.695 170.396 183.269 1.00 171.94 1342 SER A C 1
ATOM 10748 O O . SER A 1 1342 ? 136.627 170.901 183.904 1.00 176.02 1342 SER A O 1
ATOM 10751 N N . GLU A 1 1343 ? 135.646 170.366 181.935 1.00 170.98 1343 GLU A N 1
ATOM 10752 C CA . GLU A 1 1343 ? 136.694 170.996 181.138 1.00 172.74 1343 GLU A CA 1
ATOM 10753 C C . GLU A 1 1343 ? 136.707 172.507 181.337 1.00 177.12 1343 GLU A C 1
ATOM 10754 O O . GLU A 1 1343 ? 137.778 173.123 181.388 1.00 173.23 1343 GLU A O 1
ATOM 10760 N N . ASP A 1 1344 ? 135.531 173.120 181.445 1.00 184.54 1344 ASP A N 1
ATOM 10761 C CA . ASP A 1 1344 ? 135.450 174.555 181.651 1.00 190.75 1344 ASP A CA 1
ATOM 10762 C C . ASP A 1 1344 ? 136.003 174.927 183.027 1.00 191.92 1344 ASP A C 1
ATOM 10763 O O . ASP A 1 1344 ? 135.970 174.118 183.958 1.00 189.31 1344 ASP A O 1
ATOM 10768 N N . PRO A 1 1345 ? 136.523 176.151 183.182 1.00 195.84 1345 PRO A N 1
ATOM 10769 C CA . PRO A 1 1345 ? 137.104 176.544 184.473 1.00 197.54 1345 PRO A CA 1
ATOM 10770 C C . PRO A 1 1345 ? 136.057 176.713 185.562 1.00 197.93 1345 PRO A C 1
ATOM 10771 O O . PRO A 1 1345 ? 135.692 177.838 185.921 1.00 198.01 1345 PRO A O 1
ATOM 10775 N N . SER A 1 1346 ? 135.569 175.595 186.093 1.00 196.80 1346 SER A N 1
ATOM 10776 C CA . SER A 1 1346 ? 134.587 175.597 187.168 1.00 197.04 1346 SER A CA 1
ATOM 10777 C C . SER A 1 1346 ? 134.967 174.497 188.154 1.00 195.92 1346 SER A C 1
ATOM 10778 O O . SER A 1 1346 ? 136.066 173.937 188.092 1.00 192.88 1346 SER A O 1
ATOM 10781 N N . ASP A 1 1347 ? 134.046 174.189 189.070 1.00 195.93 1347 ASP A N 1
ATOM 10782 C CA . ASP A 1 1347 ? 134.246 173.159 190.091 1.00 193.64 1347 ASP A CA 1
ATOM 10783 C C . ASP A 1 1347 ? 135.489 173.460 190.932 1.00 190.51 1347 ASP A C 1
ATOM 10784 O O . ASP A 1 1347 ? 136.476 172.721 190.927 1.00 187.18 1347 ASP A O 1
ATOM 10789 N N . LEU A 1 1348 ? 135.421 174.580 191.658 1.00 189.17 1348 LEU A N 1
ATOM 10790 C CA . LEU A 1 1348 ? 136.549 175.003 192.482 1.00 189.05 1348 LEU A CA 1
ATOM 10791 C C . LEU A 1 1348 ? 136.857 173.997 193.583 1.00 187.70 1348 LEU A C 1
ATOM 10792 O O . LEU A 1 1348 ? 138.001 173.913 194.044 1.00 186.33 1348 LEU A O 1
ATOM 10797 N N . ASN A 1 1349 ? 135.858 173.227 194.018 1.00 188.53 1349 ASN A N 1
ATOM 10798 C CA . ASN A 1 1349 ? 136.051 172.214 195.057 1.00 188.06 1349 ASN A CA 1
ATOM 10799 C C . ASN A 1 1349 ? 136.642 170.953 194.425 1.00 185.35 1349 ASN A C 1
ATOM 10800 O O . ASN A 1 1349 ? 135.996 169.911 194.290 1.00 180.82 1349 ASN A O 1
ATOM 10805 N N . GLU A 1 1350 ? 137.909 171.066 194.034 1.00 183.48 1350 GLU A N 1
ATOM 10806 C CA . GLU A 1 1350 ? 138.629 169.973 193.401 1.00 178.17 1350 GLU A CA 1
ATOM 10807 C C . GLU A 1 1350 ? 140.032 169.893 193.985 1.00 173.50 1350 GLU A C 1
ATOM 10808 O O . GLU A 1 1350 ? 140.562 170.870 194.520 1.00 176.15 1350 GLU A O 1
ATOM 10814 N N . LYS A 1 1351 ? 140.631 168.711 193.875 1.00 166.93 1351 LYS A N 1
ATOM 10815 C CA . LYS A 1 1351 ? 141.958 168.444 194.409 1.00 164.16 1351 LYS A CA 1
ATOM 10816 C C . LYS A 1 1351 ? 142.958 168.291 193.270 1.00 161.90 1351 LYS A C 1
ATOM 10817 O O . LYS A 1 1351 ? 142.651 167.678 192.242 1.00 161.04 1351 LYS A O 1
ATOM 10823 N N . HIS A 1 1352 ? 144.167 168.832 193.480 1.00 160.13 1352 HIS A N 1
ATOM 10824 C CA . HIS A 1 1352 ? 145.276 168.900 192.527 1.00 156.24 1352 HIS A CA 1
ATOM 10825 C C . HIS A 1 1352 ? 144.784 169.109 191.098 1.00 155.35 1352 HIS A C 1
ATOM 10826 O O . HIS A 1 1352 ? 144.921 168.209 190.259 1.00 150.50 1352 HIS A O 1
ATOM 10833 N N . PRO A 1 1353 ? 144.197 170.268 190.786 1.00 158.35 1353 PRO A N 1
ATOM 10834 C CA . PRO A 1 1353 ? 143.729 170.500 189.408 1.00 155.93 1353 PRO A CA 1
ATOM 10835 C C . PRO A 1 1353 ? 144.839 170.461 188.373 1.00 151.34 1353 PRO A C 1
ATOM 10836 O O . PRO A 1 1353 ? 144.597 170.037 187.236 1.00 149.15 1353 PRO A O 1
ATOM 10840 N N . ASN A 1 1354 ? 146.050 170.890 188.728 1.00 151.09 1354 ASN A N 1
ATOM 10841 C CA . ASN A 1 1354 ? 147.149 170.949 187.773 1.00 149.97 1354 ASN A CA 1
ATOM 10842 C C . ASN A 1 1354 ? 147.886 169.624 187.622 1.00 147.62 1354 ASN A C 1
ATOM 10843 O O . ASN A 1 1354 ? 148.731 169.506 186.727 1.00 147.00 1354 ASN A O 1
ATOM 10848 N N . LEU A 1 1355 ? 147.595 168.632 188.466 1.00 147.14 1355 LEU A N 1
ATOM 10849 C CA . LEU A 1 1355 ? 148.292 167.354 188.363 1.00 145.95 1355 LEU A CA 1
ATOM 10850 C C . LEU A 1 1355 ? 147.813 166.544 187.165 1.00 140.93 1355 LEU A C 1
ATOM 10851 O O . LEU A 1 1355 ? 148.592 165.777 186.587 1.00 137.78 1355 LEU A O 1
ATOM 10856 N N . VAL A 1 1356 ? 146.545 166.696 186.779 1.00 141.18 1356 VAL A N 1
ATOM 10857 C CA . VAL A 1 1356 ? 146.014 165.945 185.649 1.00 135.95 1356 VAL A CA 1
ATOM 10858 C C . VAL A 1 1356 ? 146.646 166.445 184.353 1.00 135.69 1356 VAL A C 1
ATOM 10859 O O . VAL A 1 1356 ? 146.958 167.635 184.198 1.00 140.70 1356 VAL A O 1
ATOM 10863 N N . HIS A 1 1357 ? 146.867 165.517 183.419 1.00 133.20 1357 HIS A N 1
ATOM 10864 C CA . HIS A 1 1357 ? 147.479 165.879 182.144 1.00 135.34 1357 HIS A CA 1
ATOM 10865 C C . HIS A 1 1357 ? 146.569 166.789 181.327 1.00 139.13 1357 HIS A C 1
ATOM 10866 O O . HIS A 1 1357 ? 147.032 167.774 180.740 1.00 141.87 1357 HIS A O 1
ATOM 10873 N N . LYS A 1 1358 ? 145.276 166.479 181.279 1.00 139.10 1358 LYS A N 1
ATOM 10874 C CA . LYS A 1 1358 ? 144.329 167.276 180.512 1.00 140.89 1358 LYS A CA 1
ATOM 10875 C C . LYS A 1 1358 ? 142.934 167.064 181.079 1.00 140.34 1358 LYS A C 1
ATOM 10876 O O . LYS A 1 1358 ? 142.679 166.103 181.810 1.00 139.18 1358 LYS A O 1
ATOM 10882 N N . ARG A 1 1359 ? 142.034 167.977 180.730 1.00 138.13 1359 ARG A N 1
ATOM 10883 C CA . ARG A 1 1359 ? 140.657 167.920 181.192 1.00 132.97 1359 ARG A CA 1
ATOM 10884 C C . ARG A 1 1359 ? 139.803 167.085 180.243 1.00 128.47 1359 ARG A C 1
ATOM 10885 O O . ARG A 1 1359 ? 140.127 166.907 179.066 1.00 129.36 1359 ARG A O 1
ATOM 10893 N N . GLY A 1 1360 ? 138.696 166.570 180.777 1.00 127.49 1360 GLY A N 1
ATOM 10894 C CA . GLY A 1 1360 ? 137.772 165.764 180.011 1.00 127.31 1360 GLY A CA 1
ATOM 10895 C C . GLY A 1 1360 ? 138.049 164.277 180.023 1.00 123.62 1360 GLY A C 1
ATOM 10896 O O . GLY A 1 1360 ? 137.232 163.508 179.499 1.00 112.53 1360 GLY A O 1
ATOM 10897 N N . ILE A 1 1361 ? 139.165 163.844 180.600 1.00 125.80 1361 ILE A N 1
ATOM 10898 C CA . ILE A 1 1361 ? 139.497 162.430 180.664 1.00 112.93 1361 ILE A CA 1
ATOM 10899 C C . ILE A 1 1361 ? 138.923 161.836 181.944 1.00 105.84 1361 ILE A C 1
ATOM 10900 O O . ILE A 1 1361 ? 138.576 162.545 182.892 1.00 112.15 1361 ILE A O 1
ATOM 10905 N N . TYR A 1 1362 ? 138.821 160.510 181.970 1.00 91.80 1362 TYR A N 1
ATOM 10906 C CA . TYR A 1 1362 ? 138.298 159.776 183.113 1.00 87.78 1362 TYR A CA 1
ATOM 10907 C C . TYR A 1 1362 ? 139.449 159.112 183.856 1.00 90.52 1362 TYR A C 1
ATOM 10908 O O . TYR A 1 1362 ? 140.293 158.454 183.239 1.00 95.99 1362 TYR A O 1
ATOM 10917 N N . LYS A 1 1363 ? 139.481 159.293 185.174 1.00 93.97 1363 LYS A N 1
ATOM 10918 C CA . LYS A 1 1363 ? 140.538 158.705 185.985 1.00 104.68 1363 LYS A CA 1
ATOM 10919 C C . LYS A 1 1363 ? 140.445 157.184 185.968 1.00 105.07 1363 LYS A C 1
ATOM 10920 O O . LYS A 1 1363 ? 139.358 156.609 186.067 1.00 103.01 1363 LYS A O 1
ATOM 10926 N N . ASP A 1 1364 ? 141.601 156.532 185.840 1.00 107.26 1364 ASP A N 1
ATOM 10927 C CA . ASP A 1 1364 ? 141.657 155.077 185.794 1.00 104.70 1364 ASP A CA 1
ATOM 10928 C C . ASP A 1 1364 ? 141.770 154.456 187.181 1.00 107.08 1364 ASP A C 1
ATOM 10929 O O . ASP A 1 1364 ? 141.187 153.396 187.433 1.00 102.73 1364 ASP A O 1
ATOM 10934 N N . SER A 1 1365 ? 142.509 155.094 188.088 1.00 111.10 1365 SER A N 1
ATOM 10935 C CA . SER A 1 1365 ? 142.693 154.585 189.447 1.00 113.78 1365 SER A CA 1
ATOM 10936 C C . SER A 1 1365 ? 142.629 155.770 190.406 1.00 112.69 1365 SER A C 1
ATOM 10937 O O . SER A 1 1365 ? 143.619 156.485 190.586 1.00 119.29 1365 SER A O 1
ATOM 10940 N N . TYR A 1 1366 ? 141.463 155.974 191.015 1.00 107.92 1366 TYR A N 1
ATOM 10941 C CA . TYR A 1 1366 ? 141.297 157.062 191.968 1.00 116.36 1366 TYR A CA 1
ATOM 10942 C C . TYR A 1 1366 ? 142.048 156.761 193.259 1.00 119.20 1366 TYR A C 1
ATOM 10943 O O . TYR A 1 1366 ? 141.982 155.651 193.793 1.00 115.39 1366 TYR A O 1
ATOM 10952 N N . GLY A 1 1367 ? 142.763 157.756 193.757 1.00 126.29 1367 GLY A N 1
ATOM 10953 C CA . GLY A 1 1367 ? 143.517 157.614 194.983 1.00 131.43 1367 GLY A CA 1
ATOM 10954 C C . GLY A 1 1367 ? 144.805 158.408 194.905 1.00 139.56 1367 GLY A C 1
ATOM 10955 O O . GLY A 1 1367 ? 145.051 159.140 193.951 1.00 141.05 1367 GLY A O 1
ATOM 10956 N N . ALA A 1 1368 ? 145.626 158.243 195.940 1.00 139.83 1368 ALA A N 1
ATOM 10957 C CA . ALA A 1 1368 ? 146.921 158.908 196.035 1.00 138.79 1368 ALA A CA 1
ATOM 10958 C C . ALA A 1 1368 ? 148.000 157.928 195.586 1.00 140.67 1368 ALA A C 1
ATOM 10959 O O . ALA A 1 1368 ? 148.320 156.974 196.303 1.00 139.91 1368 ALA A O 1
ATOM 10961 N N . SER A 1 1369 ? 148.557 158.166 194.404 1.00 141.92 1369 SER A N 1
ATOM 10962 C CA . SER A 1 1369 ? 149.583 157.299 193.837 1.00 139.00 1369 SER A CA 1
ATOM 10963 C C . SER A 1 1369 ? 150.416 158.124 192.861 1.00 135.84 1369 SER A C 1
ATOM 10964 O O . SER A 1 1369 ? 150.337 159.357 192.840 1.00 132.14 1369 SER A O 1
ATOM 10967 N N . SER A 1 1370 ? 151.222 157.439 192.054 1.00 134.05 1370 SER A N 1
ATOM 10968 C CA . SER A 1 1370 ? 152.055 158.119 191.079 1.00 132.76 1370 SER A CA 1
ATOM 10969 C C . SER A 1 1370 ? 151.190 158.772 190.001 1.00 134.47 1370 SER A C 1
ATOM 10970 O O . SER A 1 1370 ? 150.127 158.254 189.646 1.00 135.27 1370 SER A O 1
ATOM 10973 N N . PRO A 1 1371 ? 151.621 159.919 189.467 1.00 136.94 1371 PRO A N 1
ATOM 10974 C CA . PRO A 1 1371 ? 150.830 160.581 188.416 1.00 141.06 1371 PRO A CA 1
ATOM 10975 C C . PRO A 1 1371 ? 150.731 159.782 187.128 1.00 140.58 1371 PRO A C 1
ATOM 10976 O O . PRO A 1 1371 ? 149.841 160.063 186.316 1.00 138.59 1371 PRO A O 1
ATOM 10980 N N . TRP A 1 1372 ? 151.606 158.802 186.914 1.00 141.89 1372 TRP A N 1
ATOM 10981 C CA . TRP A 1 1372 ? 151.619 158.003 185.689 1.00 145.87 1372 TRP A CA 1
ATOM 10982 C C . TRP A 1 1372 ? 150.876 156.684 185.858 1.00 142.38 1372 TRP A C 1
ATOM 10983 O O . TRP A 1 1372 ? 151.232 155.678 185.239 1.00 142.80 1372 TRP A O 1
ATOM 10994 N N . CYS A 1 1373 ? 149.836 156.660 186.692 1.00 138.58 1373 CYS A N 1
ATOM 10995 C CA . CYS A 1 1373 ? 149.042 155.455 186.899 1.00 139.77 1373 CYS A CA 1
ATOM 10996 C C . CYS A 1 1373 ? 147.561 155.625 186.599 1.00 134.84 1373 CYS A C 1
ATOM 10997 O O . CYS A 1 1373 ? 146.879 154.613 186.394 1.00 135.96 1373 CYS A O 1
ATOM 11000 N N . ASP A 1 1374 ? 147.039 156.850 186.564 1.00 128.69 1374 ASP A N 1
ATOM 11001 C CA . ASP A 1 1374 ? 145.625 157.082 186.293 1.00 126.11 1374 ASP A CA 1
ATOM 11002 C C . ASP A 1 1374 ? 145.355 158.145 185.240 1.00 129.53 1374 ASP A C 1
ATOM 11003 O O . ASP A 1 1374 ? 144.222 158.220 184.751 1.00 123.40 1374 ASP A O 1
ATOM 11008 N N . TYR A 1 1375 ? 146.338 158.963 184.874 1.00 131.53 1375 TYR A N 1
ATOM 11009 C CA . TYR A 1 1375 ? 146.139 160.033 183.896 1.00 122.58 1375 TYR A CA 1
ATOM 11010 C C . TYR A 1 1375 ? 146.447 159.564 182.477 1.00 121.74 1375 TYR A C 1
ATOM 11011 O O . TYR A 1 1375 ? 147.257 160.156 181.765 1.00 123.80 1375 TYR A O 1
ATOM 11020 N N . GLN A 1 1376 ? 145.791 158.484 182.056 1.00 122.46 1376 GLN A N 1
ATOM 11021 C CA . GLN A 1 1376 ? 145.945 157.946 180.714 1.00 122.73 1376 GLN A CA 1
ATOM 11022 C C . GLN A 1 1376 ? 144.574 157.652 180.123 1.00 115.36 1376 GLN A C 1
ATOM 11023 O O . GLN A 1 1376 ? 143.614 157.377 180.847 1.00 109.59 1376 GLN A O 1
ATOM 11029 N N . LEU A 1 1377 ? 144.494 157.712 178.796 1.00 114.04 1377 LEU A N 1
ATOM 11030 C CA . LEU A 1 1377 ? 143.252 157.444 178.074 1.00 107.39 1377 LEU A CA 1
ATOM 11031 C C . LEU A 1 1377 ? 143.172 155.948 177.802 1.00 110.93 1377 LEU A C 1
ATOM 11032 O O . LEU A 1 1377 ? 143.861 155.426 176.921 1.00 123.08 1377 LEU A O 1
ATOM 11037 N N . ARG A 1 1378 ? 142.329 155.254 178.559 1.00 100.36 1378 ARG A N 1
ATOM 11038 C CA . ARG A 1 1378 ? 142.137 153.822 178.415 1.00 95.11 1378 ARG A CA 1
ATOM 11039 C C . ARG A 1 1378 ? 140.651 153.505 178.350 1.00 85.31 1378 ARG A C 1
ATOM 11040 O O . ARG A 1 1378 ? 139.834 154.210 178.951 1.00 86.07 1378 ARG A O 1
ATOM 11048 N N . PRO A 1 1379 ? 140.268 152.441 177.622 1.00 80.79 1379 PRO A N 1
ATOM 11049 C CA . PRO A 1 1379 ? 138.857 152.046 177.511 1.00 71.66 1379 PRO A CA 1
ATOM 11050 C C . PRO A 1 1379 ? 138.368 151.199 178.686 1.00 64.85 1379 PRO A C 1
ATOM 11051 O O . PRO A 1 1379 ? 137.718 150.168 178.504 1.00 62.92 1379 PRO A O 1
ATOM 11055 N N . ASN A 1 1380 ? 138.685 151.639 179.903 1.00 66.90 1380 ASN A N 1
ATOM 11056 C CA . ASN A 1 1380 ? 138.258 150.944 181.108 1.00 70.91 1380 ASN A CA 1
ATOM 11057 C C . ASN A 1 1380 ? 136.935 151.458 181.659 1.00 71.13 1380 ASN A C 1
ATOM 11058 O O . ASN A 1 1380 ? 136.382 150.840 182.575 1.00 71.28 1380 ASN A O 1
ATOM 11063 N N . PHE A 1 1381 ? 136.417 152.565 181.129 1.00 69.14 1381 PHE A N 1
ATOM 11064 C CA . PHE A 1 1381 ? 135.145 153.113 181.577 1.00 67.43 1381 PHE A CA 1
ATOM 11065 C C . PHE A 1 1381 ? 133.955 152.578 180.791 1.00 71.32 1381 PHE A C 1
ATOM 11066 O O . PHE A 1 1381 ? 132.811 152.841 181.177 1.00 72.54 1381 PHE A O 1
ATOM 11074 N N . THR A 1 1382 ? 134.195 151.843 179.703 1.00 69.37 1382 THR A N 1
ATOM 11075 C CA . THR A 1 1382 ? 133.090 151.289 178.926 1.00 63.38 1382 THR A CA 1
ATOM 11076 C C . THR A 1 1382 ? 132.340 150.223 179.716 1.00 61.72 1382 THR A C 1
ATOM 11077 O O . THR A 1 1382 ? 131.108 150.142 179.650 1.00 62.04 1382 THR A O 1
ATOM 11081 N N . ILE A 1 1383 ? 133.067 149.395 180.468 1.00 57.55 1383 ILE A N 1
ATOM 11082 C CA . ILE A 1 1383 ? 132.424 148.348 181.255 1.00 60.48 1383 ILE A CA 1
ATOM 11083 C C . ILE A 1 1383 ? 131.552 148.956 182.346 1.00 61.86 1383 ILE A C 1
ATOM 11084 O O . ILE A 1 1383 ? 130.471 148.440 182.653 1.00 63.36 1383 ILE A O 1
ATOM 11089 N N . ALA A 1 1384 ? 132.007 150.060 182.948 1.00 61.85 1384 ALA A N 1
ATOM 11090 C CA . ALA A 1 1384 ? 131.254 150.680 184.034 1.00 65.56 1384 ALA A CA 1
ATOM 11091 C C . ALA A 1 1384 ? 129.892 151.170 183.561 1.00 65.52 1384 ALA A C 1
ATOM 11092 O O . ALA A 1 1384 ? 128.883 150.982 184.251 1.00 66.90 1384 ALA A O 1
ATOM 11094 N N . MET A 1 1385 ? 129.839 151.806 182.390 1.00 65.46 1385 MET A N 1
ATOM 11095 C CA . MET A 1 1385 ? 128.560 152.237 181.841 1.00 69.01 1385 MET A CA 1
ATOM 11096 C C . MET A 1 1385 ? 127.765 151.085 181.240 1.00 64.58 1385 MET A C 1
ATOM 11097 O O . MET A 1 1385 ? 126.534 151.168 181.178 1.00 65.46 1385 MET A O 1
ATOM 11102 N N . VAL A 1 1386 ? 128.435 150.021 180.793 1.00 60.25 1386 VAL A N 1
ATOM 11103 C CA . VAL A 1 1386 ? 127.721 148.871 180.247 1.00 56.53 1386 VAL A CA 1
ATOM 11104 C C . VAL A 1 1386 ? 126.956 148.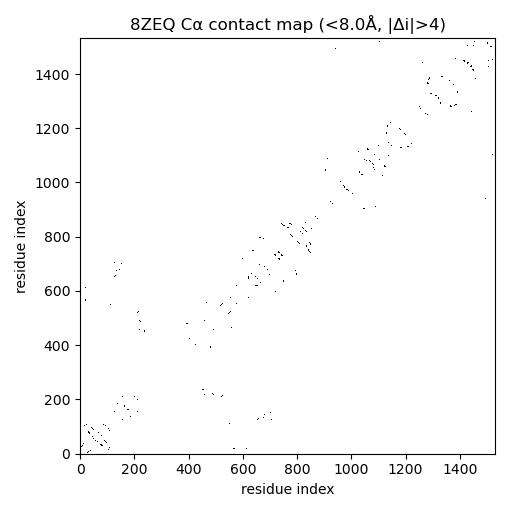145 181.349 1.00 62.80 1386 VAL A C 1
ATOM 11105 O O . VAL A 1 1386 ? 125.778 147.806 181.188 1.00 63.55 1386 VAL A O 1
ATOM 11109 N N . VAL A 1 1387 ? 127.612 147.899 182.487 1.00 65.87 1387 VAL A N 1
ATOM 11110 C CA . VAL A 1 1387 ? 126.957 147.164 183.566 1.00 64.67 1387 VAL A CA 1
ATOM 11111 C C . VAL A 1 1387 ? 125.846 147.999 184.192 1.00 67.36 1387 VAL A C 1
ATOM 11112 O O . VAL A 1 1387 ? 124.796 147.470 184.576 1.00 73.22 1387 VAL A O 1
ATOM 11116 N N . ALA A 1 1388 ? 126.053 149.311 184.307 1.00 62.32 1388 ALA A N 1
ATOM 11117 C CA . ALA A 1 1388 ? 125.072 150.203 184.925 1.00 58.48 1388 ALA A CA 1
ATOM 11118 C C . ALA A 1 1388 ? 125.221 151.586 184.309 1.00 58.47 1388 ALA A C 1
ATOM 11119 O O . ALA A 1 1388 ? 126.091 152.371 184.719 1.00 59.14 1388 ALA A O 1
ATOM 11121 N N . PRO A 1 1389 ? 124.392 151.926 183.319 1.00 59.86 1389 PRO A N 1
ATOM 11122 C CA . PRO A 1 1389 ? 124.461 153.259 182.711 1.00 60.22 1389 PRO A CA 1
ATOM 11123 C C . PRO A 1 1389 ? 123.720 154.337 183.485 1.00 63.36 1389 PRO A C 1
ATOM 11124 O O . PRO A 1 1389 ? 123.723 155.495 183.051 1.00 64.61 1389 PRO A O 1
ATOM 11128 N N . GLU A 1 1390 ? 123.084 153.992 184.607 1.00 66.59 1390 GLU A N 1
ATOM 11129 C CA . GLU A 1 1390 ? 122.343 154.986 185.378 1.00 68.73 1390 GLU A CA 1
ATOM 11130 C C . GLU A 1 1390 ? 123.276 156.034 185.974 1.00 67.91 1390 GLU A C 1
ATOM 11131 O O . GLU A 1 1390 ? 122.938 157.223 186.012 1.00 69.03 1390 GLU A O 1
ATOM 11137 N N . LEU A 1 1391 ? 124.451 155.612 186.449 1.00 68.51 1391 LEU A N 1
ATOM 11138 C CA . LEU A 1 1391 ? 125.388 156.553 187.056 1.00 68.47 1391 LEU A CA 1
ATOM 11139 C C . LEU A 1 1391 ? 125.864 157.592 186.047 1.00 66.14 1391 LEU A C 1
ATOM 11140 O O . LEU A 1 1391 ? 125.951 158.783 186.366 1.00 69.77 1391 LEU A O 1
ATOM 11145 N N . PHE A 1 1392 ? 126.176 157.161 184.828 1.00 66.04 1392 PHE A N 1
ATOM 11146 C CA . PHE A 1 1392 ? 126.647 158.074 183.797 1.00 69.92 1392 PHE A CA 1
ATOM 11147 C C . PHE A 1 1392 ? 125.479 158.873 183.230 1.00 74.58 1392 PHE A C 1
ATOM 11148 O O . PHE A 1 1392 ? 124.427 158.311 182.912 1.00 77.66 1392 PHE A O 1
ATOM 11156 N N . THR A 1 1393 ? 125.668 160.184 183.107 1.00 73.90 1393 THR A N 1
ATOM 11157 C CA . THR A 1 1393 ? 124.628 161.042 182.566 1.00 75.77 1393 THR A CA 1
ATOM 11158 C C . THR A 1 1393 ? 124.493 160.837 181.059 1.00 76.98 1393 THR A C 1
ATOM 11159 O O . THR A 1 1393 ? 125.366 160.268 180.398 1.00 75.15 1393 THR A O 1
ATOM 11163 N N . THR A 1 1394 ? 123.373 161.314 180.516 1.00 76.66 1394 THR A N 1
ATOM 11164 C CA . THR A 1 1394 ? 123.102 161.175 179.091 1.00 72.29 1394 THR A CA 1
ATOM 11165 C C . THR A 1 1394 ? 123.805 162.227 178.244 1.00 70.68 1394 THR A C 1
ATOM 11166 O O . THR A 1 1394 ? 123.770 162.128 177.013 1.00 73.33 1394 THR A O 1
ATOM 11170 N N . GLU A 1 1395 ? 124.438 163.222 178.862 1.00 69.62 1395 GLU A N 1
ATOM 11171 C CA . GLU A 1 1395 ? 125.118 164.285 178.132 1.00 75.70 1395 GLU A CA 1
ATOM 11172 C C . GLU A 1 1395 ? 126.617 164.304 178.383 1.00 76.18 1395 GLU A C 1
ATOM 11173 O O . GLU A 1 1395 ? 127.400 164.328 177.426 1.00 74.75 1395 GLU A O 1
ATOM 11179 N N . LYS A 1 1396 ? 127.041 164.304 179.649 1.00 77.45 1396 LYS A N 1
ATOM 11180 C CA . LYS A 1 1396 ? 128.468 164.357 179.954 1.00 84.17 1396 LYS A CA 1
ATOM 11181 C C . LYS A 1 1396 ? 129.190 163.108 179.462 1.00 89.95 1396 LYS A C 1
ATOM 11182 O O . LYS A 1 1396 ? 130.281 163.199 178.887 1.00 94.07 1396 LYS A O 1
ATOM 11188 N N . ALA A 1 1397 ? 128.595 161.932 179.678 1.00 88.48 1397 ALA A N 1
ATOM 11189 C CA . ALA A 1 1397 ? 129.224 160.692 179.235 1.00 79.32 1397 ALA A CA 1
ATOM 11190 C C . ALA A 1 1397 ? 129.319 160.632 177.716 1.00 76.75 1397 ALA A C 1
ATOM 11191 O O . ALA A 1 1397 ? 130.328 160.174 177.168 1.00 76.97 1397 ALA A O 1
ATOM 11193 N N . TRP A 1 1398 ? 128.274 161.083 177.020 1.00 75.09 1398 TRP A N 1
ATOM 11194 C CA . TRP A 1 1398 ? 128.290 161.080 175.560 1.00 75.50 1398 TRP A CA 1
ATOM 11195 C C . TRP A 1 1398 ? 129.395 161.983 175.022 1.00 82.23 1398 TRP A C 1
ATOM 11196 O O . TRP A 1 1398 ? 130.150 161.595 174.121 1.00 81.35 1398 TRP A O 1
ATOM 11207 N N . LYS A 1 1399 ? 129.510 163.193 175.575 1.00 85.68 1399 LYS A N 1
ATOM 11208 C CA . LYS A 1 1399 ? 130.555 164.114 175.139 1.00 85.35 1399 LYS A CA 1
ATOM 11209 C C . LYS A 1 1399 ? 131.940 163.568 175.458 1.00 89.03 1399 LYS A C 1
ATOM 11210 O O . LYS A 1 1399 ? 132.867 163.703 174.650 1.00 89.82 1399 LYS A O 1
ATOM 11216 N N . ALA A 1 1400 ? 132.103 162.957 176.635 1.00 92.41 1400 ALA A N 1
ATOM 11217 C CA . ALA A 1 1400 ? 133.389 162.363 176.986 1.00 92.30 1400 ALA A CA 1
ATOM 11218 C C . ALA A 1 1400 ? 133.756 161.241 176.024 1.00 91.03 1400 ALA A C 1
ATOM 11219 O O . ALA A 1 1400 ? 134.908 161.141 175.586 1.00 97.01 1400 ALA A O 1
ATOM 11221 N N . LEU A 1 1401 ? 132.786 160.394 175.674 1.00 85.52 1401 LEU A N 1
ATOM 11222 C CA . LEU A 1 1401 ? 133.050 159.319 174.724 1.00 88.80 1401 LEU A CA 1
ATOM 11223 C C . LEU A 1 1401 ? 133.434 159.872 173.358 1.00 91.69 1401 LEU A C 1
ATOM 11224 O O . LEU A 1 1401 ? 134.363 159.368 172.716 1.00 90.59 1401 LEU A O 1
ATOM 11229 N N . GLU A 1 1402 ? 132.730 160.910 172.895 1.00 90.82 1402 GLU A N 1
ATOM 11230 C CA . GLU A 1 1402 ? 133.055 161.491 171.594 1.00 90.93 1402 GLU A CA 1
ATOM 11231 C C . GLU A 1 1402 ? 134.446 162.116 171.587 1.00 96.81 1402 GLU A C 1
ATOM 11232 O O . GLU A 1 1402 ? 135.203 161.943 170.624 1.00 94.57 1402 GLU A O 1
ATOM 11238 N N . ILE A 1 1403 ? 134.804 162.849 172.644 1.00 99.97 1403 ILE A N 1
ATOM 11239 C CA . ILE A 1 1403 ? 136.122 163.480 172.661 1.00 99.55 1403 ILE A CA 1
ATOM 11240 C C . ILE A 1 1403 ? 137.220 162.438 172.842 1.00 98.94 1403 ILE A C 1
ATOM 11241 O O . ILE A 1 1403 ? 138.353 162.640 172.387 1.00 103.65 1403 ILE A O 1
ATOM 11246 N N . ALA A 1 1404 ? 136.919 161.317 173.501 1.00 92.05 1404 ALA A N 1
ATOM 11247 C CA . ALA A 1 1404 ? 137.915 160.262 173.652 1.00 94.11 1404 ALA A CA 1
ATOM 11248 C C . ALA A 1 1404 ? 138.128 159.515 172.342 1.00 102.09 1404 ALA A C 1
ATOM 11249 O O . ALA A 1 1404 ? 139.263 159.180 171.981 1.00 107.24 1404 ALA A O 1
ATOM 11251 N N . GLU A 1 1405 ? 137.046 159.243 171.613 1.00 105.71 1405 GLU A N 1
ATOM 11252 C CA . GLU A 1 1405 ? 137.120 158.492 170.360 1.00 108.83 1405 GLU A CA 1
ATOM 11253 C C . GLU A 1 1405 ? 137.252 159.479 169.208 1.00 113.37 1405 GLU A C 1
ATOM 11254 O O . GLU A 1 1405 ? 136.296 159.755 168.481 1.00 113.30 1405 GLU A O 1
ATOM 11260 N N . LYS A 1 1406 ? 138.458 160.021 169.039 1.00 116.11 1406 LYS A N 1
ATOM 11261 C CA . LYS A 1 1406 ? 138.738 160.924 167.929 1.00 119.84 1406 LYS A CA 1
ATOM 11262 C C . LYS A 1 1406 ? 139.857 160.446 167.017 1.00 128.48 1406 LYS A C 1
ATOM 11263 O O . LYS A 1 1406 ? 139.718 160.572 165.797 1.00 131.66 1406 LYS A O 1
ATOM 11269 N N . LYS A 1 1407 ? 140.949 159.901 167.551 1.00 128.70 1407 LYS A N 1
ATOM 11270 C CA . LYS A 1 1407 ? 142.031 159.375 166.728 1.00 133.38 1407 LYS A CA 1
ATOM 11271 C C . LYS A 1 1407 ? 142.517 158.045 167.289 1.00 132.50 1407 LYS A C 1
ATOM 11272 O O . LYS A 1 1407 ? 143.587 157.556 166.911 1.00 136.30 1407 LYS A O 1
ATOM 11278 N N . LEU A 1 1408 ? 141.734 157.454 168.190 1.00 127.04 1408 LEU A N 1
ATOM 11279 C CA . LEU A 1 1408 ? 142.113 156.203 168.835 1.00 132.60 1408 LEU A CA 1
ATOM 11280 C C . LEU A 1 1408 ? 141.727 155.003 167.981 1.00 134.20 1408 LEU A C 1
ATOM 11281 O O . LEU A 1 1408 ? 142.533 154.086 167.790 1.00 135.82 1408 LEU A O 1
ATOM 11286 N N . LEU A 1 1409 ? 140.500 155.001 167.466 1.00 129.32 1409 LEU A N 1
ATOM 11287 C CA . LEU A 1 1409 ? 139.984 153.887 166.682 1.00 119.60 1409 LEU A CA 1
ATOM 11288 C C . LEU A 1 1409 ? 140.808 153.667 165.422 1.00 117.80 1409 LEU A C 1
ATOM 11289 O O . LEU A 1 1409 ? 141.127 154.616 164.698 1.00 121.23 1409 LEU A O 1
ATOM 11294 N N . GLY A 1 1410 ? 141.154 152.409 165.161 1.00 113.46 1410 GLY A N 1
ATOM 11295 C CA . GLY A 1 1410 ? 141.934 152.057 164.000 1.00 114.54 1410 GLY A CA 1
ATOM 11296 C C . GLY A 1 1410 ? 141.181 151.144 163.055 1.00 110.97 1410 GLY A C 1
ATOM 11297 O O . GLY A 1 1410 ? 139.958 150.990 163.144 1.00 111.04 1410 GLY A O 1
ATOM 11298 N N . PRO A 1 1411 ? 141.904 150.525 162.116 1.00 108.98 1411 PRO A N 1
ATOM 11299 C CA . PRO A 1 1411 ? 141.260 149.605 161.167 1.00 106.70 1411 PRO A CA 1
ATOM 11300 C C . PRO A 1 1411 ? 140.587 148.423 161.847 1.00 101.06 1411 PRO A C 1
ATOM 11301 O O . PRO A 1 1411 ? 139.547 147.943 161.385 1.00 99.32 1411 PRO A O 1
ATOM 11305 N N . LEU A 1 1412 ? 141.169 147.947 162.946 1.00 97.38 1412 LEU A N 1
ATOM 11306 C CA . LEU A 1 1412 ? 140.644 146.794 163.664 1.00 98.18 1412 LEU A CA 1
ATOM 11307 C C . LEU A 1 1412 ? 140.278 147.081 165.111 1.00 103.29 1412 LEU A C 1
ATOM 11308 O O . LEU A 1 1412 ? 139.372 146.431 165.639 1.00 97.94 1412 LEU A O 1
ATOM 11313 N N . GLY A 1 1413 ? 140.946 148.024 165.764 1.00 111.53 1413 GLY A N 1
ATOM 11314 C CA . GLY A 1 1413 ? 140.640 148.332 167.147 1.00 111.53 1413 GLY A CA 1
ATOM 11315 C C . GLY A 1 1413 ? 141.297 149.624 167.573 1.00 118.06 1413 GLY A C 1
ATOM 11316 O O . GLY A 1 1413 ? 142.240 150.106 166.936 1.00 116.85 1413 GLY A O 1
ATOM 11317 N N . MET A 1 1414 ? 140.780 150.180 168.665 1.00 121.35 1414 MET A N 1
ATOM 11318 C CA . MET A 1 1414 ? 141.317 151.423 169.196 1.00 124.62 1414 MET A CA 1
ATOM 11319 C C . MET A 1 1414 ? 142.653 151.182 169.889 1.00 129.52 1414 MET A C 1
ATOM 11320 O O . MET A 1 1414 ? 142.876 150.146 170.521 1.00 122.39 1414 MET A O 1
ATOM 11325 N N . LYS A 1 1415 ? 143.549 152.156 169.761 1.00 134.13 1415 LYS A N 1
ATOM 11326 C CA . LYS A 1 1415 ? 144.860 152.069 170.383 1.00 135.79 1415 LYS A CA 1
ATOM 11327 C C . LYS A 1 1415 ? 144.749 152.198 171.898 1.00 138.80 1415 LYS A C 1
ATOM 11328 O O . LYS A 1 1415 ? 143.913 152.940 172.422 1.00 136.08 1415 LYS A O 1
ATOM 11334 N N . THR A 1 1416 ? 145.608 151.458 172.602 1.00 139.14 1416 THR A N 1
ATOM 11335 C CA . THR A 1 1416 ? 145.615 151.506 174.060 1.00 139.61 1416 THR A CA 1
ATOM 11336 C C . THR A 1 1416 ? 146.125 152.838 174.595 1.00 139.67 1416 THR A C 1
ATOM 11337 O O . THR A 1 1416 ? 145.873 153.159 175.761 1.00 130.57 1416 THR A O 1
ATOM 11341 N N . LEU A 1 1417 ? 146.832 153.614 173.776 1.00 145.19 1417 LEU A N 1
ATOM 11342 C CA . LEU A 1 1417 ? 147.370 154.901 174.187 1.00 141.45 1417 LEU A CA 1
ATOM 11343 C C . LEU A 1 1417 ? 147.016 155.960 173.154 1.00 139.98 1417 LEU A C 1
ATOM 11344 O O . LEU A 1 1417 ? 146.919 155.676 171.956 1.00 141.83 1417 LEU A O 1
ATOM 11349 N N . ASP A 1 1418 ? 146.823 157.186 173.633 1.00 137.43 1418 ASP A N 1
ATOM 11350 C CA . ASP A 1 1418 ? 146.478 158.289 172.754 1.00 142.62 1418 ASP A CA 1
ATOM 11351 C C . ASP A 1 1418 ? 147.634 158.604 171.805 1.00 147.42 1418 ASP A C 1
ATOM 11352 O O . ASP A 1 1418 ? 148.804 158.543 172.195 1.00 148.20 1418 ASP A O 1
ATOM 11357 N N . PRO A 1 1419 ? 147.331 158.929 170.545 1.00 151.47 1419 PRO A N 1
ATOM 11358 C CA . PRO A 1 1419 ? 148.407 159.192 169.574 1.00 153.45 1419 PRO A CA 1
ATOM 11359 C C . PRO A 1 1419 ? 149.312 160.351 169.955 1.00 153.62 1419 PRO A C 1
ATOM 11360 O O . PRO A 1 1419 ? 150.512 160.309 169.655 1.00 154.47 1419 PRO A O 1
ATOM 11364 N N . ASP A 1 1420 ? 148.778 161.386 170.606 1.00 153.13 1420 ASP A N 1
ATOM 11365 C CA . ASP A 1 1420 ? 149.591 162.544 170.961 1.00 152.75 1420 ASP A CA 1
ATOM 11366 C C . ASP A 1 1420 ? 150.551 162.268 172.112 1.00 155.30 1420 ASP A C 1
ATOM 11367 O O . ASP A 1 1420 ? 151.409 163.112 172.392 1.00 154.16 1420 ASP A O 1
ATOM 11372 N N . ASP A 1 1421 ? 150.425 161.125 172.782 1.00 158.20 1421 ASP A N 1
ATOM 11373 C CA . ASP A 1 1421 ? 151.341 160.781 173.861 1.00 158.18 1421 ASP A CA 1
ATOM 11374 C C . ASP A 1 1421 ? 152.750 160.577 173.317 1.00 160.02 1421 ASP A C 1
ATOM 11375 O O . ASP A 1 1421 ? 152.943 159.990 172.249 1.00 159.43 1421 ASP A O 1
ATOM 11380 N N . MET A 1 1422 ? 153.741 161.068 174.062 1.00 161.66 1422 MET A N 1
ATOM 11381 C CA . MET A 1 1422 ? 155.130 160.980 173.630 1.00 161.66 1422 MET A CA 1
ATOM 11382 C C . MET A 1 1422 ? 155.725 159.589 173.806 1.00 160.24 1422 MET A C 1
ATOM 11383 O O . MET A 1 1422 ? 156.818 159.334 173.290 1.00 161.72 1422 MET A O 1
ATOM 11388 N N . VAL A 1 1423 ? 155.042 158.691 174.513 1.00 157.41 1423 VAL A N 1
ATOM 11389 C CA . VAL A 1 1423 ? 155.517 157.330 174.724 1.00 157.53 1423 VAL A CA 1
ATOM 11390 C C . VAL A 1 1423 ? 154.725 156.322 173.902 1.00 156.80 1423 VAL A C 1
ATOM 11391 O O . VAL A 1 1423 ? 154.865 155.112 174.109 1.00 154.52 1423 VAL A O 1
ATOM 11395 N N . TYR A 1 1424 ? 153.893 156.789 172.975 1.00 157.19 1424 TYR A N 1
ATOM 11396 C CA . TYR A 1 1424 ? 153.120 155.885 172.136 1.00 156.14 1424 TYR A CA 1
ATOM 11397 C C . TYR A 1 1424 ? 154.031 155.145 171.164 1.00 154.95 1424 TYR A C 1
ATOM 11398 O O . TYR A 1 1424 ? 154.920 155.736 170.546 1.00 156.98 1424 TYR A O 1
ATOM 11407 N N . CYS A 1 1425 ? 153.804 153.839 171.033 1.00 152.46 1425 CYS A N 1
ATOM 11408 C CA . CYS A 1 1425 ? 154.583 152.985 170.140 1.00 155.25 1425 CYS A CA 1
ATOM 11409 C C . CYS A 1 1425 ? 153.619 152.128 169.332 1.00 155.89 1425 CYS A C 1
ATOM 11410 O O . CYS A 1 1425 ? 153.017 151.192 169.868 1.00 153.95 1425 CYS A O 1
ATOM 11413 N N . GLY A 1 1426 ? 153.475 152.445 168.046 1.00 158.50 1426 GLY A N 1
ATOM 11414 C CA . GLY A 1 1426 ? 152.576 151.703 167.183 1.00 160.10 1426 GLY A CA 1
ATOM 11415 C C . GLY A 1 1426 ? 153.107 150.381 166.677 1.00 162.26 1426 GLY A C 1
ATOM 11416 O O . GLY A 1 1426 ? 152.350 149.617 166.070 1.00 160.94 1426 GLY A O 1
ATOM 11417 N N . ILE A 1 1427 ? 154.384 150.090 166.910 1.00 160.69 1427 ILE A N 1
ATOM 11418 C CA . ILE A 1 1427 ? 155.012 148.850 166.472 1.00 160.35 1427 ILE A CA 1
ATOM 11419 C C . ILE A 1 1427 ? 155.504 148.102 167.702 1.00 159.60 1427 ILE A C 1
ATOM 11420 O O . ILE A 1 1427 ? 156.232 148.666 168.528 1.00 157.06 1427 ILE A O 1
ATOM 11425 N N . TYR A 1 1428 ? 155.108 146.838 167.822 1.00 159.38 1428 TYR A N 1
ATOM 11426 C CA . TYR A 1 1428 ? 155.493 145.989 168.942 1.00 156.36 1428 TYR A CA 1
ATOM 11427 C C . TYR A 1 1428 ? 156.356 144.845 168.432 1.00 159.95 1428 TYR A C 1
ATOM 11428 O O . TYR A 1 1428 ? 155.989 144.168 167.465 1.00 158.29 1428 TYR A O 1
ATOM 11437 N N . ASP A 1 1429 ? 157.500 144.633 169.083 1.00 165.19 1429 ASP A N 1
ATOM 11438 C CA . ASP A 1 1429 ? 158.413 143.555 168.703 1.00 172.89 1429 ASP A CA 1
ATOM 11439 C C . ASP A 1 1429 ? 159.141 143.104 169.967 1.00 174.13 1429 ASP A C 1
ATOM 11440 O O . ASP A 1 1429 ? 160.111 143.742 170.387 1.00 178.98 1429 ASP A O 1
ATOM 11445 N N . ASN A 1 1430 ? 158.663 142.010 170.565 1.00 168.77 1430 ASN A N 1
ATOM 11446 C CA . ASN A 1 1430 ? 159.289 141.495 171.778 1.00 170.04 1430 ASN A CA 1
ATOM 11447 C C . ASN A 1 1430 ? 160.707 141.005 171.508 1.00 178.28 1430 ASN A C 1
ATOM 11448 O O . ASN A 1 1430 ? 161.608 141.211 172.330 1.00 178.35 1430 ASN A O 1
ATOM 11453 N N . ALA A 1 1431 ? 160.923 140.351 170.364 1.00 182.16 1431 ALA A N 1
ATOM 11454 C CA . ALA A 1 1431 ? 162.250 139.831 170.047 1.00 188.02 1431 ALA A CA 1
ATOM 11455 C C . ALA A 1 1431 ? 163.255 140.950 169.804 1.00 193.37 1431 ALA A C 1
ATOM 11456 O O . ALA A 1 1431 ? 164.461 140.747 169.990 1.00 200.76 1431 ALA A O 1
ATOM 11458 N N . LEU A 1 1432 ? 162.788 142.124 169.388 1.00 191.47 1432 LEU A N 1
ATOM 11459 C CA . LEU A 1 1432 ? 163.688 143.242 169.141 1.00 194.17 1432 LEU A CA 1
ATOM 11460 C C . LEU A 1 1432 ? 164.285 143.749 170.448 1.00 195.34 1432 LEU A C 1
ATOM 11461 O O . LEU A 1 1432 ? 163.594 143.868 171.463 1.00 191.27 1432 LEU A O 1
ATOM 11466 N N . ASP A 1 1433 ? 165.582 144.050 170.416 1.00 200.20 1433 ASP A N 1
ATOM 11467 C CA . ASP A 1 1433 ? 166.312 144.552 171.580 1.00 204.47 1433 ASP A CA 1
ATOM 11468 C C . ASP A 1 1433 ? 167.130 145.762 171.138 1.00 205.45 1433 ASP A C 1
ATOM 11469 O O . ASP A 1 1433 ? 168.225 145.612 170.588 1.00 207.40 1433 ASP A O 1
ATOM 11474 N N . ASN A 1 1434 ? 166.598 146.954 171.377 1.00 202.21 1434 ASN A N 1
ATOM 11475 C CA . ASN A 1 1434 ? 167.249 148.203 171.009 1.00 200.67 1434 ASN A CA 1
ATOM 11476 C C . ASN A 1 1434 ? 167.481 149.047 172.263 1.00 199.56 1434 ASN A C 1
ATOM 11477 O O . ASN A 1 1434 ? 167.226 148.612 173.389 1.00 196.19 1434 ASN A O 1
ATOM 11482 N N . ASP A 1 1435 ? 167.970 150.270 172.056 1.00 202.16 1435 ASP A N 1
ATOM 11483 C CA . ASP A 1 1435 ? 168.254 151.176 173.161 1.00 202.09 1435 ASP A CA 1
ATOM 11484 C C . ASP A 1 1435 ? 167.024 151.929 173.649 1.00 199.31 1435 ASP A C 1
ATOM 11485 O O . ASP A 1 1435 ? 167.112 152.632 174.661 1.00 198.99 1435 ASP A O 1
ATOM 11490 N N . ASN A 1 1436 ? 165.891 151.804 172.962 1.00 197.46 1436 ASN A N 1
ATOM 11491 C CA . ASN A 1 1436 ? 164.681 152.499 173.381 1.00 194.67 1436 ASN A CA 1
ATOM 11492 C C . ASN A 1 1436 ? 164.129 151.875 174.657 1.00 190.28 1436 ASN A C 1
ATOM 11493 O O . ASN A 1 1436 ? 163.997 150.651 174.756 1.00 189.59 1436 ASN A O 1
ATOM 11498 N N . TYR A 1 1437 ? 163.812 152.723 175.638 1.00 188.60 1437 TYR A N 1
ATOM 11499 C CA . TYR A 1 1437 ? 163.272 152.228 176.901 1.00 185.44 1437 TYR A CA 1
ATOM 11500 C C . TYR A 1 1437 ? 161.905 151.583 176.708 1.00 183.45 1437 TYR A C 1
ATOM 11501 O O . TYR A 1 1437 ? 161.617 150.537 177.300 1.00 181.53 1437 TYR A O 1
ATOM 11510 N N . ASN A 1 1438 ? 161.049 152.193 175.884 1.00 183.07 1438 ASN A N 1
ATOM 11511 C CA . ASN A 1 1438 ? 159.713 151.651 175.664 1.00 178.82 1438 ASN A CA 1
ATOM 11512 C C . ASN A 1 1438 ? 159.723 150.421 174.768 1.00 178.74 1438 ASN A C 1
ATOM 11513 O O . ASN A 1 1438 ? 158.742 149.670 174.757 1.00 177.93 1438 ASN A O 1
ATOM 11518 N N . LEU A 1 1439 ? 160.804 150.195 174.019 1.00 182.47 1439 LEU A N 1
ATOM 11519 C CA . LEU A 1 1439 ? 160.913 149.055 173.119 1.00 181.41 1439 LEU A CA 1
ATOM 11520 C C . LEU A 1 1439 ? 161.859 147.984 173.653 1.00 182.31 1439 LEU A C 1
ATOM 11521 O O . LEU A 1 1439 ? 162.299 147.116 172.893 1.00 186.35 1439 LEU A O 1
ATOM 11526 N N . ALA A 1 1440 ? 162.179 148.028 174.943 1.00 180.44 1440 ALA A N 1
ATOM 11527 C CA . ALA A 1 1440 ? 163.093 147.075 175.559 1.00 179.80 1440 ALA A CA 1
ATOM 11528 C C . ALA A 1 1440 ? 162.290 146.000 176.281 1.00 174.27 1440 ALA A C 1
ATOM 11529 O O . ALA A 1 1440 ? 161.496 146.310 177.177 1.00 172.54 1440 ALA A O 1
ATOM 11531 N N . LYS A 1 1441 ? 162.502 144.742 175.887 1.00 176.53 1441 LYS A N 1
ATOM 11532 C CA . LYS A 1 1441 ? 161.843 143.589 176.505 1.00 175.79 1441 LYS A CA 1
ATOM 11533 C C . LYS A 1 1441 ? 160.322 143.715 176.453 1.00 173.83 1441 LYS A C 1
ATOM 11534 O O . LYS A 1 1441 ? 159.616 143.327 177.387 1.00 171.08 1441 LYS A O 1
ATOM 11540 N N . GLY A 1 1442 ? 159.813 144.256 175.351 1.00 172.45 1442 GLY A N 1
ATOM 11541 C CA . GLY A 1 1442 ? 158.375 144.392 175.178 1.00 165.02 1442 GLY A CA 1
ATOM 11542 C C . GLY A 1 1442 ? 157.711 145.301 176.189 1.00 161.41 1442 GLY A C 1
ATOM 11543 O O . GLY A 1 1442 ? 156.634 144.972 176.703 1.00 155.99 1442 GLY A O 1
ATOM 11544 N N . PHE A 1 1443 ? 158.331 146.444 176.489 1.00 165.31 1443 PHE A N 1
ATOM 11545 C CA . PHE A 1 1443 ? 157.756 147.386 177.441 1.00 166.23 1443 PHE A CA 1
ATOM 11546 C C . PHE A 1 1443 ? 156.555 148.136 176.879 1.00 164.56 1443 PHE A C 1
ATOM 11547 O O . PHE A 1 1443 ? 155.852 148.804 177.645 1.00 163.57 1443 PHE A O 1
ATOM 11555 N N . ASN A 1 1444 ? 156.305 148.043 175.575 1.00 162.27 1444 ASN A N 1
ATOM 11556 C CA . ASN A 1 1444 ? 155.189 148.728 174.924 1.00 155.53 1444 ASN A CA 1
ATOM 11557 C C . ASN A 1 1444 ? 154.017 147.790 174.669 1.00 153.09 1444 ASN A C 1
ATOM 11558 O O . ASN A 1 1444 ? 153.341 147.896 173.642 1.00 151.81 1444 ASN A O 1
ATOM 11563 N N . TYR A 1 1445 ? 153.762 146.853 175.587 1.00 153.44 1445 TYR A N 1
ATOM 11564 C CA . TYR A 1 1445 ? 152.657 145.917 175.404 1.00 145.75 1445 TYR A CA 1
ATOM 11565 C C . TYR A 1 1445 ? 151.316 146.640 175.371 1.00 141.46 1445 TYR A C 1
ATOM 11566 O O . TYR A 1 1445 ? 150.451 146.322 174.546 1.00 136.57 1445 TYR A O 1
ATOM 11575 N N . HIS A 1 1446 ? 151.124 147.612 176.257 1.00 138.20 1446 HIS A N 1
ATOM 11576 C CA . HIS A 1 1446 ? 149.900 148.400 176.328 1.00 128.12 1446 HIS A CA 1
ATOM 11577 C C . HIS A 1 1446 ? 150.184 149.868 176.031 1.00 136.55 1446 HIS A C 1
ATOM 11578 O O . HIS A 1 1446 ? 149.656 150.769 176.685 1.00 140.74 1446 HIS A O 1
ATOM 11585 N N . GLN A 1 1447 ? 151.028 150.122 175.034 1.00 142.16 1447 GLN A N 1
ATOM 11586 C CA . GLN A 1 1447 ? 151.463 151.468 174.674 1.00 145.89 1447 GLN A CA 1
ATOM 11587 C C . GLN A 1 1447 ? 151.357 151.677 173.168 1.00 147.04 1447 GLN A C 1
ATOM 11588 O O . GLN A 1 1447 ? 152.285 152.152 172.512 1.00 149.64 1447 GLN A O 1
ATOM 11594 N N . GLY A 1 1448 ? 150.208 151.320 172.598 1.00 143.55 1448 GLY A N 1
ATOM 11595 C CA . GLY A 1 1448 ? 149.993 151.471 171.177 1.00 145.12 1448 GLY A CA 1
ATOM 11596 C C . GLY A 1 1448 ? 149.416 150.256 170.471 1.00 145.79 1448 GLY A C 1
ATOM 11597 O O . GLY A 1 1448 ? 148.574 150.393 169.577 1.00 141.39 1448 GLY A O 1
ATOM 11598 N N . PRO A 1 1449 ? 149.857 149.047 170.831 1.00 149.43 1449 PRO A N 1
ATOM 11599 C CA . PRO A 1 1449 ? 149.200 147.850 170.293 1.00 142.93 1449 PRO A CA 1
ATOM 11600 C C . PRO A 1 1449 ? 147.722 147.814 170.656 1.00 135.43 1449 PRO A C 1
ATOM 11601 O O . PRO A 1 1449 ? 147.319 148.216 171.749 1.00 132.00 1449 PRO A O 1
ATOM 11605 N N . GLU A 1 1450 ? 146.914 147.324 169.719 1.00 128.77 1450 GLU A N 1
ATOM 11606 C CA . GLU A 1 1450 ? 145.462 147.297 169.860 1.00 115.75 1450 GLU A CA 1
ATOM 11607 C C . GLU A 1 1450 ? 145.023 145.876 170.190 1.00 96.01 1450 GLU A C 1
ATOM 11608 O O . GLU A 1 1450 ? 145.386 144.926 169.488 1.00 102.07 1450 GLU A O 1
ATOM 11614 N N . TRP A 1 1451 ? 144.241 145.732 171.260 1.00 84.43 1451 TRP A N 1
ATOM 11615 C CA . TRP A 1 1451 ? 143.680 144.438 171.626 1.00 69.06 1451 TRP A CA 1
ATOM 11616 C C . TRP A 1 1451 ? 142.322 144.256 170.960 1.00 71.07 1451 TRP A C 1
ATOM 11617 O O . TRP A 1 1451 ? 141.934 145.061 170.106 1.00 82.69 1451 TRP A O 1
ATOM 11628 N N . LEU A 1 1452 ? 141.590 143.209 171.338 1.00 57.72 1452 LEU A N 1
ATOM 11629 C CA . LEU A 1 1452 ? 140.315 142.923 170.690 1.00 57.74 1452 LEU A CA 1
ATOM 11630 C C . LEU A 1 1452 ? 139.154 142.949 171.675 1.00 56.19 1452 LEU A C 1
ATOM 11631 O O . LEU A 1 1452 ? 138.027 143.287 171.300 1.00 63.16 1452 LEU A O 1
ATOM 11636 N N . TRP A 1 1453 ? 139.406 142.588 172.930 1.00 52.51 1453 TRP A N 1
ATOM 11637 C CA . TRP A 1 1453 ? 138.340 142.597 173.926 1.00 51.74 1453 TRP A CA 1
ATOM 11638 C C . TRP A 1 1453 ? 137.886 144.000 174.342 1.00 51.17 1453 TRP A C 1
ATOM 11639 O O . TRP A 1 1453 ? 136.713 144.157 174.703 1.00 51.43 1453 TRP A O 1
ATOM 11650 N N . PRO A 1 1454 ? 138.737 145.042 174.331 1.00 47.86 1454 PRO A N 1
ATOM 11651 C CA . PRO A 1 1454 ? 138.208 146.384 174.636 1.00 49.28 1454 PRO A CA 1
ATOM 11652 C C . PRO A 1 1454 ? 137.146 146.860 173.660 1.00 52.00 1454 PRO A C 1
ATOM 11653 O O . PRO A 1 1454 ? 136.224 147.580 174.065 1.00 56.82 1454 PRO A O 1
ATOM 11657 N N . ILE A 1 1455 ? 137.243 146.483 172.385 1.00 48.23 1455 ILE A N 1
ATOM 11658 C CA . ILE A 1 1455 ? 136.273 146.912 171.384 1.00 46.95 1455 ILE A CA 1
ATOM 11659 C C . ILE A 1 1455 ? 134.981 146.130 171.583 1.00 47.84 1455 ILE A C 1
ATOM 11660 O O . ILE A 1 1455 ? 134.963 145.102 172.268 1.00 46.61 1455 ILE A O 1
ATOM 11665 N N . GLY A 1 1456 ? 133.895 146.613 170.991 1.00 55.48 1456 GLY A N 1
ATOM 11666 C CA . GLY A 1 1456 ? 132.577 146.026 171.162 1.00 54.88 1456 GLY A CA 1
ATOM 11667 C C . GLY A 1 1456 ? 131.783 146.657 172.286 1.00 60.80 1456 GLY A C 1
ATOM 11668 O O . GLY A 1 1456 ? 130.634 147.055 172.088 1.00 59.63 1456 GLY A O 1
ATOM 11669 N N . TYR A 1 1457 ? 132.385 146.760 173.474 1.00 57.32 1457 TYR A N 1
ATOM 11670 C CA . TYR A 1 1457 ? 131.719 147.431 174.586 1.00 51.56 1457 TYR A CA 1
ATOM 11671 C C . TYR A 1 1457 ? 131.473 148.901 174.271 1.00 55.75 1457 TYR A C 1
ATOM 11672 O O . TYR A 1 1457 ? 130.399 149.438 174.571 1.00 62.64 1457 TYR A O 1
ATOM 11681 N N . PHE A 1 1458 ? 132.460 149.569 173.668 1.00 53.73 1458 PHE A N 1
ATOM 11682 C CA . PHE A 1 1458 ? 132.289 150.968 173.292 1.00 59.56 1458 PHE A CA 1
ATOM 11683 C C . PHE A 1 1458 ? 131.185 151.129 172.255 1.00 58.54 1458 PHE A C 1
ATOM 11684 O O . PHE A 1 1458 ? 130.373 152.057 172.341 1.00 63.76 1458 PHE A O 1
ATOM 11692 N N . LEU A 1 1459 ? 131.141 150.234 171.264 1.00 56.12 1459 LEU A N 1
ATOM 11693 C CA . LEU A 1 1459 ? 130.088 150.297 170.256 1.00 65.43 1459 LEU A CA 1
ATOM 11694 C C . LEU A 1 1459 ? 128.715 150.072 170.877 1.00 66.20 1459 LEU A C 1
ATOM 11695 O O . LEU A 1 1459 ? 127.747 150.760 170.530 1.00 67.22 1459 LEU A O 1
ATOM 11700 N N . ARG A 1 1460 ? 128.611 149.107 171.795 1.00 56.15 1460 ARG A N 1
ATOM 11701 C CA . ARG A 1 1460 ? 127.339 148.853 172.464 1.00 52.91 1460 ARG A CA 1
ATOM 11702 C C . ARG A 1 1460 ? 126.897 150.059 173.282 1.00 61.28 1460 ARG A C 1
ATOM 11703 O O . ARG A 1 1460 ? 125.720 150.439 173.256 1.00 66.23 1460 ARG A O 1
ATOM 11711 N N . ALA A 1 1461 ? 127.827 150.676 174.015 1.00 56.99 1461 ALA A N 1
ATOM 11712 C CA . ALA A 1 1461 ? 127.488 151.860 174.798 1.00 50.15 1461 ALA A CA 1
ATOM 11713 C C . ALA A 1 1461 ? 127.053 153.010 173.899 1.00 54.73 1461 ALA A C 1
ATOM 11714 O O . ALA A 1 1461 ? 126.085 153.717 174.206 1.00 58.33 1461 ALA A O 1
ATOM 11716 N N . LYS A 1 1462 ? 127.758 153.214 172.782 1.00 53.39 1462 LYS A N 1
ATOM 11717 C CA . LYS A 1 1462 ? 127.395 154.284 171.860 1.00 55.44 1462 LYS A CA 1
ATOM 11718 C C . LYS A 1 1462 ? 126.015 154.053 171.260 1.00 60.24 1462 LYS A C 1
ATOM 11719 O O . LYS A 1 1462 ? 125.214 154.989 171.152 1.00 66.24 1462 LYS A O 1
ATOM 11725 N N . LEU A 1 1463 ? 125.716 152.813 170.864 1.00 57.21 1463 LEU A N 1
ATOM 11726 C CA . LEU A 1 1463 ? 124.403 152.522 170.297 1.00 60.47 1463 LEU A CA 1
ATOM 11727 C C . LEU A 1 1463 ? 123.303 152.685 171.340 1.00 61.67 1463 LEU A C 1
ATOM 11728 O O . LEU A 1 1463 ? 122.221 153.199 171.033 1.00 66.78 1463 LEU A O 1
ATOM 11733 N N . TYR A 1 1464 ? 123.563 152.263 172.582 1.00 57.60 1464 TYR A N 1
ATOM 11734 C CA . TYR A 1 1464 ? 122.575 152.437 173.642 1.00 57.65 1464 TYR A CA 1
ATOM 11735 C C . TYR A 1 1464 ? 122.313 153.912 173.914 1.00 61.03 1464 TYR A C 1
ATOM 11736 O O . TYR A 1 1464 ? 121.163 154.319 174.116 1.00 65.75 1464 TYR A O 1
ATOM 11745 N N . PHE A 1 1465 ? 123.370 154.728 173.932 1.00 60.44 1465 PHE A N 1
ATOM 11746 C CA . PHE A 1 1465 ? 123.192 156.163 174.132 1.00 61.34 1465 PHE A CA 1
ATOM 11747 C C . PHE A 1 1465 ? 122.438 156.797 172.970 1.00 65.60 1465 PHE A C 1
ATOM 11748 O O . PHE A 1 1465 ? 121.570 157.653 173.179 1.00 66.68 1465 PHE A O 1
ATOM 11756 N N . SER A 1 1466 ? 122.752 156.389 171.737 1.00 61.56 1466 SER A N 1
ATOM 11757 C CA . SER A 1 1466 ? 122.086 156.960 170.571 1.00 61.52 1466 SER A CA 1
ATOM 11758 C C . SER A 1 1466 ? 120.620 156.553 170.501 1.00 65.40 1466 SER A C 1
ATOM 11759 O O . SER A 1 1466 ? 119.794 157.311 169.978 1.00 76.14 1466 SER A O 1
ATOM 11762 N N . ARG A 1 1467 ? 120.280 155.364 171.006 1.00 61.64 1467 ARG A N 1
ATOM 11763 C CA . ARG A 1 1467 ? 118.887 154.929 170.995 1.00 66.04 1467 ARG A CA 1
ATOM 11764 C C . ARG A 1 1467 ? 118.011 155.857 171.827 1.00 70.65 1467 ARG A C 1
ATOM 11765 O O . ARG A 1 1467 ? 116.900 156.210 171.415 1.00 77.50 1467 ARG A O 1
ATOM 11773 N N . LEU A 1 1468 ? 118.495 156.265 173.000 1.00 67.58 1468 LEU A N 1
ATOM 11774 C CA . LEU A 1 1468 ? 117.736 157.155 173.868 1.00 71.21 1468 LEU A CA 1
ATOM 11775 C C . LEU A 1 1468 ? 117.970 158.630 173.568 1.00 67.53 1468 LEU A C 1
ATOM 11776 O O . LEU A 1 1468 ? 117.195 159.471 174.037 1.00 68.74 1468 LEU A O 1
ATOM 11781 N N . MET A 1 1469 ? 119.010 158.964 172.803 1.00 65.81 1469 MET A N 1
ATOM 11782 C CA . MET A 1 1469 ? 119.284 160.364 172.492 1.00 71.24 1469 MET A CA 1
ATOM 11783 C C . MET A 1 1469 ? 118.432 160.851 171.325 1.00 69.57 1469 MET A C 1
ATOM 11784 O O . MET A 1 1469 ? 117.621 161.771 171.475 1.00 70.98 1469 MET A O 1
ATOM 11789 N N . GLY A 1 1470 ? 118.603 160.245 170.153 1.00 69.57 1470 GLY A N 1
ATOM 11790 C CA . GLY A 1 1470 ? 117.856 160.633 168.982 1.00 70.50 1470 GLY A CA 1
ATOM 11791 C C . GLY A 1 1470 ? 118.097 159.713 167.803 1.00 82.75 1470 GLY A C 1
ATOM 11792 O O . GLY A 1 1470 ? 119.132 159.047 167.703 1.00 82.01 1470 GLY A O 1
ATOM 11793 N N . PRO A 1 1471 ? 117.131 159.657 166.881 1.00 89.51 1471 PRO A N 1
ATOM 11794 C CA . PRO A 1 1471 ? 117.296 158.802 165.694 1.00 93.19 1471 PRO A CA 1
ATOM 11795 C C . PRO A 1 1471 ? 118.421 159.240 164.772 1.00 92.48 1471 PRO A C 1
ATOM 11796 O O . PRO A 1 1471 ? 118.867 1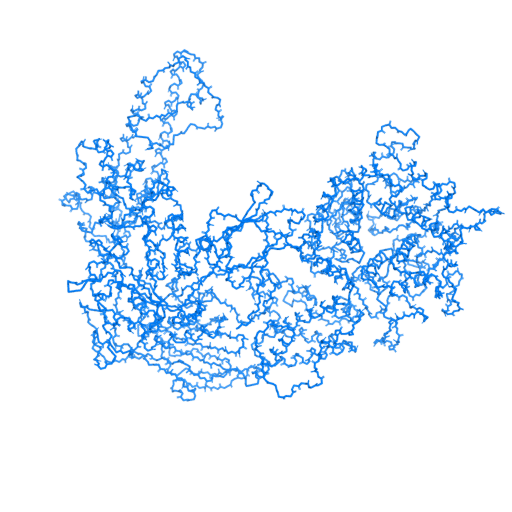58.431 163.948 1.00 88.18 1471 PRO A O 1
ATOM 11800 N N . GLU A 1 1472 ? 118.886 160.488 164.873 1.00 93.92 1472 GLU A N 1
ATOM 11801 C CA . GLU A 1 1472 ? 119.919 160.972 163.962 1.00 91.66 1472 GLU A CA 1
ATOM 11802 C C . GLU A 1 1472 ? 121.219 160.193 164.124 1.00 88.52 1472 GLU A C 1
ATOM 11803 O O . GLU A 1 1472 ? 121.858 159.826 163.131 1.00 90.75 1472 GLU A O 1
ATOM 11809 N N . THR A 1 1473 ? 121.626 159.929 165.365 1.00 79.10 1473 THR A N 1
ATOM 11810 C CA . THR A 1 1473 ? 122.858 159.192 165.617 1.00 77.54 1473 THR A CA 1
ATOM 11811 C C . THR A 1 1473 ? 122.687 157.684 165.488 1.00 77.89 1473 THR A C 1
ATOM 11812 O O . THR A 1 1473 ? 123.693 156.970 165.402 1.00 75.17 1473 THR A O 1
ATOM 11816 N N . THR A 1 1474 ? 121.447 157.187 165.476 1.00 77.29 1474 THR A N 1
ATOM 11817 C CA . THR A 1 1474 ? 121.227 155.749 165.353 1.00 78.48 1474 THR A CA 1
ATOM 11818 C C . THR A 1 1474 ? 121.736 155.223 164.018 1.00 76.12 1474 THR A C 1
ATOM 11819 O O . THR A 1 1474 ? 122.369 154.162 163.960 1.00 75.69 1474 THR A O 1
ATOM 11823 N N . ALA A 1 1475 ? 121.470 155.953 162.931 1.00 70.79 1475 ALA A N 1
ATOM 11824 C CA . ALA A 1 1475 ? 121.947 155.529 161.619 1.00 71.29 1475 ALA A CA 1
ATOM 11825 C C . ALA A 1 1475 ? 123.469 155.516 161.562 1.00 71.43 1475 ALA A C 1
ATOM 11826 O O . ALA A 1 1475 ? 124.069 154.587 161.008 1.00 71.53 1475 ALA A O 1
ATOM 11828 N N . LYS A 1 1476 ? 124.111 156.542 162.126 1.00 67.64 1476 LYS A N 1
ATOM 11829 C CA . LYS A 1 1476 ? 125.570 156.586 162.138 1.00 72.43 1476 LYS A CA 1
ATOM 11830 C C . LYS A 1 1476 ? 126.152 155.432 162.945 1.00 73.60 1476 LYS A C 1
ATOM 11831 O O . LYS A 1 1476 ? 127.132 154.803 162.525 1.00 75.14 1476 LYS A O 1
ATOM 11837 N N . THR A 1 1477 ? 125.563 155.139 164.108 1.00 68.08 1477 THR A N 1
ATOM 11838 C CA . THR A 1 1477 ? 126.041 154.020 164.914 1.00 66.17 1477 THR A CA 1
ATOM 11839 C C . THR A 1 1477 ? 125.855 152.696 164.184 1.00 65.96 1477 THR A C 1
ATOM 11840 O O . THR A 1 1477 ? 126.731 151.824 164.232 1.00 65.19 1477 THR A O 1
ATOM 11844 N N . ILE A 1 1478 ? 124.718 152.525 163.504 1.00 65.50 1478 ILE A N 1
ATOM 11845 C CA . ILE A 1 1478 ? 124.473 151.298 162.752 1.00 67.09 1478 ILE A CA 1
ATOM 11846 C C . ILE A 1 1478 ? 125.493 151.147 161.631 1.00 65.35 1478 ILE A C 1
ATOM 11847 O O . ILE A 1 1478 ? 126.034 150.056 161.405 1.00 66.48 1478 ILE A O 1
ATOM 11852 N N . VAL A 1 1479 ? 125.775 152.237 160.914 1.00 58.01 1479 VAL A N 1
ATOM 11853 C CA . VAL A 1 1479 ? 126.751 152.189 159.828 1.00 57.04 1479 VAL A CA 1
ATOM 11854 C C . VAL A 1 1479 ? 128.134 151.843 160.368 1.00 61.91 1479 VAL A C 1
ATOM 11855 O O . VAL A 1 1479 ? 128.853 151.016 159.792 1.00 66.22 1479 VAL A O 1
ATOM 11859 N N . LEU A 1 1480 ? 128.527 152.468 161.482 1.00 61.26 1480 LEU A N 1
ATOM 11860 C CA . LEU A 1 1480 ? 129.832 152.181 162.069 1.00 58.69 1480 LEU A CA 1
ATOM 11861 C C . LEU A 1 1480 ? 129.930 150.728 162.517 1.00 55.36 1480 LEU A C 1
ATOM 11862 O O . LEU A 1 1480 ? 130.953 150.070 162.294 1.00 54.33 1480 LEU A O 1
ATOM 11867 N N . VAL A 1 1481 ? 128.874 150.208 163.148 1.00 51.70 1481 VAL A N 1
ATOM 11868 C CA . VAL A 1 1481 ? 128.875 148.818 163.597 1.00 47.82 1481 VAL A CA 1
ATOM 11869 C C . VAL A 1 1481 ? 128.981 147.872 162.406 1.00 54.84 1481 VAL A C 1
ATOM 11870 O O . VAL A 1 1481 ? 129.751 146.900 162.428 1.00 59.69 1481 VAL A O 1
ATOM 11874 N N . LYS A 1 1482 ? 128.214 148.143 161.346 1.00 52.98 1482 LYS A N 1
ATOM 11875 C CA . LYS A 1 1482 ? 128.279 147.307 160.154 1.00 49.72 1482 LYS A CA 1
ATOM 11876 C C . LYS A 1 1482 ? 129.674 147.333 159.545 1.00 52.10 1482 LYS A C 1
ATOM 11877 O O . LYS A 1 1482 ? 130.187 146.296 159.112 1.00 55.63 1482 LYS A O 1
ATOM 11883 N N . ASN A 1 1483 ? 130.307 148.508 159.514 1.00 50.73 1483 ASN A N 1
ATOM 11884 C CA . ASN A 1 1483 ? 131.671 148.601 159.003 1.00 53.56 1483 ASN A CA 1
ATOM 11885 C C . ASN A 1 1483 ? 132.644 147.802 159.863 1.00 60.74 1483 ASN A C 1
ATOM 11886 O O . ASN A 1 1483 ? 133.545 147.137 159.337 1.00 64.18 1483 ASN A O 1
ATOM 11891 N N . VAL A 1 1484 ? 132.483 147.860 161.188 1.00 58.76 1484 VAL A N 1
ATOM 11892 C CA . VAL A 1 1484 ? 133.386 147.130 162.079 1.00 54.31 1484 VAL A CA 1
ATOM 11893 C C . VAL A 1 1484 ? 133.267 145.628 161.850 1.00 55.23 1484 VAL A C 1
ATOM 11894 O O . VAL A 1 1484 ? 134.276 144.922 161.724 1.00 55.08 1484 VAL A O 1
ATOM 11898 N N . LEU A 1 1485 ? 132.036 145.112 161.788 1.00 54.86 1485 LEU A N 1
ATOM 11899 C CA . LEU A 1 1485 ? 131.889 143.678 161.536 1.00 54.87 1485 LEU A CA 1
ATOM 11900 C C . LEU A 1 1485 ? 132.307 143.290 160.122 1.00 57.70 1485 LEU A C 1
ATOM 11901 O O . LEU A 1 1485 ? 132.807 142.179 159.917 1.00 61.09 1485 LEU A O 1
ATOM 11906 N N . SER A 1 1486 ? 132.132 144.176 159.138 1.00 54.38 1486 SER A N 1
ATOM 11907 C CA . SER A 1 1486 ? 132.627 143.880 157.797 1.00 56.59 1486 SER A CA 1
ATOM 11908 C C . SER A 1 1486 ? 134.146 143.757 157.788 1.00 59.95 1486 SER A C 1
ATOM 11909 O O . SER A 1 1486 ? 134.700 142.831 157.182 1.00 66.47 1486 SER A O 1
ATOM 11912 N N . ARG A 1 1487 ? 134.834 144.678 158.466 1.00 58.05 1487 ARG A N 1
ATOM 11913 C CA . ARG A 1 1487 ? 136.289 144.600 158.555 1.00 62.97 1487 ARG A CA 1
ATOM 11914 C C . ARG A 1 1487 ? 136.728 143.356 159.317 1.00 60.87 1487 ARG A C 1
ATOM 11915 O O . ARG A 1 1487 ? 137.723 142.716 158.955 1.00 57.17 1487 ARG A O 1
ATOM 11923 N N . HIS A 1 1488 ? 136.001 143.002 160.380 1.00 62.97 1488 HIS A N 1
ATOM 11924 C CA . HIS A 1 1488 ? 136.327 141.791 161.127 1.00 61.83 1488 HIS A CA 1
ATOM 11925 C C . HIS A 1 1488 ? 136.171 140.547 160.260 1.00 59.17 1488 HIS A C 1
ATOM 11926 O O . HIS A 1 1488 ? 137.015 139.645 160.301 1.00 61.61 1488 HIS A O 1
ATOM 11933 N N . TYR A 1 1489 ? 135.096 140.482 159.471 1.00 58.34 1489 TYR A N 1
ATOM 11934 C CA . TYR A 1 1489 ? 134.900 139.351 158.569 1.00 62.59 1489 TYR A CA 1
ATOM 11935 C C . TYR A 1 1489 ? 136.001 139.297 157.516 1.00 67.52 1489 TYR A C 1
ATOM 11936 O O . TYR A 1 1489 ? 136.513 138.217 157.195 1.00 65.28 1489 TYR A O 1
ATOM 11945 N N . VAL A 1 1490 ? 136.385 140.456 156.974 1.00 71.07 1490 VAL A N 1
ATOM 11946 C CA . VAL A 1 1490 ? 137.454 140.496 155.979 1.00 67.17 1490 VAL A CA 1
ATOM 11947 C C . VAL A 1 1490 ? 138.759 139.985 156.579 1.00 70.44 1490 VAL A C 1
ATOM 11948 O O . VAL A 1 1490 ? 139.479 139.194 155.957 1.00 70.53 1490 VAL A O 1
ATOM 11952 N N . HIS A 1 1491 ? 139.082 140.425 157.797 1.00 74.79 1491 HIS A N 1
ATOM 11953 C CA . HIS A 1 1491 ? 140.302 139.966 158.454 1.00 79.34 1491 HIS A CA 1
ATOM 11954 C C . HIS A 1 1491 ? 140.249 138.471 158.749 1.00 71.04 1491 HIS A C 1
ATOM 11955 O O . HIS A 1 1491 ? 141.249 137.763 158.579 1.00 66.50 1491 HIS A O 1
ATOM 11962 N N . LEU A 1 1492 ? 139.093 137.972 159.193 1.00 68.83 1492 LEU A N 1
ATOM 11963 C CA . LEU A 1 1492 ? 138.964 136.560 159.531 1.00 62.31 1492 LEU A CA 1
ATOM 11964 C C . LEU A 1 1492 ? 138.942 135.665 158.299 1.00 68.89 1492 LEU A C 1
ATOM 11965 O O . LEU A 1 1492 ? 139.211 134.464 158.418 1.00 73.40 1492 LEU A O 1
ATOM 11970 N N . GLU A 1 1493 ? 138.621 136.215 157.125 1.00 75.82 1493 GLU A N 1
ATOM 11971 C CA . GLU A 1 1493 ? 138.589 135.400 155.914 1.00 83.23 1493 GLU A CA 1
ATOM 11972 C C . GLU A 1 1493 ? 139.964 134.827 155.594 1.00 79.38 1493 GLU A C 1
ATOM 11973 O O . GLU A 1 1493 ? 140.088 133.645 155.253 1.00 76.48 1493 GLU A O 1
ATOM 11979 N N . ARG A 1 1494 ? 141.007 135.646 155.698 1.00 77.48 1494 ARG A N 1
ATOM 11980 C CA . ARG A 1 1494 ? 142.377 135.199 155.446 1.00 75.57 1494 ARG A CA 1
ATOM 11981 C C . ARG A 1 1494 ? 143.074 134.770 156.735 1.00 78.05 1494 ARG A C 1
ATOM 11982 O O . ARG A 1 1494 ? 144.155 135.250 157.072 1.00 86.80 1494 ARG A O 1
ATOM 11990 N N . SER A 1 1495 ? 142.449 133.853 157.469 1.00 76.33 1495 SER A N 1
ATOM 11991 C CA . SER A 1 1495 ? 143.005 133.358 158.724 1.00 76.99 1495 SER A CA 1
ATOM 11992 C C . SER A 1 1495 ? 143.340 131.879 158.592 1.00 74.41 1495 SER A C 1
ATOM 11993 O O . SER A 1 1495 ? 142.423 131.043 158.570 1.00 73.17 1495 SER A O 1
ATOM 11996 N N . PRO A 1 1496 ? 144.619 131.507 158.492 1.00 82.06 1496 PRO A N 1
ATOM 11997 C CA . PRO A 1 1496 ? 144.957 130.077 158.399 1.00 80.90 1496 PRO A CA 1
ATOM 11998 C C . PRO A 1 1496 ? 144.538 129.273 159.618 1.00 75.56 1496 PRO A C 1
ATOM 11999 O O . PRO A 1 1496 ? 144.181 128.097 159.481 1.00 73.31 1496 PRO A O 1
ATOM 12003 N N . TRP A 1 1497 ? 144.572 129.870 160.808 1.00 80.28 1497 TRP A N 1
ATOM 12004 C CA . TRP A 1 1497 ? 144.174 129.193 162.035 1.00 79.73 1497 TRP A CA 1
ATOM 12005 C C . TRP A 1 1497 ? 142.707 129.410 162.382 1.00 78.32 1497 TRP A C 1
ATOM 12006 O O . TRP A 1 1497 ? 142.237 128.859 163.383 1.00 68.76 1497 TRP A O 1
ATOM 12017 N N . LYS A 1 1498 ? 141.978 130.189 161.578 1.00 80.98 1498 LYS A N 1
ATOM 12018 C CA . LYS A 1 1498 ? 140.567 130.492 161.828 1.00 78.87 1498 LYS A CA 1
ATOM 12019 C C . LYS A 1 1498 ? 140.366 131.094 163.218 1.00 79.66 1498 LYS A C 1
ATOM 12020 O O . LYS A 1 1498 ? 139.399 130.784 163.917 1.00 75.43 1498 LYS A O 1
ATOM 12026 N N . GLY A 1 1499 ? 141.290 131.964 163.622 1.00 84.71 1499 GLY A N 1
ATOM 12027 C CA . GLY A 1 1499 ? 141.214 132.594 164.922 1.00 81.66 1499 GLY A CA 1
ATOM 12028 C C . GLY A 1 1499 ? 141.581 134.061 164.836 1.00 79.24 1499 GLY A C 1
ATOM 12029 O O . GLY A 1 1499 ? 142.223 134.513 163.884 1.00 82.24 1499 GLY A O 1
ATOM 12030 N N . LEU A 1 1500 ? 141.159 134.801 165.854 1.00 71.10 1500 LEU A N 1
ATOM 12031 C CA . LEU A 1 1500 ? 141.408 136.236 165.901 1.00 72.51 1500 LEU A CA 1
ATOM 12032 C C . LEU A 1 1500 ? 142.837 136.499 166.362 1.00 80.34 1500 LEU A C 1
ATOM 12033 O O . LEU A 1 1500 ? 143.218 136.048 167.448 1.00 77.22 1500 LEU A O 1
ATOM 12038 N N . PRO A 1 1501 ? 143.651 137.207 165.583 1.00 90.75 1501 PRO A N 1
ATOM 12039 C CA . PRO A 1 1501 ? 145.019 137.501 166.023 1.00 95.62 1501 PRO A CA 1
ATOM 12040 C C . PRO A 1 1501 ? 145.036 138.421 167.233 1.00 94.82 1501 PRO A C 1
ATOM 12041 O O . PRO A 1 1501 ? 144.158 139.267 167.415 1.00 90.23 1501 PRO A O 1
ATOM 12045 N N . GLU A 1 1502 ? 146.059 138.243 168.068 1.00 100.37 1502 GLU A N 1
ATOM 12046 C CA . GLU A 1 1502 ? 146.223 139.024 169.286 1.00 99.62 1502 GLU A CA 1
ATOM 12047 C C . GLU A 1 1502 ? 147.313 140.081 169.179 1.00 102.58 1502 GLU A C 1
ATOM 12048 O O . GLU A 1 1502 ? 147.502 140.853 170.125 1.00 86.24 1502 GLU A O 1
ATOM 12054 N N . LEU A 1 1503 ? 148.031 140.141 168.059 1.00 115.59 1503 LEU A N 1
ATOM 12055 C CA . LEU A 1 1503 ? 149.126 141.092 167.911 1.00 121.70 1503 LEU A CA 1
ATOM 12056 C C . LEU A 1 1503 ? 148.898 142.011 166.718 1.00 123.38 1503 LEU A C 1
ATOM 12057 O O . LEU A 1 1503 ? 149.817 142.249 165.928 1.00 128.40 1503 LEU A O 1
ATOM 12062 N N . THR A 1 1504 ? 147.683 142.538 166.584 1.00 117.35 1504 THR A N 1
ATOM 12063 C CA . THR A 1 1504 ? 147.327 143.396 165.454 1.00 130.52 1504 THR A CA 1
ATOM 12064 C C . THR A 1 1504 ? 147.990 144.754 165.649 1.00 136.55 1504 THR A C 1
ATOM 12065 O O . THR A 1 1504 ? 147.411 145.683 166.214 1.00 135.42 1504 THR A O 1
ATOM 12069 N N . ASN A 1 1505 ? 149.227 144.867 165.172 1.00 139.48 1505 ASN A N 1
ATOM 12070 C CA . ASN A 1 1505 ? 149.991 146.099 165.277 1.00 144.41 1505 ASN A CA 1
ATOM 12071 C C . ASN A 1 1505 ? 149.764 146.953 164.030 1.00 148.44 1505 ASN A C 1
ATOM 12072 O O . ASN A 1 1505 ? 148.878 146.684 163.215 1.00 148.00 1505 ASN A O 1
ATOM 12077 N N . GLU A 1 1506 ? 150.570 148.000 163.872 1.00 149.90 1506 GLU A N 1
ATOM 12078 C CA . GLU A 1 1506 ? 150.424 148.901 162.739 1.00 154.46 1506 GLU A CA 1
ATOM 12079 C C . GLU A 1 1506 ? 150.871 148.229 161.445 1.00 158.55 1506 GLU A C 1
ATOM 12080 O O . GLU A 1 1506 ? 151.659 147.278 161.449 1.00 155.74 1506 GLU A O 1
ATOM 12086 N N . ASN A 1 1507 ? 150.339 148.731 160.329 1.00 162.34 1507 ASN A N 1
ATOM 12087 C CA . ASN A 1 1507 ? 150.683 148.287 158.977 1.00 161.44 1507 ASN A CA 1
ATOM 12088 C C . ASN A 1 1507 ? 150.312 146.830 158.720 1.00 155.88 1507 ASN A C 1
ATOM 12089 O O . ASN A 1 1507 ? 150.792 146.231 157.752 1.00 153.22 1507 ASN A O 1
ATOM 12094 N N . ALA A 1 1508 ? 149.457 146.253 159.568 1.00 157.08 1508 ALA A N 1
ATOM 12095 C CA . ALA A 1 1508 ? 148.953 144.888 159.400 1.00 157.78 1508 ALA A CA 1
ATOM 12096 C C . ALA A 1 1508 ? 150.100 143.883 159.272 1.00 157.30 1508 ALA A C 1
ATOM 12097 O O . ALA A 1 1508 ? 150.279 143.223 158.245 1.00 161.25 1508 ALA A O 1
ATOM 12099 N N . GLN A 1 1509 ? 150.883 143.779 160.342 1.00 152.82 1509 GLN A N 1
ATOM 12100 C CA . GLN A 1 1509 ? 152.010 142.859 160.359 1.00 152.12 1509 GLN A CA 1
ATOM 12101 C C . GLN A 1 1509 ? 151.529 141.411 160.379 1.00 152.17 1509 GLN A C 1
ATOM 12102 O O . GLN A 1 1509 ? 150.382 141.116 160.725 1.00 149.14 1509 GLN A O 1
ATOM 12108 N N . TYR A 1 1510 ? 152.421 140.505 159.993 1.00 152.20 1510 TYR A N 1
ATOM 12109 C CA . TYR A 1 1510 ? 152.130 139.080 159.945 1.00 149.82 1510 TYR A CA 1
ATOM 12110 C C . TYR A 1 1510 ? 152.986 138.332 160.961 1.00 147.14 1510 TYR A C 1
ATOM 12111 O O . TYR A 1 1510 ? 153.905 138.888 161.569 1.00 146.27 1510 TYR A O 1
ATOM 12120 N N . CYS A 1 1511 ? 152.660 137.048 161.136 1.00 147.34 1511 CYS A N 1
ATOM 12121 C CA . CYS A 1 1511 ? 153.350 136.145 162.053 1.00 143.50 1511 CYS A CA 1
ATOM 12122 C C . CYS A 1 1511 ? 153.334 136.694 163.476 1.00 136.49 1511 CYS A C 1
ATOM 12123 O O . CYS A 1 1511 ? 154.378 137.122 163.986 1.00 130.51 1511 CYS A O 1
ATOM 12126 N N . PRO A 1 1512 ? 152.178 136.713 164.141 1.00 135.80 1512 PRO A N 1
ATOM 12127 C CA . PRO A 1 1512 ? 152.131 137.216 165.519 1.00 131.40 1512 PRO A CA 1
ATOM 12128 C C . PRO A 1 1512 ? 152.980 136.364 166.453 1.00 121.39 1512 PRO A C 1
ATOM 12129 O O . PRO A 1 1512 ? 153.062 135.142 166.309 1.00 116.02 1512 PRO A O 1
ATOM 12133 N N . PHE A 1 1513 ? 153.616 137.028 167.420 1.00 120.37 1513 PHE A N 1
ATOM 12134 C CA . PHE A 1 1513 ? 154.448 136.317 168.385 1.00 115.01 1513 PHE A CA 1
ATOM 12135 C C . PHE A 1 1513 ? 153.605 135.594 169.429 1.00 113.09 1513 PHE A C 1
ATOM 12136 O O . PHE A 1 1513 ? 153.976 134.506 169.884 1.00 112.73 1513 PHE A O 1
ATOM 12144 N N . SER A 1 1514 ? 152.475 136.178 169.816 1.00 113.83 1514 SER A N 1
ATOM 12145 C CA . SER A 1 1514 ? 151.603 135.591 170.822 1.00 108.79 1514 SER A CA 1
ATOM 12146 C C . SER A 1 1514 ? 150.655 134.590 170.162 1.00 108.25 1514 SER A C 1
ATOM 12147 O O . SER A 1 1514 ? 150.815 134.222 168.995 1.00 107.88 1514 SER A O 1
ATOM 12150 N N . CYS A 1 1515 ? 149.656 134.133 170.913 1.00 102.39 1515 CYS A N 1
ATOM 12151 C CA . CYS A 1 1515 ? 148.691 133.180 170.384 1.00 89.68 1515 CYS A CA 1
ATOM 12152 C C . CYS A 1 1515 ? 147.846 133.822 169.290 1.00 92.11 1515 CYS A C 1
ATOM 12153 O O . CYS A 1 1515 ? 147.492 135.001 169.366 1.00 92.58 1515 CYS A O 1
ATOM 12156 N N . GLU A 1 1516 ? 147.523 133.033 168.268 1.00 88.59 1516 GLU A N 1
ATOM 12157 C CA . GLU A 1 1516 ? 146.745 133.506 167.131 1.00 88.19 1516 GLU A CA 1
ATOM 12158 C C . GLU A 1 1516 ? 145.243 133.355 167.329 1.00 85.87 1516 GLU A C 1
ATOM 12159 O O . GLU A 1 1516 ? 144.476 133.726 166.435 1.00 84.11 1516 GLU A O 1
ATOM 12165 N N . THR A 1 1517 ? 144.804 132.817 168.465 1.00 83.51 1517 THR A N 1
ATOM 12166 C CA . THR A 1 1517 ? 143.384 132.695 168.761 1.00 74.34 1517 THR A CA 1
ATOM 12167 C C . THR A 1 1517 ? 143.181 132.785 170.266 1.00 74.47 1517 THR A C 1
ATOM 12168 O O . THR A 1 1517 ? 143.985 132.261 171.042 1.00 74.79 1517 THR A O 1
ATOM 12172 N N . GLN A 1 1518 ? 142.109 133.466 170.671 1.00 73.52 1518 GLN A N 1
ATOM 12173 C CA . GLN A 1 1518 ? 141.786 133.662 172.077 1.00 65.08 1518 GLN A CA 1
ATOM 12174 C C . GLN A 1 1518 ? 140.327 133.310 172.322 1.00 60.32 1518 GLN A C 1
ATOM 12175 O O . GLN A 1 1518 ? 139.458 133.614 171.499 1.00 64.23 1518 GLN A O 1
ATOM 12181 N N . ALA A 1 1519 ? 140.064 132.665 173.460 1.00 56.51 1519 ALA A N 1
ATOM 12182 C CA . ALA A 1 1519 ? 138.694 132.322 173.827 1.00 55.65 1519 ALA A CA 1
ATOM 12183 C C . ALA A 1 1519 ? 137.912 133.532 174.319 1.00 63.31 1519 ALA A C 1
ATOM 12184 O O . ALA A 1 1519 ? 136.698 133.611 174.100 1.00 68.92 1519 ALA A O 1
ATOM 12186 N N . TRP A 1 1520 ? 138.581 134.474 174.977 1.00 66.45 1520 TRP A N 1
ATOM 12187 C CA . TRP A 1 1520 ? 137.940 135.653 175.543 1.00 57.97 1520 TRP A CA 1
ATOM 12188 C C . TRP A 1 1520 ? 137.772 136.789 174.542 1.00 50.36 1520 TRP A C 1
ATOM 12189 O O . TRP A 1 1520 ? 137.216 137.832 174.902 1.00 50.52 1520 TRP A O 1
ATOM 12200 N N . SER A 1 1521 ? 138.234 136.619 173.306 1.00 50.79 1521 SER A N 1
ATOM 12201 C CA . SER A 1 1521 ? 138.097 137.645 172.281 1.00 53.03 1521 SER A CA 1
ATOM 12202 C C . SER A 1 1521 ? 136.851 137.469 171.423 1.00 49.01 1521 SER A C 1
ATOM 12203 O O . SER A 1 1521 ? 136.639 138.259 170.498 1.00 59.09 1521 SER A O 1
ATOM 12206 N N . ILE A 1 1522 ? 136.029 136.460 171.700 1.00 40.66 1522 ILE A N 1
ATOM 12207 C CA . ILE A 1 1522 ? 134.830 136.207 170.912 1.00 36.58 1522 ILE A CA 1
ATOM 12208 C C . ILE A 1 1522 ? 133.547 136.527 171.670 1.00 39.06 1522 ILE A C 1
ATOM 12209 O O . ILE A 1 1522 ? 132.508 136.745 171.026 1.00 41.00 1522 ILE A O 1
ATOM 12214 N N . ALA A 1 1523 ? 133.578 136.564 173.005 1.00 39.30 1523 ALA A N 1
ATOM 12215 C CA . ALA A 1 1523 ? 132.368 136.852 173.769 1.00 38.11 1523 ALA A CA 1
ATOM 12216 C C . ALA A 1 1523 ? 131.851 138.257 173.484 1.00 41.18 1523 ALA A C 1
ATOM 12217 O O . ALA A 1 1523 ? 130.640 138.462 173.332 1.00 43.08 1523 ALA A O 1
ATOM 12219 N N . THR A 1 1524 ? 132.753 139.239 173.412 1.00 40.31 1524 THR A N 1
ATOM 12220 C CA . THR A 1 1524 ? 132.335 140.608 173.128 1.00 39.43 1524 THR A CA 1
ATOM 12221 C C . THR A 1 1524 ? 131.728 140.722 171.735 1.00 40.63 1524 THR A C 1
ATOM 12222 O O . THR A 1 1524 ? 130.716 141.408 171.544 1.00 45.08 1524 THR A O 1
ATOM 12226 N N . ILE A 1 1525 ? 132.331 140.054 170.749 1.00 34.42 1525 ILE A N 1
ATOM 12227 C CA . ILE A 1 1525 ? 131.799 140.092 169.389 1.00 31.80 1525 ILE A CA 1
ATOM 12228 C C . ILE A 1 1525 ? 130.428 139.431 169.334 1.00 35.84 1525 ILE A C 1
ATOM 12229 O O . ILE A 1 1525 ? 129.512 139.921 168.662 1.00 38.44 1525 ILE A O 1
ATOM 12234 N N . LEU A 1 1526 ? 130.265 138.304 170.033 1.00 37.45 1526 LEU A N 1
ATOM 12235 C CA . LEU A 1 1526 ? 128.968 137.635 170.066 1.00 37.14 1526 LEU A CA 1
ATOM 12236 C C . LEU A 1 1526 ? 127.911 138.512 170.726 1.00 40.72 1526 LEU A C 1
ATOM 12237 O O . LEU A 1 1526 ? 126.769 138.581 170.255 1.00 44.10 1526 LEU A O 1
ATOM 12242 N N . GLU A 1 1527 ? 128.272 139.189 171.819 1.00 37.95 1527 GLU A N 1
ATOM 12243 C CA . GLU A 1 1527 ? 127.327 140.084 172.480 1.00 38.44 1527 GLU A CA 1
ATOM 12244 C C . GLU A 1 1527 ? 126.947 141.251 171.577 1.00 42.99 1527 GLU A C 1
ATOM 12245 O O . GLU A 1 1527 ? 125.778 141.654 171.527 1.00 46.12 1527 GLU A O 1
ATOM 12251 N N . THR A 1 1528 ? 127.924 141.812 170.859 1.00 42.40 1528 THR A N 1
ATOM 12252 C CA . THR A 1 1528 ? 127.632 142.898 169.929 1.00 39.41 1528 THR A CA 1
ATOM 12253 C C . THR A 1 1528 ? 126.714 142.430 168.807 1.00 42.86 1528 THR A C 1
ATOM 12254 O O . THR A 1 1528 ? 125.795 143.153 168.403 1.00 42.41 1528 THR A O 1
ATOM 12258 N N . LEU A 1 1529 ? 126.951 141.223 168.286 1.00 45.60 1529 LEU A N 1
ATOM 12259 C CA . LEU A 1 1529 ? 126.079 140.676 167.252 1.00 41.86 1529 LEU A CA 1
ATOM 12260 C C . LEU A 1 1529 ? 124.666 140.463 167.779 1.00 46.45 1529 LEU A C 1
ATOM 12261 O O . LEU A 1 1529 ? 123.685 140.728 167.074 1.00 48.98 1529 LEU A O 1
ATOM 12266 N N . TYR A 1 1530 ? 124.543 139.972 169.016 1.00 47.55 1530 TYR A N 1
ATOM 12267 C CA . TYR A 1 1530 ? 123.224 139.788 169.612 1.00 47.49 1530 TYR A CA 1
ATOM 12268 C C . TYR A 1 1530 ? 122.511 141.126 169.777 1.00 49.61 1530 TYR A C 1
ATOM 12269 O O . TYR A 1 1530 ? 121.304 141.229 169.529 1.00 52.68 1530 TYR A O 1
ATOM 12278 N N . ASP A 1 1531 ? 123.241 142.160 170.201 1.00 47.13 1531 ASP A N 1
ATOM 12279 C CA . ASP A 1 1531 ? 122.633 143.476 170.378 1.00 49.97 1531 ASP A CA 1
ATOM 12280 C C . ASP A 1 1531 ? 122.122 144.020 169.048 1.00 55.85 1531 ASP A C 1
ATOM 12281 O O . ASP A 1 1531 ? 120.999 144.530 168.961 1.00 61.00 1531 ASP A O 1
ATOM 12286 N N . LEU A 1 1532 ? 122.927 143.901 167.997 1.00 55.89 1532 LEU A N 1
ATOM 12287 C CA . LEU A 1 1532 ? 122.540 144.386 166.676 1.00 56.85 1532 LEU A CA 1
ATOM 12288 C C . LEU A 1 1532 ? 123.344 143.699 165.577 1.00 62.61 1532 LEU A C 1
ATOM 12289 O O . LEU A 1 1532 ? 122.891 143.582 164.439 1.00 70.93 1532 LEU A O 1
#

Sequence (1532 aa):
MGHSKQIRILLLNEMEKLEKTLFRLEQGYELQFRLGPTLQGKAVTVYTNYPFPGETFNREKFRSLDWENPTEREDDSDKYCKLNLQQSGSFQYYFLQGNEKSGGGYIVVDPILRVGADNHVLPLDCVTLQTFLAKCLGPFDEWESRLRVAKESGYNMIHFTPLQTLGLSRSCYSLANQLELNPDFSRPNRKYTWNDVGQLVEKLKKEWNVICITDVVYNHTAANSKWIQEHPECAYNLVNSPHLKPAWVLDRALWRFSCDVAEGKYKEKGIPALIENDHHMNSIRKIIWEDIFPKLKLWEFFQVDVNKAVEQFRRLLTQENRRVTKSDPNQHLTIIQDPEYRRFGCTVDMNIALTTFIPHDKGPAAIEECCNWFHKRMEELNSEKHRLINYHQEQAVNCLLGNVFYERLAGHGPKLGPVTRKHPLVTRYFTFPFEEIDFSMEESMIHLPNKACFLMAHNGWVMGDDPLRNFAEPGSEVYLRRELICWGDSVKLRYGNKPEDCPYLWAHMKKYTEITATYFQGVRLDNCHSTPLHVAEYMLDAARNLQPNLYVVAELFTGSEDLDNVFVTRLGISSLIREAMSAYNSHEEGRLVYRYGGEPVGSFVQPCLRPLMPAIAHALFMDITHDNECPIVHRSAYDALPSTTIVSMACCASGSTRGYDELVPHQISVVSEERFYTKWNPEALPSNTGEVNFQSGIIAARCAISKLHQELGAKGFIQVYVDQVDEDIVAVTRHSPSIHQSVVAVSRTAFRNPKTSFYSKEVPQMCIPGKIEEVVLEARTIERNTKPYRKDENSINGTPDITVEIREHIQLNESKIVKQAGVATKGPNEYIQEIEFENLSPGSVIIFRVSLDPHAQVAVGILRNHLTQFSPHFKSGSLAVDNADPILKIPFASLASRLTLAELNQILYRCESEEKEDGGGCYDIPNWSALKYAGLQGLMSVLAEIRPKNDLGHPFCNNLRSGDWMIDYVSNRLISRSGTIAEVGKWLQAMFFYLKQIPRYLIPCYFDAILIGAYTTLLDTAWKQMSSFVQNGSTFVKHLSLGSVQLCGVGKFPSLPILSPALMDVPYRLNEITKEKEQCCVSLAAGLPHFSSGIFRCWGRDTFIALRGILLITGRYVEARNIILAFAGTLRHGLIPNLLGEGIYARYNCRDAVWWWLQCIQDYCKMVPNGLDILKCPVSRMYPTDDSAPLPAGTLDQPLFEVIQEAMQKHMQGIQFRERNAGPQIDRNMKDEGFNITAGVDEETGFVYGGNRFNCGTWMDKMGESDRARNRGIPATPRDGSAVEIVGLSKSAVRWLLELSKKNIFPYHEVTVKRHGKAIKVSYDEWNRKIQDNFEKLFHVSEDPSDLNEKHPNLVHKRGIYKDSYGASSPWCDYQLRPNFTIAMVVAPELFTTEKAWKALEIAEKKLLGPLGMKTLDPDDMVYCGIYDNALDNDNYNLAKGFNYHQGPEWLWPIGYFLRAKLYFSRLMGPETTAKTIVLVKNVLSRHYVHLERSPWKGLPELTNENAQYCPFSCETQAWSIATILETLYDL

InterPro domains:
  IPR006421 Glycogen debranching enzyme, metazoa [TIGR01531] (22-1532)
  IPR008928 Six-hairpin glycosidase superfamily [SSF48208] (1085-1532)
  IPR010401 Glycogen debranching enzyme [PTHR10569] (5-1532)
  IPR017853 Glycoside hydrolase superfamily [SSF51445] (119-702)
  IPR029436 Eukaryotic glycogen debranching enzyme, N-terminal domain [PF14699] (31-115)
  IPR032788 Glycogen debranching enzyme, central domain [PF14702] (697-974)
  IPR032790 Glycogen debranching enzyme, C-terminal [PF06202] (1073-1527)
  IPR032792 Glycogen debranching enzyme, glucanotransferase domain [PF14701] (121-551)
  IPR032792 Glycogen debranching enzyme, glucanotransferase domain [cd11327] (105-583)

Nearest PDB structures (foldseek):
  7ejt-assembly2_B  TM=8.281E-01  e=1.578E-99  Nakaseomyces glabratus CBS 138
  7ekx-assembly2_B  TM=8.298E-01  e=5.679E-99  Nakaseomyces glabratus CBS 138
  7ekw-assembly1_A  TM=8.187E-01  e=1.678E-98  Nakaseomyces glabratus CBS 138
  5d06-assembly1_A  TM=8.254E-01  e=8.521E-98  Nakaseomyces glabratus CBS 138
  7eku-assembly1_B  TM=8.145E-01  e=9.165E-96  Nakaseomyces glabratus CBS 138

Solvent-accessible surface area: 81949 Å² total; per-residue (Å²): 172,64,143,61,116,46,50,20,28,11,81,20,25,88,157,72,119,35,61,98,45,3,15,75,4,58,51,55,61,6,1,12,4,49,10,5,50,66,3,28,10,96,91,14,51,10,65,5,12,21,18,112,114,83,106,112,57,76,77,137,134,87,57,60,14,120,71,74,46,81,35,150,102,95,31,10,29,27,40,39,2,101,15,85,4,124,83,14,4,16,12,63,5,36,12,40,51,64,142,111,138,37,12,15,1,23,8,3,3,45,5,40,12,116,15,13,79,116,72,91,87,35,74,52,39,13,28,0,9,0,11,2,22,8,30,5,5,5,41,10,60,58,5,81,26,5,13,87,19,0,79,47,3,17,10,28,5,2,16,4,20,16,2,6,26,44,10,152,52,101,25,26,75,8,9,8,18,26,92,76,17,8,86,76,12,23,116,140,137,127,135,29,69,39,105,34,3,14,100,22,14,83,106,4,49,113,93,48,78,7,4,5,0,2,9,10,11,18,13,28,15,3,39,79,24,163,44,38,130,123,32,19,101,9,2,14,7,15,62,93,19,41,23,28,29,81,13,31,65,50,8,20,18,30,70,70,56,31,16,58,42,43,90,49,112,71,101,151,139,39,92,61,65,143,52,116,160,97,138,53,98,84,53,47,120,139,90,27,107,80,25,37,82,88,65,37,48,68,119,88,97,69,99,54,31,46,89,51,38,42,75,89,80,184,163,110,148,93,128,167,148,115,227,98,101,215,55,89,128,138,118,146,31,86,99,124,72,62,49,102,60,78,55,149,70,36,115,113,88,69,73,64,7,28,33,64,24,153,57,176,81,179,22,117,83,9,81,102,79,29,21,76,135,49,47,117,118,31,108,71,47,18,64,108,94,41,156,132,46,48,134,38,41,73,102,6,32,77,59,39,35,37,59,32,108,124,88,63,66,9,77,156,22,124,115,108,18,113,66,65,139,167,92,58,80,52,54,97,10,13,26,20,107,100,134,55,24,99,191,94,76,67,100,63,40,56,104,64,96,99,75,15,27,119,8,40,2,2,10,12,92,30,150,68,56,69,39,102,112,68,52,48,83,102,21,18,104,18,28,74,85,27,52,10,76,10,141,52,18,14,1,12,18,42,14,28,140,114,51,119,89,25,83,103,15,13,49,79,22,61,80,8,9,61,71,14,7,86,56,11,44,0,16,20,11,58,45,7,37,33,18,31,49,93,0,3,20,82,4,10,30,16,12,38,92,79,39,97,51,9,14,4,2,1,46,18,147,45,79,58,116,63,56,20,28,46,11,2,2,89,2,4,3,20,1,4,19,71,64,19,45,78,5,159,85,13,110,65,40,8,143,20,9,69,134,32,27,38,50,40,21,13,32,37,56,59,62,73,103,69,86,37,33,94,46,137,19,40,7,10,4,21,6,18,32,69,107,35,105,16,7,24,83,127,54,10,30,35,4,11,22,20,19,12,4,20,5,1,2,6,21,8,6,0,0,0,17,17,21,13,3,35,12,12,57,42,74,53,39,34,101,77,38,135,36,89,24,10,111,48,46,76,128,103,29,112,38,94,44,24,80,42,34,86,25,57,4,38,26,34,8,10,47,11,2,2,87,8,5,64,55,8,10,84,75,33,2,85,12,3,86,37,46,58,122,40,110,40,27,26,8,5,25,6,14,8,57,64,99,18,59,10,6,12,7,12,15,34,9,5,67,121,47,44,140,118,39,180,52,86,203,146,44,88,160,38,73,7,89,15,70,19,101,34,1,13,6,1,1,36,16,71,114,110,143,62,176,119,66,174,111,27,129,112,12,21,11,14,22,41,50,25,13,18,79,52,74,68,127,32,78,18,144,128,18,152,5,8,141,69,60,24,80,27,105,174,19,140,99,76,83,20,12,72,5,98,50,98,92,22,26,36,1,1,1,4,0,2,51,13,25,32,38,107,115,0,80,79,9,10,8,30,2,27,55,50,18,28,96,72,50,106,76,47,83,94,28,81,82,100,72,126,110,52,57,99,146,92,151,95,34,40,67,37,36,54,108,142,53,68,50,21,68,40,5,31,41,52,31,19,33,54,22,16,36,84,48,108,45,45,74,45,68,14,33,69,85,188,87,72,125,42,33,37,12,36,31,5,57,46,52,46,13,66,109,6,36,67,144,70,63,40,63,62,58,24,20,88,17,39,83,88,16,59,139,48,17,62,43,46,15,89,28,24,64,55,51,96,40,58,6,26,98,25,0,96,34,26,88,40,10,9,141,90,3,89,76,16,32,104,105,22,25,25,17,14,25,18,13,14,52,69,14,25,51,72,37,83,28,58,19,19,85,142,95,45,42,93,46,6,80,82,8,9,47,11,6,46,78,10,6,37,30,3,12,42,24,9,8,19,19,37,124,42,2,35,24,126,14,11,121,91,36,120,96,30,50,111,54,113,14,97,116,81,139,116,149,44,12,11,10,23,1,29,12,30,6,47,30,173,122,9,48,11,95,87,13,9,117,2,33,20,15,3,33,0,15,39,1,9,7,24,23,25,22,43,114,55,56,5,57,10,22,12,28,10,30,7,1,14,11,23,36,5,5,1,9,29,32,31,21,81,37,160,101,16,56,16,44,9,53,20,0,13,20,30,15,27,34,12,28,16,6,9,30,140,79,21,116,144,9,103,106,49,26,125,30,92,4,20,70,20,80,25,37,88,136,83,89,54,88,117,38,60,98,109,89,40,67,22,20,88,30,38,34,96,11,48,32,63,42,61,103,33,12,135,36,125,139,20,95,27,44,105,149,112,114,169,35,72,26,76,91,57,110,12,26,38,36,18,53,70,102,154,30,8,20,33,94,2,19,38,160,61,26,18,5,21,78,37,121,61,44,5,66,42,120,154,8,111,38,77,42,104,14,21,74,20,9,28,10,4,12,13,7,24,2,0,5,5,10,4,13,10,83,61,29,38,80,25,33,163,123,129,32,20,78,84,66,80,18,91,15,129,63,164,70,136,62,66,113,72,36,18,73,62,64,22,147,65,6,30,88,31,9,91,125,44,13,49,48,34,96,79,146,66,60,181,116,76,143,93,86,135,87,35,116,80,137,11,18,41,42,5,1,74,39,108,40,60,55,194,7,10,27,26,34,51,20,22,21,3,6,0,4,42,22,0,39,96,6,14,45,65,106,60,1,12,108,12,2,67,88,18,35,156,142,10,54,10,78,35,1,12,26,13,5,16,50,116,33,155,46,63,18,13,125,12,64,44,93,84,96,51,147,74,120,25,34,5,74,1,72,1,41,52,35,2,7,11,40,9,35,19,5,3,36,5,4,32,7,20,9,89,5,0,144,93,70,19,119,146,33,38,59,141,5,45,66,63,7,43,42,17,22,11,104,7,54,69,26,20,107,131,9,64,75,74,6,15,22,30,16,11,13,62,150,74,59,163,110,38,146,30,27,56,16,1,3,21,0,13,11,6,8,2,38,4,28,137,47,77

Radius of gyration: 45.0 Å; Cα contacts (8 Å, |Δi|>4): 2174; chains: 1; bounding box: 66×115×142 Å

Organism: Homo sapiens (NCBI:txid9606)

GO terms:
  GO:0005515 protein binding (F, IPI)
  GO:0005737 cytoplasm (C, IDA)
  GO:0043033 isoamylase complex (C, TAS)
  GO:0004134 4-alpha-glucanotransferase activity (F, EXP)
  GO:0004135 amylo-alpha-1,6-glucosidase activity (F, EXP)
  GO:1904813 ficolin-1-rich granule lumen (C, TAS)
  GO:0034774 secretory granule lumen (C, TAS)
  GO:0005576 extracellular region (C, TAS)
  GO:0005829 cytosol (C, TAS)
  GO:0005980 glycogen catabolic process (P, TAS)
  GO:0005654 nucleoplasm (C, IDA)
  GO:0005829 cytosol (C, IDA)
  GO:0016604 nuclear body (C, IDA)